Protein AF-0000000067857999 (afdb_homodimer)

Organism: Apis mellifera (NCBI:txid7460)

Solvent-accessible surface area (backbone atoms only — not comparable to full-atom values): 130389 Å² total; per-residue (Å²): 127,91,74,80,56,61,56,44,49,40,51,56,66,41,66,62,66,40,53,67,48,32,50,49,46,50,49,49,50,46,50,51,40,45,72,78,41,92,45,75,67,64,52,61,66,37,84,86,55,48,74,78,47,38,68,55,52,42,46,53,48,28,48,56,48,34,72,76,39,74,81,49,63,68,31,54,53,47,38,54,54,32,46,45,43,61,37,63,71,44,26,57,59,40,71,65,42,59,63,64,45,38,46,77,39,63,84,54,39,41,62,67,42,38,65,73,73,38,54,55,49,18,17,55,58,54,44,54,50,49,46,43,48,32,20,64,44,15,40,87,69,35,27,70,59,30,44,52,42,29,54,50,37,26,68,39,65,29,50,82,74,19,52,63,22,42,81,12,25,48,68,68,59,38,52,49,47,31,65,73,68,43,58,71,77,50,71,70,55,48,53,58,39,39,76,76,38,48,66,57,50,54,56,55,48,66,52,29,69,80,69,88,48,64,53,56,72,78,70,46,82,46,58,52,69,85,51,32,82,61,47,65,72,27,35,81,84,35,43,68,60,33,51,50,50,38,73,72,65,61,52,83,51,74,46,53,73,68,50,35,51,42,33,55,70,75,42,43,65,56,38,60,72,41,30,68,68,45,55,73,29,41,60,62,77,75,55,50,57,73,56,43,70,66,24,50,62,68,55,55,58,90,48,71,88,72,54,49,54,66,65,58,50,56,72,45,67,65,42,59,75,94,50,41,56,61,50,51,55,49,38,45,26,67,73,69,71,45,64,64,85,76,37,67,91,57,55,42,57,72,55,45,63,61,42,57,70,71,60,23,32,53,52,28,52,58,47,50,68,71,54,64,75,48,80,79,54,76,52,54,73,73,34,49,58,32,51,38,59,66,87,56,29,46,58,53,44,53,54,48,41,64,67,43,84,53,60,72,58,33,32,31,41,51,37,27,46,52,47,20,22,57,64,66,70,34,66,67,57,40,48,50,50,51,50,46,46,57,66,77,47,66,80,55,58,44,66,39,53,49,50,43,50,46,48,46,60,71,75,42,67,64,46,76,52,56,68,74,52,47,57,56,52,48,53,52,52,43,43,31,51,40,74,51,28,39,61,75,51,47,68,54,35,47,51,55,44,48,37,50,40,50,27,27,55,77,68,73,44,89,46,66,70,51,49,50,53,45,48,50,53,39,64,72,39,100,61,56,73,74,73,50,61,76,90,39,63,71,59,24,51,54,52,49,53,50,50,53,52,48,44,70,70,38,55,83,36,85,45,84,58,41,52,58,59,51,66,50,53,53,38,22,50,52,51,25,42,50,48,50,31,72,72,54,46,49,98,84,51,94,50,83,76,64,58,62,83,82,36,64,67,60,43,49,48,53,48,42,62,66,60,47,83,69,80,75,86,47,47,68,46,50,52,50,43,48,53,50,26,55,74,74,33,51,72,55,36,61,66,54,64,57,83,69,76,52,50,32,52,77,34,44,35,41,57,40,48,76,74,44,47,64,62,49,54,74,44,42,65,60,49,49,51,43,45,68,73,39,80,37,73,33,26,48,51,31,42,46,59,34,42,47,26,51,64,48,44,58,54,53,46,55,52,48,49,48,36,32,69,75,66,55,43,79,60,74,60,51,35,48,52,36,45,10,67,56,42,44,65,67,49,55,79,67,54,70,88,62,48,65,78,55,62,85,43,91,54,36,36,61,50,46,52,36,43,55,48,51,45,57,38,44,52,65,21,49,26,47,51,62,68,68,68,53,57,68,30,68,44,59,73,47,26,71,66,38,56,66,34,45,60,57,39,45,37,51,29,39,38,52,61,39,49,54,47,20,56,56,32,48,69,50,59,70,77,49,16,48,51,12,50,52,47,32,66,72,67,41,40,46,69,60,35,53,52,48,52,51,56,48,58,75,71,58,76,54,59,63,52,47,49,51,53,50,51,53,41,50,48,49,21,72,73,49,75,41,73,68,40,43,54,52,42,51,48,53,60,71,64,58,47,74,91,44,47,80,72,74,37,72,65,56,48,54,47,52,70,64,42,58,80,90,49,34,52,59,50,49,53,50,53,52,50,46,51,49,50,40,59,69,66,64,80,56,56,67,67,58,50,50,48,52,49,41,50,54,45,69,53,48,44,28,24,53,47,67,65,46,56,70,66,57,49,48,52,51,48,71,63,29,45,82,31,88,51,63,67,44,13,51,44,32,42,46,30,43,63,69,14,58,61,63,45,62,76,90,52,34,60,62,50,49,50,50,54,50,49,51,50,48,56,48,49,68,72,34,59,83,41,50,34,90,91,37,74,82,24,32,61,51,37,26,50,51,47,50,48,49,54,48,46,61,63,49,40,58,75,47,77,58,66,69,56,34,50,51,52,51,52,50,50,50,52,49,43,62,74,71,46,53,59,55,67,36,27,61,61,44,50,51,49,51,50,50,50,46,45,72,74,28,85,43,47,32,52,26,15,37,53,47,37,59,47,47,58,56,50,28,72,70,64,35,70,78,40,51,61,61,54,42,52,54,48,50,59,58,52,66,44,82,55,82,55,57,87,65,75,48,89,62,51,60,66,52,40,52,51,30,22,34,53,17,11,49,70,67,66,43,70,67,22,39,44,48,33,47,59,52,54,70,72,57,83,66,89,66,91,44,67,67,57,51,51,50,51,53,59,48,58,68,48,94,40,62,61,39,32,21,54,51,32,39,50,56,34,63,46,71,125,127,92,73,79,55,62,56,44,49,39,52,58,65,43,65,58,59,41,54,67,47,32,51,48,47,51,50,50,51,46,51,52,39,43,72,78,40,90,44,76,67,63,51,61,65,38,84,85,55,49,74,77,48,37,69,53,52,44,45,54,47,28,48,55,47,33,72,76,38,74,80,48,63,69,30,55,53,46,39,55,54,31,47,44,44,58,37,61,69,43,26,56,58,38,70,67,41,59,63,64,46,38,45,76,38,64,84,53,40,40,60,67,41,38,65,72,74,37,54,55,49,17,18,56,58,53,45,55,50,49,45,43,48,32,19,66,44,14,39,88,69,35,26,68,59,32,43,52,40,28,54,50,35,27,69,39,64,29,56,80,76,19,52,64,22,43,79,11,26,47,69,66,58,39,52,51,49,32,64,73,67,42,58,70,76,50,71,72,54,47,53,59,39,38,76,76,37,49,66,57,49,53,56,56,48,65,51,30,68,81,67,88,47,64,52,56,71,80,72,44,83,47,56,51,71,84,50,31,82,61,45,64,72,27,35,81,84,37,41,68,60,33,52,52,52,40,73,71,64,61,49,83,51,73,45,53,72,69,49,36,51,42,32,55,71,75,42,43,65,57,37,60,72,42,30,67,69,44,56,73,27,42,57,62,78,74,55,51,60,73,56,44,71,65,23,50,62,68,55,54,58,91,48,71,86,71,53,50,56,65,66,58,48,54,70,44,66,66,41,60,77,92,50,40,54,60,49,51,54,49,37,45,26,67,74,69,71,45,63,65,84,76,38,67,90,57,54,40,59,71,56,45,64,63,43,56,69,70,60,22,31,54,54,27,53,57,48,48,69,71,53,66,75,48,79,80,54,76,53,54,73,72,33,49,58,32,52,38,59,65,87,56,29,46,59,53,42,53,54,49,40,63,67,44,84,53,60,72,57,33,33,31,39,52,38,27,46,51,46,21,22,59,65,65,71,33,67,68,59,39,47,51,52,52,51,46,47,57,66,77,47,65,80,54,59,44,66,40,52,48,51,44,49,47,46,45,61,72,76,43,70,62,45,76,52,56,67,73,52,46,56,56,51,50,52,51,51,41,43,31,52,40,75,51,29,39,61,75,47,47,69,55,35,46,51,55,44,49,36,50,41,50,28,26,55,78,66,73,43,87,46,64,69,52,49,51,53,45,48,50,55,41,63,73,38,99,62,58,73,75,71,49,62,75,91,37,64,70,58,23,49,55,53,48,53,50,49,52,53,48,44,71,69,37,55,85,36,85,46,83,56,40,52,60,56,52,66,51,53,53,39,22,50,54,51,26,42,49,48,50,31,71,70,53,48,50,97,83,51,93,50,84,75,65,58,61,80,85,37,65,68,60,43,48,47,53,50,43,62,68,61,47,83,70,77,74,85,46,45,65,44,48,52,51,43,48,52,50,25,54,74,74,34,50,73,55,37,60,66,62,66,54,86,63,77,52,49,34,51,76,35,44,35,42,55,41,46,76,74,44,49,62,63,50,55,76,44,42,68,58,54,50,50,41,46,69,74,38,81,37,71,33,26,48,51,30,42,45,56,34,42,47,29,55,65,46,45,58,55,53,44,56,50,48,48,48,36,33,70,74,66,54,43,77,61,73,61,51,36,49,54,38,44,10,67,54,42,43,64,67,48,54,80,66,54,69,88,62,46,64,79,55,63,85,44,91,54,35,36,60,50,46,52,36,45,56,47,50,46,58,39,44,52,63,20,49,26,46,50,62,70,70,67,54,56,66,30,69,44,58,71,46,25,71,67,40,55,65,34,45,60,57,38,44,37,51,28,39,37,53,60,38,49,53,53,19,56,56,30,48,70,51,59,69,75,51,16,48,50,11,50,52,46,31,66,73,68,42,41,46,70,62,35,51,51,48,52,51,55,47,57,76,70,59,76,54,59,63,51,48,48,52,53,50,51,54,42,51,48,50,22,73,71,48,76,41,72,68,40,42,52,51,44,52,51,52,58,71,65,58,46,74,90,44,46,79,73,71,38,71,64,56,47,55,47,52,69,65,41,56,81,90,49,35,50,59,49,49,54,50,52,53,50,46,51,49,50,38,59,69,66,64,79,55,57,66,66,57,49,50,48,54,49,40,52,54,44,70,52,48,43,30,25,53,47,66,64,46,56,69,67,56,50,48,53,52,47,70,62,30,44,81,33,87,52,65,67,43,13,51,41,33,41,46,32,43,63,69,14,57,63,62,45,62,75,90,54,35,62,63,49,49,50,49,52,49,49,51,51,49,56,47,49,67,72,34,56,82,41,50,35,89,91,38,74,82,26,32,61,51,38,26,51,51,48,51,47,49,53,48,46,60,64,49,41,58,73,48,77,57,67,68,56,33,50,49,51,51,50,49,51,48,52,47,46,62,72,72,46,52,59,53,67,35,29,61,60,44,49,52,48,52,51,50,50,47,46,71,74,28,87,43,46,32,52,26,15,38,53,47,38,58,47,47,58,55,50,29,72,71,61,34,69,78,40,51,61,61,54,41,51,56,48,49,59,58,54,66,45,83,57,79,56,57,88,64,76,46,90,62,50,59,64,52,38,52,51,30,21,33,52,17,12,50,69,68,68,44,70,69,22,38,44,48,32,47,58,53,54,71,71,56,84,66,89,65,90,45,68,67,58,51,51,49,51,53,60,49,57,67,48,92,38,60,61,40,33,22,54,50,31,38,52,55,35,63,46,72,124

Structure (mmCIF, N/CA/C/O backbone):
data_AF-0000000067857999-model_v1
#
loop_
_entity.id
_entity.type
_entity.pdbx_description
1 polymer 'Uncharacterized protein LOC100577014'
#
loop_
_atom_site.group_PDB
_atom_site.id
_atom_site.type_symbol
_atom_site.label_atom_id
_atom_site.label_alt_id
_atom_site.label_comp_id
_atom_site.label_asym_id
_atom_site.label_entity_id
_atom_site.label_seq_id
_atom_site.pdbx_PDB_ins_code
_atom_site.Cartn_x
_atom_site.Cartn_y
_atom_site.Cartn_z
_atom_site.occupancy
_atom_site.B_iso_or_equiv
_atom_site.auth_seq_id
_atom_site.auth_comp_id
_atom_site.auth_asym_id
_atom_site.auth_atom_id
_atom_site.pdbx_PDB_model_num
ATOM 1 N N . MET A 1 1 ? 44.857 40.586 -7.791 1 52.73 1 MET A N 1
ATOM 2 C CA . MET A 1 1 ? 44.038 41.731 -7.404 1 52.73 1 MET A CA 1
ATOM 3 C C . MET A 1 1 ? 44.388 42.199 -5.996 1 52.73 1 MET A C 1
ATOM 5 O O . MET A 1 1 ? 44.453 41.392 -5.067 1 52.73 1 MET A O 1
ATOM 9 N N . ALA A 1 2 ? 45.07 43.244 -5.864 1 60.5 2 ALA A N 1
ATOM 10 C CA . ALA A 1 2 ? 45.512 43.796 -4.586 1 60.5 2 ALA A CA 1
ATOM 11 C C . ALA A 1 2 ? 44.418 44.649 -3.95 1 60.5 2 ALA A C 1
ATOM 13 O O . ALA A 1 2 ? 44.098 45.731 -4.448 1 60.5 2 ALA A O 1
ATOM 14 N N . VAL A 1 3 ? 43.348 44.103 -3.209 1 76.77 3 VAL A N 1
ATOM 15 C CA . VAL A 1 3 ? 42.287 44.88 -2.577 1 76.77 3 VAL A CA 1
ATOM 16 C C . VAL A 1 3 ? 42.638 45.142 -1.115 1 76.77 3 VAL A C 1
ATOM 18 O O . VAL A 1 3 ? 43.126 44.249 -0.418 1 76.77 3 VAL A O 1
ATOM 21 N N . GLN A 1 4 ? 42.674 46.355 -0.823 1 78.82 4 GLN A N 1
ATOM 22 C CA . GLN A 1 4 ? 42.96 46.744 0.554 1 78.82 4 GLN A CA 1
ATOM 23 C C . GLN A 1 4 ? 41.803 46.381 1.48 1 78.82 4 GLN A C 1
ATOM 25 O O . GLN A 1 4 ? 40.661 46.778 1.239 1 78.82 4 GLN A O 1
ATOM 30 N N . THR A 1 5 ? 42.004 45.419 2.377 1 85.38 5 THR A N 1
ATOM 31 C CA . THR A 1 5 ? 41.012 45.031 3.373 1 85.38 5 THR A CA 1
ATOM 32 C C . THR A 1 5 ? 41.172 45.858 4.646 1 85.38 5 THR A C 1
ATOM 34 O O . THR A 1 5 ? 41.597 45.34 5.68 1 85.38 5 THR A O 1
ATOM 37 N N . SER A 1 6 ? 40.737 47.123 4.575 1 84.09 6 SER A N 1
ATOM 38 C CA . SER A 1 6 ? 41.005 48.115 5.611 1 84.09 6 SER A CA 1
ATOM 39 C C . SER A 1 6 ? 40.429 47.681 6.955 1 84.09 6 SER A C 1
ATOM 41 O O . SER A 1 6 ? 41.092 47.798 7.987 1 84.09 6 SER A O 1
ATOM 43 N N . HIS A 1 7 ? 39.198 47.103 6.939 1 90.75 7 HIS A N 1
ATOM 44 C CA . HIS A 1 7 ? 38.538 46.755 8.192 1 90.75 7 HIS A CA 1
ATOM 45 C C . HIS A 1 7 ? 39.22 45.567 8.862 1 90.75 7 HIS A C 1
ATOM 47 O O . HIS A 1 7 ? 39.47 45.589 10.07 1 90.75 7 HIS A O 1
ATOM 53 N N . LEU A 1 8 ? 39.454 44.585 8.034 1 92.39 8 LEU A N 1
ATOM 54 C CA . LEU A 1 8 ? 40.117 43.405 8.579 1 92.39 8 LEU A CA 1
ATOM 55 C C . LEU A 1 8 ? 41.528 43.743 9.049 1 92.39 8 LEU A C 1
ATOM 57 O O . LEU A 1 8 ? 41.969 43.266 10.097 1 92.39 8 LEU A O 1
ATOM 61 N N . GLU A 1 9 ? 42.218 44.599 8.312 1 91.88 9 GLU A N 1
ATOM 62 C CA . GLU A 1 9 ? 43.559 45.037 8.689 1 91.88 9 GLU A CA 1
ATOM 63 C C . GLU A 1 9 ? 43.533 45.841 9.986 1 91.88 9 GLU A C 1
ATOM 65 O O . GLU A 1 9 ? 44.449 45.737 10.804 1 91.88 9 GLU A O 1
ATOM 70 N N . ALA A 1 10 ? 42.475 46.536 10.151 1 93.25 10 ALA A N 1
ATOM 71 C CA . ALA A 1 10 ? 42.314 47.319 11.374 1 93.25 10 ALA A CA 1
ATOM 72 C C . ALA A 1 10 ? 42.159 46.41 12.59 1 93.25 10 ALA A C 1
ATOM 74 O O . ALA A 1 10 ? 42.712 46.69 13.657 1 93.25 10 ALA A O 1
ATOM 75 N N . ILE A 1 11 ? 41.404 45.311 12.401 1 92.95 11 ILE A N 1
ATOM 76 C CA . ILE A 1 11 ? 41.198 44.365 13.492 1 92.95 11 ILE A CA 1
ATOM 77 C C . ILE A 1 11 ? 42.512 43.661 13.82 1 92.95 11 ILE A C 1
ATOM 79 O O . ILE A 1 11 ? 42.842 43.461 14.991 1 92.95 11 ILE A O 1
ATOM 83 N N . GLN A 1 12 ? 43.074 43.032 12.28 1 91.79 12 GLN A N 1
ATOM 84 C CA . GLN A 1 12 ? 44.323 42.301 12.462 1 91.79 12 GLN A CA 1
ATOM 85 C C . GLN A 1 12 ? 45.388 43.184 13.108 1 91.79 12 GLN A C 1
ATOM 87 O O . GLN A 1 12 ? 46.329 42.679 13.725 1 91.79 12 GLN A O 1
ATOM 92 N N . ALA A 1 13 ? 45.344 44.859 13.468 1 90.66 13 ALA A N 1
ATOM 93 C CA . ALA A 1 13 ? 46.305 45.818 14.008 1 90.66 13 ALA A CA 1
ATOM 94 C C . ALA A 1 13 ? 46.099 46.017 15.507 1 90.66 13 ALA A C 1
ATOM 96 O O . ALA A 1 13 ? 46.974 46.547 16.195 1 90.66 13 ALA A O 1
ATOM 97 N N . LEU A 1 14 ? 45.027 45.604 16.09 1 93.33 14 LEU A N 1
ATOM 98 C CA . LEU A 1 14 ? 44.774 45.718 17.522 1 93.33 14 LEU A CA 1
ATOM 99 C C . LEU A 1 14 ? 45.71 44.81 18.314 1 93.33 14 LEU A C 1
ATOM 101 O O . LEU A 1 14 ? 46.013 43.696 17.882 1 93.33 14 LEU A O 1
ATOM 105 N N . PRO A 1 15 ? 46.154 45.35 19.371 1 89.62 15 PRO A N 1
ATOM 106 C CA . PRO A 1 15 ? 47.001 44.485 20.197 1 89.62 15 PRO A CA 1
ATOM 107 C C . PRO A 1 15 ? 46.246 43.283 20.759 1 89.62 15 PRO A C 1
ATOM 109 O O . PRO A 1 15 ? 45.082 43.407 21.15 1 89.62 15 PRO A O 1
ATOM 112 N N . GLY A 1 16 ? 46.865 42.02 20.537 1 90.24 16 GLY A N 1
ATOM 113 C CA . GLY A 1 16 ? 46.283 40.784 21.037 1 90.24 16 GLY A CA 1
ATOM 114 C C . GLY A 1 16 ? 46.091 39.736 19.957 1 90.24 16 GLY A C 1
ATOM 115 O O . GLY A 1 16 ? 45.904 40.071 18.785 1 90.24 16 GLY A O 1
ATOM 116 N N . ASP A 1 17 ? 46.04 37.832 19.874 1 88.82 17 ASP A N 1
ATOM 117 C CA . ASP A 1 17 ? 45.937 36.759 18.89 1 88.82 17 ASP A CA 1
ATOM 118 C C . ASP A 1 17 ? 44.539 36.144 18.891 1 88.82 17 ASP A C 1
ATOM 120 O O . ASP A 1 17 ? 44.156 35.457 17.942 1 88.82 17 ASP A O 1
ATOM 124 N N . THR A 1 18 ? 43.803 37.065 20.463 1 91.27 18 THR A N 1
ATOM 125 C CA . THR A 1 18 ? 42.46 36.514 20.605 1 91.27 18 THR A CA 1
ATOM 126 C C . THR A 1 18 ? 41.428 37.63 20.734 1 91.27 18 THR A C 1
ATOM 128 O O . THR A 1 18 ? 41.775 38.77 21.05 1 91.27 18 THR A O 1
ATOM 131 N N . PRO A 1 19 ? 40.194 37.384 20.461 1 91.49 19 PRO A N 1
ATOM 132 C CA . PRO A 1 19 ? 39.137 38.388 20.603 1 91.49 19 PRO A CA 1
ATOM 133 C C . PRO A 1 19 ? 39.052 38.959 22.016 1 91.49 19 PRO A C 1
ATOM 135 O O . PRO A 1 19 ? 38.868 40.167 22.188 1 91.49 19 PRO A O 1
ATOM 138 N N . GLY A 1 20 ? 39.231 38.144 23.052 1 90.07 20 GLY A N 1
ATOM 139 C CA . GLY A 1 20 ? 39.172 38.602 24.431 1 90.07 20 GLY A CA 1
ATOM 140 C C . GLY A 1 20 ? 40.228 39.641 24.76 1 90.07 20 GLY A C 1
ATOM 141 O O . GLY A 1 20 ? 39.939 40.64 25.421 1 90.07 20 GLY A O 1
ATOM 142 N N . GLU A 1 21 ? 41.434 39.388 24.301 1 92.87 21 GLU A N 1
ATOM 143 C CA . GLU A 1 21 ? 42.537 40.312 24.546 1 92.87 21 GLU A CA 1
ATOM 144 C C . GLU A 1 21 ? 42.323 41.633 23.813 1 92.87 21 GLU A C 1
ATOM 146 O O . GLU A 1 21 ? 42.61 42.703 24.354 1 92.87 21 GLU A O 1
ATOM 151 N N . LYS A 1 22 ? 41.853 41.484 22.704 1 93.13 22 LYS A N 1
ATOM 152 C CA . LYS A 1 22 ? 41.627 42.688 21.91 1 93.13 22 LYS A CA 1
ATOM 153 C C . LYS A 1 22 ? 40.496 43.529 22.496 1 93.13 22 LYS A C 1
ATOM 155 O O . LYS A 1 22 ? 40.599 44.755 22.564 1 93.13 22 LYS A O 1
ATOM 160 N N . TYR A 1 23 ? 39.426 42.9 22.933 1 91.84 23 TYR A N 1
ATOM 161 C CA . TYR A 1 23 ? 38.317 43.608 23.562 1 91.84 23 TYR A CA 1
ATOM 162 C C . TYR A 1 23 ? 38.748 44.233 24.883 1 91.84 23 TYR A C 1
ATOM 164 O O . TYR A 1 23 ? 38.326 45.343 25.219 1 91.84 23 TYR A O 1
ATOM 172 N N . LYS A 1 24 ? 39.543 43.493 25.639 1 92.66 24 LYS A N 1
ATOM 173 C CA . LYS A 1 24 ? 40.072 44.043 26.883 1 92.66 24 LYS A CA 1
ATOM 174 C C . LYS A 1 24 ? 40.914 45.288 26.62 1 92.66 24 LYS A C 1
ATOM 176 O O . LYS A 1 24 ? 40.806 46.282 27.341 1 92.66 24 LYS A O 1
ATOM 181 N N . TRP A 1 25 ? 41.65 45.139 25.629 1 93.28 25 TRP A N 1
ATOM 182 C CA . TRP A 1 25 ? 42.474 46.288 25.27 1 93.28 25 TRP A CA 1
ATOM 183 C C . TRP A 1 25 ? 41.607 47.493 24.921 1 93.28 25 TRP A C 1
ATOM 185 O O . TRP A 1 25 ? 41.891 48.614 25.35 1 93.28 25 TRP A O 1
ATOM 195 N N . ILE A 1 26 ? 40.587 47.287 24.174 1 92.15 26 ILE A N 1
ATOM 196 C CA . ILE A 1 26 ? 39.675 48.356 23.785 1 92.15 26 ILE A CA 1
ATOM 197 C C . ILE A 1 26 ? 38.996 48.933 25.026 1 92.15 26 ILE A C 1
ATOM 199 O O . ILE A 1 26 ? 38.909 50.153 25.183 1 92.15 26 ILE A O 1
ATOM 203 N N . SER A 1 27 ? 38.61 48.078 25.847 1 91.59 27 SER A N 1
ATOM 204 C CA . SER A 1 27 ? 37.937 48.499 27.071 1 91.59 27 SER A CA 1
ATOM 205 C C . SER A 1 27 ? 38.869 49.312 27.963 1 91.59 27 SER A C 1
ATOM 207 O O . SER A 1 27 ? 38.463 50.328 28.532 1 91.59 27 SER A O 1
ATOM 209 N N . ASP A 1 28 ? 40.064 48.792 28.095 1 91.74 28 ASP A N 1
ATOM 210 C CA . ASP A 1 28 ? 41.044 49.489 28.921 1 91.74 28 ASP A CA 1
ATOM 211 C C . ASP A 1 28 ? 41.393 50.852 28.329 1 91.74 28 ASP A C 1
ATOM 213 O O . ASP A 1 28 ? 41.571 51.827 29.062 1 91.74 28 ASP A O 1
ATOM 217 N N . LEU A 1 29 ? 41.502 50.816 27.095 1 92.58 29 LEU A N 1
ATOM 218 C CA . LEU A 1 29 ? 41.788 52.08 26.426 1 92.58 29 LEU A CA 1
ATOM 219 C C . LEU A 1 29 ? 40.66 53.082 26.65 1 92.58 29 LEU A C 1
ATOM 221 O O . LEU A 1 29 ? 40.912 54.261 26.905 1 92.58 29 LEU A O 1
ATOM 225 N N . ILE A 1 30 ? 39.443 52.643 26.563 1 92.49 30 ILE A N 1
ATOM 226 C CA . ILE A 1 30 ? 38.28 53.5 26.765 1 92.49 30 ILE A CA 1
ATOM 227 C C . ILE A 1 30 ? 38.26 54.012 28.204 1 92.49 30 ILE A C 1
ATOM 229 O O . ILE A 1 30 ? 38.033 55.2 28.444 1 92.49 30 ILE A O 1
ATOM 233 N N . LYS A 1 31 ? 38.585 53.141 29.174 1 91.26 31 LYS A N 1
ATOM 234 C CA . LYS A 1 31 ? 38.591 53.525 30.582 1 91.26 31 LYS A CA 1
ATOM 235 C C . LYS A 1 31 ? 39.675 54.561 30.865 1 91.26 31 LYS A C 1
ATOM 237 O O . LYS A 1 31 ? 39.446 55.522 31.602 1 91.26 31 LYS A O 1
ATOM 242 N N . GLU A 1 32 ? 40.754 54.242 30.255 1 89.87 32 GLU A N 1
ATOM 243 C CA . GLU A 1 32 ? 41.879 55.156 30.431 1 89.87 32 GLU A CA 1
ATOM 244 C C . GLU A 1 32 ? 41.556 56.542 29.879 1 89.87 32 GLU A C 1
ATOM 246 O O . GLU A 1 32 ? 41.796 57.552 30.544 1 89.87 32 GLU A O 1
ATOM 251 N N . ARG A 1 33 ? 41.009 56.529 28.805 1 90.77 33 ARG A N 1
ATOM 252 C CA . ARG A 1 33 ? 40.705 57.805 28.166 1 90.77 33 ARG A CA 1
ATOM 253 C C . ARG A 1 33 ? 39.568 58.521 28.889 1 90.77 33 ARG A C 1
ATOM 255 O O . ARG A 1 33 ? 39.528 59.753 28.926 1 90.77 33 ARG A O 1
ATOM 262 N N . LEU A 1 34 ? 38.677 57.758 29.359 1 89.24 34 LEU A N 1
ATOM 263 C CA . LEU A 1 34 ? 37.562 58.341 30.097 1 89.24 34 LEU A CA 1
ATOM 264 C C . LEU A 1 34 ? 38.018 58.847 31.462 1 89.24 34 LEU A C 1
ATOM 266 O O . LEU A 1 34 ? 37.403 59.752 32.031 1 89.24 34 LEU A O 1
ATOM 270 N N . SER A 1 35 ? 39.226 58.177 32.053 1 84.06 35 SER A N 1
ATOM 271 C CA . SER A 1 35 ? 39.805 58.635 33.312 1 84.06 35 SER A CA 1
ATOM 272 C C . SER A 1 35 ? 40.491 59.987 33.145 1 84.06 35 SER A C 1
ATOM 274 O O . SER A 1 35 ? 40.558 60.776 34.089 1 84.06 35 SER A O 1
ATOM 276 N N . GLU A 1 36 ? 40.933 60.299 32.017 1 80.78 36 GLU A N 1
ATOM 277 C CA . GLU A 1 36 ? 41.625 61.554 31.739 1 80.78 36 GLU A CA 1
ATOM 278 C C . GLU A 1 36 ? 40.639 62.657 31.365 1 80.78 36 GLU A C 1
ATOM 280 O O . GLU A 1 36 ? 40.866 63.829 31.67 1 80.78 36 GLU A O 1
ATOM 285 N N . SER A 1 37 ? 39.485 62.347 30.496 1 79.58 37 SER A N 1
ATOM 286 C CA . SER A 1 37 ? 38.453 63.29 30.077 1 79.58 37 SER A CA 1
ATOM 287 C C . SER A 1 37 ? 37.108 62.593 29.898 1 79.58 37 SER A C 1
ATOM 289 O O . SER A 1 37 ? 37.037 61.509 29.315 1 79.58 37 SER A O 1
ATOM 291 N N . ASN A 1 38 ? 36.077 63.151 30.484 1 73.98 38 ASN A N 1
ATOM 292 C CA . ASN A 1 38 ? 34.755 62.535 30.431 1 73.98 38 ASN A CA 1
ATOM 293 C C . ASN A 1 38 ? 34.026 62.884 29.137 1 73.98 38 ASN A C 1
ATOM 295 O O . ASN A 1 38 ? 32.824 63.154 29.15 1 73.98 38 ASN A O 1
ATOM 299 N N . SER A 1 39 ? 34.734 62.919 27.962 1 82.56 39 SER A N 1
ATOM 300 C CA . SER A 1 39 ? 34.101 63.29 26.701 1 82.56 39 SER A CA 1
ATOM 301 C C . SER A 1 39 ? 34.237 62.179 25.665 1 82.56 39 SER A C 1
ATOM 303 O O . SER A 1 39 ? 35.322 61.625 25.481 1 82.56 39 SER A O 1
ATOM 305 N N . LEU A 1 40 ? 33.053 61.723 24.912 1 87.21 40 LEU A N 1
ATOM 306 C CA . LEU A 1 40 ? 33.026 60.695 23.877 1 87.21 40 LEU A CA 1
ATOM 307 C C . LEU A 1 40 ? 33.934 61.073 22.712 1 87.21 40 LEU A C 1
ATOM 309 O O . LEU A 1 40 ? 34.578 60.207 22.115 1 87.21 40 LEU A O 1
ATOM 313 N N . GLU A 1 41 ? 34.047 62.414 22.45 1 82.6 41 GLU A N 1
ATOM 314 C CA . GLU A 1 41 ? 34.834 62.912 21.326 1 82.6 41 GLU A CA 1
ATOM 315 C C . GLU A 1 41 ? 36.325 62.673 21.548 1 82.6 41 GLU A C 1
ATOM 317 O O . GLU A 1 41 ? 37.047 62.313 20.615 1 82.6 41 GLU A O 1
ATOM 322 N N . GLU A 1 42 ? 36.667 62.817 22.778 1 83.04 42 GLU A N 1
ATOM 323 C CA . GLU A 1 42 ? 38.082 62.652 23.096 1 83.04 42 GLU A CA 1
ATOM 324 C C . GLU A 1 42 ? 38.497 61.185 23.025 1 83.04 42 GLU A C 1
ATOM 326 O O . GLU A 1 42 ? 39.645 60.874 22.702 1 83.04 42 GLU A O 1
ATOM 331 N N . VAL A 1 43 ? 37.543 60.325 23.305 1 87.56 43 VAL A N 1
ATOM 332 C CA . VAL A 1 43 ? 37.838 58.897 23.245 1 87.56 43 VAL A CA 1
ATOM 333 C C . VAL A 1 43 ? 38.088 58.481 21.798 1 87.56 43 VAL A C 1
ATOM 335 O O . VAL A 1 43 ? 39.014 57.717 21.516 1 87.56 43 VAL A O 1
ATOM 338 N N . ILE A 1 44 ? 37.313 58.973 20.863 1 83.68 44 ILE A N 1
ATOM 339 C CA . ILE A 1 44 ? 37.339 58.529 19.474 1 83.68 44 ILE A CA 1
ATOM 340 C C . ILE A 1 44 ? 38.521 59.169 18.749 1 83.68 44 ILE A C 1
ATOM 342 O O . ILE A 1 44 ? 38.964 58.673 17.711 1 83.68 44 ILE A O 1
ATOM 346 N N . GLU A 1 45 ? 39.091 60.284 19.253 1 81.2 45 GLU A N 1
ATOM 347 C CA . GLU A 1 45 ? 40.183 61.013 18.616 1 81.2 45 GLU A CA 1
ATOM 348 C C . GLU A 1 45 ? 41.533 60.381 18.943 1 81.2 45 GLU A C 1
ATOM 350 O O . GLU A 1 45 ? 42.559 60.766 18.378 1 81.2 45 GLU A O 1
ATOM 355 N N . SER A 1 46 ? 41.446 59.273 19.618 1 82.4 46 SER A N 1
ATOM 356 C CA . SER A 1 46 ? 42.7 58.612 19.964 1 82.4 46 SER A CA 1
ATOM 357 C C . SER A 1 46 ? 43.378 58.033 18.727 1 82.4 46 SER A C 1
ATOM 359 O O . SER A 1 46 ? 42.732 57.376 17.908 1 82.4 46 SER A O 1
ATOM 361 N N . GLU A 1 47 ? 44.63 58.307 18.589 1 81.54 47 GLU A N 1
ATOM 362 C CA . GLU A 1 47 ? 45.41 57.82 17.455 1 81.54 47 GLU A CA 1
ATOM 363 C C . GLU A 1 47 ? 45.639 56.314 17.548 1 81.54 47 GLU A C 1
ATOM 365 O O . GLU A 1 47 ? 45.969 55.668 16.551 1 81.54 47 GLU A O 1
ATOM 370 N N . LYS A 1 48 ? 45.357 55.82 18.695 1 87.26 48 LYS A N 1
ATOM 371 C CA . LYS A 1 48 ? 45.58 54.393 18.909 1 87.26 48 LYS A CA 1
ATOM 372 C C . LYS A 1 48 ? 44.459 53.562 18.291 1 87.26 48 LYS A C 1
ATOM 374 O O . LYS A 1 48 ? 44.616 52.358 18.079 1 87.26 48 LYS A O 1
ATOM 379 N N . ILE A 1 49 ? 43.391 54.139 17.951 1 90.42 49 ILE A N 1
ATOM 380 C CA . ILE A 1 49 ? 42.244 53.412 17.417 1 90.42 49 ILE A CA 1
ATOM 381 C C . ILE A 1 49 ? 42.238 53.506 15.893 1 90.42 49 ILE A C 1
ATOM 383 O O . ILE A 1 49 ? 42.129 54.599 15.332 1 90.42 49 ILE A O 1
ATOM 387 N N . PRO A 1 50 ? 42.299 52.363 15.266 1 90.26 50 PRO A N 1
ATOM 388 C CA . PRO A 1 50 ? 42.2 52.4 13.805 1 90.26 50 PRO A CA 1
ATOM 389 C C . PRO A 1 50 ? 40.878 52.988 13.318 1 90.26 50 PRO A C 1
ATOM 391 O O . PRO A 1 50 ? 39.822 52.696 13.886 1 90.26 50 PRO A O 1
ATOM 394 N N . ARG A 1 51 ? 40.852 53.707 12.287 1 89.8 51 ARG A N 1
ATOM 395 C CA . ARG A 1 51 ? 39.738 54.517 11.806 1 89.8 51 ARG A CA 1
ATOM 396 C C . ARG A 1 51 ? 38.52 53.65 11.504 1 89.8 51 ARG A C 1
ATOM 398 O O . ARG A 1 51 ? 37.397 53.997 11.875 1 89.8 51 ARG A O 1
ATOM 405 N N . PRO A 1 52 ? 38.764 52.452 10.937 1 91.05 52 PRO A N 1
ATOM 406 C CA . PRO A 1 52 ? 37.589 51.647 10.597 1 91.05 52 PRO A CA 1
ATOM 407 C C . PRO A 1 52 ? 36.868 51.106 11.83 1 91.05 52 PRO A C 1
ATOM 409 O O . PRO A 1 52 ? 35.708 50.696 11.742 1 91.05 52 PRO A O 1
ATOM 412 N N . LEU A 1 53 ? 37.432 51.193 13.037 1 93.12 53 LEU A N 1
ATOM 413 C CA . LEU A 1 53 ? 36.849 50.605 14.238 1 93.12 53 LEU A CA 1
ATOM 414 C C . LEU A 1 53 ? 36.275 51.685 15.148 1 93.12 53 LEU A C 1
ATOM 416 O O . LEU A 1 53 ? 35.738 51.382 16.217 1 93.12 53 LEU A O 1
ATOM 420 N N . VAL A 1 54 ? 36.38 52.922 14.714 1 92.47 54 VAL A N 1
ATOM 421 C CA . VAL A 1 54 ? 35.951 54.071 15.506 1 92.47 54 VAL A CA 1
ATOM 422 C C . VAL A 1 54 ? 34.477 53.921 15.876 1 92.47 54 VAL A C 1
ATOM 424 O O . VAL A 1 54 ? 34.099 54.107 17.035 1 92.47 54 VAL A O 1
ATOM 427 N N . PRO A 1 55 ? 33.644 53.514 14.882 1 92.23 55 PRO A N 1
ATOM 428 C CA . PRO A 1 55 ? 32.235 53.366 15.257 1 92.23 55 PRO A CA 1
ATOM 429 C C . PRO A 1 55 ? 32.021 52.317 16.345 1 92.23 55 PRO A C 1
ATOM 431 O O . PRO A 1 55 ? 31.168 52.494 17.219 1 92.23 55 PRO A O 1
ATOM 434 N N . PHE A 1 56 ? 32.771 51.296 16.301 1 92.5 56 PHE A N 1
ATOM 435 C CA . PHE A 1 56 ? 32.653 50.22 17.278 1 92.5 56 PHE A CA 1
ATOM 436 C C . PHE A 1 56 ? 33.093 50.692 18.659 1 92.5 56 PHE A C 1
ATOM 438 O O . PHE A 1 56 ? 32.417 50.427 19.655 1 92.5 56 PHE A O 1
ATOM 445 N N . VAL A 1 57 ? 34.202 51.426 18.708 1 93.36 57 VAL A N 1
ATOM 446 C CA . VAL A 1 57 ? 34.73 51.939 19.968 1 93.36 57 VAL A CA 1
ATOM 447 C C . VAL A 1 57 ? 33.798 53.015 20.519 1 93.36 57 VAL A C 1
ATOM 449 O O . VAL A 1 57 ? 33.584 53.1 21.731 1 93.36 57 VAL A O 1
ATOM 452 N N . GLN A 1 58 ? 33.291 53.747 19.652 1 93.62 58 GLN A N 1
ATOM 453 C CA . GLN A 1 58 ? 32.397 54.833 20.04 1 93.62 58 GLN A CA 1
ATOM 454 C C . GLN A 1 58 ? 31.157 54.298 20.751 1 93.62 58 GLN A C 1
ATOM 456 O O . GLN A 1 58 ? 30.74 54.841 21.776 1 93.62 58 GLN A O 1
ATOM 461 N N . ILE A 1 59 ? 30.493 53.32 20.235 1 95.23 59 ILE A N 1
ATOM 462 C CA . ILE A 1 59 ? 29.276 52.79 20.838 1 95.23 59 ILE A CA 1
ATOM 463 C C . ILE A 1 59 ? 29.605 52.139 22.18 1 95.23 59 ILE A C 1
ATOM 465 O O . ILE A 1 59 ? 28.828 52.236 23.132 1 95.23 59 ILE A O 1
ATOM 469 N N . HIS A 1 60 ? 30.776 51.529 22.283 1 93.26 60 HIS A N 1
ATOM 470 C CA . HIS A 1 60 ? 31.186 50.949 23.557 1 93.26 60 HIS A CA 1
ATOM 471 C C . HIS A 1 60 ? 31.376 52.028 24.618 1 93.26 60 HIS A C 1
ATOM 473 O O . HIS A 1 60 ? 30.933 51.868 25.758 1 93.26 60 HIS A O 1
ATOM 479 N N . ALA A 1 61 ? 32.003 53.023 24.215 1 93.39 61 ALA A N 1
ATOM 480 C CA . ALA A 1 61 ? 32.246 54.139 25.126 1 93.39 61 ALA A CA 1
ATOM 481 C C . ALA A 1 61 ? 30.936 54.806 25.537 1 93.39 61 ALA A C 1
ATOM 483 O O . ALA A 1 61 ? 30.747 55.149 26.706 1 93.39 61 ALA A O 1
ATOM 484 N N . ALA A 1 62 ? 30.11 55.006 24.587 1 94.78 62 ALA A N 1
ATOM 485 C CA . ALA A 1 62 ? 28.819 55.636 24.852 1 94.78 62 ALA A CA 1
ATOM 486 C C . ALA A 1 62 ? 28.004 54.818 25.849 1 94.78 62 ALA A C 1
ATOM 488 O O . ALA A 1 62 ? 27.355 55.377 26.737 1 94.78 62 ALA A O 1
ATOM 489 N N . MET A 1 63 ? 27.986 53.537 25.738 1 93.49 63 MET A N 1
ATOM 490 C CA . MET A 1 63 ? 27.233 52.654 26.624 1 93.49 63 MET A CA 1
ATOM 491 C C . MET A 1 63 ? 27.789 52.703 28.043 1 93.49 63 MET A C 1
ATOM 493 O O . MET A 1 63 ? 27.029 52.718 29.012 1 93.49 63 MET A O 1
ATOM 497 N N . MET A 1 64 ? 29.109 52.79 28.192 1 90.48 64 MET A N 1
ATOM 498 C CA . MET A 1 64 ? 29.745 52.862 29.505 1 90.48 64 MET A CA 1
ATOM 499 C C . MET A 1 64 ? 29.413 54.18 30.197 1 90.48 64 MET A C 1
ATOM 501 O O . MET A 1 64 ? 29.096 54.197 31.388 1 90.48 64 MET A O 1
ATOM 505 N N . LEU A 1 65 ? 29.433 55.196 29.45 1 92.33 65 LEU A N 1
ATOM 506 C CA . LEU A 1 65 ? 29.144 56.516 29.999 1 92.33 65 LEU A CA 1
ATOM 507 C C . LEU A 1 65 ? 27.669 56.642 30.366 1 92.33 65 LEU A C 1
ATOM 509 O O . LEU A 1 65 ? 27.324 57.296 31.352 1 92.33 65 LEU A O 1
ATOM 513 N N . ASN A 1 66 ? 26.868 56.09 29.516 1 92.57 66 ASN A N 1
ATOM 514 C CA . ASN A 1 66 ? 25.432 56.128 29.771 1 92.57 66 ASN A CA 1
ATOM 515 C C . ASN A 1 66 ? 25.07 55.378 31.05 1 92.57 66 ASN A C 1
ATOM 517 O O . ASN A 1 66 ? 24.158 55.781 31.774 1 92.57 66 ASN A O 1
ATOM 521 N N . LYS A 1 67 ? 25.767 54.321 31.316 1 89.21 67 LYS A N 1
ATOM 522 C CA . LYS A 1 67 ? 25.541 53.57 32.547 1 89.21 67 LYS A CA 1
ATOM 523 C C . LYS A 1 67 ? 25.969 54.377 33.77 1 89.21 67 LYS A C 1
ATOM 525 O O . LYS A 1 67 ? 25.32 54.319 34.817 1 89.21 67 LYS A O 1
ATOM 530 N N . LYS A 1 68 ? 27.011 55.156 33.615 1 87.09 68 LYS A N 1
ATOM 531 C CA . LYS A 1 68 ? 27.543 55.97 34.704 1 87.09 68 LYS A CA 1
ATOM 532 C C . LYS A 1 68 ? 26.667 57.193 34.955 1 87.09 68 LYS A C 1
ATOM 534 O O . LYS A 1 68 ? 26.381 57.534 36.105 1 87.09 68 LYS A O 1
ATOM 539 N N . ASN A 1 69 ? 26.213 57.855 33.786 1 88.18 69 ASN A N 1
ATOM 540 C CA . ASN A 1 69 ? 25.348 59.023 33.904 1 88.18 69 ASN A CA 1
ATOM 541 C C . ASN A 1 69 ? 24.166 58.945 32.941 1 88.18 69 ASN A C 1
ATOM 543 O O . ASN A 1 69 ? 24.25 59.424 31.809 1 88.18 69 ASN A O 1
ATOM 547 N N . PRO A 1 70 ? 23.073 58.456 33.325 1 89.8 70 PRO A N 1
ATOM 548 C CA . PRO A 1 70 ? 21.912 58.242 32.459 1 89.8 70 PRO A CA 1
ATOM 549 C C . PRO A 1 70 ? 21.3 59.549 31.959 1 89.8 70 PRO A C 1
ATOM 551 O O . PRO A 1 70 ? 20.458 59.536 31.058 1 89.8 70 PRO A O 1
ATOM 554 N N . ASN A 1 71 ? 21.817 60.756 32.434 1 85.64 71 ASN A N 1
ATOM 555 C CA . ASN A 1 71 ? 21.218 62.029 32.051 1 85.64 71 ASN A CA 1
ATOM 556 C C . ASN A 1 71 ? 22.028 62.725 30.961 1 85.64 71 ASN A C 1
ATOM 558 O O . ASN A 1 71 ? 21.629 63.779 30.462 1 85.64 71 ASN A O 1
ATOM 562 N N . ASP A 1 72 ? 23.109 62.083 30.555 1 87.91 72 ASP A N 1
ATOM 563 C CA . ASP A 1 72 ? 23.958 62.663 29.52 1 87.91 72 ASP A CA 1
ATOM 564 C C . ASP A 1 72 ? 23.337 62.488 28.136 1 87.91 72 ASP A C 1
ATOM 566 O O . ASP A 1 72 ? 23.296 61.376 27.605 1 87.91 72 ASP A O 1
ATOM 570 N N . GLN A 1 73 ? 22.954 63.506 27.514 1 89.4 73 GLN A N 1
ATOM 571 C CA . GLN A 1 73 ? 22.227 63.473 26.25 1 89.4 73 GLN A CA 1
ATOM 572 C C . GLN A 1 73 ? 23.15 63.098 25.094 1 89.4 73 GLN A C 1
ATOM 574 O O . GLN A 1 73 ? 22.705 62.518 24.1 1 89.4 73 GLN A O 1
ATOM 579 N N . SER A 1 74 ? 24.363 63.389 25.236 1 89.21 74 SER A N 1
ATOM 580 C CA . SER A 1 74 ? 25.317 63.098 24.17 1 89.21 74 SER A CA 1
ATOM 581 C C . SER A 1 74 ? 25.485 61.595 23.975 1 89.21 74 SER A C 1
ATOM 583 O O . SER A 1 74 ? 25.699 61.129 22.854 1 89.21 74 SER A O 1
ATOM 585 N N . THR A 1 75 ? 25.316 60.848 25.089 1 93.31 75 THR A N 1
ATOM 586 C CA . THR A 1 75 ? 25.45 59.399 25.001 1 93.31 75 THR A CA 1
ATOM 587 C C . THR A 1 75 ? 24.247 58.786 24.291 1 93.31 75 THR A C 1
ATOM 589 O O . THR A 1 75 ? 24.391 57.831 23.525 1 93.31 75 THR A O 1
ATOM 592 N N . TYR A 1 76 ? 23.089 59.317 24.503 1 94.87 76 TYR A N 1
ATOM 593 C CA . TYR A 1 76 ? 21.885 58.83 23.838 1 94.87 76 TYR A CA 1
ATOM 594 C C . TYR A 1 76 ? 21.939 59.108 22.34 1 94.87 76 TYR A C 1
ATOM 596 O O . TYR A 1 76 ? 21.503 58.283 21.533 1 94.87 76 TYR A O 1
ATOM 604 N N . ALA A 1 77 ? 22.468 60.236 21.996 1 93.72 77 ALA A N 1
ATOM 605 C CA . ALA A 1 77 ? 22.615 60.576 20.584 1 93.72 77 ALA A CA 1
ATOM 606 C C . ALA A 1 77 ? 23.565 59.608 19.883 1 93.72 77 ALA A C 1
ATOM 608 O O . ALA A 1 77 ? 23.332 59.223 18.735 1 93.72 77 ALA A O 1
ATOM 609 N N . ALA A 1 78 ? 24.622 59.249 20.584 1 95.08 78 ALA A N 1
ATOM 610 C CA . ALA A 1 78 ? 25.595 58.317 20.019 1 95.08 78 ALA A CA 1
ATOM 611 C C . ALA A 1 78 ? 24.986 56.929 19.841 1 95.08 78 ALA A C 1
ATOM 613 O O . ALA A 1 78 ? 25.279 56.236 18.864 1 95.08 78 ALA A O 1
ATOM 614 N N . ILE A 1 79 ? 24.172 56.522 20.763 1 96.62 79 ILE A N 1
ATOM 615 C CA . ILE A 1 79 ? 23.524 55.218 20.684 1 96.62 79 ILE A CA 1
ATOM 616 C C . ILE A 1 79 ? 22.51 55.213 19.542 1 96.62 79 ILE A C 1
ATOM 618 O O . ILE A 1 79 ? 22.407 54.234 18.799 1 96.62 79 ILE A O 1
ATOM 622 N N . ALA A 1 80 ? 21.734 56.24 19.375 1 96.47 80 ALA A N 1
ATOM 623 C CA . ALA A 1 80 ? 20.779 56.363 18.277 1 96.47 80 ALA A CA 1
ATOM 624 C C . ALA A 1 80 ? 21.483 56.283 16.926 1 96.47 80 ALA A C 1
ATOM 626 O O . ALA A 1 80 ? 20.988 55.639 15.998 1 96.47 80 ALA A O 1
ATOM 627 N N . GLU A 1 81 ? 22.64 56.957 16.813 1 95.43 81 GLU A N 1
ATOM 628 C CA . GLU A 1 81 ? 23.396 56.926 15.565 1 95.43 81 GLU A CA 1
ATOM 629 C C . GLU A 1 81 ? 23.932 55.526 15.278 1 95.43 81 GLU A C 1
ATOM 631 O O . GLU A 1 81 ? 24.021 55.115 14.12 1 95.43 81 GLU A O 1
ATOM 636 N N . ALA A 1 82 ? 24.29 54.851 16.362 1 96.62 82 ALA A N 1
ATOM 637 C CA . ALA A 1 82 ? 24.769 53.48 16.204 1 96.62 82 ALA A CA 1
ATOM 638 C C . ALA A 1 82 ? 23.656 52.564 15.704 1 96.62 82 ALA A C 1
ATOM 640 O O . ALA A 1 82 ? 23.908 51.634 14.935 1 96.62 82 ALA A O 1
ATOM 641 N N . LEU A 1 83 ? 22.449 52.785 16.127 1 96.9 83 LEU A N 1
ATOM 642 C CA . LEU A 1 83 ? 21.31 51.98 15.697 1 96.9 83 LEU A CA 1
ATOM 643 C C . LEU A 1 83 ? 21.007 52.212 14.221 1 96.9 83 LEU A C 1
ATOM 645 O O . LEU A 1 83 ? 20.462 51.334 13.549 1 96.9 83 LEU A O 1
ATOM 649 N N . LYS A 1 84 ? 21.348 53.331 13.716 1 96 84 LYS A N 1
ATOM 650 C CA . LYS A 1 84 ? 21.115 53.672 12.316 1 96 84 LYS A CA 1
ATOM 651 C C . LYS A 1 84 ? 22.238 53.143 11.427 1 96 84 LYS A C 1
ATOM 653 O O . LYS A 1 84 ? 22.185 53.279 10.203 1 96 84 LYS A O 1
ATOM 658 N N . SER A 1 85 ? 23.205 52.467 12.009 1 94.8 85 SER A N 1
ATOM 659 C CA . SER A 1 85 ? 24.355 51.968 11.262 1 94.8 85 SER A CA 1
ATOM 660 C C . SER A 1 85 ? 23.953 50.846 10.311 1 94.8 85 SER A C 1
ATOM 662 O O . SER A 1 85 ? 23.009 50.101 10.585 1 94.8 85 SER A O 1
ATOM 664 N N . ARG A 1 86 ? 24.629 50.702 9.268 1 91.15 86 ARG A N 1
ATOM 665 C CA . ARG A 1 86 ? 24.405 49.602 8.335 1 91.15 86 ARG A CA 1
ATOM 666 C C . ARG A 1 86 ? 25.112 48.334 8.804 1 91.15 86 ARG A C 1
ATOM 668 O O . ARG A 1 86 ? 24.812 47.237 8.328 1 91.15 86 ARG A O 1
ATOM 675 N N . ASP A 1 87 ? 25.998 48.556 9.7 1 92.87 87 ASP A N 1
ATOM 676 C CA . ASP A 1 87 ? 26.775 47.433 10.215 1 92.87 87 ASP A CA 1
ATOM 677 C C . ASP A 1 87 ? 26.046 46.743 11.366 1 92.87 87 ASP A C 1
ATOM 679 O O . ASP A 1 87 ? 25.827 47.346 12.419 1 92.87 87 ASP A O 1
ATOM 683 N N . GLU A 1 88 ? 25.859 45.506 11.207 1 91.38 88 GLU A N 1
ATOM 684 C CA . GLU A 1 88 ? 25.063 44.739 12.162 1 91.38 88 GLU A CA 1
ATOM 685 C C . GLU A 1 88 ? 25.796 44.584 13.491 1 91.38 88 GLU A C 1
ATOM 687 O O . GLU A 1 88 ? 25.165 44.475 14.545 1 91.38 88 GLU A O 1
ATOM 692 N N . ILE A 1 89 ? 27.077 44.611 13.453 1 90.79 89 ILE A N 1
ATOM 693 C CA . ILE A 1 89 ? 27.848 44.446 14.68 1 90.79 89 ILE A CA 1
ATOM 694 C C . ILE A 1 89 ? 27.643 45.658 15.586 1 90.79 89 ILE A C 1
ATOM 696 O O . ILE A 1 89 ? 27.488 45.514 16.801 1 90.79 89 ILE A O 1
ATOM 700 N N . ILE A 1 90 ? 27.667 46.786 15.022 1 94.67 90 ILE A N 1
ATOM 701 C CA . ILE A 1 90 ? 27.453 48.03 15.754 1 94.67 90 ILE A CA 1
ATOM 702 C C . ILE A 1 90 ? 26.019 48.083 16.275 1 94.67 90 ILE A C 1
ATOM 704 O O . ILE A 1 90 ? 25.786 48.429 17.435 1 94.67 90 ILE A O 1
ATOM 708 N N . VAL A 1 91 ? 25.103 47.69 15.458 1 96.07 91 VAL A N 1
ATOM 709 C CA . VAL A 1 91 ? 23.692 47.686 15.831 1 96.07 91 VAL A CA 1
ATOM 710 C C . VAL A 1 91 ? 23.469 46.731 17.001 1 96.07 91 VAL A C 1
ATOM 712 O O . VAL A 1 91 ? 22.761 47.062 17.955 1 96.07 91 VAL A O 1
ATOM 715 N N . ASN A 1 92 ? 24.095 45.62 16.895 1 94.12 92 ASN A N 1
ATOM 716 C CA . ASN A 1 92 ? 23.927 44.612 17.937 1 94.12 92 ASN A CA 1
ATOM 717 C C . ASN A 1 92 ? 24.414 45.119 19.291 1 94.12 92 ASN A C 1
ATOM 719 O O . ASN A 1 92 ? 23.788 44.856 20.319 1 94.12 92 ASN A O 1
ATOM 723 N N . LYS A 1 93 ? 25.529 45.81 19.292 1 94.35 93 LYS A N 1
ATOM 724 C CA . LYS A 1 93 ? 26.049 46.381 20.531 1 94.35 93 LYS A CA 1
ATOM 725 C C . LYS A 1 93 ? 25.134 47.483 21.055 1 94.35 93 LYS A C 1
ATOM 727 O O . LYS A 1 93 ? 24.884 47.57 22.26 1 94.35 93 LYS A O 1
ATOM 732 N N . ALA A 1 94 ? 24.611 48.24 20.202 1 96.51 94 ALA A N 1
ATOM 733 C CA . ALA A 1 94 ? 23.73 49.343 20.579 1 96.51 94 ALA A CA 1
ATOM 734 C C . ALA A 1 94 ? 22.438 48.824 21.204 1 96.51 94 ALA A C 1
ATOM 736 O O . ALA A 1 94 ? 21.87 49.464 22.092 1 96.51 94 ALA A O 1
ATOM 737 N N . LEU A 1 95 ? 21.963 47.714 20.811 1 96.49 95 LEU A N 1
ATOM 738 C CA . LEU A 1 95 ? 20.714 47.129 21.287 1 96.49 95 LEU A CA 1
ATOM 739 C C . LEU A 1 95 ? 20.847 46.665 22.733 1 96.49 95 LEU A C 1
ATOM 741 O O . LEU A 1 95 ? 19.843 46.447 23.415 1 96.49 95 LEU A O 1
ATOM 745 N N . GLN A 1 96 ? 22.028 46.648 23.217 1 94.03 96 GLN A N 1
ATOM 746 C CA . GLN A 1 96 ? 22.261 46.202 24.586 1 94.03 96 GLN A CA 1
ATOM 747 C C . GLN A 1 96 ? 22.2 47.371 25.564 1 94.03 96 GLN A C 1
ATOM 749 O O . GLN A 1 96 ? 22.315 47.18 26.777 1 94.03 96 GLN A O 1
ATOM 754 N N . ALA A 1 97 ? 22.032 48.584 25.081 1 94.56 97 ALA A N 1
ATOM 755 C CA . ALA A 1 97 ? 21.958 49.767 25.934 1 94.56 97 ALA A CA 1
ATOM 756 C C . ALA A 1 97 ? 20.623 49.829 26.671 1 94.56 97 ALA A C 1
ATOM 758 O O . ALA A 1 97 ? 19.675 50.46 26.198 1 94.56 97 ALA A O 1
ATOM 759 N N . ASN A 1 98 ? 20.452 49.451 27.818 1 91.64 98 ASN A N 1
ATOM 760 C CA . ASN A 1 98 ? 19.212 49.262 28.563 1 91.64 98 ASN A CA 1
ATOM 761 C C . ASN A 1 98 ? 18.495 50.587 28.803 1 91.64 98 ASN A C 1
ATOM 763 O O . ASN A 1 98 ? 17.283 50.688 28.6 1 91.64 98 ASN A O 1
ATOM 767 N N . ASN A 1 99 ? 19.295 51.685 29.226 1 92.05 99 ASN A N 1
ATOM 768 C CA . ASN A 1 99 ? 18.693 52.961 29.597 1 92.05 99 ASN A CA 1
ATOM 769 C C . ASN A 1 99 ? 18.064 53.655 28.392 1 92.05 99 ASN A C 1
ATOM 771 O O . ASN A 1 99 ? 17.191 54.51 28.549 1 92.05 99 ASN A O 1
ATOM 775 N N . PHE A 1 100 ? 18.457 53.253 27.245 1 94.5 100 PHE A N 1
ATOM 776 C CA . PHE A 1 100 ? 17.944 53.86 26.022 1 94.5 100 PHE A CA 1
ATOM 777 C C . PHE A 1 100 ? 16.521 53.394 25.742 1 94.5 100 PHE A C 1
ATOM 779 O O . PHE A 1 100 ? 15.724 54.131 25.158 1 94.5 100 PHE A O 1
ATOM 786 N N . PHE A 1 101 ? 16.153 52.182 26.207 1 95.24 101 PHE A N 1
ATOM 787 C CA . PHE A 1 101 ? 14.909 51.542 25.796 1 95.24 101 PHE A CA 1
ATOM 788 C C . PHE A 1 101 ? 13.934 51.453 26.964 1 95.24 101 PHE A C 1
ATOM 790 O O . PHE A 1 101 ? 12.745 51.192 26.769 1 95.24 101 PHE A O 1
ATOM 797 N N . ASN A 1 102 ? 14.341 51.639 28.197 1 91.87 102 ASN A N 1
ATOM 798 C CA . ASN A 1 102 ? 13.529 51.287 29.357 1 91.87 102 ASN A CA 1
ATOM 799 C C . ASN A 1 102 ? 12.715 52.479 29.854 1 91.87 102 ASN A C 1
ATOM 801 O O . ASN A 1 102 ? 12.079 52.406 30.907 1 91.87 102 ASN A O 1
ATOM 805 N N . GLY A 1 103 ? 12.805 53.74 29.252 1 88.82 103 GLY A N 1
ATOM 806 C CA . GLY A 1 103 ? 12.004 54.893 29.632 1 88.82 103 GLY A CA 1
ATOM 807 C C . GLY A 1 103 ? 12.721 55.828 30.588 1 88.82 103 GLY A C 1
ATOM 808 O O . GLY A 1 103 ? 12.146 56.819 31.043 1 88.82 103 GLY A O 1
ATOM 809 N N . THR A 1 104 ? 13.958 55.545 30.989 1 89.49 104 THR A N 1
ATOM 810 C CA . THR A 1 104 ? 14.736 56.382 31.895 1 89.49 104 THR A CA 1
ATOM 811 C C . THR A 1 104 ? 14.8 57.819 31.384 1 89.49 104 THR A C 1
ATOM 813 O O . THR A 1 104 ? 14.679 58.767 32.163 1 89.49 104 THR A O 1
ATOM 816 N N . ASN A 1 105 ? 15.073 57.952 30.134 1 92.03 105 ASN A N 1
ATOM 817 C CA . ASN A 1 105 ? 15.049 59.261 29.49 1 92.03 105 ASN A CA 1
ATOM 818 C C . ASN A 1 105 ? 13.766 59.47 28.691 1 92.03 105 ASN A C 1
ATOM 820 O O . ASN A 1 105 ? 13.64 58.973 27.571 1 92.03 105 ASN A O 1
ATOM 824 N N . GLU A 1 106 ? 12.827 60.205 29.076 1 89.46 106 GLU A N 1
ATOM 825 C CA . GLU A 1 106 ? 11.502 60.379 28.487 1 89.46 106 GLU A CA 1
ATOM 826 C C . GLU A 1 106 ? 11.574 61.188 27.195 1 89.46 106 GLU A C 1
ATOM 828 O O . GLU A 1 106 ? 10.663 61.127 26.367 1 89.46 106 GLU A O 1
ATOM 833 N N . TYR A 1 107 ? 12.696 61.906 27.09 1 90.74 107 TYR A N 1
ATOM 834 C CA . TYR A 1 107 ? 12.849 62.712 25.884 1 90.74 107 TYR A CA 1
ATOM 835 C C . TYR A 1 107 ? 13.25 61.846 24.696 1 90.74 107 TYR A C 1
ATOM 837 O O . TYR A 1 107 ? 13.052 62.234 23.542 1 90.74 107 TYR A O 1
ATOM 845 N N . ILE A 1 108 ? 13.707 60.662 25.114 1 93.13 108 ILE A N 1
ATOM 846 C CA . ILE A 1 108 ? 14.217 59.798 24.054 1 93.13 108 ILE A CA 1
ATOM 847 C C . ILE A 1 108 ? 13.287 58.602 23.87 1 93.13 108 ILE A C 1
ATOM 849 O O . ILE A 1 108 ? 12.846 58.316 22.755 1 93.13 108 ILE A O 1
ATOM 853 N N . THR A 1 109 ? 12.961 57.939 24.968 1 93.94 109 THR A N 1
ATOM 854 C CA . THR A 1 109 ? 12.131 56.745 24.857 1 93.94 109 THR A CA 1
ATOM 855 C C . THR A 1 109 ? 10.653 57.118 24.784 1 93.94 109 THR A C 1
ATOM 857 O O . THR A 1 109 ? 9.926 56.993 25.772 1 93.94 109 THR A O 1
ATOM 860 N N . ASN A 1 110 ? 10.224 57.529 23.713 1 94.31 110 ASN A N 1
ATOM 861 C CA . ASN A 1 110 ? 8.819 57.829 23.455 1 94.31 110 ASN A CA 1
ATOM 862 C C . ASN A 1 110 ? 8.467 57.638 21.982 1 94.31 110 ASN A C 1
ATOM 864 O O . ASN A 1 110 ? 9.356 57.535 21.135 1 94.31 110 ASN A O 1
ATOM 868 N N . VAL A 1 111 ? 7.278 57.606 21.622 1 96.14 111 VAL A N 1
ATOM 869 C CA . VAL A 1 111 ? 6.767 57.274 20.296 1 96.14 111 VAL A CA 1
ATOM 870 C C . VAL A 1 111 ? 7.212 58.334 19.291 1 96.14 111 VAL A C 1
ATOM 872 O O . VAL A 1 111 ? 7.635 58.005 18.18 1 96.14 111 VAL A O 1
ATOM 875 N N . GLN A 1 112 ? 7.162 59.553 19.696 1 95.25 112 GLN A N 1
ATOM 876 C CA . GLN A 1 112 ? 7.482 60.655 18.795 1 95.25 112 GLN A CA 1
ATOM 877 C C . GLN A 1 112 ? 8.939 60.591 18.344 1 95.25 112 GLN A C 1
ATOM 879 O O . GLN A 1 112 ? 9.234 60.736 17.156 1 95.25 112 GLN A O 1
ATOM 884 N N . TYR A 1 113 ? 9.824 60.372 19.314 1 95.48 113 TYR A N 1
ATOM 885 C CA . TYR A 1 113 ? 11.241 60.307 18.976 1 95.48 113 TYR A CA 1
ATOM 886 C C . TYR A 1 113 ? 11.528 59.127 18.055 1 95.48 113 TYR A C 1
ATOM 888 O O . TYR A 1 113 ? 12.217 59.275 17.043 1 95.48 113 TYR A O 1
ATOM 896 N N . PHE A 1 114 ? 11.031 57.996 18.383 1 96.74 114 PHE A N 1
ATOM 897 C CA . PHE A 1 114 ? 11.33 56.783 17.63 1 96.74 114 PHE A CA 1
ATOM 898 C C . PHE A 1 114 ? 10.76 56.867 16.22 1 96.74 114 PHE A C 1
ATOM 900 O O . PHE A 1 114 ? 11.39 56.414 15.262 1 96.74 114 PHE A O 1
ATOM 907 N N . PHE A 1 115 ? 9.572 57.375 15.975 1 95.17 115 PHE A N 1
ATOM 908 C CA . PHE A 1 115 ? 8.909 57.41 14.677 1 95.17 115 PHE A CA 1
ATOM 909 C C . PHE A 1 115 ? 9.459 58.542 13.818 1 95.17 115 PHE A C 1
ATOM 911 O O . PHE A 1 115 ? 9.422 58.47 12.588 1 95.17 115 PHE A O 1
ATOM 918 N N . ASN A 1 116 ? 10.018 59.567 14.489 1 93 116 ASN A N 1
ATOM 919 C CA . ASN A 1 116 ? 10.519 60.702 13.722 1 93 116 ASN A CA 1
ATOM 920 C C . ASN A 1 116 ? 12.027 60.612 13.508 1 93 116 ASN A C 1
ATOM 922 O O . ASN A 1 116 ? 12.542 61.07 12.486 1 93 116 ASN A O 1
ATOM 926 N N . TYR A 1 117 ? 12.721 59.989 14.506 1 93.68 117 TYR A N 1
ATOM 927 C CA . TYR A 1 117 ? 14.169 60.155 14.457 1 93.68 117 TYR A CA 1
ATOM 928 C C . TYR A 1 117 ? 14.872 58.804 14.422 1 93.68 117 TYR A C 1
ATOM 930 O O . TYR A 1 117 ? 16.095 58.736 14.278 1 93.68 117 TYR A O 1
ATOM 938 N N . LEU A 1 118 ? 14.144 57.692 14.411 1 95.48 118 LEU A N 1
ATOM 939 C CA . LEU A 1 118 ? 14.838 56.41 14.467 1 95.48 118 LEU A CA 1
ATOM 940 C C . LEU A 1 118 ? 14.285 55.447 13.422 1 95.48 118 LEU A C 1
ATOM 942 O O . LEU A 1 118 ? 14.954 55.149 12.43 1 95.48 118 LEU A O 1
ATOM 946 N N . PHE A 1 119 ? 13.013 54.997 13.425 1 94.79 119 PHE A N 1
ATOM 947 C CA . PHE A 1 119 ? 12.413 53.938 12.622 1 94.79 119 PHE A CA 1
ATOM 948 C C . PHE A 1 119 ? 12.575 54.227 11.135 1 94.79 119 PHE A C 1
ATOM 950 O O . PHE A 1 119 ? 12.847 53.319 10.347 1 94.79 119 PHE A O 1
ATOM 957 N N . PRO A 1 120 ? 12.429 55.453 10.659 1 92.26 120 PRO A N 1
ATOM 958 C CA . PRO A 1 120 ? 12.587 55.703 9.224 1 92.26 120 PRO A CA 1
ATOM 959 C C . PRO A 1 120 ? 14.025 55.508 8.746 1 92.26 120 PRO A C 1
ATOM 961 O O . PRO A 1 120 ? 14.263 55.338 7.548 1 92.26 120 PRO A O 1
ATOM 964 N N . TYR A 1 121 ? 15.002 55.463 9.763 1 94.69 121 TYR A N 1
ATOM 965 C CA . TYR A 1 121 ? 16.406 55.499 9.369 1 94.69 121 TYR A CA 1
ATOM 966 C C . TYR A 1 121 ? 17.091 54.171 9.671 1 94.69 121 TYR A C 1
ATOM 968 O O . TYR A 1 121 ? 18.319 54.071 9.612 1 94.69 121 TYR A O 1
ATOM 976 N N . VAL A 1 122 ? 16.355 53.221 10.053 1 95.95 122 VAL A N 1
ATOM 977 C CA . VAL A 1 122 ? 16.941 51.911 10.316 1 95.95 122 VAL A CA 1
ATOM 978 C C . VAL A 1 122 ? 16.362 50.882 9.347 1 95.95 122 VAL A C 1
ATOM 980 O O . VAL A 1 122 ? 15.376 51.155 8.659 1 95.95 122 VAL A O 1
ATOM 983 N N . SER A 1 123 ? 16.986 49.737 9.21 1 94.78 123 SER A N 1
ATOM 984 C CA . SER A 1 123 ? 16.5 48.664 8.348 1 94.78 123 SER A CA 1
ATOM 985 C C . SER A 1 123 ? 15.293 47.964 8.965 1 94.78 123 SER A C 1
ATOM 987 O O . SER A 1 123 ? 15.012 48.131 10.153 1 94.78 123 SER A O 1
ATOM 989 N N . LEU A 1 124 ? 14.531 47.251 8.191 1 94.78 124 LEU A N 1
ATOM 990 C CA . LEU A 1 124 ? 13.389 46.498 8.699 1 94.78 124 LEU A CA 1
ATOM 991 C C . LEU A 1 124 ? 13.826 45.504 9.769 1 94.78 124 LEU A C 1
ATOM 993 O O . LEU A 1 124 ? 13.152 45.348 10.79 1 94.78 124 LEU A O 1
ATOM 997 N N . ASN A 1 125 ? 14.957 44.834 9.521 1 93.84 125 ASN A N 1
ATOM 998 C CA . ASN A 1 125 ? 15.472 43.885 10.502 1 93.84 125 ASN A CA 1
ATOM 999 C C . ASN A 1 125 ? 15.798 44.568 11.826 1 93.84 125 ASN A C 1
ATOM 1001 O O . ASN A 1 125 ? 15.484 44.042 12.895 1 93.84 125 ASN A O 1
ATOM 1005 N N . THR A 1 126 ? 16.4 45.705 11.746 1 96.02 126 THR A N 1
ATOM 1006 C CA . THR A 1 126 ? 16.758 46.449 12.948 1 96.02 126 THR A CA 1
ATOM 1007 C C . THR A 1 126 ? 15.508 46.961 13.66 1 96.02 126 THR A C 1
ATOM 1009 O O . THR A 1 126 ? 15.437 46.942 14.89 1 96.02 126 THR A O 1
ATOM 1012 N N . ARG A 1 127 ? 14.572 47.458 12.931 1 95.23 127 ARG A N 1
ATOM 1013 C CA . ARG A 1 127 ? 13.32 47.923 13.52 1 95.23 127 ARG A CA 1
ATOM 1014 C C . ARG A 1 127 ? 12.648 46.815 14.323 1 95.23 127 ARG A C 1
ATOM 1016 O O . ARG A 1 127 ? 12.193 47.043 15.446 1 95.23 127 ARG A O 1
ATOM 1023 N N . THR A 1 128 ? 12.593 45.71 13.727 1 94.82 128 THR A N 1
ATOM 1024 C CA . THR A 1 128 ? 11.971 44.572 14.394 1 94.82 128 THR A CA 1
ATOM 1025 C C . THR A 1 128 ? 12.704 44.236 15.689 1 94.82 128 THR A C 1
ATOM 1027 O O . THR A 1 128 ? 12.075 43.951 16.71 1 94.82 128 THR A O 1
ATOM 1030 N N . ARG A 1 129 ? 14.007 44.328 15.685 1 95.15 129 ARG A N 1
ATOM 1031 C CA . ARG A 1 129 ? 14.803 44.032 16.872 1 95.15 129 ARG A CA 1
ATOM 1032 C C . ARG A 1 129 ? 14.615 45.106 17.939 1 95.15 129 ARG A C 1
ATOM 1034 O O . ARG A 1 129 ? 14.596 44.805 19.134 1 95.15 129 ARG A O 1
ATOM 1041 N N . ILE A 1 130 ? 14.548 46.331 17.541 1 96.57 130 ILE A N 1
ATOM 1042 C CA . ILE A 1 130 ? 14.292 47.426 18.47 1 96.57 130 ILE A CA 1
ATOM 1043 C C . ILE A 1 130 ? 12.956 47.203 19.175 1 96.57 130 ILE A C 1
ATOM 1045 O O . ILE A 1 130 ? 12.857 47.354 20.395 1 96.57 130 ILE A O 1
ATOM 1049 N N . ILE A 1 131 ? 11.941 46.866 18.412 1 96.18 131 ILE A N 1
ATOM 1050 C CA . ILE A 1 131 ? 10.611 46.63 18.963 1 96.18 131 ILE A CA 1
ATOM 1051 C C . ILE A 1 131 ? 10.672 45.504 19.992 1 96.18 1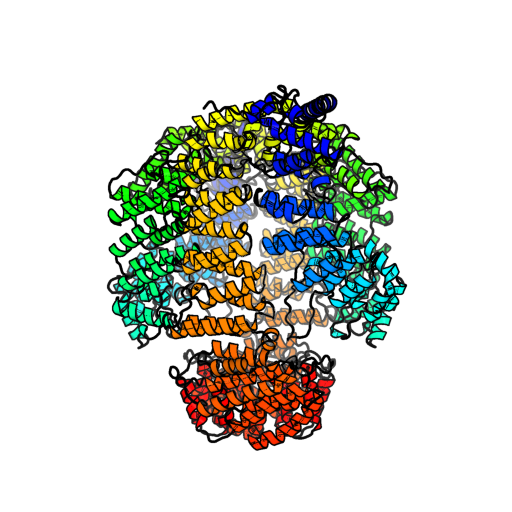31 ILE A C 1
ATOM 1053 O O . ILE A 1 131 ? 10.055 45.593 21.057 1 96.18 131 ILE A O 1
ATOM 1057 N N . ASN A 1 132 ? 11.425 44.575 19.686 1 94.17 132 ASN A N 1
ATOM 1058 C CA . ASN A 1 132 ? 11.575 43.461 20.617 1 94.17 132 ASN A CA 1
ATOM 1059 C C . ASN A 1 132 ? 12.272 43.896 21.903 1 94.17 132 ASN A C 1
ATOM 1061 O O . ASN A 1 132 ? 11.888 43.475 22.995 1 94.17 132 ASN A O 1
ATOM 1065 N N . VAL A 1 133 ? 13.341 44.669 21.79 1 95.6 133 VAL A N 1
ATOM 1066 C CA . VAL A 1 133 ? 14.092 45.143 22.948 1 95.6 133 VAL A CA 1
ATOM 1067 C C . VAL A 1 133 ? 13.214 46.063 23.793 1 95.6 133 VAL A C 1
ATOM 1069 O O . VAL A 1 133 ? 13.251 46.008 25.025 1 95.6 133 VAL A O 1
ATOM 1072 N N . LEU A 1 134 ? 12.424 46.891 23.115 1 95.3 134 LEU A N 1
ATOM 1073 C CA . LEU A 1 134 ? 11.478 47.75 23.819 1 95.3 134 LEU A CA 1
ATOM 1074 C C . LEU A 1 134 ? 10.497 46.92 24.641 1 95.3 134 LEU A C 1
ATOM 1076 O O . LEU A 1 134 ? 10.238 47.232 25.805 1 95.3 134 LEU A O 1
ATOM 1080 N N . ALA A 1 135 ? 9.961 45.916 24.005 1 93.25 135 ALA A N 1
ATOM 1081 C CA . ALA A 1 135 ? 9.016 45.027 24.676 1 93.25 135 ALA A CA 1
ATOM 1082 C C . ALA A 1 135 ? 9.631 44.419 25.933 1 93.25 135 ALA A C 1
ATOM 1084 O O . ALA A 1 135 ? 8.994 44.382 26.988 1 93.25 135 ALA A O 1
ATOM 1085 N N . SER A 1 136 ? 10.849 44.021 25.808 1 91.89 136 SER A N 1
ATOM 1086 C CA . SER A 1 136 ? 11.53 43.352 26.912 1 91.89 136 SER A CA 1
ATOM 1087 C C . SER A 1 136 ? 11.84 44.328 28.043 1 91.89 136 SER A C 1
ATOM 1089 O O . SER A 1 136 ? 11.653 44.005 29.217 1 91.89 136 SER A O 1
ATOM 1091 N N . ARG A 1 137 ? 12.241 45.526 27.808 1 94.03 137 ARG A N 1
ATOM 1092 C CA . ARG A 1 137 ? 12.715 46.478 28.807 1 94.03 137 ARG A CA 1
ATOM 1093 C C . ARG A 1 137 ? 11.551 47.223 29.451 1 94.03 137 ARG A C 1
ATOM 1095 O O . ARG A 1 137 ? 11.658 47.692 30.586 1 94.03 137 ARG A O 1
ATOM 1102 N N . LEU A 1 138 ? 10.482 47.435 28.752 1 93.57 138 LEU A N 1
ATOM 1103 C CA . LEU A 1 138 ? 9.354 48.202 29.269 1 93.57 138 LEU A CA 1
ATOM 1104 C C . LEU A 1 138 ? 8.409 47.307 30.065 1 93.57 138 LEU A C 1
ATOM 1106 O O . LEU A 1 138 ? 7.584 47.801 30.837 1 93.57 138 LEU A O 1
ATOM 1110 N N . ALA A 1 139 ? 8.349 46.071 29.845 1 86.37 139 ALA A N 1
ATOM 1111 C CA . ALA A 1 139 ? 7.4 45.129 30.433 1 86.37 139 ALA A CA 1
ATOM 1112 C C . ALA A 1 139 ? 7.291 45.33 31.941 1 86.37 139 ALA A C 1
ATOM 1114 O O . ALA A 1 139 ? 6.189 45.345 32.494 1 86.37 139 ALA A O 1
ATOM 1115 N N . SER A 1 140 ? 8.348 45.528 32.754 1 79.21 140 SER A N 1
ATOM 1116 C CA . SER A 1 140 ? 8.308 45.607 34.211 1 79.21 140 SER A CA 1
ATOM 1117 C C . SER A 1 140 ? 8.357 47.055 34.687 1 79.21 140 SER A C 1
ATOM 1119 O O . SER A 1 140 ? 7.944 47.36 35.807 1 79.21 140 SER A O 1
ATOM 1121 N N . LYS A 1 141 ? 8.546 47.937 33.789 1 84.21 141 LYS A N 1
ATOM 1122 C CA . LYS A 1 141 ? 8.88 49.275 34.269 1 84.21 141 LYS A CA 1
ATOM 1123 C C . LYS A 1 141 ? 7.804 50.284 33.877 1 84.21 141 LYS A C 1
ATOM 1125 O O . LYS A 1 141 ? 7.485 51.191 34.649 1 84.21 141 LYS A O 1
ATOM 1130 N N . ASN A 1 142 ? 7.274 50.151 32.605 1 90.91 142 ASN A N 1
ATOM 1131 C CA . ASN A 1 142 ? 6.355 51.18 32.129 1 90.91 142 ASN A CA 1
ATOM 1132 C C . ASN A 1 142 ? 5.353 50.616 31.126 1 90.91 142 ASN A C 1
ATOM 1134 O O . ASN A 1 142 ? 5.439 50.901 29.93 1 90.91 142 ASN A O 1
ATOM 1138 N N . PRO A 1 143 ? 4.355 49.906 31.489 1 92.4 143 PRO A N 1
ATOM 1139 C CA . PRO A 1 143 ? 3.364 49.306 30.593 1 92.4 143 PRO A CA 1
ATOM 1140 C C . PRO A 1 143 ? 2.588 50.348 29.79 1 92.4 143 PRO A C 1
ATOM 1142 O O . PRO A 1 143 ? 2.177 50.08 28.659 1 92.4 143 PRO A O 1
ATOM 1145 N N . ALA A 1 144 ? 2.405 51.501 30.376 1 93.06 144 ALA A N 1
ATOM 1146 C CA . ALA A 1 144 ? 1.661 52.554 29.69 1 93.06 144 ALA A CA 1
ATOM 1147 C C . ALA A 1 144 ? 2.395 53.015 28.434 1 93.06 144 ALA A C 1
ATOM 1149 O O . ALA A 1 144 ? 1.77 53.274 27.403 1 93.06 144 ALA A O 1
ATOM 1150 N N . LEU A 1 145 ? 3.706 53.152 28.638 1 95.26 145 LEU A N 1
ATOM 1151 C CA . LEU A 1 145 ? 4.51 53.547 27.486 1 95.26 145 LEU A CA 1
ATOM 1152 C C . LEU A 1 145 ? 4.526 52.445 26.432 1 95.26 145 LEU A C 1
ATOM 1154 O O . LEU A 1 145 ? 4.527 52.729 25.232 1 95.26 145 LEU A O 1
ATOM 1158 N N . ALA A 1 146 ? 4.573 51.219 26.832 1 96.33 146 ALA A N 1
ATOM 1159 C CA . ALA A 1 146 ? 4.499 50.087 25.912 1 96.33 146 ALA A CA 1
ATOM 1160 C C . ALA A 1 146 ? 3.202 50.118 25.108 1 96.33 146 ALA A C 1
ATOM 1162 O O . ALA A 1 146 ? 3.197 49.81 23.914 1 96.33 146 ALA A O 1
ATOM 1163 N N . GLU A 1 147 ? 2.087 50.43 25.743 1 96.73 147 GLU A N 1
ATOM 1164 C CA . GLU A 1 147 ? 0.794 50.537 25.074 1 96.73 147 GLU A CA 1
ATOM 1165 C C . GLU A 1 147 ? 0.81 51.635 24.015 1 96.73 147 GLU A C 1
ATOM 1167 O O . GLU A 1 147 ? 0.248 51.468 22.931 1 96.73 147 GLU A O 1
ATOM 1172 N N . GLU A 1 148 ? 1.486 52.707 24.387 1 96.05 148 GLU A N 1
ATOM 1173 C CA . GLU A 1 148 ? 1.596 53.803 23.43 1 96.05 148 GLU A CA 1
ATOM 1174 C C . GLU A 1 148 ? 2.367 53.374 22.184 1 96.05 148 GLU A C 1
ATOM 1176 O O . GLU A 1 148 ? 1.971 53.694 21.062 1 96.05 148 GLU A O 1
ATOM 1181 N N . PHE A 1 149 ? 3.391 52.666 22.423 1 96.95 149 PHE A N 1
ATOM 1182 C CA . PHE A 1 149 ? 4.191 52.173 21.309 1 96.95 149 PHE A CA 1
ATOM 1183 C C . PHE A 1 149 ? 3.4 51.17 20.477 1 96.95 149 PHE A C 1
ATOM 1185 O O . PHE A 1 149 ? 3.474 51.182 19.246 1 96.95 149 PHE A O 1
ATOM 1192 N N . PHE A 1 150 ? 2.662 50.278 21.176 1 96.6 150 PHE A N 1
ATOM 1193 C CA . PHE A 1 150 ? 1.865 49.281 20.472 1 96.6 150 PHE A CA 1
ATOM 1194 C C . PHE A 1 150 ? 0.867 49.95 19.535 1 96.6 150 PHE A C 1
ATOM 1196 O O . PHE A 1 150 ? 0.778 49.594 18.358 1 96.6 150 PHE A O 1
ATOM 1203 N N . LYS A 1 151 ? 0.152 50.843 20.032 1 95.81 151 LYS A N 1
ATOM 1204 C CA . LYS A 1 151 ? -0.863 51.536 19.245 1 95.81 151 LYS A CA 1
ATOM 1205 C C . LYS A 1 151 ? -0.239 52.245 18.046 1 95.81 151 LYS A C 1
ATOM 1207 O O . LYS A 1 151 ? -0.776 52.191 16.938 1 95.81 151 LYS A O 1
ATOM 1212 N N . ALA A 1 152 ? 0.887 52.879 18.322 1 96.17 152 ALA A N 1
ATOM 1213 C CA . ALA A 1 152 ? 1.549 53.635 17.262 1 96.17 152 ALA A CA 1
ATOM 1214 C C . ALA A 1 152 ? 2.085 52.705 16.177 1 96.17 152 ALA A C 1
ATOM 1216 O O . ALA A 1 152 ? 1.897 52.958 14.985 1 96.17 152 ALA A O 1
ATOM 1217 N N . VAL A 1 153 ? 2.742 51.641 16.586 1 95.66 153 VAL A N 1
ATOM 1218 C CA . VAL A 1 153 ? 3.323 50.702 15.631 1 95.66 153 VAL A CA 1
ATOM 1219 C C . VAL A 1 153 ? 2.211 49.996 14.859 1 95.66 153 VAL A C 1
ATOM 1221 O O . VAL A 1 153 ? 2.319 49.796 13.647 1 95.66 153 VAL A O 1
ATOM 1224 N N . ALA A 1 154 ? 1.166 49.559 15.526 1 93.38 154 ALA A N 1
ATOM 1225 C CA . ALA A 1 154 ? 0.044 48.878 14.885 1 93.38 154 ALA A CA 1
ATOM 1226 C C . ALA A 1 154 ? -0.617 49.774 13.841 1 93.38 154 ALA A C 1
ATOM 1228 O O . ALA A 1 154 ? -0.976 49.312 12.756 1 93.38 154 ALA A O 1
ATOM 1229 N N . SER A 1 155 ? -0.776 50.963 14.189 1 91.54 155 SER A N 1
ATOM 1230 C CA . SER A 1 155 ? -1.457 51.9 13.302 1 91.54 155 SER A CA 1
ATOM 1231 C C . SER A 1 155 ? -0.579 52.274 12.113 1 91.54 155 SER A C 1
ATOM 1233 O O . SER A 1 155 ? -1.078 52.463 11.001 1 91.54 155 SER A O 1
ATOM 1235 N N . PHE A 1 156 ? 0.754 52.368 12.361 1 93.44 156 PHE A N 1
ATOM 1236 C CA . PHE A 1 156 ? 1.656 52.885 11.338 1 93.44 156 PHE A CA 1
ATOM 1237 C C . PHE A 1 156 ? 2.185 51.756 10.462 1 93.44 156 PHE A C 1
ATOM 1239 O O . PHE A 1 156 ? 2.267 51.897 9.24 1 93.44 156 PHE A O 1
ATOM 1246 N N . TYR A 1 157 ? 2.596 50.626 11.099 1 92.19 157 TYR A N 1
ATOM 1247 C CA . TYR A 1 157 ? 3.279 49.571 10.357 1 92.19 157 TYR A CA 1
ATOM 1248 C C . TYR A 1 157 ? 2.437 48.302 10.315 1 92.19 157 TYR A C 1
ATOM 1250 O O . TYR A 1 157 ? 2.783 47.343 9.621 1 92.19 157 TYR A O 1
ATOM 1258 N N . GLY A 1 158 ? 1.38 48.269 11.072 1 88.5 158 GLY A N 1
ATOM 1259 C CA . GLY A 1 158 ? 0.511 47.103 11.066 1 88.5 158 GLY A CA 1
ATOM 1260 C C . GLY A 1 158 ? 0.578 46.302 12.353 1 88.5 158 GLY A C 1
ATOM 1261 O O . GLY A 1 158 ? 1.541 46.419 13.114 1 88.5 158 GLY A O 1
ATOM 1262 N N . LEU A 1 159 ? -0.314 45.477 12.555 1 88.84 159 LEU A N 1
ATOM 1263 C CA . LEU A 1 159 ? -0.492 44.694 13.773 1 88.84 159 LEU A CA 1
ATOM 1264 C C . LEU A 1 159 ? 0.615 43.656 13.919 1 88.84 159 LEU A C 1
ATOM 1266 O O . LEU A 1 159 ? 1.101 43.41 15.025 1 88.84 159 LEU A O 1
ATOM 1270 N N . LYS A 1 160 ? 1.026 43.083 12.834 1 87.98 160 LYS A N 1
ATOM 1271 C CA . LYS A 1 160 ? 2.009 42.005 12.873 1 87.98 160 LYS A CA 1
ATOM 1272 C C . LYS A 1 160 ? 3.322 42.48 13.489 1 87.98 160 LYS A C 1
ATOM 1274 O O . LYS A 1 160 ? 3.964 41.743 14.241 1 87.98 160 LYS A O 1
ATOM 1279 N N . GLN A 1 161 ? 3.749 43.688 13.185 1 91.62 161 GLN A N 1
ATOM 1280 C CA . GLN A 1 161 ? 5.007 44.22 13.696 1 91.62 161 GLN A CA 1
ATOM 1281 C C . GLN A 1 161 ? 4.864 44.674 15.146 1 91.62 161 GLN A C 1
ATOM 1283 O O . GLN A 1 161 ? 5.858 44.799 15.865 1 91.62 161 GLN A O 1
ATOM 1288 N N . ALA A 1 162 ? 3.646 44.937 15.625 1 94.46 162 ALA A N 1
ATOM 1289 C CA . ALA A 1 162 ? 3.4 45.454 16.968 1 94.46 162 ALA A CA 1
ATOM 1290 C C . ALA A 1 162 ? 3.263 44.317 17.977 1 94.46 162 ALA A C 1
ATOM 1292 O O . ALA A 1 162 ? 3.403 44.529 19.184 1 94.46 162 ALA A O 1
ATOM 1293 N N . LEU A 1 163 ? 3.04 43.17 17.567 1 93.2 163 LE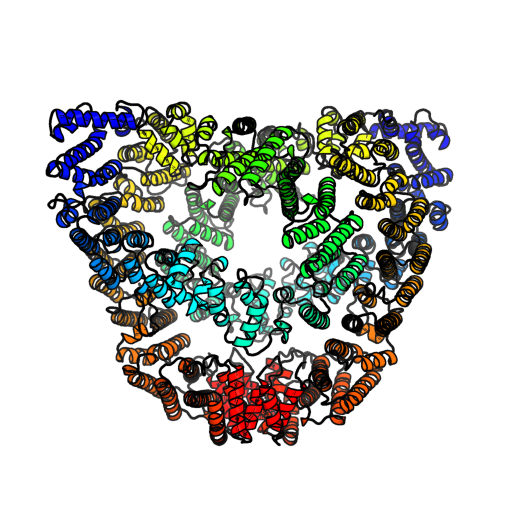U A N 1
ATOM 1294 C CA . LEU A 1 163 ? 2.627 42.042 18.394 1 93.2 163 LEU A CA 1
ATOM 1295 C C . LEU A 1 163 ? 3.651 41.768 19.491 1 93.2 163 LEU A C 1
ATOM 1297 O O . LEU A 1 163 ? 3.283 41.463 20.628 1 93.2 163 LEU A O 1
ATOM 1301 N N . PRO A 1 164 ? 4.952 41.954 19.143 1 93.27 164 PRO A N 1
ATOM 1302 C CA . PRO A 1 164 ? 5.924 41.675 20.202 1 93.27 164 PRO A CA 1
ATOM 1303 C C . PRO A 1 164 ? 5.763 42.598 21.409 1 93.27 164 PRO A C 1
ATOM 1305 O O . PRO A 1 164 ? 6.201 42.26 22.512 1 93.27 164 PRO A O 1
ATOM 1308 N N . LEU A 1 165 ? 5.102 43.718 21.335 1 95.12 165 LEU A N 1
ATOM 1309 C CA . LEU A 1 165 ? 4.918 44.691 22.406 1 95.12 165 LEU A CA 1
ATOM 1310 C C . LEU A 1 165 ? 3.739 44.307 23.293 1 95.12 165 LEU A C 1
ATOM 1312 O O . LEU A 1 165 ? 3.598 44.823 24.404 1 95.12 165 LEU A O 1
ATOM 1316 N N . LEU A 1 166 ? 2.948 43.458 22.871 1 92.99 166 LEU A N 1
ATOM 1317 C CA . LEU A 1 166 ? 1.684 43.137 23.525 1 92.99 166 LEU A CA 1
ATOM 1318 C C . LEU A 1 166 ? 1.922 42.597 24.931 1 92.99 166 LEU A C 1
ATOM 1320 O O . LEU A 1 166 ? 1.271 43.029 25.885 1 92.99 166 LEU A O 1
ATOM 1324 N N . PRO A 1 167 ? 2.892 41.688 25.104 1 91.84 167 PRO A N 1
ATOM 1325 C CA . PRO A 1 167 ? 3.115 41.141 26.445 1 91.84 167 PRO A CA 1
ATOM 1326 C C . PRO A 1 167 ? 3.641 42.184 27.428 1 91.84 167 PRO A C 1
ATOM 1328 O O . PRO A 1 167 ? 3.589 41.975 28.643 1 91.84 167 PRO A O 1
ATOM 1331 N N . ALA A 1 168 ? 4.211 43.296 26.943 1 93.54 168 ALA A N 1
ATOM 1332 C CA . ALA A 1 168 ? 4.749 44.35 27.798 1 93.54 168 ALA A CA 1
ATOM 1333 C C . ALA A 1 168 ? 3.649 45.308 28.247 1 93.54 168 ALA A C 1
ATOM 1335 O O . ALA A 1 168 ? 3.863 46.137 29.134 1 93.54 168 ALA A O 1
ATOM 1336 N N . CYS A 1 169 ? 2.441 45.212 27.695 1 94.92 169 CYS A N 1
ATOM 1337 C CA . CYS A 1 169 ? 1.317 46.085 28.012 1 94.92 169 CYS A CA 1
ATOM 1338 C C . CYS A 1 169 ? 0.55 45.569 29.224 1 94.92 169 CYS A C 1
ATOM 1340 O O . CYS A 1 169 ? 0.855 44.495 29.746 1 94.92 169 CYS A O 1
ATOM 1342 N N . SER A 1 170 ? -0.421 46.431 29.698 1 93.28 170 SER A N 1
ATOM 1343 C CA . SER A 1 170 ? -1.268 46.014 30.81 1 93.28 170 SER A CA 1
ATOM 1344 C C . SER A 1 170 ? -2.172 44.852 30.411 1 93.28 170 SER A C 1
ATOM 1346 O O . SER A 1 170 ? -2.501 44.691 29.234 1 93.28 170 SER A O 1
ATOM 1348 N N . GLU A 1 171 ? -2.585 44.089 31.285 1 92.1 171 GLU A N 1
ATOM 1349 C CA . GLU A 1 171 ? -3.405 42.911 31.019 1 92.1 171 GLU A CA 1
ATOM 1350 C C . GLU A 1 171 ? -4.729 43.296 30.364 1 92.1 171 GLU A C 1
ATOM 1352 O O . GLU A 1 171 ? -5.186 42.627 29.435 1 92.1 171 GLU A O 1
ATOM 1357 N N . SER A 1 172 ? -5.316 44.292 30.881 1 93.42 172 SER A N 1
ATOM 1358 C CA . SER A 1 172 ? -6.607 44.717 30.35 1 93.42 172 SER A CA 1
ATOM 1359 C C . SER A 1 172 ? -6.483 45.178 28.901 1 93.42 172 SER A C 1
ATOM 1361 O O . SER A 1 172 ? -7.327 44.848 28.065 1 93.42 172 SER A O 1
ATOM 1363 N N . PHE A 1 173 ? -5.415 45.966 28.657 1 95.39 173 PHE A N 1
ATOM 1364 C CA . PHE A 1 173 ? -5.184 46.427 27.294 1 95.39 173 PHE A CA 1
ATOM 1365 C C . PHE A 1 173 ? -4.934 45.249 26.359 1 95.39 173 PHE A C 1
ATOM 1367 O O . PHE A 1 173 ? -5.496 45.19 25.263 1 95.39 173 PHE A O 1
ATOM 1374 N N . MET A 1 174 ? -4.119 44.372 26.844 1 94.75 174 MET A N 1
ATOM 1375 C CA . MET A 1 174 ? -3.765 43.198 26.051 1 94.75 174 MET A CA 1
ATOM 1376 C C . MET A 1 174 ? -5.008 42.395 25.684 1 94.75 174 MET A C 1
ATOM 1378 O O . MET A 1 174 ? -5.215 42.061 24.516 1 94.75 174 MET A O 1
ATOM 1382 N N . TYR A 1 175 ? -5.781 42.119 26.601 1 94.08 175 TYR A N 1
ATOM 1383 C CA . TYR A 1 175 ? -6.969 41.305 26.367 1 94.08 175 TYR A CA 1
ATOM 1384 C C . TYR A 1 175 ? -7.939 42.013 25.429 1 94.08 175 TYR A C 1
ATOM 1386 O O . TYR A 1 175 ? -8.482 41.398 24.508 1 94.08 175 TYR A O 1
ATOM 1394 N N . ASN A 1 176 ? -8.142 43.22 25.658 1 93.57 176 ASN A N 1
ATOM 1395 C CA . ASN A 1 176 ? -9.083 43.977 24.838 1 93.57 176 ASN A CA 1
ATOM 1396 C C . ASN A 1 176 ? -8.642 44.024 23.378 1 93.57 176 ASN A C 1
ATOM 1398 O O . ASN A 1 176 ? -9.469 43.908 22.472 1 93.57 176 ASN A O 1
ATOM 1402 N N . VAL A 1 177 ? -7.417 44.217 23.225 1 92.87 177 VAL A N 1
ATOM 1403 C CA . VAL A 1 177 ? -6.885 44.302 21.869 1 92.87 177 VAL A CA 1
ATOM 1404 C C . VAL A 1 177 ? -7.03 42.951 21.171 1 92.87 177 VAL A C 1
ATOM 1406 O O . VAL A 1 177 ? -7.35 42.891 19.982 1 92.87 177 VAL A O 1
ATOM 1409 N N . ILE A 1 178 ? -6.759 41.891 21.9 1 92.52 178 ILE A N 1
ATOM 1410 C CA . ILE A 1 178 ? -6.844 40.544 21.347 1 92.52 178 ILE A CA 1
ATOM 1411 C C . ILE A 1 178 ? -8.274 40.263 20.892 1 92.52 178 ILE A C 1
ATOM 1413 O O . ILE A 1 178 ? -8.49 39.712 19.81 1 92.52 178 ILE A O 1
ATOM 1417 N N . VAL A 1 179 ? -9.224 40.655 21.657 1 89.66 179 VAL A N 1
ATOM 1418 C CA . VAL A 1 179 ? -10.627 40.387 21.36 1 89.66 179 VAL A CA 1
ATOM 1419 C C . VAL A 1 179 ? -11.1 41.297 20.229 1 89.66 179 VAL A C 1
ATOM 1421 O O . VAL A 1 179 ? -11.755 40.842 19.29 1 89.66 179 VAL A O 1
ATOM 1424 N N . GLU A 1 180 ? -10.667 42.531 20.322 1 86.66 180 GLU A N 1
ATOM 1425 C CA . GLU A 1 180 ? -11.119 43.518 19.345 1 86.66 180 GLU A CA 1
ATOM 1426 C C . GLU A 1 180 ? -10.532 43.237 17.965 1 86.66 180 GLU A C 1
ATOM 1428 O O . GLU A 1 180 ? -11.237 43.317 16.957 1 86.66 180 GLU A O 1
ATOM 1433 N N . LYS A 1 181 ? -9.296 42.903 18.007 1 87.9 181 LYS A N 1
ATOM 1434 C CA . LYS A 1 181 ? -8.613 42.717 16.731 1 87.9 181 LYS A CA 1
ATOM 1435 C C . LYS A 1 181 ? -8.572 41.242 16.339 1 87.9 181 LYS A C 1
ATOM 1437 O O . LYS A 1 181 ? -8.023 40.888 15.293 1 87.9 181 LYS A O 1
ATOM 1442 N N . ARG A 1 182 ? -9.13 40.394 17.29 1 87.14 182 ARG A N 1
ATOM 1443 C CA . ARG A 1 182 ? -9.207 38.956 17.055 1 87.14 182 ARG A CA 1
ATOM 1444 C C . ARG A 1 182 ? -7.826 38.371 16.778 1 87.14 182 ARG A C 1
ATOM 1446 O O . ARG A 1 182 ? -7.626 37.685 15.774 1 87.14 182 ARG A O 1
ATOM 1453 N N . ILE A 1 183 ? -6.932 38.701 17.608 1 90.05 183 ILE A N 1
ATOM 1454 C CA . ILE A 1 183 ? -5.542 38.289 17.445 1 90.05 183 ILE A CA 1
ATOM 1455 C C . ILE A 1 183 ? -5.383 36.83 17.865 1 90.05 183 ILE A C 1
ATOM 1457 O O . ILE A 1 183 ? -5.866 36.427 18.926 1 90.05 183 ILE A O 1
ATOM 1461 N N . VAL A 1 184 ? -4.811 36.068 16.994 1 89.61 184 VAL A N 1
ATOM 1462 C CA . VAL A 1 184 ? -4.419 34.716 17.378 1 89.61 184 VAL A CA 1
ATOM 1463 C C . VAL A 1 184 ? -2.951 34.702 17.798 1 89.61 184 VAL A C 1
ATOM 1465 O O . VAL A 1 184 ? -2.06 34.909 16.97 1 89.61 184 VAL A O 1
ATOM 1468 N N . LEU A 1 185 ? -2.717 34.461 19.012 1 90.63 185 LEU A N 1
ATOM 1469 C CA . LEU A 1 185 ? -1.364 34.51 19.553 1 90.63 185 LEU A CA 1
ATOM 1470 C C . LEU A 1 185 ? -0.523 33.355 19.02 1 90.63 185 LEU A C 1
ATOM 1472 O O . LEU A 1 185 ? -1.026 32.243 18.848 1 90.63 185 LEU A O 1
ATOM 1476 N N . THR A 1 186 ? 0.665 33.717 18.69 1 89.47 186 THR A N 1
ATOM 1477 C CA . THR A 1 186 ? 1.593 32.655 18.315 1 89.47 186 THR A CA 1
ATOM 1478 C C . THR A 1 186 ? 1.981 31.821 19.533 1 89.47 186 THR A C 1
ATOM 1480 O O . THR A 1 186 ? 1.836 32.271 20.671 1 89.47 186 THR A O 1
ATOM 1483 N N . ARG A 1 187 ? 2.557 30.723 19.414 1 90.08 187 ARG A N 1
ATOM 1484 C CA . ARG A 1 187 ? 2.989 29.847 20.498 1 90.08 187 ARG A CA 1
ATOM 1485 C C . ARG A 1 187 ? 4.059 30.518 21.352 1 90.08 187 ARG A C 1
ATOM 1487 O O . ARG A 1 187 ? 4.06 30.382 22.577 1 90.08 187 ARG A O 1
ATOM 1494 N N . LYS A 1 188 ? 4.969 31.302 20.683 1 88.2 188 LYS A N 1
ATOM 1495 C CA . LYS A 1 188 ? 6.02 32.018 21.401 1 88.2 188 LYS A CA 1
ATOM 1496 C C . LYS A 1 188 ? 5.427 33.052 22.354 1 88.2 188 LYS A C 1
ATOM 1498 O O . LYS A 1 188 ? 5.858 33.162 23.504 1 88.2 188 LYS A O 1
ATOM 1503 N N . LEU A 1 189 ? 4.41 33.724 21.936 1 91.24 189 LEU A N 1
ATOM 1504 C CA . LEU A 1 189 ? 3.763 34.737 22.763 1 91.24 189 LEU A CA 1
ATOM 1505 C C . LEU A 1 189 ? 2.992 34.092 23.91 1 91.24 189 LEU A C 1
ATOM 1507 O O . LEU A 1 189 ? 3.002 34.599 25.034 1 91.24 189 LEU A O 1
ATOM 1511 N N . ILE A 1 190 ? 2.398 32.984 23.636 1 92.94 190 ILE A N 1
ATOM 1512 C CA . ILE A 1 190 ? 1.639 32.275 24.661 1 92.94 190 ILE A CA 1
ATOM 1513 C C . ILE A 1 190 ? 2.582 31.802 25.766 1 92.94 190 ILE A C 1
ATOM 1515 O O . ILE A 1 190 ? 2.276 31.941 26.952 1 92.94 190 ILE A O 1
ATOM 1519 N N . LYS A 1 191 ? 3.697 31.332 25.34 1 92.06 191 LYS A N 1
ATOM 1520 C CA . LYS A 1 191 ? 4.677 30.874 26.32 1 92.06 191 LYS A CA 1
ATOM 1521 C C . LYS A 1 191 ? 5.148 32.024 27.206 1 92.06 191 LYS A C 1
ATOM 1523 O O . LYS A 1 191 ? 5.262 31.871 28.423 1 92.06 191 LYS A O 1
ATOM 1528 N N . GLN A 1 192 ? 5.406 33.134 26.611 1 89.54 192 GLN A N 1
ATOM 1529 C CA . GLN A 1 192 ? 5.87 34.309 27.341 1 89.54 192 GLN A CA 1
ATOM 1530 C C . GLN A 1 192 ? 4.808 34.806 28.317 1 89.54 192 GLN A C 1
ATOM 1532 O O . GLN A 1 192 ? 5.111 35.106 29.473 1 89.54 192 GLN A O 1
ATOM 1537 N N . ILE A 1 193 ? 3.608 34.806 27.898 1 92.43 193 ILE A N 1
ATOM 1538 C CA . ILE A 1 193 ? 2.523 35.319 28.726 1 92.43 193 ILE A CA 1
ATOM 1539 C C . ILE A 1 193 ? 2.187 34.309 29.821 1 92.43 193 ILE A C 1
ATOM 1541 O O . ILE A 1 193 ? 1.912 34.689 30.962 1 92.43 193 ILE A O 1
ATOM 1545 N N . PHE A 1 194 ? 2.24 33.079 29.497 1 92.55 194 PHE A N 1
ATOM 1546 C CA . PHE A 1 194 ? 1.896 32.013 30.431 1 92.55 194 PHE A CA 1
ATOM 1547 C C . PHE A 1 194 ? 2.84 32.017 31.627 1 92.55 194 PHE A C 1
ATOM 1549 O O . PHE A 1 194 ? 2.418 31.771 32.759 1 92.55 194 PHE A O 1
ATOM 1556 N N . ARG A 1 195 ? 4.092 32.316 31.405 1 87.83 195 ARG A N 1
ATOM 1557 C CA . ARG A 1 195 ? 5.088 32.341 32.47 1 87.83 195 ARG A CA 1
ATOM 1558 C C . ARG A 1 195 ? 4.799 33.461 33.464 1 87.83 195 ARG A C 1
ATOM 1560 O O . ARG A 1 195 ? 4.976 33.288 34.672 1 87.83 195 ARG A O 1
ATOM 1567 N N . LYS A 1 196 ? 4.27 34.456 32.974 1 85.91 196 LYS A N 1
ATOM 1568 C CA . LYS A 1 196 ? 4.033 35.629 33.812 1 85.91 196 LYS A CA 1
ATOM 1569 C C . LYS A 1 196 ? 2.608 35.635 34.358 1 85.91 196 LYS A C 1
ATOM 1571 O O . LYS A 1 196 ? 2.38 36.021 35.507 1 85.91 196 LYS A O 1
ATOM 1576 N N . ASN A 1 197 ? 1.622 35.263 33.473 1 90.3 197 ASN A N 1
ATOM 1577 C CA . ASN A 1 197 ? 0.213 35.349 33.843 1 90.3 197 ASN A CA 1
ATOM 1578 C C . ASN A 1 197 ? -0.594 34.199 33.247 1 90.3 197 ASN A C 1
ATOM 1580 O O . ASN A 1 197 ? -1.315 34.385 32.265 1 90.3 197 ASN A O 1
ATOM 1584 N N . PRO A 1 198 ? -0.526 33.149 33.859 1 93.08 198 PRO A N 1
ATOM 1585 C CA . PRO A 1 198 ? -1.27 32.004 33.329 1 93.08 198 PRO A CA 1
ATOM 1586 C C . PRO A 1 198 ? -2.774 32.259 33.257 1 93.08 198 PRO A C 1
ATOM 1588 O O . PRO A 1 198 ? -3.456 31.707 32.39 1 93.08 198 PRO A O 1
ATOM 1591 N N . ASP A 1 199 ? -3.305 33.061 34.067 1 92.81 199 ASP A N 1
ATOM 1592 C CA . ASP A 1 199 ? -4.74 33.327 34.102 1 92.81 199 ASP A CA 1
ATOM 1593 C C . ASP A 1 199 ? -5.196 34.044 32.833 1 92.81 199 ASP A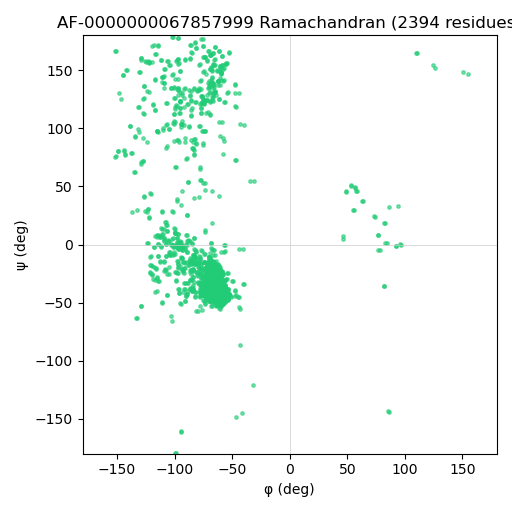 C 1
ATOM 1595 O O . ASP A 1 199 ? -6.326 33.853 32.378 1 92.81 199 ASP A O 1
ATOM 1599 N N . PHE A 1 200 ? -4.232 34.824 32.431 1 93.78 200 PHE A N 1
ATOM 1600 C CA . PHE A 1 200 ? -4.546 35.502 31.179 1 93.78 200 PHE A CA 1
ATOM 1601 C C . PHE A 1 200 ? -4.752 34.495 30.054 1 93.78 200 PHE A C 1
ATOM 1603 O O . PHE A 1 200 ? -5.693 34.618 29.268 1 93.78 200 PHE A O 1
ATOM 1610 N N . ILE A 1 201 ? -3.908 33.559 29.979 1 93.17 201 ILE A N 1
ATOM 1611 C CA . ILE A 1 201 ? -3.947 32.558 28.918 1 93.17 201 ILE A CA 1
ATOM 1612 C C . ILE A 1 201 ? -5.198 31.695 29.068 1 93.17 201 ILE A C 1
ATOM 1614 O O . ILE A 1 201 ? -5.796 31.28 28.073 1 93.17 201 ILE A O 1
ATOM 1618 N N . VAL A 1 202 ? -5.59 31.392 30.279 1 93.51 202 VAL A N 1
ATOM 1619 C CA . VAL A 1 202 ? -6.828 30.657 30.514 1 93.51 202 VAL A CA 1
ATOM 1620 C C . VAL A 1 202 ? -8.005 31.421 29.911 1 93.51 202 VAL A C 1
ATOM 1622 O O . VAL A 1 202 ? -8.854 30.833 29.237 1 93.51 202 VAL A O 1
ATOM 1625 N N . ARG A 1 203 ? -7.997 32.698 30.148 1 91.3 203 ARG A N 1
ATOM 1626 C CA . ARG A 1 203 ? -9.051 33.541 29.594 1 91.3 203 ARG A CA 1
ATOM 1627 C C . ARG A 1 203 ? -9.001 33.548 28.07 1 91.3 203 ARG A C 1
ATOM 1629 O O . ARG A 1 203 ? -10.042 33.552 27.409 1 91.3 203 ARG A O 1
ATOM 1636 N N . TYR A 1 204 ? -7.82 33.626 27.566 1 92.27 204 TYR A N 1
ATOM 1637 C CA . TYR A 1 204 ? -7.596 33.579 26.126 1 92.27 204 TYR A CA 1
ATOM 1638 C C . TYR A 1 204 ? -8.118 32.276 25.534 1 92.27 204 TYR A C 1
ATOM 1640 O O . TYR A 1 204 ? -8.761 32.278 24.481 1 92.27 204 TYR A O 1
ATOM 1648 N N . PHE A 1 205 ? -7.896 31.166 26.191 1 92 205 PHE A N 1
ATOM 1649 C CA . PHE A 1 205 ? -8.327 29.862 25.7 1 92 205 PHE A CA 1
ATOM 1650 C C . PHE A 1 205 ? -9.847 29.755 25.711 1 92 205 PHE A C 1
ATOM 1652 O O . PHE A 1 205 ? -10.431 29.052 24.884 1 92 205 PHE A O 1
ATOM 1659 N N . LYS A 1 206 ? -10.435 30.362 26.554 1 89.32 206 LYS A N 1
ATOM 1660 C CA . LYS A 1 206 ? -11.89 30.326 26.667 1 89.32 206 LYS A CA 1
ATOM 1661 C C . LYS A 1 206 ? -12.552 30.965 25.449 1 89.32 206 LYS A C 1
ATOM 1663 O O . LYS A 1 206 ? -13.736 30.741 25.19 1 89.32 206 LYS A O 1
ATOM 1668 N N . LEU A 1 207 ? -11.711 31.725 24.733 1 87.11 207 LEU A N 1
ATOM 1669 C CA . LEU A 1 207 ? -12.231 32.338 23.516 1 87.11 207 LEU A CA 1
ATOM 1670 C C . LEU A 1 207 ? -12.378 31.304 22.405 1 87.11 207 LEU A C 1
ATOM 1672 O O . LEU A 1 207 ? -12.979 31.584 21.365 1 87.11 207 LEU A O 1
ATOM 1676 N N . THR A 1 208 ? -11.74 30.143 22.61 1 82.3 208 THR A N 1
ATOM 1677 C CA . THR A 1 208 ? -11.884 29.075 21.626 1 82.3 208 THR A CA 1
ATOM 1678 C C . THR A 1 208 ? -13.353 28.703 21.444 1 82.3 208 THR A C 1
ATOM 1680 O O . THR A 1 208 ? -14.089 28.562 22.423 1 82.3 208 THR A O 1
ATOM 1683 N N . GLU A 1 209 ? -13.952 29.378 20.48 1 63.63 209 GLU A N 1
ATOM 1684 C CA . GLU A 1 209 ? -15.383 29.419 20.197 1 63.63 209 GLU A CA 1
ATOM 1685 C C . GLU A 1 209 ? -16.004 28.028 20.286 1 63.63 209 GLU A C 1
ATOM 1687 O O . GLU A 1 209 ? -15.512 27.082 19.666 1 63.63 209 GLU A O 1
ATOM 1692 N N . GLN A 1 210 ? -16.752 27.627 21.344 1 61.31 210 GLN A N 1
ATOM 1693 C CA . GLN A 1 210 ? -17.665 26.489 21.312 1 61.31 210 GLN A CA 1
ATOM 1694 C C . GLN A 1 210 ? -19.089 26.935 20.991 1 61.31 210 GLN A C 1
ATOM 1696 O O . GLN A 1 210 ? -19.877 27.212 21.897 1 61.31 210 GLN A O 1
ATOM 1701 N N . SER A 1 211 ? -19.25 28.045 20.087 1 61.56 211 SER A N 1
ATOM 1702 C CA . SER A 1 211 ? -20.67 28.374 20.022 1 61.56 211 SER A CA 1
ATOM 1703 C C . SER A 1 211 ? -21.445 27.326 19.231 1 61.56 211 SER A C 1
ATOM 1705 O O . SER A 1 211 ? -21.053 26.965 18.119 1 61.56 211 SER A O 1
ATOM 1707 N N . ASN A 1 212 ? -22.286 26.621 19.894 1 64.39 212 ASN A N 1
ATOM 1708 C CA . ASN A 1 212 ? -23.209 25.692 19.25 1 64.39 212 ASN A CA 1
ATOM 1709 C C . ASN A 1 212 ? -24.266 26.428 18.433 1 64.39 212 ASN A C 1
ATOM 1711 O O . ASN A 1 212 ? -25.103 25.8 17.782 1 64.39 212 ASN A O 1
ATOM 1715 N N . ASP A 1 213 ? -24.127 27.895 18.431 1 72.36 213 ASP A N 1
ATOM 1716 C CA . ASP A 1 213 ? -25.084 28.66 17.637 1 72.36 213 ASP A CA 1
ATOM 1717 C C . ASP A 1 213 ? -24.622 28.778 16.186 1 72.36 213 ASP A C 1
ATOM 1719 O O . ASP A 1 213 ? -23.606 29.415 15.902 1 72.36 213 ASP A O 1
ATOM 1723 N N . PRO A 1 214 ? -25.31 28.159 15.409 1 72.36 214 PRO A N 1
ATOM 1724 C CA . PRO A 1 214 ? -24.914 28.196 13.999 1 72.36 214 PRO A CA 1
ATOM 1725 C C . PRO A 1 214 ? -24.938 29.606 13.416 1 72.36 214 PRO A C 1
ATOM 1727 O O . PRO A 1 214 ? -24.304 29.865 12.39 1 72.36 214 PRO A O 1
ATOM 1730 N N . CYS A 1 215 ? -25.644 30.505 14.076 1 82.38 215 CYS A N 1
ATOM 1731 C CA . CYS A 1 215 ? -25.798 31.848 13.527 1 82.38 215 CYS A CA 1
ATOM 1732 C C . CYS A 1 215 ? -24.672 32.761 13.996 1 82.38 215 CYS A C 1
ATOM 1734 O O . CYS A 1 215 ? -24.565 33.903 13.545 1 82.38 215 CYS A O 1
ATOM 1736 N N . GLU A 1 216 ? -23.914 32.229 14.853 1 82.89 216 GLU A N 1
ATOM 1737 C CA . GLU A 1 216 ? -22.759 32.992 15.314 1 82.89 216 GLU A CA 1
ATOM 1738 C C . GLU A 1 216 ? -21.513 32.654 14.5 1 82.89 216 GLU A C 1
ATOM 1740 O O . GLU A 1 216 ? -21.215 31.481 14.269 1 82.89 216 GLU A O 1
ATOM 1745 N N . ARG A 1 217 ? -20.869 33.756 14.014 1 84.46 217 ARG A N 1
ATOM 1746 C CA . ARG A 1 217 ? -19.68 33.537 13.198 1 84.46 217 ARG A CA 1
ATOM 1747 C C . ARG A 1 217 ? -18.436 33.395 14.069 1 84.46 217 ARG A C 1
ATOM 1749 O O . ARG A 1 217 ? -18.274 34.122 15.051 1 84.46 217 ARG A O 1
ATOM 1756 N N . ARG A 1 218 ? -17.72 32.514 13.872 1 74.15 218 ARG A N 1
ATOM 1757 C CA . ARG A 1 218 ? -16.467 32.291 14.587 1 74.15 218 ARG A CA 1
ATOM 1758 C C . ARG A 1 218 ? -15.301 32.967 13.872 1 74.15 218 ARG A C 1
ATOM 1760 O O . ARG A 1 218 ? -14.591 32.329 13.093 1 74.15 218 ARG A O 1
ATOM 1767 N N . LEU A 1 219 ? -15.108 34.159 14.224 1 81.36 219 LEU A N 1
ATOM 1768 C CA . LEU A 1 219 ? -14.104 34.924 13.492 1 81.36 219 LEU A CA 1
ATOM 1769 C C . LEU A 1 219 ? -12.747 34.839 14.182 1 81.36 219 LEU A C 1
ATOM 1771 O O . LEU A 1 219 ? -11.721 35.179 13.587 1 81.36 219 LEU A O 1
ATOM 1775 N N . HIS A 1 220 ? -12.794 34.506 15.48 1 81.08 220 HIS A N 1
ATOM 1776 C CA . HIS A 1 220 ? -11.546 34.393 16.226 1 81.08 220 HIS A CA 1
ATOM 1777 C C . HIS A 1 220 ? -11.077 32.944 16.299 1 81.08 220 HIS A C 1
ATOM 1779 O O . HIS A 1 220 ? -11.433 32.218 17.231 1 81.08 220 HIS A O 1
ATOM 1785 N N . PRO A 1 221 ? -10.284 32.491 15.336 1 79.54 221 PRO A N 1
ATOM 1786 C CA . PRO A 1 221 ? -9.976 31.063 15.228 1 79.54 221 PRO A CA 1
ATOM 1787 C C . PRO A 1 221 ? -8.929 30.606 16.241 1 79.54 221 PRO A C 1
ATOM 1789 O O . PRO A 1 221 ? -7.907 30.029 15.861 1 79.54 221 PRO A O 1
ATOM 1792 N N . ILE A 1 222 ? -9.146 30.834 17.517 1 86.44 222 ILE A N 1
ATOM 1793 C CA . ILE A 1 222 ? -8.282 30.293 18.561 1 86.44 222 ILE A CA 1
ATOM 1794 C C . ILE A 1 222 ? -8.506 28.788 18.689 1 86.44 222 ILE A C 1
ATOM 1796 O O . ILE A 1 222 ? -9.649 28.325 18.721 1 86.44 222 ILE A O 1
ATOM 1800 N N . ASN A 1 223 ? -7.497 28.046 18.567 1 83.68 223 ASN A N 1
ATOM 1801 C CA . ASN A 1 223 ? -7.632 26.593 18.597 1 83.68 223 ASN A CA 1
ATOM 1802 C C . ASN A 1 223 ? -6.945 25.992 19.819 1 83.68 223 ASN A C 1
ATOM 1804 O O . ASN A 1 223 ? -5.744 25.714 19.788 1 83.68 223 ASN A O 1
ATOM 1808 N N . ILE A 1 224 ? -7.636 25.708 20.895 1 87.57 224 ILE A N 1
ATOM 1809 C CA . ILE A 1 224 ? -7.091 25.158 22.132 1 87.57 224 ILE A CA 1
ATOM 1810 C C . ILE A 1 224 ? -6.522 23.765 21.87 1 87.57 224 ILE A C 1
ATOM 1812 O O . ILE A 1 224 ? -5.657 23.292 22.612 1 87.57 224 ILE A O 1
ATOM 1816 N N . TYR A 1 225 ? -7.023 23.114 20.867 1 85.61 225 TYR A N 1
ATOM 1817 C CA . TYR A 1 225 ? -6.631 21.738 20.581 1 85.61 225 TYR A CA 1
ATOM 1818 C C . TYR A 1 225 ? -5.179 21.667 20.126 1 85.61 225 TYR A C 1
ATOM 1820 O O . TYR A 1 225 ? -4.501 20.661 20.346 1 85.61 225 TYR A O 1
ATOM 1828 N N . LYS A 1 226 ? -4.625 22.771 19.505 1 86.38 226 LYS A N 1
ATOM 1829 C CA . LYS A 1 226 ? -3.223 22.846 19.105 1 86.38 226 LYS A CA 1
ATOM 1830 C C . LYS A 1 226 ? -2.339 23.264 20.276 1 86.38 226 LYS A C 1
ATOM 1832 O O . LYS A 1 226 ? -1.111 23.191 20.191 1 86.38 226 LYS A O 1
ATOM 1837 N N . LEU A 1 227 ? -2.929 23.702 21.422 1 89.82 227 LEU A N 1
ATOM 1838 C CA . LEU A 1 227 ? -2.206 24.237 22.57 1 89.82 227 LEU A CA 1
ATOM 1839 C C . LEU A 1 227 ? -2.506 23.428 23.827 1 89.82 227 LEU A C 1
ATOM 1841 O O . LEU A 1 227 ? -2.444 23.956 24.94 1 89.82 227 LEU A O 1
ATOM 1845 N N . SER A 1 228 ? -2.927 22.197 23.626 1 88.32 228 SER A N 1
ATOM 1846 C CA . SER A 1 228 ? -3.375 21.359 24.733 1 88.32 228 SER A CA 1
ATOM 1847 C C . SER A 1 228 ? -2.233 21.061 25.698 1 88.32 228 SER A C 1
ATOM 1849 O O . SER A 1 228 ? -2.466 20.765 26.872 1 88.32 228 SER A O 1
ATOM 1851 N N . ASP A 1 229 ? -0.917 21.244 25.328 1 88.72 229 ASP A N 1
ATOM 1852 C CA . ASP A 1 229 ? 0.24 20.936 26.162 1 88.72 229 ASP A CA 1
ATOM 1853 C C . ASP A 1 229 ? 0.392 21.955 27.289 1 88.72 229 ASP A C 1
ATOM 1855 O O . ASP A 1 229 ? 1.103 21.708 28.265 1 88.72 229 ASP A O 1
ATOM 1859 N N . PHE A 1 230 ? -0.257 23.157 27.279 1 91.6 230 PHE A N 1
ATOM 1860 C CA . PHE A 1 230 ? -0.19 24.174 28.322 1 91.6 230 PHE A CA 1
ATOM 1861 C C . PHE A 1 230 ? -1.16 23.855 29.453 1 91.6 230 PHE A C 1
ATOM 1863 O O . PHE A 1 230 ? -1.012 24.363 30.566 1 91.6 230 PHE A O 1
ATOM 1870 N N . LEU A 1 231 ? -2.116 22.986 29.217 1 92.8 231 LEU A N 1
ATOM 1871 C CA . LEU A 1 231 ? -3.195 22.75 30.171 1 92.8 231 LEU A CA 1
ATOM 1872 C C . LEU A 1 231 ? -2.676 22.033 31.412 1 92.8 231 LEU A C 1
ATOM 1874 O O . LEU A 1 231 ? -2.976 22.437 32.538 1 92.8 231 LEU A O 1
ATOM 1878 N N . PRO A 1 232 ? -1.813 21.01 31.287 1 92 232 PRO A N 1
ATOM 1879 C CA . PRO A 1 232 ? -1.305 20.335 32.483 1 92 232 PRO A CA 1
ATOM 1880 C C . PRO A 1 232 ? -0.531 21.273 33.406 1 92 232 PRO A C 1
ATOM 1882 O O . PRO A 1 232 ? -0.476 21.047 34.618 1 92 232 PRO A O 1
ATOM 1885 N N . LYS A 1 233 ? 0.039 22.314 32.881 1 90.66 233 LYS A N 1
ATOM 1886 C CA . LYS A 1 233 ? 0.828 23.255 33.67 1 90.66 233 LYS A CA 1
ATOM 1887 C C . LYS A 1 233 ? -0.056 24.043 34.632 1 90.66 233 LYS A C 1
ATOM 1889 O O . LYS A 1 233 ? 0.438 24.64 35.59 1 90.66 233 LYS A O 1
ATOM 1894 N N . LEU A 1 234 ? -1.336 24.013 34.463 1 93.28 234 LEU A N 1
ATOM 1895 C CA . LEU A 1 234 ? -2.282 24.742 35.3 1 93.28 234 LEU A CA 1
ATOM 1896 C C . LEU A 1 234 ? -2.672 23.919 36.524 1 93.28 234 LEU A C 1
ATOM 1898 O O . LEU A 1 234 ? -3.202 24.459 37.497 1 93.28 234 LEU A O 1
ATOM 1902 N N . ILE A 1 235 ? -2.443 22.735 36.608 1 93.07 235 ILE A N 1
ATOM 1903 C CA . ILE A 1 235 ? -2.991 21.81 37.594 1 93.07 235 ILE A CA 1
ATOM 1904 C C . ILE A 1 235 ? -2.404 22.115 38.971 1 93.07 235 ILE A C 1
ATOM 1906 O O . ILE A 1 235 ? -3.12 22.1 39.974 1 93.07 235 ILE A O 1
ATOM 1910 N N . LYS A 1 236 ? -1.165 22.476 39.115 1 87.81 236 LYS A N 1
ATOM 1911 C CA . LYS A 1 236 ? -0.506 22.67 40.404 1 87.81 236 LYS A CA 1
ATOM 1912 C C . LYS A 1 236 ? -1.04 23.911 41.113 1 87.81 236 LYS A C 1
ATOM 1914 O O . LYS A 1 236 ? -1.362 23.863 42.302 1 87.81 236 LYS A O 1
ATOM 1919 N N . LYS A 1 237 ? -1.241 25.014 40.324 1 88.84 237 LYS A N 1
ATOM 1920 C CA . LYS A 1 237 ? -1.558 26.275 40.986 1 88.84 237 LYS A CA 1
ATOM 1921 C C . LYS A 1 237 ? -2.953 26.762 40.603 1 88.84 237 LYS A C 1
ATOM 1923 O O . LYS A 1 237 ? -3.533 27.604 41.291 1 88.84 237 LYS A O 1
ATOM 1928 N N . ARG A 1 238 ? -3.528 26.286 39.478 1 93.55 238 ARG A N 1
ATOM 1929 C CA . ARG A 1 238 ? -4.827 26.743 38.995 1 93.55 238 ARG A CA 1
ATOM 1930 C C . ARG A 1 238 ? -5.695 25.566 38.561 1 93.55 238 ARG A C 1
ATOM 1932 O O . ARG A 1 238 ? -6.187 25.535 37.431 1 93.55 238 ARG A O 1
ATOM 1939 N N . LEU A 1 239 ? -5.987 24.764 39.464 1 94.25 239 LEU A N 1
ATOM 1940 C CA . LEU A 1 239 ? -6.72 23.539 39.164 1 94.25 239 LEU A CA 1
ATOM 1941 C C . LEU A 1 239 ? -8.108 23.856 38.619 1 94.25 239 LEU A C 1
ATOM 1943 O O . LEU A 1 239 ? -8.569 23.216 37.67 1 94.25 239 LEU A O 1
ATOM 1947 N N . ASP A 1 240 ? -8.717 24.763 39.177 1 93.04 240 ASP A N 1
ATOM 1948 C CA . ASP A 1 240 ? -10.077 25.115 38.781 1 93.04 240 ASP A CA 1
ATOM 1949 C C . ASP A 1 240 ? -10.126 25.559 37.321 1 93.04 240 ASP A C 1
ATOM 1951 O O . ASP A 1 240 ? -11.078 25.246 36.603 1 93.04 240 ASP A O 1
ATOM 1955 N N . SER A 1 241 ? -9.089 26.32 36.974 1 93.98 241 SER A N 1
ATOM 1956 C CA . SER A 1 241 ? -9.029 26.78 35.59 1 93.98 241 SER A CA 1
ATOM 1957 C C . SER A 1 241 ? -8.819 25.614 34.63 1 93.98 241 SER A C 1
ATOM 1959 O O . SER A 1 241 ? -9.378 25.599 33.531 1 93.98 241 SER A O 1
ATOM 1961 N N . PHE A 1 242 ? -7.979 24.716 35.059 1 93.55 242 PHE A N 1
ATOM 1962 C CA . PHE A 1 242 ? -7.758 23.518 34.257 1 93.55 242 PHE A CA 1
ATOM 1963 C C . PHE A 1 242 ? -9.065 22.763 34.041 1 93.55 242 PHE A C 1
ATOM 1965 O O . PHE A 1 242 ? -9.384 22.373 32.916 1 93.55 242 PHE A O 1
ATOM 1972 N N . VAL A 1 243 ? -9.794 22.52 35.06 1 94.19 243 VAL A N 1
ATOM 1973 C CA . VAL A 1 243 ? -11.025 21.738 35.017 1 94.19 243 VAL A CA 1
ATOM 1974 C C . VAL A 1 243 ? -12.036 22.415 34.094 1 94.19 243 VAL A C 1
ATOM 1976 O O . VAL A 1 243 ? -12.688 21.751 33.284 1 94.19 243 VAL A O 1
ATOM 1979 N N . GLU A 1 244 ? -12.103 23.663 34.265 1 92.35 244 GLU A N 1
ATOM 1980 C CA . GLU A 1 244 ? -13.058 24.415 33.456 1 92.35 244 GLU A CA 1
ATOM 1981 C C . GLU A 1 244 ? -12.75 24.277 31.968 1 92.35 244 GLU A C 1
ATOM 1983 O O . GLU A 1 244 ? -13.64 23.973 31.171 1 92.35 244 GLU A O 1
ATOM 1988 N N . LEU A 1 245 ? -11.551 24.498 31.613 1 92.36 245 LEU A N 1
ATOM 1989 C CA . LEU A 1 245 ? -11.147 24.435 30.212 1 92.36 245 LEU A CA 1
ATOM 1990 C C . LEU A 1 245 ? -11.29 23.018 29.669 1 92.36 245 LEU A C 1
ATOM 1992 O O . LEU A 1 245 ? -11.755 22.824 28.543 1 92.36 245 LEU A O 1
ATOM 1996 N N . TYR A 1 246 ? -10.865 22.068 30.473 1 92.93 246 TYR A N 1
ATOM 1997 C CA . TYR A 1 246 ? -10.903 20.68 30.026 1 92.93 246 TYR A CA 1
ATOM 1998 C C . TYR A 1 246 ? -12.339 20.211 29.824 1 92.93 246 TYR A C 1
ATOM 2000 O O . TYR A 1 246 ? -12.631 19.479 28.876 1 92.93 246 TYR A O 1
ATOM 2008 N N . GLU A 1 247 ? -13.2 20.506 30.631 1 91.69 247 GLU A N 1
ATOM 2009 C CA . GLU A 1 247 ? -14.595 20.09 30.522 1 91.69 247 GLU A CA 1
ATOM 2010 C C . GLU A 1 247 ? -15.295 20.803 29.369 1 91.69 247 GLU A C 1
ATOM 2012 O O . GLU A 1 247 ? -16.227 20.261 28.771 1 91.69 247 GLU A O 1
ATOM 2017 N N . MET A 1 248 ? -14.806 21.994 29.156 1 88.86 248 MET A N 1
ATOM 2018 C CA . MET A 1 248 ? -15.422 22.79 28.098 1 88.86 248 MET A CA 1
ATOM 2019 C C . MET A 1 248 ? -15.028 22.264 26.721 1 88.86 248 MET A C 1
ATOM 2021 O O . MET A 1 248 ? -15.833 22.287 25.789 1 88.86 248 MET A O 1
ATOM 2025 N N . PHE A 1 249 ? -13.787 21.861 26.602 1 89.18 249 PHE A N 1
ATOM 2026 C CA . PHE A 1 249 ? -13.285 21.615 25.256 1 89.18 249 PHE A CA 1
ATOM 2027 C C . PHE A 1 249 ? -12.854 20.163 25.095 1 89.18 249 PHE A C 1
ATOM 2029 O O . PHE A 1 249 ? -12.762 19.657 23.974 1 89.18 249 PHE A O 1
ATOM 2036 N N . GLU A 1 250 ? -12.462 19.428 26.147 1 87.96 250 GLU A N 1
ATOM 2037 C CA . GLU A 1 250 ? -12.001 18.043 26.186 1 87.96 250 GLU A CA 1
ATOM 2038 C C . GLU A 1 250 ? -10.855 17.815 25.204 1 87.96 250 GLU A C 1
ATOM 2040 O O . GLU A 1 250 ? -10.904 16.893 24.388 1 87.96 250 GLU A O 1
ATOM 2045 N N . PRO A 1 251 ? -9.841 18.736 25.325 1 88.99 251 PRO A N 1
ATOM 2046 C CA . PRO A 1 251 ? -8.709 18.502 24.424 1 88.99 251 PRO A CA 1
ATOM 2047 C C . PRO A 1 251 ? -7.95 17.219 24.752 1 88.99 251 PRO A C 1
ATOM 2049 O O . PRO A 1 251 ? -8.106 16.667 25.844 1 88.99 251 PRO A O 1
ATOM 2052 N N . ARG A 1 252 ? -7.146 16.672 24.015 1 81.81 252 ARG A N 1
ATOM 2053 C CA . ARG A 1 252 ? -6.351 15.475 24.267 1 81.81 252 ARG A CA 1
ATOM 2054 C C . ARG A 1 252 ? -5.139 15.795 25.134 1 81.81 252 ARG A C 1
ATOM 2056 O O . ARG A 1 252 ? -4.176 16.406 24.664 1 81.81 252 ARG A O 1
ATOM 2063 N N . VAL A 1 253 ? -5.199 15.496 26.318 1 88.99 253 VAL A N 1
ATOM 2064 C CA . VAL A 1 253 ? -4.148 15.772 27.292 1 88.99 253 VAL A CA 1
ATOM 2065 C C . VAL A 1 253 ? -3.762 14.483 28.015 1 88.99 253 VAL A C 1
ATOM 2067 O O . VAL A 1 253 ? -4.619 13.642 28.298 1 88.99 253 VAL A O 1
ATOM 2070 N N . THR A 1 254 ? -2.572 14.181 28.234 1 88.71 254 THR A N 1
ATOM 2071 C CA . THR A 1 254 ? -2.078 13.109 29.091 1 88.71 254 THR A CA 1
ATOM 2072 C C . THR A 1 254 ? -1.221 13.671 30.221 1 88.71 254 THR A C 1
ATOM 2074 O O . THR A 1 254 ? -0.255 14.396 29.973 1 88.71 254 THR A O 1
ATOM 2077 N N . LEU A 1 255 ? -1.627 13.423 31.409 1 91.96 255 LEU A N 1
ATOM 2078 C CA . LEU A 1 255 ? -0.925 13.976 32.562 1 91.96 255 LEU A CA 1
ATOM 2079 C C . LEU A 1 255 ? 0.281 13.117 32.927 1 91.96 255 LEU A C 1
ATOM 2081 O O . LEU A 1 255 ? 0.217 11.888 32.856 1 91.96 255 LEU A O 1
ATOM 2085 N N . SER A 1 256 ? 1.434 13.804 33.186 1 88.71 256 SER A N 1
ATOM 2086 C CA . SER A 1 256 ? 2.573 13.113 33.782 1 88.71 256 SER A CA 1
ATOM 2087 C C . SER A 1 256 ? 2.25 12.628 35.191 1 88.71 256 SER A C 1
ATOM 2089 O O . SER A 1 256 ? 1.243 13.032 35.777 1 88.71 256 SER A O 1
ATOM 2091 N N . ASN A 1 257 ? 3.063 11.799 35.883 1 88.59 257 ASN A N 1
ATOM 2092 C CA . ASN A 1 257 ? 2.844 11.255 37.219 1 88.59 257 ASN A CA 1
ATOM 2093 C C . ASN A 1 257 ? 2.759 12.361 38.267 1 88.59 257 ASN A C 1
ATOM 2095 O O . ASN A 1 257 ? 1.896 12.325 39.146 1 88.59 257 ASN A O 1
ATOM 2099 N N . LEU A 1 258 ? 3.596 13.355 38.001 1 87.98 258 LEU A N 1
ATOM 2100 C CA . LEU A 1 258 ? 3.627 14.445 38.97 1 87.98 258 LEU A CA 1
ATOM 2101 C C . LEU A 1 258 ? 2.355 15.283 38.887 1 87.98 258 LEU A C 1
ATOM 2103 O O . LEU A 1 258 ? 1.772 15.638 39.914 1 87.98 258 LEU A O 1
ATOM 2107 N N . CYS A 1 259 ? 1.948 15.559 37.746 1 91.13 259 CYS A N 1
ATOM 2108 C CA . CYS A 1 259 ? 0.746 16.36 37.547 1 91.13 259 CYS A CA 1
ATOM 2109 C C . CYS A 1 259 ? -0.498 15.594 37.982 1 91.13 259 CYS A C 1
ATOM 2111 O O . CYS A 1 259 ? -1.433 16.18 38.532 1 91.13 259 CYS A O 1
ATOM 2113 N N . ALA A 1 260 ? -0.407 14.327 37.713 1 93.03 260 ALA A N 1
ATOM 2114 C CA . ALA A 1 260 ? -1.524 13.484 38.129 1 93.03 260 ALA A CA 1
ATOM 2115 C C . ALA A 1 260 ? -1.656 13.458 39.649 1 93.03 260 ALA A C 1
ATOM 2117 O O . ALA A 1 260 ? -2.766 13.502 40.183 1 93.03 260 ALA A O 1
ATOM 2118 N N . GLU A 1 261 ? -0.557 13.385 40.328 1 92.57 261 GLU A N 1
ATOM 2119 C CA . GLU A 1 261 ? -0.567 13.404 41.788 1 92.57 261 GLU A CA 1
ATOM 2120 C C . GLU A 1 261 ? -1.159 14.707 42.318 1 92.57 261 GLU A C 1
ATOM 2122 O O . GLU A 1 261 ? -1.943 14.696 43.27 1 92.57 261 GLU A O 1
ATOM 2127 N N . ALA A 1 262 ? -0.767 15.759 41.686 1 93.01 262 ALA A N 1
ATOM 2128 C CA . ALA A 1 262 ? -1.295 17.061 42.085 1 93.01 262 ALA A CA 1
ATOM 2129 C C . ALA A 1 262 ? -2.8 17.139 41.848 1 93.01 262 ALA A C 1
ATOM 2131 O O . ALA A 1 262 ? -3.54 17.667 42.682 1 93.01 262 ALA A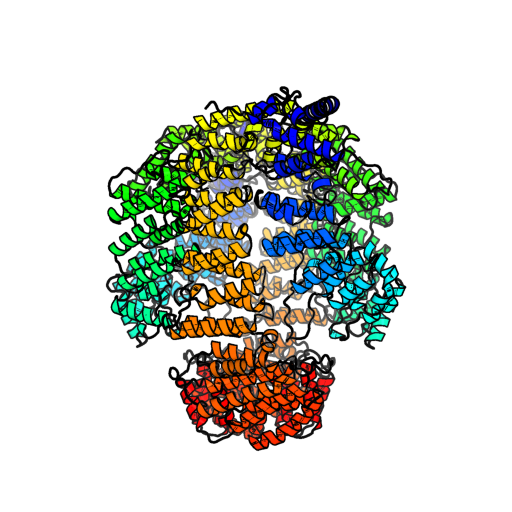 O 1
ATOM 2132 N N . PHE A 1 263 ? -3.228 16.64 40.851 1 94.17 263 PHE A N 1
ATOM 2133 C CA . PHE A 1 263 ? -4.643 16.641 40.502 1 94.17 263 PHE A CA 1
ATOM 2134 C C . PHE A 1 263 ? -5.441 15.779 41.474 1 94.17 263 PHE A C 1
ATOM 2136 O O . PHE A 1 263 ? -6.519 16.174 41.922 1 94.17 263 PHE A O 1
ATOM 2143 N N . LEU A 1 264 ? -4.968 14.628 41.744 1 93.87 264 LEU A N 1
ATOM 2144 C CA . LEU A 1 264 ? -5.675 13.699 42.618 1 93.87 264 LEU A CA 1
ATOM 2145 C C . LEU A 1 264 ? -5.673 14.199 44.058 1 93.87 264 LEU A C 1
ATOM 2147 O O . LEU A 1 264 ? -6.558 13.849 44.843 1 93.87 264 LEU A O 1
ATOM 2151 N N . LYS A 1 265 ? -4.697 14.959 44.365 1 90.75 265 LYS A N 1
ATOM 2152 C CA . LYS A 1 265 ? -4.657 15.532 45.707 1 90.75 265 LYS A CA 1
ATOM 2153 C C . LYS A 1 265 ? -5.706 16.628 45.869 1 90.75 265 LYS A C 1
ATOM 2155 O O . LYS A 1 265 ? -6.426 16.662 46.869 1 90.75 265 LYS A O 1
ATOM 2160 N N . ASN A 1 266 ? -5.868 17.476 44.834 1 89.41 266 ASN A N 1
ATOM 2161 C CA . ASN A 1 266 ? -6.689 18.672 44.99 1 89.41 266 ASN A CA 1
ATOM 2162 C C . ASN A 1 266 ? -7.996 18.56 44.212 1 89.41 266 ASN A C 1
ATOM 2164 O O . ASN A 1 266 ? -8.946 19.299 44.476 1 89.41 266 ASN A O 1
ATOM 2168 N N . GLY A 1 267 ? -8.023 17.737 43.238 1 89.45 267 GLY A N 1
ATOM 2169 C CA . GLY A 1 267 ? -9.175 17.698 42.352 1 89.45 267 GLY A CA 1
ATOM 2170 C C . GLY A 1 267 ? -9.811 16.324 42.26 1 89.45 267 GLY A C 1
ATOM 2171 O O . GLY A 1 267 ? -10.392 15.97 41.232 1 89.45 267 GLY A O 1
ATOM 2172 N N . LYS A 1 268 ? -9.701 15.583 43.235 1 91.8 268 LYS A N 1
ATOM 2173 C CA . LYS A 1 268 ? -10.24 14.227 43.267 1 91.8 268 LYS A CA 1
ATOM 2174 C C . LYS A 1 268 ? -11.752 14.231 43.054 1 91.8 268 LYS A C 1
ATOM 2176 O O . LYS A 1 268 ? -12.299 13.316 42.435 1 91.8 268 LYS A O 1
ATOM 2181 N N . GLU A 1 269 ? -12.361 15.217 43.443 1 92.58 269 GLU A N 1
ATOM 2182 C CA . GLU A 1 269 ? -13.813 15.326 43.349 1 92.58 269 GLU A CA 1
ATOM 2183 C C . GLU A 1 269 ? -14.27 15.375 41.894 1 92.58 269 GLU A C 1
ATOM 2185 O O . GLU A 1 269 ? -15.322 14.831 41.55 1 92.58 269 GLU A O 1
ATOM 2190 N N . HIS A 1 270 ? -13.472 16.009 41.118 1 94.13 270 HIS A N 1
ATOM 2191 C CA . HIS A 1 270 ? -13.829 16.102 39.707 1 94.13 270 HIS A CA 1
ATOM 2192 C C . HIS A 1 270 ? -13.797 14.732 39.038 1 94.13 270 HIS A C 1
ATOM 2194 O O . HIS A 1 270 ? -14.662 14.416 38.219 1 94.13 270 HIS A O 1
ATOM 2200 N N . LEU A 1 271 ? -12.802 13.998 39.379 1 94.51 271 LEU A N 1
ATOM 2201 C CA . LEU A 1 271 ? -12.711 12.631 38.878 1 94.51 271 LEU A CA 1
ATOM 2202 C C . LEU A 1 271 ? -13.917 11.808 39.319 1 94.51 271 LEU A C 1
ATOM 2204 O O . LEU A 1 271 ? -14.456 11.02 38.539 1 94.51 271 LEU A O 1
ATOM 2208 N N . GLN A 1 272 ? -14.405 11.964 40.465 1 94.27 272 GLN A N 1
ATOM 2209 C CA . GLN A 1 272 ? -15.522 11.196 41.006 1 94.27 272 GLN A CA 1
ATOM 2210 C C . GLN A 1 272 ? -16.836 11.59 40.337 1 94.27 272 GLN A C 1
ATOM 2212 O O . GLN A 1 272 ? -17.726 10.755 40.165 1 94.27 272 GLN A O 1
ATOM 2217 N N . GLN A 1 273 ? -16.877 12.806 39.957 1 92.63 273 GLN A N 1
ATOM 2218 C CA . GLN A 1 273 ? -18.108 13.303 39.35 1 92.63 273 GLN A CA 1
ATOM 2219 C C . GLN A 1 273 ? -18.181 12.93 37.872 1 92.63 273 GLN A C 1
ATOM 2221 O O . GLN A 1 273 ? -19.242 12.547 37.375 1 92.63 273 GLN A O 1
ATOM 2226 N N . LYS A 1 274 ? -17.111 13.036 37.217 1 93.63 274 LYS A N 1
ATOM 2227 C CA . LYS A 1 274 ? -17.075 12.724 35.791 1 93.63 274 LYS A CA 1
ATOM 2228 C C . LYS A 1 274 ? -15.935 11.761 35.468 1 93.63 274 LYS A C 1
ATOM 2230 O O . LYS A 1 274 ? -15.039 12.091 34.688 1 93.63 274 LYS A O 1
ATOM 2235 N N . PRO A 1 275 ? -16.042 10.634 35.866 1 93.83 275 PRO A N 1
ATOM 2236 C CA . PRO A 1 275 ? -14.931 9.688 35.74 1 93.83 275 PRO A CA 1
ATOM 2237 C C . PRO A 1 275 ? -14.593 9.365 34.286 1 93.83 275 PRO A C 1
ATOM 2239 O O . PRO A 1 275 ? -13.419 9.207 33.943 1 93.83 275 PRO A O 1
ATOM 2242 N N . LYS A 1 276 ? -15.494 9.265 33.403 1 91.33 276 LYS A N 1
ATOM 2243 C CA . LYS A 1 276 ? -15.263 8.904 32.007 1 91.33 276 LYS A CA 1
ATOM 2244 C C . LYS A 1 276 ? -14.378 9.935 31.312 1 91.33 276 LYS A C 1
ATOM 2246 O O . LYS A 1 276 ? -13.594 9.59 30.425 1 91.33 276 LYS A O 1
ATOM 2251 N N . LEU A 1 277 ? -14.532 11.141 31.785 1 92.2 277 LEU A N 1
ATOM 2252 C CA . LEU A 1 277 ? -13.8 12.24 31.163 1 92.2 277 LEU A CA 1
ATOM 2253 C C . LEU A 1 277 ? -12.352 12.266 31.639 1 92.2 277 LEU A C 1
ATOM 2255 O O . LEU A 1 277 ? -11.428 12.34 30.825 1 92.2 277 LEU A O 1
ATOM 2259 N N . TYR A 1 278 ? -12.158 12.098 32.923 1 93.36 278 TYR A N 1
ATOM 2260 C CA . TYR A 1 278 ? -10.86 12.394 33.519 1 93.36 278 TYR A CA 1
ATOM 2261 C C . TYR A 1 278 ? -9.987 11.145 33.572 1 93.36 278 TYR A C 1
ATOM 2263 O O . TYR A 1 278 ? -8.76 11.241 33.658 1 93.36 278 TYR A O 1
ATOM 2271 N N . ILE A 1 279 ? -10.548 10.002 33.565 1 93.33 279 ILE A N 1
ATOM 2272 C CA . ILE A 1 279 ? -9.763 8.776 33.662 1 93.33 279 ILE A CA 1
ATOM 2273 C C . ILE A 1 279 ? -8.845 8.653 32.448 1 93.33 279 ILE A C 1
ATOM 2275 O O . ILE A 1 279 ? -7.793 8.014 32.52 1 93.33 279 ILE A O 1
ATOM 2279 N N . LYS A 1 280 ? -9.296 9.275 31.354 1 89.66 280 LYS A N 1
ATOM 2280 C CA . LYS A 1 280 ? -8.588 9.186 30.081 1 89.66 280 LYS A CA 1
ATOM 2281 C C . LYS A 1 280 ? -7.255 9.927 30.14 1 89.66 280 LYS A C 1
ATOM 2283 O O . LYS A 1 280 ? -6.343 9.638 29.362 1 89.66 280 LYS A O 1
ATOM 2288 N N . ILE A 1 281 ? -7.133 10.919 31.03 1 93.16 281 ILE A N 1
ATOM 2289 C CA . ILE A 1 281 ? -5.944 11.764 31.035 1 93.16 281 ILE A CA 1
ATOM 2290 C C . ILE A 1 281 ? -5.045 11.381 32.208 1 93.16 281 ILE A C 1
ATOM 2292 O O . ILE A 1 281 ? -3.933 11.9 32.342 1 93.16 281 ILE A O 1
ATOM 2296 N N . LEU A 1 282 ? -5.473 10.45 33.144 1 93.9 282 LEU A N 1
ATOM 2297 C CA . LEU A 1 282 ? -4.745 10.086 34.354 1 93.9 282 LEU A CA 1
ATOM 2298 C C . LEU A 1 282 ? -4.051 8.738 34.187 1 93.9 282 LEU A C 1
ATOM 2300 O O . LEU A 1 282 ? -4.603 7.824 33.57 1 93.9 282 LEU A O 1
ATOM 2304 N N . PRO A 1 283 ? -2.763 8.679 34.62 1 93.4 283 PRO A N 1
ATOM 2305 C CA . PRO A 1 283 ? -2.191 7.335 34.729 1 93.4 283 PRO A CA 1
ATOM 2306 C C . PRO A 1 283 ? -2.936 6.456 35.732 1 93.4 283 PRO A C 1
ATOM 2308 O O . PRO A 1 283 ? -3.041 6.81 36.909 1 93.4 283 PRO A O 1
ATOM 2311 N N . LEU A 1 284 ? -3.376 5.396 35.41 1 93.18 284 LEU A N 1
ATOM 2312 C CA . LEU A 1 284 ? -4.221 4.521 36.215 1 93.18 284 LEU A CA 1
ATOM 2313 C C . LEU A 1 284 ? -3.509 4.109 37.499 1 93.18 284 LEU A C 1
ATOM 2315 O O . LEU A 1 284 ? -4.15 3.92 38.536 1 93.18 284 LEU A O 1
ATOM 2319 N N . LYS A 1 285 ? -2.175 4.003 37.457 1 90.7 285 LYS A N 1
ATOM 2320 C CA . LYS A 1 285 ? -1.396 3.549 38.606 1 90.7 285 LYS A CA 1
ATOM 2321 C C . LYS A 1 285 ? -1.495 4.538 39.763 1 90.7 285 LYS A C 1
ATOM 2323 O O . LYS A 1 285 ? -1.266 4.175 40.919 1 90.7 285 LYS A O 1
ATOM 2328 N N . ARG A 1 286 ? -1.897 5.751 39.553 1 92.25 286 ARG A N 1
ATOM 2329 C CA . ARG A 1 286 ? -1.926 6.79 40.579 1 92.25 286 ARG A CA 1
ATOM 2330 C C . ARG A 1 286 ? -3.298 6.869 41.239 1 92.25 286 ARG A C 1
ATOM 2332 O O . ARG A 1 286 ? -3.461 7.529 42.267 1 92.25 286 ARG A O 1
ATOM 2339 N N . ILE A 1 287 ? -4.219 6.26 40.748 1 93.29 287 ILE A N 1
ATOM 2340 C CA . ILE A 1 287 ? -5.562 6.286 41.318 1 93.29 287 ILE A CA 1
ATOM 2341 C C . ILE A 1 287 ? -5.655 5.282 42.465 1 93.29 287 ILE A C 1
ATOM 2343 O O . ILE A 1 287 ? -5.39 4.092 42.28 1 93.29 287 ILE A O 1
ATOM 2347 N N . SER A 1 288 ? -6.024 5.815 43.636 1 91.81 288 SER A N 1
ATOM 2348 C CA . SER A 1 288 ? -6.093 4.966 44.821 1 91.81 288 SER A CA 1
ATOM 2349 C C . SER A 1 288 ? -7.235 3.961 44.715 1 91.81 288 SER A C 1
ATOM 2351 O O . SER A 1 288 ? -8.194 4.179 43.971 1 91.81 288 SER A O 1
ATOM 2353 N N . ASN A 1 289 ? -7.238 2.91 45.54 1 94.24 289 ASN A N 1
ATOM 2354 C CA . ASN A 1 289 ? -8.278 1.887 45.559 1 94.24 289 ASN A CA 1
ATOM 2355 C C . ASN A 1 289 ? -9.625 2.463 45.987 1 94.24 289 ASN A C 1
ATOM 2357 O O . ASN A 1 289 ? -10.661 2.122 45.415 1 94.24 289 ASN A O 1
ATOM 2361 N N . ASN A 1 290 ? -9.536 3.366 46.931 1 91.92 290 ASN A N 1
ATOM 2362 C CA . ASN A 1 290 ? -10.762 3.976 47.436 1 91.92 290 ASN A CA 1
ATOM 2363 C C . ASN A 1 290 ? -11.46 4.804 46.361 1 91.92 290 ASN A C 1
ATOM 2365 O O . ASN A 1 290 ? -12.685 4.762 46.236 1 91.92 290 ASN A O 1
ATOM 2369 N N . CYS A 1 291 ? -10.63 5.458 45.661 1 93.77 291 CYS A N 1
ATOM 2370 C CA . CYS A 1 291 ? -11.199 6.282 44.6 1 93.77 291 CYS A CA 1
ATOM 2371 C C . CYS A 1 291 ? -11.764 5.415 43.481 1 93.77 291 CYS A C 1
ATOM 2373 O O . CYS A 1 291 ? -12.827 5.715 42.934 1 93.77 291 CYS A O 1
ATOM 2375 N N . MET A 1 292 ? -11.116 4.407 43.206 1 94.94 292 MET A N 1
ATOM 2376 C CA . MET A 1 292 ? -11.551 3.499 42.149 1 94.94 292 MET A CA 1
ATOM 2377 C C . MET A 1 292 ? -12.894 2.865 42.494 1 94.94 292 MET A C 1
ATOM 2379 O O . MET A 1 292 ? -13.736 2.669 41.616 1 94.94 292 MET A O 1
ATOM 2383 N N . GLU A 1 293 ? -13.139 2.517 43.651 1 94.7 293 GLU A N 1
ATOM 2384 C CA . GLU A 1 293 ? -14.395 1.909 44.081 1 94.7 293 GLU A CA 1
ATOM 2385 C C . GLU A 1 293 ? -15.576 2.842 43.826 1 94.7 293 GLU A C 1
ATOM 2387 O O . GLU A 1 293 ? -16.69 2.384 43.565 1 94.7 293 GLU A O 1
ATOM 2392 N N . ILE A 1 294 ? -15.235 4.098 43.846 1 93.76 294 ILE A N 1
ATOM 2393 C CA . ILE A 1 294 ? -16.288 5.091 43.662 1 93.76 294 ILE A CA 1
ATOM 2394 C C . ILE A 1 294 ? -16.528 5.317 42.171 1 93.76 294 ILE A C 1
ATOM 2396 O O . ILE A 1 294 ? -17.675 5.407 41.727 1 93.76 294 ILE A O 1
ATOM 2400 N N . ILE A 1 295 ? -15.476 5.352 41.425 1 95.48 295 ILE A N 1
ATOM 2401 C CA . ILE A 1 295 ? -15.618 5.841 40.058 1 95.48 295 ILE A CA 1
ATOM 2402 C C . ILE A 1 295 ? -15.865 4.667 39.113 1 95.48 295 ILE A C 1
ATOM 2404 O O . ILE A 1 295 ? -16.438 4.841 38.034 1 95.48 295 ILE A O 1
ATOM 2408 N N . PHE A 1 296 ? -15.503 3.447 39.462 1 95.77 296 PHE A N 1
ATOM 2409 C CA . PHE A 1 296 ? -15.486 2.315 38.544 1 95.77 296 PHE A CA 1
ATOM 2410 C C . PHE A 1 296 ? -16.891 2.007 38.039 1 95.77 296 PHE A C 1
ATOM 2412 O O . PHE A 1 296 ? -17.104 1.856 36.834 1 95.77 296 PHE A O 1
ATOM 2419 N N . PRO A 1 297 ? -17.841 1.946 38.785 1 93.78 297 PRO A N 1
ATOM 2420 C CA . PRO A 1 297 ? -19.187 1.671 38.278 1 93.78 297 PRO A CA 1
ATOM 2421 C C . PRO A 1 297 ? -19.673 2.729 37.291 1 93.78 297 PRO A C 1
ATOM 2423 O O . PRO A 1 297 ? -20.477 2.429 36.404 1 93.78 297 PRO A O 1
ATOM 2426 N N . LYS A 1 298 ? -19.183 3.91 37.475 1 93.1 298 LYS A N 1
ATOM 2427 C CA . LYS A 1 298 ? -19.615 5.025 36.638 1 93.1 298 LYS A CA 1
ATOM 2428 C C . LYS A 1 298 ? -18.933 4.985 35.273 1 93.1 298 LYS A C 1
ATOM 2430 O O . LYS A 1 298 ? -19.345 5.686 34.346 1 93.1 298 LYS A O 1
ATOM 2435 N N . LEU A 1 299 ? -17.921 4.164 35.123 1 94.56 299 LEU A N 1
ATOM 2436 C CA . LEU A 1 299 ? -17.16 4.079 33.882 1 94.56 299 LEU A CA 1
ATOM 2437 C C . LEU A 1 299 ? -17.854 3.162 32.88 1 94.56 299 LEU A C 1
ATOM 2439 O O . LEU A 1 299 ? -17.533 3.18 31.69 1 94.56 299 LEU A O 1
ATOM 2443 N N . PHE A 1 300 ? -18.781 2.353 33.322 1 93.36 300 PHE A N 1
ATOM 2444 C CA . PHE A 1 300 ? -19.451 1.376 32.472 1 93.36 300 PHE A CA 1
ATOM 2445 C C . PHE A 1 300 ? -20.298 2.071 31.413 1 93.36 300 PHE A C 1
ATOM 2447 O O . PHE A 1 300 ? -20.93 3.093 31.688 1 93.36 300 PHE A O 1
ATOM 2454 N N . PRO A 1 301 ? -20.2 1.521 30.183 1 89.07 301 PRO A N 1
ATOM 2455 C CA . PRO A 1 301 ? -21.108 2.066 29.172 1 89.07 301 PRO A CA 1
ATOM 2456 C C . PRO A 1 301 ? -22.579 1.897 29.546 1 89.07 301 PRO A C 1
ATOM 2458 O O . PRO A 1 301 ? -22.932 0.965 30.272 1 89.07 301 PRO A O 1
ATOM 2461 N N . THR A 1 302 ? -23.347 2.764 29.059 1 82.81 302 THR A N 1
ATOM 2462 C CA . THR A 1 302 ? -24.779 2.7 29.331 1 82.81 302 THR A CA 1
ATOM 2463 C C . THR A 1 302 ? -25.408 1.496 28.635 1 82.81 302 THR A C 1
ATOM 2465 O O . THR A 1 302 ? -26.246 0.804 29.216 1 82.81 302 THR A O 1
ATOM 2468 N N . ASN A 1 303 ? -24.923 1.222 27.436 1 74.41 303 ASN A N 1
ATOM 2469 C CA . ASN A 1 303 ? -25.376 0.064 26.673 1 74.41 303 ASN A CA 1
ATOM 2470 C C . ASN A 1 303 ? -24.457 -1.137 26.877 1 74.41 303 ASN A C 1
ATOM 2472 O O . ASN A 1 303 ? -23.252 -1.052 26.632 1 74.41 303 ASN A O 1
ATOM 2476 N N . VAL A 1 304 ? -24.987 -2.233 27.306 1 84.83 304 VAL A N 1
ATOM 2477 C CA . VAL A 1 304 ? -24.222 -3.435 27.621 1 84.83 304 VAL A CA 1
ATOM 2478 C C . VAL A 1 304 ? -23.51 -3.938 26.367 1 84.83 304 VAL A C 1
ATOM 2480 O O . VAL A 1 304 ? -22.459 -4.578 26.457 1 84.83 304 VAL A O 1
ATOM 2483 N N . ASP A 1 305 ? -24.16 -3.606 25.129 1 72.5 305 ASP A N 1
ATOM 2484 C CA . ASP A 1 305 ? -23.567 -4.065 23.877 1 72.5 305 ASP A CA 1
ATOM 2485 C C . ASP A 1 305 ? -22.21 -3.408 23.638 1 72.5 305 ASP A C 1
ATOM 2487 O O . ASP A 1 305 ? -21.373 -3.946 22.909 1 72.5 305 ASP A O 1
ATOM 2491 N N . ASN A 1 306 ? -22.074 -2.235 24.232 1 82.07 306 ASN A N 1
ATOM 2492 C CA . ASN A 1 306 ? -20.817 -1.511 24.076 1 82.07 306 ASN A CA 1
ATOM 2493 C C . ASN A 1 306 ? -19.811 -1.898 25.156 1 82.07 306 ASN A C 1
ATOM 2495 O O . ASN A 1 306 ? -18.71 -1.347 25.211 1 82.07 306 ASN A O 1
ATOM 2499 N N . PHE A 1 307 ? -20.23 -2.849 25.981 1 91.32 307 PHE A N 1
ATOM 2500 C CA . PHE A 1 307 ? -19.392 -3.284 27.091 1 91.32 307 PHE A CA 1
ATOM 2501 C C . PHE A 1 307 ? -18.252 -4.166 26.596 1 91.32 307 PHE A C 1
ATOM 2503 O O . PHE A 1 307 ? -18.472 -5.094 25.815 1 91.32 307 PHE A O 1
ATOM 2510 N N . ASP A 1 308 ? -17.113 -3.844 26.886 1 92.52 308 ASP A N 1
ATOM 2511 C CA . ASP A 1 308 ? -15.932 -4.653 26.597 1 92.52 308 ASP A CA 1
ATOM 2512 C C . ASP A 1 308 ? -15.24 -5.093 27.885 1 92.52 308 ASP A C 1
ATOM 2514 O O . ASP A 1 308 ? -14.731 -4.26 28.638 1 92.52 308 ASP A O 1
ATOM 2518 N N . THR A 1 309 ? -15.174 -6.282 28.188 1 93.79 309 THR A N 1
ATOM 2519 C CA . THR A 1 309 ? -14.665 -6.84 29.436 1 93.79 309 THR A CA 1
ATOM 2520 C C . THR A 1 309 ? -13.207 -6.445 29.65 1 93.79 309 THR A C 1
ATOM 2522 O O . THR A 1 309 ? -12.829 -6.015 30.742 1 93.79 309 THR A O 1
ATOM 2525 N N . ASP A 1 310 ? -12.49 -6.6 28.677 1 92.77 310 ASP A N 1
ATOM 2526 C CA . ASP A 1 310 ? -11.057 -6.372 28.833 1 92.77 310 ASP A CA 1
ATOM 2527 C C . ASP A 1 310 ? -10.759 -4.896 29.084 1 92.77 310 ASP A C 1
ATOM 2529 O O . ASP A 1 310 ? -9.921 -4.56 29.924 1 92.77 310 ASP A O 1
ATOM 2533 N N . THR A 1 311 ? -11.474 -4.057 28.448 1 92.97 311 THR A N 1
ATOM 2534 C CA . THR A 1 311 ? -11.308 -2.625 28.669 1 92.97 311 THR A CA 1
ATOM 2535 C C . THR A 1 311 ? -11.636 -2.259 30.114 1 92.97 311 THR A C 1
ATOM 2537 O O . THR A 1 311 ? -10.92 -1.474 30.738 1 92.97 311 THR A O 1
ATOM 2540 N N . MET A 1 312 ? -12.615 -2.768 30.669 1 94.53 312 MET A N 1
ATOM 2541 C CA . MET A 1 312 ? -13.02 -2.478 32.041 1 94.53 312 MET A CA 1
ATOM 2542 C C . MET A 1 312 ? -11.995 -3.012 33.036 1 94.53 312 MET A C 1
ATOM 2544 O O . MET A 1 312 ? -11.702 -2.362 34.041 1 94.53 312 MET A O 1
ATOM 2548 N N . LEU A 1 313 ? -11.524 -4.187 32.687 1 94.07 313 LEU A N 1
ATOM 2549 C CA . LEU A 1 313 ? -10.528 -4.781 33.573 1 94.07 313 LEU A CA 1
ATOM 2550 C C . LEU A 1 313 ? -9.218 -4.002 33.518 1 94.07 313 LEU A C 1
ATOM 2552 O O . LEU A 1 313 ? -8.478 -3.953 34.504 1 94.07 313 LEU A O 1
ATOM 2556 N N . ASP A 1 314 ? -8.982 -3.475 32.367 1 92.86 314 ASP A N 1
ATOM 2557 C CA . ASP A 1 314 ? -7.789 -2.645 32.233 1 92.86 314 ASP A CA 1
ATOM 2558 C C . ASP A 1 314 ? -7.824 -1.471 33.208 1 92.86 314 ASP A C 1
ATOM 2560 O O . ASP A 1 314 ? -6.789 -1.076 33.75 1 92.86 314 ASP A O 1
ATOM 2564 N N . TYR A 1 315 ? -8.966 -0.896 33.494 1 93.89 315 TYR A N 1
ATOM 2565 C CA . TYR A 1 315 ? -9.099 0.203 34.443 1 93.89 315 TYR A CA 1
ATOM 2566 C C . TYR A 1 315 ? -8.692 -0.234 35.845 1 93.89 315 TYR A C 1
ATOM 2568 O O . TYR A 1 315 ? -8.295 0.593 36.669 1 93.89 315 TYR A O 1
ATOM 2576 N N . LEU A 1 316 ? -8.789 -1.518 36.056 1 93.99 316 LEU A N 1
ATOM 2577 C CA . LEU A 1 316 ? -8.514 -2.052 37.385 1 93.99 316 LEU A CA 1
ATOM 2578 C C . LEU A 1 316 ? -7.103 -2.628 37.459 1 93.99 316 LEU A C 1
ATOM 2580 O O . LEU A 1 316 ? -6.793 -3.408 38.362 1 93.99 316 LEU A O 1
ATOM 2584 N N . GLU A 1 317 ? -6.366 -2.397 36.491 1 91.56 317 GLU A N 1
ATOM 2585 C CA . GLU A 1 317 ? -5.021 -2.955 36.391 1 91.56 317 GLU A CA 1
ATOM 2586 C C . GLU A 1 317 ? -4.245 -2.764 37.691 1 91.56 317 GLU A C 1
ATOM 2588 O O . GLU A 1 317 ? -3.546 -3.673 38.142 1 91.56 317 GLU A O 1
ATOM 2593 N N . TYR A 1 318 ? -4.339 -1.614 38.419 1 90.9 318 TYR A N 1
ATOM 2594 C CA . TYR A 1 318 ? -3.548 -1.301 39.604 1 90.9 318 TYR A CA 1
ATOM 2595 C C . TYR A 1 318 ? -4.412 -1.329 40.859 1 90.9 318 TYR A C 1
ATOM 2597 O O . TYR A 1 318 ? -3.974 -0.903 41.931 1 90.9 318 TYR A O 1
ATOM 2605 N N . TYR A 1 319 ? -5.656 -1.67 40.716 1 93.38 319 TYR A N 1
ATOM 2606 C CA . TYR A 1 319 ? -6.512 -1.921 41.87 1 93.38 319 TYR A CA 1
ATOM 2607 C C . TYR A 1 319 ? -6.031 -3.138 42.651 1 93.38 319 TYR A C 1
ATOM 2609 O O . TYR A 1 319 ? -5.385 -4.027 42.092 1 93.38 319 TYR A O 1
ATOM 2617 N N . ARG A 1 320 ? -6.345 -3.203 43.964 1 90.98 320 ARG A N 1
ATOM 2618 C CA . ARG A 1 320 ? -5.925 -4.313 44.813 1 90.98 320 ARG A CA 1
ATOM 2619 C C . ARG A 1 320 ? -6.361 -5.65 44.222 1 90.98 320 ARG A C 1
ATOM 2621 O O . ARG A 1 320 ? -7.533 -5.833 43.885 1 90.98 320 ARG A O 1
ATOM 2628 N N . GLN A 1 321 ? -5.459 -6.608 44.112 1 87.78 321 GLN A N 1
ATOM 2629 C CA . GLN A 1 321 ? -5.663 -7.859 43.389 1 87.78 321 GLN A CA 1
ATOM 2630 C C . GLN A 1 321 ? -6.651 -8.763 44.121 1 87.78 321 GLN A C 1
ATOM 2632 O O . GLN A 1 321 ? -7.429 -9.481 43.489 1 87.78 321 GLN A O 1
ATOM 2637 N N . ASP A 1 322 ? -6.75 -8.736 45.548 1 86.87 322 ASP A N 1
ATOM 2638 C CA . ASP A 1 322 ? -7.565 -9.652 46.34 1 86.87 322 ASP A CA 1
ATOM 2639 C C . ASP A 1 322 ? -9.053 -9.35 46.171 1 86.87 322 ASP A C 1
ATOM 2641 O O . ASP A 1 322 ? -9.89 -10.249 46.275 1 86.87 322 ASP A O 1
ATOM 2645 N N . LYS A 1 323 ? -9.416 -8.092 45.814 1 92.13 323 LYS A N 1
ATOM 2646 C CA . LYS A 1 323 ? -10.822 -7.707 45.736 1 92.13 323 LYS A CA 1
ATOM 2647 C C . LYS A 1 323 ? -11.222 -7.374 44.301 1 92.13 323 LYS A C 1
ATOM 2649 O O . LYS A 1 323 ? -12.373 -7.019 44.038 1 92.13 323 LYS A O 1
ATOM 2654 N N . LYS A 1 324 ? -10.335 -7.486 43.455 1 93.33 324 LYS A N 1
ATOM 2655 C CA . LYS A 1 324 ? -10.502 -7.012 42.085 1 93.33 324 LYS A CA 1
ATOM 2656 C C . LYS A 1 324 ? -11.651 -7.735 41.388 1 93.33 324 LYS A C 1
ATOM 2658 O O . LYS A 1 324 ? -12.54 -7.096 40.821 1 93.33 324 LYS A O 1
ATOM 2663 N N . LEU A 1 325 ? -11.648 -9.063 41.419 1 94.47 325 LEU A N 1
ATOM 2664 C CA . LEU A 1 325 ? -12.661 -9.858 40.732 1 94.47 325 LEU A CA 1
ATOM 2665 C C . LEU A 1 325 ? -14.047 -9.587 41.308 1 94.47 325 LEU A C 1
ATOM 2667 O O . LEU A 1 325 ? -14.995 -9.335 40.561 1 94.47 325 LEU A O 1
ATOM 2671 N N . ASP A 1 326 ? -14.105 -9.69 42.582 1 93.92 326 ASP A N 1
ATOM 2672 C CA . ASP A 1 326 ? -15.382 -9.482 43.258 1 93.92 326 ASP A CA 1
ATOM 2673 C C . ASP A 1 326 ? -15.947 -8.097 42.95 1 93.92 326 ASP A C 1
ATOM 2675 O O . ASP A 1 326 ? -17.145 -7.951 42.7 1 93.92 326 ASP A O 1
ATOM 2679 N N . PHE A 1 327 ? -15.058 -7.179 43.047 1 95.47 327 PHE A N 1
ATOM 2680 C CA . PHE A 1 327 ? -15.459 -5.804 42.774 1 95.47 327 PHE A CA 1
ATOM 2681 C C . PHE A 1 327 ? -15.968 -5.661 41.345 1 95.47 327 PHE A C 1
ATOM 2683 O O . PHE A 1 327 ? -16.989 -5.013 41.105 1 95.47 327 PHE A O 1
ATOM 2690 N N . PHE A 1 328 ? -15.29 -6.234 40.43 1 96.29 328 PHE A N 1
ATOM 2691 C CA . PHE A 1 328 ? -15.662 -6.188 39.021 1 96.29 328 PHE A CA 1
ATOM 2692 C C . PHE A 1 328 ? -17.024 -6.835 38.799 1 96.29 328 PHE A C 1
ATOM 2694 O O . PHE A 1 328 ? -17.897 -6.25 38.153 1 96.29 328 PHE A O 1
ATOM 2701 N N . LEU A 1 329 ? -17.268 -8.076 39.351 1 95.75 329 LEU A N 1
ATOM 2702 C CA . LEU A 1 329 ? -18.511 -8.818 39.173 1 95.75 329 LEU A CA 1
ATOM 2703 C C . LEU A 1 329 ? -19.684 -8.072 39.802 1 95.75 329 LEU A C 1
ATOM 2705 O O . LEU A 1 329 ? -20.754 -7.969 39.199 1 95.75 329 LEU A O 1
ATOM 2709 N N . LYS A 1 330 ? -19.437 -7.59 40.942 1 94.52 330 LYS A N 1
ATOM 2710 C CA . LYS A 1 330 ? -20.477 -6.853 41.655 1 94.52 330 LYS A CA 1
ATOM 2711 C C . LYS A 1 330 ? -20.871 -5.589 40.897 1 94.52 330 LYS A C 1
ATOM 2713 O O . LYS A 1 330 ? -22.054 -5.248 40.821 1 94.52 330 LYS A O 1
ATOM 2718 N N . SER A 1 331 ? -19.869 -4.892 40.408 1 95.28 331 SER A N 1
ATOM 2719 C CA . SER A 1 331 ? -20.131 -3.651 39.685 1 95.28 331 SER A CA 1
ATOM 2720 C C . SER A 1 331 ? -20.911 -3.913 38.402 1 95.28 331 SER A C 1
ATOM 2722 O O . SER A 1 331 ? -21.82 -3.156 38.056 1 95.28 331 SER A O 1
ATOM 2724 N N . TYR A 1 332 ? -20.546 -4.966 37.746 1 95.19 332 TYR A N 1
ATOM 2725 C CA . TYR A 1 332 ? -21.276 -5.336 36.538 1 95.19 332 TYR A CA 1
ATOM 2726 C C . TYR A 1 332 ? -22.738 -5.628 36.853 1 95.19 332 TYR A C 1
ATOM 2728 O O . TYR A 1 332 ? -23.636 -5.162 36.148 1 95.19 332 TYR A O 1
ATOM 2736 N N . LYS A 1 333 ? -22.94 -6.441 37.837 1 93.8 333 LYS A N 1
ATOM 2737 C CA . LYS A 1 333 ? -24.293 -6.802 38.25 1 93.8 333 LYS A CA 1
ATOM 2738 C C . LYS A 1 333 ? -25.085 -5.57 38.679 1 93.8 333 LYS A C 1
ATOM 2740 O O . LYS A 1 333 ? -26.279 -5.462 38.392 1 93.8 333 LYS A O 1
ATOM 2745 N N . GLN A 1 334 ? -24.399 -4.75 39.368 1 92.89 334 GLN A N 1
ATOM 2746 C CA . GLN A 1 334 ? -25.036 -3.53 39.852 1 92.89 334 GLN A CA 1
ATOM 2747 C C . GLN A 1 334 ? -25.486 -2.647 38.692 1 92.89 334 GLN A C 1
ATOM 2749 O O . GLN A 1 334 ? -26.586 -2.09 38.719 1 92.89 334 GLN A O 1
ATOM 2754 N N . VAL A 1 335 ? -24.671 -2.495 37.718 1 92.54 335 VAL A N 1
ATOM 2755 C CA . VAL A 1 335 ? -24.927 -1.556 36.63 1 92.54 335 VAL A CA 1
ATOM 2756 C C . VAL A 1 335 ? -25.938 -2.156 35.656 1 92.54 335 VAL A C 1
ATOM 2758 O O . VAL A 1 335 ? -26.842 -1.463 35.184 1 92.54 335 VAL A O 1
ATOM 2761 N N . TYR A 1 336 ? -25.769 -3.476 35.379 1 89.2 336 TYR A N 1
ATOM 2762 C CA . TYR A 1 336 ? -26.578 -4.042 34.306 1 89.2 336 TYR A CA 1
ATOM 2763 C C . TYR A 1 336 ? -27.635 -4.989 34.861 1 89.2 336 TYR A C 1
ATOM 2765 O O . TYR A 1 336 ? -28.54 -5.412 34.138 1 89.2 336 TYR A O 1
ATOM 2773 N N . GLY A 1 337 ? -27.575 -5.432 36.084 1 84.34 337 GLY A N 1
ATOM 2774 C CA . GLY A 1 337 ? -28.528 -6.334 36.712 1 84.34 337 GLY A CA 1
ATOM 2775 C C . GLY A 1 337 ? -28.362 -7.777 36.274 1 84.34 337 GLY A C 1
ATOM 2776 O O . GLY A 1 337 ? -29.277 -8.588 36.431 1 84.34 337 GLY A O 1
ATOM 2777 N N . LYS A 1 338 ? -27.326 -8.087 35.538 1 85.58 338 LYS A N 1
ATOM 2778 C CA . LYS A 1 338 ? -27.037 -9.424 35.028 1 85.58 338 LYS A CA 1
ATOM 2779 C C . LYS A 1 338 ? -25.67 -9.91 35.503 1 85.58 338 LYS A C 1
ATOM 2781 O O . LYS A 1 338 ? -24.828 -9.107 35.912 1 85.58 338 LYS A O 1
ATOM 2786 N N . ASN A 1 339 ? -25.593 -11.222 35.488 1 90.79 339 ASN A N 1
ATOM 2787 C CA . ASN A 1 339 ? -24.29 -11.812 35.777 1 90.79 339 ASN A CA 1
ATOM 2788 C C . ASN A 1 339 ? -23.457 -11.978 34.51 1 90.79 339 ASN A C 1
ATOM 2790 O O . ASN A 1 339 ? -23.892 -12.626 33.556 1 90.79 339 ASN A O 1
ATOM 2794 N N . ILE A 1 340 ? -22.367 -11.385 34.489 1 92.55 340 ILE A N 1
ATOM 2795 C CA . ILE A 1 340 ? -21.523 -11.399 33.299 1 92.55 340 ILE A CA 1
ATOM 2796 C C . ILE A 1 340 ? -21.18 -12.84 32.927 1 92.55 340 ILE A C 1
ATOM 2798 O O . ILE A 1 340 ? -20.977 -13.153 31.752 1 92.55 340 ILE A O 1
ATOM 2802 N N . LEU A 1 341 ? -21.187 -13.796 33.892 1 91.91 341 LEU A N 1
ATOM 2803 C CA . LEU A 1 341 ? -20.783 -15.183 33.689 1 91.91 341 LEU A CA 1
ATOM 2804 C C . LEU A 1 341 ? -21.841 -15.946 32.899 1 91.91 341 LEU A C 1
ATOM 2806 O O . LEU A 1 341 ? -21.578 -17.045 32.403 1 91.91 341 LEU A O 1
ATOM 2810 N N . ASP A 1 342 ? -22.927 -15.272 32.729 1 86.91 342 ASP A N 1
ATOM 2811 C CA . ASP A 1 342 ? -23.994 -15.904 31.959 1 86.91 342 ASP A CA 1
ATOM 2812 C C . ASP A 1 342 ? -23.813 -15.654 30.463 1 86.91 342 ASP A C 1
ATOM 2814 O O . ASP A 1 342 ? -24.474 -16.289 29.638 1 86.91 342 ASP A O 1
ATOM 2818 N N . ASP A 1 343 ? -23.033 -14.742 30.197 1 84.24 343 ASP A N 1
ATOM 2819 C CA . ASP A 1 343 ? -22.726 -14.424 28.806 1 84.24 343 ASP A CA 1
ATOM 2820 C C . ASP A 1 343 ? -21.311 -14.868 28.44 1 84.24 343 ASP A C 1
ATOM 2822 O O . ASP A 1 343 ? -20.346 -14.137 28.674 1 84.24 343 ASP A O 1
ATOM 2826 N N . SER A 1 344 ? -21.199 -15.964 27.732 1 82.9 344 SER A N 1
ATOM 2827 C CA . SER A 1 344 ? -19.903 -16.574 27.453 1 82.9 344 SER A CA 1
ATOM 2828 C C . SER A 1 344 ? -19.04 -15.667 26.583 1 82.9 344 SER A C 1
ATOM 2830 O O . SER A 1 344 ? -17.811 -15.715 26.655 1 82.9 344 SER A O 1
ATOM 2832 N N . SER A 1 345 ? -19.763 -14.842 25.65 1 81.97 345 SER A N 1
ATOM 2833 C CA . SER A 1 345 ? -19.021 -13.959 24.756 1 81.97 345 SER A CA 1
ATOM 2834 C C . SER A 1 345 ? -18.297 -12.866 25.535 1 81.97 345 SER A C 1
ATOM 2836 O O . SER A 1 345 ? -17.306 -12.309 25.058 1 81.97 345 SER A O 1
ATOM 2838 N N . LYS A 1 346 ? -18.767 -12.542 26.739 1 90.57 346 LYS A N 1
ATOM 2839 C CA . LYS A 1 346 ? -18.186 -11.47 27.542 1 90.57 346 LYS A CA 1
ATOM 2840 C C . LYS A 1 346 ? -17.148 -12.014 28.519 1 90.57 346 LYS A C 1
ATOM 2842 O O . LYS A 1 346 ? -16.414 -11.247 29.145 1 90.57 346 LYS A O 1
ATOM 2847 N N . VAL A 1 347 ? -17.105 -13.342 28.667 1 92.61 347 VAL A N 1
ATOM 2848 C CA . VAL A 1 347 ? -16.096 -13.971 29.511 1 92.61 347 VAL A CA 1
ATOM 2849 C C . VAL A 1 347 ? -14.793 -14.128 28.73 1 92.61 347 VAL A C 1
ATOM 2851 O O . VAL A 1 347 ? -14.567 -15.155 28.087 1 92.61 347 VAL A O 1
ATOM 2854 N N . THR A 1 348 ? -14.033 -13.169 28.84 1 91.04 348 THR A N 1
ATOM 2855 C CA . THR A 1 348 ? -12.785 -13.155 28.085 1 91.04 348 THR A CA 1
ATOM 2856 C C . THR A 1 348 ? -11.709 -13.963 28.804 1 91.04 348 THR A C 1
ATOM 2858 O O . THR A 1 348 ? -11.912 -14.41 29.934 1 91.04 348 THR A O 1
ATOM 2861 N N . ALA A 1 349 ? -10.531 -14.182 28.232 1 91.33 349 ALA A N 1
ATOM 2862 C CA . ALA A 1 349 ? -9.394 -14.887 28.818 1 91.33 349 ALA A CA 1
ATOM 2863 C C . ALA A 1 349 ? -8.891 -14.171 30.068 1 91.33 349 ALA A C 1
ATOM 2865 O O . ALA A 1 349 ? -8.541 -14.814 31.061 1 91.33 349 ALA A O 1
ATOM 2866 N N . THR A 1 350 ? -8.937 -12.894 29.996 1 91.97 350 THR A N 1
ATOM 2867 C CA . THR A 1 350 ? -8.487 -12.099 31.134 1 91.97 350 THR A CA 1
ATOM 2868 C C . THR A 1 350 ? -9.397 -12.319 32.339 1 91.97 350 THR A C 1
ATOM 2870 O O . THR A 1 350 ? -8.918 -12.455 33.467 1 91.97 350 THR A O 1
ATOM 2873 N N . LEU A 1 351 ? -10.653 -12.31 32.113 1 93.81 351 LEU A N 1
ATOM 2874 C CA . LEU A 1 351 ? -11.598 -12.557 33.196 1 93.81 351 LEU A CA 1
ATOM 2875 C C . LEU A 1 351 ? -11.478 -13.989 33.706 1 93.81 351 LEU A C 1
ATOM 2877 O O . LEU A 1 351 ? -11.524 -14.227 34.915 1 93.81 351 LEU A O 1
ATOM 2881 N N . LEU A 1 352 ? -11.282 -14.936 32.872 1 92.78 352 LEU A N 1
ATOM 2882 C CA . LEU A 1 352 ? -11.146 -16.342 33.236 1 92.78 352 LEU A CA 1
ATOM 2883 C C . LEU A 1 352 ? -9.98 -16.545 34.198 1 92.78 352 LEU A C 1
ATOM 2885 O O . LEU A 1 352 ? -10.089 -17.308 35.16 1 92.78 352 LEU A O 1
ATOM 2889 N N . LYS A 1 353 ? -8.938 -15.838 33.965 1 90.07 353 LYS A N 1
ATOM 2890 C CA . LYS A 1 353 ? -7.736 -15.951 34.787 1 90.07 353 LYS A CA 1
ATOM 2891 C C . LYS A 1 353 ? -8 -15.479 36.214 1 90.07 353 LYS A C 1
ATOM 2893 O O . LYS A 1 353 ? -7.361 -15.95 37.158 1 90.07 353 LYS A O 1
ATOM 2898 N N . MET A 1 354 ? -8.951 -14.62 36.395 1 91.81 354 MET A N 1
ATOM 2899 C CA . MET A 1 354 ? -9.215 -14.017 37.699 1 91.81 354 MET A CA 1
ATOM 2900 C C . MET A 1 354 ? -10.271 -14.811 38.461 1 91.81 354 MET A C 1
ATOM 2902 O O . MET A 1 354 ? -10.386 -14.686 39.682 1 91.81 354 MET A O 1
ATOM 2906 N N . LEU A 1 355 ? -10.998 -15.674 37.848 1 93.76 355 LEU A N 1
ATOM 2907 C CA . LEU A 1 355 ? -12.101 -16.402 38.466 1 93.76 355 LEU A CA 1
ATOM 2908 C C . LEU A 1 355 ? -11.58 -17.499 39.388 1 93.76 355 LEU A C 1
ATOM 2910 O O . LEU A 1 355 ? -10.475 -18.01 39.19 1 93.76 355 LEU A O 1
ATOM 2914 N N . PRO A 1 356 ? -12.398 -17.756 40.464 1 92.02 356 PRO A N 1
ATOM 2915 C CA . PRO A 1 356 ? -12.04 -18.911 41.291 1 92.02 356 PRO A CA 1
ATOM 2916 C C . PRO A 1 356 ? -12.011 -20.216 40.499 1 92.02 356 PRO A C 1
ATOM 2918 O O . PRO A 1 356 ? -12.676 -20.331 39.466 1 92.02 356 PRO A O 1
ATOM 2921 N N . VAL A 1 357 ? -11.275 -21.171 40.916 1 93.74 357 VAL A N 1
ATOM 2922 C CA . VAL A 1 357 ? -10.958 -22.402 40.198 1 93.74 357 VAL A CA 1
ATOM 2923 C C . VAL A 1 357 ? -12.248 -23.074 39.731 1 93.74 357 VAL A C 1
ATOM 2925 O O . VAL A 1 357 ? -12.357 -23.486 38.574 1 93.74 357 VAL A O 1
ATOM 2928 N N . LYS A 1 358 ? -13.289 -23.1 40.621 1 92.63 358 LYS A N 1
ATOM 2929 C CA . LYS A 1 358 ? -14.529 -23.798 40.293 1 92.63 358 LYS A CA 1
ATOM 2930 C C . LYS A 1 358 ? -15.25 -23.122 39.13 1 92.63 358 LYS A C 1
ATOM 2932 O O . LYS A 1 358 ? -15.66 -23.787 38.176 1 92.63 358 LYS A O 1
ATOM 2937 N N . GLU A 1 359 ? -15.401 -21.864 39.257 1 93.93 359 GLU A N 1
ATOM 2938 C CA . GLU A 1 359 ? -16.104 -21.11 38.223 1 93.93 359 GLU A CA 1
ATOM 2939 C C . GLU A 1 359 ? -15.292 -21.055 36.932 1 93.93 359 GLU A C 1
ATOM 2941 O O . GLU A 1 359 ? -15.856 -21.077 35.837 1 93.93 359 GLU A O 1
ATOM 2946 N N . ARG A 1 360 ? -13.982 -20.835 37.051 1 95.21 360 ARG A N 1
ATOM 2947 C CA . ARG A 1 360 ? -13.095 -20.816 35.892 1 95.21 360 ARG A CA 1
ATOM 2948 C C . ARG A 1 360 ? -13.234 -22.096 35.075 1 95.21 360 ARG A C 1
ATOM 2950 O O . ARG A 1 360 ? -13.401 -22.045 33.855 1 95.21 360 ARG A O 1
ATOM 2957 N N . VAL A 1 361 ? -13.211 -23.222 35.722 1 94.7 361 VAL A N 1
ATOM 2958 C CA . VAL A 1 361 ? -13.282 -24.52 35.058 1 94.7 361 VAL A CA 1
ATOM 2959 C C . VAL A 1 361 ? -14.632 -24.671 34.36 1 94.7 361 VAL A C 1
ATOM 2961 O O . VAL A 1 361 ? -14.703 -25.162 33.231 1 94.7 361 VAL A O 1
ATOM 2964 N N . LYS A 1 362 ? -15.65 -24.25 35.054 1 92.82 362 LYS A N 1
ATOM 2965 C CA . LYS A 1 362 ? -16.992 -24.316 34.484 1 92.82 362 LYS A CA 1
ATOM 2966 C C . LYS A 1 362 ? -17.081 -23.511 33.19 1 92.82 362 LYS A C 1
ATOM 2968 O O . LYS A 1 362 ? -17.576 -24.008 32.177 1 92.82 362 LYS A O 1
ATOM 2973 N N . GLN A 1 363 ? -16.618 -22.326 33.243 1 92.54 363 GLN A N 1
ATOM 2974 C CA . GLN A 1 363 ? -16.666 -21.444 32.082 1 92.54 363 GLN A CA 1
ATOM 2975 C C . GLN A 1 363 ? -15.798 -21.979 30.948 1 92.54 363 GLN A C 1
ATOM 2977 O O . GLN A 1 363 ? -16.161 -21.867 29.775 1 92.54 363 GLN A O 1
ATOM 2982 N N . ALA A 1 364 ? -14.606 -22.508 31.273 1 91.78 364 ALA A N 1
ATOM 2983 C CA . ALA A 1 364 ? -13.706 -23.082 30.276 1 91.78 364 ALA A CA 1
ATOM 2984 C C . ALA A 1 364 ? -14.372 -24.242 29.541 1 91.78 364 ALA A C 1
ATOM 2986 O O . ALA A 1 364 ? -14.223 -24.381 28.324 1 91.78 364 ALA A O 1
ATOM 2987 N N . ARG A 1 365 ? -15.107 -25.006 30.218 1 88.96 365 ARG A N 1
ATOM 2988 C CA . ARG A 1 365 ? -15.784 -26.148 29.613 1 88.96 365 ARG A CA 1
ATOM 2989 C C . ARG A 1 365 ? -16.874 -25.691 28.65 1 88.96 365 ARG A C 1
ATOM 2991 O O . ARG A 1 365 ? -17.064 -26.29 27.589 1 88.96 365 ARG A O 1
ATOM 2998 N N . ILE A 1 366 ? -17.572 -24.654 28.998 1 85.31 366 ILE A N 1
ATOM 2999 C CA . ILE A 1 366 ? -18.593 -24.078 28.13 1 85.31 366 ILE A CA 1
ATOM 3000 C C . ILE A 1 366 ? -17.956 -23.61 26.824 1 85.31 366 ILE A C 1
ATOM 3002 O O . ILE A 1 366 ? -18.484 -23.87 25.74 1 85.31 366 ILE A O 1
ATOM 3006 N N . LYS A 1 367 ? -16.881 -23.047 26.905 1 85.15 367 LYS A N 1
ATOM 3007 C CA . LYS A 1 367 ? -16.195 -22.512 25.732 1 85.15 367 LYS A CA 1
ATOM 3008 C C . LYS A 1 367 ? -15.644 -23.635 24.858 1 85.15 367 LYS A C 1
ATOM 3010 O O . LYS A 1 367 ? -15.598 -23.509 23.633 1 85.15 367 LYS A O 1
ATOM 3015 N N . LEU A 1 368 ? -15.066 -24.644 25.476 1 83.38 368 LEU A N 1
ATOM 3016 C CA . LEU A 1 368 ? -14.522 -25.784 24.746 1 83.38 368 LEU A CA 1
ATOM 3017 C C . LEU A 1 368 ? -15.613 -26.488 23.947 1 83.38 368 LEU A C 1
ATOM 3019 O O . LEU A 1 368 ? -15.343 -27.058 22.887 1 83.38 368 LEU A O 1
ATOM 3023 N N . GLN A 1 369 ? -16.741 -26.394 24.328 1 72.61 369 GLN A N 1
ATOM 3024 C CA . GLN A 1 369 ? -17.859 -27.02 23.632 1 72.61 369 GLN A CA 1
ATOM 3025 C C . GLN A 1 369 ? -18.24 -26.231 22.382 1 72.61 369 GLN A C 1
ATOM 3027 O O . GLN A 1 369 ? -18.645 -26.813 21.374 1 72.61 369 GLN A O 1
ATOM 3032 N N . ARG A 1 370 ? -18.148 -24.977 22.423 1 62.42 370 ARG A N 1
ATOM 3033 C CA . ARG A 1 370 ? -18.548 -24.11 21.32 1 62.42 370 ARG A CA 1
ATOM 3034 C C . ARG A 1 370 ? -17.454 -24.032 20.26 1 62.42 370 ARG A C 1
ATOM 3036 O O . ARG A 1 370 ? -17.744 -23.966 19.064 1 62.42 370 ARG A O 1
ATOM 3043 N N . ASP A 1 371 ? -16.274 -23.64 20.564 1 58.31 371 ASP A N 1
ATOM 3044 C CA . ASP A 1 371 ? -15.167 -23.362 19.653 1 58.31 371 ASP A CA 1
ATOM 3045 C C . ASP A 1 371 ? -14.206 -24.547 19.579 1 58.31 371 ASP A C 1
ATOM 3047 O O . ASP A 1 371 ? -13.303 -24.673 20.409 1 58.31 371 ASP A O 1
ATOM 3051 N N . ASP A 1 372 ? -14.646 -25.602 19.057 1 51.04 372 ASP A N 1
ATOM 3052 C CA . ASP A 1 372 ? -13.769 -26.767 18.995 1 51.04 372 ASP A CA 1
ATOM 3053 C C . ASP A 1 372 ? -12.489 -26.451 18.224 1 51.04 372 ASP A C 1
ATOM 3055 O O . ASP A 1 372 ? -11.575 -27.276 18.163 1 51.04 372 ASP A O 1
ATOM 3059 N N . SER A 1 373 ? -12.467 -25.421 17.321 1 51.25 373 SER A N 1
ATOM 3060 C CA . SER A 1 373 ? -11.372 -25.253 16.372 1 51.25 373 SER A CA 1
ATOM 3061 C C . SER A 1 373 ? -10.113 -24.741 17.064 1 51.25 373 SER A C 1
ATOM 3063 O O . SER A 1 373 ? -9.191 -24.254 16.407 1 51.25 373 SER A O 1
ATOM 3065 N N . THR A 1 374 ? -10.146 -24.753 18.345 1 52.41 374 THR A N 1
ATOM 3066 C CA . THR A 1 374 ? -9.075 -24.113 19.101 1 52.41 374 THR A CA 1
ATOM 3067 C C . THR A 1 374 ? -7.757 -24.859 18.91 1 52.41 374 THR A C 1
ATOM 3069 O O . THR A 1 374 ? -6.724 -24.45 19.444 1 52.41 374 THR A O 1
ATOM 3072 N N . GLU A 1 375 ? -7.784 -25.982 18.3 1 52.91 375 GLU A N 1
ATOM 3073 C CA . GLU A 1 375 ? -6.591 -26.822 18.354 1 52.91 375 GLU A CA 1
ATOM 3074 C C . GLU A 1 375 ? -5.414 -26.153 17.65 1 52.91 375 GLU A C 1
ATOM 3076 O O . GLU A 1 375 ? -4.257 -26.393 18.001 1 52.91 375 GLU A O 1
ATOM 3081 N N . ASP A 1 376 ? -5.672 -25.335 16.577 1 54.32 376 ASP A N 1
ATOM 3082 C CA . ASP A 1 376 ? -4.504 -24.894 15.82 1 54.32 376 ASP A CA 1
ATOM 3083 C C . ASP A 1 376 ? -4.132 -23.455 16.172 1 54.32 376 ASP A C 1
ATOM 3085 O O . ASP A 1 376 ? -3.438 -22.783 15.406 1 54.32 376 ASP A O 1
ATOM 3089 N N . ARG A 1 377 ? -4.494 -23.119 17.451 1 59.36 377 ARG A N 1
ATOM 3090 C CA . ARG A 1 377 ? -4.207 -21.715 17.725 1 59.36 377 ARG A CA 1
ATOM 3091 C C . ARG A 1 377 ? -2.81 -21.546 18.312 1 59.36 377 ARG A C 1
ATOM 3093 O O . ARG A 1 377 ? -2.414 -22.293 19.21 1 59.36 377 ARG A O 1
ATOM 3100 N N . MET A 1 378 ? -2.066 -20.646 17.872 1 76.16 378 MET A N 1
ATOM 3101 C CA . MET A 1 378 ? -0.702 -20.347 18.296 1 76.16 378 MET A CA 1
ATOM 3102 C C . MET A 1 378 ? -0.699 -19.459 19.536 1 76.16 378 MET A C 1
ATOM 3104 O O . MET A 1 378 ? 0.281 -19.43 20.282 1 76.16 378 MET A O 1
ATOM 3108 N N . ASP A 1 379 ? -1.889 -18.909 19.959 1 80.4 379 ASP A N 1
ATOM 3109 C CA . ASP A 1 379 ? -1.988 -18.049 21.134 1 80.4 379 ASP A CA 1
ATOM 3110 C C . ASP A 1 379 ? -2.513 -18.824 22.34 1 80.4 379 ASP A C 1
ATOM 3112 O O . ASP A 1 379 ? -3.676 -19.231 22.365 1 80.4 379 ASP A O 1
ATOM 3116 N N . TYR A 1 380 ? -1.606 -19.031 23.403 1 88.16 380 TYR A N 1
ATOM 3117 C CA . TYR A 1 380 ? -1.944 -19.855 24.558 1 88.16 380 TYR A CA 1
ATOM 3118 C C . TYR A 1 380 ? -3.039 -19.202 25.392 1 88.16 380 TYR A C 1
ATOM 3120 O O . TYR A 1 380 ? -3.722 -19.876 26.168 1 88.16 380 TYR A O 1
ATOM 3128 N N . THR A 1 381 ? -3.285 -17.886 25.224 1 88.47 381 THR A N 1
ATOM 3129 C CA . THR A 1 381 ? -4.293 -17.216 26.038 1 88.47 381 THR A CA 1
ATOM 3130 C C . THR A 1 381 ? -5.698 -17.587 25.574 1 88.47 381 THR A C 1
ATOM 3132 O O . THR A 1 381 ? -6.659 -17.482 26.34 1 88.47 381 THR A O 1
ATOM 3135 N N . ILE A 1 382 ? -5.844 -18.048 24.401 1 86.77 382 ILE A N 1
ATOM 3136 C CA . ILE A 1 382 ? -7.17 -18.369 23.886 1 86.77 382 ILE A CA 1
ATOM 3137 C C . ILE A 1 382 ? -7.315 -19.883 23.741 1 86.77 382 ILE A C 1
ATOM 3139 O O . ILE A 1 382 ? -8.22 -20.363 23.054 1 86.77 382 ILE A O 1
ATOM 3143 N N . CYS A 1 383 ? -6.356 -20.693 24.351 1 89.73 383 CYS A N 1
ATOM 3144 C CA . CYS A 1 383 ? -6.506 -22.138 24.48 1 89.73 383 CYS A CA 1
ATOM 3145 C C . CYS A 1 383 ? -7.264 -22.496 25.752 1 89.73 383 CYS A C 1
ATOM 3147 O O . CYS A 1 383 ? -6.683 -22.523 26.839 1 89.73 383 CYS A O 1
ATOM 3149 N N . TRP A 1 384 ? -8.488 -22.819 25.688 1 90.46 384 TRP A N 1
ATOM 3150 C CA . TRP A 1 384 ? -9.376 -22.959 26.837 1 90.46 384 TRP A CA 1
ATOM 3151 C C . TRP A 1 384 ? -8.992 -24.172 27.678 1 90.46 384 TRP A C 1
ATOM 3153 O O . TRP A 1 384 ? -9.312 -24.237 28.867 1 90.46 384 TRP A O 1
ATOM 3163 N N . LYS A 1 385 ? -8.253 -25.164 27.133 1 90.53 385 LYS A N 1
ATOM 3164 C CA . LYS A 1 385 ? -7.765 -26.323 27.874 1 90.53 385 LYS A CA 1
ATOM 3165 C C . LYS A 1 385 ? -6.83 -25.899 29.003 1 90.53 385 LYS A C 1
ATOM 3167 O O . LYS A 1 385 ? -6.722 -26.59 30.018 1 90.53 385 LYS A O 1
ATOM 3172 N N . CYS A 1 386 ? -6.218 -24.761 28.761 1 93.72 386 CYS A N 1
ATOM 3173 C CA . CYS A 1 386 ? -5.235 -24.276 29.724 1 93.72 386 CYS A CA 1
ATOM 3174 C C . CYS A 1 386 ? -5.911 -23.832 31.016 1 93.72 386 CYS A C 1
ATOM 3176 O O . CYS A 1 386 ? -5.257 -23.708 32.053 1 93.72 386 CYS A O 1
ATOM 3178 N N . TYR A 1 387 ? -7.217 -23.617 31.026 1 93.99 387 TYR A N 1
ATOM 3179 C CA . TYR A 1 387 ? -7.935 -23.097 32.184 1 93.99 387 TYR A CA 1
ATOM 3180 C C . TYR A 1 387 ? -8.58 -24.226 32.978 1 93.99 387 TYR A C 1
ATOM 3182 O O . TYR A 1 387 ? -9.221 -23.984 34.004 1 93.99 387 TYR A O 1
ATOM 3190 N N . LEU A 1 388 ? -8.337 -25.478 32.624 1 94.69 388 LEU A N 1
ATOM 3191 C CA . LEU A 1 388 ? -8.773 -26.665 33.351 1 94.69 388 LEU A CA 1
ATOM 3192 C C . LEU A 1 388 ? -7.784 -27.021 34.456 1 94.69 388 LEU A C 1
ATOM 3194 O O . LEU A 1 388 ? -6.692 -26.452 34.523 1 94.69 388 LEU A O 1
ATOM 3198 N N . PRO A 1 389 ? -8.226 -27.891 35.375 1 94.72 389 PRO A N 1
ATOM 3199 C CA . PRO A 1 389 ? -7.287 -28.303 36.422 1 94.72 389 PRO A CA 1
ATOM 3200 C C . PRO A 1 389 ? -6.041 -28.985 35.862 1 94.72 389 PRO A C 1
ATOM 3202 O O . PRO A 1 389 ? -6.114 -29.667 34.837 1 94.72 389 PRO A O 1
ATOM 3205 N N . ILE A 1 390 ? -4.907 -28.808 36.545 1 95.45 390 ILE A N 1
ATOM 3206 C CA . ILE A 1 390 ? -3.597 -29.271 36.099 1 95.45 390 ILE A CA 1
ATOM 3207 C C . ILE A 1 390 ? -3.644 -30.774 35.834 1 95.45 390 ILE A C 1
ATOM 3209 O O . ILE A 1 390 ? -3.024 -31.264 34.887 1 95.45 390 ILE A O 1
ATOM 3213 N N . ASN A 1 391 ? -4.388 -31.505 36.596 1 93.32 391 ASN A N 1
ATOM 3214 C CA . ASN A 1 391 ? -4.445 -32.959 36.486 1 93.32 391 ASN A CA 1
ATOM 3215 C C . ASN A 1 391 ? -5.145 -33.397 35.203 1 93.32 391 ASN A C 1
ATOM 3217 O O . ASN A 1 391 ? -4.994 -34.54 34.768 1 93.32 391 ASN A O 1
ATOM 3221 N N . GLU A 1 392 ? -5.838 -32.494 34.618 1 93.85 392 GLU A N 1
ATOM 3222 C CA . GLU A 1 392 ? -6.538 -32.795 33.372 1 93.85 392 GLU A CA 1
ATOM 3223 C C . GLU A 1 392 ? -5.84 -32.152 32.178 1 93.85 392 GLU A C 1
ATOM 3225 O O . GLU A 1 392 ? -5.63 -32.801 31.151 1 93.85 392 GLU A O 1
ATOM 3230 N N . SER A 1 393 ? -5.436 -30.906 32.324 1 94.08 393 SER A N 1
ATOM 3231 C CA . SER A 1 393 ? -4.93 -30.115 31.207 1 94.08 393 SER A CA 1
ATOM 3232 C C . SER A 1 393 ? -3.568 -30.62 30.744 1 94.08 393 SER A C 1
ATOM 3234 O O . SER A 1 393 ? -3.368 -30.879 29.556 1 94.08 393 SER A O 1
ATOM 3236 N N . ILE A 1 394 ? -2.545 -30.869 31.647 1 95.93 394 ILE A N 1
ATOM 3237 C CA . ILE A 1 394 ? -1.16 -31.182 31.309 1 95.93 394 ILE A CA 1
ATOM 3238 C C . ILE A 1 394 ? -1.094 -32.534 30.604 1 95.93 394 ILE A C 1
ATOM 3240 O O . ILE A 1 394 ? -0.465 -32.663 29.552 1 95.93 394 ILE A O 1
ATOM 3244 N N . PRO A 1 395 ? -1.859 -33.547 31.125 1 94 395 PRO A N 1
ATOM 3245 C CA . PRO A 1 395 ? -1.809 -34.827 30.414 1 94 395 PRO A CA 1
ATOM 3246 C C . PRO A 1 395 ? -2.373 -34.738 28.998 1 94 395 PRO A C 1
ATOM 3248 O O . PRO A 1 395 ? -1.824 -35.341 28.072 1 94 395 PRO A O 1
ATOM 3251 N N . GLN A 1 396 ? -3.408 -33.984 28.817 1 89.8 396 GLN A N 1
ATOM 3252 C CA . GLN A 1 396 ? -4.01 -33.83 27.497 1 89.8 396 GLN A CA 1
ATOM 3253 C C . GLN A 1 396 ? -3.055 -33.128 26.536 1 89.8 396 GLN A C 1
ATOM 3255 O O . GLN A 1 396 ? -2.926 -33.528 25.377 1 89.8 396 GLN A O 1
ATOM 3260 N N . LEU A 1 397 ? -2.407 -32.153 27.038 1 92.25 397 LEU A N 1
ATOM 3261 C CA . LEU A 1 397 ? -1.481 -31.388 26.211 1 92.25 397 LEU A CA 1
ATOM 3262 C C . LEU A 1 397 ? -0.247 -32.217 25.869 1 92.25 397 LEU A C 1
ATOM 3264 O O . LEU A 1 397 ? 0.271 -32.135 24.752 1 92.25 397 LEU A O 1
ATOM 3268 N N . LYS A 1 398 ? 0.219 -32.981 26.826 1 91.35 398 LYS A N 1
ATOM 3269 C CA . LYS A 1 398 ? 1.349 -33.876 26.592 1 91.35 398 LYS A CA 1
ATOM 3270 C C . LYS A 1 398 ? 1.022 -34.902 25.511 1 91.35 398 LYS A C 1
ATOM 3272 O O . LYS A 1 398 ? 1.856 -35.192 24.651 1 91.35 398 LYS A O 1
ATOM 3277 N N . GLU A 1 399 ? -0.176 -35.335 25.534 1 86.77 399 GLU A N 1
ATOM 3278 C CA . GLU A 1 399 ? -0.607 -36.298 24.525 1 86.77 399 GLU A CA 1
ATOM 3279 C C . GLU A 1 399 ? -0.644 -35.664 23.137 1 86.77 399 GLU A C 1
ATOM 3281 O O . GLU A 1 399 ? -0.236 -36.286 22.154 1 86.77 399 GLU A O 1
ATOM 3286 N N . GLN A 1 400 ? -1.064 -34.473 23.112 1 84.68 400 GLN A N 1
ATOM 3287 C CA . GLN A 1 400 ? -1.142 -33.769 21.836 1 84.68 400 GLN A CA 1
ATOM 3288 C C . GLN A 1 400 ? 0.249 -33.5 21.271 1 84.68 400 GLN A C 1
ATOM 3290 O O . GLN A 1 400 ? 0.47 -33.628 20.065 1 84.68 400 GLN A O 1
ATOM 3295 N N . ILE A 1 401 ? 1.227 -33.114 22.149 1 89.32 401 ILE A N 1
ATOM 3296 C CA . ILE A 1 401 ? 2.588 -32.817 21.717 1 89.32 401 ILE A CA 1
ATOM 3297 C C . ILE A 1 401 ? 3.212 -34.061 21.086 1 89.32 401 ILE A C 1
ATOM 3299 O O . ILE A 1 401 ? 3.95 -33.962 20.103 1 89.32 401 ILE A O 1
ATOM 3303 N N . ASN A 1 402 ? 2.804 -35.138 21.55 1 80.7 402 ASN A N 1
ATOM 3304 C CA . ASN A 1 402 ? 3.387 -36.399 21.104 1 80.7 402 ASN A CA 1
ATOM 3305 C C . ASN A 1 402 ? 2.878 -36.792 19.72 1 80.7 402 ASN A C 1
ATOM 3307 O O . ASN A 1 402 ? 3.526 -37.566 19.013 1 80.7 402 ASN A O 1
ATOM 3311 N N . THR A 1 403 ? 1.727 -36.22 19.363 1 76.24 403 THR A N 1
ATOM 3312 C CA . THR A 1 403 ? 1.133 -36.596 18.085 1 76.24 403 THR A CA 1
ATOM 3313 C C . THR A 1 403 ? 1.314 -35.484 17.056 1 76.24 403 THR A C 1
ATOM 3315 O O . THR A 1 403 ? 0.788 -35.568 15.944 1 76.24 403 THR A O 1
ATOM 3318 N N . THR A 1 404 ? 2.006 -34.462 17.479 1 81.51 404 THR A N 1
ATOM 3319 C CA . THR A 1 404 ? 2.172 -33.322 16.584 1 81.51 404 THR A CA 1
ATOM 3320 C C . THR A 1 404 ? 3.54 -33.357 15.911 1 81.51 404 THR A C 1
ATOM 3322 O O . THR A 1 404 ? 4.569 -33.427 16.587 1 81.51 404 THR A O 1
ATOM 3325 N N . SER A 1 405 ? 3.584 -33.296 14.559 1 77.89 405 SER A N 1
ATOM 3326 C CA . SER A 1 405 ? 4.847 -33.404 13.834 1 77.89 405 SER A CA 1
ATOM 3327 C C . SER A 1 405 ? 5.467 -32.031 13.597 1 77.89 405 SER A C 1
ATOM 3329 O O . SER A 1 405 ? 6.691 -31.885 13.622 1 77.89 405 SER A O 1
ATOM 3331 N N . GLU A 1 406 ? 4.653 -31.002 13.4 1 81.65 406 GLU A N 1
ATOM 3332 C CA . GLU A 1 406 ? 5.156 -29.672 13.068 1 81.65 406 GLU A CA 1
ATOM 3333 C C . GLU A 1 406 ? 5.725 -28.974 14.3 1 81.65 406 GLU A C 1
ATOM 3335 O O . GLU A 1 406 ? 5.055 -28.879 15.331 1 81.65 406 GLU A O 1
ATOM 3340 N N . MET A 1 407 ? 6.891 -28.51 14.217 1 87.72 407 MET A N 1
ATOM 3341 C CA . MET A 1 407 ? 7.623 -27.915 15.332 1 87.72 407 MET A CA 1
ATOM 3342 C C . MET A 1 407 ? 6.864 -26.724 15.906 1 87.72 407 MET A C 1
ATOM 3344 O O . MET A 1 407 ? 6.798 -26.553 17.125 1 87.72 407 MET A O 1
ATOM 3348 N N . GLU A 1 408 ? 6.258 -25.877 15 1 87.19 408 GLU A N 1
ATOM 3349 C CA . GLU A 1 408 ? 5.555 -24.678 15.444 1 87.19 408 GLU A CA 1
ATOM 3350 C C . GLU A 1 408 ? 4.385 -25.03 16.358 1 87.19 408 GLU A C 1
ATOM 3352 O O . GLU A 1 408 ? 4.159 -24.364 17.371 1 87.19 408 GLU A O 1
ATOM 3357 N N . TYR A 1 409 ? 3.743 -26.15 16.043 1 88.46 409 TYR A N 1
ATOM 3358 C CA . TYR A 1 409 ? 2.611 -26.576 16.859 1 88.46 409 TYR A CA 1
ATOM 3359 C C . TYR A 1 409 ? 3.086 -27.203 18.164 1 88.46 409 TYR A C 1
ATOM 3361 O O . TYR A 1 409 ? 2.468 -27.009 19.214 1 88.46 409 TYR A O 1
ATOM 3369 N N . ARG A 1 410 ? 4.155 -27.959 18.108 1 91.37 410 ARG A N 1
ATOM 3370 C CA . ARG A 1 410 ? 4.712 -28.516 19.336 1 91.37 410 ARG A CA 1
ATOM 3371 C C . ARG A 1 410 ? 5.135 -27.41 20.297 1 91.37 410 ARG A C 1
ATOM 3373 O O . ARG A 1 410 ? 4.907 -27.51 21.505 1 91.37 410 ARG A O 1
ATOM 3380 N N . SER A 1 411 ? 5.751 -26.396 19.702 1 94.06 411 SER A N 1
ATOM 3381 C CA . SER A 1 411 ? 6.164 -25.269 20.531 1 94.06 411 SER A CA 1
ATOM 3382 C C . SER A 1 411 ? 4.963 -24.593 21.184 1 94.06 411 SER A C 1
ATOM 3384 O O . SER A 1 411 ? 5.014 -24.226 22.36 1 94.06 411 SER A O 1
ATOM 3386 N N . ALA A 1 412 ? 3.931 -24.417 20.398 1 92.86 412 ALA A N 1
ATOM 3387 C CA . ALA A 1 412 ? 2.711 -23.811 20.926 1 92.86 412 ALA A CA 1
ATOM 3388 C C . ALA A 1 412 ? 2.139 -24.64 22.073 1 92.86 412 ALA A C 1
ATOM 3390 O O . ALA A 1 412 ? 1.706 -24.091 23.089 1 92.86 412 ALA A O 1
ATOM 3391 N N . LEU A 1 413 ? 2.095 -25.917 21.963 1 94.32 413 LEU A N 1
ATOM 3392 C CA . LEU A 1 413 ? 1.574 -26.819 22.984 1 94.32 413 LEU A CA 1
ATOM 3393 C C . LEU A 1 413 ? 2.429 -26.764 24.245 1 94.32 413 LEU A C 1
ATOM 3395 O O . LEU A 1 413 ? 1.903 -26.821 25.359 1 94.32 413 LEU A O 1
ATOM 3399 N N . ALA A 1 414 ? 3.723 -26.652 24.033 1 95.73 414 ALA A N 1
ATOM 3400 C CA . ALA A 1 414 ? 4.601 -26.484 25.188 1 95.73 414 ALA A CA 1
ATOM 3401 C C . ALA A 1 414 ? 4.284 -25.192 25.935 1 95.73 414 ALA A C 1
ATOM 3403 O O . ALA A 1 414 ? 4.243 -25.174 27.167 1 95.73 414 ALA A O 1
ATOM 3404 N N . CYS A 1 415 ? 4.116 -24.186 25.187 1 95.51 415 CYS A N 1
ATOM 3405 C CA . CYS A 1 415 ? 3.753 -22.906 25.785 1 95.51 415 CYS A CA 1
ATOM 3406 C C . CYS A 1 415 ? 2.409 -22.999 26.496 1 95.51 415 CYS A C 1
ATOM 3408 O O . CYS A 1 415 ? 2.222 -22.406 27.56 1 95.51 415 CYS A O 1
ATOM 3410 N N . ASN A 1 416 ? 1.504 -23.779 25.95 1 95.43 416 ASN A N 1
ATOM 3411 C CA . ASN A 1 416 ? 0.225 -24.026 26.607 1 95.43 416 ASN A CA 1
ATOM 3412 C C . ASN A 1 416 ? 0.411 -24.718 27.954 1 95.43 416 ASN A C 1
ATOM 3414 O O . ASN A 1 416 ? -0.283 -24.399 28.921 1 95.43 416 ASN A O 1
ATOM 3418 N N . MET A 1 417 ? 1.267 -25.607 28.004 1 96.58 417 MET A N 1
ATOM 3419 C CA . MET A 1 417 ? 1.54 -26.311 29.254 1 96.58 417 MET A CA 1
ATOM 3420 C C . MET A 1 417 ? 2.04 -25.346 30.324 1 96.58 417 MET A C 1
ATOM 3422 O O . MET A 1 417 ? 1.572 -25.378 31.463 1 96.58 417 MET A O 1
ATOM 3426 N N . ILE A 1 418 ? 2.936 -24.522 29.851 1 97.13 418 ILE A N 1
ATOM 3427 C CA . ILE A 1 418 ? 3.486 -23.541 30.781 1 97.13 418 ILE A CA 1
ATOM 3428 C C . ILE A 1 418 ? 2.384 -22.589 31.239 1 97.13 418 ILE A C 1
ATOM 3430 O O . ILE A 1 418 ? 2.272 -22.286 32.429 1 97.13 418 ILE A O 1
ATOM 3434 N N . TYR A 1 419 ? 1.658 -22.206 30.338 1 95.57 419 TYR A N 1
ATOM 3435 C CA . TYR A 1 419 ? 0.573 -21.284 30.655 1 95.57 419 TYR A CA 1
ATOM 3436 C C . TYR A 1 419 ? -0.446 -21.937 31.581 1 95.57 419 TYR A C 1
ATOM 3438 O O . TYR A 1 419 ? -0.97 -21.291 32.492 1 95.57 419 TYR A O 1
ATOM 3446 N N . SER A 1 420 ? -0.766 -23.155 31.329 1 95.91 420 SER A N 1
ATOM 3447 C CA . SER A 1 420 ? -1.663 -23.893 32.212 1 95.91 420 SER A CA 1
ATOM 3448 C C . SER A 1 420 ? -1.15 -23.891 33.648 1 95.91 420 SER A C 1
ATOM 3450 O O . SER A 1 420 ? -1.931 -23.75 34.592 1 95.91 420 SER A O 1
ATOM 3452 N N . CYS A 1 421 ? 0.086 -24.052 33.842 1 96.92 421 CYS A N 1
ATOM 3453 C CA . CYS A 1 421 ? 0.682 -24.022 35.173 1 96.92 421 CYS A CA 1
ATOM 3454 C C . CYS A 1 421 ? 0.522 -22.648 35.812 1 96.92 421 CYS A C 1
ATOM 3456 O O . CYS A 1 421 ? 0.259 -22.542 37.011 1 96.92 421 CYS A O 1
ATOM 3458 N N . LYS A 1 422 ? 0.663 -21.654 35.005 1 94.79 422 LYS A N 1
ATOM 3459 C CA . LYS A 1 422 ? 0.538 -20.291 35.512 1 94.79 422 LYS A CA 1
ATOM 3460 C C . LYS A 1 422 ? -0.899 -19.99 35.93 1 94.79 422 LYS A C 1
ATOM 3462 O O . LYS A 1 422 ? -1.136 -19.459 37.017 1 94.79 422 LYS A O 1
ATOM 3467 N N . VAL A 1 423 ? -1.798 -20.377 35.05 1 93.65 423 VAL A N 1
ATOM 3468 C CA . VAL A 1 423 ? -3.213 -20.133 35.309 1 93.65 423 VAL A CA 1
ATOM 3469 C C . VAL A 1 423 ? -3.624 -20.809 36.615 1 93.65 423 VAL A C 1
ATOM 3471 O O . VAL A 1 423 ? -4.392 -20.245 37.398 1 93.65 423 VAL A O 1
ATOM 3474 N N . ASN A 1 424 ? -3.061 -21.986 36.942 1 93.91 424 ASN A N 1
ATOM 3475 C CA . ASN A 1 424 ? -3.409 -22.757 38.131 1 93.91 424 ASN A CA 1
ATOM 3476 C C . ASN A 1 424 ? -2.453 -22.469 39.285 1 93.91 424 ASN A C 1
ATOM 3478 O O . ASN A 1 424 ? -2.538 -23.101 40.339 1 93.91 424 ASN A O 1
ATOM 3482 N N . ASN A 1 425 ? -1.487 -21.573 39.169 1 91.82 425 ASN A N 1
ATOM 3483 C CA . ASN A 1 425 ? -0.497 -21.177 40.165 1 91.82 425 ASN A CA 1
ATOM 3484 C C . ASN A 1 425 ? 0.169 -22.39 40.807 1 91.82 425 ASN A C 1
ATOM 3486 O O . ASN A 1 425 ? 0.197 -22.512 42.033 1 91.82 425 ASN A O 1
ATOM 3490 N N . ASP A 1 426 ? 0.543 -23.314 39.998 1 94.25 426 ASP A N 1
ATOM 3491 C CA . ASP A 1 426 ? 1.158 -24.56 40.444 1 94.25 426 ASP A CA 1
ATOM 3492 C C . ASP A 1 426 ? 2.637 -24.608 40.067 1 94.25 426 ASP A C 1
ATOM 3494 O O . ASP A 1 426 ? 2.99 -25.056 38.974 1 94.25 426 ASP A O 1
ATOM 3498 N N . ASP A 1 427 ? 3.491 -24.304 40.961 1 93.33 427 ASP A N 1
ATOM 3499 C CA . ASP A 1 427 ? 4.927 -24.231 40.714 1 93.33 427 ASP A CA 1
ATOM 3500 C C . ASP A 1 427 ? 5.525 -25.625 40.53 1 93.33 427 ASP A C 1
ATOM 3502 O O . ASP A 1 427 ? 6.503 -25.795 39.8 1 93.33 427 ASP A O 1
ATOM 3506 N N . GLN A 1 428 ? 4.877 -26.549 41.23 1 94.19 428 GLN A N 1
ATOM 3507 C CA . GLN A 1 428 ? 5.368 -27.916 41.099 1 94.19 428 GLN A CA 1
ATOM 3508 C C . GLN A 1 428 ? 5.087 -28.471 39.705 1 94.19 428 GLN A C 1
ATOM 3510 O O . GLN A 1 428 ? 5.934 -29.147 39.118 1 94.19 428 GLN A O 1
ATOM 3515 N N . ALA A 1 429 ? 3.913 -28.176 39.221 1 96.32 429 ALA A N 1
ATOM 3516 C CA . ALA A 1 429 ? 3.577 -28.602 37.865 1 96.32 429 ALA A CA 1
ATOM 3517 C C . ALA A 1 429 ? 4.488 -27.936 36.839 1 96.32 429 ALA A C 1
ATOM 3519 O O . ALA A 1 429 ? 4.851 -28.549 35.832 1 96.32 429 ALA A O 1
ATOM 3520 N N . LEU A 1 430 ? 4.861 -26.701 37.094 1 97.19 430 LEU A N 1
ATOM 3521 C CA . LEU A 1 430 ? 5.768 -25.983 36.206 1 97.19 430 LEU A CA 1
ATOM 3522 C C . LEU A 1 430 ? 7.137 -26.654 36.17 1 97.19 430 LEU A C 1
ATOM 3524 O O . LEU A 1 430 ? 7.723 -26.82 35.098 1 97.19 430 LEU A O 1
ATOM 3528 N N . LEU A 1 431 ? 7.611 -27.031 37.348 1 96.78 431 LEU A N 1
ATOM 3529 C CA . LEU A 1 431 ? 8.899 -27.706 37.455 1 96.78 431 LEU A CA 1
ATOM 3530 C C . LEU A 1 431 ? 8.894 -29.013 36.669 1 96.78 431 LEU A C 1
ATOM 3532 O O . LEU A 1 431 ? 9.847 -29.311 35.946 1 96.78 431 LEU A O 1
ATOM 3536 N N . GLU A 1 432 ? 7.809 -29.687 36.738 1 96.24 432 GLU A N 1
ATOM 3537 C CA . GLU A 1 432 ? 7.691 -30.954 36.022 1 96.24 432 GLU A CA 1
ATOM 3538 C C . GLU A 1 432 ? 7.624 -30.731 34.514 1 96.24 432 GLU A C 1
ATOM 3540 O O . GLU A 1 432 ? 8.191 -31.506 33.741 1 96.24 432 GLU A O 1
ATOM 3545 N N . THR A 1 433 ? 6.887 -29.738 34.178 1 96.94 433 THR A N 1
ATOM 3546 C CA . THR A 1 433 ? 6.767 -29.396 32.765 1 96.94 433 THR A CA 1
ATOM 3547 C C . THR A 1 433 ? 8.126 -29.02 32.182 1 96.94 433 THR A C 1
ATOM 3549 O O . THR A 1 433 ? 8.484 -29.466 31.09 1 96.94 433 THR A O 1
ATOM 3552 N N . MET A 1 434 ? 8.915 -28.243 32.917 1 96.77 434 MET A N 1
ATOM 3553 C CA . MET A 1 434 ? 10.236 -27.827 32.454 1 96.77 434 MET A CA 1
ATOM 3554 C C . MET A 1 434 ? 11.181 -29.02 32.363 1 96.77 434 MET A C 1
ATOM 3556 O O . MET A 1 434 ? 12.017 -29.088 31.461 1 96.77 434 MET A O 1
ATOM 3560 N N . MET A 1 435 ? 11.05 -29.888 33.271 1 96.36 435 MET A N 1
ATOM 3561 C CA . MET A 1 435 ? 11.832 -31.12 33.225 1 96.36 435 MET A CA 1
ATOM 3562 C C . MET A 1 435 ? 11.483 -31.941 31.988 1 96.36 435 MET A C 1
ATOM 3564 O O . MET A 1 435 ? 12.37 -32.477 31.322 1 96.36 435 MET A O 1
ATOM 3568 N N . TYR A 1 436 ? 10.19 -32.011 31.771 1 95.1 436 TYR A N 1
ATOM 3569 C CA . TYR A 1 436 ? 9.721 -32.697 30.572 1 95.1 436 TYR A CA 1
ATOM 3570 C C . TYR A 1 436 ? 10.336 -32.086 29.318 1 95.1 436 TYR A C 1
ATOM 3572 O O . TYR A 1 436 ? 10.816 -32.806 28.44 1 95.1 436 TYR A O 1
ATOM 3580 N N . ILE A 1 437 ? 10.366 -30.782 29.15 1 94.41 437 ILE A N 1
ATOM 3581 C CA . ILE A 1 437 ? 10.876 -30.076 27.98 1 94.41 437 ILE A CA 1
ATOM 3582 C C . ILE A 1 437 ? 12.38 -30.307 27.852 1 94.41 437 ILE A C 1
ATOM 3584 O O . ILE A 1 437 ? 12.888 -30.535 26.752 1 94.41 437 ILE A O 1
ATOM 3588 N N . LYS A 1 438 ? 13.065 -30.277 28.975 1 93.86 438 LYS A N 1
ATOM 3589 C CA . LYS A 1 438 ? 14.511 -30.483 28.993 1 93.86 438 LYS A CA 1
ATOM 3590 C C . LYS A 1 438 ? 14.875 -31.867 28.464 1 93.86 438 LYS A C 1
ATOM 3592 O O . LYS A 1 438 ? 15.83 -32.013 27.697 1 93.86 438 LYS A O 1
ATOM 3597 N N . ILE A 1 439 ? 14.043 -32.841 28.791 1 90.58 439 ILE A N 1
ATOM 3598 C CA . ILE A 1 439 ? 14.404 -34.226 28.504 1 90.58 439 ILE A CA 1
ATOM 3599 C C . ILE A 1 439 ? 13.881 -34.62 27.124 1 90.58 439 ILE A C 1
ATOM 3601 O O . ILE A 1 439 ? 14.636 -35.124 26.289 1 90.58 439 ILE A O 1
ATOM 3605 N N . ARG A 1 440 ? 12.646 -34.345 26.847 1 88.79 440 ARG A N 1
ATOM 3606 C CA . ARG A 1 440 ? 11.989 -34.883 25.66 1 88.79 440 ARG A CA 1
ATOM 3607 C C . ARG A 1 440 ? 12.225 -33.987 24.449 1 88.79 440 ARG A C 1
ATOM 3609 O O . ARG A 1 440 ? 12.177 -34.451 23.308 1 88.79 440 ARG A O 1
ATOM 3616 N N . HIS A 1 441 ? 12.541 -32.771 24.652 1 89.7 441 HIS A N 1
ATOM 3617 C CA . HIS A 1 441 ? 12.617 -31.84 23.532 1 89.7 441 HIS A CA 1
ATOM 3618 C C . HIS A 1 441 ? 13.991 -31.183 23.453 1 89.7 441 HIS A C 1
ATOM 3620 O O . HIS A 1 441 ? 14.105 -30.017 23.068 1 89.7 441 HIS A O 1
ATOM 3626 N N . LYS A 1 442 ? 14.995 -31.868 23.863 1 86.16 442 LYS A N 1
ATOM 3627 C CA . LYS A 1 442 ? 16.37 -31.382 23.914 1 86.16 442 LYS A CA 1
ATOM 3628 C C . LYS A 1 442 ? 16.917 -31.13 22.512 1 86.16 442 LYS A C 1
ATOM 3630 O O . LYS A 1 442 ? 17.838 -30.331 22.333 1 86.16 442 LYS A O 1
ATOM 3635 N N . ASN A 1 443 ? 16.402 -31.89 21.463 1 81.88 443 ASN A N 1
ATOM 3636 C CA . ASN A 1 443 ? 16.932 -31.804 20.106 1 81.88 443 ASN A CA 1
ATOM 3637 C C . ASN A 1 443 ? 15.964 -31.085 19.171 1 81.88 443 ASN A C 1
ATOM 3639 O O . ASN A 1 443 ? 16.035 -31.249 17.952 1 81.88 443 ASN A O 1
ATOM 3643 N N . GLU A 1 444 ? 15.053 -30.335 19.791 1 87.78 444 GLU A N 1
ATOM 3644 C CA . GLU A 1 444 ? 14.139 -29.53 18.986 1 87.78 444 GLU A CA 1
ATOM 3645 C C . GLU A 1 444 ? 14.872 -28.378 18.305 1 87.78 444 GLU A C 1
ATOM 3647 O O . GLU A 1 444 ? 16.007 -28.059 18.665 1 87.78 444 GLU A O 1
ATOM 3652 N N . GLN A 1 445 ? 14.309 -27.775 17.322 1 86.95 445 GLN A N 1
ATOM 3653 C CA . GLN A 1 445 ? 14.863 -26.599 16.659 1 86.95 445 GLN A CA 1
ATOM 3654 C C . GLN A 1 445 ? 14.951 -25.416 17.619 1 86.95 445 GLN A C 1
ATOM 3656 O O . GLN A 1 445 ? 14.168 -25.32 18.566 1 86.95 445 GLN A O 1
ATOM 3661 N N . GLY A 1 446 ? 15.879 -24.609 17.423 1 89.21 446 GLY A N 1
ATOM 3662 C CA . GLY A 1 446 ? 16.127 -23.472 18.295 1 89.21 446 GLY A CA 1
ATOM 3663 C C . GLY A 1 446 ? 14.909 -22.587 18.483 1 89.21 446 GLY A C 1
ATOM 3664 O O . GLY A 1 446 ? 14.671 -22.075 19.578 1 89.21 446 GLY A O 1
ATOM 3665 N N . LEU A 1 447 ? 14.098 -22.591 17.413 1 91.98 447 LEU A N 1
ATOM 3666 C CA . LEU A 1 447 ? 12.919 -21.733 17.465 1 91.98 447 LEU A CA 1
ATOM 3667 C C . LEU A 1 447 ? 11.925 -22.239 18.505 1 91.98 447 LEU A C 1
ATOM 3669 O O . LEU A 1 447 ? 11.238 -21.445 19.151 1 91.98 447 LEU A O 1
ATOM 3673 N N . PHE A 1 448 ? 11.82 -23.532 18.693 1 94.56 448 PHE A N 1
ATOM 3674 C CA . PHE A 1 448 ? 11.007 -24.142 19.738 1 94.56 448 PHE A CA 1
ATOM 3675 C C . PHE A 1 448 ? 11.412 -23.622 21.112 1 94.56 448 PHE A C 1
ATOM 3677 O O . PHE A 1 448 ? 10.564 -23.175 21.888 1 94.56 448 PHE A O 1
ATOM 3684 N N . LEU A 1 449 ? 12.647 -23.589 21.366 1 94.78 449 LEU A N 1
ATOM 3685 C CA . LEU A 1 449 ? 13.171 -23.173 22.663 1 94.78 449 LEU A CA 1
ATOM 3686 C C . LEU A 1 449 ? 12.948 -21.681 22.885 1 94.78 449 LEU A C 1
ATOM 3688 O O . LEU A 1 449 ? 12.642 -21.254 24.001 1 94.78 449 LEU A O 1
ATOM 3692 N N . MET A 1 450 ? 13.142 -20.965 21.875 1 95.37 450 MET A N 1
ATOM 3693 C CA . MET A 1 450 ? 12.967 -19.521 21.997 1 95.37 450 MET A CA 1
ATOM 3694 C C . MET A 1 450 ? 11.525 -19.176 22.353 1 95.37 450 MET A C 1
ATOM 3696 O O . MET A 1 450 ? 11.278 -18.271 23.152 1 95.37 450 MET A O 1
ATOM 3700 N N . ASN A 1 451 ? 10.61 -19.886 21.838 1 94.59 451 ASN A N 1
ATOM 3701 C CA . ASN A 1 451 ? 9.211 -19.678 22.194 1 94.59 451 ASN A CA 1
ATOM 3702 C C . ASN A 1 451 ? 8.948 -20.019 23.658 1 94.59 451 ASN A C 1
ATOM 3704 O O . ASN A 1 451 ? 8.198 -19.317 24.338 1 94.59 451 ASN A O 1
ATOM 3708 N N . VAL A 1 452 ? 9.545 -21.023 24.096 1 96.3 452 VAL A N 1
ATOM 3709 C CA . VAL A 1 452 ? 9.417 -21.44 25.489 1 96.3 452 VAL A CA 1
ATOM 3710 C C . VAL A 1 452 ? 9.981 -20.357 26.406 1 96.3 452 VAL A C 1
ATOM 3712 O O . VAL A 1 452 ? 9.34 -19.968 27.385 1 96.3 452 VAL A O 1
ATOM 3715 N N . PHE A 1 453 ? 11.18 -19.877 26.002 1 96.94 453 PHE A N 1
ATOM 3716 C CA . PHE A 1 453 ? 11.808 -18.83 26.799 1 96.94 453 PHE A CA 1
ATOM 3717 C C . PHE A 1 453 ? 10.926 -17.588 26.851 1 96.94 453 PHE A C 1
ATOM 3719 O O . PHE A 1 453 ? 10.74 -16.997 27.917 1 96.94 453 PHE A O 1
ATOM 3726 N N . GLU A 1 454 ? 10.486 -17.248 25.757 1 95.36 454 GLU A N 1
ATOM 3727 C CA . GLU A 1 454 ? 9.644 -16.058 25.673 1 95.36 454 GLU A CA 1
ATOM 3728 C C . GLU A 1 454 ? 8.412 -16.19 26.563 1 95.36 454 GLU A C 1
ATOM 3730 O O . GLU A 1 454 ? 8.037 -15.244 27.259 1 95.36 454 GLU A O 1
ATOM 3735 N N . THR A 1 455 ? 7.792 -17.321 26.556 1 96.3 455 THR A N 1
ATOM 3736 C CA . THR A 1 455 ? 6.614 -17.587 27.375 1 96.3 455 THR A CA 1
ATOM 3737 C C . THR A 1 455 ? 6.959 -17.508 28.859 1 96.3 455 THR A C 1
ATOM 3739 O O . THR A 1 455 ? 6.215 -16.916 29.644 1 96.3 455 THR A O 1
ATOM 3742 N N . LEU A 1 456 ? 8.066 -18.021 29.248 1 97.42 456 LEU A N 1
ATOM 3743 C CA . LEU A 1 456 ? 8.502 -17.973 30.639 1 97.42 456 LEU A CA 1
ATOM 3744 C C . LEU A 1 456 ? 8.752 -16.535 31.081 1 97.42 456 LEU A C 1
ATOM 3746 O O . LEU A 1 456 ? 8.328 -16.132 32.167 1 97.42 456 LEU A O 1
ATOM 3750 N N . LEU A 1 457 ? 9.379 -15.848 30.21 1 96.5 457 LEU A N 1
ATOM 3751 C CA . LEU A 1 457 ? 9.721 -14.465 30.522 1 96.5 457 LEU A CA 1
ATOM 3752 C C . LEU A 1 457 ? 8.463 -13.613 30.662 1 96.5 457 LEU A C 1
ATOM 3754 O O . LEU A 1 457 ? 8.414 -12.704 31.494 1 96.5 457 LEU A O 1
ATOM 3758 N N . GLU A 1 458 ? 7.565 -13.933 29.915 1 93.87 458 GLU A N 1
ATOM 3759 C CA . GLU A 1 458 ? 6.324 -13.164 29.92 1 93.87 458 GLU A CA 1
ATOM 3760 C C . GLU A 1 458 ? 5.461 -13.516 31.128 1 93.87 458 GLU A C 1
ATOM 3762 O O . GLU A 1 458 ? 4.831 -12.64 31.724 1 93.87 458 GLU A O 1
ATOM 3767 N N . LEU A 1 459 ? 5.445 -14.739 31.598 1 94.76 459 LEU A N 1
ATOM 3768 C CA . LEU A 1 459 ? 4.467 -15.229 32.563 1 94.76 459 LEU A CA 1
ATOM 3769 C C . LEU A 1 459 ? 5.046 -15.225 33.974 1 94.76 459 LEU A C 1
ATOM 3771 O O . LEU A 1 459 ? 4.301 -15.164 34.955 1 94.76 459 LEU A O 1
ATOM 3775 N N . TYR A 1 460 ? 6.342 -15.267 34.128 1 94.93 460 TYR A N 1
ATOM 3776 C CA . TYR A 1 460 ? 6.923 -15.443 35.454 1 94.93 460 TYR A CA 1
ATOM 3777 C C . TYR A 1 460 ? 8.012 -14.408 35.714 1 94.93 460 TYR A C 1
ATOM 3779 O O . TYR A 1 460 ? 8.656 -13.928 34.779 1 94.93 460 TYR A O 1
ATOM 3787 N N . ASP A 1 461 ? 8.158 -14.035 36.884 1 94.07 461 ASP A N 1
ATOM 3788 C CA . ASP A 1 461 ? 9.349 -13.316 37.328 1 94.07 461 ASP A CA 1
ATOM 3789 C C . ASP A 1 461 ? 10.5 -14.279 37.608 1 94.07 461 ASP A C 1
ATOM 3791 O O . ASP A 1 461 ? 10.753 -14.635 38.761 1 94.07 461 ASP A O 1
ATOM 3795 N N . LEU A 1 462 ? 11.207 -14.6 36.732 1 95.44 462 LEU A N 1
ATOM 3796 C CA . LEU A 1 462 ? 12.153 -15.711 36.71 1 95.44 462 LEU A CA 1
ATOM 3797 C C . LEU A 1 462 ? 13.229 -15.53 37.774 1 95.44 462 LEU A C 1
ATOM 3799 O O . LEU A 1 462 ? 13.553 -16.471 38.503 1 95.44 462 LEU A O 1
ATOM 3803 N N . PRO A 1 463 ? 13.693 -14.311 37.966 1 94.94 463 PRO A N 1
ATOM 3804 C CA . PRO A 1 463 ? 14.767 -14.167 38.951 1 94.94 463 PRO A CA 1
ATOM 3805 C C . PRO A 1 463 ? 14.325 -14.538 40.365 1 94.94 463 PRO A C 1
ATOM 3807 O O . PRO A 1 463 ? 15.157 -14.898 41.201 1 94.94 463 PRO A O 1
ATOM 3810 N N . GLN A 1 464 ? 13.025 -14.525 40.648 1 93.84 464 GLN A N 1
ATOM 3811 C CA . GLN A 1 464 ? 12.52 -14.787 41.991 1 93.84 464 GLN A CA 1
ATOM 3812 C C . GLN A 1 464 ? 12.114 -16.25 42.15 1 93.84 464 GLN A C 1
ATOM 3814 O O . GLN A 1 464 ? 11.715 -16.674 43.237 1 93.84 464 GLN A O 1
ATOM 3819 N N . MET A 1 465 ? 12.295 -17.007 41.144 1 94.83 465 MET A N 1
ATOM 3820 C CA . MET A 1 465 ? 11.923 -18.418 41.201 1 94.83 465 MET A CA 1
ATOM 3821 C C . MET A 1 465 ? 12.924 -19.212 42.033 1 94.83 465 MET A C 1
ATOM 3823 O O . MET A 1 465 ? 14.05 -18.762 42.253 1 94.83 465 MET A O 1
ATOM 3827 N N . GLY A 1 466 ? 12.559 -20.324 42.456 1 92.12 466 GLY A N 1
ATOM 3828 C CA . GLY A 1 466 ? 13.351 -21.118 43.382 1 92.12 466 GLY A CA 1
ATOM 3829 C C . GLY A 1 466 ? 14.546 -21.783 42.727 1 92.12 466 GLY A C 1
ATOM 3830 O O . GLY A 1 466 ? 14.662 -21.794 41.5 1 92.12 466 GLY A O 1
ATOM 3831 N N . GLU A 1 467 ? 15.414 -22.356 43.431 1 94.27 467 GLU A N 1
ATOM 3832 C CA . GLU A 1 467 ? 16.68 -22.946 43.005 1 94.27 467 GLU A CA 1
ATOM 3833 C C . GLU A 1 467 ? 16.449 -24.169 42.122 1 94.27 467 GLU A C 1
ATOM 3835 O O . GLU A 1 467 ? 17.175 -24.386 41.15 1 94.27 467 GLU A O 1
ATOM 3840 N N . ASN A 1 468 ? 15.464 -24.95 42.446 1 94.43 468 ASN A N 1
ATOM 3841 C CA . ASN A 1 468 ? 15.173 -26.145 41.66 1 94.43 468 ASN A CA 1
ATOM 3842 C C . ASN A 1 468 ? 14.785 -25.793 40.227 1 94.43 468 ASN A C 1
ATOM 3844 O O . ASN A 1 468 ? 15.231 -26.443 39.28 1 94.43 468 ASN A O 1
ATOM 3848 N N . PHE A 1 469 ? 14.021 -24.752 40.154 1 96.4 469 PHE A N 1
ATOM 3849 C CA . PHE A 1 469 ? 13.595 -24.295 38.837 1 96.4 469 PHE A CA 1
ATOM 3850 C C . PHE A 1 469 ? 14.786 -23.801 38.024 1 96.4 469 PHE A C 1
ATOM 3852 O O . PHE A 1 469 ? 14.96 -24.191 36.868 1 96.4 469 PHE A O 1
ATOM 3859 N N . TRP A 1 470 ? 15.622 -23.077 38.579 1 96.25 470 TRP A N 1
ATOM 3860 C CA . TRP A 1 470 ? 16.733 -22.463 37.861 1 96.25 470 TRP A CA 1
ATOM 3861 C C . TRP A 1 470 ? 17.809 -23.494 37.537 1 96.25 470 TRP A C 1
ATOM 3863 O O . TRP A 1 470 ? 18.522 -23.363 36.539 1 96.25 470 TRP A O 1
ATOM 3873 N N . SER A 1 471 ? 17.922 -24.497 38.319 1 95.33 471 SER A N 1
ATOM 3874 C CA . SER A 1 471 ? 18.85 -25.569 37.973 1 95.33 471 SER A CA 1
ATOM 3875 C C . SER A 1 471 ? 18.501 -26.189 36.624 1 95.33 471 SER A C 1
ATOM 3877 O O . SER A 1 471 ? 19.384 -26.425 35.797 1 95.33 471 SER A O 1
ATOM 3879 N N . ILE A 1 472 ? 17.254 -26.414 36.426 1 95.95 472 ILE A N 1
ATOM 3880 C CA . ILE A 1 472 ? 16.782 -26.986 35.17 1 95.95 472 ILE A CA 1
ATOM 3881 C C . ILE A 1 472 ? 16.923 -25.959 34.049 1 95.95 472 ILE A C 1
ATOM 3883 O O . ILE A 1 472 ? 17.46 -26.266 32.982 1 95.95 472 ILE A O 1
ATOM 3887 N N . LEU A 1 473 ? 16.461 -24.737 34.314 1 96.39 473 LEU A N 1
ATOM 3888 C CA . LEU A 1 473 ? 16.451 -23.69 33.299 1 96.39 473 LEU A CA 1
ATOM 3889 C C . LEU A 1 473 ? 17.871 -23.339 32.866 1 96.39 473 LEU A C 1
ATOM 3891 O O . LEU A 1 473 ? 18.123 -23.102 31.682 1 96.39 473 LEU A O 1
ATOM 3895 N N . MET A 1 474 ? 18.794 -23.342 33.778 1 95.7 474 MET A N 1
ATOM 3896 C CA . MET A 1 474 ? 20.187 -23.023 33.477 1 95.7 474 MET A CA 1
ATOM 3897 C C . MET A 1 474 ? 20.79 -24.057 32.532 1 95.7 474 MET A C 1
ATOM 3899 O O . MET A 1 474 ? 21.539 -23.707 31.619 1 95.7 474 MET A O 1
ATOM 3903 N N . ASP A 1 475 ? 20.443 -25.249 32.752 1 94.3 475 ASP A N 1
ATOM 3904 C CA . ASP A 1 475 ? 20.925 -26.315 31.879 1 94.3 475 ASP A CA 1
ATOM 3905 C C . ASP A 1 475 ? 20.43 -26.119 30.448 1 94.3 475 ASP A C 1
ATOM 3907 O O . ASP A 1 475 ? 21.187 -26.306 29.493 1 94.3 475 ASP A O 1
ATOM 3911 N N . ILE A 1 476 ? 19.211 -25.789 30.337 1 94.62 476 ILE A N 1
ATOM 3912 C CA . ILE A 1 476 ? 18.613 -25.588 29.021 1 94.62 476 ILE A CA 1
ATOM 3913 C C . ILE A 1 476 ? 19.279 -24.402 28.327 1 94.62 476 ILE A C 1
ATOM 3915 O O . ILE A 1 476 ? 19.608 -24.474 27.141 1 94.62 476 ILE A O 1
ATOM 3919 N N . ILE A 1 477 ? 19.519 -23.318 29.071 1 95.58 477 ILE A N 1
ATOM 3920 C CA . ILE A 1 477 ? 20.125 -22.109 28.522 1 95.58 477 ILE A CA 1
ATOM 3921 C C . ILE A 1 477 ? 21.541 -22.416 28.037 1 95.58 477 ILE A C 1
ATOM 3923 O O . ILE A 1 477 ? 21.919 -22.036 26.927 1 95.58 477 ILE A O 1
ATOM 3927 N N . MET A 1 478 ? 22.286 -23.124 28.795 1 94.62 478 MET A N 1
ATOM 3928 C CA . MET A 1 478 ? 23.673 -23.431 28.456 1 94.62 478 MET A CA 1
ATOM 3929 C C . MET A 1 478 ? 23.746 -24.336 27.23 1 94.62 478 MET A C 1
ATOM 3931 O O . MET A 1 478 ? 24.623 -24.167 26.381 1 94.62 478 MET A O 1
ATOM 3935 N N . ARG A 1 479 ? 22.898 -25.242 27.205 1 93.01 479 ARG A N 1
ATOM 3936 C CA . ARG A 1 479 ? 22.858 -26.106 26.03 1 93.01 479 ARG A CA 1
ATOM 3937 C C . ARG A 1 479 ? 22.526 -25.307 24.774 1 93.01 479 ARG A C 1
ATOM 3939 O O . ARG A 1 479 ? 23.126 -25.522 23.719 1 93.01 479 ARG A O 1
ATOM 3946 N N . ALA A 1 480 ? 21.538 -24.449 24.867 1 93.12 480 ALA A N 1
ATOM 3947 C CA . ALA A 1 480 ? 21.153 -23.594 23.747 1 93.12 480 ALA A CA 1
ATOM 3948 C C . ALA A 1 480 ? 22.326 -22.732 23.288 1 93.12 480 ALA A C 1
ATOM 3950 O O . ALA A 1 480 ? 22.498 -22.496 22.09 1 93.12 480 ALA A O 1
ATOM 3951 N N . HIS A 1 481 ? 23.129 -22.301 24.279 1 93.84 481 HIS A N 1
ATOM 3952 C CA . HIS A 1 481 ? 24.304 -21.498 23.961 1 93.84 481 HIS A CA 1
ATOM 3953 C C . HIS A 1 481 ? 25.341 -22.317 23.198 1 93.84 481 HIS A C 1
ATOM 3955 O O . HIS A 1 481 ? 25.883 -21.856 22.191 1 93.84 481 HIS A O 1
ATOM 3961 N N . VAL A 1 482 ? 25.552 -23.493 23.613 1 92.21 482 VAL A N 1
ATOM 3962 C CA . VAL A 1 482 ? 26.542 -24.372 22.999 1 92.21 482 VAL A CA 1
ATOM 3963 C C . VAL A 1 482 ? 26.128 -24.695 21.565 1 92.21 482 VAL A C 1
ATOM 3965 O O . VAL A 1 482 ? 26.955 -24.661 20.651 1 92.21 482 VAL A O 1
ATOM 3968 N N . LYS A 1 483 ? 24.877 -24.919 21.379 1 90.67 483 LYS A N 1
ATOM 3969 C CA . LYS A 1 483 ? 24.368 -25.295 20.063 1 90.67 483 LYS A CA 1
ATOM 3970 C C . LYS A 1 483 ? 24.185 -24.069 19.173 1 90.67 483 LYS A C 1
ATOM 3972 O O . LYS A 1 483 ? 23.959 -24.198 17.968 1 90.67 483 LYS A O 1
ATOM 3977 N N . GLY A 1 484 ? 24.27 -22.829 19.828 1 89.14 484 GLY A N 1
ATOM 3978 C CA . GLY A 1 484 ? 24.121 -21.586 19.088 1 89.14 484 GLY A CA 1
ATOM 3979 C C . GLY A 1 484 ? 22.673 -21.194 18.866 1 89.14 484 GLY A C 1
ATOM 3980 O O . GLY A 1 484 ? 22.376 -20.355 18.012 1 89.14 484 GLY A O 1
ATOM 3981 N N . ASP A 1 485 ? 21.767 -21.772 19.662 1 91.25 485 ASP A N 1
ATOM 3982 C CA . ASP A 1 485 ? 20.336 -21.576 19.454 1 91.25 485 ASP A CA 1
ATOM 3983 C C . ASP A 1 485 ? 19.885 -20.215 19.979 1 91.25 485 ASP A C 1
ATOM 3985 O O . ASP A 1 485 ? 18.88 -19.669 19.521 1 91.25 485 ASP A O 1
ATOM 3989 N N . LEU A 1 486 ? 20.614 -19.658 20.939 1 93.57 486 LEU A N 1
ATOM 3990 C CA . LEU A 1 486 ? 20.232 -18.384 21.539 1 93.57 486 LEU A CA 1
ATOM 3991 C C . LEU A 1 486 ? 20.268 -17.264 20.506 1 93.57 486 LEU A C 1
ATOM 3993 O O . LEU A 1 486 ? 19.663 -16.208 20.707 1 93.57 486 LEU A O 1
ATOM 3997 N N . ASN A 1 487 ? 20.933 -17.545 19.456 1 89.31 487 ASN A N 1
ATOM 3998 C CA . ASN A 1 487 ? 21.118 -16.519 18.435 1 89.31 487 ASN A CA 1
ATOM 3999 C C . ASN A 1 487 ? 19.945 -16.479 17.461 1 89.31 487 ASN A C 1
ATOM 4001 O O . ASN A 1 487 ? 19.814 -15.537 16.677 1 89.31 487 ASN A O 1
ATOM 4005 N N . ILE A 1 488 ? 19.164 -17.498 17.515 1 89.17 488 ILE A N 1
ATOM 4006 C CA . ILE A 1 488 ? 18.069 -17.602 16.557 1 89.17 488 ILE A CA 1
ATOM 4007 C C . ILE A 1 488 ? 17.117 -16.42 16.731 1 89.17 488 ILE A C 1
ATOM 4009 O O . ILE A 1 488 ? 16.709 -15.794 15.75 1 89.17 488 ILE A O 1
ATOM 4013 N N . ARG A 1 489 ? 16.711 -16.036 17.88 1 87.93 489 ARG A N 1
ATOM 4014 C CA . ARG A 1 489 ? 16.002 -14.837 18.315 1 87.93 489 ARG A CA 1
ATOM 4015 C C . ARG A 1 489 ? 16.775 -14.11 19.41 1 87.93 489 ARG A C 1
ATOM 4017 O O . ARG A 1 489 ? 16.525 -14.322 20.598 1 87.93 489 ARG A O 1
ATOM 4024 N N . ASN A 1 490 ? 17.555 -13.338 18.909 1 89.46 490 ASN A N 1
ATOM 4025 C CA . ASN A 1 490 ? 18.597 -12.762 19.751 1 89.46 490 ASN A CA 1
ATOM 4026 C C . ASN A 1 490 ? 18.006 -11.969 20.912 1 89.46 490 ASN A C 1
ATOM 4028 O O . ASN A 1 490 ? 18.497 -12.05 22.04 1 89.46 490 ASN A O 1
ATOM 4032 N N . THR A 1 491 ? 16.908 -11.326 20.787 1 89.94 491 THR A N 1
ATOM 4033 C CA . THR A 1 491 ? 16.303 -10.53 21.848 1 89.94 491 THR A CA 1
ATOM 4034 C C . THR A 1 491 ? 15.844 -11.421 22.999 1 89.94 491 THR A C 1
ATOM 4036 O O . THR A 1 491 ? 16.085 -11.108 24.167 1 89.94 491 THR A O 1
ATOM 4039 N N . THR A 1 492 ? 15.254 -12.526 22.628 1 94.43 492 THR A N 1
ATOM 4040 C CA . THR A 1 492 ? 14.811 -13.477 23.641 1 94.43 492 THR A CA 1
ATOM 4041 C C . THR A 1 492 ? 16.006 -14.107 24.352 1 94.43 492 THR A C 1
ATOM 4043 O O . THR A 1 492 ? 15.979 -14.3 25.569 1 94.43 492 THR A O 1
ATOM 4046 N N . GLY A 1 493 ? 17.001 -14.36 23.533 1 94.69 493 GLY A N 1
ATOM 4047 C CA . GLY A 1 493 ? 18.219 -14.903 24.113 1 94.69 493 GLY A CA 1
ATOM 4048 C C . GLY A 1 493 ? 18.869 -13.97 25.118 1 94.69 493 GLY A C 1
ATOM 4049 O O . GLY A 1 493 ? 19.244 -14.393 26.213 1 94.69 493 GLY A O 1
ATOM 4050 N N . VAL A 1 494 ? 18.842 -12.747 24.806 1 94.36 494 VAL A N 1
ATOM 4051 C CA . VAL A 1 494 ? 19.432 -11.746 25.69 1 94.36 494 VAL A CA 1
ATOM 4052 C C . VAL A 1 494 ? 18.598 -11.626 26.964 1 94.36 494 VAL A C 1
ATOM 4054 O O . VAL A 1 494 ? 19.143 -11.596 28.07 1 94.36 494 VAL A O 1
ATOM 4057 N N . ARG A 1 495 ? 17.301 -11.662 26.882 1 94.83 495 ARG A N 1
ATOM 4058 C CA . ARG A 1 495 ? 16.406 -11.479 28.02 1 94.83 495 ARG A CA 1
ATOM 4059 C C . ARG A 1 495 ? 16.496 -12.658 28.982 1 94.83 495 ARG A C 1
ATOM 4061 O O . ARG A 1 495 ? 16.439 -12.478 30.201 1 94.83 495 ARG A O 1
ATOM 4068 N N . ILE A 1 496 ? 16.595 -13.829 28.453 1 97.36 496 ILE A N 1
ATOM 4069 C CA . ILE A 1 496 ? 16.651 -15.005 29.314 1 97.36 496 ILE A CA 1
ATOM 4070 C C . ILE A 1 496 ? 17.983 -15.036 30.06 1 97.36 496 ILE A C 1
ATOM 4072 O O . ILE A 1 496 ? 18.04 -15.438 31.224 1 97.36 496 ILE A O 1
ATOM 4076 N N . VAL A 1 497 ? 19.003 -14.611 29.361 1 96.93 497 VAL A N 1
ATOM 4077 C CA . VAL A 1 497 ? 20.31 -14.555 30.006 1 96.93 497 VAL A CA 1
ATOM 4078 C C . VAL A 1 497 ? 20.316 -13.459 31.069 1 96.93 497 VAL A C 1
ATOM 4080 O O . VAL A 1 497 ? 20.9 -13.629 32.142 1 96.93 497 VAL A O 1
ATOM 4083 N N . GLU A 1 498 ? 19.691 -12.382 30.781 1 96.54 498 GLU A N 1
ATOM 4084 C CA . GLU A 1 498 ? 19.55 -11.318 31.77 1 96.54 498 GLU A CA 1
ATOM 4085 C C . GLU A 1 498 ? 18.832 -11.818 33.021 1 96.54 498 GLU A C 1
ATOM 4087 O O . GLU A 1 498 ? 19.235 -11.502 34.142 1 96.54 498 GLU A O 1
ATOM 4092 N N . ALA A 1 499 ? 17.783 -12.533 32.82 1 97.22 499 ALA A N 1
ATOM 4093 C CA . ALA A 1 499 ? 17.069 -13.117 33.952 1 97.22 499 ALA A CA 1
ATOM 4094 C C . ALA A 1 499 ? 17.978 -14.042 34.756 1 97.22 499 ALA A C 1
ATOM 4096 O O . ALA A 1 499 ? 17.917 -14.067 35.988 1 97.22 499 ALA A O 1
ATOM 4097 N N . ALA A 1 500 ? 18.796 -14.785 34.102 1 97.5 500 ALA A N 1
ATOM 4098 C CA . ALA A 1 500 ? 19.746 -15.672 34.768 1 97.5 500 ALA A CA 1
ATOM 4099 C C . ALA A 1 500 ? 20.753 -14.877 35.594 1 97.5 500 ALA A C 1
ATOM 4101 O O . ALA A 1 500 ? 21.054 -15.24 36.734 1 97.5 500 ALA A O 1
ATOM 4102 N N . ILE A 1 501 ? 21.246 -13.816 34.994 1 97.75 501 ILE A N 1
ATOM 4103 C CA . ILE A 1 501 ? 22.193 -12.954 35.692 1 97.75 501 ILE A CA 1
ATOM 4104 C C . ILE A 1 501 ? 21.541 -12.38 36.948 1 97.75 501 ILE A C 1
ATOM 4106 O O . ILE A 1 501 ? 22.142 -12.383 38.024 1 97.75 501 ILE A O 1
ATOM 4110 N N . HIS A 1 502 ? 20.342 -11.909 36.853 1 96.91 502 HIS A N 1
ATOM 4111 C CA . HIS A 1 502 ? 19.608 -11.35 37.982 1 96.91 502 HIS A CA 1
ATOM 4112 C C . HIS A 1 502 ? 19.443 -12.379 39.096 1 96.91 502 HIS A C 1
ATOM 4114 O O . HIS A 1 502 ? 19.653 -12.067 40.271 1 96.91 502 HIS A O 1
ATOM 4120 N N . TYR A 1 503 ? 19.06 -13.582 38.764 1 97.31 503 TYR A N 1
ATOM 4121 C CA . TYR A 1 503 ? 18.921 -14.664 39.733 1 97.31 503 TYR A CA 1
ATOM 4122 C C . TYR A 1 503 ? 20.235 -14.917 40.461 1 97.31 503 TYR A C 1
ATOM 4124 O O . TYR A 1 503 ? 20.258 -15.04 41.688 1 97.31 503 TYR A O 1
ATOM 4132 N N . LYS A 1 504 ? 21.305 -14.977 39.755 1 97.01 504 LYS A N 1
ATOM 4133 C CA . LYS A 1 504 ? 22.604 -15.262 40.359 1 97.01 504 LYS A CA 1
ATOM 4134 C C . LYS A 1 504 ? 23.027 -14.143 41.306 1 97.01 504 LYS A C 1
ATOM 4136 O O . LYS A 1 504 ? 23.61 -14.402 42.361 1 97.01 504 LYS A O 1
ATOM 4141 N N . ILE A 1 505 ? 22.709 -12.942 40.895 1 96.47 505 ILE A N 1
ATOM 4142 C CA . ILE A 1 505 ? 23.031 -11.81 41.757 1 96.47 505 ILE A CA 1
ATOM 4143 C C . ILE A 1 505 ? 22.251 -11.92 43.066 1 96.47 505 ILE A C 1
ATOM 4145 O O . ILE A 1 505 ? 22.814 -11.74 44.148 1 96.47 505 ILE A O 1
ATOM 4149 N N . LEU A 1 506 ? 20.967 -12.297 42.992 1 95.35 506 LEU A N 1
ATOM 4150 C CA . LEU A 1 506 ? 20.123 -12.419 44.175 1 95.35 506 LEU A CA 1
ATOM 4151 C C . LEU A 1 506 ? 20.618 -13.541 45.082 1 95.35 506 LEU A C 1
ATOM 4153 O O . LEU A 1 506 ? 20.476 -13.465 46.305 1 95.35 506 LEU A O 1
ATOM 4157 N N . GLN A 1 507 ? 21.285 -14.535 44.47 1 95.47 507 GLN A N 1
ATOM 4158 C CA . GLN A 1 507 ? 21.795 -15.663 45.242 1 95.47 507 GLN A CA 1
ATOM 4159 C C . GLN A 1 507 ? 23.273 -15.479 45.574 1 95.47 507 GLN A C 1
ATOM 4161 O O . GLN A 1 507 ? 23.924 -16.404 46.066 1 95.47 507 GLN A O 1
ATOM 4166 N N . SER A 1 508 ? 23.891 -14.409 45.199 1 93 508 SER A N 1
ATOM 4167 C CA . SER A 1 508 ? 25.29 -14.083 45.461 1 93 508 SER A CA 1
ATOM 4168 C C . SER A 1 508 ? 26.225 -15.086 44.794 1 93 508 SER A C 1
ATOM 4170 O O . SER A 1 508 ? 27.171 -15.57 45.418 1 93 508 SER A O 1
ATOM 4172 N N . GLN A 1 509 ? 25.824 -15.515 43.595 1 94.92 509 GLN A N 1
ATOM 4173 C CA . GLN A 1 509 ? 26.653 -16.401 42.785 1 94.92 509 GLN A CA 1
ATOM 4174 C C . GLN A 1 509 ? 27.426 -15.618 41.728 1 94.92 509 GLN A C 1
ATOM 4176 O O . GLN A 1 509 ? 27.033 -14.51 41.359 1 94.92 509 GLN A O 1
ATOM 4181 N N . PRO A 1 510 ? 28.537 -16.238 41.247 1 94.16 510 PRO A N 1
ATOM 4182 C CA . PRO A 1 510 ? 29.303 -15.535 40.215 1 94.16 510 PRO A CA 1
ATOM 4183 C C . PRO A 1 510 ? 28.536 -15.399 38.901 1 94.16 510 PRO A C 1
ATOM 4185 O O . PRO A 1 510 ? 27.832 -16.327 38.495 1 94.16 510 PRO A O 1
ATOM 4188 N N . ILE A 1 511 ? 28.616 -14.254 38.245 1 96.17 511 ILE A N 1
ATOM 4189 C CA . ILE A 1 511 ? 27.813 -14 37.054 1 96.17 511 ILE A CA 1
ATOM 4190 C C . ILE A 1 511 ? 28.725 -13.863 35.837 1 96.17 511 ILE A C 1
ATOM 4192 O O . ILE A 1 511 ? 28.256 -13.585 34.731 1 96.17 511 ILE A O 1
ATOM 4196 N N . TYR A 1 512 ? 30.015 -14.134 35.914 1 94.52 512 TYR A N 1
ATOM 4197 C CA . TYR A 1 512 ? 31.001 -13.893 34.867 1 94.52 512 TYR A CA 1
ATOM 4198 C C . TYR A 1 512 ? 30.648 -14.658 33.597 1 94.52 512 TYR A C 1
ATOM 4200 O O . TYR A 1 512 ? 30.62 -14.085 32.506 1 94.52 512 TYR A O 1
ATOM 4208 N N . GLN A 1 513 ? 30.334 -15.902 33.79 1 93.01 513 GLN A N 1
ATOM 4209 C CA . GLN A 1 513 ? 30.034 -16.753 32.644 1 93.01 513 GLN A CA 1
ATOM 4210 C C . GLN A 1 513 ? 28.796 -16.258 31.901 1 93.01 513 GLN A C 1
ATOM 4212 O O . GLN A 1 513 ? 28.775 -16.231 30.668 1 93.01 513 GLN A O 1
ATOM 4217 N N . MET A 1 514 ? 27.866 -15.873 32.632 1 95.5 514 MET A N 1
ATOM 4218 C CA . MET A 1 514 ? 26.613 -15.431 32.028 1 95.5 514 MET A CA 1
ATOM 4219 C C . MET A 1 514 ? 26.795 -14.096 31.313 1 95.5 514 MET A C 1
ATOM 4221 O O . MET A 1 514 ? 26.184 -13.858 30.27 1 95.5 514 MET A O 1
ATOM 4225 N N . ILE A 1 515 ? 27.606 -13.265 31.83 1 96.53 515 ILE A N 1
ATOM 4226 C CA . ILE A 1 515 ? 27.867 -11.98 31.191 1 96.53 515 ILE A CA 1
ATOM 4227 C C . ILE A 1 515 ? 28.619 -12.198 29.88 1 96.53 515 ILE A C 1
ATOM 4229 O O . ILE A 1 515 ? 28.383 -11.492 28.897 1 96.53 515 ILE A O 1
ATOM 4233 N N . GLU A 1 516 ? 29.501 -13.114 29.945 1 93.51 516 GLU A N 1
ATOM 4234 C CA . GLU A 1 516 ? 30.216 -13.435 28.713 1 93.51 516 GLU A CA 1
ATOM 4235 C C . GLU A 1 516 ? 29.252 -13.875 27.615 1 93.51 516 GLU A C 1
ATOM 4237 O O . GLU A 1 516 ? 29.371 -13.442 26.467 1 93.51 516 GLU A O 1
ATOM 4242 N N . ILE A 1 517 ? 28.354 -14.763 28.009 1 93.85 517 ILE A N 1
ATOM 4243 C CA . ILE A 1 517 ? 27.356 -15.232 27.054 1 93.85 517 ILE A CA 1
ATOM 4244 C C . ILE A 1 517 ? 26.523 -14.053 26.557 1 93.85 517 ILE A C 1
ATOM 4246 O O . ILE A 1 517 ? 26.262 -13.931 25.357 1 93.85 517 ILE A O 1
ATOM 4250 N N . PHE A 1 518 ? 26.13 -13.196 27.48 1 93.39 518 PHE A N 1
ATOM 4251 C CA . PHE A 1 518 ? 25.37 -11.993 27.162 1 93.39 518 PHE A CA 1
ATOM 4252 C C . PHE A 1 518 ? 26.1 -11.151 26.123 1 93.39 518 PHE A C 1
ATOM 4254 O O . PHE A 1 518 ? 25.505 -10.73 25.128 1 93.39 518 PHE A O 1
ATOM 4261 N N . MET A 1 519 ? 27.345 -10.996 26.327 1 92.62 519 MET A N 1
ATOM 4262 C CA . MET A 1 519 ? 28.145 -10.168 25.429 1 92.62 519 MET A CA 1
ATOM 4263 C C . MET A 1 519 ? 28.246 -10.804 24.047 1 92.62 519 MET A C 1
ATOM 4265 O O . MET A 1 519 ? 28.205 -10.106 23.032 1 92.62 519 MET A O 1
ATOM 4269 N N . GLU A 1 520 ? 28.461 -12.062 24.038 1 90.4 520 GLU A N 1
ATOM 4270 C CA . GLU A 1 520 ? 28.522 -12.77 22.763 1 90.4 520 GLU A CA 1
ATOM 4271 C C . GLU A 1 520 ? 27.253 -12.548 21.946 1 90.4 520 GLU A C 1
ATOM 4273 O O . GLU A 1 520 ? 27.319 -12.315 20.737 1 90.4 520 GLU A O 1
ATOM 4278 N N . LEU A 1 521 ? 26.178 -12.69 22.645 1 91.56 521 LEU A N 1
ATOM 4279 C CA . LEU A 1 521 ? 24.895 -12.505 21.975 1 91.56 521 LEU A CA 1
ATOM 4280 C C . LEU A 1 521 ? 24.764 -11.085 21.434 1 91.56 521 LEU A C 1
ATOM 4282 O O . LEU A 1 521 ? 24.288 -10.885 20.314 1 91.56 521 LEU A O 1
ATOM 4286 N N . LYS A 1 522 ? 25.208 -10.096 22.233 1 90.78 522 LYS A N 1
ATOM 4287 C CA . LYS A 1 522 ? 25.129 -8.693 21.837 1 90.78 522 LYS A CA 1
ATOM 4288 C C . LYS A 1 522 ? 26.04 -8.406 20.647 1 90.78 522 LYS A C 1
ATOM 4290 O O . LYS A 1 522 ? 25.687 -7.623 19.763 1 90.78 522 LYS A O 1
ATOM 4295 N N . MET A 1 523 ? 27.093 -9.021 20.587 1 88.69 523 MET A N 1
ATOM 4296 C CA . MET A 1 523 ? 28.056 -8.828 19.507 1 88.69 523 MET A CA 1
ATOM 4297 C C . MET A 1 523 ? 27.525 -9.401 18.197 1 88.69 523 MET A C 1
ATOM 4299 O O . MET A 1 523 ? 27.898 -8.94 17.117 1 88.69 523 MET A O 1
ATOM 4303 N N . MET A 1 524 ? 26.762 -10.411 18.441 1 84.48 524 MET A N 1
ATOM 4304 C CA . MET A 1 524 ? 26.226 -11.057 17.246 1 84.48 524 MET A CA 1
ATOM 4305 C C . MET A 1 524 ? 25.035 -10.279 16.695 1 84.48 524 MET A C 1
ATOM 4307 O O . MET A 1 524 ? 24.596 -10.523 15.57 1 84.48 524 MET A O 1
ATOM 4311 N N . SER A 1 525 ? 24.548 -9.452 17.61 1 75.25 525 SER A N 1
ATOM 4312 C CA . SER A 1 525 ? 23.426 -8.616 17.193 1 75.25 525 SER A CA 1
ATOM 4313 C C . SER A 1 525 ? 23.845 -7.156 17.061 1 75.25 525 SER A C 1
ATOM 4315 O O . SER A 1 525 ? 24.879 -6.75 17.595 1 75.25 525 SER A O 1
ATOM 4317 N N . TYR A 1 526 ? 23.576 -6.335 16.1 1 61.71 526 TYR A N 1
ATOM 4318 C CA . TYR A 1 526 ? 23.92 -4.93 15.911 1 61.71 526 TYR A CA 1
ATOM 4319 C C . TYR A 1 526 ? 23.197 -4.051 16.925 1 61.71 526 TYR A C 1
ATOM 4321 O O . TYR A 1 526 ? 22.704 -2.974 16.581 1 61.71 526 TYR A O 1
ATOM 4329 N N . MET A 1 527 ? 23.266 -4.548 18.234 1 62.58 527 MET A N 1
ATOM 4330 C CA . MET A 1 527 ? 22.568 -3.752 19.239 1 62.58 527 MET A CA 1
ATOM 4331 C C . MET A 1 527 ? 23.548 -2.887 20.025 1 62.58 527 MET A C 1
ATOM 4333 O O . MET A 1 527 ? 24.614 -3.357 20.426 1 62.58 527 MET A O 1
ATOM 4337 N N . ASP A 1 528 ? 23.304 -1.611 20.307 1 69.12 528 ASP A N 1
ATOM 4338 C CA . ASP A 1 528 ? 24.253 -0.635 20.835 1 69.12 528 ASP A CA 1
ATOM 4339 C C . ASP A 1 528 ? 24.301 -0.686 22.361 1 69.12 528 ASP A C 1
ATOM 4341 O O . ASP A 1 528 ? 25.369 -0.542 22.958 1 69.12 528 ASP A O 1
ATOM 4345 N N . ASN A 1 529 ? 23.154 -0.893 23.18 1 84.07 529 ASN A N 1
ATOM 4346 C CA . ASN A 1 529 ? 23.089 -0.751 24.631 1 84.07 529 ASN A CA 1
ATOM 4347 C C . ASN A 1 529 ? 23.189 -2.102 25.332 1 84.07 529 ASN A C 1
ATOM 4349 O O . ASN A 1 529 ? 22.409 -3.013 25.047 1 84.07 529 ASN A O 1
ATOM 4353 N N . TRP A 1 530 ? 24.427 -2.235 26.218 1 91.82 530 TRP A N 1
ATOM 4354 C CA . TRP A 1 530 ? 24.667 -3.496 26.913 1 91.82 530 TRP A CA 1
ATOM 4355 C C . TRP A 1 530 ? 24.164 -3.429 28.351 1 91.82 530 TRP A C 1
ATOM 4357 O O . TRP A 1 530 ? 24.5 -4.285 29.173 1 91.82 530 TRP A O 1
ATOM 4367 N N . ASN A 1 531 ? 23.447 -2.309 28.62 1 93.18 531 ASN A N 1
ATOM 4368 C CA . ASN A 1 531 ? 22.906 -2.157 29.967 1 93.18 531 ASN A CA 1
ATOM 4369 C C . ASN A 1 531 ? 21.794 -3.166 30.241 1 93.18 531 ASN A C 1
ATOM 4371 O O . ASN A 1 531 ? 20.885 -3.331 29.425 1 93.18 531 ASN A O 1
ATOM 4375 N N . ILE A 1 532 ? 21.995 -3.899 31.231 1 94.37 532 ILE A N 1
ATOM 4376 C CA . ILE A 1 532 ? 20.966 -4.827 31.687 1 94.37 532 ILE A CA 1
ATOM 4377 C C . ILE A 1 532 ? 20.611 -4.531 33.142 1 94.37 532 ILE A C 1
ATOM 4379 O O . ILE A 1 532 ? 21.382 -3.886 33.857 1 94.37 532 ILE A O 1
ATOM 4383 N N . LEU A 1 533 ? 19.378 -4.927 33.638 1 94.73 533 LEU A N 1
ATOM 4384 C CA . LEU A 1 533 ? 18.892 -4.703 34.995 1 94.73 533 LEU A CA 1
ATOM 4385 C C . LEU A 1 533 ? 18.87 -3.214 35.325 1 94.73 533 LEU A C 1
ATOM 4387 O O . LEU A 1 533 ? 19.358 -2.8 36.378 1 94.73 533 LEU A O 1
ATOM 4391 N N . GLU A 1 534 ? 18.395 -2.479 34.466 1 90.14 534 GLU A N 1
ATOM 4392 C CA . GLU A 1 534 ? 18.449 -1.022 34.533 1 90.14 534 GLU A CA 1
ATOM 4393 C C . GLU A 1 534 ? 17.642 -0.494 35.716 1 90.14 534 GLU A C 1
ATOM 4395 O O . GLU A 1 534 ? 17.892 0.611 36.201 1 90.14 534 GLU A O 1
ATOM 4400 N N . LYS A 1 535 ? 16.721 -1.28 36.28 1 87.97 535 LYS A N 1
ATOM 4401 C CA . LYS A 1 535 ? 15.9 -0.871 37.416 1 87.97 535 LYS A CA 1
ATOM 4402 C C . LYS A 1 535 ? 16.722 -0.829 38.701 1 87.97 535 LYS A C 1
ATOM 4404 O O . LYS A 1 535 ? 16.321 -0.195 39.68 1 87.97 535 LYS A O 1
ATOM 4409 N N . TYR A 1 536 ? 17.847 -1.566 38.71 1 92 536 TYR A N 1
ATOM 4410 C CA . TYR A 1 536 ? 18.718 -1.668 39.876 1 92 536 TYR A CA 1
ATOM 4411 C C . TYR A 1 536 ? 20.087 -1.064 39.589 1 92 536 TYR A C 1
ATOM 4413 O O . TYR A 1 536 ? 20.961 -1.73 39.029 1 92 536 TYR A O 1
ATOM 4421 N N . SER A 1 537 ? 20.273 0.128 39.989 1 91.57 537 SER A N 1
ATOM 4422 C CA . SER A 1 537 ? 21.476 0.869 39.625 1 91.57 537 SER A CA 1
ATOM 4423 C C . SER A 1 537 ? 22.735 0.12 40.047 1 91.57 537 SER A C 1
ATOM 4425 O O . SER A 1 537 ? 23.699 0.034 39.282 1 91.57 537 SER A O 1
ATOM 4427 N N . GLU A 1 538 ? 22.716 -0.501 41.248 1 91.79 538 GLU A N 1
ATOM 4428 C CA . GLU A 1 538 ? 23.901 -1.195 41.745 1 91.79 538 GLU A CA 1
ATOM 4429 C C . GLU A 1 538 ? 24.202 -2.439 40.913 1 91.79 538 GLU A C 1
ATOM 4431 O O . GLU A 1 538 ? 25.361 -2.72 40.604 1 91.79 538 GLU A O 1
ATOM 4436 N N . TYR A 1 539 ? 23.154 -3.145 40.561 1 94.84 539 TYR A N 1
ATOM 4437 C CA . TYR A 1 539 ? 23.342 -4.353 39.766 1 94.84 539 TYR A CA 1
ATOM 4438 C C . TYR A 1 539 ? 23.79 -4.01 38.35 1 94.84 539 TYR A C 1
ATOM 4440 O O . TYR A 1 539 ? 24.651 -4.688 37.784 1 94.84 539 TYR A O 1
ATOM 4448 N N . GLU A 1 540 ? 23.189 -3.006 37.78 1 95.43 540 GLU A N 1
ATOM 4449 C CA . GLU A 1 540 ? 23.536 -2.577 36.428 1 95.43 540 GLU A CA 1
ATOM 4450 C C . GLU A 1 540 ? 25.011 -2.199 36.331 1 95.43 540 GLU A C 1
ATOM 4452 O O . GLU A 1 540 ? 25.7 -2.603 35.392 1 95.43 540 GLU A O 1
ATOM 4457 N N . ARG A 1 541 ? 25.458 -1.447 37.317 1 94.1 541 ARG A N 1
ATOM 4458 C CA . ARG A 1 541 ? 26.855 -1.024 37.353 1 94.1 541 ARG A CA 1
ATOM 4459 C C . ARG A 1 541 ? 27.789 -2.225 37.447 1 94.1 541 ARG A C 1
ATOM 4461 O O . ARG A 1 541 ? 28.78 -2.306 36.717 1 94.1 541 ARG A O 1
ATOM 4468 N N . THR A 1 542 ? 27.46 -3.164 38.339 1 94.89 542 THR A N 1
ATOM 4469 C CA . THR A 1 542 ? 28.273 -4.362 38.515 1 94.89 542 THR A CA 1
ATOM 4470 C C . THR A 1 542 ? 28.375 -5.143 37.208 1 94.89 542 THR A C 1
ATOM 4472 O O . THR A 1 542 ? 29.458 -5.597 36.833 1 94.89 542 THR A O 1
ATOM 4475 N N . CYS A 1 543 ? 27.314 -5.286 36.524 1 96.85 543 CYS A N 1
ATOM 4476 C CA . CYS A 1 543 ? 27.289 -6.03 35.269 1 96.85 543 CYS A CA 1
ATOM 4477 C C . CYS A 1 543 ? 28.113 -5.324 34.199 1 96.85 543 CYS A C 1
ATOM 4479 O O . CYS A 1 543 ? 28.854 -5.969 33.455 1 96.85 543 CYS A O 1
ATOM 4481 N N . LEU A 1 544 ? 27.984 -4.039 34.178 1 95.11 544 LEU A N 1
ATOM 4482 C CA . LEU A 1 544 ? 28.717 -3.255 33.19 1 95.11 544 LEU A CA 1
ATOM 4483 C C . LEU A 1 544 ? 30.22 -3.349 33.428 1 95.11 544 LEU A C 1
ATOM 4485 O O . LEU A 1 544 ? 30.997 -3.468 32.478 1 95.11 544 LEU A O 1
ATOM 4489 N N . GLU A 1 545 ? 30.588 -3.302 34.644 1 95.17 545 GLU A N 1
ATOM 4490 C CA . GLU A 1 545 ? 32.003 -3.409 34.987 1 95.17 545 GLU A CA 1
ATOM 4491 C C . GLU A 1 545 ? 32.567 -4.769 34.586 1 95.17 545 GLU A C 1
ATOM 4493 O O . GLU A 1 545 ? 33.705 -4.862 34.121 1 95.17 545 GLU A O 1
ATOM 4498 N N . ILE A 1 546 ? 31.828 -5.774 34.752 1 96.27 546 ILE A N 1
ATOM 4499 C CA . ILE A 1 546 ? 32.27 -7.105 34.35 1 96.27 546 ILE A CA 1
ATOM 4500 C C . ILE A 1 546 ? 32.369 -7.178 32.828 1 96.27 546 ILE A C 1
ATOM 4502 O O . ILE A 1 546 ? 33.276 -7.817 32.288 1 96.27 546 ILE A O 1
ATOM 4506 N N . CYS A 1 547 ? 31.427 -6.534 32.1 1 95.55 547 CYS A N 1
ATOM 4507 C CA . CYS A 1 547 ? 31.499 -6.471 30.645 1 95.55 547 CYS A CA 1
ATOM 4508 C C . CYS A 1 547 ? 32.814 -5.85 30.19 1 95.55 547 CYS A C 1
ATOM 4510 O O . CYS A 1 547 ? 33.453 -6.349 29.262 1 95.55 547 CYS A O 1
ATOM 4512 N N . ILE A 1 548 ? 33.15 -4.777 30.905 1 94.81 548 ILE A N 1
ATOM 4513 C CA . ILE A 1 548 ? 34.381 -4.077 30.555 1 94.81 548 ILE A CA 1
ATOM 4514 C C . ILE A 1 548 ? 35.581 -4.991 30.794 1 94.81 548 ILE A C 1
ATOM 4516 O O . ILE A 1 548 ? 36.492 -5.06 29.966 1 94.81 548 ILE A O 1
ATOM 4520 N N . THR A 1 549 ? 35.501 -5.703 31.866 1 94.26 549 THR A N 1
ATOM 4521 C CA . THR A 1 549 ? 36.58 -6.625 32.2 1 94.26 549 THR A CA 1
ATOM 4522 C C . THR A 1 549 ? 36.684 -7.736 31.16 1 94.26 549 THR A C 1
ATOM 4524 O O . THR A 1 549 ? 37.779 -8.056 30.692 1 94.26 549 THR A O 1
ATOM 4527 N N . ILE A 1 550 ? 35.624 -8.254 30.8 1 94.15 550 ILE A N 1
ATOM 4528 C CA . ILE A 1 550 ? 35.616 -9.344 29.831 1 94.15 550 ILE A CA 1
ATOM 4529 C C . ILE A 1 550 ? 36.08 -8.829 28.471 1 94.15 550 ILE A C 1
ATOM 4531 O O . ILE A 1 550 ? 36.847 -9.498 27.775 1 94.15 550 ILE A O 1
ATOM 4535 N N . ALA A 1 551 ? 35.531 -7.712 28.088 1 92.67 551 ALA A N 1
ATOM 4536 C CA . ALA A 1 551 ? 35.927 -7.109 26.818 1 92.67 551 ALA A CA 1
ATOM 4537 C C . ALA A 1 551 ? 37.44 -6.922 26.747 1 92.67 551 ALA A C 1
ATOM 4539 O O . ALA A 1 551 ? 38.051 -7.149 25.701 1 92.67 551 ALA A O 1
ATOM 4540 N N . SER A 1 552 ? 38.005 -6.461 27.842 1 92.66 552 SER A N 1
ATOM 4541 C CA . SER A 1 552 ? 39.446 -6.237 27.884 1 92.66 552 SER A CA 1
ATOM 4542 C C . SER A 1 552 ? 40.214 -7.538 27.678 1 92.66 552 SER A C 1
ATOM 4544 O O . SER A 1 552 ? 41.311 -7.536 27.115 1 92.66 552 SER A O 1
ATOM 4546 N N . GLN A 1 553 ? 39.619 -8.626 28.047 1 91.55 553 GLN A N 1
ATOM 4547 C CA . GLN A 1 553 ? 40.266 -9.928 27.93 1 91.55 553 GLN A CA 1
ATOM 4548 C C . GLN A 1 553 ? 40.049 -10.528 26.544 1 91.55 553 GLN A C 1
ATOM 4550 O O . GLN A 1 553 ? 40.916 -11.233 26.024 1 91.55 553 GLN A O 1
ATOM 4555 N N . LYS A 1 554 ? 38.896 -10.162 25.996 1 89.76 554 LYS A N 1
ATOM 4556 C CA . LYS A 1 554 ? 38.509 -10.874 24.781 1 89.76 554 LYS A CA 1
ATOM 4557 C C . LYS A 1 554 ? 38.739 -10.013 23.543 1 89.76 554 LYS A C 1
ATOM 4559 O O . LYS A 1 554 ? 38.577 -10.483 22.415 1 89.76 554 LYS A O 1
ATOM 4564 N N . TYR A 1 555 ? 39.04 -8.804 23.662 1 88.74 555 TYR A N 1
ATOM 4565 C CA . TYR A 1 555 ? 39.153 -7.855 22.56 1 88.74 555 TYR A CA 1
ATOM 4566 C C . TYR A 1 555 ? 40.109 -8.371 21.491 1 88.74 555 TYR A C 1
ATOM 4568 O O . TYR A 1 555 ? 39.832 -8.257 20.295 1 88.74 555 TYR A O 1
ATOM 4576 N N . ASP A 1 556 ? 41.168 -9.002 21.837 1 82.41 556 ASP A N 1
ATOM 4577 C CA . ASP A 1 556 ? 42.192 -9.431 20.889 1 82.41 556 ASP A CA 1
ATOM 4578 C C . ASP A 1 556 ? 42.039 -10.911 20.547 1 82.41 556 ASP A C 1
ATOM 4580 O O . ASP A 1 556 ? 42.947 -11.519 19.977 1 82.41 556 ASP A O 1
ATOM 4584 N N . SER A 1 557 ? 40.88 -11.383 21.006 1 81.71 557 SER A N 1
ATOM 4585 C CA . SER A 1 557 ? 40.627 -12.792 20.724 1 81.71 557 SER A CA 1
ATOM 4586 C C . SER A 1 557 ? 40.346 -13.018 19.242 1 81.71 557 SER A C 1
ATOM 4588 O O . SER A 1 557 ? 39.711 -12.185 18.592 1 81.71 557 SER A O 1
ATOM 4590 N N . ASP A 1 558 ? 40.8 -14.023 18.537 1 74.56 558 ASP A N 1
ATOM 4591 C CA . ASP A 1 558 ? 40.606 -14.359 17.13 1 74.56 558 ASP A CA 1
ATOM 4592 C C . ASP A 1 558 ? 39.371 -15.237 16.94 1 74.56 558 ASP A C 1
ATOM 4594 O O . ASP A 1 558 ? 39.109 -15.718 15.835 1 74.56 558 ASP A O 1
ATOM 4598 N N . GLN A 1 559 ? 38.676 -15.353 17.999 1 75.42 559 GLN A N 1
ATOM 4599 C CA . GLN A 1 559 ? 37.499 -16.213 17.928 1 75.42 559 GLN A CA 1
ATOM 4600 C C . GLN A 1 559 ? 36.235 -15.396 17.679 1 75.42 559 GLN A C 1
ATOM 4602 O O . GLN A 1 559 ? 36.112 -14.268 18.163 1 75.42 559 GLN A O 1
ATOM 4607 N N . GLN A 1 560 ? 35.427 -15.927 16.732 1 74.12 560 GLN A N 1
ATOM 4608 C CA . GLN A 1 560 ? 34.122 -15.284 16.631 1 74.12 560 GLN A CA 1
ATOM 4609 C C . GLN A 1 560 ? 33.335 -15.43 17.931 1 74.12 560 GLN A C 1
ATOM 4611 O O . GLN A 1 560 ? 33.419 -16.462 18.6 1 74.12 560 GLN A O 1
ATOM 4616 N N . PRO A 1 561 ? 32.649 -14.409 18.318 1 76.35 561 PRO A N 1
ATOM 4617 C CA . PRO A 1 561 ? 32.256 -13.214 17.567 1 76.35 561 PRO A CA 1
ATOM 4618 C C . PRO A 1 561 ? 33.171 -12.022 17.835 1 76.35 561 PRO A C 1
ATOM 4620 O O . PRO A 1 561 ? 32.992 -10.956 17.24 1 76.35 561 PRO A O 1
ATOM 4623 N N . TRP A 1 562 ? 34.095 -12.213 18.628 1 81.01 562 TRP A N 1
ATOM 4624 C CA . TRP A 1 562 ? 34.907 -11.111 19.132 1 81.01 562 TRP A CA 1
ATOM 4625 C C . TRP A 1 562 ? 35.737 -10.491 18.014 1 81.01 562 TRP A C 1
ATOM 4627 O O . TRP A 1 562 ? 36.057 -9.301 18.056 1 81.01 562 TRP A O 1
ATOM 4637 N N . LYS A 1 563 ? 36.029 -11.34 17.102 1 75.34 563 LYS A N 1
ATOM 4638 C CA . LYS A 1 563 ? 36.942 -10.903 16.05 1 75.34 563 LYS A CA 1
ATOM 4639 C C . LYS A 1 563 ? 36.294 -9.843 15.164 1 75.34 563 LYS A C 1
ATOM 4641 O O . LYS A 1 563 ? 36.96 -8.903 14.725 1 75.34 563 LYS A O 1
ATOM 4646 N N . TRP A 1 564 ? 35.038 -10.127 15.157 1 68.02 564 TRP A N 1
ATOM 4647 C CA . TRP A 1 564 ? 34.331 -9.224 14.254 1 68.02 564 TRP A CA 1
ATOM 4648 C C . TRP A 1 564 ? 33.812 -8.002 15.003 1 68.02 564 TRP A C 1
ATOM 4650 O O . TRP A 1 564 ? 33.514 -8.078 16.197 1 68.02 564 TRP A O 1
ATOM 4660 N N . ASN A 1 565 ? 34.072 -6.649 14.63 1 73.24 565 ASN A N 1
ATOM 4661 C CA . ASN A 1 565 ? 33.448 -5.404 15.063 1 73.24 565 ASN A CA 1
ATOM 4662 C C . ASN A 1 565 ? 34.088 -4.871 16.342 1 73.24 565 ASN A C 1
ATOM 4664 O O . ASN A 1 565 ? 33.386 -4.479 17.276 1 73.24 565 ASN A O 1
ATOM 4668 N N . LYS A 1 566 ? 35.312 -5.067 16.563 1 80.54 566 LYS A N 1
ATOM 4669 C CA . LYS A 1 566 ? 36.076 -4.615 17.722 1 80.54 566 LYS A CA 1
ATOM 4670 C C . LYS A 1 566 ? 35.75 -3.163 18.063 1 80.54 566 LYS A C 1
ATOM 4672 O O . LYS A 1 566 ? 35.504 -2.834 19.225 1 80.54 566 LYS A O 1
ATOM 4677 N N . ALA A 1 567 ? 35.716 -2.415 17.053 1 81.38 567 ALA A N 1
ATOM 4678 C CA . ALA A 1 567 ? 35.414 -1.003 17.269 1 81.38 567 ALA A CA 1
ATOM 4679 C C . ALA A 1 567 ? 33.999 -0.821 17.81 1 81.38 567 ALA A C 1
ATOM 4681 O O . ALA A 1 567 ? 33.761 0.029 18.672 1 81.38 567 ALA A O 1
ATOM 4682 N N . GLU A 1 568 ? 33.146 -1.679 17.359 1 85.76 568 GLU A N 1
ATOM 4683 C CA . GLU A 1 568 ? 31.759 -1.606 17.81 1 85.76 568 GLU A CA 1
ATOM 4684 C C . GLU A 1 568 ? 31.635 -1.999 19.279 1 85.76 568 GLU A C 1
ATOM 4686 O O . GLU A 1 568 ? 30.808 -1.447 20.007 1 85.76 568 GLU A O 1
ATOM 4691 N N . MET A 1 569 ? 32.427 -2.911 19.706 1 90.01 569 MET A N 1
ATOM 4692 C CA . MET A 1 569 ? 32.443 -3.323 21.106 1 90.01 569 MET A CA 1
ATOM 4693 C C . MET A 1 569 ? 32.811 -2.153 22.013 1 90.01 569 MET A C 1
ATOM 4695 O O . MET A 1 569 ? 32.157 -1.923 23.032 1 90.01 569 MET A O 1
ATOM 4699 N N . VAL A 1 570 ? 33.798 -1.412 21.55 1 89.82 570 VAL A N 1
ATOM 4700 C CA . VAL A 1 570 ? 34.256 -0.261 22.32 1 89.82 570 VAL A CA 1
ATOM 4701 C C . VAL A 1 570 ? 33.167 0.809 22.349 1 89.82 570 VAL A C 1
ATOM 4703 O O . VAL A 1 570 ? 32.87 1.372 23.404 1 89.82 570 VAL A O 1
ATOM 4706 N N . TYR A 1 571 ? 32.658 1.022 21.254 1 89.04 571 TYR A N 1
ATOM 4707 C CA . TYR A 1 571 ? 31.572 1.991 21.156 1 89.04 571 TYR A CA 1
ATOM 4708 C C . TYR A 1 571 ? 30.411 1.602 22.063 1 89.04 571 TYR A C 1
ATOM 4710 O O . TYR A 1 571 ? 29.859 2.448 22.772 1 89.04 571 TYR A O 1
ATOM 4718 N N . ASN A 1 572 ? 30.019 0.357 22.029 1 90.95 572 ASN A N 1
ATOM 4719 C CA . ASN A 1 572 ? 28.888 -0.12 22.816 1 90.95 572 ASN A CA 1
ATOM 4720 C C . ASN A 1 572 ? 29.15 0.014 24.313 1 90.95 572 ASN A C 1
ATOM 4722 O O . ASN A 1 572 ? 28.242 0.34 25.08 1 90.95 572 ASN A O 1
ATOM 4726 N N . LEU A 1 573 ? 30.311 -0.206 24.683 1 93.06 573 LEU A N 1
ATOM 4727 C CA . LEU A 1 573 ? 30.666 -0.079 26.092 1 93.06 573 LEU A CA 1
ATOM 4728 C C . LEU A 1 573 ? 30.618 1.379 26.535 1 93.06 573 LEU A C 1
ATOM 4730 O O . LEU A 1 573 ? 30.057 1.695 27.587 1 93.06 573 LEU A O 1
ATOM 4734 N N . CYS A 1 574 ? 31.149 2.242 25.685 1 92.06 574 CYS A N 1
ATOM 4735 C CA . CYS A 1 574 ? 31.105 3.665 26.001 1 92.06 574 CYS A CA 1
ATOM 4736 C C . CYS A 1 574 ? 29.666 4.16 26.087 1 92.06 574 CYS A C 1
ATOM 4738 O O . CYS A 1 574 ? 29.296 4.845 27.042 1 92.06 574 CYS A O 1
ATOM 4740 N N . SER A 1 575 ? 29.035 3.761 25.048 1 91.8 575 SER A N 1
ATOM 4741 C CA . SER A 1 575 ? 27.628 4.148 25.011 1 91.8 575 SER A CA 1
ATOM 4742 C C . SER A 1 575 ? 26.882 3.634 26.238 1 91.8 575 SER A C 1
ATOM 4744 O O . SER A 1 575 ? 26.029 4.332 26.79 1 91.8 575 SER A O 1
ATOM 4746 N N . SER A 1 576 ? 27.156 2.494 26.737 1 94.39 576 SER A N 1
ATOM 4747 C CA . SER A 1 576 ? 26.51 1.886 27.895 1 94.39 576 SER A CA 1
ATOM 4748 C C . SER A 1 576 ? 26.86 2.632 29.178 1 94.39 576 SER A C 1
ATOM 4750 O O . SER A 1 576 ? 26.006 2.818 30.048 1 94.39 576 SER A O 1
ATOM 4752 N N . ILE A 1 577 ? 28.012 3.014 29.324 1 93.91 577 ILE A N 1
ATOM 4753 C CA . ILE A 1 577 ? 28.471 3.75 30.498 1 93.91 577 ILE A CA 1
ATOM 4754 C C . ILE A 1 577 ? 27.68 5.049 30.634 1 93.91 577 ILE A C 1
ATOM 4756 O O . ILE A 1 577 ? 27.143 5.347 31.704 1 93.91 577 ILE A O 1
ATOM 4760 N N . TYR A 1 578 ? 27.59 5.719 29.623 1 91.51 578 TYR A N 1
ATOM 4761 C CA . TYR A 1 578 ? 26.967 7.035 29.713 1 91.51 578 TYR A CA 1
ATOM 4762 C C . TYR A 1 578 ? 25.448 6.921 29.704 1 91.51 578 TYR A C 1
ATOM 4764 O O . TYR A 1 578 ? 24.751 7.788 30.236 1 91.51 578 TYR A O 1
ATOM 4772 N N . HIS A 1 579 ? 24.967 5.896 29.124 1 91.87 579 HIS A N 1
ATOM 4773 C CA . HIS A 1 579 ? 23.549 5.607 29.31 1 91.87 579 HIS A CA 1
ATOM 4774 C C . HIS A 1 579 ? 23.22 5.389 30.783 1 91.87 579 HIS A C 1
ATOM 4776 O O . HIS A 1 579 ? 22.191 5.865 31.27 1 91.87 579 HIS A O 1
ATOM 4782 N N . PHE A 1 580 ? 24.013 4.695 31.475 1 92.23 580 PHE A N 1
ATOM 4783 C CA . PHE A 1 580 ? 23.872 4.498 32.913 1 92.23 580 PHE A CA 1
ATOM 4784 C C . PHE A 1 580 ? 23.804 5.837 33.638 1 92.23 580 PHE A C 1
ATOM 4786 O O . PHE A 1 580 ? 22.943 6.041 34.496 1 92.23 580 PHE A O 1
ATOM 4793 N N . ASN A 1 581 ? 24.655 6.723 33.195 1 89.36 581 ASN A N 1
ATOM 4794 C CA . ASN A 1 581 ? 24.692 8.038 33.825 1 89.36 581 ASN A CA 1
ATOM 4795 C C . ASN A 1 581 ? 23.406 8.819 33.57 1 89.36 581 ASN A C 1
ATOM 4797 O O . ASN A 1 581 ? 22.848 9.421 34.489 1 89.36 581 ASN A O 1
ATOM 4801 N N . ASP A 1 582 ? 23.015 8.723 32.347 1 87.09 582 ASP A N 1
ATOM 4802 C CA . ASP A 1 582 ? 21.819 9.458 31.946 1 87.09 582 ASP A CA 1
ATOM 4803 C C . ASP A 1 582 ? 20.583 8.938 32.677 1 87.09 582 ASP A C 1
ATOM 4805 O O . ASP A 1 582 ? 19.648 9.696 32.943 1 87.09 582 ASP A O 1
ATOM 4809 N N . THR A 1 583 ? 20.593 7.712 33.091 1 87.09 583 THR A N 1
ATOM 4810 C CA . THR A 1 583 ? 19.437 7.054 33.688 1 87.09 583 THR A CA 1
ATOM 4811 C C . THR A 1 583 ? 19.448 7.212 35.206 1 87.09 583 THR A C 1
ATOM 4813 O O . THR A 1 583 ? 18.401 7.422 35.821 1 87.09 583 THR A O 1
ATOM 4816 N N . HIS A 1 584 ? 20.549 7.145 35.833 1 87.87 584 HIS A N 1
ATOM 4817 C CA . HIS A 1 584 ? 20.57 6.989 37.283 1 87.87 584 HIS A CA 1
ATOM 4818 C C . HIS A 1 584 ? 21.186 8.209 37.959 1 87.87 584 HIS A C 1
ATOM 4820 O O . HIS A 1 584 ? 20.947 8.454 39.144 1 87.87 584 HIS A O 1
ATOM 4826 N N . VAL A 1 585 ? 22.081 8.86 37.21 1 81.45 585 VAL A N 1
ATOM 4827 C CA . VAL A 1 585 ? 22.784 9.952 37.874 1 81.45 585 VAL A CA 1
ATOM 4828 C C . VAL A 1 585 ? 21.952 11.23 37.789 1 81.45 585 VAL A C 1
ATOM 4830 O O . VAL A 1 585 ? 21.743 11.771 36.701 1 81.45 585 VAL A O 1
ATOM 4833 N N . ASN A 1 586 ? 20.957 11.439 38.7 1 67.9 586 ASN A N 1
ATOM 4834 C CA . ASN A 1 586 ? 20.204 12.681 38.838 1 67.9 586 ASN A CA 1
ATOM 4835 C C . ASN A 1 586 ? 20.613 13.449 40.091 1 67.9 586 ASN A C 1
ATOM 4837 O O . ASN A 1 586 ? 21.303 12.908 40.958 1 67.9 586 ASN A O 1
ATOM 4841 N N . LYS A 1 587 ? 20.425 14.876 40.323 1 58.65 587 LYS A N 1
ATOM 4842 C CA . LYS A 1 587 ? 20.835 15.782 41.392 1 58.65 587 LYS A CA 1
ATOM 4843 C C . LYS A 1 587 ? 20.477 15.214 42.762 1 58.65 587 LYS A C 1
ATOM 4845 O O . LYS A 1 587 ? 21.195 15.435 43.739 1 58.65 587 LYS A O 1
ATOM 4850 N N . THR A 1 588 ? 19.434 14.49 42.835 1 58.31 588 THR A N 1
ATOM 4851 C CA . THR A 1 588 ? 18.945 14.158 44.169 1 58.31 588 THR A CA 1
ATOM 4852 C C . THR A 1 588 ? 19.595 12.875 44.679 1 58.31 588 THR A C 1
ATOM 4854 O O . THR A 1 588 ? 19.798 12.713 45.884 1 58.31 588 THR A O 1
ATOM 4857 N N . TYR A 1 589 ? 19.763 11.757 43.805 1 59.86 589 TYR A N 1
ATOM 4858 C CA . TYR A 1 589 ? 20.213 10.46 44.298 1 59.86 589 TYR A CA 1
ATOM 4859 C C . TYR A 1 589 ? 21.713 10.289 44.091 1 59.86 589 TYR A C 1
ATOM 4861 O O . TYR A 1 589 ? 22.262 10.737 43.081 1 59.86 589 TYR A O 1
ATOM 4869 N N . ARG A 1 590 ? 22.347 9.913 45.205 1 65.16 590 ARG A N 1
ATOM 4870 C CA . ARG A 1 590 ? 23.802 9.848 45.285 1 65.16 590 ARG A CA 1
ATOM 4871 C C . ARG A 1 590 ? 24.341 8.653 44.507 1 65.16 590 ARG A C 1
ATOM 4873 O O . ARG A 1 590 ? 24.59 7.592 45.083 1 65.16 590 ARG A O 1
ATOM 4880 N N . VAL A 1 591 ? 24.081 8.297 43.117 1 83.37 591 VAL A N 1
ATOM 4881 C CA . VAL A 1 591 ? 24.749 7.251 42.349 1 83.37 591 VAL A CA 1
ATOM 4882 C C . VAL A 1 591 ? 26.027 7.805 41.723 1 83.37 591 VAL A C 1
ATOM 4884 O O . VAL A 1 591 ? 26.037 8.925 41.205 1 83.37 591 VAL A O 1
ATOM 4887 N N . GLU A 1 592 ? 27.121 7.072 41.969 1 85.24 592 GLU A N 1
ATOM 4888 C CA . GLU A 1 592 ? 28.414 7.544 41.483 1 85.24 592 GLU A CA 1
ATOM 4889 C C . GLU A 1 592 ? 28.467 7.536 39.958 1 85.24 592 GLU A C 1
ATOM 4891 O O . GLU A 1 592 ? 28.118 6.538 39.324 1 85.24 592 GLU A O 1
ATOM 4896 N N . ARG A 1 593 ? 28.788 8.576 39.416 1 89.43 593 ARG A N 1
ATOM 4897 C CA . ARG A 1 593 ? 28.915 8.715 37.968 1 89.43 593 ARG A CA 1
ATOM 4898 C C . ARG A 1 593 ? 30.012 7.805 37.425 1 89.43 593 ARG A C 1
ATOM 4900 O O . ARG A 1 593 ? 31.057 7.638 38.058 1 89.43 593 ARG A O 1
ATOM 4907 N N . MET A 1 594 ? 29.781 7.184 36.24 1 91.41 594 MET A N 1
ATOM 4908 C CA . MET A 1 594 ? 30.785 6.367 35.565 1 91.41 594 MET A CA 1
ATOM 4909 C C . MET A 1 594 ? 31.426 7.135 34.414 1 91.41 594 MET A C 1
ATOM 4911 O O . MET A 1 594 ? 30.786 7.989 33.799 1 91.41 594 MET A O 1
ATOM 4915 N N . SER A 1 595 ? 32.693 6.961 34.105 1 92.14 595 SER A N 1
ATOM 4916 C CA . SER A 1 595 ? 33.413 7.588 33.002 1 92.14 595 SER A CA 1
ATOM 4917 C C . SER A 1 595 ? 34.385 6.611 32.349 1 92.14 595 SER A C 1
ATOM 4919 O O . SER A 1 595 ? 34.921 5.723 33.015 1 92.14 595 SER A O 1
ATOM 4921 N N . ILE A 1 596 ? 34.63 6.724 31.201 1 92.74 596 ILE A N 1
ATOM 4922 C CA . ILE A 1 596 ? 35.589 5.888 30.487 1 92.74 596 ILE A CA 1
ATOM 4923 C C . ILE A 1 596 ? 36.979 6.063 31.094 1 92.74 596 ILE A C 1
ATOM 4925 O O . ILE A 1 596 ? 37.833 5.182 30.97 1 92.74 596 ILE A O 1
ATOM 4929 N N . LYS A 1 597 ? 37.235 7.235 31.726 1 88.9 597 LYS A N 1
ATOM 4930 C CA . LYS A 1 597 ? 38.521 7.547 32.345 1 88.9 597 LYS A CA 1
ATOM 4931 C C . LYS A 1 597 ? 38.811 6.609 33.513 1 88.9 597 LYS A C 1
ATOM 4933 O O . LYS A 1 597 ? 39.965 6.448 33.915 1 88.9 597 LYS A O 1
ATOM 4938 N N . ASN A 1 598 ? 37.725 6.127 34.139 1 91.06 598 ASN A N 1
ATOM 4939 C CA . ASN A 1 598 ? 37.868 5.221 35.274 1 91.06 598 ASN A CA 1
ATOM 4940 C C . ASN A 1 598 ? 38.409 3.861 34.841 1 91.06 598 ASN A C 1
ATOM 4942 O O . ASN A 1 598 ? 38.756 3.03 35.682 1 91.06 598 ASN A O 1
ATOM 4946 N N . TYR A 1 599 ? 38.573 3.544 33.474 1 93.92 599 TYR A N 1
ATOM 4947 C CA . TYR A 1 599 ? 38.979 2.252 32.934 1 93.92 599 TYR A CA 1
ATOM 4948 C C . TYR A 1 599 ? 40.107 2.415 31.922 1 93.92 599 TYR A C 1
ATOM 4950 O O . TYR A 1 599 ? 39.858 2.655 30.738 1 93.92 599 TYR A O 1
ATOM 4958 N N . PRO A 1 600 ? 41.252 2.265 32.218 1 90.82 600 PRO A N 1
ATOM 4959 C CA . PRO A 1 600 ? 42.421 2.558 31.385 1 90.82 600 PRO A CA 1
ATOM 4960 C C . PRO A 1 600 ? 42.408 1.797 30.062 1 90.82 600 PRO A C 1
ATOM 4962 O O . PRO A 1 600 ? 42.74 2.362 29.017 1 90.82 600 PRO A O 1
ATOM 4965 N N . TRP A 1 601 ? 42.047 0.57 30.194 1 92.58 601 TRP A N 1
ATOM 4966 C CA . TRP A 1 601 ? 42.021 -0.218 28.967 1 92.58 601 TRP A CA 1
ATOM 4967 C C . TRP A 1 601 ? 41.078 0.402 27.941 1 92.58 601 TRP A C 1
ATOM 4969 O O . TRP A 1 601 ? 41.426 0.524 26.764 1 92.58 601 TRP A O 1
ATOM 4979 N N . LEU A 1 602 ? 39.897 0.7 28.363 1 92.91 602 LEU A N 1
ATOM 4980 C CA . LEU A 1 602 ? 38.882 1.273 27.486 1 92.91 602 LEU A CA 1
ATOM 4981 C C . LEU A 1 602 ? 39.351 2.605 26.91 1 92.91 602 LEU A C 1
ATOM 4983 O O . LEU A 1 602 ? 39.169 2.87 25.72 1 92.91 602 LEU A O 1
ATOM 4987 N N . MET A 1 603 ? 39.964 3.315 27.681 1 90.18 603 MET A N 1
ATOM 4988 C CA . MET A 1 603 ? 40.499 4.605 27.254 1 90.18 603 MET A CA 1
ATOM 4989 C C . MET A 1 603 ? 41.567 4.424 26.181 1 90.18 603 MET A C 1
ATOM 4991 O O . MET A 1 603 ? 41.592 5.16 25.193 1 90.18 603 MET A O 1
ATOM 4995 N N . GLU A 1 604 ? 42.323 3.474 26.374 1 88.65 604 GLU A N 1
ATOM 4996 C CA . GLU A 1 604 ? 43.385 3.187 25.415 1 88.65 604 GLU A CA 1
ATOM 4997 C C . GLU A 1 604 ? 42.812 2.757 24.068 1 88.65 604 GLU A C 1
ATOM 4999 O O . GLU A 1 604 ? 43.311 3.164 23.016 1 88.65 604 GLU A O 1
ATOM 5004 N N . LYS A 1 605 ? 41.871 1.999 24.178 1 90.1 605 LYS A N 1
ATOM 5005 C CA . LYS A 1 605 ? 41.296 1.496 22.934 1 90.1 605 LYS A CA 1
ATOM 5006 C C . LYS A 1 605 ? 40.547 2.598 22.19 1 90.1 605 LYS A C 1
ATOM 5008 O O . LYS A 1 605 ? 40.537 2.626 20.957 1 90.1 605 LYS A O 1
ATOM 5013 N N . VAL A 1 606 ? 39.857 3.43 22.937 1 89.01 606 VAL A N 1
ATOM 5014 C CA . VAL A 1 606 ? 39.212 4.584 22.319 1 89.01 606 VAL A CA 1
ATOM 5015 C C . VAL A 1 606 ? 40.254 5.425 21.583 1 89.01 606 VAL A C 1
ATOM 5017 O O . VAL A 1 606 ? 40.032 5.842 20.444 1 89.01 606 VAL A O 1
ATOM 5020 N N . LYS A 1 607 ? 41.434 5.579 22.22 1 82.52 607 LYS A N 1
ATOM 5021 C CA . LYS A 1 607 ? 42.527 6.325 21.601 1 82.52 607 LYS A CA 1
ATOM 5022 C C . LYS A 1 607 ? 43.015 5.634 20.332 1 82.52 607 LYS A C 1
ATOM 5024 O O . LYS A 1 607 ? 43.264 6.29 19.318 1 82.52 607 LYS A O 1
ATOM 5029 N N . GLU A 1 608 ? 43.034 4.359 20.496 1 82.22 608 GLU A N 1
ATOM 5030 C CA . GLU A 1 608 ? 43.492 3.57 19.357 1 82.22 608 GLU A CA 1
ATOM 5031 C C . GLU A 1 608 ? 42.529 3.691 18.179 1 82.22 608 GLU A C 1
ATOM 5033 O O . GLU A 1 608 ? 42.957 3.784 17.027 1 82.22 608 GLU A O 1
ATOM 5038 N N . ILE A 1 609 ? 41.313 3.592 18.465 1 82.56 609 ILE A N 1
ATOM 5039 C CA . ILE A 1 609 ? 40.293 3.67 17.425 1 82.56 609 ILE A CA 1
ATOM 5040 C C . ILE A 1 609 ? 40.351 5.036 16.746 1 82.56 609 ILE A C 1
ATOM 5042 O O . ILE A 1 609 ? 40.207 5.137 15.525 1 82.56 609 ILE A O 1
ATOM 5046 N N . PHE A 1 610 ? 40.6 6.016 17.617 1 74.83 610 PHE A N 1
ATOM 5047 C CA . PHE A 1 610 ? 40.669 7.373 17.087 1 74.83 610 PHE A CA 1
ATOM 5048 C C . PHE A 1 610 ? 41.933 7.567 16.258 1 74.83 610 PHE A C 1
ATOM 5050 O O . PHE A 1 610 ? 41.93 8.315 15.278 1 74.83 610 PHE A O 1
ATOM 5057 N N . SER A 1 611 ? 43.03 6.851 16.676 1 65.67 611 SER A N 1
ATOM 5058 C CA . SER A 1 611 ? 44.32 6.986 16.008 1 65.67 611 SER A CA 1
ATOM 5059 C C . SER A 1 611 ? 44.404 6.084 14.782 1 65.67 611 SER A C 1
ATOM 5061 O O . SER A 1 611 ? 45.31 6.229 13.958 1 65.67 611 SER A O 1
ATOM 5063 N N . ALA A 1 612 ? 43.812 5.093 14.983 1 58.93 612 ALA A N 1
ATOM 5064 C CA . ALA A 1 612 ? 43.938 4.1 13.92 1 58.93 612 ALA A CA 1
ATOM 5065 C C . ALA A 1 612 ? 43.493 4.673 12.578 1 58.93 612 ALA A C 1
ATOM 5067 O O . ALA A 1 612 ? 42.456 5.335 12.491 1 58.93 612 ALA A O 1
ATOM 5068 N N . ASN A 1 613 ? 44.368 5.301 11.765 1 45.05 613 ASN A N 1
ATOM 5069 C CA . ASN A 1 613 ? 44.19 5.794 10.404 1 45.05 613 ASN A CA 1
ATOM 5070 C C . ASN A 1 613 ? 43.373 4.822 9.557 1 45.05 613 ASN A C 1
ATOM 5072 O O . ASN A 1 613 ? 43.475 4.824 8.329 1 45.05 613 ASN A O 1
ATOM 5076 N N . ASP A 1 614 ? 43.02 3.757 10.023 1 45.6 614 ASP A N 1
ATOM 5077 C CA . ASP A 1 614 ? 42.46 2.743 9.136 1 45.6 614 ASP A CA 1
ATOM 5078 C C . ASP A 1 614 ? 41.096 3.173 8.602 1 45.6 614 ASP A C 1
ATOM 5080 O O . ASP A 1 614 ? 40.309 3.793 9.32 1 45.6 614 ASP A O 1
ATOM 5084 N N . GLU A 1 615 ? 40.688 2.913 7.268 1 40.21 615 GLU A N 1
ATOM 5085 C CA . GLU A 1 615 ? 39.667 3.235 6.276 1 40.21 615 GLU A CA 1
ATOM 5086 C C . GLU A 1 615 ? 38.278 3.274 6.907 1 40.21 615 GLU A C 1
ATOM 5088 O O . GLU A 1 615 ? 38.104 2.884 8.063 1 40.21 615 GLU A O 1
ATOM 5093 N N . LYS A 1 616 ? 37.038 2.803 6.102 1 42.68 616 LYS A N 1
ATOM 5094 C CA . LYS A 1 616 ? 35.621 3.024 5.828 1 42.68 616 LYS A CA 1
ATOM 5095 C C . LYS A 1 616 ? 34.751 2.464 6.95 1 42.68 616 LYS A C 1
ATOM 5097 O O . LYS A 1 616 ? 33.766 3.089 7.35 1 42.68 616 LYS A O 1
ATOM 5102 N N . ARG A 1 617 ? 34.893 1.244 7.327 1 47.77 617 ARG A N 1
ATOM 5103 C CA . ARG A 1 617 ? 33.847 0.5 8.021 1 47.77 617 ARG A CA 1
ATOM 5104 C C . ARG A 1 617 ? 33.58 1.089 9.402 1 47.77 617 ARG A C 1
ATOM 5106 O O . ARG A 1 617 ? 32.452 1.041 9.897 1 47.77 617 ARG A O 1
ATOM 5113 N N . ASP A 1 618 ? 34.513 1.903 9.984 1 59.27 618 ASP A N 1
ATOM 5114 C CA . ASP A 1 618 ? 34.241 2.194 11.388 1 59.27 618 ASP A CA 1
ATOM 5115 C C . ASP A 1 618 ? 33.868 3.662 11.582 1 59.27 618 ASP A C 1
ATOM 5117 O O . ASP A 1 618 ? 33.954 4.188 12.694 1 59.27 618 ASP A O 1
ATOM 5121 N N . GLN A 1 619 ? 33.612 4.116 10.376 1 61.29 619 GLN A N 1
ATOM 5122 C CA . GLN A 1 619 ? 33.375 5.55 10.506 1 61.29 619 GLN A CA 1
ATOM 5123 C C . GLN A 1 619 ? 32.121 5.827 11.331 1 61.29 619 GLN A C 1
ATOM 5125 O O . GLN A 1 619 ? 32.095 6.762 12.135 1 61.29 619 GLN A O 1
ATOM 5130 N N . TYR A 1 620 ? 31.163 5.024 10.97 1 67.71 620 TYR A N 1
ATOM 5131 C CA . TYR A 1 620 ? 29.958 5.143 11.784 1 67.71 620 TYR A CA 1
ATOM 5132 C C . TYR A 1 620 ? 30.29 5.045 13.268 1 67.71 620 TYR A C 1
ATOM 5134 O O . TYR A 1 620 ? 29.792 5.833 14.075 1 67.71 620 TYR A O 1
ATOM 5142 N N . VAL A 1 621 ? 31.135 4.072 13.598 1 78.76 621 VAL A N 1
ATOM 5143 C CA . VAL A 1 621 ? 31.49 3.84 14.994 1 78.76 621 VAL A CA 1
ATOM 5144 C C . VAL A 1 621 ? 32.313 5.013 15.521 1 78.76 621 VAL A C 1
ATOM 5146 O O . VAL A 1 621 ? 32.089 5.484 16.639 1 78.76 621 VAL A O 1
ATOM 5149 N N . ILE A 1 622 ? 33.111 5.525 14.72 1 76.64 622 ILE A N 1
ATOM 5150 C CA . ILE A 1 622 ? 33.984 6.625 15.117 1 76.64 622 ILE A CA 1
ATOM 5151 C C . ILE A 1 622 ? 33.153 7.886 15.343 1 76.64 622 ILE A C 1
ATOM 5153 O O . ILE A 1 622 ? 33.32 8.574 16.353 1 76.64 622 ILE A O 1
ATOM 5157 N N . ASP A 1 623 ? 32.233 8.028 14.476 1 71.95 623 ASP A N 1
ATOM 5158 C CA . ASP A 1 623 ? 31.377 9.205 14.588 1 71.95 623 ASP A CA 1
ATOM 5159 C C . ASP A 1 623 ? 30.52 9.142 15.85 1 71.95 623 ASP A C 1
ATOM 5161 O O . ASP A 1 623 ? 30.351 10.147 16.543 1 71.95 623 ASP A O 1
ATOM 5165 N N . ASN A 1 624 ? 30.084 8.077 16.114 1 81.65 624 ASN A N 1
ATOM 5166 C CA . ASN A 1 624 ? 29.241 7.913 17.294 1 81.65 624 ASN A CA 1
ATOM 5167 C C . ASN A 1 624 ? 30.053 8.023 18.581 1 81.65 624 ASN A C 1
ATOM 5169 O O . ASN A 1 624 ? 29.577 8.574 19.575 1 81.65 624 ASN A O 1
ATOM 5173 N N . LEU A 1 625 ? 31.194 7.521 18.508 1 85.49 625 LEU A N 1
ATOM 5174 C CA . LEU A 1 625 ? 32.068 7.636 19.67 1 85.49 625 LEU A CA 1
ATOM 5175 C C . LEU A 1 625 ? 32.431 9.094 19.935 1 85.49 625 LEU A C 1
ATOM 5177 O O . LEU A 1 625 ? 32.451 9.533 21.087 1 85.49 625 LEU A O 1
ATOM 5181 N N . LYS A 1 626 ? 32.595 9.753 18.88 1 75.96 626 LYS A N 1
ATOM 5182 C CA . LYS A 1 626 ? 32.885 11.179 19.005 1 75.96 626 LYS A CA 1
ATOM 5183 C C . LYS A 1 626 ? 31.71 11.926 19.628 1 75.96 626 LYS A C 1
ATOM 5185 O O . LYS A 1 626 ? 31.9 12.775 20.502 1 75.96 626 LYS A O 1
ATOM 5190 N N . ARG A 1 627 ? 30.625 11.614 19.229 1 80.55 627 ARG A N 1
ATOM 5191 C CA . ARG A 1 627 ? 29.419 12.235 19.767 1 80.55 627 ARG A CA 1
ATOM 5192 C C . ARG A 1 627 ? 29.292 11.978 21.265 1 80.55 627 ARG A C 1
ATOM 5194 O O . ARG A 1 627 ? 28.977 12.89 22.032 1 80.55 627 ARG A O 1
ATOM 5201 N N . ILE A 1 628 ? 29.537 10.818 21.647 1 87.56 628 ILE A N 1
ATOM 5202 C CA . ILE A 1 628 ? 29.416 10.429 23.048 1 87.56 628 ILE A CA 1
ATOM 5203 C C . ILE A 1 628 ? 30.446 11.185 23.884 1 87.56 628 ILE A C 1
ATOM 5205 O O . ILE A 1 628 ? 30.118 11.726 24.943 1 87.56 628 ILE A O 1
ATOM 5209 N N . LEU A 1 629 ? 31.572 11.224 23.377 1 86.06 629 LEU A N 1
ATOM 5210 C CA . LEU A 1 629 ? 32.634 11.872 24.138 1 86.06 629 LEU A CA 1
ATOM 5211 C C . LEU A 1 629 ? 32.42 13.381 24.194 1 86.06 629 LEU A C 1
ATOM 5213 O O . LEU A 1 629 ? 32.664 14.009 25.227 1 86.06 629 LEU A O 1
ATOM 5217 N N . SER A 1 630 ? 31.931 13.935 23.126 1 81.11 630 SER A N 1
ATOM 5218 C CA . SER A 1 630 ? 31.654 15.368 23.093 1 81.11 630 SER A CA 1
ATOM 5219 C C . SER A 1 630 ? 30.581 15.747 24.109 1 81.11 630 SER A C 1
ATOM 5221 O O . SER A 1 630 ? 30.66 16.804 24.738 1 81.11 630 SER A O 1
ATOM 5223 N N . ARG A 1 631 ? 29.736 14.96 24.355 1 82.86 631 ARG A N 1
ATOM 5224 C CA . ARG A 1 631 ? 28.615 15.223 25.252 1 82.86 631 ARG A CA 1
ATOM 5225 C C . ARG A 1 631 ? 28.997 14.944 26.702 1 82.86 631 ARG A C 1
ATOM 5227 O O . ARG A 1 631 ? 28.617 15.692 27.604 1 82.86 631 ARG A O 1
ATOM 5234 N N . HIS A 1 632 ? 29.807 13.854 26.901 1 88.35 632 HIS A N 1
ATOM 5235 C CA . HIS A 1 632 ? 29.943 13.353 28.264 1 88.35 632 HIS A CA 1
ATOM 5236 C C . HIS A 1 632 ? 31.367 13.533 28.778 1 88.35 632 HIS A C 1
ATOM 5238 O O . HIS A 1 632 ? 31.602 13.509 29.988 1 88.35 632 HIS A O 1
ATOM 5244 N N . GLU A 1 633 ? 32.323 13.458 27.87 1 87.8 633 GLU A N 1
ATOM 5245 C CA . GLU A 1 633 ? 33.732 13.597 28.225 1 87.8 633 GLU A CA 1
ATOM 5246 C C . GLU A 1 633 ? 34.415 14.66 27.369 1 87.8 633 GLU A C 1
ATOM 5248 O O . GLU A 1 633 ? 35.321 14.351 26.593 1 87.8 633 GLU A O 1
ATOM 5253 N N . GLN A 1 634 ? 34.113 15.844 27.603 1 78.97 634 GLN A N 1
ATOM 5254 C CA . GLN A 1 634 ? 34.554 16.931 26.734 1 78.97 634 GLN A CA 1
ATOM 5255 C C . GLN A 1 634 ? 36.075 17.051 26.732 1 78.97 634 GLN A C 1
ATOM 5257 O O . GLN A 1 634 ? 36.682 17.297 25.688 1 78.97 634 GLN A O 1
ATOM 5262 N N . ASP A 1 635 ? 36.687 16.85 27.938 1 77.31 635 ASP A N 1
ATOM 5263 C CA . ASP A 1 635 ? 38.139 16.951 28.056 1 77.31 635 ASP A CA 1
ATOM 5264 C C . ASP A 1 635 ? 38.833 15.874 27.226 1 77.31 635 ASP A C 1
ATOM 5266 O O . ASP A 1 635 ? 39.824 16.149 26.546 1 77.31 635 ASP A O 1
ATOM 5270 N N . LEU A 1 636 ? 38.293 14.694 27.17 1 80 636 LEU A N 1
ATOM 5271 C CA . LEU A 1 636 ? 38.876 13.585 26.422 1 80 636 LEU A CA 1
ATOM 5272 C C . LEU A 1 636 ? 38.65 13.762 24.925 1 80 636 LEU A C 1
ATOM 5274 O O . LEU A 1 636 ? 39.532 13.454 24.119 1 80 636 LEU A O 1
ATOM 5278 N N . TYR A 1 637 ? 37.497 14.131 24.612 1 76.52 637 TYR A N 1
ATOM 5279 C CA . TYR A 1 637 ? 37.191 14.387 23.209 1 76.52 637 TYR A CA 1
ATOM 5280 C C . TYR A 1 637 ? 38.18 15.378 22.608 1 76.52 637 TYR A C 1
ATOM 5282 O O . TYR A 1 637 ? 38.699 15.159 21.51 1 76.52 637 TYR A O 1
ATOM 5290 N N . GLU A 1 638 ? 38.547 16.375 23.38 1 65.52 638 GLU A N 1
ATOM 5291 C CA . GLU A 1 638 ? 39.453 17.425 22.924 1 65.52 638 GLU A CA 1
ATOM 5292 C C . GLU A 1 638 ? 40.878 16.898 22.774 1 65.52 638 GLU A C 1
ATOM 5294 O O . GLU A 1 638 ? 41.598 17.295 21.856 1 65.52 638 GLU A O 1
ATOM 5299 N N . SER A 1 639 ? 41.208 15.957 23.648 1 70.16 639 SER A N 1
ATOM 5300 C CA . SER A 1 639 ? 42.562 15.412 23.645 1 70.16 639 SER A CA 1
ATOM 5301 C C . SER A 1 639 ? 42.753 14.414 22.508 1 70.16 639 SER A C 1
ATOM 5303 O O . SER A 1 639 ? 43.85 14.293 21.959 1 70.16 639 SER A O 1
ATOM 5305 N N . LEU A 1 640 ? 41.752 13.698 22.277 1 65.12 640 LEU A N 1
ATOM 5306 C CA . LEU A 1 640 ? 41.887 12.6 21.326 1 65.12 640 LEU A CA 1
ATOM 5307 C C . LEU A 1 640 ? 41.555 13.063 19.911 1 65.12 640 LEU A C 1
ATOM 5309 O O . LEU A 1 640 ? 42.055 12.498 18.936 1 65.12 640 LEU A O 1
ATOM 5313 N N . ALA A 1 641 ? 40.594 13.772 19.851 1 52.86 641 ALA A N 1
ATOM 5314 C CA . ALA A 1 641 ? 40.151 14.228 18.537 1 52.86 641 ALA A CA 1
ATOM 5315 C C . ALA A 1 641 ? 41.231 15.06 17.851 1 52.86 641 ALA A C 1
ATOM 5317 O O . ALA A 1 641 ? 41.336 16.266 18.085 1 52.86 641 ALA A O 1
ATOM 5318 N N . VAL A 1 642 ? 42.406 14.64 17.952 1 48.19 642 VAL A N 1
ATOM 5319 C CA . VAL A 1 642 ? 43.602 15.238 17.368 1 48.19 642 VAL A CA 1
ATOM 5320 C C . VAL A 1 642 ? 43.25 15.909 16.043 1 48.19 642 VAL A C 1
ATOM 5322 O O . VAL A 1 642 ? 43.416 17.122 15.891 1 48.19 642 VAL A O 1
ATOM 5325 N N . GLU A 1 643 ? 44.092 15.277 14.875 1 49.16 643 GLU A N 1
ATOM 5326 C CA . GLU A 1 643 ? 44.711 15.843 13.681 1 49.16 643 GLU A CA 1
ATOM 5327 C C . GLU A 1 643 ? 43.669 16.138 12.606 1 49.16 643 GLU A C 1
ATOM 5329 O O . GLU A 1 643 ? 44.003 16.644 11.532 1 49.16 643 GLU A O 1
ATOM 5334 N N . GLU A 1 644 ? 42.667 15.423 12.512 1 52.82 644 GLU A N 1
ATOM 5335 C CA . GLU A 1 644 ? 41.776 15.795 11.418 1 52.82 644 GLU A CA 1
ATOM 5336 C C . GLU A 1 644 ? 41.131 17.155 11.67 1 52.82 644 GLU A C 1
ATOM 5338 O O . GLU A 1 644 ? 40.977 17.571 12.82 1 52.82 644 GLU A O 1
ATOM 5343 N N . ILE A 1 645 ? 41.252 18.064 10.624 1 65.91 645 ILE A N 1
ATOM 5344 C CA . ILE A 1 645 ? 40.687 19.403 10.749 1 65.91 645 ILE A CA 1
ATOM 5345 C C . ILE A 1 645 ? 39.254 19.312 11.271 1 65.91 645 ILE A C 1
ATOM 5347 O O . ILE A 1 645 ? 38.526 18.373 10.942 1 65.91 645 ILE A O 1
ATOM 5351 N N . ALA A 1 646 ? 39.134 19.913 12.357 1 70.52 646 ALA A N 1
ATOM 5352 C CA . ALA A 1 646 ? 37.784 19.999 12.909 1 70.52 646 ALA A CA 1
ATOM 5353 C C . ALA A 1 646 ? 36.77 20.357 11.827 1 70.52 646 ALA A C 1
ATOM 5355 O O . ALA A 1 646 ? 37.06 21.162 10.938 1 70.52 646 ALA A O 1
ATOM 5356 N N . ASN A 1 647 ? 35.762 19.626 11.792 1 72.68 647 ASN A N 1
ATOM 5357 C CA . ASN A 1 647 ? 34.721 19.888 10.804 1 72.68 647 ASN A CA 1
ATOM 5358 C C . ASN A 1 647 ? 34.198 21.318 10.906 1 72.68 647 ASN A C 1
ATOM 5360 O O . ASN A 1 647 ? 33.68 21.72 11.949 1 72.68 647 ASN A O 1
ATOM 5364 N N . VAL A 1 648 ? 34.265 22.043 9.908 1 81.35 648 VAL A N 1
ATOM 5365 C CA . VAL A 1 648 ? 33.874 23.448 9.888 1 81.35 648 VAL A CA 1
ATOM 5366 C C . VAL A 1 648 ? 32.352 23.561 9.838 1 81.35 648 VAL A C 1
ATOM 5368 O O . VAL A 1 648 ? 31.771 24.477 10.424 1 81.35 648 VAL A O 1
ATOM 5371 N N . SER A 1 649 ? 31.759 22.57 9.156 1 78.91 649 SER A N 1
ATOM 5372 C CA . SER A 1 649 ? 30.324 22.659 8.907 1 78.91 649 SER A CA 1
ATOM 5373 C C . SER A 1 649 ? 29.523 22.26 10.142 1 78.91 649 SER A C 1
ATOM 5375 O O . SER A 1 649 ? 28.323 22.531 10.224 1 78.91 649 SER A O 1
ATOM 5377 N N . LYS A 1 650 ? 30.082 21.72 11.2 1 69.13 650 LYS A N 1
ATOM 5378 C CA . LYS A 1 650 ? 29.36 21.27 12.387 1 69.13 650 LYS A CA 1
ATOM 5379 C C . LYS A 1 650 ? 29.778 22.067 13.619 1 69.13 650 LYS A C 1
ATOM 5381 O O . LYS A 1 650 ? 29.467 21.682 14.748 1 69.13 650 LYS A O 1
ATOM 5386 N N . GLY A 1 651 ? 30.55 23.068 13.467 1 81.37 651 GLY A N 1
ATOM 5387 C CA . GLY A 1 651 ? 30.849 23.987 14.554 1 81.37 651 GLY A CA 1
ATOM 5388 C C . GLY A 1 651 ? 32.098 23.61 15.328 1 81.37 651 GLY A C 1
ATOM 5389 O O . GLY A 1 651 ? 32.55 24.364 16.192 1 81.37 651 GLY A O 1
ATOM 5390 N N . GLU A 1 652 ? 32.719 22.573 14.996 1 78.39 652 GLU A N 1
ATOM 5391 C CA . GLU A 1 652 ? 33.903 22.093 15.702 1 78.39 652 GLU A CA 1
ATOM 5392 C C . GLU A 1 652 ? 35.084 23.04 15.506 1 78.39 652 GLU A C 1
ATOM 5394 O O . GLU A 1 652 ? 35.862 23.269 16.434 1 78.39 652 GLU A O 1
ATOM 5399 N N . ALA A 1 653 ? 35.169 23.481 14.324 1 87.44 653 ALA A N 1
ATOM 5400 C CA . ALA A 1 653 ? 36.263 24.406 14.036 1 87.44 653 ALA A CA 1
ATOM 5401 C C . ALA A 1 653 ? 36.172 25.652 14.912 1 87.44 653 ALA A C 1
ATOM 5403 O O . ALA A 1 653 ? 37.194 26.192 15.342 1 87.44 653 ALA A O 1
ATOM 5404 N N . LEU A 1 654 ? 34.981 26.175 15.223 1 90.35 654 LEU A N 1
ATOM 5405 C CA . LEU A 1 654 ? 34.792 27.349 16.067 1 90.35 654 LEU A CA 1
ATOM 5406 C C . LEU A 1 654 ? 35.249 27.072 17.495 1 90.35 654 LEU A C 1
ATOM 5408 O O . LEU A 1 654 ? 35.855 27.933 18.136 1 90.35 654 LEU A O 1
ATOM 5412 N N . LYS A 1 655 ? 34.951 25.954 17.964 1 83.5 655 LYS A N 1
ATOM 5413 C CA . LYS A 1 655 ? 35.371 25.575 19.31 1 83.5 655 LYS A CA 1
ATOM 5414 C C . LYS A 1 655 ? 36.892 25.533 19.42 1 83.5 655 LYS A C 1
ATOM 5416 O O . LYS A 1 655 ? 37.463 26.022 20.397 1 83.5 655 LYS A O 1
ATOM 5421 N N . ILE A 1 656 ? 37.504 24.966 18.438 1 86.16 656 ILE A N 1
ATOM 5422 C CA . ILE A 1 656 ? 38.961 24.888 18.41 1 86.16 656 ILE A CA 1
ATOM 5423 C C . ILE A 1 656 ? 39.551 26.291 18.293 1 86.16 656 ILE A C 1
ATOM 5425 O O . ILE A 1 656 ? 40.58 26.592 18.903 1 86.16 656 ILE A O 1
ATOM 5429 N N . LEU A 1 657 ? 38.926 27.143 17.527 1 90.41 657 LEU A N 1
ATOM 5430 C CA . LEU A 1 657 ? 39.377 28.522 17.371 1 90.41 657 LEU A CA 1
ATOM 5431 C C . LEU A 1 657 ? 39.405 29.24 18.716 1 90.41 657 LEU A C 1
ATOM 5433 O O . LEU A 1 657 ? 40.345 29.983 19.008 1 90.41 657 LEU A O 1
ATOM 5437 N N . LYS A 1 658 ? 38.414 29.065 19.523 1 87.14 658 LYS A N 1
ATOM 5438 C CA . LYS A 1 658 ? 38.305 29.735 20.815 1 87.14 658 LYS A CA 1
ATOM 5439 C C . LYS A 1 658 ? 39.327 29.187 21.807 1 87.14 658 LYS A C 1
ATOM 5441 O O . LYS A 1 658 ? 39.881 29.937 22.614 1 87.14 658 LYS A O 1
ATOM 5446 N N . ARG A 1 659 ? 39.644 27.882 21.62 1 82.4 659 ARG A N 1
ATOM 5447 C CA . ARG A 1 659 ? 40.497 27.215 22.599 1 82.4 659 ARG A CA 1
ATOM 5448 C C . ARG A 1 659 ? 41.959 27.254 22.168 1 82.4 659 ARG A C 1
ATOM 5450 O O . ARG A 1 659 ? 42.846 27.518 22.983 1 82.4 659 ARG A O 1
ATOM 5457 N N . ASN A 1 660 ? 42.153 26.8 20.837 1 84.66 660 ASN A N 1
ATOM 5458 C CA . ASN A 1 660 ? 43.518 26.699 20.334 1 84.66 660 ASN A CA 1
ATOM 5459 C C . ASN A 1 660 ? 43.632 27.232 18.908 1 84.66 660 ASN A C 1
ATOM 5461 O O . ASN A 1 660 ? 43.835 26.463 17.968 1 84.66 660 ASN A O 1
ATOM 5465 N N . PRO A 1 661 ? 43.682 28.555 18.767 1 89.91 661 PRO A N 1
ATOM 5466 C CA . PRO A 1 661 ? 43.728 29.143 17.426 1 89.91 661 PRO A CA 1
ATOM 5467 C C . PRO A 1 661 ? 44.996 28.772 16.662 1 89.91 661 PRO A C 1
ATOM 5469 O O . PRO A 1 661 ? 44.997 28.759 15.428 1 89.91 661 PRO A O 1
ATOM 5472 N N . GLU A 1 662 ? 46.025 28.343 17.253 1 87.6 662 GLU A N 1
ATOM 5473 C CA . GLU A 1 662 ? 47.293 28.004 16.616 1 87.6 662 GLU A CA 1
ATOM 5474 C C . GLU A 1 662 ? 47.168 26.732 15.781 1 87.6 662 GLU A C 1
ATOM 5476 O O . GLU A 1 662 ? 47.853 26.579 14.767 1 87.6 662 GLU A O 1
ATOM 5481 N N . LYS A 1 663 ? 46.331 25.947 16.272 1 85.56 663 LYS A N 1
ATOM 5482 C CA . LYS A 1 663 ? 46.107 24.711 15.528 1 85.56 663 LYS A CA 1
ATOM 5483 C C . LYS A 1 663 ? 45.479 24.996 14.166 1 85.56 663 LYS A C 1
ATOM 5485 O O . LYS A 1 663 ? 45.801 24.334 13.178 1 85.56 663 LYS A O 1
ATOM 5490 N N . ILE A 1 664 ? 44.601 25.927 14.124 1 90.34 664 ILE A N 1
ATOM 5491 C CA . ILE A 1 664 ? 43.95 26.306 12.875 1 90.34 664 ILE A CA 1
ATOM 5492 C C . ILE A 1 664 ? 44.949 27.026 11.97 1 90.34 664 ILE A C 1
ATOM 5494 O O . ILE A 1 664 ? 44.972 26.8 10.758 1 90.34 664 ILE A O 1
ATOM 5498 N N . LEU A 1 665 ? 45.759 27.852 12.554 1 91.25 665 LEU A N 1
ATOM 5499 C CA . LEU A 1 665 ? 46.752 28.607 11.799 1 91.25 665 LEU A CA 1
ATOM 5500 C C . LEU A 1 665 ? 47.765 27.673 11.146 1 91.25 665 LEU A C 1
ATOM 5502 O O . LEU A 1 665 ? 48.18 27.898 10.007 1 91.25 665 LEU A O 1
ATOM 5506 N N . ALA A 1 666 ? 48.136 26.619 11.795 1 86.43 666 ALA A N 1
ATOM 5507 C CA . ALA A 1 666 ? 49.126 25.674 11.284 1 86.43 666 ALA A CA 1
ATOM 5508 C C . ALA A 1 666 ? 48.585 24.909 10.081 1 86.43 666 ALA A C 1
ATOM 5510 O O . ALA A 1 666 ? 49.347 24.505 9.199 1 86.43 666 ALA A O 1
ATOM 5511 N N . ARG A 1 667 ? 47.36 24.722 9.973 1 84.69 667 ARG A N 1
ATOM 5512 C CA . ARG A 1 667 ? 46.744 23.971 8.883 1 84.69 667 ARG A CA 1
ATOM 5513 C C . ARG A 1 667 ? 45.652 24.79 8.203 1 84.69 667 ARG A C 1
ATOM 5515 O O . ARG A 1 667 ? 44.547 24.293 7.975 1 84.69 667 ARG A O 1
ATOM 5522 N N . TRP A 1 668 ? 46.008 26.011 8.057 1 91.17 668 TRP A N 1
ATOM 5523 C CA . TRP A 1 668 ? 44.993 26.963 7.618 1 91.17 668 TRP A CA 1
ATOM 5524 C C . TRP A 1 668 ? 44.48 26.609 6.227 1 91.17 668 TRP A C 1
ATOM 5526 O O . TRP A 1 668 ? 43.307 26.832 5.915 1 91.17 668 TRP A O 1
ATOM 5536 N N . ARG A 1 669 ? 45.212 25.958 5.374 1 88.02 669 ARG A N 1
ATOM 5537 C CA . ARG A 1 669 ? 44.816 25.61 4.013 1 88.02 669 ARG A CA 1
ATOM 5538 C C . ARG A 1 669 ? 43.743 24.528 4.014 1 88.02 669 ARG A C 1
ATOM 5540 O O . ARG A 1 669 ? 42.811 24.569 3.208 1 88.02 669 ARG A O 1
ATOM 5547 N N . GLU A 1 670 ? 43.932 23.654 4.899 1 85.98 670 GLU A N 1
ATOM 5548 C CA . GLU A 1 670 ? 42.954 22.573 4.993 1 85.98 670 GLU A CA 1
ATOM 5549 C C . GLU A 1 670 ? 41.616 23.084 5.52 1 85.98 670 GLU A C 1
ATOM 5551 O O . GLU A 1 670 ? 40.557 22.658 5.055 1 85.98 670 GLU A O 1
ATOM 5556 N N . TYR A 1 671 ? 41.773 23.94 6.48 1 88.28 671 TYR A N 1
ATOM 5557 C CA . TYR A 1 671 ? 40.539 24.501 7.016 1 88.28 671 TYR A CA 1
ATOM 5558 C C . TYR A 1 671 ? 39.826 25.35 5.969 1 88.28 671 TYR A C 1
ATOM 5560 O O . TYR A 1 671 ? 38.594 25.366 5.908 1 88.28 671 TYR A O 1
ATOM 5568 N N . LEU A 1 672 ? 40.588 26.016 5.159 1 88.98 672 LEU A N 1
ATOM 5569 C CA . LEU A 1 672 ? 40.007 26.804 4.078 1 88.98 672 LEU A CA 1
ATOM 5570 C C . LEU A 1 672 ? 39.276 25.907 3.084 1 88.98 672 LEU A C 1
ATOM 5572 O O . LEU A 1 672 ? 38.176 26.238 2.634 1 88.98 672 LEU A O 1
ATOM 5576 N N . ASP A 1 673 ? 39.89 24.879 2.806 1 82.67 673 ASP A N 1
ATOM 5577 C CA . ASP A 1 673 ? 39.279 23.93 1.881 1 82.67 673 ASP A CA 1
ATOM 5578 C C . ASP A 1 673 ? 38.003 23.333 2.47 1 82.67 673 ASP A C 1
ATOM 5580 O O . ASP A 1 673 ? 37.04 23.075 1.745 1 82.67 673 ASP A O 1
ATOM 5584 N N . GLY A 1 674 ? 38.103 23.129 3.729 1 80.09 674 GLY A N 1
ATOM 5585 C CA . GLY A 1 674 ? 36.906 22.657 4.405 1 80.09 674 GLY A CA 1
ATOM 5586 C C . GLY A 1 674 ? 35.739 23.621 4.295 1 80.09 674 GLY A C 1
ATOM 5587 O O . GLY A 1 674 ? 34.591 23.199 4.14 1 80.09 674 GLY A O 1
ATOM 5588 N N . CYS A 1 675 ? 36.07 24.854 4.308 1 87.49 675 CYS A N 1
ATOM 5589 C CA . CYS A 1 675 ? 35.041 25.884 4.21 1 87.49 675 CYS A CA 1
ATOM 5590 C C . CYS A 1 675 ? 34.45 25.932 2.806 1 87.49 675 CYS A C 1
ATOM 5592 O O . CYS A 1 675 ? 33.289 26.306 2.63 1 87.49 675 CYS A O 1
ATOM 5594 N N . ARG A 1 676 ? 35.2 25.501 1.892 1 80.56 676 ARG A N 1
ATOM 5595 C CA . ARG A 1 676 ? 34.779 25.547 0.495 1 80.56 676 ARG A CA 1
ATOM 5596 C C . ARG A 1 676 ? 33.809 24.414 0.179 1 80.56 676 ARG A C 1
ATOM 5598 O O . ARG A 1 676 ? 32.889 24.583 -0.624 1 80.56 676 ARG A O 1
ATOM 5605 N N . ILE A 1 677 ? 34.058 23.385 0.816 1 69.86 677 ILE A N 1
ATOM 5606 C CA . ILE A 1 677 ? 33.293 22.179 0.518 1 69.86 677 ILE A CA 1
ATOM 5607 C C . ILE A 1 677 ? 31.887 22.303 1.1 1 69.86 677 ILE A C 1
ATOM 5609 O O . ILE A 1 677 ? 30.902 21.966 0.439 1 69.86 677 ILE A O 1
ATOM 5613 N N . SER A 1 678 ? 31.797 22.694 2.377 1 71.93 678 SER A N 1
ATOM 5614 C CA . SER A 1 678 ? 30.505 22.794 3.048 1 71.93 678 SER A CA 1
ATOM 5615 C C . SER A 1 678 ? 30.314 24.17 3.677 1 71.93 678 SER A C 1
ATOM 5617 O O . SER A 1 678 ? 31.051 24.549 4.59 1 71.93 678 SER A O 1
ATOM 5619 N N . TYR A 1 679 ? 29.379 24.899 3.126 1 78.96 679 TYR A N 1
ATOM 5620 C CA . TYR A 1 679 ? 29.109 26.242 3.627 1 78.96 679 TYR A CA 1
ATOM 5621 C C . TYR A 1 679 ? 27.801 26.28 4.408 1 78.96 679 TYR A C 1
ATOM 5623 O O . TYR A 1 679 ? 26.737 26.53 3.837 1 78.96 679 TYR A O 1
ATOM 5631 N N . THR A 1 680 ? 27.999 25.92 5.657 1 80.08 680 THR A N 1
ATOM 5632 C CA . THR A 1 680 ? 26.859 25.905 6.566 1 80.08 680 THR A CA 1
ATOM 5633 C C . THR A 1 680 ? 26.873 27.134 7.471 1 80.08 680 THR A C 1
ATOM 5635 O O . THR A 1 680 ? 27.753 27.989 7.352 1 80.08 680 THR A O 1
ATOM 5638 N N . GLU A 1 681 ? 25.929 27.301 8.323 1 86.25 681 GLU A N 1
ATOM 5639 C CA . GLU A 1 681 ? 25.874 28.38 9.306 1 86.25 681 GLU A CA 1
ATOM 5640 C C . GLU A 1 681 ? 27.085 28.343 10.235 1 86.25 681 GLU A C 1
ATOM 5642 O O . GLU A 1 681 ? 27.617 29.389 10.611 1 86.25 681 GLU A O 1
ATOM 5647 N N . HIS A 1 682 ? 27.533 27.158 10.603 1 86.48 682 HIS A N 1
ATOM 5648 C CA . HIS A 1 682 ? 28.693 26.997 11.473 1 86.48 682 HIS A CA 1
ATOM 5649 C C . HIS A 1 682 ? 29.965 27.489 10.791 1 86.48 682 HIS A C 1
ATOM 5651 O O . HIS A 1 682 ? 30.831 28.083 11.438 1 86.48 682 HIS A O 1
ATOM 5657 N N . THR A 1 683 ? 29.94 27.231 9.554 1 89.36 683 THR A N 1
ATOM 5658 C CA . THR A 1 683 ? 31.089 27.718 8.798 1 89.36 683 THR A CA 1
ATOM 5659 C C . THR A 1 683 ? 31.138 29.243 8.81 1 89.36 683 THR A C 1
ATOM 5661 O O . THR A 1 683 ? 32.204 29.834 8.99 1 89.36 683 THR A O 1
ATOM 5664 N N . MET A 1 684 ? 29.974 29.799 8.664 1 90.18 684 MET A N 1
ATOM 5665 C CA . MET A 1 684 ? 29.895 31.257 8.668 1 90.18 684 MET A CA 1
ATOM 5666 C C . MET A 1 684 ? 30.308 31.82 10.024 1 90.18 684 MET A C 1
ATOM 5668 O O . MET A 1 684 ? 31.051 32.8 10.094 1 90.18 684 MET A O 1
ATOM 5672 N N . ARG A 1 685 ? 29.8 31.203 11.078 1 89.82 685 ARG A N 1
ATOM 5673 C CA . ARG A 1 685 ? 30.147 31.655 12.422 1 89.82 685 ARG A CA 1
ATOM 5674 C C . ARG A 1 685 ? 31.645 31.524 12.674 1 89.82 685 ARG A C 1
ATOM 5676 O O . ARG A 1 685 ? 32.252 32.393 13.304 1 89.82 685 ARG A O 1
ATOM 5683 N N . PHE A 1 686 ? 32.146 30.474 12.204 1 91.11 686 PHE A N 1
ATOM 5684 C CA . PHE A 1 686 ? 33.581 30.244 12.319 1 91.11 686 PHE A CA 1
ATOM 5685 C C . PHE A 1 686 ? 34.365 31.34 11.607 1 91.11 686 PHE A C 1
ATOM 5687 O O . PHE A 1 686 ? 35.303 31.907 12.171 1 91.11 686 PHE A O 1
ATOM 5694 N N . LEU A 1 687 ? 33.952 31.604 10.429 1 92.08 687 LEU A N 1
ATOM 5695 C CA . LEU A 1 687 ? 34.644 32.607 9.628 1 92.08 687 LEU A CA 1
ATOM 5696 C C . LEU A 1 687 ? 34.508 33.991 10.253 1 92.08 687 LEU A C 1
ATOM 5698 O O . LEU A 1 687 ? 35.492 34.726 10.364 1 92.08 687 LEU A O 1
ATOM 5702 N N . LYS A 1 688 ? 33.362 34.314 10.673 1 90.53 688 LYS A N 1
ATOM 5703 C CA . LYS A 1 688 ? 33.141 35.615 11.299 1 90.53 688 LYS A CA 1
ATOM 5704 C C . LYS A 1 688 ? 33.94 35.746 12.592 1 90.53 688 LYS A C 1
ATOM 5706 O O . LYS A 1 688 ? 34.511 36.803 12.87 1 90.53 688 LYS A O 1
ATOM 5711 N N . ALA A 1 689 ? 33.924 34.7 13.377 1 91.2 689 ALA A N 1
ATOM 5712 C CA . ALA A 1 689 ? 34.685 34.707 14.623 1 91.2 689 ALA A CA 1
ATOM 5713 C C . ALA A 1 689 ? 36.183 34.82 14.35 1 91.2 689 ALA A C 1
ATOM 5715 O O . ALA A 1 689 ? 36.911 35.467 15.107 1 91.2 689 ALA A O 1
ATOM 5716 N N . SER A 1 690 ? 36.602 34.237 13.328 1 92.83 690 SER A N 1
ATOM 5717 C CA . SER A 1 690 ? 38.025 34.186 13.009 1 92.83 690 SER A CA 1
ATOM 5718 C C . SER A 1 690 ? 38.57 35.574 12.692 1 92.83 690 SER A C 1
ATOM 5720 O O . SER A 1 690 ? 39.778 35.806 12.772 1 92.83 690 SER A O 1
ATOM 5722 N N . ARG A 1 691 ? 37.76 36.552 12.356 1 92.51 691 ARG A N 1
ATOM 5723 C CA . ARG A 1 691 ? 38.165 37.91 12.011 1 92.51 691 ARG A CA 1
ATOM 5724 C C . ARG A 1 691 ? 38.992 38.536 13.128 1 92.51 691 ARG A C 1
ATOM 5726 O O . ARG A 1 691 ? 39.868 39.365 12.87 1 92.51 691 ARG A O 1
ATOM 5733 N N . TRP A 1 692 ? 38.652 38.085 14.319 1 92.33 692 TRP A N 1
ATOM 5734 C CA . TRP A 1 692 ? 39.241 38.738 15.483 1 92.33 692 TRP A CA 1
ATOM 5735 C C . TRP A 1 692 ? 40.484 37.992 15.955 1 92.33 692 TRP A C 1
ATOM 5737 O O . TRP A 1 692 ? 41.111 38.38 16.944 1 92.33 692 TRP A O 1
ATOM 5747 N N . TYR A 1 693 ? 40.854 36.928 15.306 1 93.82 693 TYR A N 1
ATOM 5748 C CA . TYR A 1 693 ? 42.075 36.199 15.634 1 93.82 693 TYR A CA 1
ATOM 5749 C C . TYR A 1 693 ? 43.228 36.635 14.738 1 93.82 693 TYR A C 1
ATOM 5751 O O . TYR A 1 693 ? 43.014 37.033 13.59 1 93.82 693 TYR A O 1
ATOM 5759 N N . ASN A 1 694 ? 44.379 36.471 15.141 1 91.45 694 ASN A N 1
ATOM 5760 C CA . ASN A 1 694 ? 45.54 36.971 14.412 1 91.45 694 ASN A CA 1
ATOM 5761 C C . ASN A 1 694 ? 45.919 36.047 13.259 1 91.45 694 ASN A C 1
ATOM 5763 O O . ASN A 1 694 ? 45.886 34.824 13.401 1 91.45 694 ASN A O 1
ATOM 5767 N N . GLU A 1 695 ? 46.159 36.522 12.033 1 90.76 695 GLU A N 1
ATOM 5768 C CA . GLU A 1 695 ? 46.809 35.914 10.877 1 90.76 695 GLU A CA 1
ATOM 5769 C C . GLU A 1 695 ? 45.841 35.02 10.107 1 90.76 695 GLU A C 1
ATOM 5771 O O . GLU A 1 695 ? 45.831 35.025 8.874 1 90.76 695 GLU A O 1
ATOM 5776 N N . ILE A 1 696 ? 44.968 34.355 10.856 1 92.71 696 ILE A N 1
ATOM 5777 C CA . ILE A 1 696 ? 44.135 33.337 10.225 1 92.71 696 ILE A CA 1
ATOM 5778 C C . ILE A 1 696 ? 43.273 33.975 9.139 1 92.71 696 ILE A C 1
ATOM 5780 O O . ILE A 1 696 ? 43.293 33.539 7.985 1 92.71 696 ILE A O 1
ATOM 5784 N N . PRO A 1 697 ? 42.501 34.977 9.451 1 94.09 697 PRO A N 1
ATOM 5785 C CA . PRO A 1 697 ? 41.618 35.548 8.431 1 94.09 697 PRO A CA 1
ATOM 5786 C C . PRO A 1 697 ? 42.386 36.154 7.259 1 94.09 697 PRO A C 1
ATOM 5788 O O . PRO A 1 697 ? 41.916 36.11 6.119 1 94.09 697 PRO A O 1
ATOM 5791 N N . ILE A 1 698 ? 43.49 36.646 7.39 1 92.6 698 ILE A N 1
ATOM 5792 C CA . ILE A 1 698 ? 44.286 37.267 6.337 1 92.6 698 ILE A CA 1
ATOM 5793 C C . ILE A 1 698 ? 44.738 36.204 5.338 1 92.6 698 ILE A C 1
ATOM 5795 O O . ILE A 1 698 ? 44.706 36.429 4.126 1 92.6 698 ILE A O 1
ATOM 5799 N N . LYS A 1 699 ? 45.171 35.066 5.842 1 92.87 699 LYS A N 1
ATOM 5800 C CA . LYS A 1 699 ? 45.571 33.963 4.974 1 92.87 699 LYS A CA 1
ATOM 5801 C C . LYS A 1 699 ? 44.395 33.469 4.136 1 92.87 699 LYS A C 1
ATOM 5803 O O . LYS A 1 699 ? 44.552 33.181 2.947 1 92.87 699 LYS A O 1
ATOM 5808 N N . PHE A 1 700 ? 43.309 33.344 4.824 1 92.9 700 PHE A N 1
ATOM 5809 C CA . PHE A 1 700 ? 42.106 32.902 4.129 1 92.9 700 PHE A CA 1
ATOM 5810 C C . PHE A 1 700 ? 41.735 33.875 3.017 1 92.9 700 PHE A C 1
ATOM 5812 O O . PHE A 1 700 ? 41.403 33.458 1.905 1 92.9 700 PHE A O 1
ATOM 5819 N N . VAL A 1 701 ? 41.784 35.199 3.246 1 93.76 701 VAL A N 1
ATOM 5820 C CA . VAL A 1 701 ? 41.395 36.236 2.296 1 93.76 701 VAL A CA 1
ATOM 5821 C C . VAL A 1 701 ? 42.373 36.256 1.123 1 93.76 701 VAL A C 1
ATOM 5823 O O . VAL A 1 701 ? 41.959 36.322 -0.037 1 93.76 701 VAL A O 1
ATOM 5826 N N . GLU A 1 702 ? 43.657 36.154 1.33 1 90.7 702 GLU A N 1
ATOM 5827 C CA . GLU A 1 702 ? 44.672 36.195 0.281 1 90.7 702 GLU A CA 1
ATOM 5828 C C . GLU A 1 702 ? 44.507 35.03 -0.691 1 90.7 702 GLU A C 1
ATOM 5830 O O . GLU A 1 702 ? 44.522 35.224 -1.908 1 90.7 702 GLU A O 1
ATOM 5835 N N . GLN A 1 703 ? 44.269 33.946 -0.1 1 90.22 703 GLN A N 1
ATOM 5836 C CA . GLN A 1 703 ? 44.093 32.774 -0.951 1 90.22 703 GLN A CA 1
ATOM 5837 C C . GLN A 1 703 ? 42.79 32.858 -1.741 1 90.22 703 GLN A C 1
ATOM 5839 O O . GLN A 1 703 ? 42.732 32.437 -2.898 1 90.22 703 GLN A O 1
ATOM 5844 N N . SER A 1 704 ? 41.803 33.248 -1.084 1 91.23 704 SER A N 1
ATOM 5845 C CA . SER A 1 704 ? 40.51 33.35 -1.753 1 91.23 704 SER A CA 1
ATOM 5846 C C . SER A 1 704 ? 40.548 34.38 -2.877 1 91.23 704 SER A C 1
ATOM 5848 O O . SER A 1 704 ? 39.913 34.196 -3.917 1 91.23 704 SER A O 1
ATOM 5850 N N . LEU A 1 705 ? 41.246 35.458 -2.718 1 91.72 705 LEU A N 1
ATOM 5851 C CA . LEU A 1 705 ? 41.408 36.467 -3.759 1 91.72 705 LEU A CA 1
ATOM 5852 C C . LEU A 1 705 ? 42.207 35.913 -4.934 1 91.72 705 LEU A C 1
ATOM 5854 O O . LEU A 1 705 ? 41.89 36.192 -6.092 1 91.72 705 LEU A O 1
ATOM 5858 N N . ASP A 1 706 ? 43.13 35.075 -4.65 1 87.41 706 ASP A N 1
ATOM 5859 C CA . ASP A 1 706 ? 43.913 34.418 -5.692 1 87.41 706 ASP A CA 1
ATOM 5860 C C . ASP A 1 706 ? 43.047 33.46 -6.509 1 87.41 706 ASP A C 1
ATOM 5862 O O . ASP A 1 706 ? 43.17 33.396 -7.734 1 87.41 706 ASP A O 1
ATOM 5866 N N . ASP A 1 707 ? 42.255 32.804 -5.768 1 85.93 707 ASP A N 1
ATOM 5867 C CA . ASP A 1 707 ? 41.37 31.851 -6.43 1 85.93 707 ASP A CA 1
ATOM 5868 C C . ASP A 1 707 ? 40.36 32.567 -7.323 1 85.93 707 ASP A C 1
ATOM 5870 O O . ASP A 1 707 ? 40.012 32.073 -8.397 1 85.93 707 ASP A O 1
ATOM 5874 N N . LEU A 1 708 ? 39.832 33.641 -6.902 1 88.8 708 LEU A N 1
ATOM 5875 C CA . LEU A 1 708 ? 38.875 34.425 -7.675 1 88.8 708 LEU A CA 1
ATOM 5876 C C . LEU A 1 708 ? 39.534 35.016 -8.917 1 88.8 708 LEU A C 1
ATOM 5878 O O . LEU A 1 708 ? 38.949 34.999 -10.003 1 88.8 708 LEU A O 1
ATOM 5882 N N . ALA A 1 709 ? 40.699 35.438 -8.77 1 85.64 709 ALA A N 1
ATOM 5883 C CA . ALA A 1 709 ? 41.403 36.088 -9.873 1 85.64 709 ALA A CA 1
ATOM 5884 C C . ALA A 1 709 ? 41.87 35.065 -10.904 1 85.64 709 ALA A C 1
ATOM 5886 O O . ALA A 1 709 ? 41.738 35.286 -12.111 1 85.64 709 ALA A O 1
ATOM 5887 N N . LYS A 1 710 ? 42.323 33.9 -10.498 1 80.29 710 LYS A N 1
ATOM 5888 C CA . LYS A 1 710 ? 42.944 32.932 -11.398 1 80.29 710 LYS A CA 1
ATOM 5889 C C . LYS A 1 710 ? 41.936 31.884 -11.859 1 80.29 710 LYS A C 1
ATOM 5891 O O . LYS A 1 710 ? 41.99 31.423 -13 1 80.29 710 LYS A O 1
ATOM 5896 N N . LYS A 1 711 ? 41.074 31.474 -10.977 1 76.14 711 LYS A N 1
ATOM 5897 C CA . LYS A 1 711 ? 40.204 30.342 -11.282 1 76.14 711 LYS A CA 1
ATOM 5898 C C . LYS A 1 711 ? 38.751 30.788 -11.426 1 76.14 711 LYS A C 1
ATOM 5900 O O . LYS A 1 711 ? 37.881 29.985 -11.769 1 76.14 711 LYS A O 1
ATOM 5905 N N . LYS A 1 712 ? 38.488 31.993 -11.226 1 79.25 712 LYS A N 1
ATOM 5906 C CA . LYS A 1 712 ? 37.138 32.546 -11.296 1 79.25 712 LYS A CA 1
ATOM 5907 C C . LYS A 1 712 ? 36.194 31.813 -10.349 1 79.25 712 LYS A C 1
ATOM 5909 O O . LYS A 1 712 ? 35.059 31.499 -10.714 1 79.25 712 LYS A O 1
ATOM 5914 N N . LYS A 1 713 ? 36.781 31.336 -9.287 1 76.3 713 LYS A N 1
ATOM 5915 C CA . LYS A 1 713 ? 35.981 30.673 -8.262 1 76.3 713 LYS A CA 1
ATOM 5916 C C . LYS A 1 713 ? 35.696 31.612 -7.093 1 76.3 713 LYS A C 1
ATOM 5918 O O . LYS A 1 713 ? 36.622 32.157 -6.489 1 76.3 713 LYS A O 1
ATOM 5923 N N . VAL A 1 714 ? 34.496 32.055 -7.073 1 67.49 714 VAL A N 1
ATOM 5924 C CA . VAL A 1 714 ? 34.137 32.908 -5.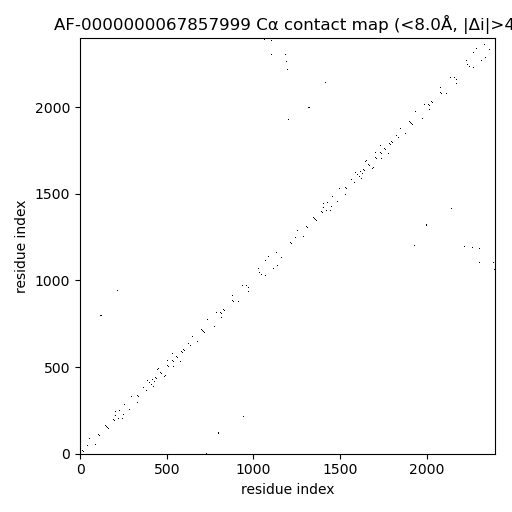944 1 67.49 714 VAL A CA 1
ATOM 5925 C C . VAL A 1 714 ? 33.719 32.044 -4.757 1 67.49 714 VAL A C 1
ATOM 5927 O O . VAL A 1 714 ? 32.9 31.133 -4.901 1 67.49 714 VAL A O 1
ATOM 5930 N N . CYS A 1 715 ? 34.511 32.159 -3.66 1 70.17 715 CYS A N 1
ATOM 5931 C CA . CYS A 1 715 ? 34.133 31.373 -2.491 1 70.17 715 CYS A CA 1
ATOM 5932 C C . CYS A 1 715 ? 33.387 32.23 -1.475 1 70.17 715 CYS A C 1
ATOM 5934 O O . CYS A 1 715 ? 33.629 33.434 -1.376 1 70.17 715 CYS A O 1
ATOM 5936 N N . LYS A 1 716 ? 32.368 31.753 -0.76 1 83.57 716 LYS A N 1
ATOM 5937 C CA . LYS A 1 716 ? 31.581 32.331 0.326 1 83.57 716 LYS A CA 1
ATOM 5938 C C . LYS A 1 716 ? 32.478 32.77 1.48 1 83.57 716 LYS A C 1
ATOM 5940 O O . LYS A 1 716 ? 32.052 33.536 2.347 1 83.57 716 LYS A O 1
ATOM 5945 N N . ILE A 1 717 ? 33.772 32.556 1.311 1 89.91 717 ILE A N 1
ATOM 5946 C CA . ILE A 1 717 ? 34.709 32.843 2.391 1 89.91 717 ILE A CA 1
ATOM 5947 C C . ILE A 1 717 ? 34.964 34.346 2.469 1 89.91 717 ILE A C 1
ATOM 5949 O O . ILE A 1 717 ? 34.967 34.926 3.557 1 89.91 717 ILE A O 1
ATOM 5953 N N . LEU A 1 718 ? 35.097 34.994 1.332 1 90.83 718 LEU A N 1
ATOM 5954 C CA . LEU A 1 718 ? 35.434 36.411 1.248 1 90.83 718 LEU A CA 1
ATOM 5955 C C . LEU A 1 718 ? 34.336 37.269 1.867 1 90.83 718 LEU A C 1
ATOM 5957 O O . LEU A 1 718 ? 34.623 38.208 2.613 1 90.83 718 LEU A O 1
ATOM 5961 N N . VAL A 1 719 ? 33.139 36.909 1.7 1 92.48 719 VAL A N 1
ATOM 5962 C CA . VAL A 1 719 ? 32.024 37.746 2.132 1 92.48 719 VAL A CA 1
ATOM 5963 C C . VAL A 1 719 ? 31.924 37.726 3.656 1 92.48 719 VAL A C 1
ATOM 5965 O O . VAL A 1 719 ? 31.45 38.687 4.265 1 92.48 719 VAL A O 1
ATOM 5968 N N . ASN A 1 720 ? 32.388 36.724 4.266 1 92.06 720 ASN A N 1
ATOM 5969 C CA . ASN A 1 720 ? 32.283 36.59 5.715 1 92.06 720 ASN A CA 1
ATOM 5970 C C . ASN A 1 720 ? 33.494 37.19 6.423 1 92.06 720 ASN A C 1
ATOM 5972 O O . ASN A 1 720 ? 33.452 37.443 7.628 1 92.06 720 ASN A O 1
ATOM 5976 N N . LEU A 1 721 ? 34.534 37.421 5.666 1 93.12 721 LEU A N 1
ATOM 5977 C CA . LEU A 1 721 ? 35.772 37.859 6.3 1 93.12 721 LEU A CA 1
ATOM 5978 C C . LEU A 1 721 ? 36.007 39.347 6.065 1 93.12 721 LEU A C 1
ATOM 5980 O O . LEU A 1 721 ? 36.734 39.993 6.823 1 93.12 721 LEU A O 1
ATOM 5984 N N . VAL A 1 722 ? 35.461 39.899 5.001 1 92.64 722 VAL A N 1
ATOM 5985 C CA . VAL A 1 722 ? 35.642 41.316 4.701 1 92.64 722 VAL A CA 1
ATOM 5986 C C . VAL A 1 722 ? 34.314 42.052 4.866 1 92.64 722 VAL A C 1
ATOM 5988 O O . VAL A 1 722 ? 33.259 41.424 4.984 1 92.64 722 VAL A O 1
ATOM 5991 N N . ASP A 1 723 ? 34.418 43.373 5.053 1 92.17 723 ASP A N 1
ATOM 5992 C CA . ASP A 1 723 ? 33.184 44.139 5.196 1 92.17 723 ASP A CA 1
ATOM 5993 C C . ASP A 1 723 ? 32.452 44.255 3.861 1 92.17 723 ASP A C 1
ATOM 5995 O O . ASP A 1 723 ? 33.066 44.135 2.798 1 92.17 723 ASP A O 1
ATOM 5999 N N . GLY A 1 724 ? 31.181 44.507 3.83 1 92.04 724 GLY A N 1
ATOM 6000 C CA . GLY A 1 724 ? 30.325 44.511 2.654 1 92.04 724 GLY A CA 1
ATOM 6001 C C . GLY A 1 724 ? 30.794 45.471 1.577 1 92.04 724 GLY A C 1
ATOM 6002 O O . GLY A 1 724 ? 30.663 45.187 0.385 1 92.04 724 GLY A O 1
ATOM 6003 N N . ASP A 1 725 ? 31.405 46.535 1.958 1 91.67 725 ASP A N 1
ATOM 6004 C CA . ASP A 1 725 ? 31.882 47.513 0.985 1 91.67 725 ASP A CA 1
ATOM 6005 C C . ASP A 1 725 ? 33.11 46.994 0.241 1 91.67 725 ASP A C 1
ATOM 6007 O O . ASP A 1 725 ? 33.221 47.159 -0.975 1 91.67 725 ASP A O 1
ATOM 6011 N N . THR A 1 726 ? 34.042 46.399 1.035 1 93.01 726 THR A N 1
ATOM 6012 C CA . THR A 1 726 ? 35.214 45.792 0.414 1 93.01 726 THR A CA 1
ATOM 6013 C C . THR A 1 726 ? 34.805 44.654 -0.517 1 93.01 726 THR A C 1
ATOM 6015 O O . THR A 1 726 ? 35.348 44.519 -1.616 1 93.01 726 THR A O 1
ATOM 6018 N N . PHE A 1 727 ? 33.89 43.895 -0.047 1 93.39 727 PHE A N 1
ATOM 6019 C CA . PHE A 1 727 ? 33.396 42.793 -0.864 1 93.39 727 PHE A CA 1
ATOM 6020 C C . PHE A 1 727 ? 32.803 43.309 -2.17 1 93.39 727 PHE A C 1
ATOM 6022 O O . PHE A 1 727 ? 33.035 42.731 -3.234 1 93.39 727 PHE A O 1
ATOM 6029 N N . SER A 1 728 ? 32.011 44.375 -2.081 1 93.66 728 SER A N 1
ATOM 6030 C CA . SER A 1 728 ? 31.4 44.968 -3.266 1 93.66 728 SER A CA 1
ATOM 6031 C C . SER A 1 728 ? 32.458 45.398 -4.277 1 93.66 728 SER A C 1
ATOM 6033 O O . SER A 1 728 ? 32.293 45.194 -5.481 1 93.66 728 SER A O 1
ATOM 6035 N N . ARG A 1 729 ? 33.542 45.921 -3.925 1 92.85 729 ARG A N 1
ATOM 6036 C CA . ARG A 1 729 ? 34.619 46.365 -4.804 1 92.85 729 ARG A CA 1
ATOM 6037 C C . ARG A 1 729 ? 35.321 45.177 -5.453 1 92.85 729 ARG A C 1
ATOM 6039 O O . ARG A 1 729 ? 35.762 45.262 -6.601 1 92.85 729 ARG A O 1
ATOM 6046 N N . ILE A 1 730 ? 35.379 44.107 -4.662 1 92.54 730 ILE A N 1
ATOM 6047 C CA . ILE A 1 730 ? 36.056 42.913 -5.159 1 92.54 730 ILE A CA 1
ATOM 6048 C C . ILE A 1 730 ? 35.244 42.296 -6.296 1 92.54 730 ILE A C 1
ATOM 6050 O O . ILE A 1 730 ? 35.809 41.843 -7.295 1 92.54 730 ILE A O 1
ATOM 6054 N N . VAL A 1 731 ? 33.966 42.318 -6.168 1 92.79 731 VAL A N 1
ATOM 6055 C CA . VAL A 1 731 ? 33.165 41.513 -7.084 1 92.79 731 VAL A CA 1
ATOM 6056 C C . VAL A 1 731 ? 32.654 42.386 -8.228 1 92.79 731 VAL A C 1
ATOM 6058 O O . VAL A 1 731 ? 32.254 41.875 -9.277 1 92.79 731 VAL A O 1
ATOM 6061 N N . GLU A 1 732 ? 32.662 43.704 -8.127 1 92.03 732 GLU A N 1
ATOM 6062 C CA . GLU A 1 732 ? 32.085 44.632 -9.095 1 92.03 732 GLU A CA 1
ATOM 6063 C C . GLU A 1 732 ? 32.661 44.405 -10.489 1 92.03 732 GLU A C 1
ATOM 6065 O O . GLU A 1 732 ? 31.934 44.455 -11.483 1 92.03 732 GLU A O 1
ATOM 6070 N N . PRO A 1 733 ? 33.971 44.034 -10.615 1 89.6 733 PRO A N 1
ATOM 6071 C CA . PRO A 1 733 ? 34.543 43.823 -11.947 1 89.6 733 PRO A CA 1
ATOM 6072 C C . PRO A 1 733 ? 34.009 42.564 -12.627 1 89.6 733 PRO A C 1
ATOM 6074 O O . PRO A 1 733 ? 34.105 42.43 -13.849 1 89.6 733 PRO A O 1
ATOM 6077 N N . PHE A 1 734 ? 33.465 41.656 -11.898 1 90.57 734 PHE A N 1
ATOM 6078 C CA . PHE A 1 734 ? 33.019 40.384 -12.455 1 90.57 734 PHE A CA 1
ATOM 6079 C C . PHE A 1 734 ? 31.545 40.447 -12.836 1 90.57 734 PHE A C 1
ATOM 6081 O O . PHE A 1 734 ? 31.009 39.504 -13.422 1 90.57 734 PHE A O 1
ATOM 6088 N N . ILE A 1 735 ? 30.865 41.518 -12.554 1 91.12 735 ILE A N 1
ATOM 6089 C CA . ILE A 1 735 ? 29.474 41.699 -12.954 1 91.12 735 ILE A CA 1
ATOM 6090 C C . ILE A 1 735 ? 29.403 42.028 -14.443 1 91.12 735 ILE A C 1
ATOM 6092 O O . ILE A 1 735 ? 30.063 42.958 -14.911 1 91.12 735 ILE A O 1
ATOM 6096 N N . PRO A 1 736 ? 28.718 41.271 -15.128 1 88.83 736 PRO A N 1
ATOM 6097 C CA . PRO A 1 736 ? 28.69 41.445 -16.582 1 88.83 736 PRO A CA 1
ATOM 6098 C C . PRO A 1 736 ? 28.132 42.802 -17.004 1 88.83 736 PRO A C 1
ATOM 6100 O O . PRO A 1 736 ? 27.221 43.327 -16.358 1 88.83 736 PRO A O 1
ATOM 6103 N N . THR A 1 737 ? 28.628 43.251 -18.117 1 86.01 737 THR A N 1
ATOM 6104 C CA . THR A 1 737 ? 28.161 44.517 -18.67 1 86.01 737 THR A CA 1
ATOM 6105 C C . THR A 1 737 ? 27.098 44.281 -19.739 1 86.01 737 THR A C 1
ATOM 6107 O O . THR A 1 737 ? 26.357 45.198 -20.098 1 86.01 737 THR A O 1
ATOM 6110 N N . HIS A 1 738 ? 27.074 43.088 -20.251 1 85.35 738 HIS A N 1
ATOM 6111 C CA . HIS A 1 738 ? 26.085 42.759 -21.271 1 85.35 738 HIS A CA 1
ATOM 6112 C C . HIS A 1 738 ? 24.858 42.094 -20.655 1 85.35 738 HIS A C 1
ATOM 6114 O O . HIS A 1 738 ? 24.976 41.342 -19.685 1 85.35 738 HIS A O 1
ATOM 6120 N N . LYS A 1 739 ? 23.739 42.4 -21.391 1 84.93 739 LYS A N 1
ATOM 6121 C CA . LYS A 1 739 ? 22.458 41.924 -20.876 1 84.93 739 LYS A CA 1
ATOM 6122 C C . LYS A 1 739 ? 22.242 40.452 -21.216 1 84.93 739 LYS A C 1
ATOM 6124 O O . LYS A 1 739 ? 21.564 39.733 -20.479 1 84.93 739 LYS A O 1
ATOM 6129 N N . SER A 1 740 ? 22.765 40.081 -22.33 1 87.81 740 SER A N 1
ATOM 6130 C CA . SER A 1 740 ? 22.502 38.722 -22.79 1 87.81 740 SER A CA 1
ATOM 6131 C C . SER A 1 740 ? 23.762 37.864 -22.729 1 87.81 740 SER A C 1
ATOM 6133 O O . SER A 1 740 ? 24.872 38.368 -22.915 1 87.81 740 SER A O 1
ATOM 6135 N N . ILE A 1 741 ? 23.609 36.694 -22.427 1 89.05 741 ILE A N 1
ATOM 6136 C CA . ILE A 1 741 ? 24.705 35.731 -22.411 1 89.05 741 ILE A CA 1
ATOM 6137 C C . ILE A 1 741 ? 25.098 35.372 -23.842 1 89.05 741 ILE A C 1
ATOM 6139 O O . ILE A 1 741 ? 24.234 35.104 -24.681 1 89.05 741 ILE A O 1
ATOM 6143 N N . ASP A 1 742 ? 26.326 35.55 -24.168 1 88.72 742 ASP A N 1
ATOM 6144 C CA . ASP A 1 742 ? 26.821 35.055 -25.449 1 88.72 742 ASP A CA 1
ATOM 6145 C C . ASP A 1 742 ? 27.024 33.542 -25.412 1 88.72 742 ASP A C 1
ATOM 6147 O O . ASP A 1 742 ? 28.091 33.063 -25.023 1 88.72 742 ASP A O 1
ATOM 6151 N N . VAL A 1 743 ? 26.108 32.876 -25.881 1 87.3 743 VAL A N 1
ATOM 6152 C CA . VAL A 1 743 ? 26.065 31.425 -25.74 1 87.3 743 VAL A CA 1
ATOM 6153 C C . VAL A 1 743 ? 27.195 30.793 -26.549 1 87.3 743 VAL A C 1
ATOM 6155 O O . VAL A 1 743 ? 27.608 29.664 -26.273 1 87.3 743 VAL A O 1
ATOM 6158 N N . GLU A 1 744 ? 27.787 31.522 -27.518 1 84.64 744 GLU A N 1
ATOM 6159 C CA . GLU A 1 744 ? 28.826 30.965 -28.379 1 84.64 744 GLU A CA 1
ATOM 6160 C C . GLU A 1 744 ? 30.205 31.104 -27.74 1 84.64 744 GLU A C 1
ATOM 6162 O O . GLU A 1 744 ? 31.161 30.451 -28.166 1 84.64 744 GLU A O 1
ATOM 6167 N N . ASN A 1 745 ? 30.172 31.904 -26.7 1 87.44 745 ASN A N 1
ATOM 6168 C CA . ASN A 1 745 ? 31.436 32.063 -25.991 1 87.44 745 ASN A CA 1
ATOM 6169 C C . ASN A 1 745 ? 31.819 30.793 -25.235 1 87.44 745 ASN A C 1
ATOM 6171 O O . ASN A 1 745 ? 30.973 30.171 -24.59 1 87.44 745 ASN A O 1
ATOM 6175 N N . GLU A 1 746 ? 33.069 30.383 -25.332 1 82.39 746 GLU A N 1
ATOM 6176 C CA . GLU A 1 746 ? 33.542 29.149 -24.711 1 82.39 746 GLU A CA 1
ATOM 6177 C C . GLU A 1 746 ? 33.434 29.219 -23.191 1 82.39 746 GLU A C 1
ATOM 6179 O O . GLU A 1 746 ? 33.248 28.196 -22.529 1 82.39 746 GLU A O 1
ATOM 6184 N N . GLU A 1 747 ? 33.417 30.41 -22.69 1 86.42 747 GLU A N 1
ATOM 6185 C CA . GLU A 1 747 ? 33.406 30.555 -21.237 1 86.42 747 GLU A CA 1
ATOM 6186 C C . GLU A 1 747 ? 32.039 31.012 -20.738 1 86.42 747 GLU A C 1
ATOM 6188 O O . GLU A 1 747 ? 31.909 31.472 -19.602 1 86.42 747 GLU A O 1
ATOM 6193 N N . ALA A 1 748 ? 31.109 30.843 -21.619 1 89.22 748 ALA A N 1
ATOM 6194 C CA . ALA A 1 748 ? 29.788 31.353 -21.258 1 89.22 748 ALA A CA 1
ATOM 6195 C C . ALA A 1 748 ? 29.257 30.662 -20.006 1 89.22 748 ALA A C 1
ATOM 6197 O O . ALA A 1 748 ? 28.691 31.312 -19.123 1 89.22 748 ALA A O 1
ATOM 6198 N N . ARG A 1 749 ? 29.395 29.462 -19.831 1 86.89 749 ARG A N 1
ATOM 6199 C CA . ARG A 1 749 ? 28.895 28.689 -18.698 1 86.89 749 ARG A CA 1
ATOM 6200 C C . ARG A 1 749 ? 29.637 29.054 -17.417 1 86.89 749 ARG A C 1
ATOM 6202 O O . ARG A 1 749 ? 29.015 29.276 -16.376 1 86.89 749 ARG A O 1
ATOM 6209 N N . THR A 1 750 ? 30.873 29.06 -17.508 1 86 750 THR A N 1
ATOM 6210 C CA . THR A 1 750 ? 31.701 29.401 -16.357 1 86 750 THR A CA 1
ATOM 6211 C C . THR A 1 750 ? 31.403 30.819 -15.878 1 86 750 THR A C 1
ATOM 6213 O O . THR A 1 750 ? 31.343 31.073 -14.673 1 86 750 THR A O 1
ATOM 6216 N N . ASN A 1 751 ? 31.189 31.648 -16.795 1 88.24 751 ASN A N 1
ATOM 6217 C CA . ASN A 1 751 ? 30.874 33.031 -16.45 1 88.24 751 ASN A CA 1
ATOM 6218 C C . ASN A 1 751 ? 29.51 33.144 -15.776 1 88.24 751 ASN A C 1
ATOM 6220 O O . ASN A 1 751 ? 29.351 33.893 -14.811 1 88.24 751 ASN A O 1
ATOM 6224 N N . TYR A 1 752 ? 28.663 32.444 -16.324 1 90.42 752 TYR A N 1
ATOM 6225 C CA . TYR A 1 752 ? 27.332 32.484 -15.729 1 90.42 752 TYR A CA 1
ATOM 6226 C C . TYR A 1 752 ? 27.351 31.924 -14.312 1 90.42 752 TYR A C 1
ATOM 6228 O O . TYR A 1 752 ? 26.727 32.485 -13.408 1 90.42 752 TYR A O 1
ATOM 6236 N N . LYS A 1 753 ? 27.983 30.861 -14.092 1 87.83 753 LYS A N 1
ATOM 6237 C CA . LYS A 1 753 ? 28.089 30.261 -12.765 1 87.83 753 LYS A CA 1
ATOM 6238 C C . LYS A 1 753 ? 28.752 31.219 -11.78 1 87.83 753 LYS A C 1
ATOM 6240 O O . LYS A 1 753 ? 28.354 31.293 -10.615 1 87.83 753 LYS A O 1
ATOM 6245 N N . LEU A 1 754 ? 29.715 31.845 -12.243 1 90.6 754 LEU A N 1
ATOM 6246 C CA . LEU A 1 754 ? 30.423 32.821 -11.422 1 90.6 754 LEU A CA 1
ATOM 6247 C C . LEU A 1 754 ? 29.483 33.934 -10.97 1 90.6 754 LEU A C 1
ATOM 6249 O O . LEU A 1 754 ? 29.427 34.26 -9.782 1 90.6 754 LEU A O 1
ATOM 6253 N N . VAL A 1 755 ? 28.76 34.435 -11.863 1 91.04 755 VAL A N 1
ATOM 6254 C CA . VAL A 1 755 ? 27.857 35.536 -11.544 1 91.04 755 VAL A CA 1
ATOM 6255 C C . VAL A 1 755 ? 26.765 35.049 -10.594 1 91.04 755 VAL A C 1
ATOM 6257 O O . VAL A 1 755 ? 26.394 35.754 -9.652 1 91.04 755 VAL A O 1
ATOM 6260 N N . LYS A 1 756 ? 26.273 33.961 -10.876 1 90.43 756 LYS A N 1
ATOM 6261 C CA . LYS A 1 756 ? 25.264 33.37 -10.003 1 90.43 756 LYS A CA 1
ATOM 6262 C C . LYS A 1 756 ? 25.786 33.23 -8.576 1 90.43 756 LYS A C 1
ATOM 6264 O O . LYS A 1 756 ? 25.08 33.55 -7.616 1 90.43 756 LYS A O 1
ATOM 6269 N N . HIS A 1 757 ? 27.009 32.863 -8.419 1 90.07 757 HIS A N 1
ATOM 6270 C CA . HIS A 1 757 ? 27.619 32.706 -7.104 1 90.07 757 HIS A CA 1
ATOM 6271 C C . HIS A 1 757 ? 27.844 34.059 -6.436 1 90.07 757 HIS A C 1
ATOM 6273 O O . HIS A 1 757 ? 27.706 34.185 -5.218 1 90.07 757 HIS A O 1
ATOM 6279 N N . ILE A 1 758 ? 28.21 34.958 -7.163 1 92.49 758 ILE A N 1
ATOM 6280 C CA . ILE A 1 758 ? 28.423 36.305 -6.644 1 92.49 758 ILE A CA 1
ATOM 6281 C C . ILE A 1 758 ? 27.118 36.849 -6.069 1 92.49 758 ILE A C 1
ATOM 6283 O O . ILE A 1 758 ? 27.104 37.418 -4.975 1 92.49 758 ILE A O 1
ATOM 6287 N N . ILE A 1 759 ? 26.103 36.632 -6.744 1 92.26 759 ILE A N 1
ATOM 6288 C CA . ILE A 1 759 ? 24.798 37.111 -6.302 1 92.26 759 ILE A CA 1
ATOM 6289 C C . ILE A 1 759 ? 24.42 36.439 -4.984 1 92.26 759 ILE A C 1
ATOM 6291 O O . ILE A 1 759 ? 23.929 37.096 -4.063 1 92.26 759 ILE A O 1
ATOM 6295 N N . HIS A 1 760 ? 24.725 35.315 -4.875 1 90.79 760 HIS A N 1
ATOM 6296 C CA . HIS A 1 760 ? 24.436 34.597 -3.639 1 90.79 760 HIS A CA 1
ATOM 6297 C C . HIS A 1 760 ? 25.247 35.156 -2.474 1 90.79 760 HIS A C 1
ATOM 6299 O O . HIS A 1 760 ? 24.759 35.215 -1.344 1 90.79 760 HIS A O 1
ATOM 6305 N N . CYS A 1 761 ? 26.435 35.449 -2.743 1 91.41 761 CYS A N 1
ATOM 6306 C CA . CYS A 1 761 ? 27.305 36.002 -1.711 1 91.41 761 CYS A CA 1
ATOM 6307 C C . CYS A 1 761 ? 26.848 37.398 -1.303 1 91.41 761 CYS A C 1
ATOM 6309 O O . CYS A 1 761 ? 27.023 37.802 -0.152 1 91.41 761 CYS A O 1
ATOM 6311 N N . MET A 1 762 ? 26.207 38.092 -2.146 1 91.86 762 MET A N 1
ATOM 6312 C CA . MET A 1 762 ? 25.697 39.425 -1.839 1 91.86 762 MET A CA 1
ATOM 6313 C C . MET A 1 762 ? 24.648 39.364 -0.733 1 91.86 762 MET A C 1
ATOM 6315 O O . MET A 1 762 ? 24.529 40.294 0.067 1 91.86 762 MET A O 1
ATOM 6319 N N . ILE A 1 763 ? 24.01 38.338 -0.652 1 91.37 763 ILE A N 1
ATOM 6320 C CA . ILE A 1 763 ? 22.975 38.141 0.358 1 91.37 763 ILE A CA 1
ATOM 6321 C C . ILE A 1 763 ? 23.609 38.107 1.747 1 91.37 763 ILE A C 1
ATOM 6323 O O . ILE A 1 763 ? 23.006 38.562 2.722 1 91.37 763 ILE A O 1
ATOM 6327 N N . LEU A 1 764 ? 24.882 37.749 1.852 1 91.19 764 LEU A N 1
ATOM 6328 C CA . LEU A 1 764 ? 25.531 37.501 3.135 1 91.19 764 LEU A CA 1
ATOM 6329 C C . LEU A 1 764 ? 26.393 38.689 3.547 1 91.19 764 LEU A C 1
ATOM 6331 O O . LEU A 1 764 ? 26.862 38.756 4.686 1 91.19 764 LEU A O 1
ATOM 6335 N N . ALA A 1 765 ? 26.558 39.605 2.691 1 92.8 765 ALA A N 1
ATOM 6336 C CA . ALA A 1 765 ? 27.481 40.713 2.925 1 92.8 765 ALA A CA 1
ATOM 6337 C C . ALA A 1 765 ? 26.998 41.595 4.073 1 92.8 765 ALA A C 1
ATOM 6339 O O . ALA A 1 765 ? 25.801 41.865 4.196 1 92.8 765 ALA A O 1
ATOM 6340 N N . ASN A 1 766 ? 27.886 41.942 4.95 1 92.06 766 ASN A N 1
ATOM 6341 C CA . ASN A 1 766 ? 27.618 42.854 6.057 1 92.06 766 ASN A CA 1
ATOM 6342 C C . ASN A 1 766 ? 28.68 43.945 6.155 1 92.06 766 ASN A C 1
ATOM 6344 O O . ASN A 1 766 ? 29.841 43.662 6.456 1 92.06 766 ASN A O 1
ATOM 6348 N N . PRO A 1 767 ? 28.345 45.25 6.009 1 92.97 767 PRO A N 1
ATOM 6349 C CA . PRO A 1 767 ? 27.026 45.769 5.64 1 92.97 767 PRO A CA 1
ATOM 6350 C C . PRO A 1 767 ? 26.543 45.248 4.288 1 92.97 767 PRO A C 1
ATOM 6352 O O . PRO A 1 767 ? 27.331 44.685 3.523 1 92.97 767 PRO A O 1
ATOM 6355 N N . PRO A 1 768 ? 25.227 45.368 4.044 1 93.92 768 PRO A N 1
ATOM 6356 C CA . PRO A 1 768 ? 24.718 44.906 2.75 1 93.92 768 PRO A CA 1
ATOM 6357 C C . PRO A 1 768 ? 25.337 45.655 1.572 1 93.92 768 PRO A C 1
ATOM 6359 O O . PRO A 1 768 ? 25.749 46.808 1.716 1 93.92 768 PRO A O 1
ATOM 6362 N N . VAL A 1 769 ? 25.403 45.047 0.414 1 93.08 769 VAL A N 1
ATOM 6363 C CA . VAL A 1 769 ? 25.942 45.667 -0.792 1 93.08 769 VAL A CA 1
ATOM 6364 C C . VAL A 1 769 ? 25.029 46.806 -1.24 1 93.08 769 VAL A C 1
ATOM 6366 O O . VAL A 1 769 ? 23.839 46.819 -0.918 1 93.08 769 VAL A O 1
ATOM 6369 N N . PRO A 1 770 ? 25.64 47.794 -1.873 1 91.6 770 PRO A N 1
ATOM 6370 C CA . PRO A 1 770 ? 24.784 48.869 -2.379 1 91.6 770 PRO A CA 1
ATOM 6371 C C . PRO A 1 770 ? 23.716 48.366 -3.348 1 91.6 770 PRO A C 1
ATOM 6373 O O . PRO A 1 770 ? 23.984 47.476 -4.16 1 91.6 770 PRO A O 1
ATOM 6376 N N . LEU A 1 771 ? 22.556 48.891 -3.273 1 92.18 771 LEU A N 1
ATOM 6377 C CA . LEU A 1 771 ? 21.441 48.478 -4.118 1 92.18 771 LEU A CA 1
ATOM 6378 C C . LEU A 1 771 ? 21.763 48.703 -5.592 1 92.18 771 LEU A C 1
ATOM 6380 O O . LEU A 1 771 ? 21.267 47.979 -6.458 1 92.18 771 LEU A O 1
ATOM 6384 N N . THR A 1 772 ? 22.716 49.612 -5.903 1 89.31 772 THR A N 1
ATOM 6385 C CA . THR A 1 772 ? 23.103 49.943 -7.27 1 89.31 772 THR A CA 1
ATOM 6386 C C . THR A 1 772 ? 23.849 48.78 -7.917 1 89.31 772 THR A C 1
ATOM 6388 O O . THR A 1 772 ? 23.772 48.585 -9.132 1 89.31 772 THR A O 1
ATOM 6391 N N . LEU A 1 773 ? 24.514 48.064 -7.083 1 91.2 773 LEU A N 1
ATOM 6392 C CA . LEU A 1 773 ? 25.234 46.906 -7.602 1 91.2 773 LEU A CA 1
ATOM 6393 C C . LEU A 1 773 ? 24.263 45.83 -8.075 1 91.2 773 LEU A C 1
ATOM 6395 O O . LEU A 1 773 ? 24.48 45.206 -9.117 1 91.2 773 LEU A O 1
ATOM 6399 N N . LEU A 1 774 ? 23.203 45.659 -7.357 1 89.55 774 LEU A N 1
ATOM 6400 C CA . LEU A 1 774 ? 22.204 44.654 -7.706 1 89.55 774 LEU A CA 1
ATOM 6401 C C . LEU A 1 774 ? 21.408 45.082 -8.933 1 89.55 774 LEU A C 1
ATOM 6403 O O . LEU A 1 774 ? 21.032 44.246 -9.758 1 89.55 774 LEU A O 1
ATOM 6407 N N . THR A 1 775 ? 21.192 46.362 -9.112 1 89.68 775 THR A N 1
ATOM 6408 C CA . THR A 1 775 ? 20.363 46.89 -10.189 1 89.68 775 THR A CA 1
ATOM 6409 C C . THR A 1 775 ? 21.005 46.619 -11.547 1 89.68 775 THR A C 1
ATOM 6411 O O . THR A 1 775 ? 20.309 46.527 -12.561 1 89.68 775 THR A O 1
ATOM 6414 N N . LYS A 1 776 ? 22.273 46.422 -11.563 1 89.66 776 LYS A N 1
ATOM 6415 C CA . LYS A 1 776 ? 22.979 46.129 -12.807 1 89.66 776 LYS A CA 1
ATOM 6416 C C . LYS A 1 776 ? 22.552 44.779 -13.376 1 89.66 776 LYS A C 1
ATOM 6418 O O . LYS A 1 776 ? 22.716 44.523 -14.571 1 89.66 776 LYS A O 1
ATOM 6423 N N . LEU A 1 777 ? 21.919 44.036 -12.537 1 90.89 777 LEU A N 1
ATOM 6424 C CA . LEU A 1 777 ? 21.6 42.673 -12.947 1 90.89 777 LEU A CA 1
ATOM 6425 C C . LEU A 1 777 ? 20.098 42.505 -13.153 1 90.89 777 LEU A C 1
ATOM 6427 O O . LEU A 1 777 ? 19.614 41.387 -13.34 1 90.89 777 LEU A O 1
ATOM 6431 N N . PHE A 1 778 ? 19.345 43.644 -13.119 1 90.01 778 PHE A N 1
ATOM 6432 C CA . PHE A 1 778 ? 17.892 43.561 -13.206 1 90.01 778 PHE A CA 1
ATOM 6433 C C . PHE A 1 778 ? 17.433 43.597 -14.659 1 90.01 778 PHE A C 1
ATOM 6435 O O . PHE A 1 778 ? 16.38 44.159 -14.969 1 90.01 778 PHE A O 1
ATOM 6442 N N . GLU A 1 779 ? 18.392 43.148 -15.53 1 86.22 779 GLU A N 1
ATOM 6443 C CA . GLU A 1 779 ? 18.047 43.04 -16.944 1 86.22 779 GLU A CA 1
ATOM 6444 C C . GLU A 1 779 ? 18.744 41.847 -17.592 1 86.22 779 GLU A C 1
ATOM 6446 O O . GLU A 1 779 ? 19.846 41.471 -17.189 1 86.22 779 GLU A O 1
ATOM 6451 N N . GLY A 1 780 ? 18.037 41.332 -18.462 1 84.51 780 GLY A N 1
ATOM 6452 C CA . GLY A 1 780 ? 18.656 40.298 -19.274 1 84.51 780 GLY A CA 1
ATOM 6453 C C . GLY A 1 780 ? 18.578 38.919 -18.647 1 84.51 780 GLY A C 1
ATOM 6454 O O . GLY A 1 780 ? 17.59 38.586 -17.988 1 84.51 780 GLY A O 1
ATOM 6455 N N . ASP A 1 781 ? 19.587 38.125 -18.83 1 87.66 781 ASP A N 1
ATOM 6456 C CA . ASP A 1 781 ? 19.548 36.694 -18.542 1 87.66 781 ASP A CA 1
ATOM 6457 C C . ASP A 1 781 ? 19.809 36.425 -17.062 1 87.66 781 ASP A C 1
ATOM 6459 O O . ASP A 1 781 ? 19.574 35.316 -16.576 1 87.66 781 ASP A O 1
ATOM 6463 N N . TYR A 1 782 ? 20.241 37.444 -16.269 1 89.68 782 TYR A N 1
ATOM 6464 C CA . TYR A 1 782 ? 20.567 37.253 -14.86 1 89.68 782 TYR A CA 1
ATOM 6465 C C . TYR A 1 782 ? 19.433 37.743 -13.967 1 89.68 782 TYR A C 1
ATOM 6467 O O . TYR A 1 782 ? 19.549 37.724 -12.739 1 89.68 782 TYR A O 1
ATOM 6475 N N . LEU A 1 783 ? 18.395 38.113 -14.555 1 88.71 783 LEU A N 1
ATOM 6476 C CA . LEU A 1 783 ? 17.294 38.783 -13.874 1 88.71 783 LEU A CA 1
ATOM 6477 C C . LEU A 1 783 ? 16.731 37.908 -12.759 1 88.71 783 LEU A C 1
ATOM 6479 O O . LEU A 1 783 ? 16.567 38.366 -11.626 1 88.71 783 LEU A O 1
ATOM 6483 N N . SER A 1 784 ? 16.447 36.654 -13.042 1 85.85 784 SER A N 1
ATOM 6484 C CA . SER A 1 784 ? 15.772 35.779 -12.089 1 85.85 784 SER A CA 1
ATOM 6485 C C . SER A 1 784 ? 16.622 35.559 -10.842 1 85.85 784 SER A C 1
ATOM 6487 O O . SER A 1 784 ? 16.111 35.601 -9.721 1 85.85 784 SER A O 1
ATOM 6489 N N . VAL A 1 785 ? 17.884 35.402 -10.976 1 87.68 785 VAL A N 1
ATOM 6490 C CA . VAL A 1 785 ? 18.781 35.145 -9.854 1 87.68 785 VAL A CA 1
ATOM 6491 C C . VAL A 1 785 ? 18.982 36.427 -9.049 1 87.68 785 VAL A C 1
ATOM 6493 O O . VAL A 1 785 ? 19.054 36.389 -7.818 1 87.68 785 VAL A O 1
ATOM 6496 N N . ALA A 1 786 ? 19.011 37.499 -9.713 1 90.44 786 ALA A N 1
ATOM 6497 C CA . ALA A 1 786 ? 19.231 38.788 -9.061 1 90.44 786 ALA A CA 1
ATOM 6498 C C . ALA A 1 786 ? 18.025 39.189 -8.218 1 90.44 786 ALA A C 1
ATOM 6500 O O . ALA A 1 786 ? 18.179 39.725 -7.118 1 90.44 786 ALA A O 1
ATOM 6501 N N . LEU A 1 787 ? 16.903 38.945 -8.682 1 89.71 787 LEU A N 1
ATOM 6502 C CA . LEU A 1 787 ? 15.689 39.32 -7.965 1 89.71 787 LEU A CA 1
ATOM 6503 C C . LEU A 1 787 ? 15.526 38.487 -6.699 1 89.71 787 LEU A C 1
ATOM 6505 O O . LEU A 1 787 ? 14.961 38.958 -5.709 1 89.71 787 LEU A O 1
ATOM 6509 N N . ALA A 1 788 ? 16.038 37.379 -6.714 1 86.01 788 ALA A N 1
ATOM 6510 C CA . ALA A 1 788 ? 15.96 36.539 -5.521 1 86.01 788 ALA A CA 1
ATOM 6511 C C . ALA A 1 788 ? 16.778 37.134 -4.378 1 86.01 788 ALA A C 1
ATOM 6513 O O . ALA A 1 788 ? 16.427 36.975 -3.207 1 86.01 788 ALA A O 1
ATOM 6514 N N . ALA A 1 789 ? 17.822 37.794 -4.71 1 90.38 789 ALA A N 1
ATOM 6515 C CA . ALA A 1 789 ? 18.707 38.379 -3.706 1 90.38 789 ALA A CA 1
ATOM 6516 C C . ALA A 1 789 ? 18.198 39.745 -3.255 1 90.38 789 ALA A C 1
ATOM 6518 O O . ALA A 1 789 ? 18.557 40.223 -2.176 1 90.38 789 ALA A O 1
ATOM 6519 N N . LEU A 1 790 ? 17.289 40.302 -3.943 1 92.16 790 LEU A N 1
ATOM 6520 C CA . LEU A 1 790 ? 16.814 41.668 -3.751 1 92.16 790 LEU A CA 1
ATOM 6521 C C . LEU A 1 790 ? 16.136 41.822 -2.394 1 92.16 790 LEU A C 1
ATOM 6523 O O . LEU A 1 790 ? 16.434 42.758 -1.648 1 92.16 790 LEU A O 1
ATOM 6527 N N . ILE A 1 791 ? 15.343 40.934 -2.039 1 89.67 791 ILE A N 1
ATOM 6528 C CA . ILE A 1 791 ? 14.558 41.049 -0.815 1 89.67 791 ILE A CA 1
ATOM 6529 C C . ILE A 1 791 ? 15.486 41.02 0.398 1 89.67 791 ILE A C 1
ATOM 6531 O O . ILE A 1 791 ? 15.338 41.825 1.32 1 89.67 791 ILE A O 1
ATOM 6535 N N . ASN A 1 792 ? 16.456 40.193 0.336 1 90.23 792 ASN A N 1
ATOM 6536 C CA . ASN A 1 792 ? 17.373 40.04 1.46 1 90.23 792 ASN A CA 1
ATOM 6537 C C . ASN A 1 792 ? 18.22 41.292 1.668 1 90.23 792 ASN A C 1
ATOM 6539 O O . ASN A 1 792 ? 18.409 41.738 2.801 1 90.23 792 ASN A O 1
ATOM 6543 N N . VAL A 1 793 ? 18.626 41.802 0.61 1 93.55 793 VAL A N 1
ATOM 6544 C CA . VAL A 1 793 ? 19.477 42.984 0.697 1 93.55 793 VAL A CA 1
ATOM 6545 C C . VAL A 1 793 ? 18.65 44.185 1.15 1 93.55 793 VAL A C 1
ATOM 6547 O O . VAL A 1 793 ? 19.097 44.975 1.985 1 93.55 793 VAL A O 1
ATOM 6550 N N . CYS A 1 794 ? 17.455 44.219 0.801 1 94.22 794 CYS A N 1
ATOM 6551 C CA . CYS A 1 794 ? 16.587 45.344 1.13 1 94.22 794 CYS A CA 1
ATOM 6552 C C . CYS A 1 794 ? 16.137 45.278 2.584 1 94.22 794 CYS A C 1
ATOM 6554 O O . CYS A 1 794 ? 15.951 46.312 3.228 1 94.22 794 CYS A O 1
ATOM 6556 N N . ARG A 1 795 ? 16.028 44.175 3.139 1 93.98 795 ARG A N 1
ATOM 6557 C CA . ARG A 1 795 ? 15.63 44.011 4.533 1 93.98 795 ARG A CA 1
ATOM 6558 C C . ARG A 1 795 ? 16.727 44.493 5.477 1 93.98 795 ARG A C 1
ATOM 6560 O O . ARG A 1 795 ? 16.458 44.82 6.635 1 93.98 795 ARG A O 1
ATOM 6567 N N . ARG A 1 796 ? 17.897 44.583 4.995 1 93.68 796 ARG A N 1
ATOM 6568 C CA . ARG A 1 796 ? 19.046 44.95 5.817 1 93.68 796 ARG A CA 1
ATOM 6569 C C . ARG A 1 796 ? 19.536 46.354 5.478 1 93.68 796 ARG A C 1
ATOM 6571 O O . ARG A 1 796 ? 20.591 46.78 5.951 1 93.68 796 ARG A O 1
ATOM 6578 N N . THR A 1 797 ? 18.771 47.032 4.597 1 93.14 797 THR A N 1
ATOM 6579 C CA . THR A 1 797 ? 19.076 48.403 4.204 1 93.14 797 THR A CA 1
ATOM 6580 C C . THR A 1 797 ? 18.063 49.375 4.802 1 93.14 797 THR A C 1
ATOM 6582 O O . THR A 1 797 ? 16.931 48.992 5.104 1 93.14 797 THR A O 1
ATOM 6585 N N . ASN A 1 798 ? 18.547 50.583 5.02 1 91.95 798 ASN A N 1
ATOM 6586 C CA . ASN A 1 798 ? 17.717 51.622 5.621 1 91.95 798 ASN A CA 1
ATOM 6587 C C . ASN A 1 798 ? 16.352 51.71 4.945 1 91.95 798 ASN A C 1
ATOM 6589 O O . ASN A 1 798 ? 16.254 51.616 3.72 1 91.95 798 ASN A O 1
ATOM 6593 N N . ALA A 1 799 ? 15.271 51.868 5.721 1 91.74 799 ALA A N 1
ATOM 6594 C CA . ALA A 1 799 ? 13.896 51.768 5.238 1 91.74 799 ALA A CA 1
ATOM 6595 C C . ALA A 1 799 ? 13.583 52.88 4.24 1 91.74 799 ALA A C 1
ATOM 6597 O O . ALA A 1 799 ? 12.935 52.641 3.218 1 91.74 799 ALA A O 1
ATOM 6598 N N . MET A 1 800 ? 14.055 54.037 4.49 1 91.64 800 MET A N 1
ATOM 6599 C CA . MET A 1 800 ? 13.74 55.175 3.631 1 91.64 800 MET A CA 1
ATOM 6600 C C . MET A 1 800 ? 14.362 55.003 2.25 1 91.64 800 MET A C 1
ATOM 6602 O O . MET A 1 800 ? 13.712 55.259 1.235 1 91.64 800 MET A O 1
ATOM 6606 N N . ASP A 1 801 ? 15.613 54.559 2.252 1 91.32 801 ASP A N 1
ATOM 6607 C CA . ASP A 1 801 ? 16.296 54.31 0.986 1 91.32 801 ASP A CA 1
ATOM 6608 C C . ASP A 1 801 ? 15.627 53.173 0.215 1 91.32 801 ASP A C 1
ATOM 6610 O O . ASP A 1 801 ? 15.491 53.241 -1.008 1 91.32 801 ASP A O 1
ATOM 6614 N N . THR A 1 802 ? 15.257 52.231 0.978 1 94.4 802 THR A N 1
ATOM 6615 C CA . THR A 1 802 ? 14.663 51.064 0.334 1 94.4 802 THR A CA 1
ATOM 6616 C C . THR A 1 802 ? 13.283 51.399 -0.225 1 94.4 802 THR A C 1
ATOM 6618 O O . THR A 1 802 ? 12.889 50.883 -1.273 1 94.4 802 THR A O 1
ATOM 6621 N N . ILE A 1 803 ? 12.458 52.179 0.489 1 95.4 803 ILE A N 1
ATOM 6622 C CA . ILE A 1 803 ? 11.135 52.573 0.019 1 95.4 803 ILE A CA 1
ATOM 6623 C C . ILE A 1 803 ? 11.264 53.374 -1.275 1 95.4 803 ILE A C 1
ATOM 6625 O O . ILE A 1 803 ? 10.52 53.145 -2.231 1 95.4 803 ILE A O 1
ATOM 6629 N N . SER A 1 804 ? 12.283 54.293 -1.242 1 93.74 804 SER A N 1
ATOM 6630 C CA . SER A 1 804 ? 12.543 55.059 -2.456 1 93.74 804 SER A CA 1
ATOM 6631 C C . SER A 1 804 ? 12.987 54.152 -3.598 1 93.74 804 SER A C 1
ATOM 6633 O O . SER A 1 804 ? 12.54 54.313 -4.736 1 93.74 804 SER A O 1
ATOM 6635 N N . PHE A 1 805 ? 13.764 53.283 -3.279 1 94.5 805 PHE A N 1
ATOM 6636 C CA . PHE A 1 805 ? 14.238 52.293 -4.24 1 94.5 805 PHE A CA 1
ATOM 6637 C C . PHE A 1 805 ? 13.08 51.452 -4.765 1 94.5 805 PHE A C 1
ATOM 6639 O O . PHE A 1 805 ? 12.991 51.192 -5.967 1 94.5 805 PHE A O 1
ATOM 6646 N N . ALA A 1 806 ? 12.234 50.992 -3.863 1 95.35 806 ALA A N 1
ATOM 6647 C CA . ALA A 1 806 ? 11.08 50.176 -4.231 1 95.35 806 ALA A CA 1
ATOM 6648 C C . ALA A 1 806 ? 10.159 50.928 -5.186 1 95.35 806 ALA A C 1
ATOM 6650 O O . ALA A 1 806 ? 9.621 50.344 -6.13 1 95.35 806 ALA A O 1
ATOM 6651 N N . ARG A 1 807 ? 10.001 52.186 -5.027 1 94.43 807 ARG A N 1
ATOM 6652 C CA . ARG A 1 807 ? 9.181 53.012 -5.907 1 94.43 807 ARG A CA 1
ATOM 6653 C C . ARG A 1 807 ? 9.78 53.083 -7.307 1 94.43 807 ARG A C 1
ATOM 6655 O O . ARG A 1 807 ? 9.051 53.081 -8.301 1 94.43 807 ARG A O 1
ATOM 6662 N N . THR A 1 808 ? 11.057 53.147 -7.331 1 93.56 808 THR A N 1
ATOM 6663 C CA . THR A 1 808 ? 11.745 53.173 -8.618 1 93.56 808 THR A CA 1
ATOM 6664 C C . THR A 1 808 ? 11.569 51.846 -9.351 1 93.56 808 THR A C 1
ATOM 6666 O O . THR A 1 808 ? 11.335 51.826 -10.561 1 93.56 808 THR A O 1
ATOM 6669 N N . LEU A 1 809 ? 11.698 50.822 -8.61 1 94.17 809 LEU A N 1
ATOM 6670 C CA . LEU A 1 809 ? 11.539 49.5 -9.205 1 94.17 809 LEU A CA 1
ATOM 6671 C C . LEU A 1 809 ? 10.124 49.312 -9.742 1 94.17 809 LEU A C 1
ATOM 6673 O O . LEU A 1 809 ? 9.925 48.644 -10.759 1 94.17 809 LEU A O 1
ATOM 6677 N N . ALA A 1 810 ? 9.153 49.878 -9.055 1 93.42 810 ALA A N 1
ATOM 6678 C CA . ALA A 1 810 ? 7.747 49.703 -9.408 1 93.42 810 ALA A CA 1
ATOM 6679 C C . ALA A 1 810 ? 7.428 50.375 -10.74 1 93.42 810 ALA A C 1
ATOM 6681 O O . ALA A 1 810 ? 6.358 50.157 -11.313 1 93.42 810 ALA A O 1
ATOM 6682 N N . SER A 1 811 ? 8.383 51.067 -11.347 1 89.52 811 SER A N 1
ATOM 6683 C CA . SER A 1 811 ? 8.18 51.73 -12.631 1 89.52 811 SER A CA 1
ATOM 6684 C C . SER A 1 811 ? 9.01 51.073 -13.729 1 89.52 811 SER A C 1
ATOM 6686 O O . SER A 1 811 ? 9.077 51.579 -14.851 1 89.52 811 SER A O 1
ATOM 6688 N N . GLN A 1 812 ? 9.626 50.017 -13.417 1 90.64 812 GLN A N 1
ATOM 6689 C CA . GLN A 1 812 ? 10.504 49.329 -14.357 1 90.64 812 GLN A CA 1
ATOM 6690 C C . GLN A 1 812 ? 9.76 48.218 -15.092 1 90.64 812 GLN A C 1
ATOM 6692 O O . GLN A 1 812 ? 8.548 48.306 -15.299 1 90.64 812 GLN A O 1
ATOM 6697 N N . ARG A 1 813 ? 10.53 47.278 -15.658 1 87.29 813 ARG A N 1
ATOM 6698 C CA . ARG A 1 813 ? 9.953 46.164 -16.404 1 87.29 813 ARG A CA 1
ATOM 6699 C C . ARG A 1 813 ? 9.062 45.308 -15.51 1 87.29 813 ARG A C 1
ATOM 6701 O O . ARG A 1 813 ? 9.125 45.41 -14.283 1 87.29 813 ARG A O 1
ATOM 6708 N N . VAL A 1 814 ? 8.32 44.495 -15.992 1 86.44 814 VAL A N 1
ATOM 6709 C CA . VAL A 1 814 ? 7.21 43.812 -15.335 1 86.44 814 VAL A CA 1
ATOM 6710 C C . VAL A 1 814 ? 7.727 43.015 -14.14 1 86.44 814 VAL A C 1
ATOM 6712 O O . VAL A 1 814 ? 7.221 43.158 -13.024 1 86.44 814 VAL A O 1
ATOM 6715 N N . SER A 1 815 ? 8.763 42.124 -14.33 1 86.85 815 SER A N 1
ATOM 6716 C CA . SER A 1 815 ? 9.273 41.294 -13.244 1 86.85 815 SER A CA 1
ATOM 6717 C C . SER A 1 815 ? 9.831 42.148 -12.11 1 86.85 815 SER A C 1
ATOM 6719 O O . SER A 1 815 ? 9.632 41.836 -10.934 1 86.85 815 SER A O 1
ATOM 6721 N N . VAL A 1 816 ? 10.508 43.141 -12.486 1 91.96 816 VAL A N 1
ATOM 6722 C CA . VAL A 1 816 ? 11.103 44.054 -11.515 1 91.96 816 VAL A CA 1
ATOM 6723 C C . VAL A 1 816 ? 10.005 44.856 -10.82 1 91.96 816 VAL A C 1
ATOM 6725 O O . VAL A 1 816 ? 10.064 45.082 -9.609 1 91.96 816 VAL A O 1
ATOM 6728 N N . ARG A 1 817 ? 9.05 45.257 -11.594 1 92.44 817 ARG A N 1
ATOM 6729 C CA . ARG A 1 817 ? 7.91 46.008 -11.078 1 92.44 817 ARG A CA 1
ATOM 6730 C C . ARG A 1 817 ? 7.181 45.22 -9.994 1 92.44 817 ARG A C 1
ATOM 6732 O O . ARG A 1 817 ? 6.821 45.773 -8.953 1 92.44 817 ARG A O 1
ATOM 6739 N N . LYS A 1 818 ? 6.966 43.978 -10.186 1 92.76 818 LYS A N 1
ATOM 6740 C CA . LYS A 1 818 ? 6.286 43.118 -9.222 1 92.76 818 LYS A CA 1
ATOM 6741 C C . LYS A 1 818 ? 7.046 43.065 -7.9 1 92.76 818 LYS A C 1
ATOM 6743 O O . LYS A 1 818 ? 6.443 43.136 -6.827 1 92.76 818 LYS A O 1
ATOM 6748 N N . HIS A 1 819 ? 8.344 43.008 -7.991 1 93.09 819 HIS A N 1
ATOM 6749 C CA . HIS A 1 819 ? 9.153 42.951 -6.779 1 93.09 819 HIS A CA 1
ATOM 6750 C C . HIS A 1 819 ? 9.18 44.301 -6.07 1 93.09 819 HIS A C 1
ATOM 6752 O O . HIS A 1 819 ? 9.265 44.36 -4.842 1 93.09 819 HIS A O 1
ATOM 6758 N N . GLY A 1 820 ? 9.131 45.297 -6.876 1 94.44 820 GLY A N 1
ATOM 6759 C CA . GLY A 1 820 ? 9.006 46.613 -6.27 1 94.44 820 GLY A CA 1
ATOM 6760 C C . GLY A 1 820 ? 7.747 46.77 -5.439 1 94.44 820 GLY A C 1
ATOM 6761 O O . GLY A 1 820 ? 7.785 47.337 -4.345 1 94.44 820 GLY A O 1
ATOM 6762 N N . ILE A 1 821 ? 6.708 46.268 -5.848 1 95.51 821 ILE A N 1
ATOM 6763 C CA . ILE A 1 821 ? 5.428 46.335 -5.151 1 95.51 821 ILE A CA 1
ATOM 6764 C C . ILE A 1 821 ? 5.494 45.506 -3.871 1 95.51 821 ILE A C 1
ATOM 6766 O O . ILE A 1 821 ? 5.025 45.942 -2.816 1 95.51 821 ILE A O 1
ATOM 6770 N N . ARG A 1 822 ? 6.071 44.396 -3.995 1 93.85 822 ARG A N 1
ATOM 6771 C CA . ARG A 1 822 ? 6.197 43.534 -2.825 1 93.85 822 ARG A CA 1
ATOM 6772 C C . ARG A 1 822 ? 7.054 44.193 -1.749 1 93.85 822 ARG A C 1
ATOM 6774 O O . ARG A 1 822 ? 6.775 44.057 -0.556 1 93.85 822 ARG A O 1
ATOM 6781 N N . LEU A 1 823 ? 8.101 44.88 -2.255 1 94.59 823 LEU A N 1
ATOM 6782 C CA . LEU A 1 823 ? 8.968 45.587 -1.318 1 94.59 823 LEU A CA 1
ATOM 6783 C C . LEU A 1 823 ? 8.213 46.718 -0.627 1 94.59 823 LEU A C 1
ATOM 6785 O O . LEU A 1 823 ? 8.393 46.948 0.571 1 94.59 823 LEU A O 1
ATOM 6789 N N . MET A 1 824 ? 7.382 47.337 -1.325 1 94.9 824 MET A N 1
ATOM 6790 C CA . MET A 1 824 ? 6.561 48.395 -0.744 1 94.9 824 MET A CA 1
ATOM 6791 C C . MET A 1 824 ? 5.645 47.839 0.341 1 94.9 824 MET A C 1
ATOM 6793 O O . MET A 1 824 ? 5.483 48.453 1.397 1 94.9 824 MET A O 1
ATOM 6797 N N . ARG A 1 825 ? 5.081 46.746 0.125 1 93.48 825 ARG A N 1
ATOM 6798 C CA . ARG A 1 825 ? 4.211 46.096 1.099 1 93.48 825 ARG A CA 1
ATOM 6799 C C . ARG A 1 825 ? 4.985 45.72 2.359 1 93.48 825 ARG A C 1
ATOM 6801 O O . ARG A 1 825 ? 4.454 45.805 3.468 1 93.48 825 ARG A O 1
ATOM 6808 N N . MET A 1 826 ? 6.163 45.359 2.093 1 91.54 826 MET A N 1
ATOM 6809 C CA . MET A 1 826 ? 6.987 44.88 3.199 1 91.54 826 MET A CA 1
ATOM 6810 C C . MET A 1 826 ? 7.425 46.036 4.091 1 91.54 826 MET A C 1
ATOM 6812 O O . MET A 1 826 ? 7.552 45.875 5.306 1 91.54 826 MET A O 1
ATOM 6816 N N . LEU A 1 827 ? 7.657 47.282 3.488 1 92.7 827 LEU A N 1
ATOM 6817 C CA . LEU A 1 827 ? 8.415 48.29 4.22 1 92.7 827 LEU A CA 1
ATOM 6818 C C . LEU A 1 827 ? 7.567 49.533 4.47 1 92.7 827 LEU A C 1
ATOM 6820 O O . LEU A 1 827 ? 7.735 50.21 5.487 1 92.7 827 LEU A O 1
ATOM 6824 N N . ALA A 1 828 ? 6.652 49.822 3.63 1 93.6 828 ALA A N 1
ATOM 6825 C CA . ALA A 1 828 ? 5.972 51.114 3.657 1 93.6 828 ALA A CA 1
ATOM 6826 C C . ALA A 1 828 ? 4.933 51.164 4.774 1 93.6 828 ALA A C 1
ATOM 6828 O O . ALA A 1 828 ? 4.295 50.154 5.082 1 93.6 828 ALA A O 1
ATOM 6829 N N . PRO A 1 829 ? 4.809 52.354 5.465 1 92.56 829 PRO A N 1
ATOM 6830 C CA . PRO A 1 829 ? 3.694 52.525 6.399 1 92.56 829 PRO A CA 1
ATOM 6831 C C . PRO A 1 829 ? 2.334 52.3 5.742 1 92.56 829 PRO A C 1
ATOM 6833 O O . PRO A 1 829 ? 2.189 52.498 4.533 1 92.56 829 PRO A O 1
ATOM 6836 N N . ARG A 1 830 ? 1.373 51.96 6.426 1 92.11 830 ARG A N 1
ATOM 6837 C CA . ARG A 1 830 ? 0.074 51.512 5.934 1 92.11 830 ARG A CA 1
ATOM 6838 C C . ARG A 1 830 ? -0.552 52.554 5.013 1 92.11 830 ARG A C 1
ATOM 6840 O O . ARG A 1 830 ? -1.001 52.228 3.912 1 92.11 830 ARG A O 1
ATOM 6847 N N . ASP A 1 831 ? -0.588 53.846 5.452 1 91.75 831 ASP A N 1
ATOM 6848 C CA . ASP A 1 831 ? -1.241 54.882 4.658 1 91.75 831 ASP A CA 1
ATOM 6849 C C . ASP A 1 831 ? -0.498 55.118 3.345 1 91.75 831 ASP A C 1
ATOM 6851 O O . ASP A 1 831 ? -1.121 55.292 2.295 1 91.75 831 ASP A O 1
ATOM 6855 N N . GLN A 1 832 ? 0.824 55.127 3.461 1 93.64 832 GLN A N 1
ATOM 6856 C CA . GLN A 1 832 ? 1.64 55.266 2.259 1 93.64 832 GLN A CA 1
ATOM 6857 C C . GLN A 1 832 ? 1.455 54.072 1.327 1 93.64 832 GLN A C 1
ATOM 6859 O O . GLN A 1 832 ? 1.45 54.228 0.104 1 93.64 832 GLN A O 1
ATOM 6864 N N . LEU A 1 833 ? 1.379 52.953 1.897 1 95.47 833 LEU A N 1
ATOM 6865 C CA . LEU A 1 833 ? 1.192 51.73 1.124 1 95.47 833 LEU A CA 1
ATOM 6866 C C . LEU A 1 833 ? -0.143 51.751 0.387 1 95.47 833 LEU A C 1
ATOM 6868 O O . LEU A 1 833 ? -0.206 51.436 -0.803 1 95.47 833 LEU A O 1
ATOM 6872 N N . ILE A 1 834 ? -1.273 52.119 1.088 1 96.13 834 ILE A N 1
ATOM 6873 C CA . ILE A 1 834 ? -2.609 52.152 0.504 1 96.13 834 ILE A CA 1
ATOM 6874 C C . ILE A 1 834 ? -2.643 53.148 -0.652 1 96.13 834 ILE A C 1
ATOM 6876 O O . ILE A 1 834 ? -3.164 52.843 -1.728 1 96.13 834 ILE A O 1
ATOM 6880 N N . ASN A 1 835 ? -2.019 54.31 -0.376 1 95.32 835 ASN A N 1
ATOM 6881 C CA . ASN A 1 835 ? -1.967 55.318 -1.43 1 95.32 835 ASN A CA 1
ATOM 6882 C C . ASN A 1 835 ? -1.181 54.822 -2.641 1 95.32 835 ASN A C 1
ATOM 6884 O O . ASN A 1 835 ? -1.584 55.05 -3.783 1 95.32 835 ASN A O 1
ATOM 6888 N N . PHE A 1 836 ? -0.13 54.216 -2.402 1 96.34 836 PHE A N 1
ATOM 6889 C CA . PHE A 1 836 ? 0.71 53.664 -3.459 1 96.34 836 PHE A CA 1
ATOM 6890 C C . PHE A 1 836 ? -0.049 52.613 -4.261 1 96.34 836 PHE A C 1
ATOM 6892 O O . PHE A 1 836 ? -0.039 52.639 -5.493 1 96.34 836 PHE A O 1
ATOM 6899 N N . LEU A 1 837 ? -0.651 51.657 -3.555 1 97.19 837 LEU A N 1
ATOM 6900 C CA . LEU A 1 837 ? -1.37 50.576 -4.22 1 97.19 837 LEU A CA 1
ATOM 6901 C C . LEU A 1 837 ? -2.529 51.123 -5.048 1 97.19 837 LEU A C 1
ATOM 6903 O O . LEU A 1 837 ? -2.776 50.655 -6.162 1 97.19 837 LEU A O 1
ATOM 6907 N N . GLN A 1 838 ? -3.214 52.095 -4.458 1 95.67 838 GLN A N 1
ATOM 6908 C CA . GLN A 1 838 ? -4.333 52.71 -5.165 1 95.67 838 GLN A CA 1
ATOM 6909 C C . GLN A 1 838 ? -3.86 53.42 -6.43 1 95.67 838 GLN A C 1
ATOM 6911 O O . GLN A 1 838 ? -4.466 53.273 -7.494 1 95.67 838 GLN A O 1
ATOM 6916 N N . ALA A 1 839 ? -2.817 54.146 -6.295 1 95.05 839 ALA A N 1
ATOM 6917 C CA . ALA A 1 839 ? -2.279 54.885 -7.435 1 95.05 839 ALA A CA 1
ATOM 6918 C C . ALA A 1 839 ? -1.815 53.936 -8.535 1 95.05 839 ALA A C 1
ATOM 6920 O O . ALA A 1 839 ? -2.063 54.178 -9.719 1 95.05 839 ALA A O 1
ATOM 6921 N N . GLN A 1 840 ? -1.136 52.901 -8.171 1 95.73 840 GLN A N 1
ATOM 6922 C CA . GLN A 1 840 ? -0.645 51.925 -9.139 1 95.73 840 GLN A CA 1
ATOM 6923 C C . GLN A 1 840 ? -1.801 51.208 -9.831 1 95.73 840 GLN A C 1
ATOM 6925 O O . GLN A 1 840 ? -1.733 50.918 -11.027 1 95.73 840 GLN A O 1
ATOM 6930 N N . TRP A 1 841 ? -2.829 50.89 -9.044 1 95.36 841 TRP A N 1
ATOM 6931 C CA . TRP A 1 841 ? -3.972 50.17 -9.595 1 95.36 841 TRP A CA 1
ATOM 6932 C C . TRP A 1 841 ? -4.66 50.99 -10.682 1 95.36 841 TRP A C 1
ATOM 6934 O O . TRP A 1 841 ? -5.104 50.443 -11.694 1 95.36 841 TRP A O 1
ATOM 6944 N N . GLU A 1 842 ? -4.766 52.274 -10.514 1 93.65 842 GLU A N 1
ATOM 6945 C CA . GLU A 1 842 ? -5.483 53.159 -11.427 1 93.65 842 GLU A CA 1
ATOM 6946 C C . GLU A 1 842 ? -4.766 53.264 -12.77 1 93.65 842 GLU A C 1
ATOM 6948 O O . GLU A 1 842 ? -5.403 53.467 -13.806 1 93.65 842 GLU A O 1
ATOM 6953 N N . ILE A 1 843 ? -3.474 53.055 -12.773 1 92.25 843 ILE A N 1
ATOM 6954 C CA . ILE A 1 843 ? -2.727 53.309 -14 1 92.25 843 ILE A CA 1
ATOM 6955 C C . ILE A 1 843 ? -2.302 51.984 -14.628 1 92.25 843 ILE A C 1
ATOM 6957 O O . ILE A 1 843 ? -2.003 51.924 -15.823 1 92.25 843 ILE A O 1
ATOM 6961 N N . GLU A 1 844 ? -2.224 50.927 -13.92 1 93.03 844 GLU A N 1
ATOM 6962 C CA . GLU A 1 844 ? -1.643 49.668 -14.375 1 93.03 844 GLU A CA 1
ATOM 6963 C C . GLU A 1 844 ? -2.621 48.895 -15.255 1 93.03 844 GLU A C 1
ATOM 6965 O O . GLU A 1 844 ? -3.791 48.738 -14.903 1 93.03 844 GLU A O 1
ATOM 6970 N N . GLU A 1 845 ? -2.04 48.384 -16.413 1 87.78 845 GLU A N 1
ATOM 6971 C CA . GLU A 1 845 ? -2.882 47.633 -17.338 1 87.78 845 GLU A CA 1
ATOM 6972 C C . GLU A 1 845 ? -2.379 46.202 -17.505 1 87.78 845 GLU A C 1
ATOM 6974 O O . GLU A 1 845 ? -3.115 45.33 -17.972 1 87.78 845 GLU A O 1
ATOM 6979 N N . ASN A 1 846 ? -1.11 46.161 -17.097 1 88.21 846 ASN A N 1
ATOM 6980 C CA . ASN A 1 846 ? -0.548 44.824 -17.249 1 88.21 846 ASN A CA 1
ATOM 6981 C C . ASN A 1 846 ? -1.246 43.815 -16.342 1 88.21 846 ASN A C 1
ATOM 6983 O O . ASN A 1 846 ? -1.359 44.035 -15.134 1 88.21 846 ASN A O 1
ATOM 6987 N N . HIS A 1 847 ? -1.644 42.688 -16.821 1 85.51 847 HIS A N 1
ATOM 6988 C CA . HIS A 1 847 ? -2.454 41.718 -16.093 1 85.51 847 HIS A CA 1
ATOM 6989 C C . HIS A 1 847 ? -1.682 41.128 -14.917 1 85.51 847 HIS A C 1
ATOM 6991 O O . HIS A 1 847 ? -2.243 40.932 -13.836 1 85.51 847 HIS A O 1
ATOM 6997 N N . SER A 1 848 ? -0.411 40.748 -15.081 1 86.98 848 SER A N 1
ATOM 6998 C CA . SER A 1 848 ? 0.37 40.106 -14.029 1 86.98 848 SER A CA 1
ATOM 6999 C C . SER A 1 848 ? 0.651 41.071 -12.882 1 86.98 848 SER A C 1
ATOM 7001 O O . SER A 1 848 ? 0.687 40.667 -11.718 1 86.98 848 SER A O 1
ATOM 7003 N N . VAL A 1 849 ? 0.862 42.282 -13.198 1 91.62 849 VAL A N 1
ATOM 7004 C CA . VAL A 1 849 ? 1.114 43.291 -12.175 1 91.62 849 VAL A CA 1
ATOM 7005 C C . VAL A 1 849 ? -0.176 43.589 -11.414 1 91.62 849 VAL A C 1
ATOM 7007 O O . VAL A 1 849 ? -0.159 43.755 -10.192 1 91.62 849 VAL A O 1
ATOM 7010 N N . ARG A 1 850 ? -1.214 43.626 -12.117 1 91.94 850 ARG A N 1
ATOM 7011 C CA . ARG A 1 850 ? -2.515 43.856 -11.497 1 91.94 850 ARG A CA 1
ATOM 7012 C C . ARG A 1 850 ? -2.862 42.737 -10.521 1 91.94 850 ARG A C 1
ATOM 7014 O O . ARG A 1 850 ? -3.452 42.986 -9.467 1 91.94 850 ARG A O 1
ATOM 7021 N N . GLU A 1 851 ? -2.502 41.61 -10.927 1 91.81 851 GLU A N 1
ATOM 7022 C CA . GLU A 1 851 ? -2.723 40.484 -10.026 1 91.81 851 GLU A CA 1
ATOM 7023 C C . GLU A 1 851 ? -1.967 40.67 -8.713 1 91.81 851 GLU A C 1
ATOM 7025 O O . GLU A 1 851 ? -2.506 40.405 -7.637 1 91.81 851 GLU A O 1
ATOM 7030 N N . VAL A 1 852 ? -0.686 41.063 -8.808 1 92.94 852 VAL A N 1
ATOM 7031 C CA . VAL A 1 852 ? 0.125 41.274 -7.613 1 92.94 852 VAL A CA 1
ATOM 7032 C C . VAL A 1 852 ? -0.468 42.408 -6.78 1 92.94 852 VAL A C 1
ATOM 7034 O O . VAL A 1 852 ? -0.533 42.316 -5.552 1 92.94 852 VAL A O 1
ATOM 7037 N N . LEU A 1 853 ? -0.906 43.462 -7.417 1 95.54 853 LEU A N 1
ATOM 7038 C CA . LEU A 1 853 ? -1.517 44.593 -6.728 1 95.54 853 LEU A CA 1
ATOM 7039 C C . LEU A 1 853 ? -2.763 44.157 -5.965 1 95.54 853 LEU A C 1
ATOM 7041 O O . LEU A 1 853 ? -2.94 44.515 -4.799 1 95.54 853 LEU A O 1
ATOM 7045 N N . PHE A 1 854 ? -3.542 43.391 -6.595 1 94.68 854 PHE A N 1
ATOM 7046 C CA . PHE A 1 854 ? -4.783 42.92 -5.991 1 94.68 854 PHE A CA 1
ATOM 7047 C C . PHE A 1 854 ? -4.496 41.983 -4.824 1 94.68 854 PHE A C 1
ATOM 7049 O O . PHE A 1 854 ? -5.108 42.102 -3.76 1 94.68 854 PHE A O 1
ATOM 7056 N N . THR A 1 855 ? -3.6 41.085 -5.081 1 92.81 855 THR A N 1
ATOM 7057 C CA . THR A 1 855 ? -3.252 40.114 -4.05 1 92.81 855 THR A CA 1
ATOM 7058 C C . THR A 1 855 ? -2.702 40.814 -2.811 1 92.81 855 THR A C 1
ATOM 7060 O O . THR A 1 855 ? -3.061 40.466 -1.684 1 92.81 855 THR A O 1
ATOM 7063 N N . GLU A 1 856 ? -1.794 41.772 -3.019 1 94.83 856 GLU A N 1
ATOM 7064 C CA . GLU A 1 856 ? -1.218 42.503 -1.894 1 94.83 856 GLU A CA 1
ATOM 7065 C C . GLU A 1 856 ? -2.284 43.308 -1.156 1 94.83 856 GLU A C 1
ATOM 7067 O O . GLU A 1 856 ? -2.208 43.477 0.063 1 94.83 856 GLU A O 1
ATOM 7072 N N . SER A 1 857 ? -3.254 43.805 -1.828 1 95.27 857 SER A N 1
ATOM 7073 C CA . SER A 1 857 ? -4.352 44.539 -1.209 1 95.27 857 SER A CA 1
ATOM 7074 C C . SER A 1 857 ? -5.25 43.612 -0.397 1 95.27 857 SER A C 1
ATOM 7076 O O . SER A 1 857 ? -5.705 43.974 0.689 1 95.27 857 SER A O 1
ATOM 7078 N N . MET A 1 858 ? -5.484 42.523 -0.926 1 93.79 858 MET A N 1
ATOM 7079 C CA . MET A 1 858 ? -6.285 41.528 -0.218 1 93.79 858 MET A CA 1
ATOM 7080 C C . MET A 1 858 ? -5.594 41.09 1.069 1 93.79 858 MET A C 1
ATOM 7082 O O . MET A 1 858 ? -6.238 40.962 2.112 1 93.79 858 MET A O 1
ATOM 7086 N N . GLU A 1 859 ? -4.329 40.857 0.907 1 91.25 859 GLU A N 1
ATOM 7087 C CA . GLU A 1 859 ? -3.566 40.447 2.083 1 91.25 859 GLU A CA 1
ATOM 7088 C C . GLU A 1 859 ? -3.532 41.554 3.132 1 91.25 859 GLU A C 1
ATOM 7090 O O . GLU A 1 859 ? -3.565 41.279 4.333 1 91.25 859 GLU A O 1
ATOM 7095 N N . LEU A 1 860 ? -3.378 42.747 2.695 1 92.92 860 LEU A N 1
ATOM 7096 C CA . LEU A 1 860 ? -3.398 43.892 3.599 1 92.92 860 LEU A CA 1
ATOM 7097 C C . LEU A 1 860 ? -4.685 43.916 4.417 1 92.92 860 LEU A C 1
ATOM 7099 O O . LEU A 1 860 ? -4.65 44.123 5.632 1 92.92 860 LEU A O 1
ATOM 7103 N N . PHE A 1 861 ? -5.831 43.637 3.84 1 91.73 861 PHE A N 1
ATOM 7104 C CA . PHE A 1 861 ? -7.115 43.612 4.531 1 91.73 861 PHE A CA 1
ATOM 7105 C C . PHE A 1 861 ? -7.214 42.396 5.445 1 91.73 861 PHE A C 1
ATOM 7107 O O . PHE A 1 861 ? -7.726 42.493 6.562 1 91.73 861 PHE A O 1
ATOM 7114 N N . SER A 1 862 ? -6.794 41.344 4.895 1 89.93 862 SER A N 1
ATOM 7115 C CA . SER A 1 862 ? -6.839 40.12 5.688 1 89.93 862 SER A CA 1
ATOM 7116 C C . SER A 1 862 ? -6.026 40.262 6.97 1 89.93 862 SER A C 1
ATOM 7118 O O . SER A 1 862 ? -6.439 39.786 8.03 1 89.93 862 SER A O 1
ATOM 7120 N N . ASP A 1 863 ? -4.879 40.985 6.851 1 85.92 863 ASP A N 1
ATOM 7121 C CA . ASP A 1 863 ? -3.976 41.146 7.986 1 85.92 863 ASP A CA 1
ATOM 7122 C C . ASP A 1 863 ? -4.508 42.188 8.968 1 85.92 863 ASP A C 1
ATOM 7124 O O . ASP A 1 863 ? -4.285 42.081 10.175 1 85.92 863 ASP A O 1
ATOM 7128 N N . ASP A 1 864 ? -5.18 43.211 8.455 1 87.14 864 ASP A N 1
ATOM 7129 C CA . ASP A 1 864 ? -5.68 44.329 9.248 1 87.14 864 ASP A CA 1
ATOM 7130 C C . ASP A 1 864 ? -7.033 44.81 8.728 1 87.14 864 ASP A C 1
ATOM 7132 O O . ASP A 1 864 ? -7.12 45.86 8.088 1 87.14 864 ASP A O 1
ATOM 7136 N N . PRO A 1 865 ? -8.062 44.059 9.069 1 89.16 865 PRO A N 1
ATOM 7137 C CA . PRO A 1 865 ? -9.382 44.413 8.541 1 89.16 865 PRO A CA 1
ATOM 7138 C C . PRO A 1 865 ? -9.987 45.632 9.235 1 89.16 865 PRO A C 1
ATOM 7140 O O . PRO A 1 865 ? -10.618 45.498 10.287 1 89.16 865 PRO A O 1
ATOM 7143 N N . GLU A 1 866 ? -9.728 46.736 8.831 1 88.72 866 GLU A N 1
ATOM 7144 C CA . GLU A 1 866 ? -10.252 48.008 9.318 1 88.72 866 GLU A CA 1
ATOM 7145 C C . GLU A 1 866 ? -11.004 48.753 8.219 1 88.72 866 GLU A C 1
ATOM 7147 O O . GLU A 1 866 ? -11.023 48.315 7.067 1 88.72 866 GLU A O 1
ATOM 7152 N N . SER A 1 867 ? -11.648 49.784 8.606 1 92.07 867 SER A N 1
ATOM 7153 C CA . SER A 1 867 ? -12.481 50.542 7.677 1 92.07 867 SER A CA 1
ATOM 7154 C C . SER A 1 867 ? -11.669 51.037 6.485 1 92.07 867 SER A C 1
ATOM 7156 O O . SER A 1 867 ? -12.128 50.966 5.343 1 92.07 867 SER A O 1
ATOM 7158 N N . VAL A 1 868 ? -10.413 51.431 6.725 1 92.15 868 VAL A N 1
ATOM 7159 C CA . VAL A 1 868 ? -9.588 52.019 5.676 1 92.15 868 VAL A CA 1
ATOM 7160 C C . VAL A 1 868 ? -9.156 50.937 4.689 1 92.15 868 VAL A C 1
ATOM 7162 O O . VAL A 1 868 ? -9.186 51.147 3.474 1 92.15 868 VAL A O 1
ATOM 7165 N N . THR A 1 869 ? -8.694 49.817 5.179 1 93.47 869 THR A N 1
ATOM 7166 C CA . THR A 1 869 ? -8.236 48.736 4.314 1 93.47 869 THR A CA 1
ATOM 7167 C C . THR A 1 869 ? -9.406 48.115 3.556 1 93.47 869 THR A C 1
ATOM 7169 O O . THR A 1 869 ? -9.249 47.669 2.418 1 93.47 869 THR A O 1
ATOM 7172 N N . TRP A 1 870 ? -10.611 48.1 4.204 1 95.4 870 TRP A N 1
ATOM 7173 C CA . TRP A 1 870 ? -11.8 47.603 3.521 1 95.4 870 TRP A CA 1
ATOM 7174 C C . TRP A 1 870 ? -12.185 48.517 2.362 1 95.4 870 TRP A C 1
ATOM 7176 O O . TRP A 1 870 ? -12.46 48.046 1.256 1 95.4 870 TRP A O 1
ATOM 7186 N N . SER A 1 871 ? -12.222 49.815 2.697 1 95.9 871 SER A N 1
ATOM 7187 C CA . SER A 1 871 ? -12.58 50.773 1.656 1 95.9 871 SER A CA 1
ATOM 7188 C C . SER A 1 871 ? -11.666 50.637 0.442 1 95.9 871 SER A C 1
ATOM 7190 O O . SER A 1 871 ? -12.114 50.781 -0.698 1 95.9 871 SER A O 1
ATOM 7192 N N . HIS A 1 872 ? -10.438 50.443 0.706 1 96.08 872 HIS A N 1
ATOM 7193 C CA . HIS A 1 872 ? -9.474 50.257 -0.372 1 96.08 872 HIS A CA 1
ATOM 7194 C C . HIS A 1 872 ? -9.773 48.989 -1.165 1 96.08 872 HIS A C 1
ATOM 7196 O O . HIS A 1 872 ? -9.863 49.027 -2.394 1 96.08 872 HIS A O 1
ATOM 7202 N N . LEU A 1 873 ? -9.911 47.876 -0.503 1 95.98 873 LEU A N 1
ATOM 7203 C CA . LEU A 1 873 ? -10.178 46.613 -1.181 1 95.98 873 LEU A CA 1
ATOM 7204 C C . LEU A 1 873 ? -11.497 46.673 -1.944 1 95.98 873 LEU A C 1
ATOM 7206 O O . LEU A 1 873 ? -11.59 46.181 -3.071 1 95.98 873 LEU A O 1
ATOM 7210 N N . ALA A 1 874 ? -12.55 47.235 -1.265 1 96.37 874 ALA A N 1
ATOM 7211 C CA . ALA A 1 874 ? -13.861 47.375 -1.893 1 96.37 874 ALA A CA 1
ATOM 7212 C C . ALA A 1 874 ? -13.766 48.175 -3.189 1 96.37 874 ALA A C 1
ATOM 7214 O O . ALA A 1 874 ? -14.433 47.852 -4.175 1 96.37 874 ALA A O 1
ATOM 7215 N N . SER A 1 875 ? -12.962 49.158 -3.105 1 96.03 875 SER A N 1
ATOM 7216 C CA . SER A 1 875 ? -12.767 49.975 -4.299 1 96.03 875 SER A CA 1
ATOM 7217 C C . SER A 1 875 ? -12.142 49.163 -5.428 1 96.03 875 SER A C 1
ATOM 7219 O O . SER A 1 875 ? -12.559 49.272 -6.583 1 96.03 875 SER A O 1
ATOM 7221 N N . LEU A 1 876 ? -11.171 48.376 -5.161 1 95.58 876 LEU A N 1
ATOM 7222 C CA . LEU A 1 876 ? -10.517 47.547 -6.168 1 95.58 876 LEU A CA 1
ATOM 7223 C C . LEU A 1 876 ? -11.5 46.551 -6.773 1 95.58 876 LEU A C 1
ATOM 7225 O O . LEU A 1 876 ? -11.521 46.354 -7.991 1 95.58 876 LEU A O 1
ATOM 7229 N N . ILE A 1 877 ? -12.303 45.926 -5.883 1 94.8 877 ILE A N 1
ATOM 7230 C CA . ILE A 1 877 ? -13.262 44.935 -6.358 1 94.8 877 ILE A CA 1
ATOM 7231 C C . ILE A 1 877 ? -14.285 45.604 -7.274 1 94.8 877 ILE A C 1
ATOM 7233 O O . ILE A 1 877 ? -14.661 45.045 -8.306 1 94.8 877 ILE A O 1
ATOM 7237 N N . SER A 1 878 ? -14.717 46.795 -6.892 1 94.42 878 SER A N 1
ATOM 7238 C CA . SER A 1 878 ? -15.708 47.52 -7.681 1 94.42 878 SER A CA 1
ATOM 7239 C C . SER A 1 878 ? -15.156 47.896 -9.052 1 94.42 878 SER A C 1
ATOM 7241 O O . SER A 1 878 ? -15.914 48.041 -10.013 1 94.42 878 SER A O 1
ATOM 7243 N N . MET A 1 879 ? -13.845 47.997 -9.177 1 93.46 879 MET A N 1
ATOM 7244 C CA . MET A 1 879 ? -13.219 48.456 -10.413 1 93.46 879 MET A CA 1
ATOM 7245 C C . MET A 1 879 ? -12.826 47.276 -11.295 1 93.46 879 MET A C 1
ATOM 7247 O O . MET A 1 879 ? -12.314 47.465 -12.4 1 93.46 879 MET A O 1
ATOM 7251 N N . LEU A 1 880 ? -13.02 46.114 -10.858 1 93 880 LEU A N 1
ATOM 7252 C CA . LEU A 1 880 ? -12.666 44.946 -11.658 1 93 880 LEU A CA 1
ATOM 7253 C C . LEU A 1 880 ? -13.467 44.914 -12.955 1 93 880 LEU A C 1
ATOM 7255 O O . LEU A 1 880 ? -14.657 45.238 -12.964 1 93 880 LEU A O 1
ATOM 7259 N N . THR A 1 881 ? -12.789 44.581 -14.042 1 89.77 881 THR A N 1
ATOM 7260 C CA . THR A 1 881 ? -13.406 44.436 -15.356 1 89.77 881 THR A CA 1
ATOM 7261 C C . THR A 1 881 ? -13.339 42.986 -15.828 1 89.77 881 THR A C 1
ATOM 7263 O O . THR A 1 881 ? -12.658 42.16 -15.218 1 89.77 881 THR A O 1
ATOM 7266 N N . PRO A 1 882 ? -13.95 42.691 -16.849 1 88.71 882 PRO A N 1
ATOM 7267 C CA . PRO A 1 882 ? -13.923 41.315 -17.349 1 88.71 882 PRO A CA 1
ATOM 7268 C C . PRO A 1 882 ? -12.511 40.832 -17.672 1 88.71 882 PRO A C 1
ATOM 7270 O O . PRO A 1 882 ? -12.233 39.632 -17.601 1 88.71 882 PRO A O 1
ATOM 7273 N N . LYS A 1 883 ? -11.665 41.766 -17.934 1 84.02 883 LYS A N 1
ATOM 7274 C CA . LYS A 1 883 ? -10.279 41.397 -18.205 1 84.02 883 LYS A CA 1
ATOM 7275 C C . LYS A 1 883 ? -9.588 40.891 -16.942 1 84.02 883 LYS A C 1
ATOM 7277 O O . LYS A 1 883 ? -8.59 40.171 -17.02 1 84.02 883 LYS A O 1
ATOM 7282 N N . ASP A 1 884 ? -10.268 41.317 -15.772 1 88.94 884 ASP A N 1
ATOM 7283 C CA . ASP A 1 884 ? -9.696 40.951 -14.48 1 88.94 884 ASP A CA 1
ATOM 7284 C C . ASP A 1 884 ? -10.414 39.742 -13.884 1 88.94 884 ASP A C 1
ATOM 7286 O O . ASP A 1 884 ? -10.3 39.474 -12.686 1 88.94 884 ASP A O 1
ATOM 7290 N N . GLU A 1 885 ? -11.144 39.12 -14.658 1 86.7 885 GLU A N 1
ATOM 7291 C CA . GLU A 1 885 ? -12.05 38.113 -14.114 1 86.7 885 GLU A CA 1
ATOM 7292 C C . GLU A 1 885 ? -11.287 37.054 -13.323 1 86.7 885 GLU A C 1
ATOM 7294 O O . GLU A 1 885 ? -11.806 36.506 -12.348 1 86.7 885 GLU A O 1
ATOM 7299 N N . HIS A 1 886 ? -10.028 36.759 -13.73 1 81.21 886 HIS A N 1
ATOM 7300 C CA . HIS A 1 886 ? -9.256 35.708 -13.076 1 81.21 886 HIS A CA 1
ATOM 7301 C C . HIS A 1 886 ? -8.933 36.079 -11.632 1 81.21 886 HIS A C 1
ATOM 7303 O O . HIS A 1 886 ? -8.619 35.207 -10.818 1 81.21 886 HIS A O 1
ATOM 7309 N N . LEU A 1 887 ? -8.998 37.32 -11.241 1 87.74 887 LEU A N 1
ATOM 7310 C CA . LEU A 1 887 ? -8.722 37.784 -9.885 1 87.74 887 LEU A CA 1
ATOM 7311 C C . LEU A 1 887 ? -9.879 37.447 -8.95 1 87.74 887 LEU A C 1
ATOM 7313 O O . LEU A 1 887 ? -9.702 37.4 -7.73 1 87.74 887 LEU A O 1
ATOM 7317 N N . PHE A 1 888 ? -11.077 37.299 -9.681 1 86.43 888 PHE A N 1
ATOM 7318 C CA . PHE A 1 888 ? -12.262 36.906 -8.928 1 86.43 888 PHE A CA 1
ATOM 7319 C C . PHE A 1 888 ? -12.241 35.412 -8.626 1 86.43 888 PHE A C 1
ATOM 7321 O O . PHE A 1 888 ? -12.996 34.642 -9.225 1 86.43 888 PHE A O 1
ATOM 7328 N N . SER A 1 889 ? -11.309 34.966 -7.847 1 78.06 889 SER A N 1
ATOM 7329 C CA . SER A 1 889 ? -10.985 33.561 -7.622 1 78.06 889 SER A CA 1
ATOM 7330 C C . SER A 1 889 ? -11.616 33.049 -6.332 1 78.06 889 SER A C 1
ATOM 7332 O O . SER A 1 889 ? -12.251 33.811 -5.599 1 78.06 889 SER A O 1
ATOM 7334 N N . ASN A 1 890 ? -11.364 31.794 -6.032 1 77.99 890 ASN A N 1
ATOM 7335 C CA . ASN A 1 890 ? -11.823 31.12 -4.822 1 77.99 890 ASN A CA 1
ATOM 7336 C C . ASN A 1 890 ? -11.217 31.744 -3.569 1 77.99 890 ASN A C 1
ATOM 7338 O O . ASN A 1 890 ? -11.831 31.721 -2.5 1 77.99 890 ASN A O 1
ATOM 7342 N N . LYS A 1 891 ? -10.138 32.411 -3.807 1 84.37 891 LYS A N 1
ATOM 7343 C CA . LYS A 1 891 ? -9.505 33.056 -2.66 1 84.37 891 LYS A CA 1
ATOM 7344 C C . LYS A 1 891 ? -10.333 34.24 -2.169 1 84.37 891 LYS A C 1
ATOM 7346 O O . LYS A 1 891 ? -10.412 34.492 -0.964 1 84.37 891 LYS A O 1
ATOM 7351 N N . LEU A 1 892 ? -10.846 34.882 -3.04 1 89.74 892 LEU A N 1
ATOM 7352 C CA . LEU A 1 892 ? -11.678 36.023 -2.673 1 89.74 892 LEU A CA 1
ATOM 7353 C C . LEU A 1 892 ? -12.921 35.568 -1.915 1 89.74 892 LEU A C 1
ATOM 7355 O O . LEU A 1 892 ? -13.296 36.174 -0.909 1 89.74 892 LEU A O 1
ATOM 7359 N N . PHE A 1 893 ? -13.467 34.515 -2.284 1 89.14 893 PHE A N 1
ATOM 7360 C CA . PHE A 1 893 ? -14.675 34.022 -1.634 1 89.14 893 PHE A CA 1
ATOM 7361 C C . PHE A 1 893 ? -14.352 33.44 -0.262 1 89.14 893 PHE A C 1
ATOM 7363 O O . PHE A 1 893 ? -15.156 33.545 0.667 1 89.14 893 PHE A O 1
ATOM 7370 N N . SER A 1 894 ? -13.227 32.912 -0.188 1 87.23 894 SER A N 1
ATOM 7371 C CA . SER A 1 894 ? -12.8 32.431 1.121 1 87.23 894 SER A CA 1
ATOM 7372 C C . SER A 1 894 ? -12.597 33.586 2.096 1 87.23 894 SER A C 1
ATOM 7374 O O . SER A 1 894 ? -12.767 33.421 3.306 1 87.23 894 SER A O 1
ATOM 7376 N N . LEU A 1 895 ? -12.151 34.719 1.567 1 90.35 895 LEU A N 1
ATOM 7377 C CA . LEU A 1 895 ? -11.94 35.904 2.391 1 90.35 895 LEU A CA 1
ATOM 7378 C C . LEU A 1 895 ? -13.257 36.397 2.981 1 90.35 895 LEU A C 1
ATOM 7380 O O . LEU A 1 895 ? -13.278 36.967 4.075 1 90.35 895 LEU A O 1
ATOM 7384 N N . ILE A 1 896 ? -14.358 36.08 2.394 1 90.12 896 ILE A N 1
ATOM 7385 C CA . ILE A 1 896 ? -15.669 36.494 2.883 1 90.12 896 ILE A CA 1
ATOM 7386 C C . ILE A 1 896 ? -15.954 35.824 4.225 1 90.12 896 ILE A C 1
ATOM 7388 O O . ILE A 1 896 ? -16.448 36.467 5.154 1 90.12 896 ILE A O 1
ATOM 7392 N N . LYS A 1 897 ? -15.592 34.644 4.346 1 85.75 897 LYS A N 1
ATOM 7393 C CA . LYS A 1 897 ? -15.838 33.886 5.569 1 85.75 897 LYS A CA 1
ATOM 7394 C C . LYS A 1 897 ? -15.021 34.44 6.733 1 85.75 897 LYS A C 1
ATOM 7396 O O . LYS A 1 897 ? -15.425 34.324 7.892 1 85.75 897 LYS A O 1
ATOM 7401 N N . LEU A 1 898 ? -13.949 35.142 6.356 1 86.33 898 LEU A N 1
ATOM 7402 C CA . LEU A 1 898 ? -13.042 35.632 7.388 1 86.33 898 LEU A CA 1
ATOM 7403 C C . LEU A 1 898 ? -13.248 37.124 7.629 1 86.33 898 LEU A C 1
ATOM 7405 O O . LEU A 1 898 ? -12.625 37.704 8.521 1 86.33 898 LEU A O 1
ATOM 7409 N N . THR A 1 899 ? -14.156 37.687 6.916 1 91.93 899 THR A N 1
ATOM 7410 C CA . THR A 1 899 ? -14.404 39.122 6.998 1 91.93 899 THR A CA 1
ATOM 7411 C C . THR A 1 899 ? -15.224 39.459 8.24 1 91.93 899 THR A C 1
ATOM 7413 O O . THR A 1 899 ? -16.199 38.772 8.552 1 91.93 899 THR A O 1
ATOM 7416 N N . PRO A 1 900 ? -14.783 40.502 9 1 90.36 900 PRO A N 1
ATOM 7417 C CA . PRO A 1 900 ? -15.541 40.931 10.178 1 90.36 900 PRO A CA 1
ATOM 7418 C C . PRO A 1 900 ? -17 41.248 9.858 1 90.36 900 PRO A C 1
ATOM 7420 O O . PRO A 1 900 ? -17.327 41.578 8.715 1 90.36 900 PRO A O 1
ATOM 7423 N N . ASN A 1 901 ? -17.908 41.188 10.827 1 90.86 901 ASN A N 1
ATOM 7424 C CA . ASN A 1 901 ? -19.353 41.333 10.679 1 90.86 901 ASN A CA 1
ATOM 7425 C C . ASN A 1 901 ? -19.724 42.698 10.108 1 90.86 901 ASN A C 1
ATOM 7427 O O . ASN A 1 901 ? -20.706 42.823 9.374 1 90.86 901 ASN A O 1
ATOM 7431 N N . GLU A 1 902 ? -18.831 43.641 10.367 1 91.2 902 GLU A N 1
ATOM 7432 C CA . GLU A 1 902 ? -19.137 45.01 9.963 1 91.2 902 GLU A CA 1
ATOM 7433 C C . GLU A 1 902 ? -19.049 45.171 8.448 1 91.2 902 GLU A C 1
ATOM 7435 O O . GLU A 1 902 ? -19.697 46.047 7.873 1 91.2 902 GLU A O 1
ATOM 7440 N N . TYR A 1 903 ? -18.355 44.239 7.805 1 94.22 903 TYR A N 1
ATOM 7441 C CA . TYR A 1 903 ? -18.075 44.473 6.393 1 94.22 903 TYR A CA 1
ATOM 7442 C C . TYR A 1 903 ? -18.656 43.36 5.53 1 94.22 903 TYR A C 1
ATOM 7444 O O . TYR A 1 903 ? -18.705 43.479 4.303 1 94.22 903 TYR A O 1
ATOM 7452 N N . VAL A 1 904 ? -19.119 42.294 6.134 1 93.88 904 VAL A N 1
ATOM 7453 C CA . VAL A 1 904 ? -19.428 41.079 5.387 1 93.88 904 VAL A CA 1
ATOM 7454 C C . VAL A 1 904 ? -20.65 41.313 4.502 1 93.88 904 VAL A C 1
ATOM 7456 O O . VAL A 1 904 ? -20.704 40.834 3.367 1 93.88 904 VAL A O 1
ATOM 7459 N N . ALA A 1 905 ? -21.684 41.965 4.964 1 94.18 905 ALA A N 1
ATOM 7460 C CA . ALA A 1 905 ? -22.885 42.229 4.177 1 94.18 905 ALA A CA 1
ATOM 7461 C C . ALA A 1 905 ? -22.551 43.024 2.918 1 94.18 905 ALA A C 1
ATOM 7463 O O . ALA A 1 905 ? -23.024 42.697 1.826 1 94.18 905 ALA A O 1
ATOM 7464 N N . ASP A 1 906 ? -21.699 44.038 3.089 1 94.94 906 ASP A N 1
ATOM 7465 C CA . ASP A 1 906 ? -21.285 44.854 1.952 1 94.94 906 ASP A CA 1
ATOM 7466 C C . ASP A 1 906 ? -20.428 44.047 0.98 1 94.94 906 ASP A C 1
ATOM 7468 O O . ASP A 1 906 ? -20.511 44.238 -0.235 1 94.94 906 ASP A O 1
ATOM 7472 N N . PHE A 1 907 ? -19.644 43.294 1.551 1 95.32 907 PHE A N 1
ATOM 7473 C CA . PHE A 1 907 ? -18.8 42.429 0.736 1 95.32 907 PHE A CA 1
ATOM 7474 C C . PHE A 1 907 ? -19.648 41.516 -0.142 1 95.32 907 PHE A C 1
ATOM 7476 O O . PHE A 1 907 ? -19.354 41.337 -1.326 1 95.32 907 PHE A O 1
ATOM 7483 N N . MET A 1 908 ? -20.699 40.996 0.432 1 94.87 908 MET A N 1
ATOM 7484 C CA . MET A 1 908 ? -21.584 40.095 -0.301 1 94.87 908 MET A CA 1
ATOM 7485 C C . MET A 1 908 ? -22.291 40.83 -1.434 1 94.87 908 MET A C 1
ATOM 7487 O O . MET A 1 908 ? -22.381 40.318 -2.551 1 94.87 908 MET A O 1
ATOM 7491 N N . LYS A 1 909 ? -22.794 41.938 -1.136 1 94.89 909 LYS A N 1
ATOM 7492 C CA . LYS A 1 909 ? -23.462 42.743 -2.154 1 94.89 909 LYS A CA 1
ATOM 7493 C C . LYS A 1 909 ? -22.51 43.087 -3.296 1 94.89 909 LYS A C 1
ATOM 7495 O O . LYS A 1 909 ? -22.884 43.006 -4.468 1 94.89 909 LYS A O 1
ATOM 7500 N N . LEU A 1 910 ? -21.318 43.428 -2.869 1 95.26 910 LEU A N 1
ATOM 7501 C CA . LEU A 1 910 ? -20.307 43.793 -3.856 1 95.26 910 LEU A CA 1
ATOM 7502 C C . LEU A 1 910 ? -19.939 42.595 -4.725 1 95.26 910 LEU A C 1
ATOM 7504 O O . LEU A 1 910 ? -19.755 42.735 -5.936 1 95.26 910 LEU A O 1
ATOM 7508 N N . ALA A 1 911 ? -19.766 41.46 -4.119 1 94.82 911 ALA A N 1
ATOM 7509 C CA . ALA A 1 911 ? -19.431 40.239 -4.847 1 94.82 911 ALA A CA 1
ATOM 7510 C C . ALA A 1 911 ? -20.522 39.884 -5.853 1 94.82 911 ALA A C 1
ATOM 7512 O O . ALA A 1 911 ? -20.229 39.544 -7.002 1 94.82 911 ALA A O 1
ATOM 7513 N N . LEU A 1 912 ? -21.799 39.972 -5.401 1 94.89 912 LEU A N 1
ATOM 7514 C CA . LEU A 1 912 ? -22.915 39.678 -6.294 1 94.89 912 LEU A CA 1
ATOM 7515 C C . LEU A 1 912 ? -22.971 40.681 -7.441 1 94.89 912 LEU A C 1
ATOM 7517 O O . LEU A 1 912 ? -23.208 40.303 -8.591 1 94.89 912 LEU A O 1
ATOM 7521 N N . TYR A 1 913 ? -22.774 41.892 -7.083 1 94.9 913 TYR A N 1
ATOM 7522 C CA . TYR A 1 913 ? -22.759 42.945 -8.093 1 94.9 913 TYR A CA 1
ATOM 7523 C C . TYR A 1 913 ? -21.686 42.678 -9.142 1 94.9 913 TYR A C 1
ATOM 7525 O O . TYR A 1 913 ? -21.92 42.862 -10.339 1 94.9 913 TYR A O 1
ATOM 7533 N N . THR A 1 914 ? -20.555 42.295 -8.77 1 94.84 914 THR A N 1
ATOM 7534 C CA . THR A 1 914 ? -19.449 42.014 -9.678 1 94.84 914 THR A CA 1
ATOM 7535 C C . THR A 1 914 ? -19.774 40.821 -10.573 1 94.84 914 THR A C 1
ATOM 7537 O O . THR A 1 914 ? -19.442 40.821 -11.761 1 94.84 914 THR A O 1
ATOM 7540 N N . ILE A 1 915 ? -20.361 39.824 -9.996 1 93.44 915 ILE A N 1
ATOM 7541 C CA . ILE A 1 915 ? -20.778 38.668 -10.782 1 93.44 915 ILE A CA 1
ATOM 7542 C C . ILE A 1 915 ? -21.755 39.108 -11.87 1 93.44 915 ILE A C 1
ATOM 7544 O O . ILE A 1 915 ? -21.643 38.683 -13.022 1 93.44 915 ILE A O 1
ATOM 7548 N N . ASP A 1 916 ? -22.693 39.952 -11.508 1 93.96 916 ASP A N 1
ATOM 7549 C CA . ASP A 1 916 ? -23.673 40.466 -12.46 1 93.96 916 ASP A CA 1
ATOM 7550 C C . ASP A 1 916 ? -22.998 41.299 -13.547 1 93.96 916 ASP A C 1
ATOM 7552 O O . ASP A 1 916 ? -23.393 41.245 -14.714 1 93.96 916 ASP A O 1
ATOM 7556 N N . LYS A 1 917 ? -22.119 42.013 -13.093 1 93.4 917 LYS A N 1
ATOM 7557 C CA . LYS A 1 917 ? -21.357 42.811 -14.049 1 93.4 917 LYS A CA 1
ATOM 7558 C C . LYS A 1 917 ? -20.628 41.92 -15.051 1 93.4 917 LYS A C 1
ATOM 7560 O O . LYS A 1 917 ? -20.623 42.203 -16.251 1 93.4 917 LYS A O 1
ATOM 7565 N N . PHE A 1 918 ? -20.019 40.922 -14.6 1 92.87 918 PHE A N 1
ATOM 7566 C CA . PHE A 1 918 ? -19.331 39.963 -15.457 1 92.87 918 PHE A CA 1
ATOM 7567 C C . PHE A 1 918 ? -20.312 39.278 -16.4 1 92.87 918 PHE A C 1
ATOM 7569 O O . PHE A 1 918 ? -20.024 39.106 -17.586 1 92.87 918 PHE A O 1
ATOM 7576 N N . ALA A 1 919 ? -21.399 38.878 -15.854 1 90.61 919 ALA A N 1
ATOM 7577 C CA . ALA A 1 919 ? -22.417 38.206 -16.657 1 90.61 919 ALA A CA 1
ATOM 7578 C C . ALA A 1 919 ? -22.98 39.141 -17.723 1 90.61 919 ALA A C 1
ATOM 7580 O O . ALA A 1 919 ? -23.236 38.721 -18.854 1 90.61 919 ALA A O 1
ATOM 7581 N N . GLY A 1 920 ? -23.168 40.38 -17.388 1 90.85 920 GLY A N 1
ATOM 7582 C CA . GLY A 1 920 ? -23.747 41.361 -18.292 1 90.85 920 GLY A CA 1
ATOM 7583 C C . GLY A 1 920 ? -22.804 41.774 -19.406 1 90.85 920 GLY A C 1
ATOM 7584 O O . GLY A 1 920 ? -23.246 42.147 -20.495 1 90.85 920 GLY A O 1
ATOM 7585 N N . ALA A 1 921 ? -21.593 41.726 -19.134 1 89.73 921 ALA A N 1
ATOM 7586 C CA . ALA A 1 921 ? -20.608 42.118 -20.138 1 89.73 921 ALA A CA 1
ATOM 7587 C C . ALA A 1 921 ? -20.553 41.106 -21.278 1 89.73 921 ALA A C 1
ATOM 7589 O O . ALA A 1 921 ? -20.157 41.441 -22.397 1 89.73 921 ALA A O 1
ATOM 7590 N N . GLY A 1 922 ? -20.931 39.84 -21.153 1 78.49 922 GLY A N 1
ATOM 7591 C CA . GLY A 1 922 ? -21.043 38.833 -22.197 1 78.49 922 GLY A CA 1
ATOM 7592 C C . GLY A 1 922 ? -19.706 38.248 -22.607 1 78.49 922 GLY A C 1
ATOM 7593 O O . GLY A 1 922 ? -19.648 37.342 -23.442 1 78.49 922 GLY A O 1
ATOM 7594 N N . GLU A 1 923 ? -18.609 38.741 -22.082 1 80.06 923 GLU A N 1
ATOM 7595 C CA . GLU A 1 923 ? -17.271 38.316 -22.484 1 80.06 923 GLU A CA 1
ATOM 7596 C C . GLU A 1 923 ? -16.845 37.056 -21.736 1 80.06 923 GLU A C 1
ATOM 7598 O O . GLU A 1 923 ? -15.955 36.331 -22.187 1 80.06 923 GLU A O 1
ATOM 7603 N N . ILE A 1 924 ? -17.496 36.827 -20.616 1 84.1 924 ILE A N 1
ATOM 7604 C CA . ILE A 1 924 ? -17.122 35.69 -19.783 1 84.1 924 ILE A CA 1
ATOM 7605 C C . ILE A 1 924 ? -18.048 34.511 -20.072 1 84.1 924 ILE A C 1
ATOM 7607 O O . ILE A 1 924 ? -19.259 34.687 -20.224 1 84.1 924 ILE A O 1
ATOM 7611 N N . GLY A 1 925 ? -17.556 33.376 -20.249 1 75.08 925 GLY A N 1
ATOM 7612 C CA . GLY A 1 925 ? -18.329 32.183 -20.555 1 75.08 925 GLY A CA 1
ATOM 7613 C C . GLY A 1 925 ? -19.371 31.861 -19.501 1 75.08 925 GLY A C 1
ATOM 7614 O O . GLY A 1 925 ? -19.19 32.179 -18.324 1 75.08 925 GLY A O 1
ATOM 7615 N N . LYS A 1 926 ? -20.394 31.281 -19.781 1 76.13 926 LYS A N 1
ATOM 7616 C CA . LYS A 1 926 ? -21.502 30.92 -18.901 1 76.13 926 LYS A CA 1
ATOM 7617 C C . LYS A 1 926 ? -21.045 29.957 -17.809 1 76.13 926 LYS A C 1
ATOM 7619 O O . LYS A 1 926 ? -21.539 30.011 -16.681 1 76.13 926 LYS A O 1
ATOM 7624 N N . GLY A 1 927 ? -20.156 29.098 -18.246 1 76.77 927 GLY A N 1
ATOM 7625 C CA . GLY A 1 927 ? -19.663 28.137 -17.272 1 76.77 927 GLY A CA 1
ATOM 7626 C C . GLY A 1 927 ? -18.915 28.785 -16.122 1 76.77 927 GLY A C 1
ATOM 7627 O O . GLY A 1 927 ? -19.078 28.388 -14.966 1 76.77 927 GLY A O 1
ATOM 7628 N N . LYS A 1 928 ? -18.171 29.767 -16.431 1 82.28 928 LYS A N 1
ATOM 7629 C CA . LYS A 1 928 ? -17.419 30.475 -15.399 1 82.28 928 LYS A CA 1
ATOM 7630 C C . LYS A 1 928 ? -18.348 31.289 -14.503 1 82.28 928 LYS A C 1
ATOM 7632 O O . LYS A 1 928 ? -18.139 31.366 -13.29 1 82.28 928 LYS A O 1
ATOM 7637 N N . ILE A 1 929 ? -19.287 31.828 -15.098 1 88.67 929 ILE A N 1
ATOM 7638 C CA . ILE A 1 929 ? -20.257 32.594 -14.322 1 88.67 929 ILE A CA 1
ATOM 7639 C C . ILE A 1 929 ? -20.978 31.67 -13.343 1 88.67 929 ILE A C 1
ATOM 7641 O O . ILE A 1 929 ? -21.176 32.024 -12.178 1 88.67 929 ILE A O 1
ATOM 7645 N N . ALA A 1 930 ? -21.355 30.533 -13.89 1 88.61 930 ALA A N 1
ATOM 7646 C CA . ALA A 1 930 ? -22.006 29.545 -13.034 1 88.61 930 ALA A CA 1
ATOM 7647 C C . ALA A 1 930 ? -21.107 29.155 -11.864 1 88.61 930 ALA A C 1
ATOM 7649 O O . ALA A 1 930 ? -21.581 28.979 -10.74 1 88.61 930 ALA A O 1
ATOM 7650 N N . HIS A 1 931 ? -19.878 29.112 -12.203 1 88.92 931 HIS A N 1
ATOM 7651 C CA . HIS A 1 931 ? -18.92 28.766 -11.158 1 88.92 931 HIS A CA 1
ATOM 7652 C C . HIS A 1 931 ? -18.863 29.845 -10.083 1 88.92 931 HIS A C 1
ATOM 7654 O O . HIS A 1 931 ? -18.824 29.537 -8.889 1 88.92 931 HIS A O 1
ATOM 7660 N N . TYR A 1 932 ? -18.834 31.054 -10.47 1 91.55 932 TYR A N 1
ATOM 7661 C CA . TYR A 1 932 ? -18.776 32.16 -9.519 1 91.55 932 TYR A CA 1
ATOM 7662 C C . TYR A 1 932 ? -20.036 32.21 -8.663 1 91.55 932 TYR A C 1
ATOM 7664 O O . TYR A 1 932 ? -19.964 32.454 -7.456 1 91.55 932 TYR A O 1
ATOM 7672 N N . VAL A 1 933 ? -21.117 31.854 -9.262 1 93.31 933 VAL A N 1
ATOM 7673 C CA . VAL A 1 933 ? -22.38 31.86 -8.531 1 93.31 933 VAL A CA 1
ATOM 7674 C C . VAL A 1 933 ? -22.381 30.741 -7.492 1 93.31 933 VAL A C 1
ATOM 7676 O O . VAL A 1 933 ? -22.77 30.954 -6.342 1 93.31 933 VAL A O 1
ATOM 7679 N N . LYS A 1 934 ? -21.996 29.616 -7.997 1 91.89 934 LYS A N 1
ATOM 7680 C CA . LYS A 1 934 ? -21.929 28.478 -7.086 1 91.89 934 LYS A CA 1
ATOM 7681 C C . LYS A 1 934 ? -21.016 28.776 -5.9 1 91.89 934 LYS A C 1
ATOM 7683 O O . LYS A 1 934 ? -21.376 28.51 -4.751 1 91.89 934 LYS A O 1
ATOM 7688 N N . SER A 1 935 ? -19.822 29.384 -6.187 1 91.46 935 SER A N 1
ATOM 7689 C CA . SER A 1 935 ? -18.872 29.714 -5.13 1 91.46 935 SER A CA 1
ATOM 7690 C C . SER A 1 935 ? -19.439 30.769 -4.186 1 91.46 935 SER A C 1
ATOM 7692 O O . SER A 1 935 ? -19.204 30.719 -2.977 1 91.46 935 SER A O 1
ATOM 7694 N N . PHE A 1 936 ? -20.164 31.683 -4.632 1 91.94 936 PHE A N 1
ATOM 7695 C CA . PHE A 1 936 ? -20.805 32.75 -3.872 1 91.94 936 PHE A CA 1
ATOM 7696 C C . PHE A 1 936 ? -21.844 32.183 -2.913 1 91.94 936 PHE A C 1
ATOM 7698 O O . PHE A 1 936 ? -21.822 32.482 -1.718 1 91.94 936 PHE A O 1
ATOM 7705 N N . LEU A 1 937 ? -22.64 31.306 -3.405 1 92.9 937 LEU A N 1
ATOM 7706 C CA . LEU A 1 937 ? -23.708 30.729 -2.596 1 92.9 937 LEU A CA 1
ATOM 7707 C C . LEU A 1 937 ? -23.14 29.808 -1.522 1 92.9 937 LEU A C 1
ATOM 7709 O O . LEU A 1 937 ? -23.651 29.764 -0.401 1 92.9 937 LEU A O 1
ATOM 7713 N N . SER A 1 938 ? -22.201 29.184 -1.938 1 89.95 938 SER A N 1
ATOM 7714 C CA . SER A 1 938 ? -21.59 28.238 -1.01 1 89.95 938 SER A CA 1
ATOM 7715 C C . SER A 1 938 ? -20.864 28.961 0.119 1 89.95 938 SER A C 1
ATOM 7717 O O . SER A 1 938 ? -20.588 28.371 1.166 1 89.95 938 SER A O 1
ATOM 7719 N N . SER A 1 939 ? -20.507 30.246 -0.049 1 90.52 939 SER A N 1
ATOM 7720 C CA . SER A 1 939 ? -19.78 31.007 0.962 1 90.52 939 SER A CA 1
ATOM 7721 C C . SER A 1 939 ? -20.722 31.537 2.038 1 90.52 939 SER A C 1
ATOM 7723 O O . SER A 1 939 ? -20.274 32.018 3.08 1 90.52 939 SER A O 1
ATOM 7725 N N . ILE A 1 940 ? -22.053 31.36 1.873 1 91.41 940 ILE A N 1
ATOM 7726 C CA . ILE A 1 940 ? -23.031 31.917 2.802 1 91.41 940 ILE A CA 1
ATOM 7727 C C . ILE A 1 940 ? -23.395 30.873 3.855 1 91.41 940 ILE A C 1
ATOM 7729 O O . ILE A 1 940 ? -24.17 29.953 3.584 1 91.41 940 ILE A O 1
ATOM 7733 N N . ASP A 1 941 ? -22.893 31.018 4.965 1 88.04 941 ASP A N 1
ATOM 7734 C CA . ASP A 1 941 ? -23.315 30.136 6.049 1 88.04 941 ASP A CA 1
ATOM 7735 C C . ASP A 1 941 ? -24.381 30.802 6.915 1 88.04 941 ASP A C 1
ATOM 7737 O O . ASP A 1 941 ? -24.792 31.932 6.644 1 88.04 941 ASP A O 1
ATOM 7741 N N . ALA A 1 942 ? -24.907 30.16 7.898 1 88.07 942 ALA A N 1
ATOM 7742 C CA . ALA A 1 942 ? -25.996 30.66 8.734 1 88.07 942 ALA A CA 1
ATOM 7743 C C . ALA A 1 942 ? -25.584 31.933 9.467 1 88.07 942 ALA A C 1
ATOM 7745 O O . ALA A 1 942 ? -26.404 32.83 9.676 1 88.07 942 ALA A O 1
ATOM 7746 N N . GLY A 1 943 ? -24.313 32.013 9.845 1 88.68 943 GLY A N 1
ATOM 7747 C CA . GLY A 1 943 ? -23.806 33.208 10.501 1 88.68 943 GLY A CA 1
ATOM 7748 C C . GLY A 1 943 ? -23.842 34.438 9.614 1 88.68 943 GLY A C 1
ATOM 7749 O O . GLY A 1 943 ? -24.208 35.525 10.066 1 88.68 943 GLY A O 1
ATOM 7750 N N . ILE A 1 944 ? -23.503 34.253 8.429 1 91.44 944 ILE A N 1
ATOM 7751 C CA . ILE A 1 944 ? -23.536 35.347 7.463 1 91.44 944 ILE A CA 1
ATOM 7752 C C . ILE A 1 944 ? -24.985 35.702 7.137 1 91.44 944 ILE A C 1
ATOM 7754 O O . ILE A 1 944 ? -25.33 36.881 7.021 1 91.44 944 ILE A O 1
ATOM 7758 N N . CYS A 1 945 ? -25.78 34.732 7 1 89.91 945 CYS A N 1
ATOM 7759 C CA . CYS A 1 945 ? -27.195 34.958 6.73 1 89.91 945 CYS A CA 1
ATOM 7760 C C . CYS A 1 945 ? -27.819 35.851 7.796 1 89.91 945 CYS A C 1
ATOM 7762 O O . CYS A 1 945 ? -28.676 36.683 7.491 1 89.91 945 CYS A O 1
ATOM 7764 N N . ASN A 1 946 ? -27.416 35.569 8.936 1 90.23 946 ASN A N 1
ATOM 7765 C CA . ASN A 1 946 ? -27.951 36.342 10.052 1 90.23 946 ASN A CA 1
ATOM 7766 C C . ASN A 1 946 ? -27.639 37.828 9.905 1 90.23 946 ASN A C 1
ATOM 7768 O O . ASN A 1 946 ? -28.31 38.67 10.505 1 90.23 946 ASN A O 1
ATOM 7772 N N . LEU A 1 947 ? -26.611 38.196 9.14 1 91.57 947 LEU A N 1
ATOM 7773 C CA . LEU A 1 947 ? -26.175 39.58 8.993 1 91.57 947 LEU A CA 1
ATOM 7774 C C . LEU A 1 947 ? -26.74 40.195 7.717 1 91.57 947 LEU A C 1
ATOM 7776 O O . LEU A 1 947 ? -26.556 41.388 7.464 1 91.57 947 LEU A O 1
ATOM 7780 N N . LEU A 1 948 ? -27.46 39.432 6.946 1 91.91 948 LEU A N 1
ATOM 7781 C CA . LEU A 1 948 ? -27.99 39.902 5.671 1 91.91 948 LEU A CA 1
ATOM 7782 C C . LEU A 1 948 ? -29.435 40.366 5.821 1 91.91 948 LEU A C 1
ATOM 7784 O O . LEU A 1 948 ? -30.118 39.984 6.773 1 91.91 948 LEU A O 1
ATOM 7788 N N . SER A 1 949 ? -29.883 41.192 4.877 1 91.63 949 SER A N 1
ATOM 7789 C CA . SER A 1 949 ? -31.241 41.723 4.927 1 91.63 949 SER A CA 1
ATOM 7790 C C . SER A 1 949 ? -32.233 40.768 4.272 1 91.63 949 SER A C 1
ATOM 7792 O O . SER A 1 949 ? -31.846 39.922 3.463 1 91.63 949 SER A O 1
ATOM 7794 N N . GLU A 1 950 ? -33.487 40.844 4.551 1 91.48 950 GLU A N 1
ATOM 7795 C CA . GLU A 1 950 ? -34.556 40.029 3.981 1 91.48 950 GLU A CA 1
ATOM 7796 C C . GLU A 1 950 ? -34.667 40.241 2.474 1 91.48 950 GLU A C 1
ATOM 7798 O O . GLU A 1 950 ? -34.956 39.302 1.729 1 91.48 950 GLU A O 1
ATOM 7803 N N . GLU A 1 951 ? -34.388 41.459 2.096 1 92.34 951 GLU A N 1
ATOM 7804 C CA . GLU A 1 951 ? -34.447 41.777 0.673 1 92.34 951 GLU A CA 1
ATOM 7805 C C . GLU A 1 951 ? -33.387 41.007 -0.109 1 92.34 951 GLU A C 1
ATOM 7807 O O . GLU A 1 951 ? -33.638 40.56 -1.231 1 92.34 951 GLU A O 1
ATOM 7812 N N . PHE A 1 952 ? -32.338 40.94 0.552 1 93.64 952 PHE A N 1
ATOM 7813 C CA . PHE A 1 952 ? -31.247 40.223 -0.098 1 93.64 952 PHE A CA 1
ATOM 7814 C C . PHE A 1 952 ? -31.556 38.733 -0.188 1 93.64 952 PHE A C 1
ATOM 7816 O O . PHE A 1 952 ? -31.261 38.092 -1.199 1 93.64 952 PHE A O 1
ATOM 7823 N N . PHE A 1 953 ? -32.27 38.216 0.827 1 92.18 953 PHE A N 1
ATOM 7824 C CA . PHE A 1 953 ? -32.679 36.817 0.821 1 92.18 953 PHE A CA 1
ATOM 7825 C C . PHE A 1 953 ? -33.634 36.536 -0.333 1 92.18 953 PHE A C 1
ATOM 7827 O O . PHE A 1 953 ? -33.474 35.547 -1.051 1 92.18 953 PHE A O 1
ATOM 7834 N N . GLU A 1 954 ? -34.507 37.355 -0.415 1 93.22 954 GLU A N 1
ATOM 7835 C CA . GLU A 1 954 ? -35.521 37.189 -1.451 1 93.22 954 GLU A CA 1
ATOM 7836 C C . GLU A 1 954 ? -34.902 37.252 -2.844 1 93.22 954 GLU A C 1
ATOM 7838 O O . GLU A 1 954 ? -35.278 36.483 -3.732 1 93.22 954 GLU A O 1
ATOM 7843 N N . GLN A 1 955 ? -33.963 38.177 -2.989 1 93.71 955 GLN A N 1
ATOM 7844 C CA . GLN A 1 955 ? -33.288 38.319 -4.275 1 93.71 955 GLN A CA 1
ATOM 7845 C C . GLN A 1 955 ? -32.57 37.03 -4.665 1 93.71 955 GLN A C 1
ATOM 7847 O O . GLN A 1 955 ? -32.68 36.572 -5.804 1 93.71 955 GLN A O 1
ATOM 7852 N N . LEU A 1 956 ? -31.879 36.424 -3.745 1 94.34 956 LEU A N 1
ATOM 7853 C CA . LEU A 1 956 ? -31.116 35.212 -4.022 1 94.34 956 LEU A CA 1
ATOM 7854 C C . LEU A 1 956 ? -32.046 34.034 -4.294 1 94.34 956 LEU A C 1
ATOM 7856 O O . LEU A 1 956 ? -31.801 33.243 -5.208 1 94.34 956 LEU A O 1
ATOM 7860 N N . ALA A 1 957 ? -33.125 33.931 -3.476 1 93.12 957 ALA A N 1
ATOM 7861 C CA . ALA A 1 957 ? -34.075 32.834 -3.642 1 93.12 957 ALA A CA 1
ATOM 7862 C C . ALA A 1 957 ? -34.753 32.897 -5.007 1 93.12 957 ALA A C 1
ATOM 7864 O O . ALA A 1 957 ? -34.866 31.882 -5.699 1 93.12 957 ALA A O 1
ATOM 7865 N N . ARG A 1 958 ? -35.138 34.046 -5.449 1 93.59 958 ARG A N 1
ATOM 7866 C CA . ARG A 1 958 ? -35.844 34.215 -6.715 1 93.59 958 ARG A CA 1
ATOM 7867 C C . ARG A 1 958 ? -34.929 33.914 -7.897 1 93.59 958 ARG A C 1
ATOM 7869 O O . ARG A 1 958 ? -35.372 33.366 -8.908 1 93.59 958 ARG A O 1
ATOM 7876 N N . ARG A 1 959 ? -33.729 34.229 -7.722 1 92.68 959 ARG A N 1
ATOM 7877 C CA . ARG A 1 959 ? -32.806 34.137 -8.848 1 92.68 959 ARG A CA 1
ATOM 7878 C C . ARG A 1 959 ? -32.259 32.721 -8.993 1 92.68 959 ARG A C 1
ATOM 7880 O O . ARG A 1 959 ? -32.068 32.235 -10.109 1 92.68 959 ARG A O 1
ATOM 7887 N N . PHE A 1 960 ? -32.01 32.026 -7.877 1 94.3 960 PHE A N 1
ATOM 7888 C CA . PHE A 1 960 ? -31.138 30.865 -8.009 1 94.3 960 PHE A CA 1
ATOM 7889 C C . PHE A 1 960 ? -31.85 29.598 -7.551 1 94.3 960 PHE A C 1
ATOM 7891 O O . PHE A 1 960 ? -31.434 28.488 -7.891 1 94.3 960 PHE A O 1
ATOM 7898 N N . PHE A 1 961 ? -32.963 29.671 -6.778 1 91.84 961 PHE A N 1
ATOM 7899 C CA . PHE A 1 961 ? -33.644 28.523 -6.193 1 91.84 961 PHE A CA 1
ATOM 7900 C C . PHE A 1 961 ? -34.046 27.524 -7.271 1 91.84 961 PHE A C 1
ATOM 7902 O O . PHE A 1 961 ? -33.822 26.32 -7.124 1 91.84 961 PHE A O 1
ATOM 7909 N N . PHE A 1 962 ? -34.605 27.96 -8.419 1 92.47 962 PHE A N 1
ATOM 7910 C CA . PHE A 1 962 ? -35.067 27.114 -9.513 1 92.47 962 PHE A CA 1
ATOM 7911 C C . PHE A 1 962 ? -34.334 27.452 -10.806 1 92.47 962 PHE A C 1
ATOM 7913 O O . PHE A 1 962 ? -34.953 27.563 -11.866 1 92.47 962 PHE A O 1
ATOM 7920 N N . HIS A 1 963 ? -33.063 27.611 -10.592 1 89.74 963 HIS A N 1
ATOM 7921 C CA . HIS A 1 963 ? -32.222 27.9 -11.748 1 89.74 963 HIS A CA 1
ATOM 7922 C C . HIS A 1 963 ? -32.137 26.697 -12.682 1 89.74 963 HIS A C 1
ATOM 7924 O O . HIS A 1 963 ? -32.149 25.551 -12.227 1 89.74 963 HIS A O 1
ATOM 7930 N N . GLN A 1 964 ? -31.93 26.924 -13.89 1 80.71 964 GLN A N 1
ATOM 7931 C CA . GLN A 1 964 ? -31.938 25.882 -14.911 1 80.71 964 GLN A CA 1
ATOM 7932 C C . GLN A 1 964 ? -30.719 24.974 -14.78 1 80.71 964 GLN A C 1
ATOM 7934 O O . GLN A 1 964 ? -30.78 23.791 -15.124 1 80.71 964 GLN A O 1
ATOM 7939 N N . ASP A 1 965 ? -29.644 25.691 -14.304 1 83.43 965 ASP A N 1
ATOM 7940 C CA . ASP A 1 965 ? -28.457 24.883 -14.043 1 83.43 965 ASP A CA 1
ATOM 7941 C C . ASP A 1 965 ? -28.602 24.097 -12.742 1 83.43 965 ASP A C 1
ATOM 7943 O O . ASP A 1 965 ? -28.735 24.685 -11.667 1 83.43 965 ASP A O 1
ATOM 7947 N N . SER A 1 966 ? -28.595 22.805 -12.833 1 82.13 966 SER A N 1
ATOM 7948 C CA . SER A 1 966 ? -28.872 21.91 -11.714 1 82.13 966 SER A CA 1
ATOM 7949 C C . SER A 1 966 ? -27.884 22.13 -10.573 1 82.13 966 SER A C 1
ATOM 7951 O O . SER A 1 966 ? -28.238 21.985 -9.401 1 82.13 966 SER A O 1
ATOM 7953 N N . GLU A 1 967 ? -26.669 22.513 -10.921 1 85.31 967 GLU A N 1
ATOM 7954 C CA . GLU A 1 967 ? -25.687 22.719 -9.861 1 85.31 967 GLU A CA 1
ATOM 7955 C C . GLU A 1 967 ? -25.969 24.005 -9.089 1 85.31 967 GLU A C 1
ATOM 7957 O O . GLU A 1 967 ? -25.792 24.055 -7.87 1 85.31 967 GLU A O 1
ATOM 7962 N N . ILE A 1 968 ? -26.418 24.988 -9.781 1 91.59 968 ILE A N 1
ATOM 7963 C CA . ILE A 1 968 ? -26.747 26.259 -9.144 1 91.59 968 ILE A CA 1
ATOM 7964 C C . ILE A 1 968 ? -27.955 26.08 -8.228 1 91.59 968 ILE A C 1
ATOM 7966 O O . ILE A 1 968 ? -27.94 26.52 -7.076 1 91.59 968 ILE A O 1
ATOM 7970 N N . SER A 1 969 ? -28.903 25.355 -8.767 1 92 969 SER A N 1
ATOM 7971 C CA . SER A 1 969 ? -30.106 25.153 -7.967 1 92 969 SER A CA 1
ATOM 7972 C C . SER A 1 969 ? -29.818 24.291 -6.742 1 92 969 SER A C 1
ATOM 7974 O O . SER A 1 969 ? -30.395 24.508 -5.674 1 92 969 SER A O 1
ATOM 7976 N N . SER A 1 970 ? -29.049 23.372 -6.941 1 91.05 970 SER A N 1
ATOM 7977 C CA . SER A 1 970 ? -28.682 22.523 -5.812 1 91.05 970 SER A CA 1
ATOM 7978 C C . SER A 1 970 ? -28.012 23.333 -4.707 1 91.05 970 SER A C 1
ATOM 7980 O O . SER A 1 970 ? -28.311 23.148 -3.526 1 91.05 970 SER A O 1
ATOM 7982 N N . CYS A 1 971 ? -27.083 24.24 -5.063 1 93.02 971 CYS A N 1
ATOM 7983 C CA . CYS A 1 971 ? -26.429 25.104 -4.087 1 93.02 971 CYS A CA 1
ATOM 7984 C C . CYS A 1 971 ? -27.43 26.062 -3.451 1 93.02 971 CYS A C 1
ATOM 7986 O O . CYS A 1 971 ? -27.339 26.359 -2.258 1 93.02 971 CYS A O 1
ATOM 7988 N N . ALA A 1 972 ? -28.352 26.452 -4.185 1 94.4 972 ALA A N 1
ATOM 7989 C CA . ALA A 1 972 ? -29.374 27.37 -3.687 1 94.4 972 ALA A CA 1
ATOM 7990 C C . ALA A 1 972 ? -30.28 26.682 -2.671 1 94.4 972 ALA A C 1
ATOM 7992 O O . ALA A 1 972 ? -30.689 27.293 -1.68 1 94.4 972 ALA A O 1
ATOM 7993 N N . ILE A 1 973 ? -30.543 25.471 -2.953 1 93.09 973 ILE A N 1
ATOM 7994 C CA . ILE A 1 973 ? -31.369 24.707 -2.024 1 93.09 973 ILE A CA 1
ATOM 7995 C C . ILE A 1 973 ? -30.636 24.546 -0.695 1 93.09 973 ILE A C 1
ATOM 7997 O O . ILE A 1 973 ? -31.225 24.734 0.373 1 93.09 973 ILE A O 1
ATOM 8001 N N . LYS A 1 974 ? -29.485 24.217 -0.799 1 89.55 974 LYS A N 1
ATOM 8002 C CA . LYS A 1 974 ? -28.69 24.078 0.418 1 89.55 974 LYS A CA 1
ATOM 8003 C C . LYS A 1 974 ? -28.623 25.396 1.184 1 89.55 974 LYS A C 1
ATOM 8005 O O . LYS A 1 974 ? -28.662 25.406 2.416 1 89.55 974 LYS A O 1
ATOM 8010 N N . TYR A 1 975 ? -28.508 26.435 0.504 1 88.84 975 TYR A N 1
ATOM 8011 C CA . TYR A 1 975 ? -28.505 27.763 1.107 1 88.84 975 TYR A CA 1
ATOM 8012 C C . TYR A 1 975 ? -29.84 28.061 1.778 1 88.84 975 TYR A C 1
ATOM 8014 O O . TYR A 1 975 ? -29.878 28.516 2.924 1 88.84 975 TYR A O 1
ATOM 8022 N N . VAL A 1 976 ? -30.841 27.709 1.133 1 91.4 976 VAL A N 1
ATOM 8023 C CA . VAL A 1 976 ? -32.17 28.059 1.624 1 91.4 976 VAL A CA 1
ATOM 8024 C C . VAL A 1 976 ? -32.519 27.194 2.832 1 91.4 976 VAL A C 1
ATOM 8026 O O . VAL A 1 976 ? -32.882 27.712 3.891 1 91.4 976 VAL A O 1
ATOM 8029 N N . VAL A 1 977 ? -32.352 25.935 2.64 1 89.7 977 VAL A N 1
ATOM 8030 C CA . VAL A 1 977 ? -32.807 25.003 3.667 1 89.7 977 VAL A CA 1
ATOM 8031 C C . VAL A 1 977 ? -31.736 24.86 4.746 1 89.7 977 VAL A C 1
ATOM 8033 O O . VAL A 1 977 ? -32.048 24.821 5.938 1 89.7 977 VAL A O 1
ATOM 8036 N N . GLY A 1 978 ? -30.557 24.842 4.364 1 86.28 978 GLY A N 1
ATOM 8037 C CA . GLY A 1 978 ? -29.468 24.532 5.276 1 86.28 978 GLY A CA 1
ATOM 8038 C C . GLY A 1 978 ? -28.985 25.738 6.06 1 86.28 978 GLY A C 1
ATOM 8039 O O . GLY A 1 978 ? -28.407 25.592 7.139 1 86.28 978 GLY A O 1
ATOM 8040 N N . ASN A 1 979 ? -29.251 26.981 5.532 1 88.81 979 ASN A N 1
ATOM 8041 C CA . ASN A 1 979 ? -28.674 28.155 6.179 1 88.81 979 ASN A CA 1
ATOM 8042 C C . ASN A 1 979 ? -29.732 29.221 6.452 1 88.81 979 ASN A C 1
ATOM 8044 O O . ASN A 1 979 ? -29.948 29.607 7.602 1 88.81 979 ASN A O 1
ATOM 8048 N N . MET A 1 980 ? -30.503 29.631 5.475 1 89.83 980 MET A N 1
ATOM 8049 C CA . MET A 1 980 ? -31.456 30.734 5.565 1 89.83 980 MET A CA 1
ATOM 8050 C C . MET A 1 980 ? -32.575 30.406 6.548 1 89.83 980 MET A C 1
ATOM 8052 O O . MET A 1 980 ? -32.906 31.219 7.413 1 89.83 980 MET A O 1
ATOM 8056 N N . LEU A 1 981 ? -33.044 29.19 6.463 1 88.7 981 LEU A N 1
ATOM 8057 C CA . LEU A 1 981 ? -34.196 28.839 7.286 1 88.7 981 LEU A CA 1
ATOM 8058 C C . LEU A 1 981 ? -33.753 28.354 8.663 1 88.7 981 LEU A C 1
ATOM 8060 O O . LEU A 1 981 ? -34.586 27.984 9.493 1 88.7 981 LEU A O 1
ATOM 8064 N N . ARG A 1 982 ? -32.545 28.363 8.95 1 81.63 982 ARG A N 1
ATOM 8065 C CA . ARG A 1 982 ? -32.033 27.972 10.26 1 81.63 982 ARG A CA 1
ATOM 8066 C C . ARG A 1 982 ? -31.88 29.184 11.172 1 81.63 982 ARG A C 1
ATOM 8068 O O . ARG A 1 982 ? -31.502 29.047 12.338 1 81.63 982 ARG A O 1
ATOM 8075 N N . LEU A 1 983 ? -32.193 30.295 10.667 1 83.28 983 LEU A N 1
ATOM 8076 C CA . LEU A 1 983 ? -32.059 31.535 11.423 1 83.28 983 LEU A CA 1
ATOM 8077 C C . LEU A 1 983 ? -33.013 31.553 12.613 1 83.28 983 LEU A C 1
ATOM 8079 O O . LEU A 1 983 ? -33.928 30.731 12.691 1 83.28 983 LEU A O 1
ATOM 8083 N N . PRO A 1 984 ? -32.653 32.408 13.57 1 78.86 984 PRO A N 1
ATOM 8084 C CA . PRO A 1 984 ? -33.464 32.45 14.789 1 78.86 984 PRO A CA 1
ATOM 8085 C C . PRO A 1 984 ? -34.95 32.65 14.502 1 78.86 984 PRO A C 1
ATOM 8087 O O . PRO A 1 984 ? -35.317 33.103 13.415 1 78.86 984 PRO A O 1
ATOM 8090 N N . ALA A 1 985 ? -35.847 32.445 15.413 1 76.79 985 ALA A N 1
ATOM 8091 C CA . ALA A 1 985 ? -37.302 32.36 15.327 1 76.79 985 ALA A CA 1
ATOM 8092 C C . ALA A 1 985 ? -37.905 33.692 14.89 1 76.79 985 ALA A C 1
ATOM 8094 O O . ALA A 1 985 ? -38.924 33.722 14.196 1 76.79 985 ALA A O 1
ATOM 8095 N N . ASP A 1 986 ? -37.192 34.801 15.233 1 81.57 986 ASP A N 1
ATOM 8096 C CA . ASP A 1 986 ? -37.771 36.11 14.945 1 81.57 986 ASP A CA 1
ATOM 8097 C C . ASP A 1 986 ? -37.751 36.402 13.447 1 81.57 986 ASP A C 1
ATOM 8099 O O . ASP A 1 986 ? -38.559 37.191 12.952 1 81.57 986 ASP A O 1
ATOM 8103 N N . LYS A 1 987 ? -36.925 35.741 12.739 1 87.59 987 LYS A N 1
ATOM 8104 C CA . LYS A 1 987 ? -36.81 35.988 11.305 1 87.59 987 LYS A CA 1
ATOM 8105 C C . LYS A 1 987 ? -37.424 34.846 10.5 1 87.59 987 LYS A C 1
ATOM 8107 O O . LYS A 1 987 ? -37.643 34.977 9.294 1 87.59 987 LYS A O 1
ATOM 8112 N N . PHE A 1 988 ? -37.743 33.796 11.179 1 89.3 988 PHE A N 1
ATOM 8113 C CA . PHE A 1 988 ? -38.114 32.556 10.506 1 89.3 988 PHE A CA 1
ATOM 8114 C C . PHE A 1 988 ? -39.412 32.731 9.727 1 89.3 988 PHE A C 1
ATOM 8116 O O . PHE A 1 988 ? -39.522 32.282 8.584 1 89.3 988 PHE A O 1
ATOM 8123 N N . ASP A 1 989 ? -40.297 33.389 10.281 1 89.48 989 ASP A N 1
ATOM 8124 C CA . ASP A 1 989 ? -41.613 33.543 9.669 1 89.48 989 ASP A CA 1
ATOM 8125 C C . ASP A 1 989 ? -41.515 34.275 8.332 1 89.48 989 ASP A C 1
ATOM 8127 O O . ASP A 1 989 ? -42.134 33.867 7.348 1 89.48 989 ASP A O 1
ATOM 8131 N N . ALA A 1 990 ? -40.804 35.361 8.377 1 91.09 990 ALA A N 1
ATOM 8132 C CA . ALA A 1 990 ? -40.649 36.15 7.158 1 91.09 990 ALA A CA 1
ATOM 8133 C C . ALA A 1 990 ? -39.918 35.356 6.08 1 91.09 990 ALA A C 1
ATOM 8135 O O . ALA A 1 990 ? -40.278 35.419 4.902 1 91.09 990 ALA A O 1
ATOM 8136 N N . LEU A 1 991 ? -38.991 34.637 6.487 1 92.77 991 LEU A N 1
ATOM 8137 C CA . LEU A 1 991 ? -38.187 33.862 5.548 1 92.77 991 LEU A CA 1
ATOM 8138 C C . LEU A 1 991 ? -38.988 32.694 4.982 1 92.77 991 LEU A C 1
ATOM 8140 O O . LEU A 1 991 ? -38.87 32.37 3.798 1 92.77 991 LEU A O 1
ATOM 8144 N N . MET A 1 992 ? -39.754 32.129 5.841 1 93.12 992 MET A N 1
ATOM 8145 C CA . MET A 1 992 ? -40.636 31.05 5.406 1 93.12 992 MET A CA 1
ATOM 8146 C C . MET A 1 992 ? -41.644 31.552 4.378 1 93.12 992 MET A C 1
ATOM 8148 O O . MET A 1 992 ? -41.93 30.865 3.395 1 93.12 992 MET A O 1
ATOM 8152 N N . LYS A 1 993 ? -42.101 32.68 4.609 1 93.23 993 LYS A N 1
ATOM 8153 C CA . LYS A 1 993 ? -43.052 33.274 3.673 1 93.23 993 LYS A CA 1
ATOM 8154 C C . LYS A 1 993 ? -42.412 33.499 2.307 1 93.23 993 LYS A C 1
ATOM 8156 O O . LYS A 1 993 ? -43.028 33.225 1.274 1 93.23 993 LYS A O 1
ATOM 8161 N N . ILE A 1 994 ? -41.252 33.981 2.318 1 93.6 994 ILE A N 1
ATOM 8162 C CA . ILE A 1 994 ? -40.519 34.216 1.079 1 93.6 994 ILE A CA 1
ATOM 8163 C C . ILE A 1 994 ? -40.319 32.895 0.339 1 93.6 994 ILE A C 1
ATOM 8165 O O . ILE A 1 994 ? -40.582 32.803 -0.862 1 93.6 994 ILE A O 1
ATOM 8169 N N . THR A 1 995 ? -39.895 31.914 1.073 1 94.35 995 THR A N 1
ATOM 8170 C CA . THR A 1 995 ? -39.61 30.611 0.483 1 94.35 995 THR A CA 1
ATOM 8171 C C . THR A 1 995 ? -40.877 29.995 -0.105 1 94.35 995 THR A C 1
ATOM 8173 O O . THR A 1 995 ? -40.867 29.501 -1.234 1 94.35 995 THR A O 1
ATOM 8176 N N . CYS A 1 996 ? -41.954 30.035 0.612 1 95.15 996 CYS A N 1
ATOM 8177 C CA . CYS A 1 996 ? -43.222 29.459 0.179 1 95.15 996 CYS A CA 1
ATOM 8178 C C . CYS A 1 996 ? -43.775 30.203 -1.031 1 95.15 996 CYS A C 1
ATOM 8180 O O . CYS A 1 996 ? -44.32 29.587 -1.948 1 95.15 996 CYS A O 1
ATOM 8182 N N . ASN A 1 997 ? -43.577 31.526 -1.06 1 94.47 997 ASN A N 1
ATOM 8183 C CA . ASN A 1 997 ? -44.052 32.319 -2.19 1 94.47 997 ASN A CA 1
ATOM 8184 C C . ASN A 1 997 ? -43.283 31.992 -3.467 1 94.47 997 ASN A C 1
ATOM 8186 O O . ASN A 1 997 ? -43.879 31.856 -4.537 1 94.47 997 ASN A O 1
ATOM 8190 N N . VAL A 1 998 ? -42.043 31.908 -3.339 1 94.82 998 VAL A N 1
ATOM 8191 C CA . VAL A 1 998 ? -41.214 31.581 -4.495 1 94.82 998 VAL A CA 1
ATOM 8192 C C . VAL A 1 998 ? -41.57 30.188 -5.009 1 94.82 998 VAL A C 1
ATOM 8194 O O . VAL A 1 998 ? -41.706 29.981 -6.217 1 94.82 998 VAL A O 1
ATOM 8197 N N . LEU A 1 999 ? -41.723 29.27 -4.094 1 95.34 999 LEU A N 1
ATOM 8198 C CA . LEU A 1 999 ? -42.099 27.905 -4.447 1 95.34 999 LEU A CA 1
ATOM 8199 C C . LEU A 1 999 ? -43.443 27.88 -5.165 1 95.34 999 LEU A C 1
ATOM 8201 O O . LEU A 1 999 ? -43.578 27.251 -6.217 1 95.34 999 LEU A O 1
ATOM 8205 N N . LYS A 1 1000 ? -44.422 28.577 -4.655 1 95.94 1000 LYS A N 1
ATOM 8206 C CA . LYS A 1 1000 ? -45.771 28.627 -5.21 1 95.94 1000 LYS A CA 1
ATOM 8207 C C . LYS A 1 1000 ? -45.761 29.198 -6.626 1 95.94 1000 LYS A C 1
ATOM 8209 O O . LYS A 1 1000 ? -46.345 28.612 -7.541 1 95.94 1000 LYS A O 1
ATOM 8214 N N . GLU A 1 1001 ? -45.064 30.23 -6.816 1 95.47 1001 GLU A N 1
ATOM 8215 C CA . GLU A 1 1001 ? -45.039 30.923 -8.1 1 95.47 1001 GLU A CA 1
ATOM 8216 C C . GLU A 1 1001 ? -44.364 30.073 -9.173 1 95.47 1001 GLU A C 1
ATOM 8218 O O . GLU A 1 1001 ? -44.879 29.945 -10.286 1 95.47 1001 GLU A O 1
ATOM 8223 N N . ILE A 1 1002 ? -43.332 29.446 -8.872 1 94.95 1002 ILE A N 1
ATOM 8224 C CA . ILE A 1 1002 ? -42.539 28.726 -9.862 1 94.95 1002 ILE A CA 1
ATOM 8225 C C . ILE A 1 1002 ? -43.228 27.41 -10.217 1 94.95 1002 ILE A C 1
ATOM 8227 O O . ILE A 1 1002 ? -43.248 27.007 -11.382 1 94.95 1002 ILE A O 1
ATOM 8231 N N . VAL A 1 1003 ? -43.753 26.674 -9.226 1 95.74 1003 VAL A N 1
ATOM 8232 C CA . VAL A 1 1003 ? -44.406 25.392 -9.471 1 95.74 1003 VAL A CA 1
ATOM 8233 C C . VAL A 1 1003 ? -45.677 25.607 -10.289 1 95.74 1003 VAL A C 1
ATOM 8235 O O . VAL A 1 1003 ? -45.994 24.811 -11.175 1 95.74 1003 VAL A O 1
ATOM 8238 N N . LYS A 1 1004 ? -46.417 26.684 -10.05 1 94.86 1004 LYS A N 1
ATOM 8239 C CA . LYS A 1 1004 ? -47.631 26.988 -10.802 1 94.86 1004 LYS A CA 1
ATOM 8240 C C . LYS A 1 1004 ? -47.325 27.179 -12.285 1 94.86 1004 LYS A C 1
ATOM 8242 O O . LYS A 1 1004 ? -48.076 26.712 -13.144 1 94.86 1004 LYS A O 1
ATOM 8247 N N . SER A 1 1005 ? -46.209 27.76 -12.56 1 93.29 1005 SER A N 1
ATOM 8248 C CA . SER A 1 1005 ? -45.898 28.097 -13.945 1 93.29 1005 SER A CA 1
ATOM 8249 C C . SER A 1 1005 ? -45.009 27.036 -14.586 1 93.29 1005 SER A C 1
ATOM 8251 O O . SER A 1 1005 ? -44.992 26.89 -15.81 1 93.29 1005 SER A O 1
ATOM 8253 N N . GLY A 1 1006 ? -44.274 26.301 -13.86 1 92.84 1006 GLY A N 1
ATOM 8254 C CA . GLY A 1 1006 ? -43.217 25.505 -14.464 1 92.84 1006 GLY A CA 1
ATOM 8255 C C . GLY A 1 1006 ? -43.412 24.013 -14.276 1 92.84 1006 GLY A C 1
ATOM 8256 O O . GLY A 1 1006 ? -42.645 23.209 -14.811 1 92.84 1006 GLY A O 1
ATOM 8257 N N . TRP A 1 1007 ? -44.415 23.529 -13.591 1 93.87 1007 TRP A N 1
ATOM 8258 C CA . TRP A 1 1007 ? -44.628 22.104 -13.358 1 93.87 1007 TRP A CA 1
ATOM 8259 C C . TRP A 1 1007 ? -44.965 21.384 -14.659 1 93.87 1007 TRP A C 1
ATOM 8261 O O . TRP A 1 1007 ? -45.831 21.829 -15.416 1 93.87 1007 TRP A O 1
ATOM 8271 N N . ASP A 1 1008 ? -44.212 20.364 -15.006 1 90.78 1008 ASP A N 1
ATOM 8272 C CA . ASP A 1 1008 ? -44.405 19.494 -16.162 1 90.78 1008 ASP A CA 1
ATOM 8273 C C . ASP A 1 1008 ? -44.03 20.21 -17.457 1 90.78 1008 ASP A C 1
ATOM 8275 O O . ASP A 1 1008 ? -44.609 19.94 -18.512 1 90.78 1008 ASP A O 1
ATOM 8279 N N . VAL A 1 1009 ? -43.182 21.2 -17.33 1 92.98 1009 VAL A N 1
ATOM 8280 C CA . VAL A 1 1009 ? -42.623 21.838 -18.517 1 92.98 1009 VAL A CA 1
ATOM 8281 C C . VAL A 1 1009 ? -41.27 21.214 -18.85 1 92.98 1009 VAL A C 1
ATOM 8283 O O . VAL A 1 1009 ? -40.347 21.245 -18.033 1 92.98 1009 VAL A O 1
ATOM 8286 N N . PRO A 1 1010 ? -41.168 20.627 -19.934 1 89.4 1010 PRO A N 1
ATOM 8287 C CA . PRO A 1 1010 ? -39.918 19.955 -20.297 1 89.4 1010 PRO A CA 1
ATOM 8288 C C . PRO A 1 1010 ? -38.77 20.933 -20.535 1 89.4 1010 PRO A C 1
ATOM 8290 O O . PRO A 1 1010 ? -39.002 22.078 -20.93 1 89.4 1010 PRO A O 1
ATOM 8293 N N . HIS A 1 1011 ? -37.76 20.537 -20.17 1 86.26 1011 HIS A N 1
ATOM 8294 C CA . HIS A 1 1011 ? -36.568 21.313 -20.492 1 86.26 1011 HIS A CA 1
ATOM 8295 C C . HIS A 1 1011 ? -36.4 21.463 -22 1 86.26 1011 HIS A C 1
ATOM 8297 O O . HIS A 1 1011 ? -36.674 20.527 -22.756 1 86.26 1011 HIS A O 1
ATOM 8303 N N . PRO A 1 1012 ? -35.909 22.432 -22.448 1 81.49 1012 PRO A N 1
ATOM 8304 C CA . PRO A 1 1012 ? -35.798 22.662 -23.89 1 81.49 1012 PRO A CA 1
ATOM 8305 C C . PRO A 1 1012 ? -34.832 21.694 -24.569 1 81.49 1012 PRO A C 1
ATOM 8307 O O . PRO A 1 1012 ? -35.053 21.298 -25.716 1 81.49 1012 PRO A O 1
ATOM 8310 N N . GLU A 1 1013 ? -33.874 21.346 -23.92 1 73.6 1013 GLU A N 1
ATOM 8311 C CA . GLU A 1 1013 ? -32.85 20.498 -24.522 1 73.6 1013 GLU A CA 1
ATOM 8312 C C . GLU A 1 1013 ? -33.159 19.02 -24.302 1 73.6 1013 GLU A C 1
ATOM 8314 O O . GLU A 1 1013 ? -32.59 18.155 -24.971 1 73.6 1013 GLU A O 1
ATOM 8319 N N . ASN A 1 1014 ? -33.978 18.712 -23.344 1 75.44 1014 ASN A N 1
ATOM 8320 C CA . ASN A 1 1014 ? -34.348 17.34 -23.013 1 75.44 1014 ASN A CA 1
ATOM 8321 C C . ASN A 1 1014 ? -35.836 17.222 -22.694 1 75.44 1014 ASN A C 1
ATOM 8323 O O . ASN A 1 1014 ? -36.253 17.465 -21.56 1 75.44 1014 ASN A O 1
ATOM 8327 N N . SER A 1 1015 ? -36.483 16.766 -23.604 1 78.73 1015 SER A N 1
ATOM 8328 C CA . SER A 1 1015 ? -37.94 16.763 -23.512 1 78.73 1015 SER A CA 1
ATOM 8329 C C . SER A 1 1015 ? -38.422 15.837 -22.4 1 78.73 1015 SER A C 1
ATOM 8331 O O . SER A 1 1015 ? -39.552 15.965 -21.925 1 78.73 1015 SER A O 1
ATOM 8333 N N . CYS A 1 1016 ? -37.618 15.013 -21.911 1 76.17 1016 CYS A N 1
ATOM 8334 C CA . CYS A 1 1016 ? -38.048 14.054 -20.899 1 76.17 1016 CYS A CA 1
ATOM 8335 C C . CYS A 1 1016 ? -37.636 14.511 -19.504 1 76.17 1016 CYS A C 1
ATOM 8337 O O . CYS A 1 1016 ? -37.978 13.87 -18.51 1 76.17 1016 CYS A O 1
ATOM 8339 N N . TYR A 1 1017 ? -36.986 15.588 -19.503 1 84.08 1017 TYR A N 1
ATOM 8340 C CA . TYR A 1 1017 ? -36.533 16.108 -18.217 1 84.08 1017 TYR A CA 1
ATOM 8341 C C . TYR A 1 1017 ? -37.347 17.329 -17.806 1 84.08 1017 TYR A C 1
ATOM 8343 O O . TYR A 1 1017 ? -37.455 18.296 -18.564 1 84.08 1017 TYR A O 1
ATOM 8351 N N . TYR A 1 1018 ? -37.972 17.237 -16.661 1 89.82 1018 TYR A N 1
ATOM 8352 C CA . TYR A 1 1018 ? -38.729 18.351 -16.1 1 89.82 1018 TYR A CA 1
ATOM 8353 C C . TYR A 1 1018 ? -37.971 19 -14.948 1 89.82 1018 TYR A C 1
ATOM 8355 O O . TYR A 1 1018 ? -38.084 18.566 -13.799 1 89.82 1018 TYR A O 1
ATOM 8363 N N . PRO A 1 1019 ? -37.31 20.085 -15.193 1 91 1019 PRO A N 1
ATOM 8364 C CA . PRO A 1 1019 ? -36.407 20.665 -14.195 1 91 1019 PRO A CA 1
ATOM 8365 C C . PRO A 1 1019 ? -37.127 21.063 -12.909 1 91 1019 PRO A C 1
ATOM 8367 O O . PRO A 1 1019 ? -36.657 20.752 -11.812 1 91 1019 PRO A O 1
ATOM 8370 N N . VAL A 1 1020 ? -38.312 21.641 -12.994 1 93.9 1020 VAL A N 1
ATOM 8371 C CA . VAL A 1 1020 ? -39.026 22.129 -11.819 1 93.9 1020 VAL A CA 1
ATOM 8372 C C . VAL A 1 1020 ? -39.474 20.949 -10.959 1 93.9 1020 VAL A C 1
ATOM 8374 O O . VAL A 1 1020 ? -39.374 20.994 -9.731 1 93.9 1020 VAL A O 1
ATOM 8377 N N . ASN A 1 1021 ? -39.993 19.897 -11.648 1 93.48 1021 ASN A N 1
ATOM 8378 C CA . ASN A 1 1021 ? -40.408 18.707 -10.914 1 93.48 1021 ASN A CA 1
ATOM 8379 C C . ASN A 1 1021 ? -39.26 18.126 -10.092 1 93.48 1021 ASN A C 1
ATOM 8381 O O . ASN A 1 1021 ? -39.426 17.834 -8.907 1 93.48 1021 ASN A O 1
ATOM 8385 N N . GLU A 1 1022 ? -38.177 18.044 -10.755 1 93.04 1022 GLU A N 1
ATOM 8386 C CA . GLU A 1 1022 ? -37.013 17.438 -10.115 1 93.04 1022 GLU A CA 1
ATOM 8387 C C . GLU A 1 1022 ? -36.529 18.28 -8.939 1 93.04 1022 GLU A C 1
ATOM 8389 O O . GLU A 1 1022 ? -36.161 17.742 -7.892 1 93.04 1022 GLU A O 1
ATOM 8394 N N . ILE A 1 1023 ? -36.477 19.566 -9.098 1 93.97 1023 ILE A N 1
ATOM 8395 C CA . ILE A 1 1023 ? -35.975 20.464 -8.064 1 93.97 1023 ILE A CA 1
ATOM 8396 C C . ILE A 1 1023 ? -36.916 20.443 -6.861 1 93.97 1023 ILE A C 1
ATOM 8398 O O . ILE A 1 1023 ? -36.468 20.49 -5.713 1 93.97 1023 ILE A O 1
ATOM 8402 N N . VAL A 1 1024 ? -38.241 20.33 -7.123 1 94.54 1024 VAL A N 1
ATOM 8403 C CA . VAL A 1 1024 ? -39.214 20.258 -6.038 1 94.54 1024 VAL A CA 1
ATOM 8404 C C . VAL A 1 1024 ? -38.978 18.993 -5.216 1 94.54 1024 VAL A C 1
ATOM 8406 O O . VAL A 1 1024 ? -38.981 19.037 -3.983 1 94.54 1024 VAL A O 1
ATOM 8409 N N . CYS A 1 1025 ? -38.814 17.988 -5.948 1 93.63 1025 CYS A N 1
ATOM 8410 C CA . CYS A 1 1025 ? -38.569 16.72 -5.269 1 93.63 1025 CYS A CA 1
ATOM 8411 C C . CYS A 1 1025 ? -37.31 16.794 -4.414 1 93.63 1025 CYS A C 1
ATOM 8413 O O . CYS A 1 1025 ? -37.322 16.393 -3.249 1 93.63 1025 CYS A O 1
ATOM 8415 N N . ARG A 1 1026 ? -36.299 17.342 -4.975 1 92.4 1026 ARG A N 1
ATOM 8416 C CA . ARG A 1 1026 ? -35.047 17.47 -4.236 1 92.4 1026 ARG A CA 1
ATOM 8417 C C . ARG A 1 1026 ? -35.212 18.396 -3.036 1 92.4 1026 ARG A C 1
ATOM 8419 O O . ARG A 1 1026 ? -34.654 18.14 -1.966 1 92.4 1026 ARG A O 1
ATOM 8426 N N . PHE A 1 1027 ? -35.853 19.413 -3.175 1 92.59 1027 PHE A N 1
ATOM 8427 C CA . PHE A 1 1027 ? -36.124 20.379 -2.117 1 92.59 1027 PHE A CA 1
ATOM 8428 C C . PHE A 1 1027 ? -36.826 19.711 -0.941 1 92.59 1027 PHE A C 1
ATOM 8430 O O . PHE A 1 1027 ? -36.421 19.884 0.211 1 92.59 1027 PHE A O 1
ATOM 8437 N N . ILE A 1 1028 ? -37.821 18.957 -1.311 1 94.19 1028 ILE A N 1
ATOM 8438 C CA . ILE A 1 1028 ? -38.609 18.308 -0.269 1 94.19 1028 ILE A CA 1
ATOM 8439 C C . ILE A 1 1028 ? -37.765 17.245 0.43 1 94.19 1028 ILE A C 1
ATOM 8441 O O . ILE A 1 1028 ? -37.834 17.093 1.652 1 94.19 1028 ILE A O 1
ATOM 8445 N N . ASP A 1 1029 ? -37.091 16.533 -0.363 1 91.23 1029 ASP A N 1
ATOM 8446 C CA . ASP A 1 1029 ? -36.178 15.561 0.23 1 91.23 1029 ASP A CA 1
ATOM 8447 C C . ASP A 1 1029 ? -35.252 16.225 1.246 1 91.23 1029 ASP A C 1
ATOM 8449 O O . ASP A 1 1029 ? -35.058 15.709 2.349 1 91.23 1029 ASP A O 1
ATOM 8453 N N . ASP A 1 1030 ? -34.733 17.4 0.913 1 90.98 1030 ASP A N 1
ATOM 8454 C CA . ASP A 1 1030 ? -33.801 18.113 1.78 1 90.98 1030 ASP A CA 1
ATOM 8455 C C . ASP A 1 1030 ? -34.516 18.688 3.001 1 90.98 1030 ASP A C 1
ATOM 8457 O O . ASP A 1 1030 ? -33.958 18.712 4.1 1 90.98 1030 ASP A O 1
ATOM 8461 N N . VAL A 1 1031 ? -35.677 19.179 2.833 1 92.21 1031 VAL A N 1
ATOM 8462 C CA . VAL A 1 1031 ? -36.474 19.72 3.929 1 92.21 1031 VAL A CA 1
ATOM 8463 C C . VAL A 1 1031 ? -36.705 18.639 4.982 1 92.21 1031 VAL A C 1
ATOM 8465 O O . VAL A 1 1031 ? -36.487 18.867 6.174 1 92.21 1031 VAL A O 1
ATOM 8468 N N . VAL A 1 1032 ? -37.1 17.507 4.504 1 90.64 1032 VAL A N 1
ATOM 8469 C CA . VAL A 1 1032 ? -37.405 16.411 5.418 1 90.64 1032 VAL A CA 1
ATOM 8470 C C . VAL A 1 1032 ? -36.127 15.944 6.11 1 90.64 1032 VAL A C 1
ATOM 8472 O O . VAL A 1 1032 ? -36.113 15.73 7.325 1 90.64 1032 VAL A O 1
ATOM 8475 N N . HIS A 1 1033 ? -35.203 15.889 5.378 1 86.12 1033 HIS A N 1
ATOM 8476 C CA . HIS A 1 1033 ? -33.933 15.426 5.924 1 86.12 1033 HIS A CA 1
ATOM 8477 C C . HIS A 1 1033 ? -33.395 16.398 6.969 1 86.12 1033 HIS A C 1
ATOM 8479 O O . HIS A 1 1033 ? -32.922 15.979 8.028 1 86.12 1033 HIS A O 1
ATOM 8485 N N . HIS A 1 1034 ? -33.487 17.718 6.725 1 82.61 1034 HIS A N 1
ATOM 8486 C CA . HIS A 1 1034 ? -32.915 18.728 7.608 1 82.61 1034 HIS A CA 1
ATOM 8487 C C . HIS A 1 1034 ? -33.864 19.059 8.755 1 82.61 1034 HIS A C 1
ATOM 8489 O O . HIS A 1 1034 ? -33.445 19.617 9.772 1 82.61 1034 HIS A O 1
ATOM 8495 N N . SER A 1 1035 ? -35.085 18.797 8.571 1 83.59 1035 SER A N 1
ATOM 8496 C CA . SER A 1 1035 ? -36.074 19.156 9.582 1 83.59 1035 SER A CA 1
ATOM 8497 C C . SER A 1 1035 ? -35.765 18.49 10.919 1 83.59 1035 SER A C 1
ATOM 8499 O O . SER A 1 1035 ? -36.051 19.051 11.979 1 83.59 1035 SER A O 1
ATOM 8501 N N . TYR A 1 1036 ? -35.128 17.466 10.796 1 76.43 1036 TYR A N 1
ATOM 8502 C CA . TYR A 1 1036 ? -34.856 16.723 12.022 1 76.43 1036 TYR A CA 1
ATOM 8503 C C . TYR A 1 1036 ? -33.834 17.453 12.886 1 76.43 1036 TYR A C 1
ATOM 8505 O O . TYR A 1 1036 ? -33.774 17.241 14.1 1 76.43 1036 TYR A O 1
ATOM 8513 N N . SER A 1 1037 ? -32.99 18.34 12.281 1 73.85 1037 SER A N 1
ATOM 8514 C CA . SER A 1 1037 ? -31.938 19.038 13.012 1 73.85 1037 SER A CA 1
ATOM 8515 C C . SER A 1 1037 ? -32.393 20.429 13.441 1 73.85 1037 SER A C 1
ATOM 8517 O O . SER A 1 1037 ? -31.681 21.123 14.17 1 73.85 1037 SER A O 1
ATOM 8519 N N . PHE A 1 1038 ? -33.65 20.795 12.999 1 76.26 1038 PHE A N 1
ATOM 8520 C CA . PHE A 1 1038 ? -34.154 22.123 13.326 1 76.26 1038 PHE A CA 1
ATOM 8521 C C . PHE A 1 1038 ? -34.587 22.193 14.786 1 76.26 1038 PHE A C 1
ATOM 8523 O O . PHE A 1 1038 ? -35.171 21.243 15.312 1 76.26 1038 PHE A O 1
ATOM 8530 N N . GLN A 1 1039 ? -34.039 23.068 15.563 1 71.61 1039 GLN A N 1
ATOM 8531 C CA . GLN A 1 1039 ? -34.458 23.352 16.931 1 71.61 1039 GLN A CA 1
ATOM 8532 C C . GLN A 1 1039 ? -34.947 24.791 17.07 1 71.61 1039 GLN A C 1
ATOM 8534 O O . GLN A 1 1039 ? -34.432 25.693 16.407 1 71.61 1039 GLN A O 1
ATOM 8539 N N . PRO A 1 1040 ? -35.919 25.124 17.804 1 74.1 1040 PRO A N 1
ATOM 8540 C CA . PRO A 1 1040 ? -36.792 24.292 18.635 1 74.1 1040 PRO A CA 1
ATOM 8541 C C . PRO A 1 1040 ? -37.82 23.514 17.817 1 74.1 1040 PRO A C 1
ATOM 8543 O O . PRO A 1 1040 ? -37.982 23.767 16.621 1 74.1 1040 PRO A O 1
ATOM 8546 N N . SER A 1 1041 ? -38.631 22.693 18.394 1 75.45 1041 SER A N 1
ATOM 8547 C CA . SER A 1 1041 ? -39.611 21.825 17.749 1 75.45 1041 SER A CA 1
ATOM 8548 C C . SER A 1 1041 ? -40.687 22.639 17.039 1 75.45 1041 SER A C 1
ATOM 8550 O O . SER A 1 1041 ? -41.208 22.22 16.004 1 75.45 1041 SER A O 1
ATOM 8552 N N . ALA A 1 1042 ? -40.979 23.817 17.534 1 80.64 1042 ALA A N 1
ATOM 8553 C CA . ALA A 1 1042 ? -42.022 24.656 16.947 1 80.64 1042 ALA A CA 1
ATOM 8554 C C . ALA A 1 1042 ? -41.673 25.041 15.512 1 80.64 1042 ALA A C 1
ATOM 8556 O O . ALA A 1 1042 ? -42.551 25.102 14.649 1 80.64 1042 ALA A O 1
ATOM 8557 N N . ILE A 1 1043 ? -40.472 25.219 15.311 1 85.8 1043 ILE A N 1
ATOM 8558 C CA . ILE A 1 1043 ? -40 25.622 13.991 1 85.8 1043 ILE A CA 1
ATOM 8559 C C . ILE A 1 1043 ? -40.094 24.442 13.027 1 85.8 1043 ILE A C 1
ATOM 8561 O O . ILE A 1 1043 ? -40.385 24.622 11.842 1 85.8 1043 ILE A O 1
ATOM 8565 N N . LYS A 1 1044 ? -39.978 23.264 13.629 1 87.3 1044 LYS A N 1
ATOM 8566 C CA . LYS A 1 1044 ? -40.119 22.068 12.804 1 87.3 1044 LYS A CA 1
ATOM 8567 C C . LYS A 1 1044 ? -41.533 21.95 12.243 1 87.3 1044 LYS A C 1
ATOM 8569 O O . LYS A 1 1044 ? -41.715 21.664 11.058 1 87.3 1044 LYS A O 1
ATOM 8574 N N . TYR A 1 1045 ? -42.407 22.253 13.102 1 88.74 1045 TYR A N 1
ATOM 8575 C CA . TYR A 1 1045 ? -43.816 22.17 12.732 1 88.74 1045 TYR A CA 1
ATOM 8576 C C . TYR A 1 1045 ? -44.159 23.199 11.661 1 88.74 1045 TYR A C 1
ATOM 8578 O O . TYR A 1 1045 ? -44.816 22.875 10.669 1 88.74 1045 TYR A O 1
ATOM 8586 N N . GLN A 1 1046 ? -43.651 24.335 11.879 1 89.52 1046 GLN A N 1
ATOM 8587 C CA . GLN A 1 1046 ? -43.962 25.412 10.946 1 89.52 1046 GLN A CA 1
ATOM 8588 C C . GLN A 1 1046 ? -43.356 25.143 9.572 1 89.52 1046 GLN A C 1
ATOM 8590 O O . GLN A 1 1046 ? -43.972 25.439 8.547 1 89.52 1046 GLN A O 1
ATOM 8595 N N . LEU A 1 1047 ? -42.203 24.627 9.634 1 92.03 1047 LEU A N 1
ATOM 8596 C CA . LEU A 1 1047 ? -41.498 24.332 8.391 1 92.03 1047 LEU A CA 1
ATOM 8597 C C . LEU A 1 1047 ? -42.249 23.282 7.578 1 92.03 1047 LEU A C 1
ATOM 8599 O O . LEU A 1 1047 ? -42.586 23.516 6.415 1 92.03 1047 LEU A O 1
ATOM 8603 N N . ILE A 1 1048 ? -42.597 22.109 8.215 1 94.17 1048 ILE A N 1
ATOM 8604 C CA . ILE A 1 1048 ? -43.223 20.993 7.514 1 94.17 1048 ILE A CA 1
ATOM 8605 C C . ILE A 1 1048 ? -44.658 21.358 7.141 1 94.17 1048 ILE A C 1
ATOM 8607 O O . ILE A 1 1048 ? -45.091 21.123 6.01 1 94.17 1048 ILE A O 1
ATOM 8611 N N . ASP A 1 1049 ? -45.397 21.996 8.04 1 93.8 1049 ASP A N 1
ATOM 8612 C CA . ASP A 1 1049 ? -46.776 22.393 7.77 1 93.8 1049 ASP A CA 1
ATOM 8613 C C . ASP A 1 1049 ? -46.838 23.447 6.666 1 93.8 1049 ASP A C 1
ATOM 8615 O O . ASP A 1 1049 ? -47.743 23.425 5.83 1 93.8 1049 ASP A O 1
ATOM 8619 N N . GLY A 1 1050 ? -45.862 24.383 6.756 1 93.5 1050 GLY A N 1
ATOM 8620 C CA . GLY A 1 1050 ? -45.818 25.418 5.735 1 93.5 1050 GLY A CA 1
ATOM 8621 C C . GLY A 1 1050 ? -45.573 24.871 4.342 1 93.5 1050 GLY A C 1
ATOM 8622 O O . GLY A 1 1050 ? -46.262 25.248 3.391 1 93.5 1050 GLY A O 1
ATOM 8623 N N . ILE A 1 1051 ? -44.663 23.966 4.229 1 95.33 1051 ILE A N 1
ATOM 8624 C CA . ILE A 1 1051 ? -44.319 23.39 2.933 1 95.33 1051 ILE A CA 1
ATOM 8625 C C . ILE A 1 1051 ? -45.449 22.482 2.455 1 95.33 1051 ILE A C 1
ATOM 8627 O O . ILE A 1 1051 ? -45.785 22.471 1.268 1 95.33 1051 ILE A O 1
ATOM 8631 N N . LEU A 1 1052 ? -46.031 21.685 3.384 1 95.86 1052 LEU A N 1
ATOM 8632 C CA . LEU A 1 1052 ? -47.135 20.792 3.049 1 95.86 1052 LEU A CA 1
ATOM 8633 C C . LEU A 1 1052 ? -48.342 21.582 2.554 1 95.86 1052 LEU A C 1
ATOM 8635 O O . LEU A 1 1052 ? -48.972 21.205 1.564 1 95.86 1052 LEU A O 1
ATOM 8639 N N . SER A 1 1053 ? -48.647 22.677 3.216 1 95.77 1053 SER A N 1
ATOM 8640 C CA . SER A 1 1053 ? -49.757 23.532 2.808 1 95.77 1053 SER A CA 1
ATOM 8641 C C . SER A 1 1053 ? -49.514 24.134 1.428 1 95.77 1053 SER A C 1
ATOM 8643 O O . SER A 1 1053 ? -50.416 24.158 0.588 1 95.77 1053 SER A O 1
ATOM 8645 N N . THR A 1 1054 ? -48.335 24.621 1.211 1 96.23 1054 THR A N 1
ATOM 8646 C CA . THR A 1 1054 ? -47.985 25.186 -0.087 1 96.23 1054 THR A CA 1
ATOM 8647 C C . THR A 1 1054 ? -48.052 24.12 -1.177 1 96.23 1054 THR A C 1
ATOM 8649 O O . THR A 1 1054 ? -48.531 24.384 -2.282 1 96.23 1054 THR A O 1
ATOM 8652 N N . PHE A 1 1055 ? -47.535 22.938 -0.843 1 95.92 1055 PHE A N 1
ATOM 8653 C CA . PHE A 1 1055 ? -47.598 21.798 -1.75 1 95.92 1055 PHE A CA 1
ATOM 8654 C C . PHE A 1 1055 ? -49.033 21.538 -2.194 1 95.92 1055 PHE A C 1
ATOM 8656 O O . PHE A 1 1055 ? -49.302 21.398 -3.389 1 95.92 1055 PHE A O 1
ATOM 8663 N N . LEU A 1 1056 ? -50.008 21.511 -1.306 1 95.65 1056 LEU A N 1
ATOM 8664 C CA . LEU A 1 1056 ? -51.398 21.153 -1.567 1 95.65 1056 LEU A CA 1
ATOM 8665 C C . LEU A 1 1056 ? -52.114 22.268 -2.322 1 95.65 1056 LEU A C 1
ATOM 8667 O O . LEU A 1 1056 ? -53.166 22.039 -2.924 1 95.65 1056 LEU A O 1
ATOM 8671 N N . THR A 1 1057 ? -51.495 23.446 -2.339 1 95.32 1057 THR A N 1
ATOM 8672 C CA . THR A 1 1057 ? -52.091 24.554 -3.077 1 95.32 1057 THR A CA 1
ATOM 8673 C C . THR A 1 1057 ? -51.764 24.451 -4.564 1 95.32 1057 THR A C 1
ATOM 8675 O O . THR A 1 1057 ? -52.51 24.956 -5.406 1 95.32 1057 THR A O 1
ATOM 8678 N N . VAL A 1 1058 ? -50.68 23.768 -4.891 1 95.7 1058 VAL A N 1
ATOM 8679 C CA . VAL A 1 1058 ? -50.214 23.821 -6.273 1 95.7 1058 VAL A CA 1
ATOM 8680 C C . VAL A 1 1058 ? -50.178 22.413 -6.861 1 95.7 1058 VAL A C 1
ATOM 8682 O O . VAL A 1 1058 ? -50.179 22.243 -8.083 1 95.7 1058 VAL A O 1
ATOM 8685 N N . LEU A 1 1059 ? -50.066 21.371 -6.045 1 94.84 1059 LEU A N 1
ATOM 8686 C CA . LEU A 1 1059 ? -49.98 19.989 -6.505 1 94.84 1059 LEU A CA 1
ATOM 8687 C C . LEU A 1 1059 ? -50.989 19.109 -5.775 1 94.84 1059 LEU A C 1
ATOM 8689 O O . LEU A 1 1059 ? -51.507 19.492 -4.724 1 94.84 1059 LEU A O 1
ATOM 8693 N N . THR A 1 1060 ? -51.303 17.965 -6.337 1 93.02 1060 THR A N 1
ATOM 8694 C CA . THR A 1 1060 ? -52.133 16.956 -5.688 1 93.02 1060 THR A CA 1
ATOM 8695 C C . THR A 1 1060 ? -51.279 15.793 -5.19 1 93.02 1060 THR A C 1
ATOM 8697 O O . THR A 1 1060 ? -50.19 15.548 -5.713 1 93.02 1060 THR A O 1
ATOM 8700 N N . PRO A 1 1061 ? -51.694 15.086 -4.222 1 91.83 1061 PRO A N 1
ATOM 8701 C CA . PRO A 1 1061 ? -50.939 13.946 -3.695 1 91.83 1061 PRO A CA 1
ATOM 8702 C C . PRO A 1 1061 ? -50.578 12.928 -4.774 1 91.83 1061 PRO A C 1
ATOM 8704 O O . PRO A 1 1061 ? -49.512 12.31 -4.712 1 91.83 1061 PRO A O 1
ATOM 8707 N N . GLU A 1 1062 ? -51.306 12.848 -5.855 1 89.4 1062 GLU A N 1
ATOM 8708 C CA . GLU A 1 1062 ? -51.085 11.854 -6.902 1 89.4 1062 GLU A CA 1
ATOM 8709 C C . GLU A 1 1062 ? -50.013 12.317 -7.884 1 89.4 1062 GLU A C 1
ATOM 8711 O O . GLU A 1 1062 ? -49.352 11.495 -8.523 1 89.4 1062 GLU A O 1
ATOM 8716 N N . THR A 1 1063 ? -49.963 13.695 -7.95 1 91.32 1063 THR A N 1
ATOM 8717 C CA . THR A 1 1063 ? -49.006 14.246 -8.902 1 91.32 1063 THR A CA 1
ATOM 8718 C C . THR A 1 1063 ? -47.574 13.991 -8.439 1 91.32 1063 THR A C 1
ATOM 8720 O O . THR A 1 1063 ? -46.655 13.919 -9.257 1 91.32 1063 THR A O 1
ATOM 8723 N N . ASP A 1 1064 ? -47.37 13.922 -7.157 1 93.78 1064 ASP A N 1
ATOM 8724 C CA . ASP A 1 1064 ? -46.098 13.571 -6.534 1 93.78 1064 ASP A CA 1
ATOM 8725 C C . ASP A 1 1064 ? -46.318 12.851 -5.205 1 93.78 1064 ASP A C 1
ATOM 8727 O O . ASP A 1 1064 ? -46.115 13.433 -4.137 1 93.78 1064 ASP A O 1
ATOM 8731 N N . THR A 1 1065 ? -46.582 11.68 -5.374 1 93.03 1065 THR A N 1
ATOM 8732 C CA . THR A 1 1065 ? -47.02 10.867 -4.244 1 93.03 1065 THR A CA 1
ATOM 8733 C C . THR A 1 1065 ? -45.899 10.714 -3.221 1 93.03 1065 THR A C 1
ATOM 8735 O O . THR A 1 1065 ? -46.13 10.834 -2.016 1 93.03 1065 THR A O 1
ATOM 8738 N N . LYS A 1 1066 ? -44.741 10.438 -3.636 1 92.69 1066 LYS A N 1
ATOM 8739 C CA . LYS A 1 1066 ? -43.626 10.198 -2.726 1 92.69 1066 LYS A CA 1
ATOM 8740 C C . LYS A 1 1066 ? -43.345 11.426 -1.864 1 92.69 1066 LYS A C 1
ATOM 8742 O O . LYS A 1 1066 ? -43.195 11.314 -0.645 1 92.69 1066 LYS A O 1
ATOM 8747 N N . SER A 1 1067 ? -43.267 12.603 -2.536 1 94.8 1067 SER A N 1
ATOM 8748 C CA . SER A 1 1067 ? -43.012 13.828 -1.786 1 94.8 1067 SER A CA 1
ATOM 8749 C C . SER A 1 1067 ? -44.115 14.093 -0.767 1 94.8 1067 SER A C 1
ATOM 8751 O O . SER A 1 1067 ? -43.837 14.483 0.369 1 94.8 1067 SER A O 1
ATOM 8753 N N . TYR A 1 1068 ? -45.385 13.855 -1.194 1 94.98 1068 TYR A N 1
ATOM 8754 C CA . TYR A 1 1068 ? -46.52 14.053 -0.299 1 94.98 1068 TYR A CA 1
ATOM 8755 C C . TYR A 1 1068 ? -46.424 13.136 0.914 1 94.98 1068 TYR A C 1
ATOM 8757 O O . TYR A 1 1068 ? -46.578 13.584 2.053 1 94.98 1068 TYR A O 1
ATOM 8765 N N . LEU A 1 1069 ? -46.168 11.918 0.685 1 94.74 1069 LEU A N 1
ATOM 8766 C CA . LEU A 1 1069 ? -46.089 10.94 1.765 1 94.74 1069 LEU A CA 1
ATOM 8767 C C . LEU A 1 1069 ? -44.931 11.26 2.704 1 94.74 1069 LEU A C 1
ATOM 8769 O O . LEU A 1 1069 ? -45.055 11.113 3.922 1 94.74 1069 LEU A O 1
ATOM 8773 N N . MET A 1 1070 ? -43.855 11.684 2.143 1 94.45 1070 MET A N 1
ATOM 8774 C CA . MET A 1 1070 ? -42.704 12.052 2.964 1 94.45 1070 MET A CA 1
ATOM 8775 C C . MET A 1 1070 ? -43.054 13.196 3.91 1 94.45 1070 MET A C 1
ATOM 8777 O O . MET A 1 1070 ? -42.698 13.162 5.089 1 94.45 1070 MET A O 1
ATOM 8781 N N . LEU A 1 1071 ? -43.739 14.183 3.4 1 95.23 1071 LEU A N 1
ATOM 8782 C CA . LEU A 1 1071 ? -44.141 15.322 4.217 1 95.23 1071 LEU A CA 1
ATOM 8783 C C . LEU A 1 1071 ? -45.134 14.895 5.293 1 95.23 1071 LEU A C 1
ATOM 8785 O O . LEU A 1 1071 ? -45.027 15.32 6.446 1 95.23 1071 LEU A O 1
ATOM 8789 N N . VAL A 1 1072 ? -46.025 14.025 4.941 1 94.99 1072 VAL A N 1
ATOM 8790 C CA . VAL A 1 1072 ? -47.038 13.553 5.879 1 94.99 1072 VAL A CA 1
ATOM 8791 C C . VAL A 1 1072 ? -46.375 12.744 6.992 1 94.99 1072 VAL A C 1
ATOM 8793 O O . VAL A 1 1072 ? -46.688 12.926 8.171 1 94.99 1072 VAL A O 1
ATOM 8796 N N . PHE A 1 1073 ? -45.518 11.871 6.628 1 93.87 1073 PHE A N 1
ATOM 8797 C CA . PHE A 1 1073 ? -44.824 11.053 7.616 1 93.87 1073 PHE A CA 1
ATOM 8798 C C . PHE A 1 1073 ? -43.969 11.921 8.532 1 93.87 1073 PHE A C 1
ATOM 8800 O O . PHE A 1 1073 ? -43.912 11.688 9.741 1 93.87 1073 PHE A O 1
ATOM 8807 N N . ALA A 1 1074 ? -43.268 12.842 7.911 1 92.92 1074 ALA A N 1
ATOM 8808 C CA . ALA A 1 1074 ? -42.453 13.752 8.71 1 92.92 1074 ALA A CA 1
ATOM 8809 C C . ALA A 1 1074 ? -43.309 14.516 9.716 1 92.92 1074 ALA A C 1
ATOM 8811 O O . ALA A 1 1074 ? -42.9 14.72 10.861 1 92.92 1074 ALA A O 1
ATOM 8812 N N . ARG A 1 1075 ? -44.456 14.952 9.321 1 93.39 1075 ARG A N 1
ATOM 8813 C CA . ARG A 1 1075 ? -45.378 15.666 10.198 1 93.39 1075 ARG A CA 1
ATOM 8814 C C . ARG A 1 1075 ? -45.786 14.801 11.386 1 93.39 1075 ARG A C 1
ATOM 8816 O O . ARG A 1 1075 ? -45.818 15.275 12.523 1 93.39 1075 ARG A O 1
ATOM 8823 N N . GLU A 1 1076 ? -46.112 13.589 11.123 1 93.04 1076 GLU A N 1
ATOM 8824 C CA . GLU A 1 1076 ? -46.499 12.672 12.19 1 93.04 1076 GLU A CA 1
ATOM 8825 C C . GLU A 1 1076 ? -45.326 12.384 13.123 1 93.04 1076 GLU A C 1
ATOM 8827 O O . GLU A 1 1076 ? -45.514 12.207 14.328 1 93.04 1076 GLU A O 1
ATOM 8832 N N . GLN A 1 1077 ? -44.214 12.275 12.566 1 90.63 1077 GLN A N 1
ATOM 8833 C CA . GLN A 1 1077 ? -43.027 12.016 13.374 1 90.63 1077 GLN A CA 1
ATOM 8834 C C . GLN A 1 1077 ? -42.746 13.175 14.326 1 90.63 1077 GLN A C 1
ATOM 8836 O O . GLN A 1 1077 ? -42.439 12.96 15.5 1 90.63 1077 GLN A O 1
ATOM 8841 N N . ILE A 1 1078 ? -42.869 14.356 13.811 1 87.44 1078 ILE A N 1
ATOM 8842 C CA . ILE A 1 1078 ? -42.585 15.544 14.608 1 87.44 1078 ILE A CA 1
ATOM 8843 C C . ILE A 1 1078 ? -43.612 15.669 15.732 1 87.44 1078 ILE A C 1
ATOM 8845 O O . ILE A 1 1078 ? -43.289 16.132 16.828 1 87.44 1078 ILE A O 1
ATOM 8849 N N . SER A 1 1079 ? -44.786 15.153 15.462 1 88.28 1079 SER A N 1
ATOM 8850 C CA . SER A 1 1079 ? -45.864 15.235 16.442 1 88.28 1079 SER A CA 1
ATOM 8851 C C . SER A 1 1079 ? -45.754 14.123 17.48 1 88.28 1079 SER A C 1
ATOM 8853 O O . SER A 1 1079 ? -46.525 14.084 18.44 1 88.28 1079 SER A O 1
ATOM 8855 N N . SER A 1 1080 ? -44.802 13.235 17.308 1 89.33 1080 SER A N 1
ATOM 8856 C CA . SER A 1 1080 ? -44.657 12.092 18.204 1 89.33 1080 SER A CA 1
ATOM 8857 C C . SER A 1 1080 ? -43.423 12.235 19.088 1 89.33 1080 SER A C 1
ATOM 8859 O O . SER A 1 1080 ? -42.371 12.684 18.627 1 89.33 1080 SER A O 1
ATOM 8861 N N . LYS A 1 1081 ? -43.553 11.881 20.334 1 86.44 1081 LYS A N 1
ATOM 8862 C CA . LYS A 1 1081 ? -42.448 11.993 21.281 1 86.44 1081 LYS A CA 1
ATOM 8863 C C . LYS A 1 1081 ? -41.592 10.73 21.28 1 86.44 1081 LYS A C 1
ATOM 8865 O O . LYS A 1 1081 ? -40.42 10.767 21.659 1 86.44 1081 LYS A O 1
ATOM 8870 N N . THR A 1 1082 ? -42.346 9.556 21.033 1 89.51 1082 THR A N 1
ATOM 8871 C CA . THR A 1 1082 ? -41.645 8.277 20.984 1 89.51 1082 THR A CA 1
ATOM 8872 C C . THR A 1 1082 ? -41.932 7.553 19.672 1 89.51 1082 THR A C 1
ATOM 8874 O O . THR A 1 1082 ? -42.942 7.819 19.017 1 89.51 1082 THR A O 1
ATOM 8877 N N . PRO A 1 1083 ? -41.089 6.701 19.318 1 91.16 1083 PRO A N 1
ATOM 8878 C CA . PRO A 1 1083 ? -41.358 5.918 18.11 1 91.16 1083 PRO A CA 1
ATOM 8879 C C . PRO A 1 1083 ? -42.656 5.118 18.202 1 91.16 1083 PRO A C 1
ATOM 8881 O O . PRO A 1 1083 ? -43.348 4.94 17.196 1 91.16 1083 PRO A O 1
ATOM 8884 N N . LYS A 1 1084 ? -42.965 4.598 19.374 1 93.57 1084 LYS A N 1
ATOM 8885 C CA . LYS A 1 1084 ? -44.214 3.862 19.555 1 93.57 1084 LYS A CA 1
ATOM 8886 C C . LYS A 1 1084 ? -45.421 4.749 19.266 1 93.57 1084 LYS A C 1
ATOM 8888 O O . LYS A 1 1084 ? -46.358 4.328 18.584 1 93.57 1084 LYS A O 1
ATOM 8893 N N . GLU A 1 1085 ? -45.345 5.989 19.807 1 94.1 1085 GLU A N 1
ATOM 8894 C CA . GLU A 1 1085 ? -46.406 6.951 19.526 1 94.1 1085 GLU A CA 1
ATOM 8895 C C . GLU A 1 1085 ? -46.495 7.254 18.033 1 94.1 1085 GLU A C 1
ATOM 8897 O O . GLU A 1 1085 ? -47.591 7.414 17.491 1 94.1 1085 GLU A O 1
ATOM 8902 N N . PHE A 1 1086 ? -45.373 7.356 17.491 1 93.55 1086 PHE A N 1
ATOM 8903 C CA . PHE A 1 1086 ? -45.327 7.56 16.048 1 93.55 1086 PHE A CA 1
ATOM 8904 C C . PHE A 1 1086 ? -46.014 6.412 15.317 1 93.55 1086 PHE A C 1
ATOM 8906 O O . PHE A 1 1086 ? -46.782 6.637 14.38 1 93.55 1086 PHE A O 1
ATOM 8913 N N . GLY A 1 1087 ? -45.77 5.208 15.756 1 94.85 1087 GLY A N 1
ATOM 8914 C CA . GLY A 1 1087 ? -46.426 4.05 15.17 1 94.85 1087 GLY A CA 1
ATOM 8915 C C . GLY A 1 1087 ? -47.937 4.093 15.296 1 94.85 1087 GLY A C 1
ATOM 8916 O O . GLY A 1 1087 ? -48.654 3.767 14.347 1 94.85 1087 GLY A O 1
ATOM 8917 N N . MET A 1 1088 ? -48.421 4.514 16.394 1 95.47 1088 MET A N 1
ATOM 8918 C CA . MET A 1 1088 ? -49.859 4.61 16.627 1 95.47 1088 MET A CA 1
ATOM 8919 C C . MET A 1 1088 ? -50.486 5.673 15.731 1 95.47 1088 MET A C 1
ATOM 8921 O O . MET A 1 1088 ? -51.512 5.427 15.093 1 95.47 1088 MET A O 1
ATOM 8925 N N . ASN A 1 1089 ? -49.832 6.796 15.665 1 94.55 1089 ASN A N 1
ATOM 8926 C CA . ASN A 1 1089 ? -50.335 7.88 14.828 1 94.55 1089 ASN A CA 1
ATOM 8927 C C . ASN A 1 1089 ? -50.335 7.494 13.352 1 94.55 1089 ASN A C 1
ATOM 8929 O O . ASN A 1 1089 ? -51.276 7.813 12.623 1 94.55 1089 ASN A O 1
ATOM 8933 N N . LEU A 1 1090 ? -49.272 6.864 13.022 1 94.28 1090 LEU A N 1
ATOM 8934 C CA . LEU A 1 1090 ? -49.151 6.423 11.636 1 94.28 1090 LEU A CA 1
ATOM 8935 C C . LEU A 1 1090 ? -50.24 5.413 11.29 1 94.28 1090 LEU A C 1
ATOM 8937 O O . LEU A 1 1090 ? -50.796 5.447 10.19 1 94.28 1090 LEU A O 1
ATOM 8941 N N . GLY A 1 1091 ? -50.52 4.444 12.23 1 93.16 1091 GLY A N 1
ATOM 8942 C CA . GLY A 1 1091 ? -51.567 3.46 12.008 1 93.16 1091 GLY A CA 1
ATOM 8943 C C . GLY A 1 1091 ? -52.923 4.083 11.732 1 93.16 1091 GLY A C 1
ATOM 8944 O O . GLY A 1 1091 ? -53.659 3.62 10.859 1 93.16 1091 GLY A O 1
ATOM 8945 N N . GLN A 1 1092 ? -53.179 5.181 12.38 1 92.64 1092 GLN A N 1
ATOM 8946 C CA . GLN A 1 1092 ? -54.437 5.893 12.174 1 92.64 1092 GLN A CA 1
ATOM 8947 C C . GLN A 1 1092 ? -54.424 6.66 10.855 1 92.64 1092 GLN A C 1
ATOM 8949 O O . GLN A 1 1092 ? -55.417 6.665 10.124 1 92.64 1092 GLN A O 1
ATOM 8954 N N . ARG A 1 1093 ? -53.328 7.213 10.552 1 93.42 1093 ARG A N 1
ATOM 8955 C CA . ARG A 1 1093 ? -53.197 8.034 9.353 1 93.42 1093 ARG A CA 1
ATOM 8956 C C . ARG A 1 1093 ? -53.27 7.178 8.093 1 93.42 1093 ARG A C 1
ATOM 8958 O O . ARG A 1 1093 ? -53.764 7.629 7.058 1 93.42 1093 ARG A O 1
ATOM 8965 N N . ILE A 1 1094 ? -52.745 5.96 8.182 1 92.1 1094 ILE A N 1
ATOM 8966 C CA . ILE A 1 1094 ? -52.697 5.059 7.036 1 92.1 1094 ILE A CA 1
ATOM 8967 C C . ILE A 1 1094 ? -54.113 4.778 6.539 1 92.1 1094 ILE A C 1
ATOM 8969 O O . ILE A 1 1094 ? -54.342 4.652 5.334 1 92.1 1094 ILE A O 1
ATOM 8973 N N . VAL A 1 1095 ? -55.068 4.721 7.408 1 88.85 1095 VAL A N 1
ATOM 8974 C CA . VAL A 1 1095 ? -56.461 4.49 7.04 1 88.85 1095 VAL A CA 1
ATOM 8975 C C . VAL A 1 1095 ? -56.954 5.624 6.144 1 88.85 1095 VAL A C 1
ATOM 8977 O O . VAL A 1 1095 ? -57.605 5.381 5.125 1 88.85 1095 VAL A O 1
ATOM 8980 N N . GLU A 1 1096 ? -56.514 6.822 6.493 1 89.46 1096 GLU A N 1
ATOM 8981 C CA . GLU A 1 1096 ? -56.879 7.982 5.685 1 89.46 1096 GLU A CA 1
ATOM 8982 C C . GLU A 1 1096 ? -56.169 7.96 4.335 1 89.46 1096 GLU A C 1
ATOM 8984 O O . GLU A 1 1096 ? -56.756 8.321 3.313 1 89.46 1096 GLU A O 1
ATOM 8989 N N . LEU A 1 1097 ? -54.947 7.58 4.373 1 91.97 1097 LEU A N 1
ATOM 8990 C CA . LEU A 1 1097 ? -54.153 7.536 3.15 1 91.97 1097 LEU A CA 1
ATOM 8991 C C . LEU A 1 1097 ? -54.688 6.475 2.193 1 91.97 1097 LEU A C 1
ATOM 8993 O O . LEU A 1 1097 ? -54.668 6.666 0.975 1 91.97 1097 LEU A O 1
ATOM 8997 N N . ILE A 1 1098 ? -55.2 5.377 2.729 1 91.66 1098 ILE A N 1
ATOM 8998 C CA . ILE A 1 1098 ? -55.767 4.303 1.921 1 91.66 1098 ILE A CA 1
ATOM 8999 C C . ILE A 1 1098 ? -57.039 4.792 1.232 1 91.66 1098 ILE A C 1
ATOM 9001 O O . ILE A 1 1098 ? -57.298 4.448 0.077 1 91.66 1098 ILE A O 1
ATOM 9005 N N . GLU A 1 1099 ? -57.742 5.573 1.966 1 88.75 1099 GLU A N 1
ATOM 9006 C CA . GLU A 1 1099 ? -58.947 6.143 1.371 1 88.75 1099 GLU A CA 1
ATOM 9007 C C . GLU A 1 1099 ? -58.601 7.097 0.232 1 88.75 1099 GLU A C 1
ATOM 9009 O O . GLU A 1 1099 ? -59.316 7.161 -0.77 1 88.75 1099 GLU A O 1
ATOM 9014 N N . MET A 1 1100 ? -57.485 7.716 0.305 1 88.67 1100 MET A N 1
ATOM 9015 C CA . MET A 1 1100 ? -57.062 8.702 -0.685 1 88.67 1100 MET A CA 1
ATOM 9016 C C . MET A 1 1100 ? -56.455 8.021 -1.907 1 88.67 1100 MET A C 1
ATOM 9018 O O . MET A 1 1100 ? -56.71 8.429 -3.041 1 88.67 1100 MET A O 1
ATOM 9022 N N . PHE A 1 1101 ? -55.61 7.05 -1.81 1 88.05 1101 PHE A N 1
ATOM 9023 C CA . PHE A 1 1101 ? -54.905 6.392 -2.904 1 88.05 1101 PHE A CA 1
ATOM 9024 C C . PHE A 1 1101 ? -55.541 5.045 -3.225 1 88.05 1101 PHE A C 1
ATOM 9026 O O . PHE A 1 1101 ? -56.086 4.853 -4.313 1 88.05 1101 PHE A O 1
ATOM 9033 N N . SER A 1 1102 ? -55.545 3.979 -2.35 1 88.72 1102 SER A N 1
ATOM 9034 C CA . SER A 1 1102 ? -56.017 2.601 -2.439 1 88.72 1102 SER A CA 1
ATOM 9035 C C . SER A 1 1102 ? -55.261 1.694 -1.474 1 88.72 1102 SER A C 1
ATOM 9037 O O . SER A 1 1102 ? -54.101 1.955 -1.148 1 88.72 1102 SER A O 1
ATOM 9039 N N . ILE A 1 1103 ? -55.926 0.792 -1.025 1 90.43 1103 ILE A N 1
ATOM 9040 C CA . ILE A 1 1103 ? -55.31 -0.161 -0.108 1 90.43 1103 ILE A CA 1
ATOM 9041 C C . ILE A 1 1103 ? -54.154 -0.874 -0.804 1 90.43 1103 ILE A C 1
ATOM 9043 O O . ILE A 1 1103 ? -53.219 -1.341 -0.149 1 90.43 1103 ILE A O 1
ATOM 9047 N N . LEU A 1 1104 ? -54.209 -0.836 -2.129 1 89.6 1104 LEU A N 1
ATOM 9048 C CA . LEU A 1 1104 ? -53.171 -1.512 -2.899 1 89.6 1104 LEU A CA 1
ATOM 9049 C C . LEU A 1 1104 ? -51.834 -0.791 -2.758 1 89.6 1104 LEU A C 1
ATOM 9051 O O . LEU A 1 1104 ? -50.78 -1.37 -3.03 1 89.6 1104 LEU A O 1
ATOM 9055 N N . PHE A 1 1105 ? -51.908 0.421 -2.187 1 89.93 1105 PHE A N 1
ATOM 9056 C CA . PHE A 1 1105 ? -50.715 1.251 -2.07 1 89.93 1105 PHE A CA 1
ATOM 9057 C C . PHE A 1 1105 ? -49.987 0.97 -0.76 1 89.93 1105 PHE A C 1
ATOM 9059 O O . PHE A 1 1105 ? -48.919 1.53 -0.505 1 89.93 1105 PHE A O 1
ATOM 9066 N N . ILE A 1 1106 ? -50.491 0.145 -0.052 1 90.63 1106 ILE A N 1
ATOM 9067 C CA . ILE A 1 1106 ? -50.05 -0.014 1.33 1 90.63 1106 ILE A CA 1
ATOM 9068 C C . ILE A 1 1106 ? -48.577 -0.415 1.358 1 90.63 1106 ILE A C 1
ATOM 9070 O O . ILE A 1 1106 ? -47.807 0.084 2.182 1 90.63 1106 ILE A O 1
ATOM 9074 N N . PHE A 1 1107 ? -48.097 -1.261 0.431 1 90.56 1107 PHE A N 1
ATOM 9075 C CA . PHE A 1 1107 ? -46.702 -1.684 0.424 1 90.56 1107 PHE A CA 1
ATOM 9076 C C . PHE A 1 1107 ? -45.798 -0.56 -0.07 1 90.56 1107 PHE A C 1
ATOM 9078 O O . PHE A 1 1107 ? -44.685 -0.386 0.431 1 90.56 1107 PHE A O 1
ATOM 9085 N N . TYR A 1 1108 ? -46.28 0.229 -0.996 1 90.5 1108 TYR A N 1
ATOM 9086 C CA . TYR A 1 1108 ? -45.516 1.371 -1.486 1 90.5 1108 TYR A CA 1
ATOM 9087 C C . TYR A 1 1108 ? -45.313 2.404 -0.384 1 90.5 1108 TYR A C 1
ATOM 9089 O O . TYR A 1 1108 ? -44.213 2.938 -0.221 1 90.5 1108 TYR A O 1
ATOM 9097 N N . MET A 1 1109 ? -46.373 2.612 0.332 1 92.16 1109 MET A N 1
ATOM 9098 C CA . MET A 1 1109 ? -46.303 3.529 1.466 1 92.16 1109 MET A CA 1
ATOM 9099 C C . MET A 1 1109 ? -45.289 3.043 2.497 1 92.16 1109 MET A C 1
ATOM 9101 O O . MET A 1 1109 ? -44.527 3.839 3.048 1 92.16 1109 MET A O 1
ATOM 9105 N N . THR A 1 1110 ? -45.343 1.767 2.659 1 92.15 1110 THR A N 1
ATOM 9106 C CA . THR A 1 1110 ? -44.457 1.189 3.663 1 92.15 1110 THR A CA 1
ATOM 9107 C C . THR A 1 1110 ? -42.999 1.301 3.227 1 92.15 1110 THR A C 1
ATOM 9109 O O . THR A 1 1110 ? -42.11 1.495 4.058 1 92.15 1110 THR A O 1
ATOM 9112 N N . ASP A 1 1111 ? -42.749 1.182 2.005 1 90.21 1111 ASP A N 1
ATOM 9113 C CA . ASP A 1 1111 ? -41.387 1.324 1.498 1 90.21 1111 ASP A CA 1
ATOM 9114 C C . ASP A 1 1111 ? -40.841 2.723 1.775 1 90.21 1111 ASP A C 1
ATOM 9116 O O . ASP A 1 1111 ? -39.679 2.878 2.156 1 90.21 1111 ASP A O 1
ATOM 9120 N N . ILE A 1 1112 ? -41.616 3.673 1.535 1 91.43 1112 ILE A N 1
ATOM 9121 C CA . ILE A 1 1112 ? -41.223 5.056 1.779 1 91.43 1112 ILE A CA 1
ATOM 9122 C C . ILE A 1 1112 ? -40.964 5.264 3.27 1 91.43 1112 ILE A C 1
ATOM 9124 O O . ILE A 1 1112 ? -39.977 5.895 3.653 1 91.43 1112 ILE A O 1
ATOM 9128 N N . LEU A 1 1113 ? -41.875 4.67 4.045 1 92.6 1113 LEU A N 1
ATOM 9129 C CA . LEU A 1 1113 ? -41.727 4.753 5.494 1 92.6 1113 LEU A CA 1
ATOM 9130 C C . LEU A 1 1113 ? -40.417 4.114 5.944 1 92.6 1113 LEU A C 1
ATOM 9132 O O . LEU A 1 1113 ? -39.713 4.665 6.794 1 92.6 1113 LEU A O 1
ATOM 9136 N N . CYS A 1 1114 ? -40.218 2.991 5.359 1 90.16 1114 CYS A N 1
ATOM 9137 C CA . CYS A 1 1114 ? -38.998 2.273 5.71 1 90.16 1114 CYS A CA 1
ATOM 9138 C C . CYS A 1 1114 ? -37.765 3.12 5.422 1 90.16 1114 CYS A C 1
ATOM 9140 O O . CYS A 1 1114 ? -36.824 3.144 6.217 1 90.16 1114 CYS A O 1
ATOM 9142 N N . ASN A 1 1115 ? -37.753 3.766 4.353 1 87.34 1115 ASN A N 1
ATOM 9143 C CA . ASN A 1 1115 ? -36.631 4.622 3.987 1 87.34 1115 ASN A CA 1
ATOM 9144 C C . ASN A 1 1115 ? -36.482 5.795 4.952 1 87.34 1115 ASN A C 1
ATOM 9146 O O . ASN A 1 1115 ? -35.364 6.186 5.293 1 87.34 1115 ASN A O 1
ATOM 9150 N N . MET A 1 1116 ? -37.531 6.317 5.369 1 89.84 1116 MET A N 1
ATOM 9151 C CA . MET A 1 1116 ? -37.513 7.426 6.319 1 89.84 1116 MET A CA 1
ATOM 9152 C C . MET A 1 1116 ? -36.973 6.975 7.672 1 89.84 1116 MET A C 1
ATOM 9154 O O . MET A 1 1116 ? -36.167 7.674 8.288 1 89.84 1116 MET A O 1
ATOM 9158 N N . LEU A 1 1117 ? -37.422 5.74 8.122 1 89.33 1117 LEU A N 1
ATOM 9159 C CA . LEU A 1 1117 ? -37.045 5.225 9.433 1 89.33 1117 LEU A CA 1
ATOM 9160 C C . LEU A 1 1117 ? -35.565 4.859 9.468 1 89.33 1117 LEU A C 1
ATOM 9162 O O . LEU A 1 1117 ? -34.983 4.712 10.546 1 89.33 1117 LEU A O 1
ATOM 9166 N N . SER A 1 1118 ? -35.098 4.65 8.37 1 82.12 1118 SER A N 1
ATOM 9167 C CA . SER A 1 1118 ? -33.688 4.281 8.307 1 82.12 1118 SER A CA 1
ATOM 9168 C C . SER A 1 1118 ? -32.788 5.496 8.509 1 82.12 1118 SER A C 1
ATOM 9170 O O . SER A 1 1118 ? -31.567 5.362 8.604 1 82.12 1118 SER A O 1
ATOM 9172 N N . GLU A 1 1119 ? -33.429 6.676 8.589 1 73.43 1119 GLU A N 1
ATOM 9173 C CA . GLU A 1 1119 ? -32.652 7.891 8.812 1 73.43 1119 GLU A CA 1
ATOM 9174 C C . GLU A 1 1119 ? -32.234 8.018 10.274 1 73.43 1119 GLU A C 1
ATOM 9176 O O . GLU A 1 1119 ? -33.039 7.786 11.178 1 73.43 1119 GLU A O 1
ATOM 9181 N N . VAL A 1 1120 ? -31.007 8.111 10.724 1 58.19 1120 VAL A N 1
ATOM 9182 C CA . VAL A 1 1120 ? -30.346 8.007 12.021 1 58.19 1120 VAL A CA 1
ATOM 9183 C C . VAL A 1 1120 ? -30.91 9.056 12.975 1 58.19 1120 VAL A C 1
ATOM 9185 O O . VAL A 1 1120 ? -31.014 8.817 14.18 1 58.19 1120 VAL A O 1
ATOM 9188 N N . ASN A 1 1121 ? -31.491 10.26 12.553 1 65.17 1121 ASN A N 1
ATOM 9189 C CA . ASN A 1 1121 ? -31.689 11.359 13.493 1 65.17 1121 ASN A CA 1
ATOM 9190 C C . ASN A 1 1121 ? -33.17 11.591 13.779 1 65.17 1121 ASN A C 1
ATOM 9192 O O . ASN A 1 1121 ? -33.552 12.653 14.274 1 65.17 1121 ASN A O 1
ATOM 9196 N N . LEU A 1 1122 ? -34.161 10.635 13.738 1 75.38 1122 LEU A N 1
ATOM 9197 C CA . LEU A 1 1122 ? -35.602 10.857 13.79 1 75.38 1122 LEU A CA 1
ATOM 9198 C C . LEU A 1 1122 ? -36.052 11.174 15.212 1 75.38 1122 LEU A C 1
ATOM 9200 O O . LEU A 1 1122 ? -36.913 12.032 15.418 1 75.38 1122 LEU A O 1
ATOM 9204 N N . PHE A 1 1123 ? -35.313 10.648 16.299 1 76.3 1123 PHE A N 1
ATOM 9205 C CA . PHE A 1 1123 ? -35.763 10.835 17.674 1 76.3 1123 PHE A CA 1
ATOM 9206 C C . PHE A 1 1123 ? -34.593 11.197 18.581 1 76.3 1123 PHE A C 1
ATOM 9208 O O . PHE A 1 1123 ? -34.613 10.898 19.777 1 76.3 1123 PHE A O 1
ATOM 9215 N N . GLN A 1 1124 ? -33.631 11.787 18.105 1 66.02 1124 GLN A N 1
ATOM 9216 C CA . GLN A 1 1124 ? -32.435 12.109 18.876 1 66.02 1124 GLN A CA 1
ATOM 9217 C C . GLN A 1 1124 ? -32.735 13.157 19.944 1 66.02 1124 GLN A C 1
ATOM 9219 O O . GLN A 1 1124 ? -32.074 13.197 20.984 1 66.02 1124 GLN A O 1
ATOM 9224 N N . GLU A 1 1125 ? -33.71 14.053 19.732 1 60.32 1125 GLU A N 1
ATOM 9225 C CA . GLU A 1 1125 ? -34.008 15.132 20.668 1 60.32 1125 GLU A CA 1
ATOM 9226 C C . GLU A 1 1125 ? -34.514 14.584 21.999 1 60.32 1125 GLU A C 1
ATOM 9228 O O . GLU A 1 1125 ? -34.41 15.251 23.031 1 60.32 1125 GLU A O 1
ATOM 9233 N N . TYR A 1 1126 ? -35.111 13.404 22.016 1 53.89 1126 TYR A N 1
ATOM 9234 C CA . TYR A 1 1126 ? -35.739 12.948 23.251 1 53.89 1126 TYR A CA 1
ATOM 9235 C C . TYR A 1 1126 ? -34.813 12.012 24.02 1 53.89 1126 TYR A C 1
ATOM 9237 O O . TYR A 1 1126 ? -35.257 11.285 24.911 1 53.89 1126 TYR A O 1
ATOM 9245 N N . ASN A 1 1127 ? -33.428 12.385 23.998 1 52.13 1127 ASN A N 1
ATOM 9246 C CA . ASN A 1 1127 ? -32.355 11.833 24.818 1 52.13 1127 ASN A CA 1
ATOM 9247 C C . ASN A 1 1127 ? -32.408 10.309 24.859 1 52.13 1127 ASN A C 1
ATOM 9249 O O . ASN A 1 1127 ? -31.887 9.69 25.789 1 52.13 1127 ASN A O 1
ATOM 9253 N N . ASN A 1 1128 ? -33.351 9.717 24.079 1 56.57 1128 ASN A N 1
ATOM 9254 C CA . ASN A 1 1128 ? -33.388 8.263 24.199 1 56.57 1128 ASN A CA 1
ATOM 9255 C C . ASN A 1 1128 ? -32.585 7.588 23.091 1 56.57 1128 ASN A C 1
ATOM 9257 O O . ASN A 1 1128 ? -32.649 8.002 21.932 1 56.57 1128 ASN A O 1
ATOM 9261 N N . ASN A 1 1129 ? -31.296 7.345 23.227 1 59.47 1129 ASN A N 1
ATOM 9262 C CA . ASN A 1 1129 ? -30.312 6.662 22.394 1 59.47 1129 ASN A CA 1
ATOM 9263 C C . ASN A 1 1129 ? -30.949 5.539 21.58 1 59.47 1129 ASN A C 1
ATOM 9265 O O . ASN A 1 1129 ? -30.591 4.371 21.74 1 59.47 1129 ASN A O 1
ATOM 9269 N N . TYR A 1 1130 ? -32.106 5.948 20.746 1 70.76 1130 TYR A N 1
ATOM 9270 C CA . TYR A 1 1130 ? -32.718 4.912 19.922 1 70.76 1130 TYR A CA 1
ATOM 9271 C C . TYR A 1 1130 ? -31.839 4.581 18.721 1 70.76 1130 TYR A C 1
ATOM 9273 O O . TYR A 1 1130 ? -31.4 5.479 17.999 1 70.76 1130 TYR A O 1
ATOM 9281 N N . ASP A 1 1131 ? -31.446 3.371 18.613 1 72.95 1131 ASP A N 1
ATOM 9282 C CA . ASP A 1 1131 ? -30.84 2.973 17.346 1 72.95 1131 ASP A CA 1
ATOM 9283 C C . ASP A 1 1131 ? -31.907 2.661 16.3 1 72.95 1131 ASP A C 1
ATOM 9285 O O . ASP A 1 1131 ? -33.103 2.685 16.599 1 72.95 1131 ASP A O 1
ATOM 9289 N N . THR A 1 1132 ? -31.7 2.48 15.053 1 80.51 1132 THR A N 1
ATOM 9290 C CA . THR A 1 1132 ? -32.605 2.272 13.928 1 80.51 1132 THR A CA 1
ATOM 9291 C C . THR A 1 1132 ? -33.496 1.057 14.168 1 80.51 1132 THR A C 1
ATOM 9293 O O . THR A 1 1132 ? -34.686 1.08 13.847 1 80.51 1132 THR A O 1
ATOM 9296 N N . ILE A 1 1133 ? -33.027 -0.037 14.788 1 81.77 1133 ILE A N 1
ATOM 9297 C CA . ILE A 1 1133 ? -33.78 -1.264 15.023 1 81.77 1133 ILE A CA 1
ATOM 9298 C C . ILE A 1 1133 ? -34.826 -1.026 16.11 1 81.77 1133 ILE A C 1
ATOM 9300 O O . ILE A 1 1133 ? -35.978 -1.446 15.975 1 81.77 1133 ILE A O 1
ATOM 9304 N N . ASP A 1 1134 ? -34.394 -0.208 17.102 1 82.3 1134 ASP A N 1
ATOM 9305 C CA . ASP A 1 1134 ? -35.323 0.116 18.18 1 82.3 1134 ASP A CA 1
ATOM 9306 C C . ASP A 1 1134 ? -36.494 0.948 17.665 1 82.3 1134 ASP A C 1
ATOM 9308 O O . ASP A 1 1134 ? -37.638 0.741 18.075 1 82.3 1134 ASP A O 1
ATOM 9312 N N . ILE A 1 1135 ? -36.091 1.824 16.829 1 88.63 1135 ILE A N 1
ATOM 9313 C CA . ILE A 1 1135 ? -37.133 2.677 16.269 1 88.63 1135 ILE A CA 1
ATOM 9314 C C . ILE A 1 1135 ? -38.13 1.826 15.486 1 88.63 1135 ILE A C 1
ATOM 9316 O O . ILE A 1 1135 ? -39.343 1.945 15.678 1 88.63 1135 ILE A O 1
ATOM 9320 N N . LYS A 1 1136 ? -37.652 0.952 14.688 1 90.59 1136 LYS A N 1
ATOM 9321 C CA . LYS A 1 1136 ? -38.522 0.111 13.871 1 90.59 1136 LYS A CA 1
ATOM 9322 C C . LYS A 1 1136 ? -39.374 -0.807 14.742 1 90.59 1136 LYS A C 1
ATOM 9324 O O . LYS A 1 1136 ? -40.567 -0.984 14.485 1 90.59 1136 LYS A O 1
ATOM 9329 N N . LEU A 1 1137 ? -38.794 -1.349 15.815 1 90.44 1137 LEU A N 1
ATOM 9330 C CA . LEU A 1 1137 ? -39.515 -2.252 16.705 1 90.44 1137 LEU A CA 1
ATOM 9331 C C . LEU A 1 1137 ? -40.617 -1.512 17.456 1 90.44 1137 LEU A C 1
ATOM 9333 O O . LEU A 1 1137 ? -41.746 -1.999 17.549 1 90.44 1137 LEU A O 1
ATOM 9337 N N . GLU A 1 1138 ? -40.269 -0.336 17.89 1 91.16 1138 GLU A N 1
ATOM 9338 C CA . GLU A 1 1138 ? -41.263 0.446 18.62 1 91.16 1138 GLU A CA 1
ATOM 9339 C C . GLU A 1 1138 ? -42.384 0.913 17.695 1 91.16 1138 GLU A C 1
ATOM 9341 O O . GLU A 1 1138 ? -43.547 0.966 18.099 1 91.16 1138 GLU A O 1
ATOM 9346 N N . VAL A 1 1139 ? -41.975 1.275 16.555 1 93.88 1139 VAL A N 1
ATOM 9347 C CA . VAL A 1 1139 ? -42.992 1.655 15.58 1 93.88 1139 VAL A CA 1
ATOM 9348 C C . VAL A 1 1139 ? -43.914 0.469 15.308 1 93.88 1139 VAL A C 1
ATOM 9350 O O . VAL A 1 1139 ? -45.136 0.627 15.242 1 93.88 1139 VAL A O 1
ATOM 9353 N N . MET A 1 1140 ? -43.384 -0.708 15.157 1 94.44 1140 MET A N 1
ATOM 9354 C CA . MET A 1 1140 ? -44.177 -1.914 14.936 1 94.44 1140 MET A CA 1
ATOM 9355 C C . MET A 1 1140 ? -45.113 -2.173 16.112 1 94.44 1140 MET A C 1
ATOM 9357 O O . MET A 1 1140 ? -46.27 -2.548 15.918 1 94.44 1140 MET A O 1
ATOM 9361 N N . GLU A 1 1141 ? -44.631 -1.979 17.298 1 94.75 1141 GLU A N 1
ATOM 9362 C CA . GLU A 1 1141 ? -45.461 -2.146 18.487 1 94.75 1141 GLU A CA 1
ATOM 9363 C C . GLU A 1 1141 ? -46.657 -1.198 18.464 1 94.75 1141 GLU A C 1
ATOM 9365 O O . GLU A 1 1141 ? -47.779 -1.599 18.779 1 94.75 1141 GLU A O 1
ATOM 9370 N N . GLY A 1 1142 ? -46.361 0.047 18.085 1 95.13 1142 GLY A N 1
ATOM 9371 C CA . GLY A 1 1142 ? -47.443 1.011 17.962 1 95.13 1142 GLY A CA 1
ATOM 9372 C C . GLY A 1 1142 ? -48.46 0.635 16.901 1 95.13 1142 GLY A C 1
ATOM 9373 O O . GLY A 1 1142 ? -49.666 0.775 17.112 1 95.13 1142 GLY A O 1
ATOM 9374 N N . LEU A 1 1143 ? -47.98 0.144 15.812 1 95.68 1143 LEU A N 1
ATOM 9375 C CA . LEU A 1 1143 ? -48.856 -0.266 14.719 1 95.68 1143 LEU A CA 1
ATOM 9376 C C . LEU A 1 1143 ? -49.742 -1.433 15.141 1 95.68 1143 LEU A C 1
ATOM 9378 O O . LEU A 1 1143 ? -50.946 -1.431 14.875 1 95.68 1143 LEU A O 1
ATOM 9382 N N . ILE A 1 1144 ? -49.2 -2.395 15.795 1 94.95 1144 ILE A N 1
ATOM 9383 C CA . ILE A 1 1144 ? -49.925 -3.589 16.215 1 94.95 1144 ILE A CA 1
ATOM 9384 C C . ILE A 1 1144 ? -50.968 -3.216 17.265 1 94.95 1144 ILE A C 1
ATOM 9386 O O . ILE A 1 1144 ? -52.056 -3.797 17.302 1 94.95 1144 ILE A O 1
ATOM 9390 N N . GLU A 1 1145 ? -50.689 -2.246 18.084 1 93.48 1145 GLU A N 1
ATOM 9391 C CA . GLU A 1 1145 ? -51.599 -1.807 19.138 1 93.48 1145 GLU A CA 1
ATOM 9392 C C . GLU A 1 1145 ? -52.889 -1.239 18.552 1 93.48 1145 GLU A C 1
ATOM 9394 O O . GLU A 1 1145 ? -53.954 -1.347 19.162 1 93.48 1145 GLU A O 1
ATOM 9399 N N . ILE A 1 1146 ? -52.812 -0.6 17.444 1 92.58 1146 ILE A N 1
ATOM 9400 C CA . ILE A 1 1146 ? -54 -0.067 16.786 1 92.58 1146 ILE A CA 1
ATOM 9401 C C . ILE A 1 1146 ? -54.96 -1.206 16.451 1 92.58 1146 ILE A C 1
ATOM 9403 O O . ILE A 1 1146 ? -56.179 -1.024 16.467 1 92.58 1146 ILE A O 1
ATOM 9407 N N . GLY A 1 1147 ? -54.452 -2.421 16.019 1 86.49 1147 GLY A N 1
ATOM 9408 C CA . GLY A 1 1147 ? -55.24 -3.633 15.856 1 86.49 1147 GLY A CA 1
ATOM 9409 C C . GLY A 1 1147 ? -55.946 -3.709 14.515 1 86.49 1147 GLY A C 1
ATOM 9410 O O . GLY A 1 1147 ? -56.756 -4.609 14.285 1 86.49 1147 GLY A O 1
ATOM 9411 N N . SER A 1 1148 ? -55.777 -2.699 13.603 1 89.95 1148 SER A N 1
ATOM 9412 C CA . SER A 1 1148 ? -56.384 -2.765 12.278 1 89.95 1148 SER A CA 1
ATOM 9413 C C . SER A 1 1148 ? -55.591 -3.68 11.35 1 89.95 1148 SER A C 1
ATOM 9415 O O . SER A 1 1148 ? -54.404 -3.923 11.577 1 89.95 1148 SER A O 1
ATOM 9417 N N . MET A 1 1149 ? -56.268 -4.212 10.363 1 90.98 1149 MET A N 1
ATOM 9418 C CA . MET A 1 1149 ? -55.62 -5.099 9.401 1 90.98 1149 MET A CA 1
ATOM 9419 C C . MET A 1 1149 ? -54.542 -4.358 8.617 1 90.98 1149 MET A C 1
ATOM 9421 O O . MET A 1 1149 ? -53.473 -4.909 8.349 1 90.98 1149 MET A O 1
ATOM 9425 N N . GLU A 1 1150 ? -54.815 -3.138 8.379 1 92.37 1150 GLU A N 1
ATOM 9426 C CA . GLU A 1 1150 ? -53.89 -2.322 7.598 1 92.37 1150 GLU A CA 1
ATOM 9427 C C . GLU A 1 1150 ? -52.594 -2.071 8.364 1 92.37 1150 GLU A C 1
ATOM 9429 O O . GLU A 1 1150 ? -51.502 -2.214 7.81 1 92.37 1150 GLU A O 1
ATOM 9434 N N . ALA A 1 1151 ? -52.776 -1.805 9.61 1 93.13 1151 ALA A N 1
ATOM 9435 C CA . ALA A 1 1151 ? -51.605 -1.578 10.453 1 93.13 1151 ALA A CA 1
ATOM 9436 C C . ALA A 1 1151 ? -50.789 -2.857 10.613 1 93.13 1151 ALA A C 1
ATOM 9438 O O . ALA A 1 1151 ? -49.557 -2.815 10.652 1 93.13 1151 ALA A O 1
ATOM 9439 N N . GLY A 1 1152 ? -51.552 -3.9 10.666 1 92.6 1152 GLY A N 1
ATOM 9440 C CA . GLY A 1 1152 ? -50.887 -5.189 10.77 1 92.6 1152 GLY A CA 1
ATOM 9441 C C . GLY A 1 1152 ? -50.044 -5.525 9.555 1 92.6 1152 GLY A C 1
ATOM 9442 O O . GLY A 1 1152 ? -48.954 -6.086 9.685 1 92.6 1152 GLY A O 1
ATOM 9443 N N . ILE A 1 1153 ? -50.526 -5.183 8.419 1 93.15 1153 ILE A N 1
ATOM 9444 C CA . ILE A 1 1153 ? -49.808 -5.452 7.178 1 93.15 1153 ILE A CA 1
ATOM 9445 C C . ILE A 1 1153 ? -48.521 -4.63 7.138 1 93.15 1153 ILE A C 1
ATOM 9447 O O . ILE A 1 1153 ? -47.461 -5.143 6.77 1 93.15 1153 ILE A O 1
ATOM 9451 N N . VAL A 1 1154 ? -48.584 -3.417 7.541 1 94.39 1154 VAL A N 1
ATOM 9452 C CA . VAL A 1 1154 ? -47.422 -2.533 7.559 1 94.39 1154 VAL A CA 1
ATOM 9453 C C . VAL A 1 1154 ? -46.379 -3.071 8.536 1 94.39 1154 VAL A C 1
ATOM 9455 O O . VAL A 1 1154 ? -45.188 -3.121 8.217 1 94.39 1154 VAL A O 1
ATOM 9458 N N . ALA A 1 1155 ? -46.858 -3.519 9.637 1 94.81 1155 ALA A N 1
ATOM 9459 C CA . ALA A 1 1155 ? -45.958 -4.059 10.652 1 94.81 1155 ALA A CA 1
ATOM 9460 C C . ALA A 1 1155 ? -45.255 -5.316 10.148 1 94.81 1155 ALA A C 1
ATOM 9462 O O . ALA A 1 1155 ? -44.057 -5.5 10.378 1 94.81 1155 ALA A O 1
ATOM 9463 N N . ALA A 1 1156 ? -46.045 -6.113 9.531 1 93.37 1156 ALA A N 1
ATOM 9464 C CA . ALA A 1 1156 ? -45.48 -7.351 9.001 1 93.37 1156 ALA A CA 1
ATOM 9465 C C . ALA A 1 1156 ? -44.386 -7.06 7.978 1 93.37 1156 ALA A C 1
ATOM 9467 O O . ALA A 1 1156 ? -43.312 -7.666 8.019 1 93.37 1156 ALA A O 1
ATOM 9468 N N . LYS A 1 1157 ? -44.636 -6.187 7.072 1 92.48 1157 LYS A N 1
ATOM 9469 C CA . LYS A 1 1157 ? -43.667 -5.838 6.037 1 92.48 1157 LYS A CA 1
ATOM 9470 C C . LYS A 1 1157 ? -42.414 -5.215 6.646 1 92.48 1157 LYS A C 1
ATOM 9472 O O . LYS A 1 1157 ? -41.296 -5.509 6.216 1 92.48 1157 LYS A O 1
ATOM 9477 N N . LEU A 1 1158 ? -42.618 -4.421 7.617 1 91.82 1158 LEU A N 1
ATOM 9478 C CA . LEU A 1 1158 ? -41.503 -3.773 8.298 1 91.82 1158 LEU A CA 1
ATOM 9479 C C . LEU A 1 1158 ? -40.624 -4.802 9.002 1 91.82 1158 LEU A C 1
ATOM 9481 O O . LEU A 1 1158 ? -39.404 -4.637 9.074 1 91.82 1158 LEU A O 1
ATOM 9485 N N . SER A 1 1159 ? -41.224 -5.783 9.523 1 90.35 1159 SER A N 1
ATOM 9486 C CA . SER A 1 1159 ? -40.495 -6.809 10.261 1 90.35 1159 SER A CA 1
ATOM 9487 C C . SER A 1 1159 ? -39.467 -7.503 9.373 1 90.35 1159 SER A C 1
ATOM 9489 O O . SER A 1 1159 ? -38.439 -7.978 9.86 1 90.35 1159 SER A O 1
ATOM 9491 N N . GLY A 1 1160 ? -39.773 -7.532 8.122 1 86.8 1160 GLY A N 1
ATOM 9492 C CA . GLY A 1 1160 ? -38.864 -8.182 7.192 1 86.8 1160 GLY A CA 1
ATOM 9493 C C . GLY A 1 1160 ? -37.588 -7.396 6.956 1 86.8 1160 GLY A C 1
ATOM 9494 O O . GLY A 1 1160 ? -36.605 -7.936 6.444 1 86.8 1160 GLY A O 1
ATOM 9495 N N . THR A 1 1161 ? -37.602 -6.227 7.285 1 86.26 1161 THR A N 1
ATOM 9496 C CA . THR A 1 1161 ? -36.439 -5.385 7.024 1 86.26 1161 THR A CA 1
ATOM 9497 C C . THR A 1 1161 ? -35.505 -5.363 8.23 1 86.26 1161 THR A C 1
ATOM 9499 O O . THR A 1 1161 ? -34.45 -4.726 8.193 1 86.26 1161 THR A O 1
ATOM 9502 N N . ILE A 1 1162 ? -35.897 -6.041 9.294 1 82.94 1162 ILE A N 1
ATOM 9503 C CA . ILE A 1 1162 ? -35.095 -6.062 10.513 1 82.94 1162 ILE A CA 1
ATOM 9504 C C . ILE A 1 1162 ? -34.174 -7.279 10.503 1 82.94 1162 ILE A C 1
ATOM 9506 O O . ILE A 1 1162 ? -34.638 -8.417 10.396 1 82.94 1162 ILE A O 1
ATOM 9510 N N . ALA A 1 1163 ? -32.94 -7.074 10.284 1 62.87 1163 ALA A N 1
ATOM 9511 C CA . ALA A 1 1163 ? -31.964 -8.16 10.323 1 62.87 1163 ALA A CA 1
ATOM 9512 C C . ALA A 1 1163 ? -31.46 -8.393 11.744 1 62.87 1163 ALA A C 1
ATOM 9514 O O . ALA A 1 1163 ? -30.728 -7.567 12.293 1 62.87 1163 ALA A O 1
ATOM 9515 N N . LEU A 1 1164 ? -32.085 -9.205 12.471 1 58.28 1164 LEU A N 1
ATOM 9516 C CA . LEU A 1 1164 ? -31.605 -9.468 13.823 1 58.28 1164 LEU A CA 1
ATOM 9517 C C . LEU A 1 1164 ? -30.696 -10.692 13.848 1 58.28 1164 LEU A C 1
ATOM 9519 O O . LEU A 1 1164 ? -31.007 -11.715 13.234 1 58.28 1164 LEU A O 1
ATOM 9523 N N . ASP A 1 1165 ? -29.408 -10.508 13.89 1 51.08 1165 ASP A N 1
ATOM 9524 C CA . ASP A 1 1165 ? -28.539 -11.665 14.08 1 51.08 1165 ASP A CA 1
ATOM 9525 C C . ASP A 1 1165 ? -29.099 -12.603 15.147 1 51.08 1165 ASP A C 1
ATOM 9527 O O . ASP A 1 1165 ? -28.981 -13.825 15.031 1 51.08 1165 ASP A O 1
ATOM 9531 N N . GLU A 1 1166 ? -29.43 -12.152 16.55 1 50.61 1166 GLU A N 1
ATOM 9532 C CA . GLU A 1 1166 ? -29.798 -12.963 17.707 1 50.61 1166 GLU A CA 1
ATOM 9533 C C . GLU A 1 1166 ? -31.272 -12.785 18.06 1 50.61 1166 GLU A C 1
ATOM 9535 O O . GLU A 1 1166 ? -31.888 -11.784 17.688 1 50.61 1166 GLU A O 1
ATOM 9540 N N . CYS A 1 1167 ? -31.985 -13.85 18.542 1 53.18 1167 CYS A N 1
ATOM 9541 C CA . CYS A 1 1167 ? -33.363 -14.022 18.986 1 53.18 1167 CYS A CA 1
ATOM 9542 C C . CYS A 1 1167 ? -33.781 -12.894 19.921 1 53.18 1167 CYS A C 1
ATOM 9544 O O . CYS A 1 1167 ? -33.482 -12.931 21.116 1 53.18 1167 CYS A O 1
ATOM 9546 N N . SER A 1 1168 ? -34.015 -11.661 19.436 1 66.04 1168 SER A N 1
ATOM 9547 C CA . SER A 1 1168 ? -34.592 -10.633 20.297 1 66.04 1168 SER A CA 1
ATOM 9548 C C . SER A 1 1168 ? -35.979 -11.036 20.786 1 66.04 1168 SER A C 1
ATOM 9550 O O . SER A 1 1168 ? -36.848 -11.387 19.985 1 66.04 1168 SER A O 1
ATOM 9552 N N . GLU A 1 1169 ? -36.019 -11.437 22.129 1 73.74 1169 GLU A N 1
ATOM 9553 C CA . GLU A 1 1169 ? -37.304 -11.778 22.734 1 73.74 1169 GLU A CA 1
ATOM 9554 C C . GLU A 1 1169 ? -38.396 -10.808 22.292 1 73.74 1169 GLU A C 1
ATOM 9556 O O . GLU A 1 1169 ? -39.53 -11.218 22.035 1 73.74 1169 GLU A O 1
ATOM 9561 N N . ARG A 1 1170 ? -37.983 -9.6 22.108 1 81.53 1170 ARG A N 1
ATOM 9562 C CA . ARG A 1 1170 ? -38.951 -8.584 21.709 1 81.53 1170 ARG A CA 1
ATOM 9563 C C . ARG A 1 1170 ? -39.446 -8.827 20.287 1 81.53 1170 ARG A C 1
ATOM 9565 O O . ARG A 1 1170 ? -40.648 -8.762 20.023 1 81.53 1170 ARG A O 1
ATOM 9572 N N . TYR A 1 1171 ? -38.538 -9.117 19.46 1 86.97 1171 TYR A N 1
ATOM 9573 C CA . TYR A 1 1171 ? -38.897 -9.385 18.072 1 86.97 1171 TYR A CA 1
ATOM 9574 C C . TYR A 1 1171 ? -39.747 -10.646 17.962 1 86.97 1171 TYR A C 1
ATOM 9576 O O . TYR A 1 1171 ? -40.739 -10.671 17.23 1 86.97 1171 TYR A O 1
ATOM 9584 N N . ASN A 1 1172 ? -39.461 -11.648 18.807 1 82.48 1172 ASN A N 1
ATOM 9585 C CA . ASN A 1 1172 ? -40.211 -12.899 18.784 1 82.48 1172 ASN A CA 1
ATOM 9586 C C . ASN A 1 1172 ? -41.64 -12.706 19.282 1 82.48 1172 ASN A C 1
ATOM 9588 O O . ASN A 1 1172 ? -42.577 -13.293 18.738 1 82.48 1172 ASN A O 1
ATOM 9592 N N . GLU A 1 1173 ? -41.69 -11.873 20.222 1 87.43 1173 GLU A N 1
ATOM 9593 C CA . GLU A 1 1173 ? -43.025 -11.581 20.734 1 87.43 1173 GLU A CA 1
ATOM 9594 C C . GLU A 1 1173 ? -43.88 -10.882 19.681 1 87.43 1173 GLU A C 1
ATOM 9596 O O . GLU A 1 1173 ? -45.072 -11.167 19.552 1 87.43 1173 GLU A O 1
ATOM 9601 N N . LEU A 1 1174 ? -43.243 -10.034 18.991 1 90.87 1174 LEU A N 1
ATOM 9602 C CA . LEU A 1 1174 ? -43.956 -9.32 17.937 1 90.87 1174 LEU A CA 1
ATOM 9603 C C . LEU A 1 1174 ? -44.363 -10.271 16.816 1 90.87 1174 LEU A C 1
ATOM 9605 O O . LEU A 1 1174 ? -45.471 -10.172 16.284 1 90.87 1174 LEU A O 1
ATOM 9609 N N . MET A 1 1175 ? -43.538 -11.167 16.536 1 89.47 1175 MET A N 1
ATOM 9610 C CA . MET A 1 1175 ? -43.841 -12.138 15.489 1 89.47 1175 MET A CA 1
ATOM 9611 C C . MET A 1 1175 ? -44.994 -13.046 15.906 1 89.47 1175 MET A C 1
ATOM 9613 O O . MET A 1 1175 ? -45.835 -13.407 15.081 1 89.47 1175 MET A O 1
ATOM 9617 N N . ILE A 1 1176 ? -45.062 -13.349 17.171 1 89.29 1176 ILE A N 1
ATOM 9618 C CA . ILE A 1 1176 ? -46.153 -14.166 17.692 1 89.29 1176 ILE A CA 1
ATOM 9619 C C . ILE A 1 1176 ? -47.467 -13.394 17.596 1 89.29 1176 ILE A C 1
ATOM 9621 O O . ILE A 1 1176 ? -48.487 -13.943 17.174 1 89.29 1176 ILE A O 1
ATOM 9625 N N . LYS A 1 1177 ? -47.428 -12.132 17.906 1 92.16 1177 LYS A N 1
ATOM 9626 C CA . LYS A 1 1177 ? -48.627 -11.303 17.822 1 92.16 1177 LYS A CA 1
ATOM 9627 C C . LYS A 1 1177 ? -49.113 -11.182 16.381 1 92.16 1177 LYS A C 1
ATOM 9629 O O . LYS A 1 1177 ? -50.316 -11.235 16.119 1 92.16 1177 LYS A O 1
ATOM 9634 N N . LEU A 1 1178 ? -48.167 -11.087 15.521 1 93.53 1178 LEU A N 1
ATOM 9635 C CA . LEU A 1 1178 ? -48.516 -10.955 14.111 1 93.53 1178 LEU A CA 1
ATOM 9636 C C . LEU A 1 1178 ? -49.067 -12.267 13.562 1 93.53 1178 LEU A C 1
ATOM 9638 O O . LEU A 1 1178 ? -49.954 -12.263 12.706 1 93.53 1178 LEU A O 1
ATOM 9642 N N . SER A 1 1179 ? -48.578 -13.345 14.082 1 89.18 1179 SER A N 1
ATOM 9643 C CA . SER A 1 1179 ? -49.026 -14.651 13.61 1 89.18 1179 SER A CA 1
ATOM 9644 C C . SER A 1 1179 ? -50.471 -14.92 14.016 1 89.18 1179 SER A C 1
ATOM 9646 O O . SER A 1 1179 ? -51.135 -15.78 13.435 1 89.18 1179 SER A O 1
ATOM 9648 N N . LYS A 1 1180 ? -50.998 -14.186 14.917 1 88.68 1180 LYS A N 1
ATOM 9649 C CA . LYS A 1 1180 ? -52.355 -14.39 15.416 1 88.68 1180 LYS A CA 1
ATOM 9650 C C . LYS A 1 1180 ? -53.382 -13.73 14.5 1 88.68 1180 LYS A C 1
ATOM 9652 O O . LYS A 1 1180 ? -54.577 -14.02 14.589 1 88.68 1180 LYS A O 1
ATOM 9657 N N . TYR A 1 1181 ? -52.908 -12.864 13.612 1 89.91 1181 TYR A N 1
ATOM 9658 C CA . TYR A 1 1181 ? -53.827 -12.255 12.658 1 89.91 1181 TYR A CA 1
ATOM 9659 C C . TYR A 1 1181 ? -54.375 -13.295 11.688 1 89.91 1181 TYR A C 1
ATOM 9661 O O . TYR A 1 1181 ? -53.636 -14.163 11.216 1 89.91 1181 TYR A O 1
ATOM 9669 N N . ASN A 1 1182 ? -55.582 -13.308 11.529 1 85.42 1182 ASN A N 1
ATOM 9670 C CA . ASN A 1 1182 ? -56.193 -14.243 10.589 1 85.42 1182 ASN A CA 1
ATOM 9671 C C . ASN A 1 1182 ? -56.263 -13.658 9.182 1 85.42 1182 ASN A C 1
ATOM 9673 O O . ASN A 1 1182 ? -57.352 -13.473 8.636 1 85.42 1182 ASN A O 1
ATOM 9677 N N . ASP A 1 1183 ? -55.252 -13.224 8.632 1 89.08 1183 ASP A N 1
ATOM 9678 C CA . ASP A 1 1183 ? -55.107 -12.657 7.295 1 89.08 1183 ASP A CA 1
ATOM 9679 C C . ASP A 1 1183 ? -53.991 -13.356 6.521 1 89.08 1183 ASP A C 1
ATOM 9681 O O . ASP A 1 1183 ? -52.868 -13.478 7.014 1 89.08 1183 ASP A O 1
ATOM 9685 N N . PRO A 1 1184 ? -54.373 -13.822 5.376 1 88.64 1184 PRO A N 1
ATOM 9686 C CA . PRO A 1 1184 ? -53.402 -14.603 4.606 1 88.64 1184 PRO A CA 1
ATOM 9687 C C . PRO A 1 1184 ? -52.148 -13.805 4.256 1 88.64 1184 PRO A C 1
ATOM 9689 O O . PRO A 1 1184 ? -51.062 -14.378 4.132 1 88.64 1184 PRO A O 1
ATOM 9692 N N . VAL A 1 1185 ? -52.262 -12.498 4.131 1 91.54 1185 VAL A N 1
ATOM 9693 C CA . VAL A 1 1185 ? -51.126 -11.659 3.767 1 91.54 1185 VAL A CA 1
ATOM 9694 C C . VAL A 1 1185 ? -50.14 -11.59 4.931 1 91.54 1185 VAL A C 1
ATOM 9696 O O . VAL A 1 1185 ? -48.942 -11.818 4.753 1 91.54 1185 VAL A O 1
ATOM 9699 N N . ILE A 1 1186 ? -50.625 -11.356 6.101 1 93.14 1186 ILE A N 1
ATOM 9700 C CA . ILE A 1 1186 ? -49.78 -11.242 7.285 1 93.14 1186 ILE A CA 1
ATOM 9701 C C . ILE A 1 1186 ? -49.146 -12.596 7.598 1 93.14 1186 ILE A C 1
ATOM 9703 O O . ILE A 1 1186 ? -47.937 -12.685 7.823 1 93.14 1186 ILE A O 1
ATOM 9707 N N . LYS A 1 1187 ? -49.969 -13.606 7.482 1 91.12 1187 LYS A N 1
ATOM 9708 C CA . LYS A 1 1187 ? -49.48 -14.95 7.775 1 91.12 1187 LYS A CA 1
ATOM 9709 C C . LYS A 1 1187 ? -48.38 -15.36 6.8 1 91.12 1187 LYS A C 1
ATOM 9711 O O . LYS A 1 1187 ? -47.359 -15.918 7.207 1 91.12 1187 LYS A O 1
ATOM 9716 N N . GLY A 1 1188 ? -48.656 -15.11 5.606 1 90.85 1188 GLY A N 1
ATOM 9717 C CA . GLY A 1 1188 ? -47.674 -15.465 4.593 1 90.85 1188 GLY A CA 1
ATOM 9718 C C . GLY A 1 1188 ? -46.331 -14.792 4.803 1 90.85 1188 GLY A C 1
ATOM 9719 O O . GLY A 1 1188 ? -45.284 -15.43 4.674 1 90.85 1188 GLY A O 1
ATOM 9720 N N . ILE A 1 1189 ? -46.287 -13.557 5.14 1 92.5 1189 ILE A N 1
ATOM 9721 C CA . ILE A 1 1189 ? -45.057 -12.794 5.323 1 92.5 1189 ILE A CA 1
ATOM 9722 C C . ILE A 1 1189 ? -44.332 -13.277 6.577 1 92.5 1189 ILE A C 1
ATOM 9724 O O . ILE A 1 1189 ? -43.126 -13.531 6.546 1 92.5 1189 ILE A O 1
ATOM 9728 N N . VAL A 1 1190 ? -45.081 -13.497 7.623 1 92.22 1190 VAL A N 1
ATOM 9729 C CA . VAL A 1 1190 ? -44.504 -13.88 8.908 1 92.22 1190 VAL A CA 1
ATOM 9730 C C . VAL A 1 1190 ? -43.871 -15.265 8.798 1 92.22 1190 VAL A C 1
ATOM 9732 O O . VAL A 1 1190 ? -42.744 -15.477 9.252 1 92.22 1190 VAL A O 1
ATOM 9735 N N . CYS A 1 1191 ? -44.605 -16.132 8.164 1 91.91 1191 CYS A N 1
ATOM 9736 C CA . CYS A 1 1191 ? -44.065 -17.475 7.983 1 91.91 1191 CYS A CA 1
ATOM 9737 C C . CYS A 1 1191 ? -42.779 -17.44 7.166 1 91.91 1191 CYS A C 1
ATOM 9739 O O . CYS A 1 1191 ? -41.819 -18.146 7.48 1 91.91 1191 CYS A O 1
ATOM 9741 N N . SER A 1 1192 ? -42.752 -16.689 6.178 1 91.03 1192 SER A N 1
ATOM 9742 C CA . SER A 1 1192 ? -41.567 -16.586 5.333 1 91.03 1192 SER A CA 1
ATOM 9743 C C . SER A 1 1192 ? -40.361 -16.096 6.129 1 91.03 1192 SER A C 1
ATOM 9745 O O . SER A 1 1192 ? -39.235 -16.539 5.895 1 91.03 1192 SER A O 1
ATOM 9747 N N . ILE A 1 1193 ? -40.627 -15.283 7.06 1 90.4 1193 ILE A N 1
ATOM 9748 C CA . ILE A 1 1193 ? -39.555 -14.72 7.874 1 90.4 1193 ILE A CA 1
ATOM 9749 C C . ILE A 1 1193 ? -39.075 -15.759 8.885 1 90.4 1193 ILE A C 1
ATOM 9751 O O . ILE A 1 1193 ? -37.871 -15.984 9.03 1 90.4 1193 ILE A O 1
ATOM 9755 N N . ILE A 1 1194 ? -40.001 -16.426 9.476 1 89.39 1194 ILE A N 1
ATOM 9756 C CA . ILE A 1 1194 ? -39.693 -17.4 10.518 1 89.39 1194 ILE A CA 1
ATOM 9757 C C . ILE A 1 1194 ? -38.932 -18.578 9.914 1 89.39 1194 ILE A C 1
ATOM 9759 O O . ILE A 1 1194 ? -37.965 -19.068 10.503 1 89.39 1194 ILE A O 1
ATOM 9763 N N . ASN A 1 1195 ? -39.391 -18.992 8.79 1 90.82 1195 ASN A N 1
ATOM 9764 C CA . ASN A 1 1195 ? -38.792 -20.149 8.133 1 90.82 1195 ASN A CA 1
ATOM 9765 C C . ASN A 1 1195 ? -37.339 -19.884 7.746 1 90.82 1195 ASN A C 1
ATOM 9767 O O . ASN A 1 1195 ? -36.566 -20.822 7.541 1 90.82 1195 ASN A O 1
ATOM 9771 N N . ARG A 1 1196 ? -36.929 -18.72 7.584 1 89.28 1196 ARG A N 1
ATOM 9772 C CA . ARG A 1 1196 ? -35.6 -18.412 7.064 1 89.28 1196 ARG A CA 1
ATOM 9773 C C . ARG A 1 1196 ? -34.689 -17.887 8.168 1 89.28 1196 ARG A C 1
ATOM 9775 O O . ARG A 1 1196 ? -33.583 -17.416 7.895 1 89.28 1196 ARG A O 1
ATOM 9782 N N . LYS A 1 1197 ? -35.159 -18.042 9.305 1 84.92 1197 LYS A N 1
ATOM 9783 C CA . LYS A 1 1197 ? -34.341 -17.623 10.44 1 84.92 1197 LYS A CA 1
ATOM 9784 C C . LYS A 1 1197 ? -33.127 -18.532 10.608 1 84.92 1197 LYS A C 1
ATOM 9786 O O . LYS A 1 1197 ? -33.233 -19.752 10.462 1 84.92 1197 LYS A O 1
ATOM 9791 N N . LYS A 1 1198 ? -32.062 -17.984 10.845 1 74.09 1198 LYS A N 1
ATOM 9792 C CA . LYS A 1 1198 ? -30.829 -18.746 11.026 1 74.09 1198 LYS A CA 1
ATOM 9793 C C . LYS A 1 1198 ? -30.615 -19.105 12.493 1 74.09 1198 LYS A C 1
ATOM 9795 O O . LYS A 1 1198 ? -31.257 -18.536 13.378 1 74.09 1198 LYS A O 1
ATOM 9800 N N . PHE A 1 1199 ? -29.826 -20.099 12.731 1 72.33 1199 PHE A N 1
ATOM 9801 C CA . PHE A 1 1199 ? -29.529 -20.575 14.077 1 72.33 1199 PHE A CA 1
ATOM 9802 C C . PHE A 1 1199 ? -28.769 -19.519 14.869 1 72.33 1199 PHE A C 1
ATOM 9804 O O . PHE A 1 1199 ? -27.807 -18.933 14.369 1 72.33 1199 PHE A O 1
ATOM 9811 N N . MET B 1 1 ? 49.27 -34.264 12.735 1 53.94 1 MET B N 1
ATOM 9812 C CA . MET B 1 1 ? 48.645 -35.505 12.286 1 53.94 1 MET B CA 1
ATOM 9813 C C . MET B 1 1 ? 49.188 -35.926 10.925 1 53.94 1 MET B C 1
ATOM 9815 O O . MET B 1 1 ? 49.23 -35.121 9.992 1 53.94 1 MET B O 1
ATOM 9819 N N . ALA B 1 2 ? 50.056 -36.872 10.88 1 61.09 2 ALA B N 1
ATOM 9820 C CA . ALA B 1 2 ? 50.686 -37.347 9.651 1 61.09 2 ALA B CA 1
ATOM 9821 C C . ALA B 1 2 ? 49.803 -38.369 8.941 1 61.09 2 ALA B C 1
ATOM 9823 O O . ALA B 1 2 ? 49.589 -39.472 9.449 1 61.09 2 ALA B O 1
ATOM 9824 N N . VAL B 1 3 ? 48.737 -37.977 8.079 1 77.17 3 VAL B N 1
ATOM 9825 C CA . VAL B 1 3 ? 47.877 -38.914 7.364 1 77.17 3 VAL B CA 1
ATOM 9826 C C . VAL B 1 3 ? 48.401 -39.119 5.945 1 77.17 3 VAL B C 1
ATOM 9828 O O . VAL B 1 3 ? 48.805 -38.161 5.281 1 77.17 3 VAL B O 1
ATOM 9831 N N . GLN B 1 4 ? 48.64 -40.308 5.667 1 79.68 4 GLN B N 1
ATOM 9832 C CA . GLN B 1 4 ? 49.113 -40.647 4.329 1 79.68 4 GLN B CA 1
ATOM 9833 C C . GLN B 1 4 ? 48.012 -40.456 3.291 1 79.68 4 GLN B C 1
ATOM 9835 O O . GLN B 1 4 ? 46.923 -41.019 3.423 1 79.68 4 GLN B O 1
ATOM 9840 N N . THR B 1 5 ? 48.159 -39.469 2.396 1 85.58 5 THR B N 1
ATOM 9841 C CA . THR B 1 5 ? 47.223 -39.222 1.305 1 85.58 5 THR B CA 1
ATOM 9842 C C . THR B 1 5 ? 47.624 -40.007 0.059 1 85.58 5 THR B C 1
ATOM 9844 O O . THR B 1 5 ? 48.059 -39.423 -0.935 1 85.58 5 THR B O 1
ATOM 9847 N N . SER B 1 6 ? 47.395 -41.321 0.104 1 84.13 6 SER B N 1
ATOM 9848 C CA . SER B 1 6 ? 47.91 -42.256 -0.891 1 84.13 6 SER B CA 1
ATOM 9849 C C . SER B 1 6 ? 47.407 -41.91 -2.288 1 84.13 6 SER B C 1
ATOM 9851 O O . SER B 1 6 ? 48.18 -41.905 -3.249 1 84.13 6 SER B O 1
ATOM 9853 N N . HIS B 1 7 ? 46.115 -41.522 -2.403 1 91 7 HIS B N 1
ATOM 9854 C CA . HIS B 1 7 ? 45.535 -41.272 -3.718 1 91 7 HIS B CA 1
ATOM 9855 C C . HIS B 1 7 ? 46.094 -39.992 -4.332 1 91 7 HIS B C 1
ATOM 9857 O O . HIS B 1 7 ? 46.467 -39.975 -5.507 1 91 7 HIS B O 1
ATOM 9863 N N . LEU B 1 8 ? 46.097 -38.985 -3.491 1 92.67 8 LEU B N 1
ATOM 9864 C CA . LEU B 1 8 ? 46.629 -37.719 -3.984 1 92.67 8 LEU B CA 1
ATOM 9865 C C . LEU B 1 8 ? 48.113 -37.844 -4.313 1 92.67 8 LEU B C 1
ATOM 9867 O O . LEU B 1 8 ? 48.577 -37.306 -5.32 1 92.67 8 LEU B O 1
ATOM 9871 N N . GLU B 1 9 ? 48.846 -38.602 -3.511 1 92.03 9 GLU B N 1
ATOM 9872 C CA . GLU B 1 9 ? 50.267 -38.835 -3.753 1 92.03 9 GLU B CA 1
ATOM 9873 C C . GLU B 1 9 ? 50.484 -39.626 -5.04 1 92.03 9 GLU B C 1
ATOM 9875 O O . GLU B 1 9 ? 51.448 -39.382 -5.769 1 92.03 9 GLU B O 1
ATOM 9880 N N . ALA B 1 10 ? 49.551 -40.458 -5.301 1 93.41 10 ALA B N 1
ATOM 9881 C CA . ALA B 1 10 ? 49.625 -41.247 -6.529 1 93.41 10 ALA B CA 1
ATOM 9882 C C . ALA B 1 10 ? 49.455 -40.362 -7.76 1 93.41 10 ALA B C 1
ATOM 9884 O O . ALA B 1 10 ? 50.154 -40.538 -8.76 1 93.41 10 ALA B O 1
ATOM 9885 N N . ILE B 1 11 ? 48.542 -39.402 -7.641 1 93.12 11 ILE B N 1
ATOM 9886 C CA . ILE B 1 11 ? 48.305 -38.489 -8.754 1 93.12 11 ILE B CA 1
ATOM 9887 C C . ILE B 1 11 ? 49.527 -37.596 -8.958 1 93.12 11 ILE B C 1
ATOM 9889 O O . ILE B 1 11 ? 49.947 -37.359 -10.093 1 93.12 11 ILE B O 1
ATOM 9893 N N . GLN B 1 12 ? 49.83 -36.878 -7.36 1 92.07 12 GLN B N 1
ATOM 9894 C CA . GLN B 1 12 ? 50.968 -35.967 -7.426 1 92.07 12 GLN B CA 1
ATOM 9895 C C . GLN B 1 12 ? 52.212 -36.679 -7.949 1 92.07 12 GLN B C 1
ATOM 9897 O O . GLN B 1 12 ? 53.133 -36.037 -8.458 1 92.07 12 GLN B O 1
ATOM 9902 N N . ALA B 1 13 ? 52.446 -38.371 -8.311 1 91.04 13 ALA B N 1
ATOM 9903 C CA . ALA B 1 13 ? 53.587 -39.174 -8.743 1 91.04 13 ALA B CA 1
ATOM 9904 C C . ALA B 1 13 ? 53.565 -39.391 -10.253 1 91.04 13 ALA B C 1
ATOM 9906 O O . ALA B 1 13 ? 54.569 -39.801 -10.842 1 91.04 13 ALA B O 1
ATOM 9907 N N . LEU B 1 14 ? 52.515 -39.15 -10.952 1 93.43 14 LEU B N 1
ATOM 9908 C CA . LEU B 1 14 ? 52.426 -39.294 -12.401 1 93.43 14 LEU B CA 1
ATOM 9909 C C . LEU B 1 14 ? 53.294 -38.256 -13.105 1 93.43 14 LEU B C 1
ATOM 9911 O O . LEU B 1 14 ? 53.382 -37.11 -12.659 1 93.43 14 LEU B O 1
ATOM 9915 N N . PRO B 1 15 ? 53.921 -38.732 -14.121 1 89.9 15 PRO B N 1
ATOM 9916 C CA . PRO B 1 15 ? 54.711 -37.749 -14.867 1 89.9 15 PRO B CA 1
ATOM 9917 C C . PRO B 1 15 ? 53.849 -36.672 -15.521 1 89.9 15 PRO B C 1
ATOM 9919 O O . PRO B 1 15 ? 52.762 -36.968 -16.025 1 89.9 15 PRO B O 1
ATOM 9922 N N . GLY B 1 16 ? 54.249 -35.429 -15.314 1 90.54 16 GLY B N 1
ATOM 9923 C CA . GLY B 1 16 ? 53.548 -34.289 -15.882 1 90.54 16 GLY B CA 1
ATOM 9924 C C . GLY B 1 16 ? 53.11 -33.278 -14.839 1 90.54 16 GLY B C 1
ATOM 9925 O O . GLY B 1 16 ? 52.891 -33.63 -13.679 1 90.54 16 GLY B O 1
ATOM 9926 N N . ASP B 1 17 ? 52.959 -32.047 -15.248 1 88.89 17 ASP B N 1
ATOM 9927 C CA . ASP B 1 17 ? 52.625 -30.987 -14.302 1 88.89 17 ASP B CA 1
ATOM 9928 C C . ASP B 1 17 ? 51.16 -30.577 -14.432 1 88.89 17 ASP B C 1
ATOM 9930 O O . ASP B 1 17 ? 50.607 -29.936 -13.535 1 88.89 17 ASP B O 1
ATOM 9934 N N . THR B 1 18 ? 50.523 -30.907 -15.602 1 91.38 18 THR B N 1
ATOM 9935 C CA . THR B 1 18 ? 49.135 -30.545 -15.865 1 91.38 18 THR B CA 1
ATOM 9936 C C . THR B 1 18 ? 48.283 -31.791 -16.085 1 91.38 18 THR B C 1
ATOM 9938 O O . THR B 1 18 ? 48.812 -32.871 -16.357 1 91.38 18 THR B O 1
ATOM 9941 N N . PRO B 1 19 ? 46.995 -31.702 -15.885 1 91.48 19 PRO B N 1
ATOM 9942 C CA . PRO B 1 19 ? 46.109 -32.844 -16.122 1 91.48 19 PRO B CA 1
ATOM 9943 C C . PRO B 1 19 ? 46.248 -33.417 -17.531 1 91.48 19 PRO B C 1
ATOM 9945 O O . PRO B 1 19 ? 46.254 -34.638 -17.707 1 91.48 19 PRO B O 1
ATOM 9948 N N . GLY B 1 20 ? 46.433 -32.566 -18.543 1 90.16 20 GLY B N 1
ATOM 9949 C CA . GLY B 1 20 ? 46.578 -33.022 -19.916 1 90.16 20 GLY B CA 1
ATOM 9950 C C . GLY B 1 20 ? 47.798 -33.898 -20.128 1 90.16 20 GLY B C 1
ATOM 9951 O O . GLY B 1 20 ? 47.716 -34.938 -20.785 1 90.16 20 GLY B O 1
ATOM 9952 N N . GLU B 1 21 ? 48.906 -33.477 -19.553 1 93.13 21 GLU B N 1
ATOM 9953 C CA . GLU B 1 21 ? 50.149 -34.234 -19.678 1 93.13 21 GLU B CA 1
ATOM 9954 C C . GLU B 1 21 ? 50.055 -35.573 -18.954 1 93.13 21 GLU B C 1
ATOM 9956 O O . GLU B 1 21 ? 50.543 -36.59 -19.452 1 93.13 21 GLU B O 1
ATOM 9961 N N . LYS B 1 22 ? 49.452 -35.496 -17.907 1 93.36 22 LYS B N 1
ATOM 9962 C CA . LYS B 1 22 ? 49.325 -36.722 -17.125 1 93.36 22 LYS B CA 1
ATOM 9963 C C . LYS B 1 22 ? 48.388 -37.714 -17.807 1 93.36 22 LYS B C 1
ATOM 9965 O O . LYS B 1 22 ? 48.681 -38.91 -17.871 1 93.36 22 LYS B O 1
ATOM 9970 N N . TYR B 1 23 ? 47.282 -37.246 -18.346 1 91.99 23 TYR B N 1
ATOM 9971 C CA . TYR B 1 23 ? 46.354 -38.106 -19.072 1 91.99 23 TYR B CA 1
ATOM 9972 C C . TYR B 1 23 ? 46.998 -38.657 -20.338 1 91.99 23 TYR B C 1
ATOM 9974 O O . TYR B 1 23 ? 46.787 -39.819 -20.694 1 91.99 23 TYR B O 1
ATOM 9982 N N . LYS B 1 24 ? 47.747 -37.819 -21.023 1 92.81 24 LYS B N 1
ATOM 9983 C CA . LYS B 1 24 ? 48.471 -38.282 -22.204 1 92.81 24 LYS B CA 1
ATOM 9984 C C . LYS B 1 24 ? 49.454 -39.393 -21.845 1 92.81 24 LYS B C 1
ATOM 9986 O O . LYS B 1 24 ? 49.559 -40.391 -22.562 1 92.81 24 LYS B O 1
ATOM 9991 N N . TRP B 1 25 ? 50.052 -39.129 -20.78 1 93.51 25 TRP B N 1
ATOM 9992 C CA . TRP B 1 25 ? 50.994 -40.148 -20.331 1 93.51 25 TRP B CA 1
ATOM 9993 C C . TRP B 1 25 ? 50.279 -41.467 -20.056 1 93.51 25 TRP B C 1
ATOM 9995 O O . TRP B 1 25 ? 50.751 -42.532 -20.46 1 93.51 25 TRP B O 1
ATOM 10005 N N . ILE B 1 26 ? 49.182 -41.424 -19.419 1 92.16 26 ILE B N 1
ATOM 10006 C CA . ILE B 1 26 ? 48.4 -42.615 -19.109 1 92.16 26 ILE B CA 1
ATOM 10007 C C . ILE B 1 26 ? 47.935 -43.28 -20.403 1 92.16 26 ILE B C 1
ATOM 10009 O O . ILE B 1 26 ? 48.061 -44.496 -20.563 1 92.16 26 ILE B O 1
ATOM 10013 N N . SER B 1 27 ? 47.512 -42.494 -21.275 1 91.59 27 SER B N 1
ATOM 10014 C CA . SER B 1 27 ? 47.029 -43.003 -22.554 1 91.59 27 SER B CA 1
ATOM 10015 C C . SER B 1 27 ? 48.152 -43.668 -23.344 1 91.59 27 SER B C 1
ATOM 10017 O O . SER B 1 27 ? 47.958 -44.735 -23.929 1 91.59 27 SER B O 1
ATOM 10019 N N . ASP B 1 28 ? 49.272 -42.976 -23.365 1 91.79 28 ASP B N 1
ATOM 10020 C CA . ASP B 1 28 ? 50.42 -43.52 -24.085 1 91.79 28 ASP B CA 1
ATOM 10021 C C . ASP B 1 28 ? 50.899 -44.823 -23.45 1 91.79 28 ASP B C 1
ATOM 10023 O O . ASP B 1 28 ? 51.275 -45.762 -24.155 1 91.79 28 ASP B O 1
ATOM 10027 N N . LEU B 1 29 ? 50.87 -44.777 -22.207 1 92.6 29 LEU B N 1
ATOM 10028 C CA . LEU B 1 29 ? 51.27 -45.99 -21.503 1 92.6 29 LEU B CA 1
ATOM 10029 C C . LEU B 1 29 ? 50.325 -47.143 -21.826 1 92.6 29 LEU B C 1
ATOM 10031 O O . LEU B 1 29 ? 50.769 -48.272 -22.045 1 92.6 29 LEU B O 1
ATOM 10035 N N . ILE B 1 30 ? 49.06 -46.894 -21.868 1 92.41 30 ILE B N 1
ATOM 10036 C CA . ILE B 1 30 ? 48.057 -47.909 -22.171 1 92.41 30 ILE B CA 1
ATOM 10037 C C . ILE B 1 30 ? 48.247 -48.413 -23.6 1 92.41 30 ILE B C 1
ATOM 10039 O O . ILE B 1 30 ? 48.24 -49.621 -23.845 1 92.41 30 ILE B O 1
ATOM 10043 N N . LYS B 1 31 ? 48.535 -47.517 -24.552 1 91.38 31 LYS B N 1
ATOM 10044 C CA . LYS B 1 31 ? 48.731 -47.891 -25.95 1 91.38 31 LYS B CA 1
ATOM 10045 C C . LYS B 1 31 ? 49.973 -48.761 -26.117 1 91.38 31 LYS B C 1
ATOM 10047 O O . LYS B 1 31 ? 49.953 -49.746 -26.857 1 91.38 31 LYS B O 1
ATOM 10052 N N . GLU B 1 32 ? 50.917 -48.302 -25.405 1 89.94 32 GLU B N 1
ATOM 10053 C CA . GLU B 1 32 ? 52.17 -49.048 -25.461 1 89.94 32 GLU B CA 1
ATOM 10054 C C . GLU B 1 32 ? 51.993 -50.466 -24.927 1 89.94 32 GLU B C 1
ATOM 10056 O O . GLU B 1 32 ? 52.428 -51.432 -25.558 1 89.94 32 GLU B O 1
ATOM 10061 N N . ARG B 1 33 ? 51.33 -50.546 -23.886 1 90.66 33 ARG B N 1
ATOM 10062 C CA . ARG B 1 33 ? 51.15 -51.853 -23.261 1 90.66 33 ARG B CA 1
ATOM 10063 C C . ARG B 1 33 ? 50.192 -52.72 -24.071 1 90.66 33 ARG B C 1
ATOM 10065 O O . ARG B 1 33 ? 50.341 -53.943 -24.116 1 90.66 33 ARG B O 1
ATOM 10072 N N . LEU B 1 34 ? 49.221 -52.143 -24.635 1 89.16 34 LEU B N 1
ATOM 10073 C CA . LEU B 1 34 ? 48.256 -52.873 -25.449 1 89.16 34 LEU B CA 1
ATOM 10074 C C . LEU B 1 34 ? 48.89 -53.343 -26.754 1 89.16 34 LEU B C 1
ATOM 10076 O O . LEU B 1 34 ? 48.467 -54.35 -27.327 1 89.16 34 LEU B O 1
ATOM 10080 N N . SER B 1 35 ? 49.938 -52.601 -27.282 1 84.86 35 SER B N 1
ATOM 10081 C CA . SER B 1 35 ? 50.648 -53.02 -28.486 1 84.86 35 SER B CA 1
ATOM 10082 C C . SER B 1 35 ? 51.514 -54.247 -28.219 1 84.86 35 SER B C 1
ATOM 10084 O O . SER B 1 35 ? 51.745 -55.058 -29.118 1 84.86 35 SER B O 1
ATOM 10086 N N . GLU B 1 36 ? 52.071 -54.314 -27.017 1 81.02 36 GLU B N 1
ATOM 10087 C CA . GLU B 1 36 ? 52.916 -55.446 -26.65 1 81.02 36 GLU B CA 1
ATOM 10088 C C . GLU B 1 36 ? 52.079 -56.689 -26.362 1 81.02 36 GLU B C 1
ATOM 10090 O O . GLU B 1 36 ? 52.484 -57.806 -26.69 1 81.02 36 GLU B O 1
ATOM 10095 N N . SER B 1 37 ? 50.851 -56.504 -25.624 1 79.1 37 SER B N 1
ATOM 10096 C CA . SER B 1 37 ? 49.937 -57.594 -25.296 1 79.1 37 SER B CA 1
ATOM 10097 C C . SER B 1 37 ? 48.489 -57.117 -25.285 1 79.1 37 SER B C 1
ATOM 10099 O O . SER B 1 37 ? 48.185 -56.053 -24.74 1 79.1 37 SER B O 1
ATOM 10101 N N . ASN B 1 38 ? 47.65 -57.746 -26.027 1 74.02 38 ASN B N 1
ATOM 10102 C CA . ASN B 1 38 ? 46.251 -57.341 -26.131 1 74.02 38 ASN B CA 1
ATOM 10103 C C . ASN B 1 38 ? 45.442 -57.805 -24.924 1 74.02 38 ASN B C 1
ATOM 10105 O O . ASN B 1 38 ? 44.314 -58.278 -25.072 1 74.02 38 ASN B O 1
ATOM 10109 N N . SER B 1 39 ? 46.048 -57.7 -23.675 1 82.75 39 SER B N 1
ATOM 10110 C CA . SER B 1 39 ? 45.345 -58.17 -22.486 1 82.75 39 SER B CA 1
ATOM 10111 C C . SER B 1 39 ? 45.216 -57.062 -21.446 1 82.75 39 SER B C 1
ATOM 10113 O O . SER B 1 39 ? 46.187 -56.36 -21.156 1 82.75 39 SER B O 1
ATOM 10115 N N . LEU B 1 40 ? 43.933 -56.801 -20.807 1 87.02 40 LEU B N 1
ATOM 10116 C CA . LEU B 1 40 ? 43.65 -55.801 -19.783 1 87.02 40 LEU B CA 1
ATOM 10117 C C . LEU B 1 40 ? 44.484 -56.054 -18.531 1 87.02 40 LEU B C 1
ATOM 10119 O O . LEU B 1 40 ? 44.949 -55.11 -17.889 1 87.02 40 LEU B O 1
ATOM 10123 N N . GLU B 1 41 ? 44.761 -57.34 -18.235 1 82.89 41 GLU B N 1
ATOM 10124 C CA . GLU B 1 41 ? 45.499 -57.725 -17.036 1 82.89 41 GLU B CA 1
ATOM 10125 C C . GLU B 1 41 ? 46.953 -57.27 -17.112 1 82.89 41 GLU B C 1
ATOM 10127 O O . GLU B 1 41 ? 47.52 -56.814 -16.117 1 82.89 41 GLU B O 1
ATOM 10132 N N . GLU B 1 42 ? 47.426 -57.361 -18.298 1 83.78 42 GLU B N 1
ATOM 10133 C CA . GLU B 1 42 ? 48.826 -56.988 -18.473 1 83.78 42 GLU B CA 1
ATOM 10134 C C . GLU B 1 42 ? 49.013 -55.477 -18.368 1 83.78 42 GLU B C 1
ATOM 10136 O O . GLU B 1 42 ? 50.07 -55.004 -17.946 1 83.78 42 GLU B O 1
ATOM 10141 N N . VAL B 1 43 ? 47.975 -54.752 -18.756 1 87.47 43 VAL B N 1
ATOM 10142 C CA . VAL B 1 43 ? 48.055 -53.297 -18.677 1 87.47 43 VAL B CA 1
ATOM 10143 C C . VAL B 1 43 ? 48.096 -52.861 -17.214 1 87.47 43 VAL B C 1
ATOM 10145 O O . VAL B 1 43 ? 48.879 -51.983 -16.843 1 87.47 43 VAL B O 1
ATOM 10148 N N . ILE B 1 44 ? 47.309 -53.481 -16.338 1 84.21 44 ILE B N 1
ATOM 10149 C CA . ILE B 1 44 ? 47.136 -53.043 -14.958 1 84.21 44 ILE B CA 1
ATOM 10150 C C . ILE B 1 44 ? 48.317 -53.518 -14.114 1 84.21 44 ILE B C 1
ATOM 10152 O O . ILE B 1 44 ? 48.583 -52.968 -13.042 1 84.21 44 ILE B O 1
ATOM 10156 N N . GLU B 1 45 ? 49.084 -54.529 -14.553 1 81.77 45 GLU B N 1
ATOM 10157 C CA . GLU B 1 45 ? 50.202 -55.096 -13.805 1 81.77 45 GLU B CA 1
ATOM 10158 C C . GLU B 1 45 ? 51.471 -54.272 -14 1 81.77 45 GLU B C 1
ATOM 10160 O O . GLU B 1 45 ? 52.481 -54.511 -13.335 1 81.77 45 GLU B O 1
ATOM 10165 N N . SER B 1 46 ? 51.314 -53.176 -14.684 1 82.19 46 SER B N 1
ATOM 10166 C CA . SER B 1 46 ? 52.487 -52.337 -14.905 1 82.19 46 SER B CA 1
ATOM 10167 C C . SER B 1 46 ? 52.944 -51.672 -13.611 1 82.19 46 SER B C 1
ATOM 10169 O O . SER B 1 46 ? 52.129 -51.112 -12.874 1 82.19 46 SER B O 1
ATOM 10171 N N . GLU B 1 47 ? 54.199 -51.768 -13.331 1 81.34 47 GLU B N 1
ATOM 10172 C CA . GLU B 1 47 ? 54.779 -51.177 -12.128 1 81.34 47 GLU B CA 1
ATOM 10173 C C . GLU B 1 47 ? 54.802 -49.654 -12.217 1 81.34 47 GLU B C 1
ATOM 10175 O O . GLU B 1 47 ? 54.951 -48.97 -11.203 1 81.34 47 GLU B O 1
ATOM 10180 N N . LYS B 1 48 ? 54.568 -49.209 -13.406 1 87.05 48 LYS B N 1
ATOM 10181 C CA . LYS B 1 48 ? 54.607 -47.764 -13.615 1 87.05 48 LYS B CA 1
ATOM 10182 C C . LYS B 1 48 ? 53.324 -47.102 -13.122 1 87.05 48 LYS B C 1
ATOM 10184 O O . LYS B 1 48 ? 53.283 -45.887 -12.921 1 87.05 48 LYS B O 1
ATOM 10189 N N . ILE B 1 49 ? 52.297 -47.816 -12.888 1 90.3 49 ILE B N 1
ATOM 10190 C CA . ILE B 1 49 ? 51.012 -47.261 -12.479 1 90.3 49 ILE B CA 1
ATOM 10191 C C . ILE B 1 49 ? 50.863 -47.366 -10.963 1 90.3 49 ILE B C 1
ATOM 10193 O O . ILE B 1 49 ? 50.856 -48.468 -10.409 1 90.3 49 ILE B O 1
ATOM 10197 N N . PRO B 1 50 ? 50.715 -46.21 -10.333 1 90.33 50 PRO B N 1
ATOM 10198 C CA . PRO B 1 50 ? 50.474 -46.27 -8.89 1 90.33 50 PRO B CA 1
ATOM 10199 C C . PRO B 1 50 ? 49.208 -47.046 -8.534 1 90.33 50 PRO B C 1
ATOM 10201 O O . PRO B 1 50 ? 48.186 -46.912 -9.213 1 90.33 50 PRO B O 1
ATOM 10204 N N . ARG B 1 51 ? 49.201 -47.782 -7.521 1 89.86 51 ARG B N 1
ATOM 10205 C CA . ARG B 1 51 ? 48.172 -48.747 -7.149 1 89.86 51 ARG B CA 1
ATOM 10206 C C . ARG B 1 51 ? 46.818 -48.067 -6.98 1 89.86 51 ARG B C 1
ATOM 10208 O O . ARG B 1 51 ? 45.799 -48.573 -7.455 1 89.86 51 ARG B O 1
ATOM 10215 N N . PRO B 1 52 ? 46.805 -46.84 -6.403 1 91.19 52 PRO B N 1
ATOM 10216 C CA . PRO B 1 52 ? 45.497 -46.215 -6.19 1 91.19 52 PRO B CA 1
ATOM 10217 C C . PRO B 1 52 ? 44.835 -45.775 -7.494 1 91.19 52 PRO B C 1
ATOM 10219 O O . PRO B 1 52 ? 43.629 -45.52 -7.523 1 91.19 52 PRO B O 1
ATOM 10222 N N . LEU B 1 53 ? 45.535 -45.778 -8.64 1 93.34 53 LEU B N 1
ATOM 10223 C CA . LEU B 1 53 ? 44.997 -45.272 -9.898 1 93.34 53 LEU B CA 1
ATOM 10224 C C . LEU B 1 53 ? 44.681 -46.418 -10.854 1 93.34 53 LEU B C 1
ATOM 10226 O O . LEU B 1 53 ? 44.229 -46.189 -11.978 1 93.34 53 LEU B O 1
ATOM 10230 N N . VAL B 1 54 ? 44.921 -47.627 -10.397 1 92.45 54 VAL B N 1
ATOM 10231 C CA . VAL B 1 54 ? 44.747 -48.82 -11.219 1 92.45 54 VAL B CA 1
ATOM 10232 C C . VAL B 1 54 ? 43.311 -48.888 -11.734 1 92.45 54 VAL B C 1
ATOM 10234 O O . VAL B 1 54 ? 43.083 -49.108 -12.926 1 92.45 54 VAL B O 1
ATOM 10237 N N . PRO B 1 55 ? 42.332 -48.608 -10.837 1 92.21 55 PRO B N 1
ATOM 10238 C CA . PRO B 1 55 ? 40.961 -48.668 -11.349 1 92.21 55 PRO B CA 1
ATOM 10239 C C . PRO B 1 55 ? 40.701 -47.656 -12.462 1 92.21 55 PRO B C 1
ATOM 10241 O O . PRO B 1 55 ? 39.98 -47.954 -13.417 1 92.21 55 PRO B O 1
ATOM 10244 N N . PHE B 1 56 ? 41.291 -46.543 -12.362 1 92.51 56 PHE B N 1
ATOM 10245 C CA . PHE B 1 56 ? 41.113 -45.492 -13.357 1 92.51 56 PHE B CA 1
ATOM 10246 C C . PHE B 1 56 ? 41.753 -45.886 -14.682 1 92.51 56 PHE B C 1
ATOM 10248 O O . PHE B 1 56 ? 41.149 -45.719 -15.744 1 92.51 56 PHE B O 1
ATOM 10255 N N . VAL B 1 57 ? 42.947 -46.445 -14.603 1 93.38 57 VAL B N 1
ATOM 10256 C CA . VAL B 1 57 ? 43.67 -46.87 -15.797 1 93.38 57 VAL B CA 1
ATOM 10257 C C . VAL B 1 57 ? 42.965 -48.068 -16.43 1 93.38 57 VAL B C 1
ATOM 10259 O O . VAL B 1 57 ? 42.879 -48.169 -17.656 1 93.38 57 VAL B O 1
ATOM 10262 N N . GLN B 1 58 ? 42.478 -48.864 -15.609 1 93.5 58 GLN B N 1
ATOM 10263 C CA . GLN B 1 58 ? 41.797 -50.067 -16.075 1 93.5 58 GLN B CA 1
ATOM 10264 C C . GLN B 1 58 ? 40.57 -49.715 -16.912 1 93.5 58 GLN B C 1
ATOM 10266 O O . GLN B 1 58 ? 40.342 -50.306 -17.969 1 93.5 58 GLN B O 1
ATOM 10271 N N . ILE B 1 59 ? 39.728 -48.835 -16.478 1 95.14 59 ILE B N 1
ATOM 10272 C CA . ILE B 1 59 ? 38.514 -48.483 -17.206 1 95.14 59 ILE B CA 1
ATOM 10273 C C . ILE B 1 59 ? 38.88 -47.783 -18.513 1 95.14 59 ILE B C 1
ATOM 10275 O O . ILE B 1 59 ? 38.228 -47.99 -19.539 1 95.14 59 ILE B O 1
ATOM 10279 N N . HIS B 1 60 ? 39.958 -47.017 -18.508 1 93.18 60 HIS B N 1
ATOM 10280 C CA . HIS B 1 60 ? 40.41 -46.378 -19.739 1 93.18 60 HIS B CA 1
ATOM 10281 C C . HIS B 1 60 ? 40.856 -47.413 -20.766 1 93.18 60 HIS B C 1
ATOM 10283 O O . HIS B 1 60 ? 40.505 -47.316 -21.944 1 93.18 60 HIS B O 1
ATOM 10289 N N . ALA B 1 61 ? 41.566 -48.314 -20.285 1 93.28 61 ALA B N 1
ATOM 10290 C CA . ALA B 1 61 ? 42.056 -49.378 -21.157 1 93.28 61 ALA B CA 1
ATOM 10291 C C . ALA B 1 61 ? 40.903 -50.225 -21.688 1 93.28 61 ALA B C 1
ATOM 10293 O O . ALA B 1 61 ? 40.873 -50.571 -22.872 1 93.28 61 ALA B O 1
ATOM 10294 N N . ALA B 1 62 ? 40.022 -50.546 -20.835 1 94.66 62 ALA B N 1
ATOM 10295 C CA . ALA B 1 62 ? 38.869 -51.356 -21.219 1 94.66 62 ALA B CA 1
ATOM 10296 C C . ALA B 1 62 ? 38.046 -50.66 -22.299 1 94.66 62 ALA B C 1
ATOM 10298 O O . ALA B 1 62 ? 37.59 -51.299 -23.25 1 94.66 62 ALA B O 1
ATOM 10299 N N . MET B 1 63 ? 37.853 -49.389 -22.198 1 93.52 63 MET B N 1
ATOM 10300 C CA . MET B 1 63 ? 37.073 -48.619 -23.162 1 93.52 63 MET B CA 1
ATOM 10301 C C . MET B 1 63 ? 37.769 -48.581 -24.519 1 93.52 63 MET B C 1
ATOM 10303 O O . MET B 1 63 ? 37.119 -48.703 -25.558 1 93.52 63 MET B O 1
ATOM 10307 N N . MET B 1 64 ? 39.09 -48.482 -24.541 1 90.55 64 MET B N 1
ATOM 10308 C CA . MET B 1 64 ? 39.856 -48.458 -25.784 1 90.55 64 MET B CA 1
ATOM 10309 C C . MET B 1 64 ? 39.785 -49.806 -26.493 1 90.55 64 MET B C 1
ATOM 10311 O O . MET B 1 64 ? 39.586 -49.864 -27.708 1 90.55 64 MET B O 1
ATOM 10315 N N . LEU B 1 65 ? 39.869 -50.817 -25.715 1 92.1 65 LEU B N 1
ATOM 10316 C CA . LEU B 1 65 ? 39.828 -52.163 -26.278 1 92.1 65 LEU B CA 1
ATOM 10317 C C . LEU B 1 65 ? 38.429 -52.497 -26.786 1 92.1 65 LEU B C 1
ATOM 10319 O O . LEU B 1 65 ? 38.28 -53.184 -27.799 1 92.1 65 LEU B O 1
ATOM 10323 N N . ASN B 1 66 ? 37.474 -52.059 -26.038 1 92.52 66 ASN B N 1
ATOM 10324 C CA . ASN B 1 66 ? 36.09 -52.296 -26.431 1 92.52 66 ASN B CA 1
ATOM 10325 C C . ASN B 1 66 ? 35.754 -51.602 -27.748 1 92.52 66 ASN B C 1
ATOM 10327 O O . ASN B 1 66 ? 35.005 -52.14 -28.565 1 92.52 66 ASN B O 1
ATOM 10331 N N . LYS B 1 67 ? 36.317 -50.46 -27.958 1 89 67 LYS B N 1
ATOM 10332 C CA . LYS B 1 67 ? 36.112 -49.745 -29.214 1 89 67 LYS B CA 1
ATOM 10333 C C . LYS B 1 67 ? 36.768 -50.481 -30.379 1 89 67 LYS B C 1
ATOM 10335 O O . LYS B 1 67 ? 36.219 -50.521 -31.482 1 89 67 LYS B O 1
ATOM 10340 N N . LYS B 1 68 ? 37.895 -51.115 -30.11 1 86.83 68 LYS B N 1
ATOM 10341 C CA . LYS B 1 68 ? 38.643 -51.841 -31.133 1 86.83 68 LYS B CA 1
ATOM 10342 C C . LYS B 1 68 ? 37.979 -53.177 -31.455 1 86.83 68 LYS B C 1
ATOM 10344 O O . LYS B 1 68 ? 37.845 -53.543 -32.625 1 86.83 68 LYS B O 1
ATOM 10349 N N . ASN B 1 69 ? 37.52 -53.889 -30.339 1 88.08 69 ASN B N 1
ATOM 10350 C CA . ASN B 1 69 ? 36.847 -55.17 -30.532 1 88.08 69 ASN B CA 1
ATOM 10351 C C . ASN B 1 69 ? 35.577 -55.267 -29.692 1 88.08 69 ASN B C 1
ATOM 10353 O O . ASN B 1 69 ? 35.612 -55.752 -28.559 1 88.08 69 ASN B O 1
ATOM 10357 N N . PRO B 1 70 ? 34.465 -54.917 -30.196 1 89.57 70 PRO B N 1
ATOM 10358 C CA . PRO B 1 70 ? 33.204 -54.878 -29.451 1 89.57 70 PRO B CA 1
ATOM 10359 C C . PRO B 1 70 ? 32.736 -56.263 -29.011 1 89.57 70 PRO B C 1
ATOM 10361 O O . PRO B 1 70 ? 31.809 -56.378 -28.205 1 89.57 70 PRO B O 1
ATOM 10364 N N . ASN B 1 71 ? 33.457 -57.384 -29.427 1 85.57 71 ASN B N 1
ATOM 10365 C CA . ASN B 1 71 ? 33.007 -58.733 -29.098 1 85.57 71 ASN B CA 1
ATOM 10366 C C . ASN B 1 71 ? 33.79 -59.316 -27.926 1 85.57 71 ASN B C 1
ATOM 10368 O O . ASN B 1 71 ? 33.501 -60.423 -27.469 1 85.57 71 ASN B O 1
ATOM 10372 N N . ASP B 1 72 ? 34.731 -58.533 -27.425 1 87.69 72 ASP B N 1
ATOM 10373 C CA . ASP B 1 72 ? 35.542 -58.996 -26.303 1 87.69 72 ASP B CA 1
ATOM 10374 C C . ASP B 1 72 ? 34.767 -58.903 -24.991 1 87.69 72 ASP B C 1
ATOM 10376 O O . ASP B 1 72 ? 34.553 -57.809 -24.466 1 87.69 72 ASP B O 1
ATOM 10380 N N . GLN B 1 73 ? 34.455 -59.969 -24.391 1 89.41 73 GLN B N 1
ATOM 10381 C CA . GLN B 1 73 ? 33.606 -60.033 -23.206 1 89.41 73 GLN B CA 1
ATOM 10382 C C . GLN B 1 73 ? 34.349 -59.535 -21.969 1 89.41 73 GLN B C 1
ATOM 10384 O O . GLN B 1 73 ? 33.733 -59.021 -21.034 1 89.41 73 GLN B O 1
ATOM 10389 N N . SER B 1 74 ? 35.612 -59.65 -21.978 1 89.24 74 SER B N 1
ATOM 10390 C CA . SER B 1 74 ? 36.404 -59.231 -20.826 1 89.24 74 SER B CA 1
ATOM 10391 C C . SER B 1 74 ? 36.342 -57.719 -20.633 1 89.24 74 SER B C 1
ATOM 10393 O O . SER B 1 74 ? 36.364 -57.231 -19.501 1 89.24 74 SER B O 1
ATOM 10395 N N . THR B 1 75 ? 36.184 -56.99 -21.779 1 93.12 75 THR B N 1
ATOM 10396 C CA . THR B 1 75 ? 36.11 -55.536 -21.692 1 93.12 75 THR B CA 1
ATOM 10397 C C . THR B 1 75 ? 34.769 -55.097 -21.111 1 93.12 75 THR B C 1
ATOM 10399 O O . THR B 1 75 ? 34.704 -54.136 -20.342 1 93.12 75 THR B O 1
ATOM 10402 N N . TYR B 1 76 ? 33.724 -55.789 -21.442 1 94.83 76 TYR B N 1
ATOM 10403 C CA . TYR B 1 76 ? 32.405 -55.473 -20.905 1 94.83 76 TYR B CA 1
ATOM 10404 C C . TYR B 1 76 ? 32.345 -55.75 -19.407 1 94.83 76 TYR B C 1
ATOM 10406 O O . TYR B 1 76 ? 31.735 -54.989 -18.653 1 94.83 76 TYR B O 1
ATOM 10414 N N . ALA B 1 77 ? 32.995 -56.799 -18.999 1 93.66 77 ALA B N 1
ATOM 10415 C CA . ALA B 1 77 ? 33.045 -57.124 -17.576 1 93.66 77 ALA B CA 1
ATOM 10416 C C . ALA B 1 77 ? 33.776 -56.039 -16.79 1 93.66 77 ALA B C 1
ATOM 10418 O O . ALA B 1 77 ? 33.37 -55.688 -15.68 1 93.66 77 ALA B O 1
ATOM 10419 N N . ALA B 1 78 ? 34.838 -55.524 -17.377 1 94.98 78 ALA B N 1
ATOM 10420 C CA . ALA B 1 78 ? 35.61 -54.469 -16.725 1 94.98 78 ALA B CA 1
ATOM 10421 C C . ALA B 1 78 ? 34.798 -53.182 -16.618 1 94.98 78 ALA B C 1
ATOM 10423 O O . ALA B 1 78 ? 34.884 -52.467 -15.616 1 94.98 78 ALA B O 1
ATOM 10424 N N . ILE B 1 79 ? 34.033 -52.889 -17.629 1 96.52 79 ILE B N 1
ATOM 10425 C CA . ILE B 1 79 ? 33.204 -51.688 -17.626 1 96.52 79 ILE B CA 1
ATOM 10426 C C . ILE B 1 79 ? 32.09 -51.833 -16.591 1 96.52 79 ILE B C 1
ATOM 10428 O O . ILE B 1 79 ? 31.792 -50.891 -15.854 1 96.52 79 ILE B O 1
ATOM 10432 N N . ALA B 1 80 ? 31.448 -52.969 -16.501 1 96.37 80 ALA B N 1
ATOM 10433 C CA . ALA B 1 80 ? 30.413 -53.232 -15.504 1 96.37 80 ALA B CA 1
ATOM 10434 C C . ALA B 1 80 ? 30.961 -53.068 -14.089 1 96.37 80 ALA B C 1
ATOM 10436 O O . ALA B 1 80 ? 30.296 -52.495 -13.222 1 96.37 80 ALA B O 1
ATOM 10437 N N . GLU B 1 81 ? 32.18 -53.558 -13.869 1 95.32 81 GLU B N 1
ATOM 10438 C CA . GLU B 1 81 ? 32.797 -53.435 -12.552 1 95.32 81 GLU B CA 1
ATOM 10439 C C . GLU B 1 81 ? 33.097 -51.976 -12.217 1 95.32 81 GLU B C 1
ATOM 10441 O O . GLU B 1 81 ? 32.994 -51.566 -11.06 1 95.32 81 GLU B O 1
ATOM 10446 N N . ALA B 1 82 ? 33.473 -51.253 -13.254 1 96.55 82 ALA B N 1
ATOM 10447 C CA . ALA B 1 82 ? 33.738 -49.831 -13.055 1 96.55 82 ALA B CA 1
ATOM 10448 C C . ALA B 1 82 ? 32.464 -49.082 -12.675 1 96.55 82 ALA B C 1
ATOM 10450 O O . ALA B 1 82 ? 32.503 -48.14 -11.881 1 96.55 82 ALA B O 1
ATOM 10451 N N . LEU B 1 83 ? 31.345 -49.464 -13.218 1 96.83 83 LEU B N 1
ATOM 10452 C CA . LEU B 1 83 ? 30.068 -48.828 -12.91 1 96.83 83 LEU B CA 1
ATOM 10453 C C . LEU B 1 83 ? 29.653 -49.111 -11.47 1 96.83 83 LEU B C 1
ATOM 10455 O O . LEU B 1 83 ? 28.913 -48.329 -10.868 1 96.83 83 LEU B O 1
ATOM 10459 N N . LYS B 1 84 ? 30.107 -50.176 -10.916 1 95.9 84 LYS B N 1
ATOM 10460 C CA . LYS B 1 84 ? 29.784 -50.554 -9.543 1 95.9 84 LYS B CA 1
ATOM 10461 C C . LYS B 1 84 ? 30.722 -49.874 -8.55 1 95.9 84 LYS B C 1
ATOM 10463 O O . LYS B 1 84 ? 30.574 -50.036 -7.337 1 95.9 84 LYS B O 1
ATOM 10468 N N . SER B 1 85 ? 31.635 -49.067 -9.043 1 94.76 85 SER B N 1
ATOM 10469 C CA . SER B 1 85 ? 32.622 -48.412 -8.191 1 94.76 85 SER B CA 1
ATOM 10470 C C . SER B 1 85 ? 31.972 -47.359 -7.299 1 94.76 85 SER B C 1
ATOM 10472 O O . SER B 1 85 ? 30.961 -46.762 -7.672 1 94.76 85 SER B O 1
ATOM 10474 N N . ARG B 1 86 ? 32.516 -47.124 -6.193 1 91.24 86 ARG B N 1
ATOM 10475 C CA . ARG B 1 86 ? 32.05 -46.07 -5.298 1 91.24 86 ARG B CA 1
ATOM 10476 C C . ARG B 1 86 ? 32.615 -44.714 -5.709 1 91.24 86 ARG B C 1
ATOM 10478 O O . ARG B 1 86 ? 32.121 -43.672 -5.272 1 91.24 86 ARG B O 1
ATOM 10485 N N . ASP B 1 87 ? 33.607 -44.788 -6.508 1 92.83 87 ASP B N 1
ATOM 10486 C CA . ASP B 1 87 ? 34.267 -43.565 -6.956 1 92.83 87 ASP B CA 1
ATOM 10487 C C . ASP B 1 87 ? 33.566 -42.981 -8.18 1 92.83 87 ASP B C 1
ATOM 10489 O O . ASP B 1 87 ? 33.558 -43.595 -9.249 1 92.83 87 ASP B O 1
ATOM 10493 N N . GLU B 1 88 ? 33.182 -41.809 -8.053 1 91.44 88 GLU B N 1
ATOM 10494 C CA . GLU B 1 88 ? 32.384 -41.16 -9.089 1 91.44 88 GLU B CA 1
ATOM 10495 C C . GLU B 1 88 ? 33.215 -40.893 -10.34 1 91.44 88 GLU B C 1
ATOM 10497 O O . GLU B 1 88 ? 32.683 -40.869 -11.452 1 91.44 88 GLU B O 1
ATOM 10502 N N . ILE B 1 89 ? 34.481 -40.726 -10.17 1 90.87 89 ILE B N 1
ATOM 10503 C CA . ILE B 1 89 ? 35.339 -40.445 -11.316 1 90.87 89 ILE B CA 1
ATOM 10504 C C . ILE B 1 89 ? 35.404 -41.67 -12.225 1 90.87 89 ILE B C 1
ATOM 10506 O O . ILE B 1 89 ? 35.343 -41.545 -13.45 1 90.87 89 ILE B O 1
ATOM 10510 N N . ILE B 1 90 ? 35.526 -42.788 -11.649 1 94.63 90 ILE B N 1
ATOM 10511 C CA . ILE B 1 90 ? 35.567 -44.047 -12.386 1 94.63 90 ILE B CA 1
ATOM 10512 C C . ILE B 1 90 ? 34.215 -44.302 -13.048 1 94.63 90 ILE B C 1
ATOM 10514 O O . ILE B 1 90 ? 34.152 -44.657 -14.228 1 94.63 90 ILE B O 1
ATOM 10518 N N . VAL B 1 91 ? 33.168 -44.039 -12.342 1 96.02 91 VAL B N 1
ATOM 10519 C CA . VAL B 1 91 ? 31.817 -44.234 -12.856 1 96.02 91 VAL B CA 1
ATOM 10520 C C . VAL B 1 91 ? 31.579 -43.312 -14.05 1 96.02 91 VAL B C 1
ATOM 10522 O O . VAL B 1 91 ? 31.042 -43.739 -15.075 1 96.02 91 VAL B O 1
ATOM 10525 N N . ASN B 1 92 ? 32.034 -42.126 -13.885 1 94.15 92 ASN B N 1
ATOM 10526 C CA . ASN B 1 92 ? 31.829 -41.147 -14.947 1 94.15 92 ASN B CA 1
ATOM 10527 C C . ASN B 1 92 ? 32.518 -41.572 -16.241 1 94.15 92 ASN B C 1
ATOM 10529 O O . ASN B 1 92 ? 31.961 -41.408 -17.328 1 94.15 92 ASN B O 1
ATOM 10533 N N . LYS B 1 93 ? 33.704 -42.096 -16.122 1 94.29 93 LYS B N 1
ATOM 10534 C CA . LYS B 1 93 ? 34.424 -42.579 -17.297 1 94.29 93 LYS B CA 1
ATOM 10535 C C . LYS B 1 93 ? 33.734 -43.798 -17.902 1 94.29 93 LYS B C 1
ATOM 10537 O O . LYS B 1 93 ? 33.619 -43.91 -19.124 1 94.29 93 LYS B O 1
ATOM 10542 N N . ALA B 1 94 ? 33.235 -44.621 -17.096 1 96.41 94 ALA B N 1
ATOM 10543 C CA . ALA B 1 94 ? 32.565 -45.836 -17.552 1 96.41 94 ALA B CA 1
ATOM 10544 C C . ALA B 1 94 ? 31.281 -45.504 -18.306 1 96.41 94 ALA B C 1
ATOM 10546 O O . ALA B 1 94 ? 30.898 -46.219 -19.236 1 96.41 94 ALA B O 1
ATOM 10547 N N . LEU B 1 95 ? 30.614 -44.48 -17.988 1 96.43 95 LEU B N 1
ATOM 10548 C CA . LEU B 1 95 ? 29.349 -44.077 -18.593 1 96.43 95 LEU B CA 1
ATOM 10549 C C . LEU B 1 95 ? 29.56 -43.588 -20.021 1 96.43 95 LEU B C 1
ATOM 10551 O O . LEU B 1 95 ? 28.607 -43.496 -20.798 1 96.43 95 LEU B O 1
ATOM 10555 N N . GLN B 1 96 ? 30.78 -43.395 -20.387 1 94.06 96 GLN B N 1
ATOM 10556 C CA . GLN B 1 96 ? 31.084 -42.911 -21.729 1 94.06 96 GLN B CA 1
ATOM 10557 C C . GLN B 1 96 ? 31.288 -44.072 -22.699 1 94.06 96 GLN B C 1
ATOM 10559 O O . GLN B 1 96 ? 31.509 -43.859 -23.893 1 94.06 96 GLN B O 1
ATOM 10564 N N . ALA B 1 97 ? 31.234 -45.303 -22.201 1 94.51 97 ALA B N 1
ATOM 10565 C CA . ALA B 1 97 ? 31.413 -46.478 -23.049 1 94.51 97 ALA B CA 1
ATOM 10566 C C . ALA B 1 97 ? 30.181 -46.722 -23.916 1 94.51 97 ALA B C 1
ATOM 10568 O O . ALA B 1 97 ? 29.286 -47.48 -23.534 1 94.51 97 ALA B O 1
ATOM 10569 N N . ASN B 1 98 ? 30.079 -46.361 -25.083 1 91.48 98 ASN B N 1
ATOM 10570 C CA . ASN B 1 98 ? 28.905 -46.339 -25.949 1 91.48 98 ASN B CA 1
ATOM 10571 C C . ASN B 1 98 ? 28.409 -47.75 -26.254 1 91.48 98 ASN B C 1
ATOM 10573 O O . ASN B 1 98 ? 27.211 -48.025 -26.159 1 91.48 98 ASN B O 1
ATOM 10577 N N . ASN B 1 99 ? 29.39 -48.722 -26.604 1 92.03 99 ASN B N 1
ATOM 10578 C CA . ASN B 1 99 ? 29.012 -50.066 -27.026 1 92.03 99 ASN B CA 1
ATOM 10579 C C . ASN B 1 99 ? 28.369 -50.852 -25.887 1 92.03 99 ASN B C 1
ATOM 10581 O O . ASN B 1 99 ? 27.652 -51.825 -26.126 1 92.03 99 ASN B O 1
ATOM 10585 N N . PHE B 1 100 ? 28.587 -50.405 -24.706 1 94.43 100 PHE B N 1
ATOM 10586 C CA . PHE B 1 100 ? 28.046 -51.087 -23.537 1 94.43 100 PHE B CA 1
ATOM 10587 C C . PHE B 1 100 ? 26.551 -50.824 -23.4 1 94.43 100 PHE B C 1
ATOM 10589 O O . PHE B 1 100 ? 25.809 -51.672 -22.9 1 94.43 100 PHE B O 1
ATOM 10596 N N . PHE B 1 101 ? 26.062 -49.673 -23.913 1 95.18 101 PHE B N 1
ATOM 10597 C CA . PHE B 1 101 ? 24.707 -49.215 -23.629 1 95.18 101 PHE B CA 1
ATOM 10598 C C . PHE B 1 101 ? 23.848 -49.253 -24.887 1 95.18 101 PHE B C 1
ATOM 10600 O O . PHE B 1 101 ? 22.622 -49.143 -24.812 1 95.18 101 PHE B O 1
ATOM 10607 N N . ASN B 1 102 ? 24.397 -49.388 -26.082 1 91.82 102 ASN B N 1
ATOM 10608 C CA . ASN B 1 102 ? 23.661 -49.145 -27.317 1 91.82 102 ASN B CA 1
ATOM 10609 C C . ASN B 1 102 ? 23.08 -50.437 -27.887 1 91.82 102 ASN B C 1
ATOM 10611 O O . ASN B 1 102 ? 22.556 -50.448 -29.002 1 91.82 102 ASN B O 1
ATOM 10615 N N . GLY B 1 103 ? 23.273 -51.667 -27.253 1 88.98 103 GLY B N 1
ATOM 10616 C CA . GLY B 1 103 ? 22.684 -52.919 -27.702 1 88.98 103 GLY B CA 1
ATOM 10617 C C . GLY B 1 103 ? 23.618 -53.741 -28.57 1 88.98 103 GLY B C 1
ATOM 10618 O O . GLY B 1 103 ? 23.23 -54.79 -29.087 1 88.98 103 GLY B O 1
ATOM 10619 N N . THR B 1 104 ? 24.853 -53.283 -28.843 1 89.39 104 THR B N 1
ATOM 10620 C CA . THR B 1 104 ? 25.829 -53.998 -29.658 1 89.39 104 THR B CA 1
ATOM 10621 C C . THR B 1 104 ? 26.047 -55.411 -29.126 1 89.39 104 THR B C 1
ATOM 10623 O O . THR B 1 104 ? 26.141 -56.365 -29.902 1 89.39 104 THR B O 1
ATOM 10626 N N . ASN B 1 105 ? 26.212 -55.503 -27.858 1 92.05 105 ASN B N 1
ATOM 10627 C CA . ASN B 1 105 ? 26.313 -56.803 -27.205 1 92.05 105 ASN B CA 1
ATOM 10628 C C . ASN B 1 105 ? 24.998 -57.2 -26.539 1 92.05 105 ASN B C 1
ATOM 10630 O O . ASN B 1 105 ? 24.703 -56.761 -25.426 1 92.05 105 ASN B O 1
ATOM 10634 N N . GLU B 1 106 ? 24.207 -58.059 -27.022 1 89.56 106 GLU B N 1
ATOM 10635 C CA . GLU B 1 106 ? 22.867 -58.422 -26.569 1 89.56 106 GLU B CA 1
ATOM 10636 C C . GLU B 1 106 ? 22.922 -59.225 -25.272 1 89.56 106 GLU B C 1
ATOM 10638 O O . GLU B 1 106 ? 21.933 -59.301 -24.54 1 89.56 106 GLU B O 1
ATOM 10643 N N . TYR B 1 107 ? 24.129 -59.773 -25.051 1 90.85 107 TYR B N 1
ATOM 10644 C CA . TYR B 1 107 ? 24.274 -60.56 -23.832 1 90.85 107 TYR B CA 1
ATOM 10645 C C . TYR B 1 107 ? 24.42 -59.657 -22.614 1 90.85 107 TYR B C 1
ATOM 10647 O O . TYR B 1 107 ? 24.145 -60.074 -21.486 1 90.85 107 TYR B O 1
ATOM 10655 N N . ILE B 1 108 ? 24.754 -58.415 -22.981 1 93.04 108 ILE B N 1
ATOM 10656 C CA . ILE B 1 108 ? 25.023 -57.499 -21.878 1 93.04 108 ILE B CA 1
ATOM 10657 C C . ILE B 1 108 ? 23.919 -56.447 -21.801 1 93.04 108 ILE B C 1
ATOM 10659 O O . ILE B 1 108 ? 23.333 -56.229 -20.737 1 93.04 108 ILE B O 1
ATOM 10663 N N . THR B 1 109 ? 23.611 -55.826 -22.937 1 93.71 109 THR B N 1
ATOM 10664 C CA . THR B 1 109 ? 22.615 -54.76 -22.92 1 93.71 109 THR B CA 1
ATOM 10665 C C . THR B 1 109 ? 21.204 -55.337 -22.996 1 93.71 109 THR B C 1
ATOM 10667 O O . THR B 1 109 ? 20.558 -55.273 -24.044 1 93.71 109 THR B O 1
ATOM 10670 N N . ASN B 1 110 ? 20.737 -55.822 -21.987 1 94.23 110 ASN B N 1
ATOM 10671 C CA . ASN B 1 110 ? 19.369 -56.316 -21.869 1 94.23 110 ASN B CA 1
ATOM 10672 C C . ASN B 1 110 ? 18.848 -56.188 -20.44 1 94.23 110 ASN B C 1
ATOM 10674 O O . ASN B 1 110 ? 19.624 -55.958 -19.511 1 94.23 110 ASN B O 1
ATOM 10678 N N . VAL B 1 111 ? 17.647 -56.326 -20.199 1 96.03 111 VAL B N 1
ATOM 10679 C CA . VAL B 1 111 ? 16.966 -56.079 -18.932 1 96.03 111 VAL B CA 1
ATOM 10680 C C . VAL B 1 111 ? 17.453 -57.073 -17.881 1 96.03 111 VAL B C 1
ATOM 10682 O O . VAL B 1 111 ? 17.72 -56.696 -16.737 1 96.03 111 VAL B O 1
ATOM 10685 N N . GLN B 1 112 ? 17.599 -58.275 -18.28 1 95.22 112 GLN B N 1
ATOM 10686 C CA . GLN B 1 112 ? 17.98 -59.328 -17.343 1 95.22 112 GLN B CA 1
ATOM 10687 C C . GLN B 1 112 ? 19.362 -59.064 -16.751 1 95.22 112 GLN B C 1
ATOM 10689 O O . GLN B 1 112 ? 19.554 -59.173 -15.539 1 95.22 112 GLN B O 1
ATOM 10694 N N . TYR B 1 113 ? 20.308 -58.72 -17.625 1 95.44 113 TYR B N 1
ATOM 10695 C CA . TYR B 1 113 ? 21.661 -58.457 -17.147 1 95.44 113 TYR B CA 1
ATOM 10696 C C . TYR B 1 113 ? 21.685 -57.255 -16.211 1 95.44 113 TYR B C 1
ATOM 10698 O O . TYR B 1 113 ? 22.275 -57.313 -15.13 1 95.44 113 TYR B O 1
ATOM 10706 N N . PHE B 1 114 ? 21.067 -56.197 -16.606 1 96.66 114 PHE B N 1
ATOM 10707 C CA . PHE B 1 114 ? 21.117 -54.959 -15.837 1 96.66 114 PHE B CA 1
ATOM 10708 C C . PHE B 1 114 ? 20.428 -55.13 -14.489 1 96.66 114 PHE B C 1
ATOM 10710 O O . PHE B 1 114 ? 20.901 -54.614 -13.474 1 96.66 114 PHE B O 1
ATOM 10717 N N . PHE B 1 115 ? 19.309 -55.812 -14.358 1 95.14 115 PHE B N 1
ATOM 10718 C CA . PHE B 1 115 ? 18.533 -55.945 -13.13 1 95.14 115 PHE B CA 1
ATOM 10719 C C . PHE B 1 115 ? 19.147 -56.995 -12.212 1 95.14 115 PHE B C 1
ATOM 10721 O O . PHE B 1 115 ? 18.975 -56.939 -10.993 1 95.14 115 PHE B O 1
ATOM 10728 N N . ASN B 1 116 ? 19.908 -57.929 -12.805 1 92.99 116 ASN B N 1
ATOM 10729 C CA . ASN B 1 116 ? 20.48 -58.988 -11.981 1 92.99 116 ASN B CA 1
ATOM 10730 C C . ASN B 1 116 ? 21.936 -58.699 -11.626 1 92.99 116 ASN B C 1
ATOM 10732 O O . ASN B 1 116 ? 22.419 -59.125 -10.576 1 92.99 116 ASN B O 1
ATOM 10736 N N . TYR B 1 117 ? 22.64 -57.986 -12.553 1 93.69 117 TYR B N 1
ATOM 10737 C CA . TYR B 1 117 ? 24.086 -57.952 -12.365 1 93.69 117 TYR B CA 1
ATOM 10738 C C . TYR B 1 117 ? 24.59 -56.517 -12.27 1 93.69 117 TYR B C 1
ATOM 10740 O O . TYR B 1 117 ? 25.773 -56.283 -12.014 1 93.69 117 TYR B O 1
ATOM 10748 N N . LEU B 1 118 ? 23.707 -55.514 -12.342 1 95.49 118 LEU B N 1
ATOM 10749 C CA . LEU B 1 118 ? 24.216 -54.147 -12.336 1 95.49 118 LEU B CA 1
ATOM 10750 C C . LEU B 1 118 ? 23.433 -53.28 -11.356 1 95.49 118 LEU B C 1
ATOM 10752 O O . LEU B 1 118 ? 23.949 -52.909 -10.299 1 95.49 118 LEU B O 1
ATOM 10756 N N . PHE B 1 119 ? 22.121 -53.014 -11.487 1 94.8 119 PHE B N 1
ATOM 10757 C CA . PHE B 1 119 ? 21.304 -52.054 -10.754 1 94.8 119 PHE B CA 1
ATOM 10758 C C . PHE B 1 119 ? 21.355 -52.332 -9.256 1 94.8 119 PHE B C 1
ATOM 10760 O O . PHE B 1 119 ? 21.428 -51.403 -8.449 1 94.8 119 PHE B O 1
ATOM 10767 N N . PRO B 1 120 ? 21.338 -53.572 -8.791 1 92.16 120 PRO B N 1
ATOM 10768 C CA . PRO B 1 120 ? 21.388 -53.811 -7.347 1 92.16 120 PRO B CA 1
ATOM 10769 C C . PRO B 1 120 ? 22.729 -53.421 -6.731 1 92.16 120 PRO B C 1
ATOM 10771 O O . PRO B 1 120 ? 22.821 -53.223 -5.516 1 92.16 120 PRO B O 1
ATOM 10774 N N . TYR B 1 121 ? 23.782 -53.227 -7.645 1 94.69 121 TYR B N 1
ATOM 10775 C CA . TYR B 1 121 ? 25.131 -53.065 -7.114 1 94.69 121 TYR B CA 1
ATOM 10776 C C . TYR B 1 121 ? 25.647 -51.652 -7.36 1 94.69 121 TYR B C 1
ATOM 10778 O O . TYR B 1 121 ? 26.837 -51.38 -7.182 1 94.69 121 TYR B O 1
ATOM 10786 N N . VAL B 1 122 ? 24.826 -50.81 -7.826 1 95.94 122 VAL B N 1
ATOM 10787 C CA . VAL B 1 122 ? 25.241 -49.428 -8.038 1 95.94 122 VAL B CA 1
ATOM 10788 C C . VAL B 1 122 ? 24.429 -48.5 -7.137 1 95.94 122 VAL B C 1
ATOM 10790 O O . VAL B 1 122 ? 23.417 -48.91 -6.564 1 95.94 122 VAL B O 1
ATOM 10793 N N . SER B 1 123 ? 24.87 -47.277 -6.946 1 94.74 123 SER B N 1
ATOM 10794 C CA . SER B 1 123 ? 24.154 -46.291 -6.144 1 94.74 123 SER B CA 1
ATOM 10795 C C . SER B 1 123 ? 22.923 -45.77 -6.878 1 94.74 123 SER B C 1
ATOM 10797 O O . SER B 1 123 ? 22.777 -45.982 -8.083 1 94.74 123 SER B O 1
ATOM 10799 N N . LEU B 1 124 ? 21.997 -45.182 -6.189 1 94.77 124 LEU B N 1
ATOM 10800 C CA . LEU B 1 124 ? 20.813 -44.597 -6.81 1 94.77 124 LEU B CA 1
ATOM 10801 C C . LEU B 1 124 ? 21.204 -43.542 -7.839 1 94.77 124 LEU B C 1
ATOM 10803 O O . LEU B 1 124 ? 20.624 -43.482 -8.925 1 94.77 124 LEU B O 1
ATOM 10807 N N . ASN B 1 125 ? 22.202 -42.718 -7.483 1 93.85 125 ASN B N 1
ATOM 10808 C CA . ASN B 1 125 ? 22.669 -41.695 -8.413 1 93.85 125 ASN B CA 1
ATOM 10809 C C . ASN B 1 125 ? 23.22 -42.313 -9.694 1 93.85 125 ASN B C 1
ATOM 10811 O O . ASN B 1 125 ? 22.935 -41.832 -10.793 1 93.85 125 ASN B O 1
ATOM 10815 N N . THR B 1 126 ? 23.966 -43.351 -9.546 1 96.04 126 THR B N 1
ATOM 10816 C CA . THR B 1 126 ? 24.544 -44.026 -10.702 1 96.04 126 THR B CA 1
ATOM 10817 C C . THR B 1 126 ? 23.456 -44.701 -11.533 1 96.04 126 THR B C 1
ATOM 10819 O O . THR B 1 126 ? 23.499 -44.669 -12.765 1 96.04 126 THR B O 1
ATOM 10822 N N . ARG B 1 127 ? 22.526 -45.329 -10.903 1 95.27 127 ARG B N 1
ATOM 10823 C CA . ARG B 1 127 ? 21.419 -45.962 -11.612 1 95.27 127 ARG B CA 1
ATOM 10824 C C . ARG B 1 127 ? 20.677 -44.952 -12.481 1 95.27 127 ARG B C 1
ATOM 10826 O O . ARG B 1 127 ? 20.38 -45.227 -13.645 1 95.27 127 ARG B O 1
ATOM 10833 N N . THR B 1 128 ? 20.407 -43.878 -11.904 1 94.77 128 THR B N 1
ATOM 10834 C CA . THR B 1 128 ? 19.697 -42.833 -12.633 1 94.77 128 THR B CA 1
ATOM 10835 C C . THR B 1 128 ? 20.499 -42.383 -13.852 1 94.77 128 THR B C 1
ATOM 10837 O O . THR B 1 128 ? 19.938 -42.184 -14.931 1 94.77 128 THR B O 1
ATOM 10840 N N . ARG B 1 129 ? 21.791 -42.283 -13.722 1 95.11 129 ARG B N 1
ATOM 10841 C CA . ARG B 1 129 ? 22.649 -41.863 -14.825 1 95.11 129 ARG B CA 1
ATOM 10842 C C . ARG B 1 129 ? 22.727 -42.942 -15.9 1 95.11 129 ARG B C 1
ATOM 10844 O O . ARG B 1 129 ? 22.783 -42.635 -17.092 1 95.11 129 ARG B O 1
ATOM 10851 N N . ILE B 1 130 ? 22.79 -44.168 -15.499 1 96.53 130 ILE B N 1
ATOM 10852 C CA . ILE B 1 130 ? 22.788 -45.28 -16.444 1 96.53 130 ILE B CA 1
ATOM 10853 C C . ILE B 1 130 ? 21.51 -45.246 -17.278 1 96.53 130 ILE B C 1
ATOM 10855 O O . ILE B 1 130 ? 21.556 -45.386 -18.502 1 96.53 130 ILE B O 1
ATOM 10859 N N . ILE B 1 131 ? 20.383 -45.058 -16.632 1 96.12 131 ILE B N 1
ATOM 10860 C CA . ILE B 1 131 ? 19.094 -45.012 -17.313 1 96.12 131 ILE B CA 1
ATOM 10861 C C . ILE B 1 131 ? 19.092 -43.88 -18.338 1 96.12 131 ILE B C 1
ATOM 10863 O O . ILE B 1 131 ? 18.617 -44.054 -19.463 1 96.12 131 ILE B O 1
ATOM 10867 N N . ASN B 1 132 ? 19.682 -42.864 -17.973 1 94.13 132 ASN B N 1
ATOM 10868 C CA . ASN B 1 132 ? 19.763 -41.734 -18.892 1 94.13 132 ASN B CA 1
ATOM 10869 C C . ASN B 1 132 ? 20.641 -42.054 -20.098 1 94.13 132 ASN B C 1
ATOM 10871 O O . ASN B 1 132 ? 20.307 -41.694 -21.228 1 94.13 132 ASN B O 1
ATOM 10875 N N . VAL B 1 133 ? 21.782 -42.662 -19.859 1 95.44 133 VAL B N 1
ATOM 10876 C CA . VAL B 1 133 ? 22.706 -43.014 -20.932 1 95.44 133 VAL B CA 1
ATOM 10877 C C . VAL B 1 133 ? 22.059 -44.044 -21.854 1 95.44 133 VAL B C 1
ATOM 10879 O O . VAL B 1 133 ? 22.199 -43.967 -23.077 1 95.44 133 VAL B O 1
ATOM 10882 N N . LEU B 1 134 ? 21.335 -44.982 -21.259 1 95.2 134 LEU B N 1
ATOM 10883 C CA . LEU B 1 134 ? 20.597 -45.962 -22.049 1 95.2 134 LEU B CA 1
ATOM 10884 C C . LEU B 1 134 ? 19.594 -45.275 -22.969 1 95.2 134 LEU B C 1
ATOM 10886 O O . LEU B 1 134 ? 19.505 -45.605 -24.154 1 95.2 134 LEU B O 1
ATOM 10890 N N . ALA B 1 135 ? 18.856 -44.362 -22.392 1 93.22 135 ALA B N 1
ATOM 10891 C CA . ALA B 1 135 ? 17.863 -43.614 -23.159 1 93.22 135 ALA B CA 1
ATOM 10892 C C . ALA B 1 135 ? 18.506 -42.915 -24.354 1 93.22 135 ALA B C 1
ATOM 10894 O O . ALA B 1 135 ? 17.986 -42.975 -25.47 1 93.22 135 ALA B O 1
ATOM 10895 N N . SER B 1 136 ? 19.639 -42.35 -24.118 1 91.78 136 SER B N 1
ATOM 10896 C CA . SER B 1 136 ? 20.323 -41.582 -25.154 1 91.78 136 SER B CA 1
ATOM 10897 C C . SER B 1 136 ? 20.883 -42.494 -26.24 1 91.78 136 SER B C 1
ATOM 10899 O O . SER B 1 136 ? 20.77 -42.193 -27.43 1 91.78 136 SER B O 1
ATOM 10901 N N . ARG B 1 137 ? 21.41 -43.632 -25.944 1 93.87 137 ARG B N 1
ATOM 10902 C CA . ARG B 1 137 ? 22.114 -44.496 -26.885 1 93.87 137 ARG B CA 1
ATOM 10903 C C . ARG B 1 137 ? 21.14 -45.399 -27.635 1 93.87 137 ARG B C 1
ATOM 10905 O O . ARG B 1 137 ? 21.423 -45.832 -28.754 1 93.87 137 ARG B O 1
ATOM 10912 N N . LEU B 1 138 ? 20.042 -45.765 -27.056 1 93.46 138 LEU B N 1
ATOM 10913 C CA . LEU B 1 138 ? 19.096 -46.686 -27.676 1 93.46 138 LEU B CA 1
ATOM 10914 C C . LEU B 1 138 ? 18.112 -45.937 -28.568 1 93.46 138 LEU B C 1
ATOM 10916 O O . LEU B 1 138 ? 17.444 -46.542 -29.409 1 93.46 138 LEU B O 1
ATOM 10920 N N . ALA B 1 139 ? 17.868 -44.726 -28.376 1 85.97 139 ALA B N 1
ATOM 10921 C CA . ALA B 1 139 ? 16.849 -43.931 -29.058 1 85.97 139 ALA B CA 1
ATOM 10922 C C . ALA B 1 139 ? 16.912 -44.138 -30.568 1 85.97 139 ALA B C 1
ATOM 10924 O O . ALA B 1 139 ? 15.883 -44.344 -31.216 1 85.97 139 ALA B O 1
ATOM 10925 N N . SER B 1 140 ? 18.059 -44.16 -31.273 1 79.37 140 SER B N 1
ATOM 10926 C CA . SER B 1 140 ? 18.173 -44.238 -32.725 1 79.37 140 SER B CA 1
ATOM 10927 C C . SER B 1 140 ? 18.466 -45.663 -33.182 1 79.37 140 SER B C 1
ATOM 10929 O O . SER B 1 140 ? 18.205 -46.018 -34.333 1 79.37 140 SER B O 1
ATOM 10931 N N . LYS B 1 141 ? 18.719 -46.51 -32.278 1 84.31 141 LYS B N 1
ATOM 10932 C CA . LYS B 1 141 ? 19.28 -47.785 -32.714 1 84.31 141 LYS B CA 1
ATOM 10933 C C . LYS B 1 141 ? 18.325 -48.937 -32.415 1 84.31 141 LYS B C 1
ATOM 10935 O O . LYS B 1 141 ? 18.211 -49.876 -33.205 1 84.31 141 LYS B O 1
ATOM 10940 N N . ASN B 1 142 ? 17.657 -48.885 -31.207 1 90.78 142 ASN B N 1
ATOM 10941 C CA . ASN B 1 142 ? 16.853 -50.037 -30.811 1 90.78 142 ASN B CA 1
ATOM 10942 C C . ASN B 1 142 ? 15.691 -49.626 -29.911 1 90.78 142 ASN B C 1
ATOM 10944 O O . ASN B 1 142 ? 15.693 -49.921 -28.715 1 90.78 142 ASN B O 1
ATOM 10948 N N . PRO B 1 143 ? 14.645 -49.053 -30.367 1 92.34 143 PRO B N 1
ATOM 10949 C CA . PRO B 1 143 ? 13.5 -48.606 -29.571 1 92.34 143 PRO B CA 1
ATOM 10950 C C . PRO B 1 143 ? 12.8 -49.754 -28.847 1 92.34 143 PRO B C 1
ATOM 10952 O O . PRO B 1 143 ? 12.247 -49.558 -27.762 1 92.34 143 PRO B O 1
ATOM 10955 N N . ALA B 1 144 ? 12.849 -50.912 -29.445 1 93.01 144 ALA B N 1
ATOM 10956 C CA . ALA B 1 144 ? 12.196 -52.066 -28.832 1 93.01 144 ALA B CA 1
ATOM 10957 C C . ALA B 1 144 ? 12.859 -52.432 -27.508 1 93.01 144 ALA B C 1
ATOM 10959 O O . ALA B 1 144 ? 12.177 -52.774 -26.539 1 93.01 144 ALA B O 1
ATOM 10960 N N . LEU B 1 145 ? 14.192 -52.378 -27.58 1 95.24 145 LEU B N 1
ATOM 10961 C CA . LEU B 1 145 ? 14.924 -52.667 -26.352 1 95.24 145 LEU B CA 1
ATOM 10962 C C . LEU B 1 145 ? 14.683 -51.583 -25.307 1 95.24 145 LEU B C 1
ATOM 10964 O O . LEU B 1 145 ? 14.602 -51.875 -24.111 1 95.24 145 LEU B O 1
ATOM 10968 N N . ALA B 1 146 ? 14.585 -50.353 -25.71 1 96.25 146 ALA B N 1
ATOM 10969 C CA . ALA B 1 146 ? 14.264 -49.25 -24.809 1 96.25 146 ALA B CA 1
ATOM 10970 C C . ALA B 1 146 ? 12.912 -49.466 -24.136 1 96.25 146 ALA B C 1
ATOM 10972 O O . ALA B 1 146 ? 12.748 -49.176 -22.949 1 96.25 146 ALA B O 1
ATOM 10973 N N . GLU B 1 147 ? 11.925 -49.937 -24.879 1 96.64 147 GLU B N 1
ATOM 10974 C CA . GLU B 1 147 ? 10.601 -50.228 -24.337 1 96.64 147 GLU B CA 1
ATOM 10975 C C . GLU B 1 147 ? 10.667 -51.32 -23.274 1 96.64 147 GLU B C 1
ATOM 10977 O O . GLU B 1 147 ? 9.989 -51.237 -22.248 1 96.64 147 GLU B O 1
ATOM 10982 N N . GLU B 1 148 ? 11.521 -52.289 -23.562 1 96.03 148 GLU B N 1
ATOM 10983 C CA . GLU B 1 148 ? 11.691 -53.364 -22.59 1 96.03 148 GLU B CA 1
ATOM 10984 C C . GLU B 1 148 ? 12.267 -52.837 -21.279 1 96.03 148 GLU B C 1
ATOM 10986 O O . GLU B 1 148 ? 11.812 -53.216 -20.197 1 96.03 148 GLU B O 1
ATOM 10991 N N . PHE B 1 149 ? 13.203 -51.989 -21.424 1 96.89 149 PHE B N 1
ATOM 10992 C CA . PHE B 1 149 ? 13.812 -51.392 -20.241 1 96.89 149 PHE B CA 1
ATOM 10993 C C . PHE B 1 149 ? 12.808 -50.518 -19.499 1 96.89 149 PHE B C 1
ATOM 10995 O O . PHE B 1 149 ? 12.755 -50.533 -18.267 1 96.89 149 PHE B O 1
ATOM 11002 N N . PHE B 1 150 ? 12.019 -49.74 -20.278 1 96.54 150 PHE B N 1
ATOM 11003 C CA . PHE B 1 150 ? 11.024 -48.87 -19.663 1 96.54 150 PHE B CA 1
ATOM 11004 C C . PHE B 1 150 ? 10.043 -49.679 -18.823 1 96.54 150 PHE B C 1
ATOM 11006 O O . PHE B 1 150 ? 9.795 -49.351 -17.661 1 96.54 150 PHE B O 1
ATOM 11013 N N . LYS B 1 151 ? 9.509 -50.658 -19.372 1 95.73 151 LYS B N 1
ATOM 11014 C CA . LYS B 1 151 ? 8.529 -51.491 -18.682 1 95.73 151 LYS B CA 1
ATOM 11015 C C . LYS B 1 151 ? 9.126 -52.113 -17.423 1 95.73 151 LYS B C 1
ATOM 11017 O O . LYS B 1 151 ? 8.484 -52.135 -16.37 1 95.73 151 LYS B O 1
ATOM 11022 N N . ALA B 1 152 ? 10.356 -52.578 -17.584 1 96.09 152 ALA B N 1
ATOM 11023 C CA . ALA B 1 152 ? 11.011 -53.239 -16.458 1 96.09 152 ALA B CA 1
ATOM 11024 C C . ALA B 1 152 ? 11.299 -52.249 -15.333 1 96.09 152 ALA B C 1
ATOM 11026 O O . ALA B 1 152 ? 11.024 -52.531 -14.164 1 96.09 152 ALA B O 1
ATOM 11027 N N . VAL B 1 153 ? 11.827 -51.097 -15.687 1 95.57 153 VAL B N 1
ATOM 11028 C CA . VAL B 1 153 ? 12.17 -50.091 -14.687 1 95.57 153 VAL B CA 1
ATOM 11029 C C . VAL B 1 153 ? 10.898 -49.555 -14.034 1 95.57 153 VAL B C 1
ATOM 11031 O O . VAL B 1 153 ? 10.852 -49.36 -12.817 1 95.57 153 VAL B O 1
ATOM 11034 N N . ALA B 1 154 ? 9.881 -49.274 -14.803 1 93.29 154 ALA B N 1
ATOM 11035 C CA . ALA B 1 154 ? 8.616 -48.764 -14.281 1 93.29 154 ALA B CA 1
ATOM 11036 C C . ALA B 1 154 ? 7.989 -49.751 -13.3 1 93.29 154 ALA B C 1
ATOM 11038 O O . ALA B 1 154 ? 7.478 -49.353 -12.251 1 93.29 154 ALA B O 1
ATOM 11039 N N . SER B 1 155 ? 8.04 -50.957 -13.646 1 91.51 155 SER B N 1
ATOM 11040 C CA . SER B 1 155 ? 7.413 -51.985 -12.822 1 91.51 155 SER B CA 1
ATOM 11041 C C . SER B 1 155 ? 8.217 -52.242 -11.552 1 91.51 155 SER B C 1
ATOM 11043 O O . SER B 1 155 ? 7.646 -52.521 -10.495 1 91.51 155 SER B O 1
ATOM 11045 N N . PHE B 1 156 ? 9.57 -52.142 -11.674 1 93.38 156 PHE B N 1
ATOM 11046 C CA . PHE B 1 156 ? 10.433 -52.531 -10.565 1 93.38 156 PHE B CA 1
ATOM 11047 C C . PHE B 1 156 ? 10.707 -51.343 -9.65 1 93.38 156 PHE B C 1
ATOM 11049 O O . PHE B 1 156 ? 10.681 -51.478 -8.425 1 93.38 156 PHE B O 1
ATOM 11056 N N . TYR B 1 157 ? 11.012 -50.148 -10.26 1 92.21 157 TYR B N 1
ATOM 11057 C CA . TYR B 1 157 ? 11.458 -49.01 -9.463 1 92.21 157 TYR B CA 1
ATOM 11058 C C . TYR B 1 157 ? 10.444 -47.874 -9.52 1 92.21 157 TYR B C 1
ATOM 11060 O O . TYR B 1 157 ? 10.583 -46.874 -8.812 1 92.21 157 TYR B O 1
ATOM 11068 N N . GLY B 1 158 ? 9.477 -47.987 -10.376 1 88.43 158 GLY B N 1
ATOM 11069 C CA . GLY B 1 158 ? 8.453 -46.959 -10.467 1 88.43 158 GLY B CA 1
ATOM 11070 C C . GLY B 1 158 ? 8.533 -46.148 -11.746 1 88.43 158 GLY B C 1
ATOM 11071 O O . GLY B 1 158 ? 9.568 -46.135 -12.415 1 88.43 158 GLY B O 1
ATOM 11072 N N . LEU B 1 159 ? 7.557 -45.468 -12.044 1 88.73 159 LEU B N 1
ATOM 11073 C CA . LEU B 1 159 ? 7.392 -44.71 -13.28 1 88.73 159 LEU B CA 1
ATOM 11074 C C . LEU B 1 159 ? 8.347 -43.522 -13.32 1 88.73 159 LEU B C 1
ATOM 11076 O O . LEU B 1 159 ? 8.9 -43.199 -14.374 1 88.73 159 LEU B O 1
ATOM 11080 N N . LYS B 1 160 ? 8.56 -42.908 -12.201 1 87.96 160 LYS B N 1
ATOM 11081 C CA . LYS B 1 160 ? 9.38 -41.7 -12.146 1 87.96 160 LYS B CA 1
ATOM 11082 C C . LYS B 1 160 ? 10.802 -41.98 -12.622 1 87.96 160 LYS B C 1
ATOM 11084 O O . LYS B 1 160 ? 11.396 -41.166 -13.333 1 87.96 160 LYS B O 1
ATOM 11089 N N . GLN B 1 161 ? 11.351 -43.104 -12.265 1 91.58 161 GLN B N 1
ATOM 11090 C CA . GLN B 1 161 ? 12.717 -43.449 -12.645 1 91.58 161 GLN B CA 1
ATOM 11091 C C . GLN B 1 161 ? 12.784 -43.91 -14.098 1 91.58 161 GLN B C 1
ATOM 11093 O O . GLN B 1 161 ? 13.854 -43.893 -14.711 1 91.58 161 GLN B O 1
ATOM 11098 N N . ALA B 1 162 ? 11.667 -44.352 -14.691 1 94.28 162 ALA B N 1
ATOM 11099 C CA . ALA B 1 162 ? 11.633 -44.891 -16.048 1 94.28 162 ALA B CA 1
ATOM 11100 C C . ALA B 1 162 ? 11.438 -43.779 -17.075 1 94.28 162 ALA B C 1
ATOM 11102 O O . ALA B 1 162 ? 11.727 -43.962 -18.26 1 94.28 162 ALA B O 1
ATOM 11103 N N . LEU B 1 163 ? 11.02 -42.681 -16.7 1 93.03 163 LEU B N 1
ATOM 11104 C CA . LEU B 1 163 ? 10.531 -41.618 -17.572 1 93.03 163 LEU B CA 1
ATOM 11105 C C . LEU B 1 163 ? 11.607 -41.191 -18.565 1 93.03 163 LEU B C 1
ATOM 11107 O O . LEU B 1 163 ? 11.314 -40.946 -19.737 1 93.03 163 LEU B O 1
ATOM 11111 N N . PRO B 1 164 ? 12.885 -41.18 -18.094 1 93.26 164 PRO B N 1
ATOM 11112 C CA . PRO B 1 164 ? 13.903 -40.754 -19.057 1 93.26 164 PRO B CA 1
ATOM 11113 C C . PRO B 1 164 ? 13.995 -41.681 -20.268 1 93.26 164 PRO B C 1
ATOM 11115 O O . PRO B 1 164 ? 14.485 -41.275 -21.324 1 93.26 164 PRO B O 1
ATOM 11118 N N . LEU B 1 165 ? 13.485 -42.881 -20.244 1 94.99 165 LEU B N 1
ATOM 11119 C CA . LEU B 1 165 ? 13.55 -43.861 -21.323 1 94.99 165 LEU B CA 1
ATOM 11120 C C . LEU B 1 165 ? 12.418 -43.644 -22.322 1 94.99 165 LEU B C 1
ATOM 11122 O O . LEU B 1 165 ? 12.46 -44.17 -23.437 1 94.99 165 LEU B O 1
ATOM 11126 N N . LEU B 1 166 ? 11.472 -42.925 -21.994 1 92.93 166 LEU B N 1
ATOM 11127 C CA . LEU B 1 166 ? 10.245 -42.788 -22.77 1 92.93 166 LEU B CA 1
ATOM 11128 C C . LEU B 1 166 ? 10.536 -42.206 -24.15 1 92.93 166 LEU B C 1
ATOM 11130 O O . LEU B 1 166 ? 10.055 -42.723 -25.16 1 92.93 166 LEU B O 1
ATOM 11134 N N . PRO B 1 167 ? 11.373 -41.164 -24.232 1 91.61 167 PRO B N 1
ATOM 11135 C CA . PRO B 1 167 ? 11.641 -40.581 -25.549 1 91.61 167 PRO B CA 1
ATOM 11136 C C . PRO B 1 167 ? 12.412 -41.527 -26.467 1 91.61 167 PRO B C 1
ATOM 11138 O O . PRO B 1 167 ? 12.451 -41.319 -27.682 1 91.61 167 PRO B O 1
ATOM 11141 N N . ALA B 1 168 ? 13.092 -42.536 -25.912 1 93.44 168 ALA B N 1
ATOM 11142 C CA . ALA B 1 168 ? 13.863 -43.492 -26.703 1 93.44 168 ALA B CA 1
ATOM 11143 C C . ALA B 1 168 ? 12.966 -44.597 -27.254 1 93.44 168 ALA B C 1
ATOM 11145 O O . ALA B 1 168 ? 13.392 -45.386 -28.101 1 93.44 168 ALA B O 1
ATOM 11146 N N . CYS B 1 169 ? 11.697 -44.692 -26.837 1 94.84 169 CYS B N 1
ATOM 11147 C CA . CYS B 1 169 ? 10.751 -45.718 -27.261 1 94.84 169 CYS B CA 1
ATOM 11148 C C . CYS B 1 169 ? 10.04 -45.306 -28.545 1 94.84 169 CYS B C 1
ATOM 11150 O O . CYS B 1 169 ? 10.227 -44.19 -29.033 1 94.84 169 CYS B O 1
ATOM 11152 N N . SER B 1 170 ? 9.265 -46.275 -29.113 1 93.17 170 SER B N 1
ATOM 11153 C CA . SER B 1 170 ? 8.484 -45.975 -30.309 1 93.17 170 SER B CA 1
ATOM 11154 C C . SER B 1 170 ? 7.384 -44.961 -30.011 1 93.17 170 SER B C 1
ATOM 11156 O O . SER B 1 170 ? 6.925 -44.852 -28.872 1 93.17 170 SER B O 1
ATOM 11158 N N . GLU B 1 171 ? 6.95 -44.26 -30.922 1 91.92 171 GLU B N 1
ATOM 11159 C CA . GLU B 1 171 ? 5.946 -43.215 -30.747 1 91.92 171 GLU B CA 1
ATOM 11160 C C . GLU B 1 171 ? 4.633 -43.793 -30.225 1 91.92 171 GLU B C 1
ATOM 11162 O O . GLU B 1 171 ? 3.996 -43.205 -29.348 1 91.92 171 GLU B O 1
ATOM 11167 N N . SER B 1 172 ? 4.254 -44.862 -30.794 1 93.22 172 SER B N 1
ATOM 11168 C CA . SER B 1 172 ? 2.992 -45.473 -30.391 1 93.22 172 SER B CA 1
ATOM 11169 C C . SER B 1 172 ? 3.036 -45.927 -28.936 1 93.22 172 SER B C 1
ATOM 11171 O O . SER B 1 172 ? 2.079 -45.721 -28.187 1 93.22 172 SER B O 1
ATOM 11173 N N . PHE B 1 173 ? 4.17 -46.555 -28.58 1 95.24 173 PHE B N 1
ATOM 11174 C CA . PHE B 1 173 ? 4.332 -46.989 -27.198 1 95.24 173 PHE B CA 1
ATOM 11175 C C . PHE B 1 173 ? 4.312 -45.796 -26.25 1 95.24 173 PHE B C 1
ATOM 11177 O O . PHE B 1 173 ? 3.639 -45.829 -25.217 1 95.24 173 PHE B O 1
ATOM 11184 N N . MET B 1 174 ? 5.038 -44.797 -26.661 1 94.65 174 MET B N 1
ATOM 11185 C CA . MET B 1 174 ? 5.136 -43.592 -25.843 1 94.65 174 MET B CA 1
ATOM 11186 C C . MET B 1 174 ? 3.759 -42.98 -25.608 1 94.65 174 MET B C 1
ATOM 11188 O O . MET B 1 174 ? 3.39 -42.689 -24.469 1 94.65 174 MET B O 1
ATOM 11192 N N . TYR B 1 175 ? 3.048 -42.818 -26.598 1 93.8 175 TYR B N 1
ATOM 11193 C CA . TYR B 1 175 ? 1.737 -42.189 -26.489 1 93.8 175 TYR B CA 1
ATOM 11194 C C . TYR B 1 175 ? 0.791 -43.04 -25.649 1 93.8 175 TYR B C 1
ATOM 11196 O O . TYR B 1 175 ? 0.074 -42.52 -24.792 1 93.8 175 TYR B O 1
ATOM 11204 N N . ASN B 1 176 ? 0.797 -44.263 -25.875 1 93.44 176 ASN B N 1
ATOM 11205 C CA . ASN B 1 176 ? -0.098 -45.157 -25.148 1 93.44 176 ASN B CA 1
ATOM 11206 C C . ASN B 1 176 ? 0.201 -45.154 -23.651 1 93.44 176 ASN B C 1
ATOM 11208 O O . ASN B 1 176 ? -0.718 -45.165 -22.83 1 93.44 176 ASN B O 1
ATOM 11212 N N . VAL B 1 177 ? 1.42 -45.173 -23.387 1 92.72 177 VAL B N 1
ATOM 11213 C CA . VAL B 1 177 ? 1.824 -45.188 -21.985 1 92.72 177 VAL B CA 1
ATOM 11214 C C . VAL B 1 177 ? 1.411 -43.88 -21.314 1 92.72 177 VAL B C 1
ATOM 11216 O O . VAL B 1 177 ? 0.961 -43.878 -20.166 1 92.72 177 VAL B O 1
ATOM 11219 N N . ILE B 1 178 ? 1.595 -42.772 -22.021 1 92.38 178 ILE B N 1
ATOM 11220 C CA . ILE B 1 178 ? 1.256 -41.456 -21.489 1 92.38 178 ILE B CA 1
ATOM 11221 C C . ILE B 1 178 ? -0.237 -41.395 -21.178 1 92.38 178 ILE B C 1
ATOM 11223 O O . ILE B 1 178 ? -0.638 -40.901 -20.121 1 92.38 178 ILE B O 1
ATOM 11227 N N . VAL B 1 179 ? -1.037 -41.938 -22.018 1 89.44 179 VAL B N 1
ATOM 11228 C CA . VAL B 1 179 ? -2.486 -41.887 -21.86 1 89.44 179 VAL B CA 1
ATOM 11229 C C . VAL B 1 179 ? -2.923 -42.869 -20.775 1 89.44 179 VAL B C 1
ATOM 11231 O O . VAL B 1 179 ? -3.721 -42.523 -19.901 1 89.44 179 VAL B O 1
ATOM 11234 N N . GLU B 1 180 ? -2.301 -44.012 -20.818 1 86.53 180 GLU B N 1
ATOM 11235 C CA . GLU B 1 180 ? -2.69 -45.064 -19.884 1 86.53 180 GLU B CA 1
ATOM 11236 C C . GLU B 1 180 ? -2.291 -44.708 -18.455 1 86.53 180 GLU B C 1
ATOM 11238 O O . GLU B 1 180 ? -3.073 -44.898 -17.521 1 86.53 180 GLU B O 1
ATOM 11243 N N . LYS B 1 181 ? -1.117 -44.19 -18.382 1 87.76 181 LYS B N 1
ATOM 11244 C CA . LYS B 1 181 ? -0.599 -43.909 -17.047 1 87.76 181 LYS B CA 1
ATOM 11245 C C . LYS B 1 181 ? -0.82 -42.448 -16.667 1 87.76 181 LYS B C 1
ATOM 11247 O O . LYS B 1 181 ? -0.437 -42.02 -15.576 1 87.76 181 LYS B O 1
ATOM 11252 N N . ARG B 1 182 ? -1.417 -41.677 -17.672 1 86.98 182 ARG B N 1
ATOM 11253 C CA . ARG B 1 182 ? -1.734 -40.269 -17.457 1 86.98 182 ARG B CA 1
ATOM 11254 C C . ARG B 1 182 ? -0.491 -39.484 -17.051 1 86.98 182 ARG B C 1
ATOM 11256 O O . ARG B 1 182 ? -0.499 -38.778 -16.04 1 86.98 182 ARG B O 1
ATOM 11263 N N . ILE B 1 183 ? 0.518 -39.693 -17.789 1 89.92 183 ILE B N 1
ATOM 11264 C CA . ILE B 1 183 ? 1.808 -39.079 -17.493 1 89.92 183 ILE B CA 1
ATOM 11265 C C . ILE B 1 183 ? 1.787 -37.61 -17.907 1 89.92 183 ILE B C 1
ATOM 11267 O O . ILE B 1 183 ? 1.363 -37.277 -19.016 1 89.92 183 ILE B O 1
ATOM 11271 N N . VAL B 1 184 ? 2.158 -36.779 -16.994 1 89.46 184 VAL B N 1
ATOM 11272 C CA . VAL B 1 184 ? 2.383 -35.382 -17.351 1 89.46 184 VAL B CA 1
ATOM 11273 C C . VAL B 1 184 ? 3.868 -35.151 -17.623 1 89.46 184 VAL B C 1
ATOM 11275 O O . VAL B 1 184 ? 4.691 -35.222 -16.707 1 89.46 184 VAL B O 1
ATOM 11278 N N . LEU B 1 185 ? 4.183 -34.876 -18.813 1 90.41 185 LEU B N 1
ATOM 11279 C CA . LEU B 1 185 ? 5.576 -34.724 -19.219 1 90.41 185 LEU B CA 1
ATOM 11280 C C . LEU B 1 185 ? 6.183 -33.462 -18.614 1 90.41 185 LEU B C 1
ATOM 11282 O O . LEU B 1 185 ? 5.509 -32.435 -18.504 1 90.41 185 LEU B O 1
ATOM 11286 N N . THR B 1 186 ? 7.371 -33.657 -18.18 1 89.32 186 THR B N 1
ATOM 11287 C CA . THR B 1 186 ? 8.09 -32.473 -17.724 1 89.32 186 THR B CA 1
ATOM 11288 C C . THR B 1 186 ? 8.47 -31.583 -18.904 1 89.32 186 THR B C 1
ATOM 11290 O O . THR B 1 186 ? 8.5 -32.04 -20.048 1 89.32 186 THR B O 1
ATOM 11293 N N . ARG B 1 187 ? 8.872 -30.402 -18.741 1 89.84 187 ARG B N 1
ATOM 11294 C CA . ARG B 1 187 ? 9.273 -29.466 -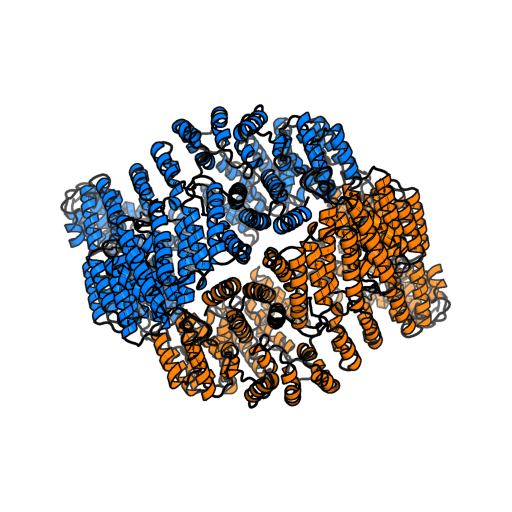19.786 1 89.84 187 ARG B CA 1
ATOM 11295 C C . ARG B 1 187 ? 10.511 -29.967 -20.524 1 89.84 187 ARG B C 1
ATOM 11297 O O . ARG B 1 187 ? 10.614 -29.822 -21.743 1 89.84 187 ARG B O 1
ATOM 11304 N N . LYS B 1 188 ? 11.461 -30.617 -19.756 1 87.88 188 LYS B N 1
ATOM 11305 C CA . LYS B 1 188 ? 12.671 -31.167 -20.361 1 87.88 188 LYS B CA 1
ATOM 11306 C C . LYS B 1 188 ? 12.333 -32.269 -21.361 1 87.88 188 LYS B C 1
ATOM 11308 O O . LYS B 1 188 ? 12.885 -32.305 -22.463 1 87.88 188 LYS B O 1
ATOM 11313 N N . LEU B 1 189 ? 11.378 -33.073 -21.032 1 91.02 189 LEU B N 1
ATOM 11314 C CA . LEU B 1 189 ? 10.972 -34.164 -21.912 1 91.02 189 LEU B CA 1
ATOM 11315 C C . LEU B 1 189 ? 10.232 -33.629 -23.134 1 91.02 189 LEU B C 1
ATOM 11317 O O . LEU B 1 189 ? 10.436 -34.113 -24.249 1 91.02 189 LEU B O 1
ATOM 11321 N N . ILE B 1 190 ? 9.465 -32.64 -22.926 1 92.81 190 ILE B N 1
ATOM 11322 C CA . ILE B 1 190 ? 8.714 -32.044 -24.025 1 92.81 190 ILE B CA 1
ATOM 11323 C C . ILE B 1 190 ? 9.678 -31.428 -25.035 1 92.81 190 ILE B C 1
ATOM 11325 O O . ILE B 1 190 ? 9.514 -31.602 -26.245 1 92.81 190 ILE B O 1
ATOM 11329 N N . LYS B 1 191 ? 10.668 -30.786 -24.509 1 91.81 191 LYS B N 1
ATOM 11330 C CA . LYS B 1 191 ? 11.662 -30.182 -25.392 1 91.81 191 LYS B CA 1
ATOM 11331 C C . LYS B 1 191 ? 12.382 -31.245 -26.217 1 91.81 191 LYS B C 1
ATOM 11333 O O . LYS B 1 191 ? 12.59 -31.069 -27.42 1 91.81 191 LYS B O 1
ATOM 11338 N N . GLN B 1 192 ? 12.725 -32.324 -25.593 1 89.19 192 GLN B N 1
ATOM 11339 C CA . GLN B 1 192 ? 13.428 -33.412 -26.264 1 89.19 192 GLN B CA 1
ATOM 11340 C C . GLN B 1 192 ? 12.552 -34.057 -27.334 1 89.19 192 GLN B C 1
ATOM 11342 O O . GLN B 1 192 ? 13.007 -34.302 -28.453 1 89.19 192 GLN B O 1
ATOM 11347 N N . ILE B 1 193 ? 11.326 -34.221 -27.029 1 92.03 193 ILE B N 1
ATOM 11348 C CA . ILE B 1 193 ? 10.415 -34.884 -27.955 1 92.03 193 ILE B CA 1
ATOM 11349 C C . ILE B 1 193 ? 10.041 -33.928 -29.085 1 92.03 193 ILE B C 1
ATOM 11351 O O . ILE B 1 193 ? 9.938 -34.337 -30.244 1 92.03 193 ILE B O 1
ATOM 11355 N N . PHE B 1 194 ? 9.886 -32.719 -28.776 1 92.41 194 PHE B N 1
ATOM 11356 C CA . PHE B 1 194 ? 9.481 -31.711 -29.749 1 92.41 194 PHE B CA 1
ATOM 11357 C C . PHE B 1 194 ? 10.528 -31.568 -30.848 1 92.41 194 PHE B C 1
ATOM 11359 O O . PHE B 1 194 ? 10.186 -31.377 -32.017 1 92.41 194 PHE B O 1
ATOM 11366 N N . ARG B 1 195 ? 11.784 -31.672 -30.501 1 87.63 195 ARG B N 1
ATOM 11367 C CA . ARG B 1 195 ? 12.873 -31.549 -31.465 1 87.63 195 ARG B CA 1
ATOM 11368 C C . ARG B 1 195 ? 12.843 -32.693 -32.473 1 87.63 195 ARG B C 1
ATOM 11370 O O . ARG B 1 195 ? 13.1 -32.488 -33.661 1 87.63 195 ARG B O 1
ATOM 11377 N N . LYS B 1 196 ? 12.418 -33.755 -32.03 1 85.55 196 LYS B N 1
ATOM 11378 C CA . LYS B 1 196 ? 12.432 -34.943 -32.878 1 85.55 196 LYS B CA 1
ATOM 11379 C C . LYS B 1 196 ? 11.081 -35.151 -33.556 1 85.55 196 LYS B C 1
ATOM 11381 O O . LYS B 1 196 ? 11.019 -35.562 -34.717 1 85.55 196 LYS B O 1
ATOM 11386 N N . ASN B 1 197 ? 9.976 -34.937 -32.781 1 90.11 197 ASN B N 1
ATOM 11387 C CA . ASN B 1 197 ? 8.638 -35.221 -33.287 1 90.11 197 ASN B CA 1
ATOM 11388 C C . ASN B 1 197 ? 7.62 -34.204 -32.781 1 90.11 197 ASN B C 1
ATOM 11390 O O . ASN B 1 197 ? 6.834 -34.501 -31.879 1 90.11 197 ASN B O 1
ATOM 11394 N N . PRO B 1 198 ? 7.59 -33.138 -33.39 1 92.89 198 PRO B N 1
ATOM 11395 C CA . PRO B 1 198 ? 6.638 -32.116 -32.946 1 92.89 198 PRO B CA 1
ATOM 11396 C C . PRO B 1 198 ? 5.188 -32.588 -33.021 1 92.89 198 PRO B C 1
ATOM 11398 O O . PRO B 1 198 ? 4.349 -32.146 -32.232 1 92.89 198 PRO B O 1
ATOM 11401 N N . ASP B 1 199 ? 4.869 -33.458 -33.87 1 92.66 199 ASP B N 1
ATOM 11402 C CA . ASP B 1 199 ? 3.499 -33.931 -34.041 1 92.66 199 ASP B CA 1
ATOM 11403 C C . ASP B 1 199 ? 3.032 -34.715 -32.816 1 92.66 199 ASP B C 1
ATOM 11405 O O . ASP B 1 199 ? 1.847 -34.696 -32.475 1 92.66 199 ASP B O 1
ATOM 11409 N N . PHE B 1 200 ? 4.062 -35.358 -32.315 1 93.61 200 PHE B N 1
ATOM 11410 C CA . PHE B 1 200 ? 3.734 -36.085 -31.094 1 93.61 200 PHE B CA 1
ATOM 11411 C C . PHE B 1 200 ? 3.276 -35.127 -30 1 93.61 200 PHE B C 1
ATOM 11413 O O . PHE B 1 200 ? 2.287 -35.39 -29.312 1 93.61 200 PHE B O 1
ATOM 11420 N N . ILE B 1 201 ? 3.955 -34.072 -29.857 1 92.88 201 ILE B N 1
ATOM 11421 C CA . ILE B 1 201 ? 3.667 -33.097 -28.809 1 92.88 201 ILE B CA 1
ATOM 11422 C C . ILE B 1 201 ? 2.325 -32.424 -29.086 1 92.88 201 ILE B C 1
ATOM 11424 O O . ILE B 1 201 ? 1.579 -32.107 -28.157 1 92.88 201 ILE B O 1
ATOM 11428 N N . VAL B 1 202 ? 2.013 -32.185 -30.327 1 93.06 202 VAL B N 1
ATOM 11429 C CA . VAL B 1 202 ? 0.71 -31.635 -30.686 1 93.06 202 VAL B CA 1
ATOM 11430 C C . VAL B 1 202 ? -0.397 -32.567 -30.199 1 93.06 202 VAL B C 1
ATOM 11432 O O . VAL B 1 202 ? -1.384 -32.116 -29.613 1 93.06 202 VAL B O 1
ATOM 11435 N N . ARG B 1 203 ? -0.162 -33.822 -30.427 1 90.95 203 ARG B N 1
ATOM 11436 C CA . ARG B 1 203 ? -1.132 -34.814 -29.974 1 90.95 203 ARG B CA 1
ATOM 11437 C C . ARG B 1 203 ? -1.23 -34.827 -28.452 1 90.95 203 ARG B C 1
ATOM 11439 O O . ARG B 1 203 ? -2.32 -34.983 -27.897 1 90.95 203 ARG B O 1
ATOM 11446 N N . TYR B 1 204 ? -0.117 -34.732 -27.87 1 91.98 204 TYR B N 1
ATOM 11447 C CA . TYR B 1 204 ? -0.043 -34.666 -26.414 1 91.98 204 TYR B CA 1
ATOM 11448 C C . TYR B 1 204 ? -0.806 -33.458 -25.884 1 91.98 204 TYR B C 1
ATOM 11450 O O . TYR B 1 204 ? -1.545 -33.564 -24.902 1 91.98 204 TYR B O 1
ATOM 11458 N N . PHE B 1 205 ? -0.674 -32.311 -26.501 1 91.78 205 PHE B N 1
ATOM 11459 C CA . PHE B 1 205 ? -1.339 -31.09 -26.061 1 91.78 205 PHE B CA 1
ATOM 11460 C C . PHE B 1 205 ? -2.85 -31.21 -26.219 1 91.78 205 PHE B C 1
ATOM 11462 O O . PHE B 1 205 ? -3.609 -30.613 -25.453 1 91.78 205 PHE B O 1
ATOM 11469 N N . LYS B 1 206 ? -3.245 -31.888 -27.11 1 89.16 206 LYS B N 1
ATOM 11470 C CA . LYS B 1 206 ? -4.671 -32.064 -27.365 1 89.16 206 LYS B CA 1
ATOM 11471 C C . LYS B 1 206 ? -5.347 -32.807 -26.217 1 89.16 206 LYS B C 1
ATOM 11473 O O . LYS B 1 206 ? -6.572 -32.763 -26.077 1 89.16 206 LYS B O 1
ATOM 11478 N N . LEU B 1 207 ? -4.485 -33.45 -25.415 1 86.9 207 LEU B N 1
ATOM 11479 C CA . LEU B 1 207 ? -5.023 -34.148 -24.252 1 86.9 207 LEU B CA 1
ATOM 11480 C C . LEU B 1 207 ? -5.429 -33.159 -23.164 1 86.9 207 LEU B C 1
ATOM 11482 O O . LEU B 1 207 ? -6.057 -33.541 -22.175 1 86.9 207 LEU B O 1
ATOM 11486 N N . THR B 1 208 ? -4.957 -31.897 -23.3 1 81.9 208 THR B N 1
ATOM 11487 C CA . THR B 1 208 ? -5.34 -30.872 -22.335 1 81.9 208 THR B CA 1
ATOM 11488 C C . THR B 1 208 ? -6.857 -30.716 -22.284 1 81.9 208 THR B C 1
ATOM 11490 O O . THR B 1 208 ? -7.514 -30.637 -23.324 1 81.9 208 THR B O 1
ATOM 11493 N N . GLU B 1 209 ? -7.488 -31.667 -21.589 1 63.21 209 GLU B N 1
ATOM 11494 C CA . GLU B 1 209 ? -8.921 -31.929 -21.496 1 63.21 209 GLU B CA 1
ATOM 11495 C C . GLU B 1 209 ? -9.715 -30.628 -21.408 1 63.21 209 GLU B C 1
ATOM 11497 O O . GLU B 1 209 ? -9.424 -29.773 -20.57 1 63.21 209 GLU B O 1
ATOM 11502 N N . GLN B 1 210 ? -10.395 -30.094 -22.424 1 61.05 210 GLN B N 1
ATOM 11503 C CA . GLN B 1 210 ? -11.477 -29.131 -22.25 1 61.05 210 GLN B CA 1
ATOM 11504 C C . GLN B 1 210 ? -12.833 -29.83 -22.202 1 61.05 210 GLN B C 1
ATOM 11506 O O . GLN B 1 210 ? -13.324 -30.315 -23.223 1 61.05 210 GLN B O 1
ATOM 11511 N N . SER B 1 211 ? -12.939 -31.025 -21.354 1 61.38 211 SER B N 1
ATOM 11512 C CA . SER B 1 211 ? -14.293 -31.557 -21.464 1 61.38 211 SER B CA 1
ATOM 11513 C C . SER B 1 211 ? -15.303 -30.648 -20.771 1 61.38 211 SER B C 1
ATOM 11515 O O . SER B 1 211 ? -15.096 -30.24 -19.627 1 61.38 211 SER B O 1
ATOM 11517 N N . ASN B 1 212 ? -16.153 -30.087 -21.536 1 64.5 212 ASN B N 1
ATOM 11518 C CA . ASN B 1 212 ? -17.269 -29.312 -21.005 1 64.5 212 ASN B CA 1
ATOM 11519 C C . ASN B 1 212 ? -18.276 -30.202 -20.283 1 64.5 212 ASN B C 1
ATOM 11521 O O . ASN B 1 212 ? -19.254 -29.708 -19.719 1 64.5 212 ASN B O 1
ATOM 11525 N N . ASP B 1 213 ? -17.909 -31.619 -20.255 1 72.84 213 ASP B N 1
ATOM 11526 C CA . ASP B 1 213 ? -18.811 -32.521 -19.546 1 72.84 213 ASP B CA 1
ATOM 11527 C C . ASP B 1 213 ? -18.478 -32.573 -18.057 1 72.84 213 ASP B C 1
ATOM 11529 O O . ASP B 1 213 ? -17.411 -33.057 -17.671 1 72.84 213 ASP B O 1
ATOM 11533 N N . PRO B 1 214 ? -19.324 -32.052 -17.346 1 72.83 214 PRO B N 1
ATOM 11534 C CA . PRO B 1 214 ? -19.061 -32.031 -15.905 1 72.83 214 PRO B CA 1
ATOM 11535 C C . PRO B 1 214 ? -18.925 -33.431 -15.309 1 72.83 214 PRO B C 1
ATOM 11537 O O . PRO B 1 214 ? -18.358 -33.592 -14.226 1 72.83 214 PRO B O 1
ATOM 11540 N N . CYS B 1 215 ? -19.43 -34.42 -16.013 1 82.53 215 CYS B N 1
ATOM 11541 C CA . CYS B 1 215 ? -19.427 -35.772 -15.466 1 82.53 215 CYS B CA 1
ATOM 11542 C C . CYS B 1 215 ? -18.139 -36.503 -15.824 1 82.53 215 CYS B C 1
ATOM 11544 O O . CYS B 1 215 ? -17.908 -37.624 -15.367 1 82.53 215 CYS B O 1
ATOM 11546 N N . GLU B 1 216 ? -17.398 -35.846 -16.626 1 82.97 216 GLU B N 1
ATOM 11547 C CA . GLU B 1 216 ? -16.105 -36.425 -16.978 1 82.97 216 GLU B CA 1
ATOM 11548 C C . GLU B 1 216 ? -14.999 -35.899 -16.066 1 82.97 216 GLU B C 1
ATOM 11550 O O . GLU B 1 216 ? -14.902 -34.693 -15.832 1 82.97 216 GLU B O 1
ATOM 11555 N N . ARG B 1 217 ? -14.275 -36.883 -15.571 1 84.47 217 ARG B N 1
ATOM 11556 C CA . ARG B 1 217 ? -13.209 -36.49 -14.655 1 84.47 217 ARG B CA 1
ATOM 11557 C C . ARG B 1 217 ? -11.927 -36.166 -15.414 1 84.47 217 ARG B C 1
ATOM 11559 O O . ARG B 1 217 ? -11.576 -36.856 -16.373 1 84.47 217 ARG B O 1
ATOM 11566 N N . ARG B 1 218 ? -11.371 -35.186 -15.136 1 77.82 218 ARG B N 1
ATOM 11567 C CA . ARG B 1 218 ? -10.093 -34.809 -15.733 1 77.82 218 ARG B CA 1
ATOM 11568 C C . ARG B 1 218 ? -8.926 -35.327 -14.9 1 77.82 218 ARG B C 1
ATOM 11570 O O . ARG B 1 218 ? -8.437 -34.632 -14.007 1 77.82 218 ARG B O 1
ATOM 11577 N N . LEU B 1 219 ? -8.462 -36.464 -15.216 1 82.47 219 LEU B N 1
ATOM 11578 C CA . LEU B 1 219 ? -7.43 -37.09 -14.398 1 82.47 219 LEU B CA 1
ATOM 11579 C C . LEU B 1 219 ? -6.042 -36.809 -14.964 1 82.47 219 LEU B C 1
ATOM 11581 O O . LEU B 1 219 ? -5.034 -37.053 -14.297 1 82.47 219 LEU B O 1
ATOM 11585 N N . HIS B 1 220 ? -6.044 -36.406 -16.277 1 81.03 220 HIS B N 1
ATOM 11586 C CA . HIS B 1 220 ? -4.761 -36.105 -16.903 1 81.03 220 HIS B CA 1
ATOM 11587 C C . HIS B 1 220 ? -4.51 -34.601 -16.947 1 81.03 220 HIS B C 1
ATOM 11589 O O . HIS B 1 220 ? -4.903 -33.93 -17.904 1 81.03 220 HIS B O 1
ATOM 11595 N N . PRO B 1 221 ? -3.898 -34.05 -15.904 1 79.76 221 PRO B N 1
ATOM 11596 C CA . PRO B 1 221 ? -3.824 -32.592 -15.784 1 79.76 221 PRO B CA 1
ATOM 11597 C C . PRO B 1 221 ? -2.764 -31.978 -16.696 1 79.76 221 PRO B C 1
ATOM 11599 O O . PRO B 1 221 ? -1.882 -31.256 -16.225 1 79.76 221 PRO B O 1
ATOM 11602 N N . ILE B 1 222 ? -2.812 -32.234 -17.985 1 86.33 222 ILE B N 1
ATOM 11603 C CA . ILE B 1 222 ? -1.944 -31.568 -18.95 1 86.33 222 ILE B CA 1
ATOM 11604 C C . ILE B 1 222 ? -2.381 -30.115 -19.119 1 86.33 222 ILE B C 1
ATOM 11606 O O . ILE B 1 222 ? -3.571 -29.832 -19.274 1 86.33 222 ILE B O 1
ATOM 11610 N N . ASN B 1 223 ? -1.503 -29.242 -18.919 1 83.53 223 ASN B N 1
ATOM 11611 C CA . ASN B 1 223 ? -1.85 -27.826 -18.982 1 83.53 223 ASN B CA 1
ATOM 11612 C C . ASN B 1 223 ? -1.137 -27.124 -20.134 1 83.53 223 ASN B C 1
ATOM 11614 O O . ASN B 1 223 ? 0.002 -26.677 -19.984 1 83.53 223 ASN B O 1
ATOM 11618 N N . ILE B 1 224 ? -1.75 -26.925 -21.275 1 87.53 224 ILE B N 1
ATOM 11619 C CA . ILE B 1 224 ? -1.169 -26.293 -22.454 1 87.53 224 ILE B CA 1
ATOM 11620 C C . ILE B 1 224 ? -0.83 -24.837 -22.145 1 87.53 224 ILE B C 1
ATOM 11622 O O . ILE B 1 224 ? 0.022 -24.237 -22.804 1 87.53 224 ILE B O 1
ATOM 11626 N N . TYR B 1 225 ? -1.515 -24.284 -21.214 1 85.54 225 TYR B N 1
ATOM 11627 C CA . TYR B 1 225 ? -1.354 -22.869 -20.9 1 85.54 225 TYR B CA 1
ATOM 11628 C C . TYR B 1 225 ? 0.022 -22.596 -20.305 1 85.54 225 TYR B C 1
ATOM 11630 O O . TYR B 1 225 ? 0.568 -21.501 -20.462 1 85.54 225 TYR B O 1
ATOM 11638 N N . LYS B 1 226 ? 0.659 -23.614 -19.619 1 86.14 226 LYS B N 1
ATOM 11639 C CA . LYS B 1 226 ? 2.012 -23.489 -19.084 1 86.14 226 LYS B CA 1
ATOM 11640 C C . LYS B 1 226 ? 3.057 -23.755 -20.163 1 86.14 226 LYS B C 1
ATOM 11642 O O . LYS B 1 226 ? 4.245 -23.499 -19.961 1 86.14 226 LYS B O 1
ATOM 11647 N N . LEU B 1 227 ? 2.656 -24.262 -21.355 1 89.47 227 LEU B N 1
ATOM 11648 C CA . LEU B 1 227 ? 3.561 -24.67 -22.424 1 89.47 227 LEU B CA 1
ATOM 11649 C C . LEU B 1 227 ? 3.26 -23.909 -23.711 1 89.47 227 LEU B C 1
ATOM 11651 O O . LEU B 1 227 ? 3.5 -24.417 -24.809 1 89.47 227 LEU B O 1
ATOM 11655 N N . SER B 1 228 ? 2.645 -22.758 -23.564 1 88.26 228 SER B N 1
ATOM 11656 C CA . SER B 1 228 ? 2.186 -21.987 -24.714 1 88.26 228 SER B CA 1
ATOM 11657 C C . SER B 1 228 ? 3.358 -21.516 -25.568 1 88.26 228 SER B C 1
ATOM 11659 O O . SER B 1 228 ? 3.196 -21.244 -26.759 1 88.26 228 SER B O 1
ATOM 11661 N N . ASP B 1 229 ? 4.646 -21.5 -25.071 1 88.67 229 ASP B N 1
ATOM 11662 C CA . ASP B 1 229 ? 5.82 -21.018 -25.791 1 88.67 229 ASP B CA 1
ATOM 11663 C C . ASP B 1 229 ? 6.228 -21.993 -26.893 1 88.67 229 ASP B C 1
ATOM 11665 O O . ASP B 1 229 ? 6.988 -21.636 -27.795 1 88.67 229 ASP B O 1
ATOM 11669 N N . PHE B 1 230 ? 5.76 -23.28 -26.927 1 91.6 230 PHE B N 1
ATOM 11670 C CA . PHE B 1 230 ? 6.073 -24.266 -27.954 1 91.6 230 PHE B CA 1
ATOM 11671 C C . PHE B 1 230 ? 5.176 -24.082 -29.173 1 91.6 230 PHE B C 1
ATOM 11673 O O . PHE B 1 230 ? 5.5 -24.553 -30.265 1 91.6 230 PHE B O 1
ATOM 11680 N N . LEU B 1 231 ? 4.091 -23.367 -29.035 1 92.62 231 LEU B N 1
ATOM 11681 C CA . LEU B 1 231 ? 3.085 -23.283 -30.089 1 92.62 231 LEU B CA 1
ATOM 11682 C C . LEU B 1 231 ? 3.61 -22.488 -31.279 1 92.62 231 LEU B C 1
ATOM 11684 O O . LEU B 1 231 ? 3.478 -22.92 -32.427 1 92.62 231 LEU B O 1
ATOM 11688 N N . PRO B 1 232 ? 4.29 -21.344 -31.083 1 91.88 232 PRO B N 1
ATOM 11689 C CA . PRO B 1 232 ? 4.806 -20.59 -32.228 1 91.88 232 PRO B CA 1
ATOM 11690 C C . PRO B 1 232 ? 5.796 -21.395 -33.067 1 91.88 232 PRO B C 1
ATOM 11692 O O . PRO B 1 232 ? 5.934 -21.151 -34.268 1 91.88 232 PRO B O 1
ATOM 11695 N N . LYS B 1 233 ? 6.467 -22.353 -32.48 1 90.71 233 LYS B N 1
ATOM 11696 C CA . LYS B 1 233 ? 7.458 -23.16 -33.186 1 90.71 233 LYS B CA 1
ATOM 11697 C C . LYS B 1 233 ? 6.796 -24.06 -34.224 1 90.71 233 LYS B C 1
ATOM 11699 O O . LYS B 1 233 ? 7.462 -24.57 -35.128 1 90.71 233 LYS B O 1
ATOM 11704 N N . LEU B 1 234 ? 5.506 -24.213 -34.179 1 93.22 234 LEU B N 1
ATOM 11705 C CA . LEU B 1 234 ? 4.761 -25.066 -35.098 1 93.22 234 LEU B CA 1
ATOM 11706 C C . LEU B 1 234 ? 4.37 -24.298 -36.357 1 93.22 234 LEU B C 1
ATOM 11708 O O . LEU B 1 234 ? 4.021 -24.901 -37.374 1 93.22 234 LEU B O 1
ATOM 11712 N N . ILE B 1 235 ? 4.432 -23.085 -36.424 1 93.01 235 ILE B N 1
ATOM 11713 C CA . ILE B 1 235 ? 3.846 -22.239 -37.458 1 93.01 235 ILE B CA 1
ATOM 11714 C C . ILE B 1 235 ? 4.596 -22.438 -38.774 1 93.01 235 ILE B C 1
ATOM 11716 O O . ILE B 1 235 ? 3.982 -22.51 -39.841 1 93.01 235 ILE B O 1
ATOM 11720 N N . LYS B 1 236 ? 5.884 -22.619 -38.794 1 88.03 236 LYS B N 1
ATOM 11721 C CA . LYS B 1 236 ? 6.681 -22.696 -40.015 1 88.03 236 LYS B CA 1
ATOM 11722 C C . LYS B 1 236 ? 6.402 -23.991 -40.773 1 88.03 236 LYS B C 1
ATOM 11724 O O . LYS B 1 236 ? 6.192 -23.973 -41.987 1 88.03 236 LYS B O 1
ATOM 11729 N N . LYS B 1 237 ? 6.292 -25.117 -40.012 1 88.95 237 LYS B N 1
ATOM 11730 C CA . LYS B 1 237 ? 6.222 -26.401 -40.704 1 88.95 237 LYS B CA 1
ATOM 11731 C C . LYS B 1 237 ? 4.884 -27.089 -40.451 1 88.95 237 LYS B C 1
ATOM 11733 O O . LYS B 1 237 ? 4.499 -27.999 -41.188 1 88.95 237 LYS B O 1
ATOM 11738 N N . ARG B 1 238 ? 4.161 -26.733 -39.385 1 93.47 238 ARG B N 1
ATOM 11739 C CA . ARG B 1 238 ? 2.906 -27.382 -39.022 1 93.47 238 ARG B CA 1
ATOM 11740 C C . ARG B 1 238 ? 1.839 -26.351 -38.668 1 93.47 238 ARG B C 1
ATOM 11742 O O . ARG B 1 238 ? 1.246 -26.41 -37.589 1 93.47 238 ARG B O 1
ATOM 11749 N N . LEU B 1 239 ? 1.511 -25.577 -39.595 1 94.1 239 LEU B N 1
ATOM 11750 C CA . LEU B 1 239 ? 0.581 -24.476 -39.364 1 94.1 239 LEU B CA 1
ATOM 11751 C C . LEU B 1 239 ? -0.789 -25.001 -38.948 1 94.1 239 LEU B C 1
ATOM 11753 O O . LEU B 1 239 ? -1.427 -24.442 -38.052 1 94.1 239 LEU B O 1
ATOM 11757 N N . ASP B 1 240 ? -1.201 -25.992 -39.553 1 93.03 240 ASP B N 1
ATOM 11758 C CA . ASP B 1 240 ? -2.524 -26.545 -39.282 1 93.03 240 ASP B CA 1
ATOM 11759 C C . ASP B 1 240 ? -2.64 -27.007 -37.831 1 93.03 240 ASP B C 1
ATOM 11761 O O . ASP B 1 240 ? -3.69 -26.847 -37.205 1 93.03 240 ASP B O 1
ATOM 11765 N N . SER B 1 241 ? -1.533 -27.604 -37.405 1 93.83 241 SER B N 1
ATOM 11766 C CA . SER B 1 241 ? -1.531 -28.062 -36.019 1 93.83 241 SER B CA 1
ATOM 11767 C C . SER B 1 241 ? -1.589 -26.887 -35.049 1 93.83 241 SER B C 1
ATOM 11769 O O . SER B 1 241 ? -2.238 -26.97 -34.004 1 93.83 241 SER B O 1
ATOM 11771 N N . PHE B 1 242 ? -0.857 -25.866 -35.389 1 93.47 242 PHE B N 1
ATOM 11772 C CA . PHE B 1 242 ? -0.895 -24.656 -34.576 1 93.47 242 PHE B CA 1
ATOM 11773 C C . PHE B 1 242 ? -2.313 -24.106 -34.491 1 93.47 242 PHE B C 1
ATOM 11775 O O . PHE B 1 242 ? -2.793 -23.776 -33.404 1 93.47 242 PHE B O 1
ATOM 11782 N N . VAL B 1 243 ? -2.973 -23.965 -35.568 1 94.02 243 VAL B N 1
ATOM 11783 C CA . VAL B 1 243 ? -4.305 -23.373 -35.647 1 94.02 243 VAL B CA 1
ATOM 11784 C C . VAL B 1 243 ? -5.288 -24.2 -34.821 1 94.02 243 VAL B C 1
ATOM 11786 O O . VAL B 1 243 ? -6.107 -23.647 -34.084 1 94.02 243 VAL B O 1
ATOM 11789 N N . GLU B 1 244 ? -5.143 -25.443 -35.005 1 92.26 244 GLU B N 1
ATOM 11790 C CA . GLU B 1 244 ? -6.049 -26.334 -34.287 1 92.26 244 GLU B CA 1
ATOM 11791 C C . GLU B 1 244 ? -5.906 -26.167 -32.777 1 92.26 244 GLU B C 1
ATOM 11793 O O . GLU B 1 244 ? -6.901 -26.004 -32.068 1 92.26 244 GLU B O 1
ATOM 11798 N N . LEU B 1 245 ? -4.729 -26.208 -32.311 1 92.23 245 LEU B N 1
ATOM 11799 C CA . LEU B 1 245 ? -4.472 -26.099 -30.879 1 92.23 245 LEU B CA 1
ATOM 11800 C C . LEU B 1 245 ? -4.875 -24.723 -30.358 1 92.23 245 LEU B C 1
ATOM 11802 O O . LEU B 1 245 ? -5.462 -24.611 -29.28 1 92.23 245 LEU B O 1
ATOM 11806 N N . TYR B 1 246 ? -4.526 -23.706 -31.13 1 92.72 246 TYR B N 1
ATOM 11807 C CA . TYR B 1 246 ? -4.808 -22.342 -30.696 1 92.72 246 TYR B CA 1
ATOM 11808 C C . TYR B 1 246 ? -6.31 -22.09 -30.634 1 92.72 246 TYR B C 1
ATOM 11810 O O . TYR B 1 246 ? -6.795 -21.418 -29.721 1 92.72 246 TYR B O 1
ATOM 11818 N N . GLU B 1 247 ? -7.035 -22.51 -31.516 1 91.44 247 GLU B N 1
ATOM 11819 C CA . GLU B 1 247 ? -8.48 -22.304 -31.54 1 91.44 247 GLU B CA 1
ATOM 11820 C C . GLU B 1 247 ? -9.173 -23.126 -30.457 1 91.44 247 GLU B C 1
ATOM 11822 O O . GLU B 1 247 ? -10.231 -22.738 -29.958 1 91.44 247 GLU B O 1
ATOM 11827 N N . MET B 1 248 ? -8.539 -24.219 -30.196 1 88.61 248 MET B N 1
ATOM 11828 C CA . MET B 1 248 ? -9.129 -25.108 -29.199 1 88.61 248 MET B CA 1
ATOM 11829 C C . MET B 1 248 ? -8.949 -24.544 -27.793 1 88.61 248 MET B C 1
ATOM 11831 O O . MET B 1 248 ? -9.825 -24.7 -26.941 1 88.61 248 MET B O 1
ATOM 11835 N N . PHE B 1 249 ? -7.795 -23.965 -27.552 1 89 249 PHE B N 1
ATOM 11836 C CA . PHE B 1 249 ? -7.466 -23.662 -26.164 1 89 249 PHE B CA 1
ATOM 11837 C C . PHE B 1 249 ? -7.269 -22.163 -25.969 1 89 249 PHE B C 1
ATOM 11839 O O . PHE B 1 249 ? -7.361 -21.661 -24.847 1 89 249 PHE B O 1
ATOM 11846 N N . GLU B 1 250 ? -6.9 -21.382 -26.981 1 87.74 250 GLU B N 1
ATOM 11847 C CA . GLU B 1 250 ? -6.641 -19.945 -26.983 1 87.74 250 GLU B CA 1
ATOM 11848 C C . GLU B 1 250 ? -5.633 -19.564 -25.903 1 87.74 250 GLU B C 1
ATOM 11850 O O . GLU B 1 250 ? -5.889 -18.668 -25.096 1 87.74 250 GLU B O 1
ATOM 11855 N N . PRO B 1 251 ? -4.501 -20.325 -25.943 1 88.9 251 PRO B N 1
ATOM 11856 C CA . PRO B 1 251 ? -3.502 -19.942 -24.942 1 88.9 251 PRO B CA 1
ATOM 11857 C C . PRO B 1 251 ? -2.913 -18.557 -25.197 1 88.9 251 PRO B C 1
ATOM 11859 O O . PRO B 1 251 ? -3.04 -18.021 -26.301 1 88.9 251 PRO B O 1
ATOM 11862 N N . ARG B 1 252 ? -2.268 -17.905 -24.35 1 81.62 252 ARG B N 1
ATOM 11863 C CA . ARG B 1 252 ? -1.637 -16.602 -24.531 1 81.62 252 ARG B CA 1
ATOM 11864 C C . ARG B 1 252 ? -0.317 -16.732 -25.284 1 81.62 252 ARG B C 1
ATOM 11866 O O . ARG B 1 252 ? 0.673 -17.218 -24.733 1 81.62 252 ARG B O 1
ATOM 11873 N N . VAL B 1 253 ? -0.316 -16.431 -26.493 1 88.92 253 VAL B N 1
ATOM 11874 C CA . VAL B 1 253 ? 0.85 -16.539 -27.364 1 88.92 253 VAL B CA 1
ATOM 11875 C C . VAL B 1 253 ? 1.105 -15.201 -28.055 1 88.92 253 VAL B C 1
ATOM 11877 O O . VAL B 1 253 ? 0.162 -14.496 -28.423 1 88.92 253 VAL B O 1
ATOM 11880 N N . THR B 1 254 ? 2.252 -14.722 -28.162 1 88.87 254 THR B N 1
ATOM 11881 C CA . THR B 1 254 ? 2.657 -13.583 -28.978 1 88.87 254 THR B CA 1
ATOM 11882 C C . THR B 1 254 ? 3.688 -14.004 -30.021 1 88.87 254 THR B C 1
ATOM 11884 O O . THR B 1 254 ? 4.723 -14.58 -29.68 1 88.87 254 THR B O 1
ATOM 11887 N N . LEU B 1 255 ? 3.369 -13.8 -31.255 1 92 255 LEU B N 1
ATOM 11888 C CA . LEU B 1 255 ? 4.245 -14.237 -32.336 1 92 255 LEU B CA 1
ATOM 11889 C C . LEU B 1 255 ? 5.343 -13.211 -32.595 1 92 255 LEU B C 1
ATOM 11891 O O . LEU B 1 255 ? 5.095 -12.004 -32.549 1 92 255 LEU B O 1
ATOM 11895 N N . SER B 1 256 ? 6.593 -13.736 -32.723 1 88.75 256 SER B N 1
ATOM 11896 C CA . SER B 1 256 ? 7.673 -12.886 -33.213 1 88.75 256 SER B CA 1
ATOM 11897 C C . SER B 1 256 ? 7.423 -12.449 -34.652 1 88.75 256 SER B C 1
ATOM 11899 O O . SER B 1 256 ? 6.548 -12.994 -35.329 1 88.75 256 SER B O 1
ATOM 11901 N N . ASN B 1 257 ? 8.185 -11.492 -35.261 1 88.6 257 ASN B N 1
ATOM 11902 C CA . ASN B 1 257 ? 8.016 -10.979 -36.616 1 88.6 257 ASN B CA 1
ATOM 11903 C C . ASN B 1 257 ? 8.195 -12.08 -37.658 1 88.6 257 ASN B C 1
ATOM 11905 O O . ASN B 1 257 ? 7.43 -12.159 -38.621 1 88.6 257 ASN B O 1
ATOM 11909 N N . LEU B 1 258 ? 9.135 -12.94 -37.312 1 88.12 258 LEU B N 1
ATOM 11910 C CA . LEU B 1 258 ? 9.416 -14.007 -38.266 1 88.12 258 LEU B CA 1
ATOM 11911 C C . LEU B 1 258 ? 8.277 -15.021 -38.298 1 88.12 258 LEU B C 1
ATOM 11913 O O . LEU B 1 258 ? 7.858 -15.455 -39.374 1 88.12 258 LEU B O 1
ATOM 11917 N N . CYS B 1 259 ? 7.805 -15.359 -37.204 1 91.29 259 CYS B N 1
ATOM 11918 C CA . CYS B 1 259 ? 6.718 -16.327 -37.114 1 91.29 259 CYS B CA 1
ATOM 11919 C C . CYS B 1 259 ? 5.422 -15.745 -37.667 1 91.29 259 CYS B C 1
ATOM 11921 O O . CYS B 1 259 ? 4.635 -16.456 -38.293 1 91.29 259 CYS B O 1
ATOM 11923 N N . ALA B 1 260 ? 5.301 -14.48 -37.398 1 93.14 260 ALA B N 1
ATOM 11924 C CA . ALA B 1 260 ? 4.117 -13.805 -37.923 1 93.14 260 ALA B CA 1
ATOM 11925 C C . ALA B 1 260 ? 4.128 -13.786 -39.449 1 93.14 260 ALA B C 1
ATOM 11927 O O . ALA B 1 260 ? 3.09 -13.983 -40.086 1 93.14 260 ALA B O 1
ATOM 11928 N N . GLU B 1 261 ? 5.271 -13.548 -40.02 1 92.59 261 GLU B N 1
ATOM 11929 C CA . GLU B 1 261 ? 5.401 -13.559 -41.474 1 92.59 261 GLU B CA 1
ATOM 11930 C C . GLU B 1 261 ? 5.056 -14.93 -42.049 1 92.59 261 GLU B C 1
ATOM 11932 O O . GLU B 1 261 ? 4.376 -15.026 -43.073 1 92.59 261 GLU B O 1
ATOM 11937 N N . ALA B 1 262 ? 5.526 -15.916 -41.376 1 93.13 262 ALA B N 1
ATOM 11938 C CA . ALA B 1 262 ? 5.234 -17.278 -41.815 1 93.13 262 ALA B CA 1
ATOM 11939 C C . ALA B 1 262 ? 3.741 -17.579 -41.717 1 93.13 262 ALA B C 1
ATOM 11941 O O . ALA B 1 262 ? 3.169 -18.212 -42.607 1 93.13 262 ALA B O 1
ATOM 11942 N N . PHE B 1 263 ? 3.152 -17.151 -40.751 1 94.29 263 PHE B N 1
ATOM 11943 C CA . PHE B 1 263 ? 1.725 -17.367 -40.539 1 94.29 263 PHE B CA 1
ATOM 11944 C C . PHE B 1 263 ? 0.904 -16.624 -41.586 1 94.29 263 PHE B C 1
ATOM 11946 O O . PHE B 1 263 ? -0.057 -17.172 -42.132 1 94.29 263 PHE B O 1
ATOM 11953 N N . LEU B 1 264 ? 1.237 -15.407 -41.839 1 93.95 264 LEU B N 1
ATOM 11954 C CA . LEU B 1 264 ? 0.484 -14.588 -42.783 1 93.95 264 LEU B CA 1
ATOM 11955 C C . LEU B 1 264 ? 0.696 -15.072 -44.213 1 93.95 264 LEU B C 1
ATOM 11957 O O . LEU B 1 264 ? -0.15 -14.845 -45.081 1 93.95 264 LEU B O 1
ATOM 11961 N N . LYS B 1 265 ? 1.803 -15.675 -44.418 1 90.85 265 LYS B N 1
ATOM 11962 C CA . LYS B 1 265 ? 2.054 -16.224 -45.747 1 90.85 265 LYS B CA 1
ATOM 11963 C C . LYS B 1 265 ? 1.206 -17.467 -45.997 1 90.85 265 LYS B C 1
ATOM 11965 O O . LYS B 1 265 ? 0.593 -17.603 -47.058 1 90.85 265 LYS B O 1
ATOM 11970 N N . ASN B 1 266 ? 1.079 -18.341 -44.986 1 89.37 266 ASN B N 1
ATOM 11971 C CA . ASN B 1 266 ? 0.469 -19.647 -45.206 1 89.37 266 ASN B CA 1
ATOM 11972 C C . ASN B 1 266 ? -0.913 -19.735 -44.565 1 89.37 266 ASN B C 1
ATOM 11974 O O . ASN B 1 266 ? -1.716 -20.599 -44.925 1 89.37 266 ASN B O 1
ATOM 11978 N N . GLY B 1 267 ? -1.166 -18.922 -43.614 1 89.48 267 GLY B N 1
ATOM 11979 C CA . GLY B 1 267 ? -2.395 -19.064 -42.851 1 89.48 267 GLY B CA 1
ATOM 11980 C C . GLY B 1 267 ? -3.225 -17.795 -42.814 1 89.48 267 GLY B C 1
ATOM 11981 O O . GLY B 1 267 ? -3.93 -17.535 -41.836 1 89.48 267 GLY B O 1
ATOM 11982 N N . LYS B 1 268 ? -3.134 -17.037 -43.779 1 91.57 268 LYS B N 1
ATOM 11983 C CA . LYS B 1 268 ? -3.856 -15.771 -43.854 1 91.57 268 LYS B CA 1
ATOM 11984 C C . LYS B 1 268 ? -5.364 -15.992 -43.78 1 91.57 268 LYS B C 1
ATOM 11986 O O . LYS B 1 268 ? -6.091 -15.17 -43.218 1 91.57 268 LYS B O 1
ATOM 11991 N N . GLU B 1 269 ? -5.792 -17.044 -44.223 1 92.62 269 GLU B N 1
ATOM 11992 C CA . GLU B 1 269 ? -7.217 -17.36 -44.262 1 92.62 269 GLU B CA 1
ATOM 11993 C C . GLU B 1 269 ? -7.793 -17.487 -42.855 1 92.62 269 GLU B C 1
ATOM 11995 O O . GLU B 1 269 ? -8.939 -17.106 -42.611 1 92.62 269 GLU B O 1
ATOM 12000 N N . HIS B 1 270 ? -6.973 -18.005 -42.017 1 94.19 270 HIS B N 1
ATOM 12001 C CA . HIS B 1 270 ? -7.442 -18.163 -40.645 1 94.19 270 HIS B CA 1
ATOM 12002 C C . HIS B 1 270 ? -7.67 -16.809 -39.982 1 94.19 270 HIS B C 1
ATOM 12004 O O . HIS B 1 270 ? -8.638 -16.632 -39.239 1 94.19 270 HIS B O 1
ATOM 12010 N N . LEU B 1 271 ? -6.772 -15.935 -40.231 1 94.53 271 LEU B N 1
ATOM 12011 C CA . LEU B 1 271 ? -6.929 -14.573 -39.731 1 94.53 271 LEU B CA 1
ATOM 12012 C C . LEU B 1 271 ? -8.194 -13.932 -40.29 1 94.53 271 LEU B C 1
ATOM 12014 O O . LEU B 1 271 ? -8.909 -13.229 -39.571 1 94.53 271 LEU B O 1
ATOM 12018 N N . GLN B 1 272 ? -8.537 -14.154 -41.475 1 94.25 272 GLN B N 1
ATOM 12019 C CA . GLN B 1 272 ? -9.699 -13.552 -42.122 1 94.25 272 GLN B CA 1
ATOM 12020 C C . GLN B 1 272 ? -10.998 -14.137 -41.575 1 94.25 272 GLN B C 1
ATOM 12022 O O . GLN B 1 272 ? -12.012 -13.441 -41.494 1 94.25 272 GLN B O 1
ATOM 12027 N N . GLN B 1 273 ? -10.906 -15.344 -41.202 1 92.75 273 GLN B N 1
ATOM 12028 C CA . GLN B 1 273 ? -12.103 -16.017 -40.71 1 92.75 273 GLN B CA 1
ATOM 12029 C C . GLN B 1 273 ? -12.367 -15.671 -39.248 1 92.75 273 GLN B C 1
ATOM 12031 O O . GLN B 1 273 ? -13.515 -15.463 -38.851 1 92.75 273 GLN B O 1
ATOM 12036 N N . LYS B 1 274 ? -11.359 -15.631 -38.49 1 93.71 274 LYS B N 1
ATOM 12037 C CA . LYS B 1 274 ? -11.503 -15.323 -37.071 1 93.71 274 LYS B CA 1
ATOM 12038 C C . LYS B 1 274 ? -10.551 -14.207 -36.651 1 93.71 274 LYS B C 1
ATOM 12040 O O . LYS B 1 274 ? -9.686 -14.41 -35.796 1 93.71 274 LYS B O 1
ATOM 12045 N N . PRO B 1 275 ? -10.797 -13.09 -37.057 1 93.89 275 PRO B N 1
ATOM 12046 C CA . PRO B 1 275 ? -9.854 -11.991 -36.834 1 93.89 275 PRO B CA 1
ATOM 12047 C C . PRO B 1 275 ? -9.701 -11.634 -35.357 1 93.89 275 PRO B C 1
ATOM 12049 O O . PRO B 1 275 ? -8.599 -11.307 -34.908 1 93.89 275 PRO B O 1
ATOM 12052 N N . LYS B 1 276 ? -10.678 -11.68 -34.574 1 91.27 276 LYS B N 1
ATOM 12053 C CA . LYS B 1 276 ? -10.635 -11.297 -33.165 1 91.27 276 LYS B CA 1
ATOM 12054 C C . LYS B 1 276 ? -9.677 -12.19 -32.382 1 91.27 276 LYS B C 1
ATOM 12056 O O . LYS B 1 276 ? -9.028 -11.735 -31.438 1 91.27 276 LYS B O 1
ATOM 12061 N N . LEU B 1 277 ? -9.614 -13.393 -32.84 1 92.09 277 LEU B N 1
ATOM 12062 C CA . LEU B 1 277 ? -8.793 -14.377 -32.143 1 92.09 277 LEU B CA 1
ATOM 12063 C C . LEU B 1 277 ? -7.317 -14.187 -32.476 1 92.09 277 LEU B C 1
ATOM 12065 O O . LEU B 1 277 ? -6.475 -14.133 -31.576 1 92.09 277 LEU B O 1
ATOM 12069 N N . TYR B 1 278 ? -7.023 -13.997 -33.74 1 93.31 278 TYR B N 1
ATOM 12070 C CA . TYR B 1 278 ? -5.645 -14.093 -34.208 1 93.31 278 TYR B CA 1
ATOM 12071 C C . TYR B 1 278 ? -4.965 -12.73 -34.185 1 93.31 278 TYR B C 1
ATOM 12073 O O . TYR B 1 278 ? -3.735 -12.643 -34.153 1 93.31 278 TYR B O 1
ATOM 12081 N N . ILE B 1 279 ? -5.691 -11.679 -34.247 1 93.25 279 ILE B N 1
ATOM 12082 C CA . ILE B 1 279 ? -5.091 -10.349 -34.28 1 93.25 279 ILE B CA 1
ATOM 12083 C C . ILE B 1 279 ? -4.317 -10.101 -32.987 1 93.25 279 ILE B C 1
ATOM 12085 O O . ILE B 1 279 ? -3.368 -9.313 -32.966 1 93.25 279 ILE B O 1
ATOM 12089 N N . LYS B 1 280 ? -4.777 -10.797 -31.946 1 89.47 280 LYS B N 1
ATOM 12090 C CA . LYS B 1 280 ? -4.208 -10.608 -30.615 1 89.47 280 LYS B CA 1
ATOM 12091 C C . LYS B 1 280 ? -2.784 -11.153 -30.544 1 89.47 280 LYS B C 1
ATOM 12093 O O . LYS B 1 280 ? -1.994 -10.731 -29.696 1 89.47 280 LYS B O 1
ATOM 12098 N N . ILE B 1 281 ? -2.456 -12.113 -31.397 1 93.03 281 ILE B N 1
ATOM 12099 C CA . ILE B 1 281 ? -1.162 -12.776 -31.283 1 93.03 281 ILE B CA 1
ATOM 12100 C C . ILE B 1 281 ? -0.221 -12.261 -32.37 1 93.03 281 ILE B C 1
ATOM 12102 O O . ILE B 1 281 ? 0.965 -12.601 -32.386 1 93.03 281 ILE B O 1
ATOM 12106 N N . LEU B 1 282 ? -0.668 -11.408 -33.358 1 93.83 282 LEU B N 1
ATOM 12107 C CA . LEU B 1 282 ? 0.111 -10.94 -34.498 1 93.83 282 LEU B CA 1
ATOM 12108 C C . LEU B 1 282 ? 0.587 -9.508 -34.28 1 93.83 282 LEU B C 1
ATOM 12110 O O . LEU B 1 282 ? -0.142 -8.685 -33.723 1 93.83 282 LEU B O 1
ATOM 12114 N N . PRO B 1 283 ? 1.895 -9.268 -34.586 1 93.54 283 PRO B N 1
ATOM 12115 C CA . PRO B 1 283 ? 2.278 -7.856 -34.652 1 93.54 283 PRO B CA 1
ATOM 12116 C C . PRO B 1 283 ? 1.514 -7.087 -35.727 1 93.54 283 PRO B C 1
ATOM 12118 O O . PRO B 1 283 ? 1.573 -7.443 -36.907 1 93.54 283 PRO B O 1
ATOM 12121 N N . LEU B 1 284 ? 0.898 -6.087 -35.456 1 93.12 284 LEU B N 1
ATOM 12122 C CA . LEU B 1 284 ? 0.01 -5.341 -36.341 1 93.12 284 LEU B CA 1
ATOM 12123 C C . LEU B 1 284 ? 0.768 -4.818 -37.556 1 93.12 284 LEU B C 1
ATOM 12125 O O . LEU B 1 284 ? 0.205 -4.715 -38.648 1 93.12 284 LEU B O 1
ATOM 12129 N N . LYS B 1 285 ? 2.06 -4.515 -37.392 1 90.88 285 LYS B N 1
ATOM 12130 C CA . LYS B 1 285 ? 2.867 -3.946 -38.466 1 90.88 285 LYS B CA 1
ATOM 12131 C C . LYS B 1 285 ? 3.022 -4.933 -39.62 1 90.88 285 LYS B C 1
ATOM 12133 O O . LYS B 1 285 ? 3.303 -4.533 -40.752 1 90.88 285 LYS B O 1
ATOM 12138 N N . ARG B 1 286 ? 2.791 -6.187 -39.432 1 92.35 286 ARG B N 1
ATOM 12139 C CA . ARG B 1 286 ? 3.009 -7.215 -40.445 1 92.35 286 ARG B CA 1
ATOM 12140 C C . ARG B 1 286 ? 1.729 -7.493 -41.227 1 92.35 286 ARG B C 1
ATOM 12142 O O . ARG B 1 286 ? 1.761 -8.162 -42.262 1 92.35 286 ARG B O 1
ATOM 12149 N N . ILE B 1 287 ? 0.685 -7.048 -40.844 1 93.35 287 ILE B N 1
ATOM 12150 C CA . ILE B 1 287 ? -0.58 -7.266 -41.537 1 93.35 287 ILE B CA 1
ATOM 12151 C C . ILE B 1 287 ? -0.708 -6.281 -42.698 1 93.35 287 ILE B C 1
ATOM 12153 O O . ILE B 1 287 ? -0.647 -5.066 -42.498 1 93.35 287 ILE B O 1
ATOM 12157 N N . SER B 1 288 ? -0.875 -6.844 -43.897 1 91.72 288 SER B N 1
ATOM 12158 C CA . SER B 1 288 ? -0.955 -6.008 -45.09 1 91.72 288 SER B CA 1
ATOM 12159 C C . SER B 1 288 ? -2.234 -5.178 -45.099 1 91.72 288 SER B C 1
ATOM 12161 O O . SER B 1 288 ? -3.221 -5.542 -44.456 1 91.72 288 SER B O 1
ATOM 12163 N N . ASN B 1 289 ? -2.294 -4.124 -45.933 1 94.09 289 ASN B N 1
ATOM 12164 C CA . ASN B 1 289 ? -3.463 -3.261 -46.055 1 94.09 289 ASN B CA 1
ATOM 12165 C C . ASN B 1 289 ? -4.666 -4.021 -46.606 1 94.09 289 ASN B C 1
ATOM 12167 O O . ASN B 1 289 ? -5.792 -3.83 -46.144 1 94.09 289 ASN B O 1
ATOM 12171 N N . ASN B 1 290 ? -4.361 -4.891 -47.524 1 91.89 290 ASN B N 1
ATOM 12172 C CA . ASN B 1 290 ? -5.433 -5.665 -48.141 1 91.89 290 ASN B CA 1
ATOM 12173 C C . ASN B 1 290 ? -6.106 -6.593 -47.134 1 91.89 290 ASN B C 1
ATOM 12175 O O . ASN B 1 290 ? -7.33 -6.732 -47.132 1 91.89 290 ASN B O 1
ATOM 12179 N N . CYS B 1 291 ? -5.269 -7.131 -46.355 1 93.71 291 CYS B N 1
ATOM 12180 C CA . CYS B 1 291 ? -5.812 -8.034 -45.347 1 93.71 291 CYS B CA 1
ATOM 12181 C C . CYS B 1 291 ? -6.595 -7.263 -44.29 1 93.71 291 CYS B C 1
ATOM 12183 O O . CYS B 1 291 ? -7.652 -7.713 -43.844 1 93.71 291 CYS B O 1
ATOM 12185 N N . MET B 1 292 ? -6.128 -6.169 -43.962 1 94.98 292 MET B N 1
ATOM 12186 C CA . MET B 1 292 ? -6.784 -5.339 -42.955 1 94.98 292 MET B CA 1
ATOM 12187 C C . MET B 1 292 ? -8.167 -4.901 -43.427 1 94.98 292 MET B C 1
ATOM 12189 O O . MET B 1 292 ? -9.104 -4.826 -42.631 1 94.98 292 MET B O 1
ATOM 12193 N N . GLU B 1 293 ? -8.348 -4.587 -44.6 1 94.55 293 GLU B N 1
ATOM 12194 C CA . GLU B 1 293 ? -9.632 -4.162 -45.149 1 94.55 293 GLU B CA 1
ATOM 12195 C C . GLU B 1 293 ? -10.686 -5.256 -45 1 94.55 293 GLU B C 1
ATOM 12197 O O . GLU B 1 293 ? -11.873 -4.964 -44.843 1 94.55 293 GLU B O 1
ATOM 12202 N N . ILE B 1 294 ? -10.174 -6.443 -44.977 1 93.86 294 ILE B N 1
ATOM 12203 C CA . ILE B 1 294 ? -11.087 -7.577 -44.886 1 93.86 294 ILE B CA 1
ATOM 12204 C C . ILE B 1 294 ? -11.432 -7.845 -43.423 1 93.86 294 ILE B C 1
ATOM 12206 O O . ILE B 1 294 ? -12.589 -8.115 -43.091 1 93.86 294 ILE B O 1
ATOM 12210 N N . ILE B 1 295 ? -10.462 -7.721 -42.604 1 95.58 295 ILE B N 1
ATOM 12211 C CA . ILE B 1 295 ? -10.661 -8.236 -41.254 1 95.58 295 ILE B CA 1
ATOM 12212 C C . ILE B 1 295 ? -11.16 -7.117 -40.343 1 95.58 295 ILE B C 1
ATOM 12214 O O . ILE B 1 295 ? -11.779 -7.379 -39.309 1 95.58 295 ILE B O 1
ATOM 12218 N N . PHE B 1 296 ? -10.951 -5.869 -40.642 1 95.8 296 PHE B N 1
ATOM 12219 C CA . PHE B 1 296 ? -11.181 -4.755 -39.729 1 95.8 296 PHE B CA 1
ATOM 12220 C C . PHE B 1 296 ? -12.655 -4.657 -39.355 1 95.8 296 PHE B C 1
ATOM 12222 O O . PHE B 1 296 ? -12.996 -4.544 -38.176 1 95.8 296 PHE B O 1
ATOM 12229 N N . PRO B 1 297 ? -13.524 -4.722 -40.187 1 93.7 297 PRO B N 1
ATOM 12230 C CA . PRO B 1 297 ? -14.937 -4.65 -39.806 1 93.7 297 PRO B CA 1
ATOM 12231 C C . PRO B 1 297 ? -15.352 -5.779 -38.866 1 93.7 297 PRO B C 1
ATOM 12233 O O . PRO B 1 297 ? -16.271 -5.609 -38.059 1 93.7 297 PRO B O 1
ATOM 12236 N N . LYS B 1 298 ? -14.681 -6.858 -39.017 1 93.01 298 LYS B N 1
ATOM 12237 C CA . LYS B 1 298 ? -15.019 -8.033 -38.22 1 93.01 298 LYS B CA 1
ATOM 12238 C C . LYS B 1 298 ? -14.479 -7.908 -36.799 1 93.01 298 LYS B C 1
ATOM 12240 O O . LYS B 1 298 ? -14.874 -8.666 -35.91 1 93.01 298 LYS B O 1
ATOM 12245 N N . LEU B 1 299 ? -13.626 -6.959 -36.556 1 94.59 299 LEU B N 1
ATOM 12246 C CA . LEU B 1 299 ? -13.002 -6.777 -35.25 1 94.59 299 LEU B CA 1
ATOM 12247 C C . LEU B 1 299 ? -13.91 -5.979 -34.32 1 94.59 299 LEU B C 1
ATOM 12249 O O . LEU B 1 299 ? -13.709 -5.972 -33.104 1 94.59 299 LEU B O 1
ATOM 12253 N N . PHE B 1 300 ? -14.885 -5.317 -34.844 1 93.26 300 PHE B N 1
ATOM 12254 C CA . PHE B 1 300 ? -15.765 -4.455 -34.064 1 93.26 300 PHE B CA 1
ATOM 12255 C C . PHE B 1 300 ? -16.597 -5.274 -33.085 1 93.26 300 PHE B C 1
ATOM 12257 O O . PHE B 1 300 ? -17.039 -6.378 -33.41 1 93.26 300 PHE B O 1
ATOM 12264 N N . PRO B 1 301 ? -16.695 -4.706 -31.858 1 88.83 301 PRO B N 1
ATOM 12265 C CA . PRO B 1 301 ? -17.602 -5.389 -30.933 1 88.83 301 PRO B CA 1
ATOM 12266 C C . PRO B 1 301 ? -19.04 -5.439 -31.445 1 88.83 301 PRO B C 1
ATOM 12268 O O . PRO B 1 301 ? -19.456 -4.569 -32.215 1 88.83 301 PRO B O 1
ATOM 12271 N N . THR B 1 302 ? -19.698 -6.429 -31.023 1 82.63 302 THR B N 1
ATOM 12272 C CA . THR B 1 302 ? -21.091 -6.577 -31.428 1 82.63 302 THR B CA 1
ATOM 12273 C C . THR B 1 302 ? -21.954 -5.482 -30.808 1 82.63 302 THR B C 1
ATOM 12275 O O . THR B 1 302 ? -22.822 -4.916 -31.475 1 82.63 302 THR B O 1
ATOM 12278 N N . ASN B 1 303 ? -21.616 -5.146 -29.561 1 73.83 303 ASN B N 1
ATOM 12279 C CA . ASN B 1 303 ? -22.306 -4.071 -28.856 1 73.83 303 ASN B CA 1
ATOM 12280 C C . ASN B 1 303 ? -21.561 -2.745 -28.99 1 73.83 303 ASN B C 1
ATOM 12282 O O . ASN B 1 303 ? -20.381 -2.654 -28.645 1 73.83 303 ASN B O 1
ATOM 12286 N N . VAL B 1 304 ? -22.21 -1.728 -29.49 1 84.48 304 VAL B N 1
ATOM 12287 C CA . VAL B 1 304 ? -21.605 -0.425 -29.745 1 84.48 304 VAL B CA 1
ATOM 12288 C C . VAL B 1 304 ? -21.091 0.171 -28.436 1 84.48 304 VAL B C 1
ATOM 12290 O O . VAL B 1 304 ? -20.14 0.957 -28.435 1 84.48 304 VAL B O 1
ATOM 12293 N N . ASP B 1 305 ? -21.8 -0.269 -27.268 1 72.22 305 ASP B N 1
ATOM 12294 C CA . ASP B 1 305 ? -21.4 0.267 -25.971 1 72.22 305 ASP B CA 1
ATOM 12295 C C . ASP B 1 305 ? -19.99 -0.187 -25.6 1 72.22 305 ASP B C 1
ATOM 12297 O O . ASP B 1 305 ? -19.309 0.467 -24.807 1 72.22 305 ASP B O 1
ATOM 12301 N N . ASN B 1 306 ? -19.642 -1.325 -26.17 1 81.76 306 ASN B N 1
ATOM 12302 C CA . ASN B 1 306 ? -18.313 -1.856 -25.888 1 81.76 306 ASN B CA 1
ATOM 12303 C C . ASN B 1 306 ? -17.274 -1.318 -26.868 1 81.76 306 ASN B C 1
ATOM 12305 O O . ASN B 1 306 ? -16.102 -1.693 -26.805 1 81.76 306 ASN B O 1
ATOM 12309 N N . PHE B 1 307 ? -17.751 -0.432 -27.724 1 91.28 307 PHE B N 1
ATOM 12310 C CA . PHE B 1 307 ? -16.881 0.128 -28.751 1 91.28 307 PHE B CA 1
ATOM 12311 C C . PHE B 1 307 ? -15.931 1.159 -28.152 1 91.28 307 PHE B C 1
ATOM 12313 O O . PHE B 1 307 ? -16.354 2.032 -27.392 1 91.28 307 PHE B O 1
ATOM 12320 N N . ASP B 1 308 ? -14.737 1.01 -28.331 1 92.62 308 ASP B N 1
ATOM 12321 C CA . ASP B 1 308 ? -13.716 1.975 -27.935 1 92.62 308 ASP B CA 1
ATOM 12322 C C . ASP B 1 308 ? -12.976 2.523 -29.153 1 92.62 308 ASP B C 1
ATOM 12324 O O . ASP B 1 308 ? -12.296 1.776 -29.86 1 92.62 308 ASP B O 1
ATOM 12328 N N . THR B 1 309 ? -13.056 3.713 -29.452 1 93.89 309 THR B N 1
ATOM 12329 C CA . THR B 1 309 ? -12.519 4.35 -30.649 1 93.89 309 THR B CA 1
ATOM 12330 C C . THR B 1 309 ? -11.006 4.167 -30.725 1 93.89 309 THR B C 1
ATOM 12332 O O . THR B 1 309 ? -10.471 3.808 -31.776 1 93.89 309 THR B O 1
ATOM 12335 N N . ASP B 1 310 ? -10.42 4.415 -29.682 1 92.68 310 ASP B N 1
ATOM 12336 C CA . ASP B 1 310 ? -8.96 4.396 -29.704 1 92.68 310 ASP B CA 1
ATOM 12337 C C . ASP B 1 310 ? -8.432 2.98 -29.917 1 92.68 310 ASP B C 1
ATOM 12339 O O . ASP B 1 310 ? -7.47 2.776 -30.66 1 92.68 310 ASP B O 1
ATOM 12343 N N . THR B 1 311 ? -9.072 2.04 -29.338 1 93.04 311 THR B N 1
ATOM 12344 C CA . THR B 1 311 ? -8.68 0.649 -29.536 1 93.04 311 THR B CA 1
ATOM 12345 C C . THR B 1 311 ? -8.816 0.252 -31.003 1 93.04 311 THR B C 1
ATOM 12347 O O . THR B 1 311 ? -7.94 -0.419 -31.553 1 93.04 311 THR B O 1
ATOM 12350 N N . MET B 1 312 ? -9.812 0.626 -31.654 1 94.45 312 MET B N 1
ATOM 12351 C CA . MET B 1 312 ? -10.039 0.29 -33.056 1 94.45 312 MET B CA 1
ATOM 12352 C C . MET B 1 312 ? -9.014 0.975 -33.953 1 94.45 312 MET B C 1
ATOM 12354 O O . MET B 1 312 ? -8.538 0.383 -34.924 1 94.45 312 MET B O 1
ATOM 12358 N N . LEU B 1 313 ? -8.745 2.206 -33.572 1 93.99 313 LEU B N 1
ATOM 12359 C CA . LEU B 1 313 ? -7.768 2.944 -34.364 1 93.99 313 LEU B CA 1
ATOM 12360 C C . LEU B 1 313 ? -6.37 2.364 -34.182 1 93.99 313 LEU B C 1
ATOM 12362 O O . LEU B 1 313 ? -5.543 2.428 -35.094 1 93.99 313 LEU B O 1
ATOM 12366 N N . ASP B 1 314 ? -6.187 1.86 -33.014 1 93.02 314 ASP B N 1
ATOM 12367 C CA . ASP B 1 314 ? -4.902 1.214 -32.763 1 93.02 314 ASP B CA 1
ATOM 12368 C C . ASP B 1 314 ? -4.674 0.053 -33.729 1 93.02 314 ASP B C 1
ATOM 12370 O O . ASP B 1 314 ? -3.545 -0.191 -34.159 1 93.02 314 ASP B O 1
ATOM 12374 N N . TYR B 1 315 ? -5.686 -0.671 -34.111 1 93.87 315 TYR B N 1
ATOM 12375 C CA . TYR B 1 315 ? -5.567 -1.773 -35.059 1 93.87 315 TYR B CA 1
ATOM 12376 C C . TYR B 1 315 ? -5.1 -1.273 -36.42 1 93.87 315 TYR B C 1
ATOM 12378 O O . TYR B 1 315 ? -4.517 -2.03 -37.2 1 93.87 315 TYR B O 1
ATOM 12386 N N . LEU B 1 316 ? -5.361 -0.018 -36.657 1 93.94 316 LEU B N 1
ATOM 12387 C CA . LEU B 1 316 ? -5.044 0.56 -37.958 1 93.94 316 LEU B CA 1
ATOM 12388 C C . LEU B 1 316 ? -3.73 1.332 -37.904 1 93.94 316 LEU B C 1
ATOM 12390 O O . LEU B 1 316 ? -3.448 2.149 -38.784 1 93.94 316 LEU B O 1
ATOM 12394 N N . GLU B 1 317 ? -3.058 1.199 -36.87 1 91.57 317 GLU B N 1
ATOM 12395 C CA . GLU B 1 317 ? -1.823 1.946 -36.648 1 91.57 317 GLU B CA 1
ATOM 12396 C C . GLU B 1 317 ? -0.91 1.877 -37.869 1 91.57 317 GLU B C 1
ATOM 12398 O O . GLU B 1 317 ? -0.304 2.879 -38.254 1 91.57 317 GLU B O 1
ATOM 12403 N N . TYR B 1 318 ? -0.766 0.74 -38.585 1 90.89 318 TYR B N 1
ATOM 12404 C CA . TYR B 1 318 ? 0.169 0.557 -39.69 1 90.89 318 TYR B CA 1
ATOM 12405 C C . TYR B 1 318 ? -0.569 0.467 -41.02 1 90.89 318 TYR B C 1
ATOM 12407 O O . TYR B 1 318 ? 0.027 0.127 -42.046 1 90.89 318 TYR B O 1
ATOM 12415 N N . TYR B 1 319 ? -1.854 0.627 -41.021 1 93.47 319 TYR B N 1
ATOM 12416 C CA . TYR B 1 319 ? -2.623 0.757 -42.253 1 93.47 319 TYR B CA 1
ATOM 12417 C C . TYR B 1 319 ? -2.253 2.036 -42.994 1 93.47 319 TYR B C 1
ATOM 12419 O O . TYR B 1 319 ? -1.797 3.005 -42.384 1 93.47 319 TYR B O 1
ATOM 12427 N N . ARG B 1 320 ? -2.445 2.068 -44.335 1 90.76 320 ARG B N 1
ATOM 12428 C CA . ARG B 1 320 ? -2.116 3.233 -45.15 1 90.76 320 ARG B CA 1
ATOM 12429 C C . ARG B 1 320 ? -2.794 4.488 -44.611 1 90.76 320 ARG B C 1
ATOM 12431 O O . ARG B 1 320 ? -4.006 4.497 -44.387 1 90.76 320 ARG B O 1
ATOM 12438 N N . GLN B 1 321 ? -2.036 5.587 -44.439 1 87.47 321 GLN B N 1
ATOM 12439 C CA . GLN B 1 321 ? -2.485 6.789 -43.745 1 87.47 321 GLN B CA 1
ATOM 12440 C C . GLN B 1 321 ? -3.523 7.545 -44.568 1 87.47 321 GLN B C 1
ATOM 12442 O O . GLN B 1 321 ? -4.443 8.149 -44.013 1 87.47 321 GLN B O 1
ATOM 12447 N N . ASP B 1 322 ? -3.484 7.523 -45.983 1 86.47 322 ASP B N 1
ATOM 12448 C CA . ASP B 1 322 ? -4.346 8.319 -46.851 1 86.47 322 ASP B CA 1
ATOM 12449 C C . ASP B 1 322 ? -5.784 7.806 -46.817 1 86.47 322 ASP B C 1
ATOM 12451 O O . ASP B 1 322 ? -6.729 8.58 -46.986 1 86.47 322 ASP B O 1
ATOM 12455 N N . LYS B 1 323 ? -5.999 6.507 -46.502 1 92.18 323 LYS B N 1
ATOM 12456 C CA . LYS B 1 323 ? -7.337 5.925 -46.548 1 92.18 323 LYS B CA 1
ATOM 12457 C C . LYS B 1 323 ? -7.81 5.522 -45.155 1 92.18 323 LYS B C 1
ATOM 12459 O O . LYS B 1 323 ? -8.911 4.991 -44.996 1 92.18 323 LYS B O 1
ATOM 12464 N N . LYS B 1 324 ? -7.026 5.754 -44.224 1 93.32 324 LYS B N 1
ATOM 12465 C CA . LYS B 1 324 ? -7.247 5.248 -42.873 1 93.32 324 LYS B CA 1
ATOM 12466 C C . LYS B 1 324 ? -8.549 5.789 -42.289 1 93.32 324 LYS B C 1
ATOM 12468 O O . LYS B 1 324 ? -9.381 5.023 -41.8 1 93.32 324 LYS B O 1
ATOM 12473 N N . LEU B 1 325 ? -8.731 7.098 -42.325 1 94.49 325 LEU B N 1
ATOM 12474 C CA . LEU B 1 325 ? -9.91 7.729 -41.743 1 94.49 325 LEU B CA 1
ATOM 12475 C C . LEU B 1 325 ? -11.18 7.263 -42.446 1 94.49 325 LEU B C 1
ATOM 12477 O O . LEU B 1 325 ? -12.152 6.879 -41.792 1 94.49 325 LEU B O 1
ATOM 12481 N N . ASP B 1 326 ? -11.135 7.365 -43.713 1 93.82 326 ASP B N 1
ATOM 12482 C CA . ASP B 1 326 ? -12.298 6.98 -44.507 1 93.82 326 ASP B CA 1
ATOM 12483 C C . ASP B 1 326 ? -12.684 5.525 -44.246 1 93.82 326 ASP B C 1
ATOM 12485 O O . ASP B 1 326 ? -13.868 5.203 -44.126 1 93.82 326 ASP B O 1
ATOM 12489 N N . PHE B 1 327 ? -11.671 4.746 -44.252 1 95.44 327 PHE B N 1
ATOM 12490 C CA . PHE B 1 327 ? -11.895 3.326 -44.01 1 95.44 327 PHE B CA 1
ATOM 12491 C C . PHE B 1 327 ? -12.509 3.102 -42.633 1 95.44 327 PHE B C 1
ATOM 12493 O O . PHE B 1 327 ? -13.433 2.3 -42.482 1 95.44 327 PHE B O 1
ATOM 12500 N N . PHE B 1 328 ? -12.01 3.767 -41.675 1 96.47 328 PHE B N 1
ATOM 12501 C CA . PHE B 1 328 ? -12.503 3.658 -40.307 1 96.47 328 PHE B CA 1
ATOM 12502 C C . PHE B 1 328 ? -13.961 4.095 -40.221 1 96.47 328 PHE B C 1
ATOM 12504 O O . PHE B 1 328 ? -14.794 3.388 -39.651 1 96.47 328 PHE B O 1
ATOM 12511 N N . LEU B 1 329 ? -14.331 5.275 -40.786 1 95.66 329 LEU B N 1
ATOM 12512 C CA . LEU B 1 329 ? -15.683 5.821 -40.734 1 95.66 329 LEU B CA 1
ATOM 12513 C C . LEU B 1 329 ? -16.664 4.912 -41.468 1 95.66 329 LEU B C 1
ATOM 12515 O O . LEU B 1 329 ? -17.764 4.652 -40.975 1 95.66 329 LEU B O 1
ATOM 12519 N N . LYS B 1 330 ? -16.238 4.487 -42.583 1 94.52 330 LYS B N 1
ATOM 12520 C CA . LYS B 1 330 ? -17.083 3.611 -43.389 1 94.52 330 LYS B CA 1
ATOM 12521 C C . LYS B 1 330 ? -17.364 2.298 -42.663 1 94.52 330 LYS B C 1
ATOM 12523 O O . LYS B 1 330 ? -18.484 1.786 -42.706 1 94.52 330 LYS B O 1
ATOM 12528 N N . SER B 1 331 ? -16.326 1.76 -42.078 1 95.38 331 SER B N 1
ATOM 12529 C CA . SER B 1 331 ? -16.474 0.49 -41.375 1 95.38 331 SER B CA 1
ATOM 12530 C C . SER B 1 331 ? -17.404 0.626 -40.175 1 95.38 331 SER B C 1
ATOM 12532 O O . SER B 1 331 ? -18.221 -0.259 -39.912 1 95.38 331 SER B O 1
ATOM 12534 N N . TYR B 1 332 ? -17.246 1.712 -39.493 1 95.33 332 TYR B N 1
ATOM 12535 C CA . TYR B 1 332 ? -18.135 1.961 -38.364 1 95.33 332 TYR B CA 1
ATOM 12536 C C . TYR B 1 332 ? -19.587 2.042 -38.82 1 95.33 332 TYR B C 1
ATOM 12538 O O . TYR B 1 332 ? -20.474 1.454 -38.196 1 95.33 332 TYR B O 1
ATOM 12546 N N . LYS B 1 333 ? -19.806 2.831 -39.814 1 93.72 333 LYS B N 1
ATOM 12547 C CA . LYS B 1 333 ? -21.151 2.996 -40.357 1 93.72 333 LYS B CA 1
ATOM 12548 C C . LYS B 1 333 ? -21.711 1.666 -40.853 1 93.72 333 LYS B C 1
ATOM 12550 O O . LYS B 1 333 ? -22.901 1.389 -40.694 1 93.72 333 LYS B O 1
ATOM 12555 N N . GLN B 1 334 ? -20.856 0.959 -41.468 1 92.83 334 GLN B N 1
ATOM 12556 C CA . GLN B 1 334 ? -21.262 -0.336 -42.003 1 92.83 334 GLN B CA 1
ATOM 12557 C C . GLN B 1 334 ? -21.691 -1.283 -40.885 1 92.83 334 GLN B C 1
ATOM 12559 O O . GLN B 1 334 ? -22.693 -1.99 -41.014 1 92.83 334 GLN B O 1
ATOM 12564 N N . VAL B 1 335 ? -20.966 -1.316 -39.846 1 92.61 335 VAL B N 1
ATOM 12565 C CA . VAL B 1 335 ? -21.187 -2.289 -38.782 1 92.61 335 VAL B CA 1
ATOM 12566 C C . VAL B 1 335 ? -22.364 -1.849 -37.914 1 92.61 335 VAL B C 1
ATOM 12568 O O . VAL B 1 335 ? -23.195 -2.671 -37.52 1 92.61 335 VAL B O 1
ATOM 12571 N N . TYR B 1 336 ? -22.403 -0.527 -37.639 1 89.14 336 TYR B N 1
ATOM 12572 C CA . TYR B 1 336 ? -23.387 -0.092 -36.653 1 89.14 336 TYR B CA 1
ATOM 12573 C C . TYR B 1 336 ? -24.51 0.698 -37.315 1 89.14 336 TYR B C 1
ATOM 12575 O O . TYR B 1 336 ? -25.534 0.976 -36.687 1 89.14 336 TYR B O 1
ATOM 12583 N N . GLY B 1 337 ? -24.393 1.168 -38.521 1 83.88 337 GLY B N 1
ATOM 12584 C CA . GLY B 1 337 ? -25.398 1.931 -39.245 1 83.88 337 GLY B CA 1
ATOM 12585 C C . GLY B 1 337 ? -25.488 3.376 -38.795 1 83.88 337 GLY B C 1
ATOM 12586 O O . GLY B 1 337 ? -26.493 4.047 -39.042 1 83.88 337 GLY B O 1
ATOM 12587 N N . LYS B 1 338 ? -24.581 3.827 -37.967 1 85.72 338 LYS B N 1
ATOM 12588 C CA . LYS B 1 338 ? -24.54 5.187 -37.437 1 85.72 338 LYS B CA 1
ATOM 12589 C C . LYS B 1 338 ? -23.216 5.867 -37.773 1 85.72 338 LYS B C 1
ATOM 12591 O O . LYS B 1 338 ? -22.228 5.197 -38.081 1 85.72 338 LYS B O 1
ATOM 12596 N N . ASN B 1 339 ? -23.331 7.163 -37.77 1 90.79 339 ASN B N 1
ATOM 12597 C CA . ASN B 1 339 ? -22.104 7.935 -37.933 1 90.79 339 ASN B CA 1
ATOM 12598 C C . ASN B 1 339 ? -21.431 8.208 -36.59 1 90.79 339 ASN B C 1
ATOM 12600 O O . ASN B 1 339 ? -22.051 8.765 -35.683 1 90.79 339 ASN B O 1
ATOM 12604 N N . ILE B 1 340 ? -20.277 7.778 -36.47 1 92.6 340 ILE B N 1
ATOM 12605 C CA . ILE B 1 340 ? -19.565 7.904 -35.203 1 92.6 340 ILE B CA 1
ATOM 12606 C C . ILE B 1 340 ? -19.468 9.376 -34.81 1 92.6 340 ILE B C 1
ATOM 12608 O O . ILE B 1 340 ? -19.425 9.706 -33.622 1 92.6 340 ILE B O 1
ATOM 12612 N N . LEU B 1 341 ? -19.52 10.325 -35.748 1 91.9 341 LEU B N 1
ATOM 12613 C CA . LEU B 1 341 ? -19.336 11.753 -35.514 1 91.9 341 LEU B CA 1
ATOM 12614 C C . LEU B 1 341 ? -20.565 12.356 -34.841 1 91.9 341 LEU B C 1
ATOM 12616 O O . LEU B 1 341 ? -20.505 13.469 -34.313 1 91.9 341 LEU B O 1
ATOM 12620 N N . ASP B 1 342 ? -21.55 11.54 -34.782 1 86.86 342 ASP B N 1
ATOM 12621 C CA . ASP B 1 342 ? -22.765 12.008 -34.122 1 86.86 342 ASP B CA 1
ATOM 12622 C C . ASP B 1 342 ? -22.693 11.78 -32.614 1 86.86 342 ASP B C 1
ATOM 12624 O O . ASP B 1 342 ? -23.493 12.336 -31.858 1 86.86 342 ASP B O 1
ATOM 12628 N N . ASP B 1 343 ? -21.818 10.967 -32.275 1 84.07 343 ASP B N 1
ATOM 12629 C CA . ASP B 1 343 ? -21.605 10.69 -30.858 1 84.07 343 ASP B CA 1
ATOM 12630 C C . ASP B 1 343 ? -20.311 11.331 -30.362 1 84.07 343 ASP B C 1
ATOM 12632 O O . ASP B 1 343 ? -19.229 10.761 -30.518 1 84.07 343 ASP B O 1
ATOM 12636 N N . SER B 1 344 ? -20.434 12.43 -29.642 1 82.97 344 SER B N 1
ATOM 12637 C CA . SER B 1 344 ? -19.273 13.218 -29.24 1 82.97 344 SER B CA 1
ATOM 12638 C C . SER B 1 344 ? -18.379 12.437 -28.284 1 82.97 344 SER B C 1
ATOM 12640 O O . SER B 1 344 ? -17.167 12.658 -28.239 1 82.97 344 SER B O 1
ATOM 12642 N N . SER B 1 345 ? -19.074 11.509 -27.433 1 81.76 345 SER B N 1
ATOM 12643 C CA . SER B 1 345 ? -18.305 10.736 -26.463 1 81.76 345 SER B CA 1
ATOM 12644 C C . SER B 1 345 ? -17.36 9.761 -27.158 1 81.76 345 SER B C 1
ATOM 12646 O O . SER B 1 345 ? -16.353 9.346 -26.58 1 81.76 345 SER B O 1
ATOM 12648 N N . LYS B 1 346 ? -17.662 9.386 -28.386 1 90.59 346 LYS B N 1
ATOM 12649 C CA . LYS B 1 346 ? -16.857 8.413 -29.119 1 90.59 346 LYS B CA 1
ATOM 12650 C C . LYS B 1 346 ? -15.812 9.107 -29.988 1 90.59 346 LYS B C 1
ATOM 12652 O O . LYS B 1 346 ? -14.908 8.459 -30.518 1 90.59 346 LYS B O 1
ATOM 12657 N N . VAL B 1 347 ? -15.938 10.42 -30.144 1 92.57 347 VAL B N 1
ATOM 12658 C CA . VAL B 1 347 ? -14.952 11.19 -30.894 1 92.57 347 VAL B CA 1
ATOM 12659 C C . VAL B 1 347 ? -13.762 11.522 -29.996 1 92.57 347 VAL B C 1
ATOM 12661 O O . VAL B 1 347 ? -13.758 12.551 -29.316 1 92.57 347 VAL B O 1
ATOM 12664 N N . THR B 1 348 ? -12.855 10.694 -30.027 1 91.15 348 THR B N 1
ATOM 12665 C CA . THR B 1 348 ? -11.691 10.859 -29.164 1 91.15 348 THR B CA 1
ATOM 12666 C C . THR B 1 348 ? -10.684 11.82 -29.789 1 91.15 348 THR B C 1
ATOM 12668 O O . THR B 1 348 ? -10.836 12.22 -30.946 1 91.15 348 THR B O 1
ATOM 12671 N N . ALA B 1 349 ? -9.61 12.222 -29.12 1 91.36 349 ALA B N 1
ATOM 12672 C CA . ALA B 1 349 ? -8.542 13.094 -29.603 1 91.36 349 ALA B CA 1
ATOM 12673 C C . ALA B 1 349 ? -7.824 12.471 -30.797 1 91.36 349 ALA B C 1
ATOM 12675 O O . ALA B 1 349 ? -7.466 13.17 -31.748 1 91.36 349 ALA B O 1
ATOM 12676 N N . THR B 1 350 ? -7.702 11.192 -30.727 1 92.02 350 THR B N 1
ATOM 12677 C CA . THR B 1 350 ? -7.036 10.484 -31.814 1 92.02 350 THR B CA 1
ATOM 12678 C C . THR B 1 350 ? -7.85 10.58 -33.101 1 92.02 350 THR B C 1
ATOM 12680 O O . THR B 1 350 ? -7.293 10.797 -34.18 1 92.02 350 THR B O 1
ATOM 12683 N N . LEU B 1 351 ? -9.101 10.386 -32.991 1 93.83 351 LEU B N 1
ATOM 12684 C CA . LEU B 1 351 ? -9.969 10.503 -34.158 1 93.83 351 LEU B CA 1
ATOM 12685 C C . LEU B 1 351 ? -10.016 11.943 -34.658 1 93.83 351 LEU B C 1
ATOM 12687 O O . LEU B 1 351 ? -9.988 12.185 -35.867 1 93.83 351 LEU B O 1
ATOM 12691 N N . LEU B 1 352 ? -10.037 12.905 -33.821 1 92.83 352 LEU B N 1
ATOM 12692 C CA . LEU B 1 352 ? -10.08 14.32 -34.174 1 92.83 352 LEU B CA 1
ATOM 12693 C C . LEU B 1 352 ? -8.872 14.706 -35.02 1 92.83 352 LEU B C 1
ATOM 12695 O O . LEU B 1 352 ? -9 15.468 -35.981 1 92.83 352 LEU B O 1
ATOM 12699 N N . LYS B 1 353 ? -7.765 14.161 -34.697 1 89.93 353 LYS B N 1
ATOM 12700 C CA . LYS B 1 353 ? -6.522 14.463 -35.402 1 89.93 353 LYS B CA 1
ATOM 12701 C C . LYS B 1 353 ? -6.573 13.965 -36.844 1 89.93 353 LYS B C 1
ATOM 12703 O O . LYS B 1 353 ? -5.931 14.537 -37.726 1 89.93 353 LYS B O 1
ATOM 12708 N N . MET B 1 354 ? -7.362 12.977 -37.107 1 91.77 354 MET B N 1
ATOM 12709 C CA . MET B 1 354 ? -7.409 12.355 -38.428 1 91.77 354 MET B CA 1
ATOM 12710 C C . MET B 1 354 ? -8.49 12.995 -39.292 1 91.77 354 MET B C 1
ATOM 12712 O O . MET B 1 354 ? -8.459 12.88 -40.519 1 91.77 354 MET B O 1
ATOM 12716 N N . LEU B 1 355 ? -9.388 13.728 -38.762 1 93.7 355 LEU B N 1
ATOM 12717 C CA . LEU B 1 355 ? -10.519 14.295 -39.488 1 93.7 355 LEU B CA 1
ATOM 12718 C C . LEU B 1 355 ? -10.075 15.464 -40.36 1 93.7 355 LEU B C 1
ATOM 12720 O O . LEU B 1 355 ? -9.08 16.127 -40.057 1 93.7 355 LEU B O 1
ATOM 12724 N N . PRO B 1 356 ? -10.818 15.628 -41.512 1 92.16 356 PRO B N 1
ATOM 12725 C CA . PRO B 1 356 ? -10.554 16.833 -42.303 1 92.16 356 PRO B CA 1
ATOM 12726 C C . PRO B 1 356 ? -10.79 18.119 -41.515 1 92.16 356 PRO B C 1
ATOM 12728 O O . PRO B 1 356 ? -11.564 18.126 -40.554 1 92.16 356 PRO B O 1
ATOM 12731 N N . VAL B 1 357 ? -10.164 19.163 -41.866 1 93.7 357 VAL B N 1
ATOM 12732 C CA . VAL B 1 357 ? -10.095 20.415 -41.12 1 93.7 357 VAL B CA 1
ATOM 12733 C C . VAL B 1 357 ? -11.505 20.893 -40.78 1 93.7 357 VAL B C 1
ATOM 12735 O O . VAL B 1 357 ? -11.776 21.288 -39.644 1 93.7 357 VAL B O 1
ATOM 12738 N N . LYS B 1 358 ? -12.441 20.794 -41.756 1 92.75 358 LYS B N 1
ATOM 12739 C CA . LYS B 1 358 ? -13.792 21.307 -41.55 1 92.75 358 LYS B CA 1
ATOM 12740 C C . LYS B 1 358 ? -14.521 20.517 -40.466 1 92.75 358 LYS B C 1
ATOM 12742 O O . LYS B 1 358 ? -15.129 21.103 -39.567 1 92.75 358 LYS B O 1
ATOM 12747 N N . GLU B 1 359 ? -14.475 19.246 -40.606 1 94.01 359 GLU B N 1
ATOM 12748 C CA . GLU B 1 359 ? -15.157 18.385 -39.644 1 94.01 359 GLU B CA 1
ATOM 12749 C C . GLU B 1 359 ? -14.473 18.431 -38.281 1 94.01 359 GLU B C 1
ATOM 12751 O O . GLU B 1 359 ? -15.136 18.352 -37.245 1 94.01 359 GLU B O 1
ATOM 12756 N N . ARG B 1 360 ? -13.151 18.407 -38.275 1 95.23 360 ARG B N 1
ATOM 12757 C CA . ARG B 1 360 ? -12.386 18.504 -37.036 1 95.23 360 ARG B CA 1
ATOM 12758 C C . ARG B 1 360 ? -12.788 19.741 -36.24 1 95.23 360 ARG B C 1
ATOM 12760 O O . ARG B 1 360 ? -13.05 19.655 -35.039 1 95.23 360 ARG B O 1
ATOM 12767 N N . VAL B 1 361 ? -12.866 20.859 -36.879 1 94.63 361 VAL B N 1
ATOM 12768 C CA . VAL B 1 361 ? -13.19 22.125 -36.228 1 94.63 361 VAL B CA 1
ATOM 12769 C C . VAL B 1 361 ? -14.608 22.068 -35.664 1 94.63 361 VAL B C 1
ATOM 12771 O O . VAL B 1 361 ? -14.861 22.545 -34.556 1 94.63 361 VAL B O 1
ATOM 12774 N N . LYS B 1 362 ? -15.474 21.523 -36.452 1 93 362 LYS B N 1
ATOM 12775 C CA . LYS B 1 362 ? -16.861 21.386 -36.016 1 93 362 LYS B CA 1
ATOM 12776 C C . LYS B 1 362 ? -16.956 20.559 -34.737 1 93 362 LYS B C 1
ATOM 12778 O O . LYS B 1 362 ? -17.616 20.964 -33.777 1 93 362 LYS B O 1
ATOM 12783 N N . GLN B 1 363 ? -16.336 19.455 -34.742 1 92.64 363 GLN B N 1
ATOM 12784 C CA . GLN B 1 363 ? -16.368 18.559 -33.591 1 92.64 363 GLN B CA 1
ATOM 12785 C C . GLN B 1 363 ? -15.702 19.2 -32.377 1 92.64 363 GLN B C 1
ATOM 12787 O O . GLN B 1 363 ? -16.155 19.017 -31.245 1 92.64 363 GLN B O 1
ATOM 12792 N N . ALA B 1 364 ? -14.57 19.886 -32.589 1 91.75 364 ALA B N 1
ATOM 12793 C CA . ALA B 1 364 ? -13.865 20.569 -31.508 1 91.75 364 ALA B CA 1
ATOM 12794 C C . ALA B 1 364 ? -14.758 21.614 -30.845 1 91.75 364 ALA B C 1
ATOM 12796 O O . ALA B 1 364 ? -14.732 21.776 -29.622 1 91.75 364 ALA B O 1
ATOM 12797 N N . ARG B 1 365 ? -15.521 22.264 -31.592 1 89.11 365 ARG B N 1
ATOM 12798 C CA . ARG B 1 365 ? -16.412 23.289 -31.059 1 89.11 365 ARG B CA 1
ATOM 12799 C C . ARG B 1 365 ? -17.512 22.667 -30.206 1 89.11 365 ARG B C 1
ATOM 12801 O O . ARG B 1 365 ? -17.927 23.246 -29.2 1 89.11 365 ARG B O 1
ATOM 12808 N N . ILE B 1 366 ? -18.009 21.563 -30.616 1 85.3 366 ILE B N 1
ATOM 12809 C CA . ILE B 1 366 ? -19.014 20.837 -29.848 1 85.3 366 ILE B CA 1
ATOM 12810 C C . ILE B 1 366 ? -18.445 20.454 -28.484 1 85.3 366 ILE B C 1
ATOM 12812 O O . ILE B 1 366 ? -19.116 20.6 -27.46 1 85.3 366 ILE B O 1
ATOM 12816 N N . LYS B 1 367 ? -17.309 20.048 -28.464 1 85.18 367 LYS B N 1
ATOM 12817 C CA . LYS B 1 367 ? -16.667 19.611 -27.228 1 85.18 367 LYS B CA 1
ATOM 12818 C C . LYS B 1 367 ? -16.379 20.795 -26.31 1 85.18 367 LYS B C 1
ATOM 12820 O O . LYS B 1 367 ? -16.411 20.66 -25.085 1 85.18 367 LYS B O 1
ATOM 12825 N N . LEU B 1 368 ? -15.9 21.87 -26.869 1 83.18 368 LEU B N 1
ATOM 12826 C CA . LEU B 1 368 ? -15.6 23.069 -26.095 1 83.18 368 LEU B CA 1
ATOM 12827 C C . LEU B 1 368 ? -16.853 23.601 -25.408 1 83.18 368 LEU B C 1
ATOM 12829 O O . LEU B 1 368 ? -16.771 24.201 -24.334 1 83.18 368 LEU B O 1
ATOM 12833 N N . GLN B 1 369 ? -17.909 23.354 -25.89 1 72.12 369 GLN B N 1
ATOM 12834 C CA . GLN B 1 369 ? -19.168 23.804 -25.306 1 72.12 369 GLN B CA 1
ATOM 12835 C C . GLN B 1 369 ? -19.543 22.961 -24.091 1 72.12 369 GLN B C 1
ATOM 12837 O O . GLN B 1 369 ? -20.137 23.467 -23.137 1 72.12 369 GLN B O 1
ATOM 12842 N N . ARG B 1 370 ? -19.264 21.743 -24.153 1 61.6 370 ARG B N 1
ATOM 12843 C CA . ARG B 1 370 ? -19.627 20.823 -23.081 1 61.6 370 ARG B CA 1
ATOM 12844 C C . ARG B 1 370 ? -18.639 20.913 -21.923 1 61.6 370 ARG B C 1
ATOM 12846 O O . ARG B 1 370 ? -19.028 20.809 -20.758 1 61.6 370 ARG B O 1
ATOM 12853 N N . ASP B 1 371 ? -17.389 20.709 -22.114 1 58.11 371 ASP B N 1
ATOM 12854 C CA . ASP B 1 371 ? -16.344 20.602 -21.101 1 58.11 371 ASP B CA 1
ATOM 12855 C C . ASP B 1 371 ? -15.576 21.914 -20.965 1 58.11 371 ASP B C 1
ATOM 12857 O O . ASP B 1 371 ? -14.632 22.168 -21.716 1 58.11 371 ASP B O 1
ATOM 12861 N N . ASP B 1 372 ? -16.21 22.904 -20.509 1 50.67 372 ASP B N 1
ATOM 12862 C CA . ASP B 1 372 ? -15.507 24.179 -20.399 1 50.67 372 ASP B CA 1
ATOM 12863 C C . ASP B 1 372 ? -14.276 24.052 -19.506 1 50.67 372 ASP B C 1
ATOM 12865 O O . ASP B 1 372 ? -13.503 25.003 -19.366 1 50.67 372 ASP B O 1
ATOM 12869 N N . SER B 1 373 ? -14.199 23.062 -18.572 1 50.54 373 SER B N 1
ATOM 12870 C CA . SER B 1 373 ? -13.187 23.066 -17.521 1 50.54 373 SER B CA 1
ATOM 12871 C C . SER B 1 373 ? -11.811 22.711 -18.076 1 50.54 373 SER B C 1
ATOM 12873 O O . SER B 1 373 ? -10.922 22.298 -17.329 1 50.54 373 SER B O 1
ATOM 12875 N N . THR B 1 374 ? -11.721 22.722 -19.358 1 51.62 374 THR B N 1
ATOM 12876 C CA . THR B 1 374 ? -10.504 22.23 -19.993 1 51.62 374 THR B CA 1
ATOM 12877 C C . THR B 1 374 ? -9.314 23.118 -19.641 1 51.62 374 THR B C 1
ATOM 12879 O O . THR B 1 374 ? -8.188 22.856 -20.071 1 51.62 374 THR B O 1
ATOM 12882 N N . GLU B 1 375 ? -9.552 24.229 -19.026 1 52.15 375 GLU B N 1
ATOM 12883 C CA . GLU B 1 375 ? -8.467 25.201 -18.939 1 52.15 375 GLU B CA 1
ATOM 12884 C C . GLU B 1 375 ? -7.301 24.656 -18.119 1 52.15 375 GLU B C 1
ATOM 12886 O O . GLU B 1 375 ? -6.153 25.057 -18.319 1 52.15 375 GLU B O 1
ATOM 12891 N N . ASP B 1 376 ? -7.581 23.787 -17.073 1 53.85 376 ASP B N 1
ATOM 12892 C CA . ASP B 1 376 ? -6.463 23.491 -16.182 1 53.85 376 ASP B CA 1
ATOM 12893 C C . ASP B 1 376 ? -5.849 22.13 -16.505 1 53.85 376 ASP B C 1
ATOM 12895 O O . ASP B 1 376 ? -5.158 21.541 -15.671 1 53.85 376 ASP B O 1
ATOM 12899 N N . ARG B 1 377 ? -6.023 21.779 -17.84 1 58.84 377 ARG B N 1
ATOM 12900 C CA . ARG B 1 377 ? -5.513 20.433 -18.081 1 58.84 377 ARG B CA 1
ATOM 12901 C C . ARG B 1 377 ? -4.057 20.472 -18.532 1 58.84 377 ARG B C 1
ATOM 12903 O O . ARG B 1 377 ? -3.687 21.281 -19.385 1 58.84 377 ARG B O 1
ATOM 12910 N N . MET B 1 378 ? -3.228 19.682 -18.013 1 75.32 378 MET B N 1
ATOM 12911 C CA . MET B 1 378 ? -1.8 19.588 -18.306 1 75.32 378 MET B CA 1
ATOM 12912 C C . MET B 1 378 ? -1.554 18.731 -19.543 1 75.32 378 MET B C 1
ATOM 12914 O O . MET B 1 378 ? -0.505 18.84 -20.18 1 75.32 378 MET B O 1
ATOM 12918 N N . ASP B 1 379 ? -2.6 18.024 -20.081 1 80.1 379 ASP B N 1
ATOM 12919 C CA . ASP B 1 379 ? -2.459 17.181 -21.264 1 80.1 379 ASP B CA 1
ATOM 12920 C C . ASP B 1 379 ? -2.971 17.896 -22.513 1 80.1 379 ASP B C 1
ATOM 12922 O O . ASP B 1 379 ? -4.172 18.137 -22.648 1 80.1 379 ASP B O 1
ATOM 12926 N N . TYR B 1 380 ? -1.99 18.256 -23.486 1 88.13 380 TYR B N 1
ATOM 12927 C CA . TYR B 1 380 ? -2.329 19.047 -24.664 1 88.13 380 TYR B CA 1
ATOM 12928 C C . TYR B 1 380 ? -3.233 18.261 -25.606 1 88.13 380 TYR B C 1
ATOM 12930 O O . TYR B 1 380 ? -3.927 18.846 -26.442 1 88.13 380 TYR B O 1
ATOM 12938 N N . THR B 1 381 ? -3.308 16.921 -25.475 1 88.43 381 THR B N 1
ATOM 12939 C CA . THR B 1 381 ? -4.125 16.129 -26.388 1 88.43 381 THR B CA 1
ATOM 12940 C C . THR B 1 381 ? -5.607 16.291 -26.066 1 88.43 381 THR B C 1
ATOM 12942 O O . THR B 1 381 ? -6.463 16.064 -26.924 1 88.43 381 THR B O 1
ATOM 12945 N N . ILE B 1 382 ? -5.944 16.695 -24.91 1 86.81 382 ILE B N 1
ATOM 12946 C CA . ILE B 1 382 ? -7.345 16.819 -24.525 1 86.81 382 ILE B CA 1
ATOM 12947 C C . ILE B 1 382 ? -7.718 18.294 -24.402 1 86.81 382 ILE B C 1
ATOM 12949 O O . ILE B 1 382 ? -8.741 18.635 -23.802 1 86.81 382 ILE B O 1
ATOM 12953 N N . CYS B 1 383 ? -6.831 19.252 -24.92 1 89.67 383 CYS B N 1
ATOM 12954 C CA . CYS B 1 383 ? -7.176 20.662 -25.062 1 89.67 383 CYS B CA 1
ATOM 12955 C C . CYS B 1 383 ? -7.86 20.925 -26.398 1 89.67 383 CYS B C 1
ATOM 12957 O O . CYS B 1 383 ? -7.193 21.06 -27.426 1 89.67 383 CYS B O 1
ATOM 12959 N N . TRP B 1 384 ? -9.121 21.058 -26.449 1 90.31 384 TRP B N 1
ATOM 12960 C CA . TRP B 1 384 ? -9.914 21.082 -27.674 1 90.31 384 TRP B CA 1
ATOM 12961 C C . TRP B 1 384 ? -9.635 22.347 -28.478 1 90.31 384 TRP B C 1
ATOM 12963 O O . TRP B 1 384 ? -9.841 22.375 -29.694 1 90.31 384 TRP B O 1
ATOM 12973 N N . LYS B 1 385 ? -9.102 23.43 -27.874 1 90.49 385 LYS B N 1
ATOM 12974 C CA . LYS B 1 385 ? -8.724 24.658 -28.569 1 90.49 385 LYS B CA 1
ATOM 12975 C C . LYS B 1 385 ? -7.632 24.392 -29.601 1 90.49 385 LYS B C 1
ATOM 12977 O O . LYS B 1 385 ? -7.535 25.1 -30.605 1 90.49 385 LYS B O 1
ATOM 12982 N N . CYS B 1 386 ? -6.88 23.351 -29.301 1 93.67 386 CYS B N 1
ATOM 12983 C CA . CYS B 1 386 ? -5.748 23.03 -30.162 1 93.67 386 CYS B CA 1
ATOM 12984 C C . CYS B 1 386 ? -6.222 22.502 -31.511 1 93.67 386 CYS B C 1
ATOM 12986 O O . CYS B 1 386 ? -5.461 22.491 -32.48 1 93.67 386 CYS B O 1
ATOM 12988 N N . TYR B 1 387 ? -7.477 22.098 -31.646 1 93.82 387 TYR B N 1
ATOM 12989 C CA . TYR B 1 387 ? -7.994 21.492 -32.868 1 93.82 387 TYR B CA 1
ATOM 12990 C C . TYR B 1 387 ? -8.722 22.523 -33.723 1 93.82 387 TYR B C 1
ATOM 12992 O O . TYR B 1 387 ? -9.213 22.204 -34.808 1 93.82 387 TYR B O 1
ATOM 13000 N N . LEU B 1 388 ? -8.694 23.791 -33.348 1 94.78 388 LEU B N 1
ATOM 13001 C CA . LEU B 1 388 ? -9.228 24.911 -34.116 1 94.78 388 LEU B CA 1
ATOM 13002 C C . LEU B 1 388 ? -8.198 25.424 -35.117 1 94.78 388 LEU B C 1
ATOM 13004 O O . LEU B 1 388 ? -7.029 25.036 -35.065 1 94.78 388 LEU B O 1
ATOM 13008 N N . PRO B 1 389 ? -8.679 26.241 -36.079 1 94.76 389 PRO B N 1
ATOM 13009 C CA . PRO B 1 389 ? -7.713 26.802 -37.027 1 94.76 389 PRO B CA 1
ATOM 13010 C C . PRO B 1 389 ? -6.641 27.65 -36.345 1 94.76 389 PRO B C 1
ATOM 13012 O O . PRO B 1 389 ? -6.914 28.3 -35.333 1 94.76 389 PRO B O 1
ATOM 13015 N N . ILE B 1 390 ? -5.427 27.649 -36.925 1 95.26 390 ILE B N 1
ATOM 13016 C CA . ILE B 1 390 ? -4.25 28.291 -36.349 1 95.26 390 ILE B CA 1
ATOM 13017 C C . ILE B 1 390 ? -4.543 29.766 -36.087 1 95.26 390 ILE B C 1
ATOM 13019 O O . ILE B 1 390 ? -4.077 30.332 -35.095 1 95.26 390 ILE B O 1
ATOM 13023 N N . ASN B 1 391 ? -5.306 30.398 -36.908 1 93.22 391 ASN B N 1
ATOM 13024 C CA . ASN B 1 391 ? -5.585 31.826 -36.801 1 93.22 391 ASN B CA 1
ATOM 13025 C C . ASN B 1 391 ? -6.466 32.137 -35.595 1 93.22 391 ASN B C 1
ATOM 13027 O O . ASN B 1 391 ? -6.528 33.282 -35.145 1 93.22 391 ASN B O 1
ATOM 13031 N N . GLU B 1 392 ? -7.069 31.125 -35.085 1 93.8 392 GLU B N 1
ATOM 13032 C CA . GLU B 1 392 ? -7.924 31.3 -33.914 1 93.8 392 GLU B CA 1
ATOM 13033 C C . GLU B 1 392 ? -7.26 30.743 -32.658 1 93.8 392 GLU B C 1
ATOM 13035 O O . GLU B 1 392 ? -7.256 31.394 -31.611 1 93.8 392 GLU B O 1
ATOM 13040 N N . SER B 1 393 ? -6.663 29.575 -32.76 1 94.05 393 SER B N 1
ATOM 13041 C CA . SER B 1 393 ? -6.154 28.85 -31.601 1 94.05 393 SER B CA 1
ATOM 13042 C C . SER B 1 393 ? -4.933 29.544 -31.007 1 94.05 393 SER B C 1
ATOM 13044 O O . SER B 1 393 ? -4.886 29.808 -29.804 1 94.05 393 SER B O 1
ATOM 13046 N N . ILE B 1 394 ? -3.885 29.954 -31.81 1 95.93 394 ILE B N 1
ATOM 13047 C CA . ILE B 1 394 ? -2.602 30.462 -31.337 1 95.93 394 ILE B CA 1
ATOM 13048 C C . ILE B 1 394 ? -2.806 31.798 -30.628 1 95.93 394 ILE B C 1
ATOM 13050 O O . ILE B 1 394 ? -2.292 32.008 -29.526 1 95.93 394 ILE B O 1
ATOM 13054 N N . PRO B 1 395 ? -3.651 32.698 -31.216 1 93.89 395 PRO B N 1
ATOM 13055 C CA . PRO B 1 395 ? -3.86 33.961 -30.504 1 93.89 395 PRO B CA 1
ATOM 13056 C C . PRO B 1 395 ? -4.539 33.77 -29.15 1 93.89 395 PRO B C 1
ATOM 13058 O O . PRO B 1 395 ? -4.183 34.438 -28.177 1 93.89 395 PRO B O 1
ATOM 13061 N N . GLN B 1 396 ? -5.458 32.866 -29.072 1 89.71 396 GLN B N 1
ATOM 13062 C CA . GLN B 1 396 ? -6.157 32.606 -27.817 1 89.71 396 GLN B CA 1
ATOM 13063 C C . GLN B 1 396 ? -5.208 32.036 -26.767 1 89.71 396 GLN B C 1
ATOM 13065 O O . GLN B 1 396 ? -5.254 32.432 -25.6 1 89.71 396 GLN B O 1
ATOM 13070 N N . LEU B 1 397 ? -4.377 31.174 -27.2 1 92.02 397 LEU B N 1
ATOM 13071 C CA . LEU B 1 397 ? -3.431 30.543 -26.286 1 92.02 397 LEU B CA 1
ATOM 13072 C C . LEU B 1 397 ? -2.373 31.54 -25.826 1 92.02 397 LEU B C 1
ATOM 13074 O O . LEU B 1 397 ? -1.945 31.508 -24.669 1 92.02 397 LEU B O 1
ATOM 13078 N N . LYS B 1 398 ? -1.938 32.381 -26.739 1 91.23 398 LYS B N 1
ATOM 13079 C CA . LYS B 1 398 ? -0.98 33.427 -26.395 1 91.23 398 LYS B CA 1
ATOM 13080 C C . LYS B 1 398 ? -1.556 34.379 -25.35 1 91.23 398 LYS B C 1
ATOM 13082 O O . LYS B 1 398 ? -0.853 34.797 -24.428 1 91.23 398 LYS B O 1
ATOM 13087 N N . GLU B 1 399 ? -2.801 34.628 -25.484 1 86.35 399 GLU B N 1
ATOM 13088 C CA . GLU B 1 399 ? -3.465 35.501 -24.521 1 86.35 399 GLU B CA 1
ATOM 13089 C C . GLU B 1 399 ? -3.538 34.85 -23.143 1 86.35 399 GLU B C 1
ATOM 13091 O O . GLU B 1 399 ? -3.363 35.52 -22.124 1 86.35 399 GLU B O 1
ATOM 13096 N N . GLN B 1 400 ? -3.769 33.61 -23.148 1 84.35 400 GLN B N 1
ATOM 13097 C CA . GLN B 1 400 ? -3.86 32.886 -21.885 1 84.35 400 GLN B CA 1
ATOM 13098 C C . GLN B 1 400 ? -2.502 32.815 -21.192 1 84.35 400 GLN B C 1
ATOM 13100 O O . GLN B 1 400 ? -2.416 32.947 -19.969 1 84.35 400 GLN B O 1
ATOM 13105 N N . ILE B 1 401 ? -1.417 32.582 -21.984 1 89.01 401 ILE B N 1
ATOM 13106 C CA . ILE B 1 401 ? -0.073 32.472 -21.426 1 89.01 401 ILE B CA 1
ATOM 13107 C C . ILE B 1 401 ? 0.313 33.784 -20.748 1 89.01 401 ILE B C 1
ATOM 13109 O O . ILE B 1 401 ? 0.989 33.782 -19.716 1 89.01 401 ILE B O 1
ATOM 13113 N N . ASN B 1 402 ? -0.207 34.801 -21.244 1 79.94 402 ASN B N 1
ATOM 13114 C CA . ASN B 1 402 ? 0.148 36.127 -20.747 1 79.94 402 ASN B CA 1
ATOM 13115 C C . ASN B 1 402 ? -0.539 36.43 -19.419 1 79.94 402 ASN B C 1
ATOM 13117 O O . ASN B 1 402 ? -0.072 37.275 -18.652 1 79.94 402 ASN B O 1
ATOM 13121 N N . THR B 1 403 ? -1.64 35.695 -19.16 1 75.77 403 THR B N 1
ATOM 13122 C CA . THR B 1 403 ? -2.398 35.968 -17.944 1 75.77 403 THR B CA 1
ATOM 13123 C C . THR B 1 403 ? -2.15 34.886 -16.897 1 75.77 403 THR B C 1
ATOM 13125 O O . THR B 1 403 ? -2.762 34.898 -15.827 1 75.77 403 THR B O 1
ATOM 13128 N N . THR B 1 404 ? -1.273 33.968 -17.25 1 81.32 404 THR B N 1
ATOM 13129 C CA . THR B 1 404 ? -1.027 32.857 -16.337 1 81.32 404 THR B CA 1
ATOM 13130 C C . THR B 1 404 ? 0.248 33.09 -15.532 1 81.32 404 THR B C 1
ATOM 13132 O O . THR B 1 404 ? 1.318 33.309 -16.104 1 81.32 404 THR B O 1
ATOM 13135 N N . SER B 1 405 ? 0.165 33.029 -14.196 1 77.78 405 SER B N 1
ATOM 13136 C CA . SER B 1 405 ? 1.322 33.312 -13.352 1 77.78 405 SER B CA 1
ATOM 13137 C C . SER B 1 405 ? 2.108 32.042 -13.046 1 77.78 405 SER B C 1
ATOM 13139 O O . SER B 1 405 ? 3.334 32.078 -12.925 1 77.78 405 SER B O 1
ATOM 13141 N N . GLU B 1 406 ? 1.44 30.898 -12.933 1 80.86 406 GLU B N 1
ATOM 13142 C CA . GLU B 1 406 ? 2.095 29.65 -12.554 1 80.86 406 GLU B CA 1
ATOM 13143 C C . GLU B 1 406 ? 2.879 29.061 -13.724 1 80.86 406 GLU B C 1
ATOM 13145 O O . GLU B 1 406 ? 2.341 28.902 -14.821 1 80.86 406 GLU B O 1
ATOM 13150 N N . MET B 1 407 ? 4.087 28.78 -13.544 1 87.5 407 MET B N 1
ATOM 13151 C CA . MET B 1 407 ? 5.002 28.311 -14.58 1 87.5 407 MET B CA 1
ATOM 13152 C C . MET B 1 407 ? 4.485 27.029 -15.224 1 87.5 407 MET B C 1
ATOM 13154 O O . MET B 1 407 ? 4.57 26.863 -16.442 1 87.5 407 MET B O 1
ATOM 13158 N N . GLU B 1 408 ? 3.924 26.08 -14.368 1 86.95 408 GLU B N 1
ATOM 13159 C CA . GLU B 1 408 ? 3.449 24.796 -14.877 1 86.95 408 GLU B CA 1
ATOM 13160 C C . GLU B 1 408 ? 2.332 24.988 -15.9 1 86.95 408 GLU B C 1
ATOM 13162 O O . GLU B 1 408 ? 2.302 24.308 -16.928 1 86.95 408 GLU B O 1
ATOM 13167 N N . TYR B 1 409 ? 1.523 26.003 -15.65 1 88.24 409 TYR B N 1
ATOM 13168 C CA . TYR B 1 409 ? 0.426 26.271 -16.572 1 88.24 409 TYR B CA 1
ATOM 13169 C C . TYR B 1 409 ? 0.928 26.974 -17.828 1 88.24 409 TYR B C 1
ATOM 13171 O O . TYR B 1 409 ? 0.44 26.714 -18.93 1 88.24 409 TYR B O 1
ATOM 13179 N N . ARG B 1 410 ? 1.849 27.882 -17.676 1 91.24 410 ARG B N 1
ATOM 13180 C CA . ARG B 1 410 ? 2.434 28.527 -18.847 1 91.24 410 ARG B CA 1
ATOM 13181 C C . ARG B 1 410 ? 3.105 27.505 -19.758 1 91.24 410 ARG B C 1
ATOM 13183 O O . ARG B 1 410 ? 2.993 27.589 -20.983 1 91.24 410 ARG B O 1
ATOM 13190 N N . SER B 1 411 ? 3.8 26.58 -19.101 1 93.85 411 SER B N 1
ATOM 13191 C CA . SER B 1 411 ? 4.45 25.533 -19.882 1 93.85 411 SER B CA 1
ATOM 13192 C C . SER B 1 411 ? 3.428 24.7 -20.649 1 93.85 411 SER B C 1
ATOM 13194 O O . SER B 1 411 ? 3.649 24.353 -21.811 1 93.85 411 SER B O 1
ATOM 13196 N N . ALA B 1 412 ? 2.363 24.368 -19.959 1 92.9 412 ALA B N 1
ATOM 13197 C CA . ALA B 1 412 ? 1.302 23.6 -20.605 1 92.9 412 ALA B CA 1
ATOM 13198 C C . ALA B 1 412 ? 0.733 24.353 -21.805 1 92.9 412 ALA B C 1
ATOM 13200 O O . ALA B 1 412 ? 0.467 23.756 -22.85 1 92.9 412 ALA B O 1
ATOM 13201 N N . LEU B 1 413 ? 0.493 25.611 -21.71 1 94.31 413 LEU B N 1
ATOM 13202 C CA . LEU B 1 413 ? -0.047 26.442 -22.78 1 94.31 413 LEU B CA 1
ATOM 13203 C C . LEU B 1 413 ? 0.927 26.521 -23.951 1 94.31 413 LEU B C 1
ATOM 13205 O O . LEU B 1 413 ? 0.509 26.531 -25.111 1 94.31 413 LEU B O 1
ATOM 13209 N N . ALA B 1 414 ? 2.199 26.592 -23.61 1 95.66 414 ALA B N 1
ATOM 13210 C CA . ALA B 1 414 ? 3.201 26.563 -24.673 1 95.66 414 ALA B CA 1
ATOM 13211 C C . ALA B 1 414 ? 3.143 25.248 -25.445 1 95.66 414 ALA B C 1
ATOM 13213 O O . ALA B 1 414 ? 3.24 25.238 -26.675 1 95.66 414 ALA B O 1
ATOM 13214 N N . CYS B 1 415 ? 3.047 24.228 -24.718 1 95.53 415 CYS B N 1
ATOM 13215 C CA . CYS B 1 415 ? 2.929 22.917 -25.348 1 95.53 415 CYS B CA 1
ATOM 13216 C C . CYS B 1 415 ? 1.661 22.826 -26.187 1 95.53 415 CYS B C 1
ATOM 13218 O O . CYS B 1 415 ? 1.664 22.224 -27.262 1 95.53 415 CYS B O 1
ATOM 13220 N N . ASN B 1 416 ? 0.617 23.446 -25.729 1 95.41 416 ASN B N 1
ATOM 13221 C CA . ASN B 1 416 ? -0.616 23.518 -26.507 1 95.41 416 ASN B CA 1
ATOM 13222 C C . ASN B 1 416 ? -0.403 24.248 -27.83 1 95.41 416 ASN B C 1
ATOM 13224 O O . ASN B 1 416 ? -0.964 23.859 -28.855 1 95.41 416 ASN B O 1
ATOM 13228 N N . MET B 1 417 ? 0.305 25.258 -27.801 1 96.56 417 MET B N 1
ATOM 13229 C CA . MET B 1 417 ? 0.59 26.015 -29.017 1 96.56 417 MET B CA 1
ATOM 13230 C C . MET B 1 417 ? 1.326 25.152 -30.035 1 96.56 417 MET B C 1
ATOM 13232 O O . MET B 1 417 ? 0.973 25.139 -31.216 1 96.56 417 MET B O 1
ATOM 13236 N N . ILE B 1 418 ? 2.281 24.463 -29.486 1 97.02 418 ILE B N 1
ATOM 13237 C CA . ILE B 1 418 ? 3.05 23.587 -30.363 1 97.02 418 ILE B CA 1
ATOM 13238 C C . ILE B 1 418 ? 2.144 22.493 -30.924 1 97.02 418 ILE B C 1
ATOM 13240 O O . ILE B 1 418 ? 2.199 22.183 -32.116 1 97.02 418 ILE B O 1
ATOM 13244 N N . TYR B 1 419 ? 1.412 21.997 -30.08 1 95.53 419 TYR B N 1
ATOM 13245 C CA . TYR B 1 419 ? 0.507 20.932 -30.497 1 95.53 419 TYR B CA 1
ATOM 13246 C C . TYR B 1 419 ? -0.5 21.442 -31.521 1 95.53 419 TYR B C 1
ATOM 13248 O O . TYR B 1 419 ? -0.837 20.736 -32.474 1 95.53 419 TYR B O 1
ATOM 13256 N N . SER B 1 420 ? -1.026 22.596 -31.313 1 95.96 420 SER B N 1
ATOM 13257 C CA . SER B 1 420 ? -1.933 23.204 -32.28 1 95.96 420 SER B CA 1
ATOM 13258 C C . SER B 1 420 ? -1.289 23.299 -33.659 1 95.96 420 SER B C 1
ATOM 13260 O O . SER B 1 420 ? -1.95 23.078 -34.676 1 95.96 420 SER B O 1
ATOM 13262 N N . CYS B 1 421 ? -0.072 23.651 -33.727 1 97 421 CYS B N 1
ATOM 13263 C CA . CYS B 1 421 ? 0.648 23.726 -34.994 1 97 421 CYS B CA 1
ATOM 13264 C C . CYS B 1 421 ? 0.75 22.352 -35.645 1 97 421 CYS B C 1
ATOM 13266 O O . CYS B 1 421 ? 0.629 22.228 -36.865 1 97 421 CYS B O 1
ATOM 13268 N N . LYS B 1 422 ? 0.96 21.383 -34.826 1 94.58 422 LYS B N 1
ATOM 13269 C CA . LYS B 1 422 ? 1.086 20.024 -35.344 1 94.58 422 LYS B CA 1
ATOM 13270 C C . LYS B 1 422 ? -0.244 19.521 -35.899 1 94.58 422 LYS B C 1
ATOM 13272 O O . LYS B 1 422 ? -0.293 18.959 -36.995 1 94.58 422 LYS B O 1
ATOM 13277 N N . VAL B 1 423 ? -1.265 19.757 -35.104 1 93.76 423 VAL B N 1
ATOM 13278 C CA . VAL B 1 423 ? -2.598 19.315 -35.501 1 93.76 423 VAL B CA 1
ATOM 13279 C C . VAL B 1 423 ? -2.971 19.941 -36.843 1 93.76 423 VAL B C 1
ATOM 13281 O O . VAL B 1 423 ? -3.583 19.287 -37.691 1 93.76 423 VAL B O 1
ATOM 13284 N N . ASN B 1 424 ? -2.573 21.198 -37.12 1 93.93 424 ASN B N 1
ATOM 13285 C CA . ASN B 1 424 ? -2.909 21.924 -38.34 1 93.93 424 ASN B CA 1
ATOM 13286 C C . ASN B 1 424 ? -1.811 21.793 -39.391 1 93.93 424 ASN B C 1
ATOM 13288 O O . ASN B 1 424 ? -1.888 22.408 -40.456 1 93.93 424 ASN B O 1
ATOM 13292 N N . ASN B 1 425 ? -0.737 21.056 -39.19 1 91.79 425 ASN B N 1
ATOM 13293 C CA . ASN B 1 425 ? 0.397 20.823 -40.079 1 91.79 425 ASN B CA 1
ATOM 13294 C C . ASN B 1 425 ? 0.937 22.129 -40.653 1 91.79 425 ASN B C 1
ATOM 13296 O O . ASN B 1 425 ? 1.068 22.27 -41.87 1 91.79 425 ASN B O 1
ATOM 13300 N N . ASP B 1 426 ? 1.089 23.073 -39.812 1 94.38 426 ASP B N 1
ATOM 13301 C CA . ASP B 1 426 ? 1.557 24.4 -40.2 1 94.38 426 ASP B CA 1
ATOM 13302 C C . ASP B 1 426 ? 2.968 24.659 -39.677 1 94.38 426 ASP B C 1
ATOM 13304 O O . ASP B 1 426 ? 3.142 25.117 -38.546 1 94.38 426 ASP B O 1
ATOM 13308 N N . ASP B 1 427 ? 3.943 24.52 -40.482 1 93.12 427 ASP B N 1
ATOM 13309 C CA . ASP B 1 427 ? 5.343 24.656 -40.092 1 93.12 427 ASP B CA 1
ATOM 13310 C C . ASP B 1 427 ? 5.707 26.119 -39.851 1 93.12 427 ASP B C 1
ATOM 13312 O O . ASP B 1 427 ? 6.562 26.422 -39.017 1 93.12 427 ASP B O 1
ATOM 13316 N N . GLN B 1 428 ? 5.014 26.945 -40.613 1 94.21 428 GLN B N 1
ATOM 13317 C CA . GLN B 1 428 ? 5.282 28.368 -40.434 1 94.21 428 GLN B CA 1
ATOM 13318 C C . GLN B 1 428 ? 4.789 28.854 -39.074 1 94.21 428 GLN B C 1
ATOM 13320 O O . GLN B 1 428 ? 5.464 29.643 -38.409 1 94.21 428 GLN B O 1
ATOM 13325 N N . ALA B 1 429 ? 3.625 28.378 -38.711 1 96.35 429 ALA B N 1
ATOM 13326 C CA . ALA B 1 429 ? 3.098 28.73 -37.395 1 96.35 429 ALA B CA 1
ATOM 13327 C C . ALA B 1 429 ? 3.993 28.188 -36.283 1 96.35 429 ALA B C 1
ATOM 13329 O O . ALA B 1 429 ? 4.149 28.824 -35.238 1 96.35 429 ALA B O 1
ATOM 13330 N N . LEU B 1 430 ? 4.569 27.023 -36.501 1 97.23 430 LEU B N 1
ATOM 13331 C CA . LEU B 1 430 ? 5.48 26.432 -35.528 1 97.23 430 LEU B CA 1
ATOM 13332 C C . LEU B 1 430 ? 6.727 27.294 -35.356 1 97.23 430 LEU B C 1
ATOM 13334 O O . LEU B 1 430 ? 7.182 27.517 -34.233 1 97.23 430 LEU B O 1
ATOM 13338 N N . LEU B 1 431 ? 7.251 27.753 -36.483 1 96.8 431 LEU B N 1
ATOM 13339 C CA . LEU B 1 431 ? 8.431 28.61 -36.46 1 96.8 431 LEU B CA 1
ATOM 13340 C C . LEU B 1 431 ? 8.16 29.889 -35.676 1 96.8 431 LEU B C 1
ATOM 13342 O O . LEU B 1 431 ? 8.984 30.31 -34.862 1 96.8 431 LEU B O 1
ATOM 13346 N N . GLU B 1 432 ? 7.001 30.402 -35.858 1 96.23 432 GLU B N 1
ATOM 13347 C CA . GLU B 1 432 ? 6.631 31.627 -35.155 1 96.23 432 GLU B CA 1
ATOM 13348 C C . GLU B 1 432 ? 6.449 31.374 -33.662 1 96.23 432 GLU B C 1
ATOM 13350 O O . GLU B 1 432 ? 6.814 32.213 -32.835 1 96.23 432 GLU B O 1
ATOM 13355 N N . THR B 1 433 ? 5.833 30.276 -33.396 1 96.95 433 THR B N 1
ATOM 13356 C CA . THR B 1 433 ? 5.627 29.897 -32.002 1 96.95 433 THR B CA 1
ATOM 13357 C C . THR B 1 433 ? 6.963 29.717 -31.288 1 96.95 433 THR B C 1
ATOM 13359 O O . THR B 1 433 ? 7.139 30.186 -30.162 1 96.95 433 THR B O 1
ATOM 13362 N N . MET B 1 434 ? 7.926 29.066 -31.95 1 96.69 434 MET B N 1
ATOM 13363 C CA . MET B 1 434 ? 9.242 28.84 -31.358 1 96.69 434 MET B CA 1
ATOM 13364 C C . MET B 1 434 ? 9.988 30.157 -31.171 1 96.69 434 MET B C 1
ATOM 13366 O O . MET B 1 434 ? 10.717 30.329 -30.193 1 96.69 434 MET B O 1
ATOM 13370 N N . MET B 1 435 ? 9.816 31.017 -32.081 1 96.27 435 MET B N 1
ATOM 13371 C CA . MET B 1 435 ? 10.402 32.349 -31.957 1 96.27 435 MET B CA 1
ATOM 13372 C C . MET B 1 435 ? 9.815 33.091 -30.761 1 96.27 435 MET B C 1
ATOM 13374 O O . MET B 1 435 ? 10.544 33.742 -30.011 1 96.27 435 MET B O 1
ATOM 13378 N N . TYR B 1 436 ? 8.517 32.962 -30.676 1 95.08 436 TYR B N 1
ATOM 13379 C CA . TYR B 1 436 ? 7.837 33.557 -29.53 1 95.08 436 TYR B CA 1
ATOM 13380 C C . TYR B 1 436 ? 8.406 33.022 -28.221 1 95.08 436 TYR B C 1
ATOM 13382 O O . TYR B 1 436 ? 8.676 33.79 -27.295 1 95.08 436 TYR B O 1
ATOM 13390 N N . ILE B 1 437 ? 8.61 31.747 -28.054 1 94.44 437 ILE B N 1
ATOM 13391 C CA . ILE B 1 437 ? 9.099 31.106 -26.838 1 94.44 437 ILE B CA 1
ATOM 13392 C C . ILE B 1 437 ? 10.533 31.551 -26.561 1 94.44 437 ILE B C 1
ATOM 13394 O O . ILE B 1 437 ? 10.898 31.81 -25.412 1 94.44 437 ILE B O 1
ATOM 13398 N N . LYS B 1 438 ? 11.326 31.633 -27.61 1 93.79 438 LYS B N 1
ATOM 13399 C CA . LYS B 1 438 ? 12.721 32.044 -27.484 1 93.79 438 LYS B CA 1
ATOM 13400 C C . LYS B 1 438 ? 12.828 33.458 -26.92 1 93.79 438 LYS B C 1
ATOM 13402 O O . LYS B 1 438 ? 13.678 33.73 -26.069 1 93.79 438 LYS B O 1
ATOM 13407 N N . ILE B 1 439 ? 11.899 34.303 -27.323 1 90.34 439 ILE B N 1
ATOM 13408 C CA . ILE B 1 439 ? 12.028 35.719 -26.999 1 90.34 439 ILE B CA 1
ATOM 13409 C C . ILE B 1 439 ? 11.319 36.014 -25.679 1 90.34 439 ILE B C 1
ATOM 13411 O O . ILE B 1 439 ? 11.904 36.609 -24.772 1 90.34 439 ILE B O 1
ATOM 13415 N N . ARG B 1 440 ? 10.101 35.561 -25.531 1 88.44 440 ARG B N 1
ATOM 13416 C CA . ARG B 1 440 ? 9.259 35.978 -24.415 1 88.44 440 ARG B CA 1
ATOM 13417 C C . ARG B 1 440 ? 9.509 35.111 -23.186 1 88.44 440 ARG B C 1
ATOM 13419 O O . ARG B 1 440 ? 9.294 35.552 -22.055 1 88.44 440 ARG B O 1
ATOM 13426 N N . HIS B 1 441 ? 10.006 33.97 -23.358 1 89.54 441 HIS B N 1
ATOM 13427 C CA . HIS B 1 441 ? 10.114 33.044 -22.237 1 89.54 441 HIS B CA 1
ATOM 13428 C C . HIS B 1 441 ? 11.558 32.602 -22.024 1 89.54 441 HIS B C 1
ATOM 13430 O O . HIS B 1 441 ? 11.81 31.469 -21.607 1 89.54 441 HIS B O 1
ATOM 13436 N N . LYS B 1 442 ? 12.474 33.447 -22.336 1 85.8 442 LYS B N 1
ATOM 13437 C CA . LYS B 1 442 ? 13.908 33.182 -22.256 1 85.8 442 LYS B CA 1
ATOM 13438 C C . LYS B 1 442 ? 14.35 32.982 -20.809 1 85.8 442 LYS B C 1
ATOM 13440 O O . LYS B 1 442 ? 15.368 32.337 -20.549 1 85.8 442 LYS B O 1
ATOM 13445 N N . ASN B 1 443 ? 13.642 33.634 -19.815 1 81.37 443 ASN B N 1
ATOM 13446 C CA . ASN B 1 443 ? 14.049 33.603 -18.415 1 81.37 443 ASN B CA 1
ATOM 13447 C C . ASN B 1 443 ? 13.117 32.731 -17.578 1 81.37 443 ASN B C 1
ATOM 13449 O O . ASN B 1 443 ? 13.059 32.871 -16.356 1 81.37 443 ASN B O 1
ATOM 13453 N N . GLU B 1 444 ? 12.393 31.859 -18.285 1 87.55 444 GLU B N 1
ATOM 13454 C CA . GLU B 1 444 ? 11.539 30.915 -17.571 1 87.55 444 GLU B CA 1
ATOM 13455 C C . GLU B 1 444 ? 12.37 29.876 -16.823 1 87.55 444 GLU B C 1
ATOM 13457 O O . GLU B 1 444 ? 13.564 29.724 -17.085 1 87.55 444 GLU B O 1
ATOM 13462 N N . GLN B 1 445 ? 11.815 29.193 -15.897 1 86.65 445 GLN B N 1
ATOM 13463 C CA . GLN B 1 445 ? 12.473 28.102 -15.186 1 86.65 445 GLN B CA 1
ATOM 13464 C C . GLN B 1 445 ? 12.818 26.956 -16.132 1 86.65 445 GLN B C 1
ATOM 13466 O O . GLN B 1 445 ? 12.145 26.758 -17.146 1 86.65 445 GLN B O 1
ATOM 13471 N N . GLY B 1 446 ? 13.825 26.28 -15.845 1 89.1 446 GLY B N 1
ATOM 13472 C CA . GLY B 1 446 ? 14.319 25.206 -16.693 1 89.1 446 GLY B CA 1
ATOM 13473 C C . GLY B 1 446 ? 13.269 24.154 -16.997 1 89.1 446 GLY B C 1
ATOM 13474 O O . GLY B 1 446 ? 13.224 23.618 -18.106 1 89.1 446 GLY B O 1
ATOM 13475 N N . LEU B 1 447 ? 12.365 24.026 -16.007 1 91.97 447 LEU B N 1
ATOM 13476 C CA . LEU B 1 447 ? 11.338 23.004 -16.174 1 91.97 447 LEU B CA 1
ATOM 13477 C C . LEU B 1 447 ? 10.383 23.372 -17.304 1 91.97 447 LEU B C 1
ATOM 13479 O O . LEU B 1 447 ? 9.88 22.494 -18.009 1 91.97 447 LEU B O 1
ATOM 13483 N N . PHE B 1 448 ? 10.116 24.632 -17.514 1 94.31 448 PHE B N 1
ATOM 13484 C CA . PHE B 1 448 ? 9.324 25.131 -18.632 1 94.31 448 PHE B CA 1
ATOM 13485 C C . PHE B 1 448 ? 9.928 24.694 -19.961 1 94.31 448 PHE B C 1
ATOM 13487 O O . PHE B 1 448 ? 9.229 24.15 -20.818 1 94.31 448 PHE B O 1
ATOM 13494 N N . LEU B 1 449 ? 11.173 24.835 -20.1 1 94.73 449 LEU B N 1
ATOM 13495 C CA . LEU B 1 449 ? 11.872 24.514 -21.34 1 94.73 449 LEU B CA 1
ATOM 13496 C C . LEU B 1 449 ? 11.892 23.008 -21.578 1 94.73 449 LEU B C 1
ATOM 13498 O O . LEU B 1 449 ? 11.77 22.554 -22.718 1 94.73 449 LEU B O 1
ATOM 13502 N N . MET B 1 450 ? 12.088 22.318 -20.546 1 95.34 450 MET B N 1
ATOM 13503 C CA . MET B 1 450 ? 12.134 20.865 -20.679 1 95.34 450 MET B CA 1
ATOM 13504 C C . MET B 1 450 ? 10.799 20.321 -21.177 1 95.34 450 MET B C 1
ATOM 13506 O O . MET B 1 450 ? 10.765 19.397 -21.991 1 95.34 450 MET B O 1
ATOM 13510 N N . ASN B 1 451 ? 9.76 20.89 -20.752 1 94.56 451 ASN B N 1
ATOM 13511 C CA . ASN B 1 451 ? 8.447 20.486 -21.244 1 94.56 451 ASN B CA 1
ATOM 13512 C C . ASN B 1 451 ? 8.282 20.804 -22.727 1 94.56 451 ASN B C 1
ATOM 13514 O O . ASN B 1 451 ? 7.694 20.019 -23.473 1 94.56 451 ASN B O 1
ATOM 13518 N N . VAL B 1 452 ? 8.755 21.889 -23.115 1 96.29 452 VAL B N 1
ATOM 13519 C CA . VAL B 1 452 ? 8.703 22.302 -24.514 1 96.29 452 VAL B CA 1
ATOM 13520 C C . VAL B 1 452 ? 9.504 21.325 -25.372 1 96.29 452 VAL B C 1
ATOM 13522 O O . VAL B 1 452 ? 9.029 20.873 -26.416 1 96.29 452 VAL B O 1
ATOM 13525 N N . PHE B 1 453 ? 10.709 21.017 -24.862 1 96.96 453 PHE B N 1
ATOM 13526 C CA . PHE B 1 453 ? 11.555 20.083 -25.596 1 96.96 453 PHE B CA 1
ATOM 13527 C C . PHE B 1 453 ? 10.874 18.727 -25.732 1 96.96 453 PHE B C 1
ATOM 13529 O O . PHE B 1 453 ? 10.891 18.123 -26.807 1 96.96 453 PHE B O 1
ATOM 13536 N N . GLU B 1 454 ? 10.383 18.324 -24.68 1 95.43 454 GLU B N 1
ATOM 13537 C CA . GLU B 1 454 ? 9.72 17.024 -24.678 1 95.43 454 GLU B CA 1
ATOM 13538 C C . GLU B 1 454 ? 8.573 16.989 -25.684 1 95.43 454 GLU B C 1
ATOM 13540 O O . GLU B 1 454 ? 8.406 16.006 -26.409 1 95.43 454 GLU B O 1
ATOM 13545 N N . THR B 1 455 ? 7.806 18.011 -25.729 1 96.23 455 THR B N 1
ATOM 13546 C CA . THR B 1 455 ? 6.688 18.114 -26.661 1 96.23 455 THR B CA 1
ATOM 13547 C C . THR B 1 455 ? 7.184 18.104 -28.104 1 96.23 455 THR B C 1
ATOM 13549 O O . THR B 1 455 ? 6.606 17.43 -28.959 1 96.23 455 THR B O 1
ATOM 13552 N N . LEU B 1 456 ? 8.228 18.779 -28.391 1 97.42 456 LEU B N 1
ATOM 13553 C CA . LEU B 1 456 ? 8.798 18.813 -29.733 1 97.42 456 LEU B CA 1
ATOM 13554 C C . LEU B 1 456 ? 9.296 17.433 -30.147 1 97.42 456 LEU B C 1
ATOM 13556 O O . LEU B 1 456 ? 9.06 16.996 -31.276 1 97.42 456 LEU B O 1
ATOM 13560 N N . LEU B 1 457 ? 9.928 16.837 -29.214 1 96.46 457 LEU B N 1
ATOM 13561 C CA . LEU B 1 457 ? 10.496 15.522 -29.492 1 96.46 457 LEU B CA 1
ATOM 13562 C C . LEU B 1 457 ? 9.396 14.499 -29.751 1 96.46 457 LEU B C 1
ATOM 13564 O O . LEU B 1 457 ? 9.563 13.596 -30.575 1 96.46 457 LEU B O 1
ATOM 13568 N N . GLU B 1 458 ? 8.41 14.675 -29.097 1 93.98 458 GLU B N 1
ATOM 13569 C CA . GLU B 1 458 ? 7.299 13.737 -29.223 1 93.98 458 GLU B CA 1
ATOM 13570 C C . GLU B 1 458 ? 6.521 13.972 -30.515 1 93.98 458 GLU B C 1
ATOM 13572 O O . GLU B 1 458 ? 6.072 13.02 -31.157 1 93.98 458 GLU B O 1
ATOM 13577 N N . LEU B 1 459 ? 6.368 15.186 -30.989 1 94.78 459 LEU B N 1
ATOM 13578 C CA . LEU B 1 459 ? 5.429 15.54 -32.047 1 94.78 459 LEU B CA 1
ATOM 13579 C C . LEU B 1 459 ? 6.139 15.638 -33.393 1 94.78 459 LEU B C 1
ATOM 13581 O O . LEU B 1 459 ? 5.506 15.518 -34.445 1 94.78 459 LEU B O 1
ATOM 13585 N N . TYR B 1 460 ? 7.413 15.881 -33.424 1 94.99 460 TYR B N 1
ATOM 13586 C CA . TYR B 1 460 ? 8.089 16.157 -34.687 1 94.99 460 TYR B CA 1
ATOM 13587 C C . TYR B 1 460 ? 9.338 15.297 -34.836 1 94.99 460 TYR B C 1
ATOM 13589 O O . TYR B 1 460 ? 9.955 14.91 -33.841 1 94.99 460 TYR B O 1
ATOM 13597 N N . ASP B 1 461 ? 9.656 14.96 -35.989 1 94 461 ASP B N 1
ATOM 13598 C CA . ASP B 1 461 ? 10.977 14.43 -36.311 1 94 461 ASP B CA 1
ATOM 13599 C C . ASP B 1 461 ? 11.995 15.557 -36.475 1 94 461 ASP B C 1
ATOM 13601 O O . ASP B 1 461 ? 12.28 15.984 -37.596 1 94 461 ASP B O 1
ATOM 13605 N N . LEU B 1 462 ? 12.564 15.963 -35.54 1 95.45 462 LEU B N 1
ATOM 13606 C CA . LEU B 1 462 ? 13.326 17.201 -35.423 1 95.45 462 LEU B CA 1
ATOM 13607 C C . LEU B 1 462 ? 14.515 17.2 -36.377 1 95.45 462 LEU B C 1
ATOM 13609 O O . LEU B 1 462 ? 14.774 18.198 -37.054 1 95.45 462 LEU B O 1
ATOM 13613 N N . PRO B 1 463 ? 15.173 16.076 -36.52 1 94.93 463 PRO B N 1
ATOM 13614 C CA . PRO B 1 463 ? 16.347 16.109 -37.395 1 94.93 463 PRO B CA 1
ATOM 13615 C C . PRO B 1 463 ? 15.995 16.436 -38.844 1 94.93 463 PRO B C 1
ATOM 13617 O O . PRO B 1 463 ? 16.84 16.933 -39.592 1 94.93 463 PRO B O 1
ATOM 13620 N N . GLN B 1 464 ? 14.748 16.24 -39.241 1 93.85 464 GLN B N 1
ATOM 13621 C CA . GLN B 1 464 ? 14.341 16.45 -40.626 1 93.85 464 GLN B CA 1
ATOM 13622 C C . GLN B 1 464 ? 13.745 17.841 -40.82 1 93.85 464 GLN B C 1
ATOM 13624 O O . GLN B 1 464 ? 13.413 18.229 -41.942 1 93.85 464 GLN B O 1
ATOM 13629 N N . MET B 1 465 ? 13.727 18.595 -39.811 1 94.95 465 MET B N 1
ATOM 13630 C CA . MET B 1 465 ? 13.163 19.939 -39.899 1 94.95 465 MET B CA 1
ATOM 13631 C C . MET B 1 465 ? 14.115 20.881 -40.628 1 94.95 465 MET B C 1
ATOM 13633 O O . MET B 1 465 ? 15.306 20.594 -40.751 1 94.95 465 MET B O 1
ATOM 13637 N N . GLY B 1 466 ? 13.636 21.951 -41.088 1 92.13 466 GLY B N 1
ATOM 13638 C CA . GLY B 1 466 ? 14.393 22.865 -41.928 1 92.13 466 GLY B CA 1
ATOM 13639 C C . GLY B 1 466 ? 15.406 23.687 -41.153 1 92.13 466 GLY B C 1
ATOM 13640 O O . GLY B 1 466 ? 15.39 23.7 -39.921 1 92.13 466 GLY B O 1
ATOM 13641 N N . GLU B 1 467 ? 16.241 24.379 -41.758 1 94.07 467 GLU B N 1
ATOM 13642 C CA . GLU B 1 467 ? 17.358 25.139 -41.204 1 94.07 467 GLU B CA 1
ATOM 13643 C C . GLU B 1 467 ? 16.863 26.297 -40.341 1 94.07 467 GLU B C 1
ATOM 13645 O O . GLU B 1 467 ? 17.455 26.601 -39.304 1 94.07 467 GLU B O 1
ATOM 13650 N N . ASN B 1 468 ? 15.809 26.935 -40.776 1 94.31 468 ASN B N 1
ATOM 13651 C CA . ASN B 1 468 ? 15.271 28.059 -40.016 1 94.31 468 ASN B CA 1
ATOM 13652 C C . ASN B 1 468 ? 14.799 27.625 -38.632 1 94.31 468 ASN B C 1
ATOM 13654 O O . ASN B 1 468 ? 15.039 28.32 -37.643 1 94.31 468 ASN B O 1
ATOM 13658 N N . PHE B 1 469 ? 14.195 26.487 -38.639 1 96.49 469 PHE B N 1
ATOM 13659 C CA . PHE B 1 469 ? 13.713 25.946 -37.374 1 96.49 469 PHE B CA 1
ATOM 13660 C C . PHE B 1 469 ? 14.877 25.618 -36.447 1 96.49 469 PHE B C 1
ATOM 13662 O O . PHE B 1 469 ? 14.872 26.003 -35.276 1 96.49 469 PHE B O 1
ATOM 13669 N N . TRP B 1 470 ? 15.864 25.04 -36.923 1 96.15 470 TRP B N 1
ATOM 13670 C CA . TRP B 1 470 ? 16.977 24.582 -36.098 1 96.15 470 TRP B CA 1
ATOM 13671 C C . TRP B 1 470 ? 17.851 25.753 -35.663 1 96.15 470 TRP B C 1
ATOM 13673 O O . TRP B 1 470 ? 18.466 25.714 -34.596 1 96.15 470 TRP B O 1
ATOM 13683 N N . SER B 1 471 ? 17.892 26.767 -36.433 1 95.27 471 SER B N 1
ATOM 13684 C CA . SER B 1 471 ? 18.614 27.956 -35.992 1 95.27 471 SER B CA 1
ATOM 13685 C C . SER B 1 471 ? 18.044 28.496 -34.684 1 95.27 471 SER B C 1
ATOM 13687 O O . SER B 1 471 ? 18.796 28.849 -33.773 1 95.27 471 SER B O 1
ATOM 13689 N N . ILE B 1 472 ? 16.757 28.536 -34.624 1 95.93 472 ILE B N 1
ATOM 13690 C CA . ILE B 1 472 ? 16.082 29.015 -33.423 1 95.93 472 ILE B CA 1
ATOM 13691 C C . ILE B 1 472 ? 16.261 28.004 -32.292 1 95.93 472 ILE B C 1
ATOM 13693 O O . ILE B 1 472 ? 16.625 28.373 -31.173 1 95.93 472 ILE B O 1
ATOM 13697 N N . LEU B 1 473 ? 16.018 26.731 -32.593 1 96.5 473 LEU B N 1
ATOM 13698 C CA . LEU B 1 473 ? 16.062 25.679 -31.583 1 96.5 473 LEU B CA 1
ATOM 13699 C C . LEU B 1 473 ? 17.468 25.535 -31.009 1 96.5 473 LEU B C 1
ATOM 13701 O O . LEU B 1 473 ? 17.632 25.307 -29.809 1 96.5 473 LEU B O 1
ATOM 13705 N N . MET B 1 474 ? 18.473 25.681 -31.828 1 95.71 474 MET B N 1
ATOM 13706 C CA . MET B 1 474 ? 19.861 25.565 -31.389 1 95.71 474 MET B CA 1
ATOM 13707 C C . MET B 1 474 ? 20.209 26.663 -30.39 1 95.71 474 MET B C 1
ATOM 13709 O O . MET B 1 474 ? 20.917 26.416 -29.412 1 95.71 474 MET B O 1
ATOM 13713 N N . ASP B 1 475 ? 19.702 27.796 -30.652 1 94.05 475 ASP B N 1
ATOM 13714 C CA . ASP B 1 475 ? 19.934 28.908 -29.736 1 94.05 475 ASP B CA 1
ATOM 13715 C C . ASP B 1 475 ? 19.338 28.62 -28.36 1 94.05 475 ASP B C 1
ATOM 13717 O O . ASP B 1 475 ? 19.959 28.909 -27.336 1 94.05 475 ASP B O 1
ATOM 13721 N N . ILE B 1 476 ? 18.184 28.106 -28.36 1 94.6 476 ILE B N 1
ATOM 13722 C CA . ILE B 1 476 ? 17.498 27.801 -27.11 1 94.6 476 ILE B CA 1
ATOM 13723 C C . ILE B 1 476 ? 18.261 26.715 -26.355 1 94.6 476 ILE B C 1
ATOM 13725 O O . ILE B 1 476 ? 18.442 26.807 -25.138 1 94.6 476 ILE B O 1
ATOM 13729 N N . ILE B 1 477 ? 18.724 25.686 -27.071 1 95.47 477 ILE B N 1
ATOM 13730 C CA . ILE B 1 477 ? 19.444 24.571 -26.465 1 95.47 477 ILE B CA 1
ATOM 13731 C C . ILE B 1 477 ? 20.744 25.074 -25.843 1 95.47 477 ILE B C 1
ATOM 13733 O O . ILE B 1 477 ? 21.074 24.72 -24.708 1 95.47 477 ILE B O 1
ATOM 13737 N N . MET B 1 478 ? 21.443 25.893 -26.524 1 94.56 478 MET B N 1
ATOM 13738 C CA . MET B 1 478 ? 22.731 26.392 -26.051 1 94.56 478 MET B CA 1
ATOM 13739 C C . MET B 1 478 ? 22.553 27.28 -24.824 1 94.56 478 MET B C 1
ATOM 13741 O O . MET B 1 478 ? 23.365 27.236 -23.898 1 94.56 478 MET B O 1
ATOM 13745 N N . ARG B 1 479 ? 21.58 28.044 -24.876 1 92.87 479 ARG B N 1
ATOM 13746 C CA . ARG B 1 479 ? 21.302 28.877 -23.71 1 92.87 479 ARG B CA 1
ATOM 13747 C C . ARG B 1 479 ? 20.971 28.021 -22.492 1 92.87 479 ARG B C 1
ATOM 13749 O O . ARG B 1 479 ? 21.427 28.308 -21.384 1 92.87 479 ARG B O 1
ATOM 13756 N N . ALA B 1 480 ? 20.14 27.034 -22.688 1 93.12 480 ALA B N 1
ATOM 13757 C CA . ALA B 1 480 ? 19.776 26.117 -21.61 1 93.12 480 ALA B CA 1
ATOM 13758 C C . ALA B 1 480 ? 21.01 25.425 -21.039 1 93.12 480 ALA B C 1
ATOM 13760 O O . ALA B 1 480 ? 21.09 25.18 -19.833 1 93.12 480 ALA B O 1
ATOM 13761 N N . HIS B 1 481 ? 21.959 25.136 -21.949 1 93.72 481 HIS B N 1
ATOM 13762 C CA . HIS B 1 481 ? 23.201 24.504 -21.519 1 93.72 481 HIS B CA 1
ATOM 13763 C C . HIS B 1 481 ? 24.031 25.449 -20.657 1 93.72 481 HIS B C 1
ATOM 13765 O O . HIS B 1 481 ? 24.541 25.053 -19.607 1 93.72 481 HIS B O 1
ATOM 13771 N N . VAL B 1 482 ? 24.107 26.646 -21.054 1 92.02 482 VAL B N 1
ATOM 13772 C CA . VAL B 1 482 ? 24.895 27.648 -20.344 1 92.02 482 VAL B CA 1
ATOM 13773 C C . VAL B 1 482 ? 24.302 27.886 -18.957 1 92.02 482 VAL B C 1
ATOM 13775 O O . VAL B 1 482 ? 25.034 27.976 -17.969 1 92.02 482 VAL B O 1
ATOM 13778 N N . LYS B 1 483 ? 23.02 27.922 -18.887 1 90.55 483 LYS B N 1
ATOM 13779 C CA . LYS B 1 483 ? 22.336 28.203 -17.628 1 90.55 483 LYS B CA 1
ATOM 13780 C C . LYS B 1 483 ? 22.245 26.951 -16.76 1 90.55 483 LYS B C 1
ATOM 13782 O O . LYS B 1 483 ? 21.922 27.034 -15.573 1 90.55 483 LYS B O 1
ATOM 13787 N N . GLY B 1 484 ? 22.578 25.75 -17.393 1 89.03 484 GLY B N 1
ATOM 13788 C CA . GLY B 1 484 ? 22.534 24.487 -16.672 1 89.03 484 GLY B CA 1
ATOM 13789 C C . GLY B 1 484 ? 21.141 23.892 -16.596 1 89.03 484 GLY B C 1
ATOM 13790 O O . GLY B 1 484 ? 20.89 22.984 -15.8 1 89.03 484 GLY B O 1
ATOM 13791 N N . ASP B 1 485 ? 20.254 24.35 -17.477 1 91.23 485 ASP B N 1
ATOM 13792 C CA . ASP B 1 485 ? 18.851 23.953 -17.413 1 91.23 485 ASP B CA 1
ATOM 13793 C C . ASP B 1 485 ? 18.65 22.551 -17.983 1 91.23 485 ASP B C 1
ATOM 13795 O O . ASP B 1 485 ? 17.696 21.859 -17.623 1 91.23 485 ASP B O 1
ATOM 13799 N N . LEU B 1 486 ? 19.534 22.115 -18.864 1 93.49 486 LEU B N 1
ATOM 13800 C CA . LEU B 1 486 ? 19.397 20.809 -19.499 1 93.49 486 LEU B CA 1
ATOM 13801 C C . LEU B 1 486 ? 19.496 19.69 -18.468 1 93.49 486 LEU B C 1
ATOM 13803 O O . LEU B 1 486 ? 19.06 18.565 -18.723 1 93.49 486 LEU B O 1
ATOM 13807 N N . ASN B 1 487 ? 20.02 20.052 -17.35 1 89.41 487 ASN B N 1
ATOM 13808 C CA . ASN B 1 487 ? 20.255 19.046 -16.32 1 89.41 487 ASN B CA 1
ATOM 13809 C C . ASN B 1 487 ? 19.009 18.813 -15.469 1 89.41 487 ASN B C 1
ATOM 13811 O O . ASN B 1 487 ? 18.938 17.839 -14.719 1 89.41 487 ASN B O 1
ATOM 13815 N N . ILE B 1 488 ? 18.1 19.7 -15.606 1 88.5 488 ILE B N 1
ATOM 13816 C CA . ILE B 1 488 ? 16.914 19.628 -14.76 1 88.5 488 ILE B CA 1
ATOM 13817 C C . ILE B 1 488 ? 16.17 18.321 -15.026 1 88.5 488 ILE B C 1
ATOM 13819 O O . ILE B 1 488 ? 15.75 17.637 -14.09 1 88.5 488 ILE B O 1
ATOM 13823 N N . ARG B 1 489 ? 16.006 17.929 -16.212 1 88.42 489 ARG B N 1
ATOM 13824 C CA . ARG B 1 489 ? 15.528 16.647 -16.721 1 88.42 489 ARG B CA 1
ATOM 13825 C C . ARG B 1 489 ? 16.506 16.061 -17.734 1 88.42 489 ARG B C 1
ATOM 13827 O O . ARG B 1 489 ? 16.314 16.201 -18.943 1 88.42 489 ARG B O 1
ATOM 13834 N N . ASN B 1 490 ? 17.271 15.368 -17.169 1 89.76 490 ASN B N 1
ATOM 13835 C CA . ASN B 1 490 ? 18.465 14.965 -17.905 1 89.76 490 ASN B CA 1
ATOM 13836 C C . ASN B 1 490 ? 18.112 14.114 -19.121 1 89.76 490 ASN B C 1
ATOM 13838 O O . ASN B 1 490 ? 18.702 14.278 -20.191 1 89.76 490 ASN B O 1
ATOM 13842 N N . THR B 1 491 ? 17.1 13.323 -19.1 1 90.26 491 THR B N 1
ATOM 13843 C CA . THR B 1 491 ? 16.724 12.463 -20.216 1 90.26 491 THR B CA 1
ATOM 13844 C C . THR B 1 491 ? 16.251 13.295 -21.405 1 90.26 491 THR B C 1
ATOM 13846 O O . THR B 1 491 ? 16.626 13.025 -22.547 1 90.26 491 THR B O 1
ATOM 13849 N N . THR B 1 492 ? 15.473 14.279 -21.087 1 94.47 492 THR B N 1
ATOM 13850 C CA . THR B 1 492 ? 14.995 15.172 -22.137 1 94.47 492 THR B CA 1
ATOM 13851 C C . THR B 1 492 ? 16.148 15.979 -22.727 1 94.47 492 THR B C 1
ATOM 13853 O O . THR B 1 492 ? 16.206 16.193 -23.94 1 94.47 492 THR B O 1
ATOM 13856 N N . GLY B 1 493 ? 17.021 16.379 -21.833 1 94.78 493 GLY B N 1
ATOM 13857 C CA . GLY B 1 493 ? 18.197 17.101 -22.29 1 94.78 493 GLY B CA 1
ATOM 13858 C C . GLY B 1 493 ? 19.069 16.288 -23.228 1 94.78 493 GLY B C 1
ATOM 13859 O O . GLY B 1 493 ? 19.493 16.782 -24.275 1 94.78 493 GLY B O 1
ATOM 13860 N N . VAL B 1 494 ? 19.182 15.069 -22.917 1 94.49 494 VAL B N 1
ATOM 13861 C CA . VAL B 1 494 ? 19.993 14.179 -23.741 1 94.49 494 VAL B CA 1
ATOM 13862 C C . VAL B 1 494 ? 19.313 13.961 -25.091 1 94.49 494 VAL B C 1
ATOM 13864 O O . VAL B 1 494 ? 19.966 14.006 -26.136 1 94.49 494 VAL B O 1
ATOM 13867 N N . ARG B 1 495 ? 18.027 13.788 -25.131 1 94.93 495 ARG B N 1
ATOM 13868 C CA . ARG B 1 495 ? 17.283 13.494 -26.352 1 94.93 495 ARG B CA 1
ATOM 13869 C C . ARG B 1 495 ? 17.29 14.69 -27.298 1 94.93 495 ARG B C 1
ATOM 13871 O O . ARG B 1 495 ? 17.373 14.524 -28.517 1 94.93 495 ARG B O 1
ATOM 13878 N N . ILE B 1 496 ? 17.161 15.858 -26.756 1 97.44 496 ILE B N 1
ATOM 13879 C CA . ILE B 1 496 ? 17.126 17.043 -27.606 1 97.44 496 ILE B CA 1
ATOM 13880 C C . ILE B 1 496 ? 18.505 17.279 -28.218 1 97.44 496 ILE B C 1
ATOM 13882 O O . ILE B 1 496 ? 18.615 17.727 -29.362 1 97.44 496 ILE B O 1
ATOM 13886 N N . VAL B 1 497 ? 19.508 17.009 -27.439 1 97 497 VAL B N 1
ATOM 13887 C CA . VAL B 1 497 ? 20.865 17.154 -27.954 1 97 497 VAL B CA 1
ATOM 13888 C C . VAL B 1 497 ? 21.134 16.086 -29.012 1 97 497 VAL B C 1
ATOM 13890 O O . VAL B 1 497 ? 21.802 16.351 -30.014 1 97 497 VAL B O 1
ATOM 13893 N N . GLU B 1 498 ? 20.652 14.921 -28.775 1 96.66 498 GLU B N 1
ATOM 13894 C CA . GLU B 1 498 ? 20.768 13.864 -29.775 1 96.66 498 GLU B CA 1
ATOM 13895 C C . GLU B 1 498 ? 20.109 14.272 -31.089 1 96.66 498 GLU B C 1
ATOM 13897 O O . GLU B 1 498 ? 20.656 14.026 -32.166 1 96.66 498 GLU B O 1
ATOM 13902 N N . ALA B 1 499 ? 18.965 14.824 -30.994 1 97.25 499 ALA B N 1
ATOM 13903 C CA . ALA B 1 499 ? 18.289 15.316 -32.191 1 97.25 499 ALA B CA 1
ATOM 13904 C C . ALA B 1 499 ? 19.129 16.374 -32.9 1 97.25 499 ALA B C 1
ATOM 13906 O O . ALA B 1 499 ? 19.17 16.42 -34.132 1 97.25 499 ALA B O 1
ATOM 13907 N N . ALA B 1 500 ? 19.755 17.219 -32.171 1 97.5 500 ALA B N 1
ATOM 13908 C CA . ALA B 1 500 ? 20.628 18.243 -32.739 1 97.5 500 ALA B CA 1
ATOM 13909 C C . ALA B 1 500 ? 21.814 17.612 -33.463 1 97.5 500 ALA B C 1
ATOM 13911 O O . ALA B 1 500 ? 22.184 18.047 -34.556 1 97.5 500 ALA B O 1
ATOM 13912 N N . ILE B 1 501 ? 22.392 16.627 -32.822 1 97.77 501 ILE B N 1
ATOM 13913 C CA . ILE B 1 501 ? 23.519 15.922 -33.423 1 97.77 501 ILE B CA 1
ATOM 13914 C C . ILE B 1 501 ? 23.083 15.279 -34.737 1 97.77 501 ILE B C 1
ATOM 13916 O O . ILE B 1 501 ? 23.788 15.372 -35.745 1 97.77 501 ILE B O 1
ATOM 13920 N N . HIS B 1 502 ? 21.966 14.636 -34.751 1 96.97 502 HIS B N 1
ATOM 13921 C CA . HIS B 1 502 ? 21.436 13.995 -35.95 1 96.97 502 HIS B CA 1
ATOM 13922 C C . HIS B 1 502 ? 21.235 15.007 -37.073 1 96.97 502 HIS B C 1
ATOM 13924 O O . HIS B 1 502 ? 21.593 14.744 -38.223 1 96.97 502 HIS B O 1
ATOM 13930 N N . TYR B 1 503 ? 20.651 16.147 -36.782 1 97.25 503 TYR B N 1
ATOM 13931 C CA . TYR B 1 503 ? 20.453 17.211 -37.76 1 97.25 503 TYR B CA 1
ATOM 13932 C C . TYR B 1 503 ? 21.783 17.662 -38.352 1 97.25 503 TYR B C 1
ATOM 13934 O O . TYR B 1 503 ? 21.91 17.807 -39.57 1 97.25 503 TYR B O 1
ATOM 13942 N N . LYS B 1 504 ? 22.76 17.869 -37.541 1 97.07 504 LYS B N 1
ATOM 13943 C CA . LYS B 1 504 ? 24.058 18.348 -38.011 1 97.07 504 LYS B CA 1
ATOM 13944 C C . LYS B 1 504 ? 24.73 17.316 -38.912 1 97.07 504 LYS B C 1
ATOM 13946 O O . LYS B 1 504 ? 25.381 17.674 -39.896 1 97.07 504 LYS B O 1
ATOM 13951 N N . ILE B 1 505 ? 24.546 16.068 -38.535 1 96.44 505 ILE B N 1
ATOM 13952 C CA . ILE B 1 505 ? 25.114 15.009 -39.363 1 96.44 505 ILE B CA 1
ATOM 13953 C C . ILE B 1 505 ? 24.458 15.025 -40.741 1 96.44 505 ILE B C 1
ATOM 13955 O O . ILE B 1 505 ? 25.142 14.926 -41.763 1 96.44 505 ILE B O 1
ATOM 13959 N N . LEU B 1 506 ? 23.145 15.205 -40.795 1 95.41 506 LEU B N 1
ATOM 13960 C CA . LEU B 1 506 ? 22.412 15.223 -42.056 1 95.41 506 LEU B CA 1
ATOM 13961 C C . LEU B 1 506 ? 22.828 16.417 -42.91 1 95.41 506 LEU B C 1
ATOM 13963 O O . LEU B 1 506 ? 22.824 16.337 -44.14 1 95.41 506 LEU B O 1
ATOM 13967 N N . GLN B 1 507 ? 23.279 17.488 -42.239 1 95.56 507 GLN B N 1
ATOM 13968 C CA . GLN B 1 507 ? 23.695 18.689 -42.957 1 95.56 507 GLN B CA 1
ATOM 13969 C C . GLN B 1 507 ? 25.211 18.727 -43.133 1 95.56 507 GLN B C 1
ATOM 13971 O O . GLN B 1 507 ? 25.767 19.744 -43.553 1 95.56 507 GLN B O 1
ATOM 13976 N N . SER B 1 508 ? 25.94 17.761 -42.717 1 93.03 508 SER B N 1
ATOM 13977 C CA . SER B 1 508 ? 27.39 17.645 -42.831 1 93.03 508 SER B CA 1
ATOM 13978 C C . SER B 1 508 ? 28.096 18.763 -42.071 1 93.03 508 SER B C 1
ATOM 13980 O O . SER B 1 508 ? 29.029 19.381 -42.589 1 93.03 508 SER B O 1
ATOM 13982 N N . GLN B 1 509 ? 27.506 19.105 -40.926 1 94.93 509 GLN B N 1
ATOM 13983 C CA . GLN B 1 509 ? 28.11 20.092 -40.037 1 94.93 509 GLN B CA 1
ATOM 13984 C C . GLN B 1 509 ? 28.881 19.416 -38.907 1 94.93 509 GLN B C 1
ATOM 13986 O O . GLN B 1 509 ? 28.62 18.258 -38.576 1 94.93 509 GLN B O 1
ATOM 13991 N N . PRO B 1 510 ? 29.832 20.19 -38.309 1 94.05 510 PRO B N 1
ATOM 13992 C CA . PRO B 1 510 ? 30.586 19.592 -37.205 1 94.05 510 PRO B CA 1
ATOM 13993 C C . PRO B 1 510 ? 29.72 19.324 -35.976 1 94.05 510 PRO B C 1
ATOM 13995 O O . PRO B 1 510 ? 28.848 20.13 -35.643 1 94.05 510 PRO B O 1
ATOM 13998 N N . ILE B 1 511 ? 29.916 18.19 -35.313 1 96.14 511 ILE B N 1
ATOM 13999 C CA . ILE B 1 511 ? 29.044 17.803 -34.209 1 96.14 511 ILE B CA 1
ATOM 14000 C C . ILE B 1 511 ? 29.841 17.779 -32.906 1 96.14 511 ILE B C 1
ATOM 14002 O O . ILE B 1 511 ? 29.313 17.41 -31.855 1 96.14 511 ILE B O 1
ATOM 14006 N N . TYR B 1 512 ? 31.073 18.225 -32.86 1 94.48 512 TYR B N 1
ATOM 14007 C CA . TYR B 1 512 ? 31.974 18.114 -31.718 1 94.48 512 TYR B CA 1
ATOM 14008 C C . TYR B 1 512 ? 31.385 18.801 -30.491 1 94.48 512 TYR B C 1
ATOM 14010 O O . TYR B 1 512 ? 31.342 18.216 -29.406 1 94.48 512 TYR B O 1
ATOM 14018 N N . GLN B 1 513 ? 30.911 19.985 -30.723 1 92.99 513 GLN B N 1
ATOM 14019 C CA . GLN B 1 513 ? 30.377 20.767 -29.612 1 92.99 513 GLN B CA 1
ATOM 14020 C C . GLN B 1 513 ? 29.159 20.086 -28.996 1 92.99 513 GLN B C 1
ATOM 14022 O O . GLN B 1 513 ? 29.021 20.039 -27.771 1 92.99 513 GLN B O 1
ATOM 14027 N N . MET B 1 514 ? 28.376 19.582 -29.806 1 95.44 514 MET B N 1
ATOM 14028 C CA . MET B 1 514 ? 27.147 18.953 -29.33 1 95.44 514 MET B CA 1
ATOM 14029 C C . MET B 1 514 ? 27.451 17.648 -28.601 1 95.44 514 MET B C 1
ATOM 14031 O O . MET B 1 514 ? 26.777 17.303 -27.629 1 95.44 514 MET B O 1
ATOM 14035 N N . ILE B 1 515 ? 28.416 16.966 -29.044 1 96.4 515 ILE B N 1
ATOM 14036 C CA . ILE B 1 515 ? 28.8 15.722 -28.386 1 96.4 515 ILE B CA 1
ATOM 14037 C C . ILE B 1 515 ? 29.378 16.026 -27.005 1 96.4 515 ILE B C 1
ATOM 14039 O O . ILE B 1 515 ? 29.157 15.274 -26.053 1 96.4 515 ILE B O 1
ATOM 14043 N N . GLU B 1 516 ? 30.12 17.043 -26.979 1 93.44 516 GLU B N 1
ATOM 14044 C CA . GLU B 1 516 ? 30.656 17.446 -25.683 1 93.44 516 GLU B CA 1
ATOM 14045 C C . GLU B 1 516 ? 29.536 17.722 -24.683 1 93.44 516 GLU B C 1
ATOM 14047 O O . GLU B 1 516 ? 29.61 17.299 -23.528 1 93.44 516 GLU B O 1
ATOM 14052 N N . ILE B 1 517 ? 28.571 18.471 -25.16 1 93.85 517 ILE B N 1
ATOM 14053 C CA . ILE B 1 517 ? 27.427 18.775 -24.307 1 93.85 517 ILE B CA 1
ATOM 14054 C C . ILE B 1 517 ? 26.731 17.479 -23.895 1 93.85 517 ILE B C 1
ATOM 14056 O O . ILE B 1 517 ? 26.352 17.313 -22.734 1 93.85 517 ILE B O 1
ATOM 14060 N N . PHE B 1 518 ? 26.532 16.572 -24.861 1 93.92 518 PHE B N 1
ATOM 14061 C CA . PHE B 1 518 ? 25.927 15.268 -24.619 1 93.92 518 PHE B CA 1
ATOM 14062 C C . PHE B 1 518 ? 26.671 14.522 -23.518 1 93.92 518 PHE B C 1
ATOM 14064 O O . PHE B 1 518 ? 26.053 13.987 -22.595 1 93.92 518 PHE B O 1
ATOM 14071 N N . MET B 1 519 ? 27.959 14.583 -23.574 1 92.56 519 MET B N 1
ATOM 14072 C CA . MET B 1 519 ? 28.782 13.87 -22.601 1 92.56 519 MET B CA 1
ATOM 14073 C C . MET B 1 519 ? 28.647 14.491 -21.215 1 92.56 519 MET B C 1
ATOM 14075 O O . MET B 1 519 ? 28.608 13.777 -20.211 1 92.56 519 MET B O 1
ATOM 14079 N N . GLU B 1 520 ? 28.676 15.75 -21.197 1 90.47 520 GLU B N 1
ATOM 14080 C CA . GLU B 1 520 ? 28.507 16.44 -19.922 1 90.47 520 GLU B CA 1
ATOM 14081 C C . GLU B 1 520 ? 27.208 16.027 -19.238 1 90.47 520 GLU B C 1
ATOM 14083 O O . GLU B 1 520 ? 27.181 15.805 -18.025 1 90.47 520 GLU B O 1
ATOM 14088 N N . LEU B 1 521 ? 26.208 16.037 -20.034 1 91.58 521 LEU B N 1
ATOM 14089 C CA . LEU B 1 521 ? 24.905 15.659 -19.498 1 91.58 521 LEU B CA 1
ATOM 14090 C C . LEU B 1 521 ? 24.929 14.228 -18.972 1 91.58 521 LEU B C 1
ATOM 14092 O O . LEU B 1 521 ? 24.37 13.943 -17.91 1 91.58 521 LEU B O 1
ATOM 14096 N N . LYS B 1 522 ? 25.576 13.339 -19.739 1 90.75 522 LYS B N 1
ATOM 14097 C CA . LYS B 1 522 ? 25.662 11.934 -19.353 1 90.75 522 LYS B CA 1
ATOM 14098 C C . LYS B 1 522 ? 26.487 11.762 -18.081 1 90.75 522 LYS B C 1
ATOM 14100 O O . LYS B 1 522 ? 26.186 10.902 -17.251 1 90.75 522 LYS B O 1
ATOM 14105 N N . MET B 1 523 ? 27.432 12.507 -17.919 1 88.54 523 MET B N 1
ATOM 14106 C CA . MET B 1 523 ? 28.305 12.436 -16.752 1 88.54 523 MET B CA 1
ATOM 14107 C C . MET B 1 523 ? 27.579 12.913 -15.499 1 88.54 523 MET B C 1
ATOM 14109 O O . MET B 1 523 ? 27.942 12.536 -14.383 1 88.54 523 MET B O 1
ATOM 14113 N N . MET B 1 524 ? 26.685 13.806 -15.789 1 84.63 524 MET B N 1
ATOM 14114 C CA . MET B 1 524 ? 25.951 14.351 -14.65 1 84.63 524 MET B CA 1
ATOM 14115 C C . MET B 1 524 ? 24.845 13.397 -14.21 1 84.63 524 MET B C 1
ATOM 14117 O O . MET B 1 524 ? 24.28 13.554 -13.126 1 84.63 524 MET B O 1
ATOM 14121 N N . SER B 1 525 ? 24.59 12.498 -15.151 1 75.42 525 SER B N 1
ATOM 14122 C CA . SER B 1 525 ? 23.576 11.498 -14.834 1 75.42 525 SER B CA 1
ATOM 14123 C C . SER B 1 525 ? 24.195 10.115 -14.667 1 75.42 525 SER B C 1
ATOM 14125 O O . SER B 1 525 ? 25.316 9.873 -15.119 1 75.42 525 SER B O 1
ATOM 14127 N N . TYR B 1 526 ? 23.878 9.23 -13.789 1 62.16 526 TYR B N 1
ATOM 14128 C CA . TYR B 1 526 ? 24.412 7.889 -13.577 1 62.16 526 TYR B CA 1
ATOM 14129 C C . TYR B 1 526 ? 23.93 6.932 -14.661 1 62.16 526 TYR B C 1
ATOM 14131 O O . TYR B 1 526 ? 23.556 5.793 -14.371 1 62.16 526 TYR B O 1
ATOM 14139 N N . MET B 1 527 ? 24.053 7.469 -15.957 1 62.6 527 MET B N 1
ATOM 14140 C CA . MET B 1 527 ? 23.583 6.595 -17.027 1 62.6 527 MET B CA 1
ATOM 14141 C C . MET B 1 527 ? 24.753 5.9 -17.716 1 62.6 527 MET B C 1
ATOM 14143 O O . MET B 1 527 ? 25.766 6.533 -18.017 1 62.6 527 MET B O 1
ATOM 14147 N N . ASP B 1 528 ? 24.741 4.607 -18.008 1 68.18 528 ASP B N 1
ATOM 14148 C CA . ASP B 1 528 ? 25.872 3.79 -18.437 1 68.18 528 ASP B CA 1
ATOM 14149 C C . ASP B 1 528 ? 26.06 3.865 -19.951 1 68.18 528 ASP B C 1
ATOM 14151 O O . ASP B 1 528 ? 27.191 3.87 -20.442 1 68.18 528 ASP B O 1
ATOM 14155 N N . ASN B 1 529 ? 24.979 3.92 -20.866 1 83.62 529 ASN B N 1
ATOM 14156 C CA . ASN B 1 529 ? 25.095 3.802 -22.316 1 83.62 529 ASN B CA 1
ATOM 14157 C C . ASN B 1 529 ? 25.053 5.168 -22.995 1 83.62 529 ASN B C 1
ATOM 14159 O O . ASN B 1 529 ? 24.12 5.944 -22.78 1 83.62 529 ASN B O 1
ATOM 14163 N N . TRP B 1 530 ? 26.339 5.488 -23.759 1 91.84 530 TRP B N 1
ATOM 14164 C CA . TRP B 1 530 ? 26.447 6.781 -24.425 1 91.84 530 TRP B CA 1
ATOM 14165 C C . TRP B 1 530 ? 26.098 6.662 -25.905 1 91.84 530 TRP B C 1
ATOM 14167 O O . TRP B 1 530 ? 26.383 7.568 -26.692 1 91.84 530 TRP B O 1
ATOM 14177 N N . ASN B 1 531 ? 25.58 5.459 -26.237 1 93.17 531 ASN B N 1
ATOM 14178 C CA . ASN B 1 531 ? 25.205 5.247 -27.631 1 93.17 531 ASN B CA 1
ATOM 14179 C C . ASN B 1 531 ? 23.994 6.089 -28.021 1 93.17 531 ASN B C 1
ATOM 14181 O O . ASN B 1 531 ? 22.994 6.116 -27.302 1 93.17 531 ASN B O 1
ATOM 14185 N N . ILE B 1 532 ? 24.19 6.843 -28.989 1 94.42 532 ILE B N 1
ATOM 14186 C CA . ILE B 1 532 ? 23.09 7.622 -29.548 1 94.42 532 ILE B CA 1
ATOM 14187 C C . ILE B 1 532 ? 22.932 7.299 -31.032 1 94.42 532 ILE B C 1
ATOM 14189 O O . ILE B 1 532 ? 23.855 6.778 -31.663 1 94.42 532 ILE B O 1
ATOM 14193 N N . LEU B 1 533 ? 21.705 7.544 -31.662 1 94.67 533 LEU B N 1
ATOM 14194 C CA . LEU B 1 533 ? 21.395 7.271 -33.061 1 94.67 533 LEU B CA 1
ATOM 14195 C C . LEU B 1 533 ? 21.62 5.8 -33.392 1 94.67 533 LEU B C 1
ATOM 14197 O O . LEU B 1 533 ? 22.274 5.475 -34.385 1 94.67 533 LEU B O 1
ATOM 14201 N N . GLU B 1 534 ? 21.166 5.009 -32.589 1 90.21 534 GLU B N 1
ATOM 14202 C CA . GLU B 1 534 ? 21.438 3.576 -32.647 1 90.21 534 GLU B CA 1
ATOM 14203 C C . GLU B 1 534 ? 20.844 2.952 -33.907 1 90.21 534 GLU B C 1
ATOM 14205 O O . GLU B 1 534 ? 21.313 1.911 -34.371 1 90.21 534 GLU B O 1
ATOM 14210 N N . LYS B 1 535 ? 19.88 3.587 -34.537 1 87.47 535 LYS B N 1
ATOM 14211 C CA . LYS B 1 535 ? 19.248 3.078 -35.752 1 87.47 535 LYS B CA 1
ATOM 14212 C C . LYS B 1 535 ? 20.192 3.181 -36.947 1 87.47 535 LYS B C 1
ATOM 14214 O O . LYS B 1 535 ? 19.998 2.503 -37.958 1 87.47 535 LYS B O 1
ATOM 14219 N N . TYR B 1 536 ? 21.187 4.071 -36.848 1 92.06 536 TYR B N 1
ATOM 14220 C CA . TYR B 1 536 ? 22.145 4.318 -37.92 1 92.06 536 TYR B CA 1
ATOM 14221 C C . TYR B 1 536 ? 23.553 3.916 -37.496 1 92.06 536 TYR B C 1
ATOM 14223 O O . TYR B 1 536 ? 24.272 4.707 -36.88 1 92.06 536 TYR B O 1
ATOM 14231 N N . SER B 1 537 ? 23.933 2.772 -37.871 1 91.71 537 SER B N 1
ATOM 14232 C CA . SER B 1 537 ? 25.187 2.207 -37.384 1 91.71 537 SER B CA 1
ATOM 14233 C C . SER B 1 537 ? 26.363 3.131 -37.683 1 91.71 537 SER B C 1
ATOM 14235 O O . SER B 1 537 ? 27.233 3.332 -36.834 1 91.71 537 SER B O 1
ATOM 14237 N N . GLU B 1 538 ? 26.382 3.748 -38.877 1 91.78 538 GLU B N 1
ATOM 14238 C CA . GLU B 1 538 ? 27.498 4.609 -39.256 1 91.78 538 GLU B CA 1
ATOM 14239 C C . GLU B 1 538 ? 27.533 5.874 -38.403 1 91.78 538 GLU B C 1
ATOM 14241 O O . GLU B 1 538 ? 28.606 6.323 -37.993 1 91.78 538 GLU B O 1
ATOM 14246 N N . TYR B 1 539 ? 26.365 6.42 -38.166 1 94.8 539 TYR B N 1
ATOM 14247 C CA . TYR B 1 539 ? 26.299 7.633 -37.359 1 94.8 539 TYR B CA 1
ATOM 14248 C C . TYR B 1 539 ? 26.653 7.342 -35.905 1 94.8 539 TYR B C 1
ATOM 14250 O O . TYR B 1 539 ? 27.335 8.137 -35.254 1 94.8 539 TYR B O 1
ATOM 14258 N N . GLU B 1 540 ? 26.154 6.254 -35.404 1 95.54 540 GLU B N 1
ATOM 14259 C CA . GLU B 1 540 ? 26.426 5.86 -34.025 1 95.54 540 GLU B CA 1
ATOM 14260 C C . GLU B 1 540 ? 27.924 5.697 -33.784 1 95.54 540 GLU B C 1
ATOM 14262 O O . GLU B 1 540 ? 28.452 6.174 -32.777 1 95.54 540 GLU B O 1
ATOM 14267 N N . ARG B 1 541 ? 28.558 5.025 -34.72 1 94.1 541 ARG B N 1
ATOM 14268 C CA . ARG B 1 541 ? 29.998 4.808 -34.621 1 94.1 541 ARG B CA 1
ATOM 14269 C C . ARG B 1 541 ? 30.753 6.133 -34.619 1 94.1 541 ARG B C 1
ATOM 14271 O O . ARG B 1 541 ? 31.651 6.341 -33.8 1 94.1 541 ARG B O 1
ATOM 14278 N N . THR B 1 542 ? 30.387 7.03 -35.534 1 94.95 542 THR B N 1
ATOM 14279 C CA . THR B 1 542 ? 31.032 8.335 -35.627 1 94.95 542 THR B CA 1
ATOM 14280 C C . THR B 1 542 ? 30.891 9.104 -34.317 1 94.95 542 THR B C 1
ATOM 14282 O O . THR B 1 542 ? 31.852 9.713 -33.841 1 94.95 542 THR B O 1
ATOM 14285 N N . CYS B 1 543 ? 29.758 9.078 -33.736 1 96.85 543 CYS B N 1
ATOM 14286 C CA . CYS B 1 543 ? 29.503 9.791 -32.489 1 96.85 543 CYS B CA 1
ATOM 14287 C C . CYS B 1 543 ? 30.317 9.198 -31.345 1 96.85 543 CYS B C 1
ATOM 14289 O O . CYS B 1 543 ? 30.874 9.933 -30.528 1 96.85 543 CYS B O 1
ATOM 14291 N N . LEU B 1 544 ? 30.376 7.915 -31.34 1 95.1 544 LEU B N 1
ATOM 14292 C CA . LEU B 1 544 ? 31.119 7.232 -30.286 1 95.1 544 LEU B CA 1
ATOM 14293 C C . LEU B 1 544 ? 32.608 7.549 -30.378 1 95.1 544 LEU B C 1
ATOM 14295 O O . LEU B 1 544 ? 33.267 7.756 -29.357 1 95.1 544 LEU B O 1
ATOM 14299 N N . GLU B 1 545 ? 33.098 7.568 -31.555 1 95.26 545 GLU B N 1
ATOM 14300 C CA . GLU B 1 545 ? 34.508 7.888 -31.759 1 95.26 545 GLU B CA 1
ATOM 14301 C C . GLU B 1 545 ? 34.824 9.309 -31.303 1 95.26 545 GLU B C 1
ATOM 14303 O O . GLU B 1 545 ? 35.888 9.562 -30.735 1 95.26 545 GLU B O 1
ATOM 14308 N N . ILE B 1 546 ? 33.964 10.184 -31.541 1 96.27 546 ILE B N 1
ATOM 14309 C CA . ILE B 1 546 ? 34.165 11.56 -31.099 1 96.27 546 ILE B CA 1
ATOM 14310 C C . ILE B 1 546 ? 34.105 11.626 -29.574 1 96.27 546 ILE B C 1
ATOM 14312 O O . ILE B 1 546 ? 34.839 12.395 -28.951 1 96.27 546 ILE B O 1
ATOM 14316 N N . CYS B 1 547 ? 33.204 10.855 -28.939 1 95.54 547 CYS B N 1
ATOM 14317 C CA . CYS B 1 547 ? 33.144 10.784 -27.484 1 95.54 547 CYS B CA 1
ATOM 14318 C C . CYS B 1 547 ? 34.487 10.357 -26.903 1 95.54 547 CYS B C 1
ATOM 14320 O O . CYS B 1 547 ? 34.95 10.927 -25.913 1 95.54 547 CYS B O 1
ATOM 14322 N N . ILE B 1 548 ? 35.038 9.343 -27.577 1 94.7 548 ILE B N 1
ATOM 14323 C CA . ILE B 1 548 ? 36.32 8.828 -27.109 1 94.7 548 ILE B CA 1
ATOM 14324 C C . ILE B 1 548 ? 37.387 9.913 -27.233 1 94.7 548 ILE B C 1
ATOM 14326 O O . ILE B 1 548 ? 38.211 10.088 -26.332 1 94.7 548 ILE B O 1
ATOM 14330 N N . THR B 1 549 ? 37.313 10.626 -28.306 1 94.25 549 THR B N 1
ATOM 14331 C CA . THR B 1 549 ? 38.269 11.703 -28.536 1 94.25 549 THR B CA 1
ATOM 14332 C C . THR B 1 549 ? 38.107 12.802 -27.489 1 94.25 549 THR B C 1
ATOM 14334 O O . THR B 1 549 ? 39.094 13.279 -26.924 1 94.25 549 THR B O 1
ATOM 14337 N N . ILE B 1 550 ? 36.95 13.144 -27.243 1 94.14 550 ILE B N 1
ATOM 14338 C CA . ILE B 1 550 ? 36.69 14.206 -26.277 1 94.14 550 ILE B CA 1
ATOM 14339 C C . ILE B 1 550 ? 37.095 13.742 -24.879 1 94.14 550 ILE B C 1
ATOM 14341 O O . ILE B 1 550 ? 37.665 14.513 -24.104 1 94.14 550 ILE B O 1
ATOM 14345 N N . ALA B 1 551 ? 36.677 12.562 -24.545 1 92.72 551 ALA B N 1
ATOM 14346 C CA . ALA B 1 551 ? 37.036 12.003 -23.245 1 92.72 551 ALA B CA 1
ATOM 14347 C C . ALA B 1 551 ? 38.547 12.037 -23.031 1 92.72 551 ALA B C 1
ATOM 14349 O O . ALA B 1 551 ? 39.018 12.316 -21.926 1 92.72 551 ALA B O 1
ATOM 14350 N N . SER B 1 552 ? 39.267 11.674 -24.051 1 92.63 552 SER B N 1
ATOM 14351 C CA . SER B 1 552 ? 40.723 11.664 -23.957 1 92.63 552 SER B CA 1
ATOM 14352 C C . SER B 1 552 ? 41.269 13.06 -23.679 1 92.63 552 SER B C 1
ATOM 14354 O O . SER B 1 552 ? 42.297 13.21 -23.016 1 92.63 552 SER B O 1
ATOM 14356 N N . GLN B 1 553 ? 40.564 14.044 -24.104 1 91.62 553 GLN B N 1
ATOM 14357 C CA . GLN B 1 553 ? 40.999 15.425 -23.925 1 91.62 553 GLN B CA 1
ATOM 14358 C C . GLN B 1 553 ? 40.562 15.969 -22.569 1 91.62 553 GLN B C 1
ATOM 14360 O O . GLN B 1 553 ? 41.239 16.819 -21.986 1 91.62 553 GLN B O 1
ATOM 14365 N N . LYS B 1 554 ? 39.434 15.441 -22.144 1 89.69 554 LYS B N 1
ATOM 14366 C CA . LYS B 1 554 ? 38.828 16.072 -20.975 1 89.69 554 LYS B CA 1
ATOM 14367 C C . LYS B 1 554 ? 39.054 15.234 -19.719 1 89.69 554 LYS B C 1
ATOM 14369 O O . LYS B 1 554 ? 38.728 15.665 -18.612 1 89.69 554 LYS B O 1
ATOM 14374 N N . TYR B 1 555 ? 39.531 14.087 -19.795 1 88.64 555 TYR B N 1
ATOM 14375 C CA . TYR B 1 555 ? 39.668 13.146 -18.688 1 88.64 555 TYR B CA 1
ATOM 14376 C C . TYR B 1 555 ? 40.427 13.777 -17.527 1 88.64 555 TYR B C 1
ATOM 14378 O O . TYR B 1 555 ? 40.058 13.595 -16.364 1 88.64 555 TYR B O 1
ATOM 14386 N N . ASP B 1 556 ? 41.433 14.56 -17.783 1 82.02 556 ASP B N 1
ATOM 14387 C CA . ASP B 1 556 ? 42.282 15.118 -16.734 1 82.02 556 ASP B CA 1
ATOM 14388 C C . ASP B 1 556 ? 41.883 16.556 -16.412 1 82.02 556 ASP B C 1
ATOM 14390 O O . ASP B 1 556 ? 42.623 17.275 -15.737 1 82.02 556 ASP B O 1
ATOM 14394 N N . SER B 1 557 ? 40.732 16.869 -17.005 1 81.41 557 SER B N 1
ATOM 14395 C CA . SER B 1 557 ? 40.265 18.228 -16.755 1 81.41 557 SER B CA 1
ATOM 14396 C C . SER B 1 557 ? 39.812 18.4 -15.309 1 81.41 557 SER B C 1
ATOM 14398 O O . SER B 1 557 ? 39.23 17.485 -14.722 1 81.41 557 SER B O 1
ATOM 14400 N N . ASP B 1 558 ? 40.004 19.452 -14.534 1 74.12 558 ASP B N 1
ATOM 14401 C CA . ASP B 1 558 ? 39.625 19.738 -13.153 1 74.12 558 ASP B CA 1
ATOM 14402 C C . ASP B 1 558 ? 38.258 20.414 -13.088 1 74.12 558 ASP B C 1
ATOM 14404 O O . ASP B 1 558 ? 37.811 20.821 -12.014 1 74.12 558 ASP B O 1
ATOM 14408 N N . GLN B 1 559 ? 37.658 20.448 -14.213 1 75.07 559 GLN B N 1
ATOM 14409 C CA . GLN B 1 559 ? 36.363 21.118 -14.259 1 75.07 559 GLN B CA 1
ATOM 14410 C C . GLN B 1 559 ? 35.22 20.115 -14.135 1 75.07 559 GLN B C 1
ATOM 14412 O O . GLN B 1 559 ? 35.321 18.987 -14.622 1 75.07 559 GLN B O 1
ATOM 14417 N N . GLN B 1 560 ? 34.251 20.506 -13.267 1 73.84 560 GLN B N 1
ATOM 14418 C CA . GLN B 1 560 ? 33.057 19.668 -13.289 1 73.84 560 GLN B CA 1
ATOM 14419 C C . GLN B 1 560 ? 32.378 19.714 -14.655 1 73.84 560 GLN B C 1
ATOM 14421 O O . GLN B 1 560 ? 32.359 20.758 -15.31 1 73.84 560 GLN B O 1
ATOM 14426 N N . PRO B 1 561 ? 31.888 18.612 -15.104 1 76.48 561 PRO B N 1
ATOM 14427 C CA . PRO B 1 561 ? 31.609 17.362 -14.394 1 76.48 561 PRO B CA 1
ATOM 14428 C C . PRO B 1 561 ? 32.716 16.324 -14.57 1 76.48 561 PRO B C 1
ATOM 14430 O O . PRO B 1 561 ? 32.639 15.233 -14.001 1 76.48 561 PRO B O 1
ATOM 14433 N N . TRP B 1 562 ? 33.668 16.667 -15.268 1 80.73 562 TRP B N 1
ATOM 14434 C CA . TRP B 1 562 ? 34.682 15.708 -15.693 1 80.73 562 TRP B CA 1
ATOM 14435 C C . TRP B 1 562 ? 35.483 15.197 -14.5 1 80.73 562 TRP B C 1
ATOM 14437 O O . TRP B 1 562 ? 35.993 14.074 -14.521 1 80.73 562 TRP B O 1
ATOM 14447 N N . LYS B 1 563 ? 35.537 16.063 -13.567 1 74.77 563 LYS B N 1
ATOM 14448 C CA . LYS B 1 563 ? 36.4 15.749 -12.432 1 74.77 563 LYS B CA 1
ATOM 14449 C C . LYS B 1 563 ? 35.829 14.597 -11.61 1 74.77 563 LYS B C 1
ATOM 14451 O O . LYS B 1 563 ? 36.575 13.742 -11.129 1 74.77 563 LYS B O 1
ATOM 14456 N N . TRP B 1 564 ? 34.525 14.721 -11.699 1 66.93 564 TRP B N 1
ATOM 14457 C CA . TRP B 1 564 ? 33.86 13.724 -10.867 1 66.93 564 TRP B CA 1
ATOM 14458 C C . TRP B 1 564 ? 33.568 12.457 -11.664 1 66.93 564 TRP B C 1
ATOM 14460 O O . TRP B 1 564 ? 33.345 12.516 -12.876 1 66.93 564 TRP B O 1
ATOM 14470 N N . ASN B 1 565 ? 34.094 11.168 -11.373 1 73.7 565 ASN B N 1
ATOM 14471 C CA . ASN B 1 565 ? 33.701 9.855 -11.874 1 73.7 565 ASN B CA 1
ATOM 14472 C C . ASN B 1 565 ? 34.535 9.444 -13.084 1 73.7 565 ASN B C 1
ATOM 14474 O O . ASN B 1 565 ? 33.992 8.985 -14.09 1 73.7 565 ASN B O 1
ATOM 14478 N N . LYS B 1 566 ? 35.716 9.807 -13.146 1 80.5 566 LYS B N 1
ATOM 14479 C CA . LYS B 1 566 ? 36.651 9.478 -14.218 1 80.5 566 LYS B CA 1
ATOM 14480 C C . LYS B 1 566 ? 36.568 7.998 -14.584 1 80.5 566 LYS B C 1
ATOM 14482 O O . LYS B 1 566 ? 36.494 7.648 -15.763 1 80.5 566 LYS B O 1
ATOM 14487 N N . ALA B 1 567 ? 36.543 7.236 -13.575 1 81.05 567 ALA B N 1
ATOM 14488 C CA . ALA B 1 567 ? 36.474 5.796 -13.814 1 81.05 567 ALA B CA 1
ATOM 14489 C C . ALA B 1 567 ? 35.159 5.415 -14.487 1 81.05 567 ALA B C 1
ATOM 14491 O O . ALA B 1 567 ? 35.13 4.54 -15.356 1 81.05 567 ALA B O 1
ATOM 14492 N N . GLU B 1 568 ? 34.153 6.128 -14.124 1 85.59 568 GLU B N 1
ATOM 14493 C CA . GLU B 1 568 ? 32.843 5.856 -14.707 1 85.59 568 GLU B CA 1
ATOM 14494 C C . GLU B 1 568 ? 32.806 6.24 -16.184 1 85.59 568 GLU B C 1
ATOM 14496 O O . GLU B 1 568 ? 32.13 5.588 -16.983 1 85.59 568 GLU B O 1
ATOM 14501 N N . MET B 1 569 ? 33.487 7.267 -16.522 1 89.95 569 MET B N 1
ATOM 14502 C CA . MET B 1 569 ? 33.578 7.691 -17.916 1 89.95 569 MET B CA 1
ATOM 14503 C C . MET B 1 569 ? 34.197 6.596 -18.779 1 89.95 569 MET B C 1
ATOM 14505 O O . MET B 1 569 ? 33.685 6.282 -19.854 1 89.95 569 MET B O 1
ATOM 14509 N N . VAL B 1 570 ? 35.238 5.998 -18.241 1 89.88 570 VAL B N 1
ATOM 14510 C CA . VAL B 1 570 ? 35.935 4.936 -18.961 1 89.88 570 VAL B CA 1
ATOM 14511 C C . VAL B 1 570 ? 35.025 3.717 -19.089 1 89.88 570 VAL B C 1
ATOM 14513 O O . VAL B 1 570 ? 34.922 3.122 -20.165 1 89.88 570 VAL B O 1
ATOM 14516 N N . TYR B 1 571 ? 34.489 3.426 -18.059 1 90.14 571 TYR B N 1
ATOM 14517 C CA . TYR B 1 571 ? 33.557 2.305 -18.063 1 90.14 571 TYR B CA 1
ATOM 14518 C C . TYR B 1 571 ? 32.443 2.525 -19.079 1 90.14 571 TYR B C 1
ATOM 14520 O O . TYR B 1 571 ? 32.094 1.614 -19.834 1 90.14 571 TYR B O 1
ATOM 14528 N N . ASN B 1 572 ? 31.827 3.699 -19.061 1 91.09 572 ASN B N 1
ATOM 14529 C CA . ASN B 1 572 ? 30.716 4.013 -19.954 1 91.09 572 ASN B CA 1
ATOM 14530 C C . ASN B 1 572 ? 31.135 3.934 -21.419 1 91.09 572 ASN B C 1
ATOM 14532 O O . ASN B 1 572 ? 30.355 3.502 -22.27 1 91.09 572 ASN B O 1
ATOM 14536 N N . LEU B 1 573 ? 32.284 4.332 -21.676 1 92.98 573 LEU B N 1
ATOM 14537 C CA . LEU B 1 573 ? 32.785 4.271 -23.044 1 92.98 573 LEU B CA 1
ATOM 14538 C C . LEU B 1 573 ? 32.991 2.825 -23.484 1 92.98 573 LEU B C 1
ATOM 14540 O O . LEU B 1 573 ? 32.595 2.445 -24.588 1 92.98 573 LEU B O 1
ATOM 14544 N N . CYS B 1 574 ? 33.569 2.04 -22.594 1 91.94 574 CYS B N 1
ATOM 14545 C CA . CYS B 1 574 ? 33.76 0.629 -22.909 1 91.94 574 CYS B CA 1
ATOM 14546 C C . CYS B 1 574 ? 32.422 -0.067 -23.127 1 91.94 574 CYS B C 1
ATOM 14548 O O . CYS B 1 574 ? 32.249 -0.796 -24.105 1 91.94 574 CYS B O 1
ATOM 14550 N N . SER B 1 575 ? 31.637 0.223 -22.163 1 91.74 575 SER B N 1
ATOM 14551 C CA . SER B 1 575 ? 30.303 -0.362 -22.259 1 91.74 575 SER B CA 1
ATOM 14552 C C . SER B 1 575 ? 29.61 0.052 -23.553 1 91.74 575 SER B C 1
ATOM 14554 O O . SER B 1 575 ? 28.919 -0.755 -24.178 1 91.74 575 SER B O 1
ATOM 14556 N N . SER B 1 576 ? 29.767 1.235 -24.025 1 94.41 576 SER B N 1
ATOM 14557 C CA . SER B 1 576 ? 29.153 1.756 -25.242 1 94.41 576 SER B CA 1
ATOM 14558 C C . SER B 1 576 ? 29.73 1.083 -26.483 1 94.41 576 SER B C 1
ATOM 14560 O O . SER B 1 576 ? 29.005 0.816 -27.444 1 94.41 576 SER B O 1
ATOM 14562 N N . ILE B 1 577 ? 30.924 0.862 -26.501 1 93.78 577 ILE B N 1
ATOM 14563 C CA . ILE B 1 577 ? 31.593 0.215 -27.624 1 93.78 577 ILE B CA 1
ATOM 14564 C C . ILE B 1 577 ? 31.013 -1.182 -27.835 1 93.78 577 ILE B C 1
ATOM 14566 O O . ILE B 1 577 ? 30.644 -1.545 -28.954 1 93.78 577 ILE B O 1
ATOM 14570 N N . TYR B 1 578 ? 30.932 -1.863 -26.846 1 91.48 578 TYR B N 1
ATOM 14571 C CA . TYR B 1 578 ? 30.515 -3.253 -26.993 1 91.48 578 TYR B CA 1
ATOM 14572 C C . TYR B 1 578 ? 29.001 -3.356 -27.135 1 91.48 578 TYR B C 1
ATOM 14574 O O . TYR B 1 578 ? 28.49 -4.306 -27.732 1 91.48 578 TYR B O 1
ATOM 14582 N N . HIS B 1 579 ? 28.338 -2.444 -26.607 1 92.05 579 HIS B N 1
ATOM 14583 C CA . HIS B 1 579 ? 26.918 -2.357 -26.928 1 92.05 579 HIS B CA 1
ATOM 14584 C C . HIS B 1 579 ? 26.702 -2.173 -28.427 1 92.05 579 HIS B C 1
ATOM 14586 O O . HIS B 1 579 ? 25.786 -2.764 -29.003 1 92.05 579 HIS B O 1
ATOM 14592 N N . PHE B 1 580 ? 27.426 -1.353 -29.032 1 92.29 580 PHE B N 1
ATOM 14593 C CA . PHE B 1 580 ? 27.398 -1.165 -30.478 1 92.29 580 PHE B CA 1
ATOM 14594 C C . PHE B 1 580 ? 27.587 -2.494 -31.2 1 92.29 580 PHE B C 1
ATOM 14596 O O . PHE B 1 580 ? 26.861 -2.799 -32.149 1 92.29 580 PHE B O 1
ATOM 14603 N N . ASN B 1 581 ? 28.508 -3.263 -30.678 1 89.13 581 ASN B N 1
ATOM 14604 C CA . ASN B 1 581 ? 28.789 -4.555 -31.295 1 89.13 581 ASN B CA 1
ATOM 14605 C C . ASN B 1 581 ? 27.607 -5.511 -31.158 1 89.13 581 ASN B C 1
ATOM 14607 O O . ASN B 1 581 ? 27.238 -6.189 -32.118 1 89.13 581 ASN B O 1
ATOM 14611 N N . ASP B 1 582 ? 27.101 -5.479 -29.988 1 86.9 582 ASP B N 1
ATOM 14612 C CA . ASP B 1 582 ? 25.986 -6.376 -29.7 1 86.9 582 ASP B CA 1
ATOM 14613 C C . ASP B 1 582 ? 24.766 -6.026 -30.549 1 86.9 582 ASP B C 1
ATOM 14615 O O . ASP B 1 582 ? 23.979 -6.906 -30.906 1 86.9 582 ASP B O 1
ATOM 14619 N N . THR B 1 583 ? 24.642 -4.809 -30.951 1 86.88 583 THR B N 1
ATOM 14620 C CA . THR B 1 583 ? 23.467 -4.311 -31.656 1 86.88 583 THR B CA 1
ATOM 14621 C C . THR B 1 583 ? 23.643 -4.45 -33.166 1 86.88 583 THR B C 1
ATOM 14623 O O . THR B 1 583 ? 22.692 -4.777 -33.879 1 86.88 583 THR B O 1
ATOM 14626 N N . HIS B 1 584 ? 24.771 -4.226 -33.689 1 87.9 584 HIS B N 1
ATOM 14627 C CA . HIS B 1 584 ? 24.907 -4.055 -35.131 1 87.9 584 HIS B CA 1
ATOM 14628 C C . HIS B 1 584 ? 25.751 -5.169 -35.741 1 87.9 584 HIS B C 1
ATOM 14630 O O . HIS B 1 584 ? 25.686 -5.412 -36.948 1 87.9 584 HIS B O 1
ATOM 14636 N N . VAL B 1 585 ? 26.651 -5.671 -34.924 1 81.42 585 VAL B N 1
ATOM 14637 C CA . VAL B 1 585 ? 27.564 -6.643 -35.516 1 81.42 585 VAL B CA 1
ATOM 14638 C C . VAL B 1 585 ? 26.919 -8.027 -35.51 1 81.42 585 VAL B C 1
ATOM 14640 O O . VAL B 1 585 ? 26.674 -8.6 -34.446 1 81.42 585 VAL B O 1
ATOM 14643 N N . ASN B 1 586 ? 26.031 -8.343 -36.521 1 67.14 586 ASN B N 1
ATOM 14644 C CA . ASN B 1 586 ? 25.489 -9.679 -36.743 1 67.14 586 ASN B CA 1
ATOM 14645 C C . ASN B 1 586 ? 26.131 -10.351 -37.953 1 67.14 586 ASN B C 1
ATOM 14647 O O . ASN B 1 586 ? 26.812 -9.696 -38.743 1 67.14 586 ASN B O 1
ATOM 14651 N N . LYS B 1 587 ? 26.177 -11.799 -38.206 1 58.13 587 LYS B N 1
ATOM 14652 C CA . LYS B 1 587 ? 26.824 -12.614 -39.23 1 58.13 587 LYS B CA 1
ATOM 14653 C C . LYS B 1 587 ? 26.522 -12.082 -40.628 1 58.13 587 LYS B C 1
ATOM 14655 O O . LYS B 1 587 ? 27.363 -12.165 -41.525 1 58.13 587 LYS B O 1
ATOM 14660 N N . THR B 1 588 ? 25.422 -11.53 -40.818 1 57.11 588 THR B N 1
ATOM 14661 C CA . THR B 1 588 ? 25.041 -11.261 -42.2 1 57.11 588 THR B CA 1
ATOM 14662 C C . THR B 1 588 ? 25.539 -9.888 -42.641 1 57.11 588 THR B C 1
ATOM 14664 O O . THR B 1 588 ? 25.834 -9.678 -43.819 1 57.11 588 THR B O 1
ATOM 14667 N N . TYR B 1 589 ? 25.424 -8.776 -41.768 1 59.47 589 TYR B N 1
ATOM 14668 C CA . TYR B 1 589 ? 25.728 -7.423 -42.221 1 59.47 589 TYR B CA 1
ATOM 14669 C C . TYR B 1 589 ? 27.159 -7.038 -41.867 1 59.47 589 TYR B C 1
ATOM 14671 O O . TYR B 1 589 ? 27.676 -7.44 -40.822 1 59.47 589 TYR B O 1
ATOM 14679 N N . ARG B 1 590 ? 27.818 -6.508 -42.91 1 65.13 590 ARG B N 1
ATOM 14680 C CA . ARG B 1 590 ? 29.251 -6.237 -42.85 1 65.13 590 ARG B CA 1
ATOM 14681 C C . ARG B 1 590 ? 29.539 -4.996 -42.013 1 65.13 590 ARG B C 1
ATOM 14683 O O . ARG B 1 590 ? 29.692 -3.898 -42.553 1 65.13 590 ARG B O 1
ATOM 14690 N N . VAL B 1 591 ? 29.095 -4.719 -40.636 1 83.61 591 VAL B N 1
ATOM 14691 C CA . VAL B 1 591 ? 29.531 -3.608 -39.798 1 83.61 591 VAL B CA 1
ATOM 14692 C C . VAL B 1 591 ? 30.806 -3.993 -39.051 1 83.61 591 VAL B C 1
ATOM 14694 O O . VAL B 1 591 ? 30.922 -5.111 -38.543 1 83.61 591 VAL B O 1
ATOM 14697 N N . GLU B 1 592 ? 31.805 -3.103 -39.174 1 85.38 592 GLU B N 1
ATOM 14698 C CA . GLU B 1 592 ? 33.099 -3.402 -38.568 1 85.38 592 GLU B CA 1
ATOM 14699 C C . GLU B 1 592 ? 33.005 -3.411 -37.045 1 85.38 592 GLU B C 1
ATOM 14701 O O . GLU B 1 592 ? 32.462 -2.48 -36.446 1 85.38 592 GLU B O 1
ATOM 14706 N N . ARG B 1 593 ? 33.422 -4.411 -36.456 1 89.34 593 ARG B N 1
ATOM 14707 C CA . ARG B 1 593 ? 33.43 -4.549 -35.004 1 89.34 593 ARG B CA 1
ATOM 14708 C C . ARG B 1 593 ? 34.326 -3.497 -34.358 1 89.34 593 ARG B C 1
ATOM 14710 O O . ARG B 1 593 ? 35.391 -3.172 -34.887 1 89.34 593 ARG B O 1
ATOM 14717 N N . MET B 1 594 ? 33.885 -2.947 -33.219 1 91.34 594 MET B N 1
ATOM 14718 C CA . MET B 1 594 ? 34.692 -2.003 -32.451 1 91.34 594 MET B CA 1
ATOM 14719 C C . MET B 1 594 ? 35.329 -2.686 -31.246 1 91.34 594 MET B C 1
ATOM 14721 O O . MET B 1 594 ? 34.772 -3.641 -30.701 1 91.34 594 MET B O 1
ATOM 14725 N N . SER B 1 595 ? 36.535 -2.321 -30.799 1 92.06 595 SER B N 1
ATOM 14726 C CA . SER B 1 595 ? 37.237 -2.855 -29.636 1 92.06 595 SER B CA 1
ATOM 14727 C C . SER B 1 595 ? 37.994 -1.758 -28.896 1 92.06 595 SER B C 1
ATOM 14729 O O . SER B 1 595 ? 38.458 -0.794 -29.509 1 92.06 595 SER B O 1
ATOM 14731 N N . ILE B 1 596 ? 38.14 -1.881 -27.746 1 92.74 596 ILE B N 1
ATOM 14732 C CA . ILE B 1 596 ? 38.896 -0.924 -26.946 1 92.74 596 ILE B CA 1
ATOM 14733 C C . ILE B 1 596 ? 40.35 -0.897 -27.412 1 92.74 596 ILE B C 1
ATOM 14735 O O . ILE B 1 596 ? 41.058 0.091 -27.2 1 92.74 596 ILE B O 1
ATOM 14739 N N . LYS B 1 597 ? 40.804 -2.003 -28.016 1 89.1 597 LYS B N 1
ATOM 14740 C CA . LYS B 1 597 ? 42.175 -2.124 -28.504 1 89.1 597 LYS B CA 1
ATOM 14741 C C . LYS B 1 597 ? 42.442 -1.142 -29.642 1 89.1 597 LYS B C 1
ATOM 14743 O O . LYS B 1 597 ? 43.596 -0.815 -29.928 1 89.1 597 LYS B O 1
ATOM 14748 N N . ASN B 1 598 ? 41.345 -0.986 -30.471 1 91.18 598 ASN B N 1
ATOM 14749 C CA . ASN B 1 598 ? 41.471 -0.052 -31.584 1 91.18 598 ASN B CA 1
ATOM 14750 C C . ASN B 1 598 ? 41.774 1.363 -31.098 1 91.18 598 ASN B C 1
ATOM 14752 O O . ASN B 1 598 ? 42.088 2.245 -31.898 1 91.18 598 ASN B O 1
ATOM 14756 N N . TYR B 1 599 ? 41.797 1.854 -29.632 1 93.89 599 TYR B N 1
ATOM 14757 C CA . TYR B 1 599 ? 41.965 3.18 -29.047 1 93.89 599 TYR B CA 1
ATOM 14758 C C . TYR B 1 599 ? 43.001 3.157 -27.93 1 93.89 599 TYR B C 1
ATOM 14760 O O . TYR B 1 599 ? 42.667 2.91 -26.769 1 93.89 599 TYR B O 1
ATOM 14768 N N . PRO B 1 600 ? 44.131 3.503 -28.097 1 90.95 600 PRO B N 1
ATOM 14769 C CA . PRO B 1 600 ? 45.241 3.365 -27.152 1 90.95 600 PRO B CA 1
ATOM 14770 C C . PRO B 1 600 ? 44.995 4.106 -25.84 1 90.95 600 PRO B C 1
ATOM 14772 O O . PRO B 1 600 ? 45.303 3.585 -24.765 1 90.95 600 PRO B O 1
ATOM 14775 N N . TRP B 1 601 ? 44.502 5.265 -26.022 1 92.71 601 TRP B N 1
ATOM 14776 C CA . TRP B 1 601 ? 44.246 6.033 -24.807 1 92.71 601 TRP B CA 1
ATOM 14777 C C . TRP B 1 601 ? 43.304 5.278 -23.875 1 92.71 601 TRP B C 1
ATOM 14779 O O . TRP B 1 601 ? 43.544 5.203 -22.668 1 92.71 601 TRP B O 1
ATOM 14789 N N . LEU B 1 602 ? 42.208 4.832 -24.385 1 92.84 602 LEU B N 1
ATOM 14790 C CA . LEU B 1 602 ? 41.201 4.117 -23.609 1 92.84 602 LEU B CA 1
ATOM 14791 C C . LEU B 1 602 ? 41.791 2.857 -22.984 1 92.84 602 LEU B C 1
ATOM 14793 O O . LEU B 1 602 ? 41.524 2.554 -21.819 1 92.84 602 LEU B O 1
ATOM 14797 N N . MET B 1 603 ? 42.565 2.243 -23.687 1 90.14 603 MET B N 1
ATOM 14798 C CA . MET B 1 603 ? 43.229 1.036 -23.203 1 90.14 603 MET B CA 1
ATOM 14799 C C . MET B 1 603 ? 44.152 1.355 -22.032 1 90.14 603 MET B C 1
ATOM 14801 O O . MET B 1 603 ? 44.186 0.617 -21.045 1 90.14 603 MET B O 1
ATOM 14805 N N . GLU B 1 604 ? 44.788 2.386 -22.156 1 88.58 604 GLU B N 1
ATOM 14806 C CA . GLU B 1 604 ? 45.7 2.81 -21.097 1 88.58 604 GLU B CA 1
ATOM 14807 C C . GLU B 1 604 ? 44.941 3.145 -19.816 1 88.58 604 GLU B C 1
ATOM 14809 O O . GLU B 1 604 ? 45.389 2.81 -18.718 1 88.58 604 GLU B O 1
ATOM 14814 N N . LYS B 1 605 ? 43.93 3.761 -20.039 1 90.16 605 LYS B N 1
ATOM 14815 C CA . LYS B 1 605 ? 43.167 4.166 -18.862 1 90.16 605 LYS B CA 1
ATOM 14816 C C . LYS B 1 605 ? 42.516 2.961 -18.188 1 90.16 605 LYS B C 1
ATOM 14818 O O . LYS B 1 605 ? 42.382 2.926 -16.963 1 90.16 605 LYS B O 1
ATOM 14823 N N . VAL B 1 606 ? 42.012 2.058 -18.985 1 89.01 606 VAL B N 1
ATOM 14824 C CA . VAL B 1 606 ? 41.477 0.82 -18.428 1 89.01 606 VAL B CA 1
ATOM 14825 C C . VAL B 1 606 ? 42.548 0.127 -17.588 1 89.01 606 VAL B C 1
ATOM 14827 O O . VAL B 1 606 ? 42.272 -0.334 -16.477 1 89.01 606 VAL B O 1
ATOM 14830 N N . LYS B 1 607 ? 43.776 0.129 -18.101 1 82.47 607 LYS B N 1
ATOM 14831 C CA . LYS B 1 607 ? 44.895 -0.463 -17.374 1 82.47 607 LYS B CA 1
ATOM 14832 C C . LYS B 1 607 ? 45.158 0.281 -16.068 1 82.47 607 LYS B C 1
ATOM 14834 O O . LYS B 1 607 ? 45.421 -0.34 -15.035 1 82.47 607 LYS B O 1
ATOM 14839 N N . GLU B 1 608 ? 45.046 1.554 -16.243 1 82.21 608 GLU B N 1
ATOM 14840 C CA . GLU B 1 608 ? 45.275 2.393 -15.07 1 82.21 608 GLU B CA 1
ATOM 14841 C C . GLU B 1 608 ? 44.227 2.132 -13.993 1 82.21 608 GLU B C 1
ATOM 14843 O O . GLU B 1 608 ? 44.545 2.11 -12.802 1 82.21 608 GLU B O 1
ATOM 14848 N N . ILE B 1 609 ? 43.013 2.057 -14.385 1 82.54 609 ILE B N 1
ATOM 14849 C CA . ILE B 1 609 ? 41.916 1.832 -13.45 1 82.54 609 ILE B CA 1
ATOM 14850 C C . ILE B 1 609 ? 42.099 0.485 -12.755 1 82.54 609 ILE B C 1
ATOM 14852 O O . ILE B 1 609 ? 41.845 0.36 -11.555 1 82.54 609 ILE B O 1
ATOM 14856 N N . PHE B 1 610 ? 42.583 -0.451 -13.598 1 74.69 610 PHE B N 1
ATOM 14857 C CA . PHE B 1 610 ? 42.791 -1.785 -13.047 1 74.69 610 PHE B CA 1
ATOM 14858 C C . PHE B 1 610 ? 43.978 -1.797 -12.092 1 74.69 610 PHE B C 1
ATOM 14860 O O . PHE B 1 610 ? 43.985 -2.543 -11.111 1 74.69 610 PHE B O 1
ATOM 14867 N N . SER B 1 611 ? 45.017 -0.941 -12.41 1 64.56 611 SER B N 1
ATOM 14868 C CA . SER B 1 611 ? 46.236 -0.89 -11.609 1 64.56 611 SER B CA 1
ATOM 14869 C C . SER B 1 611 ? 46.062 0.015 -10.395 1 64.56 611 SER B C 1
ATOM 14871 O O . SER B 1 611 ? 46.882 -0.008 -9.474 1 64.56 611 SER B O 1
ATOM 14873 N N . ALA B 1 612 ? 45.322 0.903 -10.654 1 58.3 612 ALA B N 1
ATOM 14874 C CA . ALA B 1 612 ? 45.194 1.913 -9.607 1 58.3 612 ALA B CA 1
ATOM 14875 C C . ALA B 1 612 ? 44.664 1.298 -8.314 1 58.3 612 ALA B C 1
ATOM 14877 O O . ALA B 1 612 ? 43.732 0.49 -8.34 1 58.3 612 ALA B O 1
ATOM 14878 N N . ASN B 1 613 ? 45.481 0.863 -7.354 1 44.44 613 ASN B N 1
ATOM 14879 C CA . ASN B 1 613 ? 45.19 0.351 -6.019 1 44.44 613 ASN B CA 1
ATOM 14880 C C . ASN B 1 613 ? 44.133 1.196 -5.313 1 44.44 613 ASN B C 1
ATOM 14882 O O . ASN B 1 613 ? 44.05 1.193 -4.083 1 44.44 613 ASN B O 1
ATOM 14886 N N . ASP B 1 614 ? 43.667 2.209 -5.8 1 45.16 614 ASP B N 1
ATOM 14887 C CA . ASP B 1 614 ? 42.885 3.147 -5.001 1 45.16 614 ASP B CA 1
ATOM 14888 C C . ASP B 1 614 ? 41.501 2.582 -4.688 1 45.16 614 ASP B C 1
ATOM 14890 O O . ASP B 1 614 ? 40.921 1.86 -5.502 1 45.16 614 ASP B O 1
ATOM 14894 N N . GLU B 1 615 ? 40.783 2.846 -3.458 1 40.7 615 GLU B N 1
ATOM 14895 C CA . GLU B 1 615 ? 39.708 2.419 -2.566 1 40.7 615 GLU B CA 1
ATOM 14896 C C . GLU B 1 615 ? 38.432 2.116 -3.346 1 40.7 615 GLU B C 1
ATOM 14898 O O . GLU B 1 615 ? 38.34 2.416 -4.538 1 40.7 615 GLU B O 1
ATOM 14903 N N . LYS B 1 616 ? 37.021 2.356 -2.7 1 42.34 616 LYS B N 1
ATOM 14904 C CA . LYS B 1 616 ? 35.651 1.864 -2.582 1 42.34 616 LYS B CA 1
ATOM 14905 C C . LYS B 1 616 ? 34.839 2.195 -3.831 1 42.34 616 LYS B C 1
ATOM 14907 O O . LYS B 1 616 ? 34.084 1.356 -4.328 1 42.34 616 LYS B O 1
ATOM 14912 N N . ARG B 1 617 ? 34.74 3.442 -4.209 1 48.64 617 ARG B N 1
ATOM 14913 C CA . ARG B 1 617 ? 33.748 3.899 -5.177 1 48.64 617 ARG B CA 1
ATOM 14914 C C . ARG B 1 617 ? 33.983 3.264 -6.543 1 48.64 617 ARG B C 1
ATOM 14916 O O . ARG B 1 617 ? 33.034 3.017 -7.29 1 48.64 617 ARG B O 1
ATOM 14923 N N . ASP B 1 618 ? 35.142 2.668 -6.759 1 58.93 618 ASP B N 1
ATOM 14924 C CA . ASP B 1 618 ? 35.422 2.293 -8.141 1 58.93 618 ASP B CA 1
ATOM 14925 C C . ASP B 1 618 ? 35.276 0.786 -8.342 1 58.93 618 ASP B C 1
ATOM 14927 O O . ASP B 1 618 ? 35.523 0.273 -9.435 1 58.93 618 ASP B O 1
ATOM 14931 N N . GLN B 1 619 ? 34.845 0.342 -7.143 1 60.59 619 GLN B N 1
ATOM 14932 C CA . GLN B 1 619 ? 34.827 -1.111 -7.282 1 60.59 619 GLN B CA 1
ATOM 14933 C C . GLN B 1 619 ? 33.707 -1.56 -8.216 1 60.59 619 GLN B C 1
ATOM 14935 O O . GLN B 1 619 ? 33.889 -2.483 -9.012 1 60.59 619 GLN B O 1
ATOM 14940 N N . TYR B 1 620 ? 32.601 -0.887 -7.937 1 67.17 620 TYR B N 1
ATOM 14941 C CA . TYR B 1 620 ? 31.507 -1.17 -8.86 1 67.17 620 TYR B CA 1
ATOM 14942 C C . TYR B 1 620 ? 31.961 -1.015 -10.307 1 67.17 620 TYR B C 1
ATOM 14944 O O . TYR B 1 620 ? 31.654 -1.857 -11.154 1 67.17 620 TYR B O 1
ATOM 14952 N N . VAL B 1 621 ? 32.688 0.069 -10.557 1 78.9 621 VAL B N 1
ATOM 14953 C CA . VAL B 1 621 ? 33.139 0.359 -11.914 1 78.9 621 VAL B CA 1
ATOM 14954 C C . VAL B 1 621 ? 34.159 -0.689 -12.355 1 78.9 621 VAL B C 1
ATOM 14956 O O . VAL B 1 621 ? 34.11 -1.175 -13.487 1 78.9 621 VAL B O 1
ATOM 14959 N N . ILE B 1 622 ? 34.927 -1.101 -11.47 1 76.16 622 ILE B N 1
ATOM 14960 C CA . ILE B 1 622 ? 35.973 -2.072 -11.773 1 76.16 622 ILE B CA 1
ATOM 14961 C C . ILE B 1 622 ? 35.344 -3.431 -12.072 1 76.16 622 ILE B C 1
ATOM 14963 O O . ILE B 1 622 ? 35.697 -4.083 -13.057 1 76.16 622 ILE B O 1
ATOM 14967 N N . ASP B 1 623 ? 34.391 -3.698 -11.292 1 71.55 623 ASP B N 1
ATOM 14968 C CA . ASP B 1 623 ? 33.716 -4.979 -11.478 1 71.55 623 ASP B CA 1
ATOM 14969 C C . ASP B 1 623 ? 32.98 -5.023 -12.815 1 71.55 623 ASP B C 1
ATOM 14971 O O . ASP B 1 623 ? 33.009 -6.04 -13.512 1 71.55 623 ASP B O 1
ATOM 14975 N N . ASN B 1 624 ? 32.421 -4.019 -13.121 1 81.54 624 ASN B N 1
ATOM 14976 C CA . ASN B 1 624 ? 31.678 -3.961 -14.375 1 81.54 624 ASN B CA 1
ATOM 14977 C C . ASN B 1 624 ? 32.613 -3.946 -15.581 1 81.54 624 ASN B C 1
ATOM 14979 O O . ASN B 1 624 ? 32.313 -4.55 -16.612 1 81.54 624 ASN B O 1
ATOM 14983 N N . LEU B 1 625 ? 33.641 -3.285 -15.389 1 85.45 625 LEU B N 1
ATOM 14984 C CA . LEU B 1 625 ? 34.626 -3.262 -16.464 1 85.45 625 LEU B CA 1
ATOM 14985 C C . LEU B 1 625 ? 35.214 -4.651 -16.694 1 85.45 625 LEU B C 1
ATOM 14987 O O . LEU B 1 625 ? 35.409 -5.065 -17.839 1 85.45 625 LEU B O 1
ATOM 14991 N N . LYS B 1 626 ? 35.379 -5.292 -15.642 1 75.65 626 LYS B N 1
ATOM 14992 C CA . LYS B 1 626 ? 35.879 -6.66 -15.738 1 75.65 626 LYS B CA 1
ATOM 14993 C C . LYS B 1 626 ? 34.883 -7.56 -16.464 1 75.65 626 LYS B C 1
ATOM 14995 O O . LYS B 1 626 ? 35.27 -8.366 -17.312 1 75.65 626 LYS B O 1
ATOM 15000 N N . ARG B 1 627 ? 33.754 -7.427 -16.163 1 80.32 627 ARG B N 1
ATOM 15001 C CA . ARG B 1 627 ? 32.703 -8.208 -16.807 1 80.32 627 ARG B CA 1
ATOM 15002 C C . ARG B 1 627 ? 32.675 -7.954 -18.311 1 80.32 627 ARG B C 1
ATOM 15004 O O . ARG B 1 627 ? 32.551 -8.891 -19.102 1 80.32 627 ARG B O 1
ATOM 15011 N N . ILE B 1 628 ? 32.759 -6.778 -18.665 1 87.34 628 ILE B N 1
ATOM 15012 C CA . ILE B 1 628 ? 32.709 -6.395 -20.072 1 87.34 628 ILE B CA 1
ATOM 15013 C C . ILE B 1 628 ? 33.909 -6.983 -20.81 1 87.34 628 ILE B C 1
ATOM 15015 O O . ILE B 1 628 ? 33.763 -7.542 -21.9 1 87.34 628 ILE B O 1
ATOM 15019 N N . LEU B 1 629 ? 34.969 -6.861 -20.188 1 86.1 629 LEU B N 1
ATOM 15020 C CA . LEU B 1 629 ? 36.179 -7.342 -20.846 1 86.1 629 LEU B CA 1
ATOM 15021 C C . LEU B 1 629 ? 36.187 -8.865 -20.922 1 86.1 629 LEU B C 1
ATOM 15023 O O . LEU B 1 629 ? 36.619 -9.439 -21.924 1 86.1 629 LEU B O 1
ATOM 15027 N N . SER B 1 630 ? 35.719 -9.503 -19.923 1 80.58 630 SER B N 1
ATOM 15028 C CA . SER B 1 630 ? 35.648 -10.96 -19.912 1 80.58 630 SER B CA 1
ATOM 15029 C C . SER B 1 630 ? 34.744 -11.478 -21.026 1 80.58 630 SER B C 1
ATOM 15031 O O . SER B 1 630 ? 35.029 -12.513 -21.632 1 80.58 630 SER B O 1
ATOM 15033 N N . ARG B 1 631 ? 33.817 -10.82 -21.347 1 82.65 631 ARG B N 1
ATOM 15034 C CA . ARG B 1 631 ? 32.84 -11.228 -22.351 1 82.65 631 ARG B CA 1
ATOM 15035 C C . ARG B 1 631 ? 33.318 -10.876 -23.756 1 82.65 631 ARG B C 1
ATOM 15037 O O . ARG B 1 631 ? 33.123 -11.649 -24.696 1 82.65 631 ARG B O 1
ATOM 15044 N N . HIS B 1 632 ? 33.963 -9.668 -23.881 1 88.39 632 HIS B N 1
ATOM 15045 C CA . HIS B 1 632 ? 34.159 -9.134 -25.223 1 88.39 632 HIS B CA 1
ATOM 15046 C C . HIS B 1 632 ? 35.638 -9.105 -25.595 1 88.39 632 HIS B C 1
ATOM 15048 O O . HIS B 1 632 ? 35.985 -9.032 -26.776 1 88.39 632 HIS B O 1
ATOM 15054 N N . GLU B 1 633 ? 36.479 -8.915 -24.578 1 87.51 633 GLU B N 1
ATOM 15055 C CA . GLU B 1 633 ? 37.922 -8.853 -24.792 1 87.51 633 GLU B CA 1
ATOM 15056 C C . GLU B 1 633 ? 38.658 -9.819 -23.869 1 87.51 633 GLU B C 1
ATOM 15058 O O . GLU B 1 633 ? 39.424 -9.395 -23.001 1 87.51 633 GLU B O 1
ATOM 15063 N N . GLN B 1 634 ? 38.548 -11.049 -24.138 1 78.71 634 GLN B N 1
ATOM 15064 C CA . GLN B 1 634 ? 39.049 -12.073 -23.229 1 78.71 634 GLN B CA 1
ATOM 15065 C C . GLN B 1 634 ? 40.565 -11.98 -23.077 1 78.71 634 GLN B C 1
ATOM 15067 O O . GLN B 1 634 ? 41.096 -12.154 -21.978 1 78.71 634 GLN B O 1
ATOM 15072 N N . ASP B 1 635 ? 41.261 -11.69 -24.211 1 77.22 635 ASP B N 1
ATOM 15073 C CA . ASP B 1 635 ? 42.717 -11.587 -24.184 1 77.22 635 ASP B CA 1
ATOM 15074 C C . ASP B 1 635 ? 43.17 -10.433 -23.293 1 77.22 635 ASP B C 1
ATOM 15076 O O . ASP B 1 635 ? 44.121 -10.574 -22.521 1 77.22 635 ASP B O 1
ATOM 15080 N N . LEU B 1 636 ? 42.466 -9.338 -23.3 1 79.99 636 LEU B N 1
ATOM 15081 C CA . LEU B 1 636 ? 42.813 -8.168 -22.502 1 79.99 636 LEU B CA 1
ATOM 15082 C C . LEU B 1 636 ? 42.473 -8.392 -21.032 1 79.99 636 LEU B C 1
ATOM 15084 O O . LEU B 1 636 ? 43.221 -7.973 -20.146 1 79.99 636 LEU B O 1
ATOM 15088 N N . TYR B 1 637 ? 41.369 -8.925 -20.821 1 76.72 637 TYR B N 1
ATOM 15089 C CA . TYR B 1 637 ? 40.964 -9.234 -19.454 1 76.72 637 TYR B CA 1
ATOM 15090 C C . TYR B 1 637 ? 42.016 -10.086 -18.753 1 76.72 637 TYR B C 1
ATOM 15092 O O . TYR B 1 637 ? 42.388 -9.807 -17.611 1 76.72 637 TYR B O 1
ATOM 15100 N N . GLU B 1 638 ? 42.574 -11.038 -19.446 1 66.2 638 GLU B N 1
ATOM 15101 C CA . GLU B 1 638 ? 43.565 -11.957 -18.895 1 66.2 638 GLU B CA 1
ATOM 15102 C C . GLU B 1 638 ? 44.883 -11.242 -18.609 1 66.2 638 GLU B C 1
ATOM 15104 O O . GLU B 1 638 ? 45.561 -11.548 -17.626 1 66.2 638 GLU B O 1
ATOM 15109 N N . SER B 1 639 ? 45.17 -10.279 -19.424 1 70.33 639 SER B N 1
ATOM 15110 C CA . SER B 1 639 ? 46.428 -9.552 -19.287 1 70.33 639 SER B CA 1
ATOM 15111 C C . SER B 1 639 ? 46.37 -8.561 -18.13 1 70.33 639 SER B C 1
ATOM 15113 O O . SER B 1 639 ? 47.382 -8.305 -17.473 1 70.33 639 SER B O 1
ATOM 15115 N N . LEU B 1 640 ? 45.255 -8.04 -17.947 1 65.91 640 LEU B N 1
ATOM 15116 C CA . LEU B 1 640 ? 45.142 -6.957 -16.976 1 65.91 640 LEU B CA 1
ATOM 15117 C C . LEU B 1 640 ? 44.758 -7.496 -15.602 1 65.91 640 LEU B C 1
ATOM 15119 O O . LEU B 1 640 ? 45.098 -6.898 -14.579 1 65.91 640 LEU B O 1
ATOM 15123 N N . ALA B 1 641 ? 43.923 -8.382 -15.549 1 53 641 ALA B N 1
ATOM 15124 C CA . ALA B 1 641 ? 43.407 -8.92 -14.293 1 53 641 ALA B CA 1
ATOM 15125 C C . ALA B 1 641 ? 44.493 -9.674 -13.531 1 53 641 ALA B C 1
ATOM 15127 O O . ALA B 1 641 ? 44.49 -10.906 -13.49 1 53 641 ALA B O 1
ATOM 15128 N N . VAL B 1 642 ? 45.736 -9.5 -13.787 1 47.33 642 VAL B N 1
ATOM 15129 C CA . VAL B 1 642 ? 46.856 -10.218 -13.188 1 47.33 642 VAL B CA 1
ATOM 15130 C C . VAL B 1 642 ? 46.637 -10.354 -11.683 1 47.33 642 VAL B C 1
ATOM 15132 O O . VAL B 1 642 ? 46.745 -11.451 -11.13 1 47.33 642 VAL B O 1
ATOM 15135 N N . GLU B 1 643 ? 47.108 -9.229 -10.822 1 49.81 643 GLU B N 1
ATOM 15136 C CA . GLU B 1 643 ? 47.741 -9.442 -9.524 1 49.81 643 GLU B CA 1
ATOM 15137 C C . GLU B 1 643 ? 46.719 -9.872 -8.475 1 49.81 643 GLU B C 1
ATOM 15139 O O . GLU B 1 643 ? 47.087 -10.291 -7.377 1 49.81 643 GLU B O 1
ATOM 15144 N N . GLU B 1 644 ? 45.544 -9.464 -8.446 1 53.7 644 GLU B N 1
ATOM 15145 C CA . GLU B 1 644 ? 44.639 -9.888 -7.381 1 53.7 644 GLU B CA 1
ATOM 15146 C C . GLU B 1 644 ? 44.229 -11.348 -7.554 1 53.7 644 GLU B C 1
ATOM 15148 O O . GLU B 1 644 ? 44.234 -11.872 -8.67 1 53.7 644 GLU B O 1
ATOM 15153 N N . ILE B 1 645 ? 44.402 -12.191 -6.39 1 66.4 645 ILE B N 1
ATOM 15154 C CA . ILE B 1 645 ? 44.035 -13.603 -6.435 1 66.4 645 ILE B CA 1
ATOM 15155 C C . ILE B 1 645 ? 42.658 -13.758 -7.076 1 66.4 645 ILE B C 1
ATOM 15157 O O . ILE B 1 645 ? 41.774 -12.923 -6.872 1 66.4 645 ILE B O 1
ATOM 15161 N N . ALA B 1 646 ? 42.745 -14.434 -8.115 1 71.94 646 ALA B N 1
ATOM 15162 C CA . ALA B 1 646 ? 41.486 -14.72 -8.797 1 71.94 646 ALA B CA 1
ATOM 15163 C C . ALA B 1 646 ? 40.434 -15.228 -7.816 1 71.94 646 ALA B C 1
ATOM 15165 O O . ALA B 1 646 ? 40.748 -15.989 -6.897 1 71.94 646 ALA B O 1
ATOM 15166 N N . ASN B 1 647 ? 39.345 -14.672 -7.886 1 74.09 647 ASN B N 1
ATOM 15167 C CA . ASN B 1 647 ? 38.259 -15.084 -7.003 1 74.09 647 ASN B CA 1
ATOM 15168 C C . ASN B 1 647 ? 37.953 -16.572 -7.148 1 74.09 647 ASN B C 1
ATOM 15170 O O . ASN B 1 647 ? 37.602 -17.034 -8.235 1 74.09 647 ASN B O 1
ATOM 15174 N N . VAL B 1 648 ? 38.02 -17.297 -6.129 1 81.83 648 VAL B N 1
ATOM 15175 C CA . VAL B 1 648 ? 37.827 -18.743 -6.143 1 81.83 648 VAL B CA 1
ATOM 15176 C C . VAL B 1 648 ? 36.338 -19.065 -6.244 1 81.83 648 VAL B C 1
ATOM 15178 O O . VAL B 1 648 ? 35.949 -20.037 -6.897 1 81.83 648 VAL B O 1
ATOM 15181 N N . SER B 1 649 ? 35.545 -18.185 -5.618 1 79.62 649 SER B N 1
ATOM 15182 C CA . SER B 1 649 ? 34.118 -18.47 -5.515 1 79.62 649 SER B CA 1
ATOM 15183 C C . SER B 1 649 ? 33.4 -18.182 -6.829 1 79.62 649 SER B C 1
ATOM 15185 O O . SER B 1 649 ? 32.271 -18.631 -7.038 1 79.62 649 SER B O 1
ATOM 15187 N N . LYS B 1 650 ? 33.981 -17.546 -7.836 1 68.69 650 LYS B N 1
ATOM 15188 C CA . LYS B 1 650 ? 33.331 -17.191 -9.094 1 68.69 650 LYS B CA 1
ATOM 15189 C C . LYS B 1 650 ? 33.969 -17.927 -10.269 1 68.69 650 LYS B C 1
ATOM 15191 O O . LYS B 1 650 ? 33.723 -17.588 -11.428 1 68.69 650 LYS B O 1
ATOM 15196 N N . GLY B 1 651 ? 34.866 -18.818 -10.014 1 82.04 651 GLY B N 1
ATOM 15197 C CA . GLY B 1 651 ? 35.394 -19.688 -11.053 1 82.04 651 GLY B CA 1
ATOM 15198 C C . GLY B 1 651 ? 36.646 -19.139 -11.711 1 82.04 651 GLY B C 1
ATOM 15199 O O . GLY B 1 651 ? 37.27 -19.816 -12.531 1 82.04 651 GLY B O 1
ATOM 15200 N N . GLU B 1 652 ? 37.094 -18.012 -11.343 1 79.02 652 GLU B N 1
ATOM 15201 C CA . GLU B 1 652 ? 38.264 -17.373 -11.938 1 79.02 652 GLU B CA 1
ATOM 15202 C C . GLU B 1 652 ? 39.538 -18.149 -11.619 1 79.02 652 GLU B C 1
ATOM 15204 O O . GLU B 1 652 ? 40.424 -18.274 -12.468 1 79.02 652 GLU B O 1
ATOM 15209 N N . ALA B 1 653 ? 39.564 -18.593 -10.424 1 87.55 653 ALA B N 1
ATOM 15210 C CA . ALA B 1 653 ? 40.743 -19.357 -10.023 1 87.55 653 ALA B CA 1
ATOM 15211 C C . ALA B 1 653 ? 40.91 -20.603 -10.888 1 87.55 653 ALA B C 1
ATOM 15213 O O . ALA B 1 653 ? 42.033 -20.989 -11.222 1 87.55 653 ALA B O 1
ATOM 15214 N N . LEU B 1 654 ? 39.825 -21.289 -11.302 1 90.39 654 LEU B N 1
ATOM 15215 C CA . LEU B 1 654 ? 39.881 -22.478 -12.146 1 90.39 654 LEU B CA 1
ATOM 15216 C C . LEU B 1 654 ? 40.432 -22.139 -13.527 1 90.39 654 LEU B C 1
ATOM 15218 O O . LEU B 1 654 ? 41.217 -22.903 -14.092 1 90.39 654 LEU B O 1
ATOM 15222 N N . LYS B 1 655 ? 40.042 -21.062 -14.032 1 84.02 655 LYS B N 1
ATOM 15223 C CA . LYS B 1 655 ? 40.534 -20.627 -15.336 1 84.02 655 LYS B CA 1
ATOM 15224 C C . LYS B 1 655 ? 42.039 -20.374 -15.299 1 84.02 655 LYS B C 1
ATOM 15226 O O . LYS B 1 655 ? 42.766 -20.788 -16.205 1 84.02 655 LYS B O 1
ATOM 15231 N N . ILE B 1 656 ? 42.465 -19.736 -14.256 1 86.18 656 ILE B N 1
ATOM 15232 C CA . ILE B 1 656 ? 43.888 -19.458 -14.089 1 86.18 656 ILE B CA 1
ATOM 15233 C C . ILE B 1 656 ? 44.651 -20.768 -13.903 1 86.18 656 ILE B C 1
ATOM 15235 O O . ILE B 1 656 ? 45.757 -20.929 -14.423 1 86.18 656 ILE B O 1
ATOM 15239 N N . LEU B 1 657 ? 44.082 -21.703 -13.199 1 90.59 657 LEU B N 1
ATOM 15240 C CA . LEU B 1 657 ? 44.7 -23.007 -12.983 1 90.59 657 LEU B CA 1
ATOM 15241 C C . LEU B 1 657 ? 44.956 -23.713 -14.31 1 90.59 657 LEU B C 1
ATOM 15243 O O . LEU B 1 657 ? 46.018 -24.309 -14.507 1 90.59 657 LEU B O 1
ATOM 15247 N N . LYS B 1 658 ? 44.03 -23.668 -15.213 1 87.23 658 LYS B N 1
ATOM 15248 C CA . LYS B 1 658 ? 44.14 -24.344 -16.503 1 87.23 658 LYS B CA 1
ATOM 15249 C C . LYS B 1 658 ? 45.17 -23.659 -17.397 1 87.23 658 LYS B C 1
ATOM 15251 O O . LYS B 1 658 ? 45.906 -24.325 -18.127 1 87.23 658 LYS B O 1
ATOM 15256 N N . ARG B 1 659 ? 45.316 -22.307 -17.21 1 82.68 659 ARG B N 1
ATOM 15257 C CA . ARG B 1 659 ? 46.164 -21.529 -18.107 1 82.68 659 ARG B CA 1
ATOM 15258 C C . ARG B 1 659 ? 47.567 -21.367 -17.531 1 82.68 659 ARG B C 1
ATOM 15260 O O . ARG B 1 659 ? 48.559 -21.514 -18.249 1 82.68 659 ARG B O 1
ATOM 15267 N N . ASN B 1 660 ? 47.556 -20.906 -16.174 1 85.06 660 ASN B N 1
ATOM 15268 C CA . ASN B 1 660 ? 48.837 -20.62 -15.538 1 85.06 660 ASN B CA 1
ATOM 15269 C C . ASN B 1 660 ? 48.876 -21.133 -14.101 1 85.06 660 ASN B C 1
ATOM 15271 O O . ASN B 1 660 ? 48.879 -20.343 -13.155 1 85.06 660 ASN B O 1
ATOM 15275 N N . PRO B 1 661 ? 49.085 -22.453 -13.927 1 90.05 661 PRO B N 1
ATOM 15276 C CA . PRO B 1 661 ? 49.073 -23.029 -12.58 1 90.05 661 PRO B CA 1
ATOM 15277 C C . PRO B 1 661 ? 50.192 -22.485 -11.696 1 90.05 661 PRO B C 1
ATOM 15279 O O . PRO B 1 661 ? 50.067 -22.478 -10.469 1 90.05 661 PRO B O 1
ATOM 15282 N N . GLU B 1 662 ? 51.207 -21.896 -12.208 1 87.96 662 GLU B N 1
ATOM 15283 C CA . GLU B 1 662 ? 52.344 -21.384 -11.45 1 87.96 662 GLU B CA 1
ATOM 15284 C C . GLU B 1 662 ? 51.959 -20.145 -10.646 1 87.96 662 GLU B C 1
ATOM 15286 O O . GLU B 1 662 ? 52.511 -19.899 -9.572 1 87.96 662 GLU B O 1
ATOM 15291 N N . LYS B 1 663 ? 51.056 -19.473 -11.218 1 85.96 663 LYS B N 1
ATOM 15292 C CA . LYS B 1 663 ? 50.587 -18.284 -10.511 1 85.96 663 LYS B CA 1
ATOM 15293 C C . LYS B 1 663 ? 49.866 -18.66 -9.22 1 85.96 663 LYS B C 1
ATOM 15295 O O . LYS B 1 663 ? 49.997 -17.97 -8.206 1 85.96 663 LYS B O 1
ATOM 15300 N N . ILE B 1 664 ? 49.134 -19.726 -9.257 1 90.46 664 ILE B N 1
ATOM 15301 C CA . ILE B 1 664 ? 48.418 -20.198 -8.076 1 90.46 664 ILE B CA 1
ATOM 15302 C C . ILE B 1 664 ? 49.41 -20.769 -7.065 1 90.46 664 ILE B C 1
ATOM 15304 O O . ILE B 1 664 ? 49.28 -20.539 -5.861 1 90.46 664 ILE B O 1
ATOM 15308 N N . LEU B 1 665 ? 50.403 -21.476 -7.543 1 91.3 665 LEU B N 1
ATOM 15309 C CA . LEU B 1 665 ? 51.407 -22.087 -6.679 1 91.3 665 LEU B CA 1
ATOM 15310 C C . LEU B 1 665 ? 52.207 -21.021 -5.938 1 91.3 665 LEU B C 1
ATOM 15312 O O . LEU B 1 665 ? 52.525 -21.187 -4.758 1 91.3 665 LEU B O 1
ATOM 15316 N N . ALA B 1 666 ? 52.485 -19.891 -6.581 1 86.74 666 ALA B N 1
ATOM 15317 C CA . ALA B 1 666 ? 53.278 -18.818 -5.985 1 86.74 666 ALA B CA 1
ATOM 15318 C C . ALA B 1 666 ? 52.522 -18.146 -4.843 1 86.74 666 ALA B C 1
ATOM 15320 O O . ALA B 1 666 ? 53.132 -17.642 -3.898 1 86.74 666 ALA B O 1
ATOM 15321 N N . ARG B 1 667 ? 51.275 -18.129 -4.858 1 84.89 667 ARG B N 1
ATOM 15322 C CA . ARG B 1 667 ? 50.459 -17.479 -3.837 1 84.89 667 ARG B CA 1
ATOM 15323 C C . ARG B 1 667 ? 49.425 -18.445 -3.266 1 84.89 667 ARG B C 1
ATOM 15325 O O . ARG B 1 667 ? 48.247 -18.102 -3.148 1 84.89 667 ARG B O 1
ATOM 15332 N N . TRP B 1 668 ? 49.916 -19.623 -3.069 1 91.4 668 TRP B N 1
ATOM 15333 C CA . TRP B 1 668 ? 49 -20.708 -2.731 1 91.4 668 TRP B CA 1
ATOM 15334 C C . TRP B 1 668 ? 48.306 -20.441 -1.4 1 91.4 668 TRP B C 1
ATOM 15336 O O . TRP B 1 668 ? 47.148 -20.817 -1.21 1 91.4 668 TRP B O 1
ATOM 15346 N N . ARG B 1 669 ? 48.863 -19.694 -0.472 1 88.19 669 ARG B N 1
ATOM 15347 C CA . ARG B 1 669 ? 48.29 -19.415 0.84 1 88.19 669 ARG B CA 1
ATOM 15348 C C . ARG B 1 669 ? 47.08 -18.494 0.725 1 88.19 669 ARG B C 1
ATOM 15350 O O . ARG B 1 669 ? 46.08 -18.685 1.42 1 88.19 669 ARG B O 1
ATOM 15357 N N . GLU B 1 670 ? 47.223 -17.592 -0.142 1 86.44 670 GLU B N 1
ATOM 15358 C CA . GLU B 1 670 ? 46.117 -16.66 -0.341 1 86.44 670 GLU B CA 1
ATOM 15359 C C . GLU B 1 670 ? 44.925 -17.35 -0.998 1 86.44 670 GLU B C 1
ATOM 15361 O O . GLU B 1 670 ? 43.775 -17.079 -0.648 1 86.44 670 GLU B O 1
ATOM 15366 N N . TYR B 1 671 ? 45.306 -18.177 -1.946 1 88.28 671 TYR B N 1
ATOM 15367 C CA . TYR B 1 671 ? 44.222 -18.903 -2.598 1 88.28 671 TYR B CA 1
ATOM 15368 C C . TYR B 1 671 ? 43.536 -19.852 -1.622 1 88.28 671 TYR B C 1
ATOM 15370 O O . TYR B 1 671 ? 42.318 -20.035 -1.678 1 88.28 671 TYR B O 1
ATOM 15378 N N . LEU B 1 672 ? 44.299 -20.415 -0.729 1 89.16 672 LEU B N 1
ATOM 15379 C CA . LEU B 1 672 ? 43.73 -21.285 0.295 1 89.16 672 LEU B CA 1
ATOM 15380 C C . LEU B 1 672 ? 42.785 -20.507 1.205 1 89.16 672 LEU B C 1
ATOM 15382 O O . LEU B 1 672 ? 41.701 -20.99 1.54 1 89.16 672 LEU B O 1
ATOM 15386 N N . ASP B 1 673 ? 43.206 -19.386 1.539 1 83.04 673 ASP B N 1
ATOM 15387 C CA . ASP B 1 673 ? 42.378 -18.538 2.391 1 83.04 673 ASP B CA 1
ATOM 15388 C C . ASP B 1 673 ? 41.094 -18.126 1.674 1 83.04 673 ASP B C 1
ATOM 15390 O O . ASP B 1 673 ? 40.035 -18.024 2.296 1 83.04 673 ASP B O 1
ATOM 15394 N N . GLY B 1 674 ? 41.298 -17.912 0.413 1 80.61 674 GLY B N 1
ATOM 15395 C CA . GLY B 1 674 ? 40.118 -17.613 -0.383 1 80.61 674 GLY B CA 1
ATOM 15396 C C . GLY B 1 674 ? 39.096 -18.733 -0.379 1 80.61 674 GLY B C 1
ATOM 15397 O O . GLY B 1 674 ? 37.89 -18.48 -0.325 1 80.61 674 GLY B O 1
ATOM 15398 N N . CYS B 1 675 ? 39.599 -19.92 -0.346 1 87.81 675 CYS B N 1
ATOM 15399 C CA . CYS B 1 675 ? 38.723 -21.086 -0.341 1 87.81 675 CYS B CA 1
ATOM 15400 C C . CYS B 1 675 ? 38.01 -21.227 0.999 1 87.81 675 CYS B C 1
ATOM 15402 O O . CYS B 1 675 ? 36.896 -21.749 1.062 1 87.81 675 CYS B O 1
ATOM 15404 N N . ARG B 1 676 ? 38.614 -20.68 1.977 1 81.11 676 ARG B N 1
ATOM 15405 C CA . ARG B 1 676 ? 38.068 -20.795 3.326 1 81.11 676 ARG B CA 1
ATOM 15406 C C . ARG B 1 676 ? 36.922 -19.813 3.539 1 81.11 676 ARG B C 1
ATOM 15408 O O . ARG B 1 676 ? 35.958 -20.119 4.244 1 81.11 676 ARG B O 1
ATOM 15415 N N . ILE B 1 677 ? 37.077 -18.758 2.918 1 70.31 677 ILE B N 1
ATOM 15416 C CA . ILE B 1 677 ? 36.124 -17.674 3.129 1 70.31 677 ILE B CA 1
ATOM 15417 C C . ILE B 1 677 ? 34.816 -17.99 2.406 1 70.31 677 ILE B C 1
ATOM 15419 O O . ILE B 1 677 ? 33.731 -17.801 2.962 1 70.31 677 ILE B O 1
ATOM 15423 N N . SER B 1 678 ? 34.922 -18.399 1.122 1 73.03 678 SER B N 1
ATOM 15424 C CA . SER B 1 678 ? 33.733 -18.676 0.323 1 73.03 678 SER B CA 1
ATOM 15425 C C . SER B 1 678 ? 33.802 -20.063 -0.308 1 73.03 678 SER B C 1
ATOM 15427 O O . SER B 1 678 ? 34.674 -20.331 -1.137 1 73.03 678 SER B O 1
ATOM 15429 N N . TYR B 1 679 ? 32.905 -20.912 0.146 1 79.51 679 TYR B N 1
ATOM 15430 C CA . TYR B 1 679 ? 32.878 -22.279 -0.361 1 79.51 679 TYR B CA 1
ATOM 15431 C C . TYR B 1 679 ? 31.676 -22.499 -1.272 1 79.51 679 TYR B C 1
ATOM 15433 O O . TYR B 1 679 ? 30.606 -22.904 -0.812 1 79.51 679 TYR B O 1
ATOM 15441 N N . THR B 1 680 ? 31.942 -22.074 -2.503 1 80.85 680 THR B N 1
ATOM 15442 C CA . THR B 1 680 ? 30.91 -22.208 -3.525 1 80.85 680 THR B CA 1
ATOM 15443 C C . THR B 1 680 ? 31.188 -23.413 -4.419 1 80.85 680 THR B C 1
ATOM 15445 O O . THR B 1 680 ? 32.152 -24.148 -4.197 1 80.85 680 THR B O 1
ATOM 15448 N N . GLU B 1 681 ? 30.38 -23.714 -5.36 1 86.4 681 GLU B N 1
ATOM 15449 C CA . GLU B 1 681 ? 30.576 -24.781 -6.337 1 86.4 681 GLU B CA 1
ATOM 15450 C C . GLU B 1 681 ? 31.858 -24.569 -7.137 1 86.4 681 GLU B C 1
ATOM 15452 O O . GLU B 1 681 ? 32.577 -25.526 -7.432 1 86.4 681 GLU B O 1
ATOM 15457 N N . HIS B 1 682 ? 32.166 -23.321 -7.45 1 86.52 682 HIS B N 1
ATOM 15458 C CA . HIS B 1 682 ? 33.375 -22.997 -8.2 1 86.52 682 HIS B CA 1
ATOM 15459 C C . HIS B 1 682 ? 34.627 -23.312 -7.389 1 86.52 682 HIS B C 1
ATOM 15461 O O . HIS B 1 682 ? 35.626 -23.781 -7.939 1 86.52 682 HIS B O 1
ATOM 15467 N N . THR B 1 683 ? 34.448 -23.075 -6.162 1 89.58 683 THR B N 1
ATOM 15468 C CA . THR B 1 683 ? 35.57 -23.401 -5.289 1 89.58 683 THR B CA 1
ATOM 15469 C C . THR B 1 683 ? 35.831 -24.904 -5.281 1 89.58 683 THR B C 1
ATOM 15471 O O . THR B 1 683 ? 36.982 -25.341 -5.35 1 89.58 683 THR B O 1
ATOM 15474 N N . MET B 1 684 ? 34.739 -25.612 -5.25 1 90.28 684 MET B N 1
ATOM 15475 C CA . MET B 1 684 ? 34.865 -27.067 -5.25 1 90.28 684 MET B CA 1
ATOM 15476 C C . MET B 1 684 ? 35.489 -27.559 -6.552 1 90.28 684 MET B C 1
ATOM 15478 O O . MET B 1 684 ? 36.367 -28.423 -6.537 1 90.28 684 MET B O 1
ATOM 15482 N N . ARG B 1 685 ? 35.003 -27.012 -7.655 1 89.98 685 ARG B N 1
ATOM 15483 C CA . ARG B 1 685 ? 35.544 -27.403 -8.952 1 89.98 685 ARG B CA 1
ATOM 15484 C C . ARG B 1 685 ? 37.028 -27.066 -9.051 1 89.98 685 ARG B C 1
ATOM 15486 O O . ARG B 1 685 ? 37.812 -27.846 -9.597 1 89.98 685 ARG B O 1
ATOM 15493 N N . PHE B 1 686 ? 37.325 -25.966 -8.546 1 91.21 686 PHE B N 1
ATOM 15494 C CA . PHE B 1 686 ? 38.719 -25.538 -8.518 1 91.21 686 PHE B CA 1
ATOM 15495 C C . PHE B 1 686 ? 39.57 -26.518 -7.719 1 91.21 686 PHE B C 1
ATOM 15497 O O . PHE B 1 686 ? 40.626 -26.954 -8.183 1 91.21 686 PHE B O 1
ATOM 15504 N N . LEU B 1 687 ? 39.088 -26.838 -6.586 1 92.24 687 LEU B N 1
ATOM 15505 C CA . LEU B 1 687 ? 39.829 -27.736 -5.707 1 92.24 687 LEU B CA 1
ATOM 15506 C C . LEU B 1 687 ? 39.95 -29.125 -6.327 1 92.24 687 LEU B C 1
ATOM 15508 O O . LEU B 1 687 ? 41.036 -29.709 -6.343 1 92.24 687 LEU B O 1
ATOM 15512 N N . LYS B 1 688 ? 38.899 -29.602 -6.861 1 90.6 688 LYS B N 1
ATOM 15513 C CA . LYS B 1 688 ? 38.925 -30.919 -7.492 1 90.6 688 LYS B CA 1
ATOM 15514 C C . LYS B 1 688 ? 39.858 -30.932 -8.699 1 90.6 688 LYS B C 1
ATOM 15516 O O . LYS B 1 688 ? 40.601 -31.894 -8.905 1 90.6 688 LYS B O 1
ATOM 15521 N N . ALA B 1 689 ? 39.787 -29.897 -9.485 1 91.43 689 ALA B N 1
ATOM 15522 C CA . ALA B 1 689 ? 40.666 -29.792 -10.648 1 91.43 689 ALA B CA 1
ATOM 15523 C C . ALA B 1 689 ? 42.128 -29.695 -10.223 1 91.43 689 ALA B C 1
ATOM 15525 O O . ALA B 1 689 ? 43.012 -30.242 -10.887 1 91.43 689 ALA B O 1
ATOM 15526 N N . SER B 1 690 ? 42.342 -29.074 -9.163 1 92.94 690 SER B N 1
ATOM 15527 C CA . SER B 1 690 ? 43.704 -28.828 -8.699 1 92.94 690 SER B CA 1
ATOM 15528 C C . SER B 1 690 ? 44.4 -30.13 -8.316 1 92.94 690 SER B C 1
ATOM 15530 O O . SER B 1 690 ? 45.631 -30.192 -8.273 1 92.94 690 SER B O 1
ATOM 15532 N N . ARG B 1 691 ? 43.705 -31.218 -8.066 1 92.61 691 ARG B N 1
ATOM 15533 C CA . ARG B 1 691 ? 44.255 -32.512 -7.674 1 92.61 691 ARG B CA 1
ATOM 15534 C C . ARG B 1 691 ? 45.27 -33.008 -8.699 1 92.61 691 ARG B C 1
ATOM 15536 O O . ARG B 1 691 ? 46.218 -33.714 -8.349 1 92.61 691 ARG B O 1
ATOM 15543 N N . TRP B 1 692 ? 44.986 -32.59 -9.923 1 92.43 692 TRP B N 1
ATOM 15544 C CA . TRP B 1 692 ? 45.774 -33.148 -11.017 1 92.43 692 TRP B CA 1
ATOM 15545 C C . TRP B 1 692 ? 46.939 -32.231 -11.372 1 92.43 692 TRP B C 1
ATOM 15547 O O . TRP B 1 692 ? 47.699 -32.514 -12.302 1 92.43 692 TRP B O 1
ATOM 15557 N N . TYR B 1 693 ? 47.092 -31.131 -10.678 1 93.99 693 TYR B N 1
ATOM 15558 C CA . TYR B 1 693 ? 48.224 -30.237 -10.891 1 93.99 693 TYR B CA 1
ATOM 15559 C C . TYR B 1 693 ? 49.33 -30.507 -9.879 1 93.99 693 TYR B C 1
ATOM 15561 O O . TYR B 1 693 ? 49.059 -30.921 -8.749 1 93.99 693 TYR B O 1
ATOM 15569 N N . ASN B 1 694 ? 50.494 -30.207 -10.158 1 91.75 694 ASN B N 1
ATOM 15570 C CA . ASN B 1 694 ? 51.63 -30.541 -9.305 1 91.75 694 ASN B CA 1
ATOM 15571 C C . ASN B 1 694 ? 51.76 -29.567 -8.138 1 91.75 694 ASN B C 1
ATOM 15573 O O . ASN B 1 694 ? 51.575 -28.36 -8.308 1 91.75 694 ASN B O 1
ATOM 15577 N N . GLU B 1 695 ? 51.952 -29.996 -6.895 1 91.03 695 GLU B N 1
ATOM 15578 C CA . GLU B 1 695 ? 52.398 -29.297 -5.693 1 91.03 695 GLU B CA 1
ATOM 15579 C C . GLU B 1 695 ? 51.244 -28.551 -5.028 1 91.03 695 GLU B C 1
ATOM 15581 O O . GLU B 1 695 ? 51.107 -28.573 -3.804 1 91.03 695 GLU B O 1
ATOM 15586 N N . ILE B 1 696 ? 50.353 -28.022 -5.871 1 92.92 696 ILE B N 1
ATOM 15587 C CA . ILE B 1 696 ? 49.327 -27.135 -5.334 1 92.92 696 ILE B CA 1
ATOM 15588 C C . ILE B 1 696 ? 48.46 -27.896 -4.333 1 92.92 696 ILE B C 1
ATOM 15590 O O . ILE B 1 696 ? 48.312 -27.472 -3.184 1 92.92 696 ILE B O 1
ATOM 15594 N N . PRO B 1 697 ? 47.871 -29.011 -4.708 1 94.29 697 PRO B N 1
ATOM 15595 C CA . PRO B 1 697 ? 46.979 -29.705 -3.776 1 94.29 697 PRO B CA 1
ATOM 15596 C C . PRO B 1 697 ? 47.703 -30.203 -2.527 1 94.29 697 PRO B C 1
ATOM 15598 O O . PRO B 1 697 ? 47.122 -30.225 -1.439 1 94.29 697 PRO B O 1
ATOM 15601 N N . ILE B 1 698 ? 48.889 -30.523 -2.542 1 92.96 698 ILE B N 1
ATOM 15602 C CA . ILE B 1 698 ? 49.655 -31.026 -1.407 1 92.96 698 ILE B CA 1
ATOM 15603 C C . ILE B 1 698 ? 49.847 -29.913 -0.38 1 92.96 698 ILE B C 1
ATOM 15605 O O . ILE B 1 698 ? 49.72 -30.143 0.825 1 92.96 698 ILE B O 1
ATOM 15609 N N . LYS B 1 699 ? 50.164 -28.712 -0.86 1 93.2 699 LYS B N 1
ATOM 15610 C CA . LYS B 1 699 ? 50.31 -27.564 0.03 1 93.2 699 LYS B CA 1
ATOM 15611 C C . LYS B 1 699 ? 48.997 -27.25 0.742 1 93.2 699 LYS B C 1
ATOM 15613 O O . LYS B 1 699 ? 48.988 -26.962 1.94 1 93.2 699 LYS B O 1
ATOM 15618 N N . PHE B 1 700 ? 47.979 -27.282 -0.056 1 93.07 700 PHE B N 1
ATOM 15619 C CA . PHE B 1 700 ? 46.661 -27.021 0.51 1 93.07 700 PHE B CA 1
ATOM 15620 C C . PHE B 1 700 ? 46.322 -28.044 1.588 1 93.07 700 PHE B C 1
ATOM 15622 O O . PHE B 1 700 ? 45.837 -27.683 2.663 1 93.07 700 PHE B O 1
ATOM 15629 N N . VAL B 1 701 ? 46.578 -29.351 1.377 1 93.94 701 VAL B N 1
ATOM 15630 C CA . VAL B 1 701 ? 46.248 -30.438 2.293 1 93.94 701 VAL B CA 1
ATOM 15631 C C . VAL B 1 701 ? 47.096 -30.323 3.558 1 93.94 701 VAL B C 1
ATOM 15633 O O . VAL B 1 701 ? 46.579 -30.435 4.672 1 93.94 701 VAL B O 1
ATOM 15636 N N . GLU B 1 702 ? 48.362 -30.046 3.475 1 90.89 702 GLU B N 1
ATOM 15637 C CA . GLU B 1 702 ? 49.262 -29.946 4.62 1 90.89 702 GLU B CA 1
ATOM 15638 C C . GLU B 1 702 ? 48.835 -28.824 5.561 1 90.89 702 GLU B C 1
ATOM 15640 O O . GLU B 1 702 ? 48.752 -29.023 6.775 1 90.89 702 GLU B O 1
ATOM 15645 N N . GLN B 1 703 ? 48.51 -27.767 4.948 1 90.53 703 GLN B N 1
ATOM 15646 C CA . GLN B 1 703 ? 48.083 -26.638 5.768 1 90.53 703 GLN B CA 1
ATOM 15647 C C . GLN B 1 703 ? 46.732 -26.913 6.422 1 90.53 703 GLN B C 1
ATOM 15649 O O . GLN B 1 703 ? 46.497 -26.514 7.565 1 90.53 703 GLN B O 1
ATOM 15654 N N . SER B 1 704 ? 45.863 -27.438 5.664 1 91.44 704 SER B N 1
ATOM 15655 C CA . SER B 1 704 ? 44.537 -27.727 6.2 1 91.44 704 SER B CA 1
ATOM 15656 C C . SER B 1 704 ? 44.608 -28.748 7.331 1 91.44 704 SER B C 1
ATOM 15658 O O . SER B 1 704 ? 43.857 -28.658 8.304 1 91.44 704 SER B O 1
ATOM 15660 N N . LEU B 1 705 ? 45.475 -29.719 7.253 1 91.94 705 LEU B N 1
ATOM 15661 C CA . LEU B 1 705 ? 45.675 -30.697 8.316 1 91.94 705 LEU B CA 1
ATOM 15662 C C . LEU B 1 705 ? 46.26 -30.037 9.56 1 91.94 705 LEU B C 1
ATOM 15664 O O . LEU B 1 705 ? 45.859 -30.354 10.682 1 91.94 705 LEU B O 1
ATOM 15668 N N . ASP B 1 706 ? 47.077 -29.071 9.36 1 87.62 706 ASP B N 1
ATOM 15669 C CA . ASP B 1 706 ? 47.645 -28.308 10.468 1 87.62 706 ASP B CA 1
ATOM 15670 C C . ASP B 1 706 ? 46.569 -27.493 11.181 1 87.62 706 ASP B C 1
ATOM 15672 O O . ASP B 1 706 ? 46.545 -27.429 12.412 1 87.62 706 ASP B O 1
ATOM 15676 N N . ASP B 1 707 ? 45.768 -26.942 10.35 1 86.21 707 ASP B N 1
ATOM 15677 C CA . ASP B 1 707 ? 44.689 -26.132 10.908 1 86.21 707 ASP B CA 1
ATOM 15678 C C . ASP B 1 707 ? 43.711 -26.992 11.704 1 86.21 707 ASP B C 1
ATOM 15680 O O . ASP B 1 707 ? 43.199 -26.563 12.74 1 86.21 707 ASP B O 1
ATOM 15684 N N . LEU B 1 708 ? 43.394 -28.15 11.257 1 89.05 708 LEU B N 1
ATOM 15685 C CA . LEU B 1 708 ? 42.492 -29.07 11.941 1 89.05 708 LEU B CA 1
ATOM 15686 C C . LEU B 1 708 ? 43.104 -29.562 13.248 1 89.05 708 LEU B C 1
ATOM 15688 O O . LEU B 1 708 ? 42.424 -29.619 14.275 1 89.05 708 LEU B O 1
ATOM 15692 N N . ALA B 1 709 ? 44.339 -29.803 13.223 1 86.12 709 ALA B N 1
ATOM 15693 C CA . ALA B 1 709 ? 45.017 -30.346 14.397 1 86.12 709 ALA B CA 1
ATOM 15694 C C . ALA B 1 709 ? 45.222 -29.271 15.46 1 86.12 709 ALA B C 1
ATOM 15696 O O . ALA B 1 709 ? 44.988 -29.509 16.647 1 86.12 709 ALA B O 1
ATOM 15697 N N . LYS B 1 710 ? 45.546 -28.042 15.086 1 80.89 710 LYS B N 1
ATOM 15698 C CA . LYS B 1 710 ? 45.92 -26.994 16.032 1 80.89 710 LYS B CA 1
ATOM 15699 C C . LYS B 1 710 ? 44.724 -26.111 16.375 1 80.89 710 LYS B C 1
ATOM 15701 O O . LYS B 1 710 ? 44.557 -25.702 17.526 1 80.89 710 LYS B O 1
ATOM 15706 N N . LYS B 1 711 ? 43.895 -25.831 15.409 1 76.58 711 LYS B N 1
ATOM 15707 C CA . LYS B 1 711 ? 42.841 -24.841 15.61 1 76.58 711 LYS B CA 1
ATOM 15708 C C . LYS B 1 711 ? 41.463 -25.498 15.612 1 76.58 711 LYS B C 1
ATOM 15710 O O . LYS B 1 711 ? 40.452 -24.829 15.834 1 76.58 711 LYS B O 1
ATOM 15715 N N . LYS B 1 712 ? 41.409 -26.734 15.421 1 79.92 712 LYS B N 1
ATOM 15716 C CA . LYS B 1 712 ? 40.158 -27.485 15.366 1 79.92 712 LYS B CA 1
ATOM 15717 C C . LYS B 1 712 ? 39.213 -26.904 14.318 1 79.92 712 LYS B C 1
ATOM 15719 O O . LYS B 1 712 ? 38.011 -26.781 14.559 1 79.92 712 LYS B O 1
ATOM 15724 N N . LYS B 1 713 ? 39.824 -26.339 13.313 1 77.25 713 LYS B N 1
ATOM 15725 C CA . LYS B 1 713 ? 39.043 -25.798 12.204 1 77.25 713 LYS B CA 1
ATOM 15726 C C . LYS B 1 713 ? 39.038 -26.757 11.017 1 77.25 713 LYS B C 1
ATOM 15728 O O . LYS B 1 713 ? 40.098 -27.138 10.516 1 77.25 713 LYS B O 1
ATOM 15733 N N . VAL B 1 714 ? 37.919 -27.387 10.845 1 69.68 714 VAL B N 1
ATOM 15734 C CA . VAL B 1 714 ? 37.824 -28.264 9.683 1 69.68 714 VAL B CA 1
ATOM 15735 C C . VAL B 1 714 ? 37.397 -27.456 8.459 1 69.68 714 VAL B C 1
ATOM 15737 O O . VAL B 1 714 ? 36.423 -26.703 8.514 1 69.68 714 VAL B O 1
ATOM 15740 N N . CYS B 1 715 ? 38.318 -27.407 7.463 1 71.66 715 CYS B N 1
ATOM 15741 C CA . CYS B 1 715 ? 37.957 -26.68 6.251 1 71.66 715 CYS B CA 1
ATOM 15742 C C . CYS B 1 715 ? 37.444 -27.631 5.177 1 71.66 715 CYS B C 1
ATOM 15744 O O . CYS B 1 715 ? 37.862 -28.789 5.116 1 71.66 715 CYS B O 1
ATOM 15746 N N . LYS B 1 716 ? 36.449 -27.29 4.367 1 84.89 716 LYS B N 1
ATOM 15747 C CA . LYS B 1 716 ? 35.866 -27.985 3.223 1 84.89 716 LYS B CA 1
ATOM 15748 C C . LYS B 1 716 ? 36.924 -28.29 2.167 1 84.89 716 LYS B C 1
ATOM 15750 O O . LYS B 1 716 ? 36.699 -29.109 1.274 1 84.89 716 LYS B O 1
ATOM 15755 N N . ILE B 1 717 ? 38.146 -27.875 2.456 1 90.34 717 ILE B N 1
ATOM 15756 C CA . ILE B 1 717 ? 39.223 -28.027 1.483 1 90.34 717 ILE B CA 1
ATOM 15757 C C . ILE B 1 717 ? 39.69 -29.48 1.452 1 90.34 717 ILE B C 1
ATOM 15759 O O . ILE B 1 717 ? 39.885 -30.053 0.377 1 90.34 717 ILE B O 1
ATOM 15763 N N . LEU B 1 718 ? 39.789 -30.108 2.596 1 91.15 718 LEU B N 1
ATOM 15764 C CA . LEU B 1 718 ? 40.31 -31.464 2.732 1 91.15 718 LEU B CA 1
ATOM 15765 C C . LEU B 1 718 ? 39.414 -32.466 2.011 1 91.15 718 LEU B C 1
ATOM 15767 O O . LEU B 1 718 ? 39.905 -33.337 1.29 1 91.15 718 LEU B O 1
ATOM 15771 N N . VAL B 1 719 ? 38.16 -32.277 2.042 1 92.66 719 VAL B N 1
ATOM 15772 C CA . VAL B 1 719 ? 37.226 -33.261 1.503 1 92.66 719 VAL B CA 1
ATOM 15773 C C . VAL B 1 719 ? 37.281 -33.245 -0.023 1 92.66 719 VAL B C 1
ATOM 15775 O O . VAL B 1 719 ? 37.01 -34.258 -0.671 1 92.66 719 VAL B O 1
ATOM 15778 N N . ASN B 1 720 ? 37.669 -32.185 -0.586 1 92.21 720 ASN B N 1
ATOM 15779 C CA . ASN B 1 720 ? 37.694 -32.055 -2.039 1 92.21 720 ASN B CA 1
ATOM 15780 C C . ASN B 1 720 ? 39.042 -32.48 -2.616 1 92.21 720 ASN B C 1
ATOM 15782 O O . ASN B 1 720 ? 39.159 -32.715 -3.82 1 92.21 720 ASN B O 1
ATOM 15786 N N . LEU B 1 721 ? 40.015 -32.579 -1.749 1 93.49 721 LEU B N 1
ATOM 15787 C CA . LEU B 1 721 ? 41.361 -32.834 -2.251 1 93.49 721 LEU B CA 1
ATOM 15788 C C . LEU B 1 721 ? 41.783 -34.272 -1.97 1 93.49 721 LEU B C 1
ATOM 15790 O O . LEU B 1 721 ? 42.625 -34.826 -2.681 1 93.49 721 LEU B O 1
ATOM 15794 N N . VAL B 1 722 ? 41.221 -34.901 -0.962 1 93 722 VAL B N 1
ATOM 15795 C CA . VAL B 1 722 ? 41.574 -36.277 -0.627 1 93 722 VAL B CA 1
ATOM 15796 C C . VAL B 1 722 ? 40.389 -37.198 -0.91 1 93 722 VAL B C 1
ATOM 15798 O O . VAL B 1 722 ? 39.265 -36.73 -1.11 1 93 722 VAL B O 1
ATOM 15801 N N . ASP B 1 723 ? 40.685 -38.499 -1.082 1 92.4 723 ASP B N 1
ATOM 15802 C CA . ASP B 1 723 ? 39.594 -39.433 -1.34 1 92.4 723 ASP B CA 1
ATOM 15803 C C . ASP B 1 723 ? 38.761 -39.666 -0.081 1 92.4 723 ASP B C 1
ATOM 15805 O O . ASP B 1 723 ? 39.244 -39.464 1.035 1 92.4 723 ASP B O 1
ATOM 15809 N N . GLY B 1 724 ? 37.553 -40.108 -0.178 1 92.3 724 GLY B N 1
ATOM 15810 C CA . GLY B 1 724 ? 36.594 -40.245 0.906 1 92.3 724 GLY B CA 1
ATOM 15811 C C . GLY B 1 724 ? 37.089 -41.131 2.033 1 92.3 724 GLY B C 1
ATOM 15812 O O . GLY B 1 724 ? 36.82 -40.861 3.206 1 92.3 724 GLY B O 1
ATOM 15813 N N . ASP B 1 725 ? 37.885 -42.095 1.731 1 91.94 725 ASP B N 1
ATOM 15814 C CA . ASP B 1 725 ? 38.399 -42.996 2.757 1 91.94 725 ASP B CA 1
ATOM 15815 C C . ASP B 1 725 ? 39.457 -42.305 3.615 1 91.94 725 ASP B C 1
ATOM 15817 O O . ASP B 1 725 ? 39.459 -42.444 4.839 1 91.94 725 ASP B O 1
ATOM 15821 N N . THR B 1 726 ? 40.366 -41.585 2.911 1 93.38 726 THR B N 1
ATOM 15822 C CA . THR B 1 726 ? 41.369 -40.815 3.638 1 93.38 726 THR B CA 1
ATOM 15823 C C . THR B 1 726 ? 40.708 -39.752 4.511 1 93.38 726 THR B C 1
ATOM 15825 O O . THR B 1 726 ? 41.105 -39.552 5.661 1 93.38 726 THR B O 1
ATOM 15828 N N . PHE B 1 727 ? 39.747 -39.133 3.943 1 93.87 727 PHE B N 1
ATOM 15829 C CA . PHE B 1 727 ? 39.018 -38.117 4.693 1 93.87 727 PHE B CA 1
ATOM 15830 C C . PHE B 1 727 ? 38.376 -38.719 5.937 1 93.87 727 PHE B C 1
ATOM 15832 O O . PHE B 1 727 ? 38.417 -38.121 7.014 1 93.87 727 PHE B O 1
ATOM 15839 N N . SER B 1 728 ? 37.752 -39.882 5.779 1 94.06 728 SER B N 1
ATOM 15840 C CA . SER B 1 728 ? 37.116 -40.561 6.903 1 94.06 728 SER B CA 1
ATOM 15841 C C . SER B 1 728 ? 38.116 -40.836 8.02 1 94.06 728 SER B C 1
ATOM 15843 O O . SER B 1 728 ? 37.804 -40.655 9.199 1 94.06 728 SER B O 1
ATOM 15845 N N . ARG B 1 729 ? 39.303 -41.183 7.796 1 93.3 729 ARG B N 1
ATOM 15846 C CA . ARG B 1 729 ? 40.339 -41.468 8.784 1 93.3 729 ARG B CA 1
ATOM 15847 C C . ARG B 1 729 ? 40.792 -40.192 9.485 1 93.3 729 ARG B C 1
ATOM 15849 O O . ARG B 1 729 ? 41.108 -40.211 10.676 1 93.3 729 ARG B O 1
ATOM 15856 N N . ILE B 1 730 ? 40.779 -39.129 8.678 1 92.79 730 ILE B N 1
ATOM 15857 C CA . ILE B 1 730 ? 41.224 -37.852 9.224 1 92.79 730 ILE B CA 1
ATOM 15858 C C . ILE B 1 730 ? 40.223 -37.36 10.268 1 92.79 730 ILE B C 1
ATOM 15860 O O . ILE B 1 730 ? 40.615 -36.85 11.32 1 92.79 730 ILE B O 1
ATOM 15864 N N . VAL B 1 731 ? 38.97 -37.562 10.009 1 93.12 731 VAL B N 1
ATOM 15865 C CA . VAL B 1 731 ? 37.974 -36.884 10.833 1 93.12 731 VAL B CA 1
ATOM 15866 C C . VAL B 1 731 ? 37.481 -37.827 11.929 1 93.12 731 VAL B C 1
ATOM 15868 O O . VAL B 1 731 ? 36.869 -37.387 12.905 1 93.12 731 VAL B O 1
ATOM 15871 N N . GLU B 1 732 ? 37.696 -39.14 11.84 1 92.34 732 GLU B N 1
ATOM 15872 C CA . GLU B 1 732 ? 37.162 -40.145 12.754 1 92.34 732 GLU B CA 1
ATOM 15873 C C . GLU B 1 732 ? 37.552 -39.841 14.197 1 92.34 732 GLU B C 1
ATOM 15875 O O . GLU B 1 732 ? 36.727 -39.953 15.106 1 92.34 732 GLU B O 1
ATOM 15880 N N . PRO B 1 733 ? 38.775 -39.291 14.453 1 90.21 733 PRO B N 1
ATOM 15881 C CA . PRO B 1 733 ? 39.171 -39.007 15.834 1 90.21 733 PRO B CA 1
ATOM 15882 C C . PRO B 1 733 ? 38.397 -37.839 16.441 1 90.21 733 PRO B C 1
ATOM 15884 O O . PRO B 1 733 ? 38.359 -37.689 17.665 1 90.21 733 PRO B O 1
ATOM 15887 N N . PHE B 1 734 ? 37.815 -37.002 15.656 1 90.97 734 PHE B N 1
ATOM 15888 C CA . PHE B 1 734 ? 37.14 -35.808 16.15 1 90.97 734 PHE B CA 1
ATOM 15889 C C . PHE B 1 734 ? 35.658 -36.079 16.378 1 90.97 734 PHE B C 1
ATOM 15891 O O . PHE B 1 734 ? 34.932 -35.214 16.875 1 90.97 734 PHE B O 1
ATOM 15898 N N . ILE B 1 735 ? 35.155 -37.249 16.035 1 91.34 735 ILE B N 1
ATOM 15899 C CA . ILE B 1 735 ? 33.77 -37.626 16.294 1 91.34 735 ILE B CA 1
ATOM 15900 C C . ILE B 1 735 ? 33.597 -37.972 17.771 1 91.34 735 ILE B C 1
ATOM 15902 O O . ILE B 1 735 ? 34.341 -38.791 18.315 1 91.34 735 ILE B O 1
ATOM 15906 N N . PRO B 1 736 ? 32.754 -37.293 18.397 1 88.91 736 PRO B N 1
ATOM 15907 C CA . PRO B 1 736 ? 32.605 -37.472 19.843 1 88.91 736 PRO B CA 1
ATOM 15908 C C . PRO B 1 736 ? 32.212 -38.897 20.224 1 88.91 736 PRO B C 1
ATOM 15910 O O . PRO B 1 736 ? 31.464 -39.551 19.493 1 88.91 736 PRO B O 1
ATOM 15913 N N . THR B 1 737 ? 32.663 -39.274 21.369 1 86.3 737 THR B N 1
ATOM 15914 C CA . THR B 1 737 ? 32.337 -40.597 21.889 1 86.3 737 THR B CA 1
ATOM 15915 C C . THR B 1 737 ? 31.152 -40.524 22.849 1 86.3 737 THR B C 1
ATOM 15917 O O . THR B 1 737 ? 30.531 -41.544 23.156 1 86.3 737 THR B O 1
ATOM 15920 N N . HIS B 1 738 ? 30.909 -39.354 23.349 1 85.57 738 HIS B N 1
ATOM 15921 C CA . HIS B 1 738 ? 29.785 -39.177 24.262 1 85.57 738 HIS B CA 1
ATOM 15922 C C . HIS B 1 738 ? 28.545 -38.687 23.522 1 85.57 738 HIS B C 1
ATOM 15924 O O . HIS B 1 738 ? 28.653 -37.925 22.558 1 85.57 738 HIS B O 1
ATOM 15930 N N . LYS B 1 739 ? 27.399 -39.154 24.136 1 85.35 739 LYS B N 1
ATOM 15931 C CA . LYS B 1 739 ? 26.123 -38.863 23.489 1 85.35 739 LYS B CA 1
ATOM 15932 C C . LYS B 1 739 ? 25.668 -37.437 23.785 1 85.35 739 LYS B C 1
ATOM 15934 O O . LYS B 1 739 ? 25.027 -36.798 22.948 1 85.35 739 LYS B O 1
ATOM 15939 N N . SER B 1 740 ? 26.002 -36.992 24.944 1 88.07 740 SER B N 1
ATOM 15940 C CA . SER B 1 740 ? 25.5 -35.686 25.359 1 88.07 740 SER B CA 1
ATOM 15941 C C . SER B 1 740 ? 26.621 -34.653 25.41 1 88.07 740 SER B C 1
ATOM 15943 O O . SER B 1 740 ? 27.771 -34.991 25.701 1 88.07 740 SER B O 1
ATOM 15945 N N . ILE B 1 741 ? 26.343 -33.516 25.087 1 89.23 741 ILE B N 1
ATOM 15946 C CA . ILE B 1 741 ? 27.282 -32.403 25.169 1 89.23 741 ILE B CA 1
ATOM 15947 C C . ILE B 1 741 ? 27.477 -32 26.629 1 89.23 741 ILE B C 1
ATOM 15949 O O . ILE B 1 741 ? 26.506 -31.857 27.376 1 89.23 741 ILE B O 1
ATOM 15953 N N . ASP B 1 742 ? 28.67 -32.013 27.074 1 89.1 742 ASP B N 1
ATOM 15954 C CA . ASP B 1 742 ? 28.962 -31.459 28.393 1 89.1 742 ASP B CA 1
ATOM 15955 C C . ASP B 1 742 ? 28.954 -29.932 28.361 1 89.1 742 ASP B C 1
ATOM 15957 O O . ASP B 1 742 ? 29.981 -29.306 28.093 1 89.1 742 ASP B O 1
ATOM 15961 N N . VAL B 1 743 ? 27.911 -29.4 28.733 1 87.72 743 VAL B N 1
ATOM 15962 C CA . VAL B 1 743 ? 27.678 -27.968 28.573 1 87.72 743 VAL B CA 1
ATOM 15963 C C . VAL B 1 743 ? 28.618 -27.186 29.487 1 87.72 743 VAL B C 1
ATOM 15965 O O . VAL B 1 743 ? 28.886 -26.006 29.249 1 87.72 743 VAL B O 1
ATOM 15968 N N . GLU B 1 744 ? 29.19 -27.83 30.518 1 85.16 744 GLU B N 1
ATOM 15969 C CA . GLU B 1 744 ? 30.047 -27.138 31.475 1 85.16 744 GLU B CA 1
ATOM 15970 C C . GLU B 1 744 ? 31.489 -27.074 30.979 1 85.16 744 GLU B C 1
ATOM 15972 O O . GLU B 1 744 ? 32.297 -26.302 31.5 1 85.16 744 GLU B O 1
ATOM 15977 N N . ASN B 1 745 ? 31.683 -27.877 29.944 1 87.83 745 ASN B N 1
ATOM 15978 C CA . ASN B 1 745 ? 33.024 -27.852 29.369 1 87.83 745 ASN B CA 1
ATOM 15979 C C . ASN B 1 745 ? 33.297 -26.539 28.642 1 87.83 745 ASN B C 1
ATOM 15981 O O . ASN B 1 745 ? 32.45 -26.052 27.891 1 87.83 745 ASN B O 1
ATOM 15985 N N . GLU B 1 746 ? 34.45 -25.95 28.868 1 82.66 746 GLU B N 1
ATOM 15986 C CA . GLU B 1 746 ? 34.804 -24.659 28.287 1 82.66 746 GLU B CA 1
ATOM 15987 C C . GLU B 1 746 ? 34.864 -24.736 26.764 1 82.66 746 GLU B C 1
ATOM 15989 O O . GLU B 1 746 ? 34.599 -23.749 26.076 1 82.66 746 GLU B O 1
ATOM 15994 N N . GLU B 1 747 ? 35.075 -25.917 26.268 1 86.67 747 GLU B N 1
ATOM 15995 C CA . GLU B 1 747 ? 35.236 -26.057 24.824 1 86.67 747 GLU B CA 1
ATOM 15996 C C . GLU B 1 747 ? 34.005 -26.701 24.191 1 86.67 747 GLU B C 1
ATOM 15998 O O . GLU B 1 747 ? 34.063 -27.18 23.057 1 86.67 747 GLU B O 1
ATOM 16003 N N . ALA B 1 748 ? 32.972 -26.669 24.966 1 89.55 748 ALA B N 1
ATOM 16004 C CA . ALA B 1 748 ? 31.781 -27.36 24.479 1 89.55 748 ALA B CA 1
ATOM 16005 C C . ALA B 1 748 ? 31.287 -26.746 23.173 1 89.55 748 ALA B C 1
ATOM 16007 O O . ALA B 1 748 ? 30.933 -27.466 22.236 1 89.55 748 ALA B O 1
ATOM 16008 N N . ARG B 1 749 ? 31.278 -25.538 22.991 1 87.07 749 ARG B N 1
ATOM 16009 C CA . ARG B 1 749 ? 30.791 -24.838 21.807 1 87.07 749 ARG B CA 1
ATOM 16010 C C . ARG B 1 749 ? 31.7 -25.092 20.609 1 87.07 749 ARG B C 1
ATOM 16012 O O . ARG B 1 749 ? 31.222 -25.403 19.516 1 87.07 749 ARG B O 1
ATOM 16019 N N . THR B 1 750 ? 32.905 -24.929 20.837 1 86.48 750 THR B N 1
ATOM 16020 C CA . THR B 1 750 ? 33.884 -25.146 19.778 1 86.48 750 THR B CA 1
ATOM 16021 C C . THR B 1 750 ? 33.839 -26.591 19.288 1 86.48 750 THR B C 1
ATOM 16023 O O . THR B 1 750 ? 33.931 -26.847 18.086 1 86.48 750 THR B O 1
ATOM 16026 N N . ASN B 1 751 ? 33.65 -27.449 20.185 1 88.53 751 ASN B N 1
ATOM 16027 C CA . ASN B 1 751 ? 33.571 -28.862 19.827 1 88.53 751 ASN B CA 1
ATOM 16028 C C . ASN B 1 751 ? 32.312 -29.166 19.02 1 88.53 751 ASN B C 1
ATOM 16030 O O . ASN B 1 751 ? 32.362 -29.909 18.039 1 88.53 751 ASN B O 1
ATOM 16034 N N . TYR B 1 752 ? 31.319 -28.585 19.476 1 90.62 752 TYR B N 1
ATOM 16035 C CA . TYR B 1 752 ? 30.073 -28.813 18.752 1 90.62 752 TYR B CA 1
ATOM 16036 C C . TYR B 1 752 ? 30.153 -28.251 17.337 1 90.62 752 TYR B C 1
ATOM 16038 O O . TYR B 1 752 ? 29.722 -28.899 16.38 1 90.62 752 TYR B O 1
ATOM 16046 N N . LYS B 1 753 ? 30.649 -27.099 17.174 1 88.13 753 LYS B N 1
ATOM 16047 C CA . LYS B 1 753 ? 30.804 -26.485 15.858 1 88.13 753 LYS B CA 1
ATOM 16048 C C . LYS B 1 753 ? 31.692 -27.337 14.956 1 88.13 753 LYS B C 1
ATOM 16050 O O . LYS B 1 753 ? 31.417 -27.481 13.763 1 88.13 753 LYS B O 1
ATOM 16055 N N . LEU B 1 754 ? 32.688 -27.825 15.514 1 90.94 754 LEU B N 1
ATOM 16056 C CA . LEU B 1 754 ? 33.606 -28.688 14.779 1 90.94 754 LEU B CA 1
ATOM 16057 C C . LEU B 1 754 ? 32.884 -29.922 14.247 1 90.94 754 LEU B C 1
ATOM 16059 O O . LEU B 1 754 ? 32.989 -30.244 13.061 1 90.94 754 LEU B O 1
ATOM 16063 N N . VAL B 1 755 ? 32.155 -30.531 15.069 1 91.22 755 VAL B N 1
ATOM 16064 C CA . VAL B 1 755 ? 31.453 -31.748 14.672 1 91.22 755 VAL B CA 1
ATOM 16065 C C . VAL B 1 755 ? 30.406 -31.418 13.611 1 91.22 755 VAL B C 1
ATOM 16067 O O . VAL B 1 755 ? 30.254 -32.151 12.631 1 91.22 755 VAL B O 1
ATOM 16070 N N . LYS B 1 756 ? 29.741 -30.408 13.827 1 90.57 756 LYS B N 1
ATOM 16071 C CA . LYS B 1 756 ? 28.753 -29.962 12.849 1 90.57 756 LYS B CA 1
ATOM 16072 C C . LYS B 1 756 ? 29.393 -29.744 11.481 1 90.57 756 LYS B C 1
ATOM 16074 O O . LYS B 1 756 ? 28.842 -30.157 10.459 1 90.57 756 LYS B O 1
ATOM 16079 N N . HIS B 1 757 ? 30.564 -29.213 11.447 1 90.28 757 HIS B N 1
ATOM 16080 C CA . HIS B 1 757 ? 31.28 -28.97 10.199 1 90.28 757 HIS B CA 1
ATOM 16081 C C . HIS B 1 757 ? 31.754 -30.277 9.573 1 90.28 757 HIS B C 1
ATOM 16083 O O . HIS B 1 757 ? 31.739 -30.425 8.349 1 90.28 757 HIS B O 1
ATOM 16089 N N . ILE B 1 758 ? 32.163 -31.116 10.347 1 92.65 758 ILE B N 1
ATOM 16090 C CA . ILE B 1 758 ? 32.615 -32.418 9.868 1 92.65 758 ILE B CA 1
ATOM 16091 C C . ILE B 1 758 ? 31.463 -33.14 9.173 1 92.65 758 ILE B C 1
ATOM 16093 O O . ILE B 1 758 ? 31.635 -33.691 8.082 1 92.65 758 ILE B O 1
ATOM 16097 N N . ILE B 1 759 ? 30.361 -33.071 9.733 1 92.39 759 ILE B N 1
ATOM 16098 C CA . ILE B 1 759 ? 29.187 -33.728 9.169 1 92.39 759 ILE B CA 1
ATOM 16099 C C . ILE B 1 759 ? 28.855 -33.116 7.811 1 92.39 759 ILE B C 1
ATOM 16101 O O . ILE B 1 759 ? 28.575 -33.836 6.85 1 92.39 759 ILE B O 1
ATOM 16105 N N . HIS B 1 760 ? 29.011 -31.957 7.723 1 90.9 760 HIS B N 1
ATOM 16106 C CA . HIS B 1 760 ? 28.755 -31.285 6.454 1 90.9 760 HIS B CA 1
ATOM 16107 C C . HIS B 1 760 ? 29.752 -31.723 5.387 1 90.9 760 HIS B C 1
ATOM 16109 O O . HIS B 1 760 ? 29.39 -31.879 4.219 1 90.9 760 HIS B O 1
ATOM 16115 N N . CYS B 1 761 ? 30.943 -31.837 5.781 1 91.52 761 CYS B N 1
ATOM 16116 C CA . CYS B 1 761 ? 31.983 -32.264 4.853 1 91.52 761 CYS B CA 1
ATOM 16117 C C . CYS B 1 761 ? 31.769 -33.71 4.421 1 91.52 761 CYS B C 1
ATOM 16119 O O . CYS B 1 761 ? 32.11 -34.083 3.297 1 91.52 761 CYS B O 1
ATOM 16121 N N . MET B 1 762 ? 31.141 -34.484 5.203 1 92.07 762 MET B N 1
ATOM 16122 C CA . MET B 1 762 ? 30.854 -35.875 4.863 1 92.07 762 MET B CA 1
ATOM 16123 C C . MET B 1 762 ? 29.914 -35.96 3.666 1 92.07 762 MET B C 1
ATOM 16125 O O . MET B 1 762 ? 30.003 -36.893 2.866 1 92.07 762 MET B O 1
ATOM 16129 N N . ILE B 1 763 ? 29.157 -35.04 3.512 1 91.53 763 ILE B N 1
ATOM 16130 C CA . ILE B 1 763 ? 28.207 -34.985 2.406 1 91.53 763 ILE B CA 1
ATOM 16131 C C . ILE B 1 763 ? 28.96 -34.858 1.084 1 91.53 763 ILE B C 1
ATOM 16133 O O . ILE B 1 763 ? 28.531 -35.4 0.063 1 91.53 763 ILE B O 1
ATOM 16137 N N . LEU B 1 764 ? 30.158 -34.31 1.098 1 91.31 764 LEU B N 1
ATOM 16138 C CA . LEU B 1 764 ? 30.882 -33.963 -0.12 1 91.31 764 LEU B CA 1
ATOM 16139 C C . LEU B 1 764 ? 31.944 -35.01 -0.437 1 91.31 764 LEU B C 1
ATOM 16141 O O . LEU B 1 764 ? 32.527 -35 -1.524 1 91.31 764 LEU B O 1
ATOM 16145 N N . ALA B 1 765 ? 32.162 -35.892 0.438 1 93.02 765 ALA B N 1
ATOM 16146 C CA . ALA B 1 765 ? 33.258 -36.849 0.305 1 93.02 765 ALA B CA 1
ATOM 16147 C C . ALA B 1 765 ? 33.027 -37.787 -0.875 1 93.02 765 ALA B C 1
ATOM 16149 O O . ALA B 1 765 ? 31.903 -38.239 -1.107 1 93.02 765 ALA B O 1
ATOM 16150 N N . ASN B 1 766 ? 34.052 -38.003 -1.649 1 92.21 766 ASN B N 1
ATOM 16151 C CA . ASN B 1 766 ? 34.031 -38.937 -2.77 1 92.21 766 ASN B CA 1
ATOM 16152 C C . ASN B 1 766 ? 35.245 -39.861 -2.752 1 92.21 766 ASN B C 1
ATOM 16154 O O . ASN B 1 766 ? 36.374 -39.413 -2.965 1 92.21 766 ASN B O 1
ATOM 16158 N N . PRO B 1 767 ? 35.087 -41.197 -2.638 1 93.01 767 PRO B N 1
ATOM 16159 C CA . PRO B 1 767 ? 33.825 -41.902 -2.4 1 93.01 767 PRO B CA 1
ATOM 16160 C C . PRO B 1 767 ? 33.142 -41.468 -1.105 1 93.01 767 PRO B C 1
ATOM 16162 O O . PRO B 1 767 ? 33.762 -40.81 -0.266 1 93.01 767 PRO B O 1
ATOM 16165 N N . PRO B 1 768 ? 31.835 -41.772 -0.993 1 94.01 768 PRO B N 1
ATOM 16166 C CA . PRO B 1 768 ? 31.138 -41.401 0.241 1 94.01 768 PRO B CA 1
ATOM 16167 C C . PRO B 1 768 ? 31.74 -42.061 1.479 1 94.01 768 PRO B C 1
ATOM 16169 O O . PRO B 1 768 ? 32.342 -43.133 1.381 1 94.01 768 PRO B O 1
ATOM 16172 N N . VAL B 1 769 ? 31.603 -41.474 2.631 1 93.3 769 VAL B N 1
ATOM 16173 C CA . VAL B 1 769 ? 32.106 -42.016 3.888 1 93.3 769 VAL B CA 1
ATOM 16174 C C . VAL B 1 769 ? 31.33 -43.279 4.254 1 93.3 769 VAL B C 1
ATOM 16176 O O . VAL B 1 769 ? 30.185 -43.457 3.829 1 93.3 769 VAL B O 1
ATOM 16179 N N . PRO B 1 770 ? 32.031 -44.182 4.943 1 91.71 770 PRO B N 1
ATOM 16180 C CA . PRO B 1 770 ? 31.293 -45.373 5.37 1 91.71 770 PRO B CA 1
ATOM 16181 C C . PRO B 1 770 ? 30.073 -45.036 6.225 1 91.71 770 PRO B C 1
ATOM 16183 O O . PRO B 1 770 ? 30.125 -44.117 7.046 1 91.71 770 PRO B O 1
ATOM 16186 N N . LEU B 1 771 ? 29.014 -45.721 6.05 1 92.19 771 LEU B N 1
ATOM 16187 C CA . LEU B 1 771 ? 27.772 -45.479 6.776 1 92.19 771 LEU B CA 1
ATOM 16188 C C . LEU B 1 771 ? 27.974 -45.665 8.276 1 92.19 771 LEU B C 1
ATOM 16190 O O . LEU B 1 771 ? 27.292 -45.027 9.082 1 92.19 771 LEU B O 1
ATOM 16194 N N . THR B 1 772 ? 29.006 -46.422 8.691 1 89.34 772 THR B N 1
ATOM 16195 C CA . THR B 1 772 ? 29.301 -46.699 10.093 1 89.34 772 THR B CA 1
ATOM 16196 C C . THR B 1 772 ? 29.802 -45.442 10.798 1 89.34 772 THR B C 1
ATOM 16198 O O . THR B 1 772 ? 29.569 -45.261 11.995 1 89.34 772 THR B O 1
ATOM 16201 N N . LEU B 1 773 ? 30.442 -44.626 10.023 1 91.41 773 LEU B N 1
ATOM 16202 C CA . LEU B 1 773 ? 30.932 -43.378 10.597 1 91.41 773 LEU B CA 1
ATOM 16203 C C . LEU B 1 773 ? 29.774 -42.453 10.957 1 91.41 773 LEU B C 1
ATOM 16205 O O . LEU B 1 773 ? 29.796 -41.803 12.005 1 91.41 773 LEU B O 1
ATOM 16209 N N . LEU B 1 774 ? 28.774 -42.437 10.133 1 89.73 774 LEU B N 1
ATOM 16210 C CA . LEU B 1 774 ? 27.611 -41.589 10.369 1 89.73 774 LEU B CA 1
ATOM 16211 C C . LEU B 1 774 ? 26.768 -42.13 11.518 1 89.73 774 LEU B C 1
ATOM 16213 O O . LEU B 1 774 ? 26.203 -41.358 12.297 1 89.73 774 LEU B O 1
ATOM 16217 N N . THR B 1 775 ? 26.722 -43.428 11.704 1 89.72 775 THR B N 1
ATOM 16218 C CA . THR B 1 775 ? 25.878 -44.073 12.704 1 89.72 775 THR B CA 1
ATOM 16219 C C . THR B 1 775 ? 26.332 -43.705 14.113 1 89.72 775 THR B C 1
ATOM 16221 O O . THR B 1 775 ? 25.529 -43.703 15.049 1 89.72 775 THR B O 1
ATOM 16224 N N . LYS B 1 776 ? 27.549 -43.318 14.243 1 89.82 776 LYS B N 1
ATOM 16225 C CA . LYS B 1 776 ? 28.078 -42.923 15.545 1 89.82 776 LYS B CA 1
ATOM 16226 C C . LYS B 1 776 ? 27.404 -41.65 16.049 1 89.82 776 LYS B C 1
ATOM 16228 O O . LYS B 1 776 ? 27.415 -41.369 17.249 1 89.82 776 LYS B O 1
ATOM 16233 N N . LEU B 1 777 ? 26.764 -40.999 15.135 1 91.06 777 LEU B N 1
ATOM 16234 C CA . LEU B 1 777 ? 26.209 -39.698 15.49 1 91.06 777 LEU B CA 1
ATOM 16235 C C . LEU B 1 777 ? 24.686 -39.753 15.547 1 91.06 777 LEU B C 1
ATOM 16237 O O . LEU B 1 777 ? 24.027 -38.716 15.652 1 91.06 777 LEU B O 1
ATOM 16241 N N . PHE B 1 778 ? 24.111 -40.998 15.464 1 90.03 778 PHE B N 1
ATOM 16242 C CA . PHE B 1 778 ? 22.66 -41.13 15.406 1 90.03 778 PHE B CA 1
ATOM 16243 C C . PHE B 1 778 ? 22.07 -41.241 16.807 1 90.03 778 PHE B C 1
ATOM 16245 O O . PHE B 1 778 ? 21.061 -41.919 17.009 1 90.03 778 PHE B O 1
ATOM 16252 N N . GLU B 1 779 ? 22.867 -40.65 17.771 1 86.27 779 GLU B N 1
ATOM 16253 C CA . GLU B 1 779 ? 22.372 -40.602 19.143 1 86.27 779 GLU B CA 1
ATOM 16254 C C . GLU B 1 779 ? 22.804 -39.316 19.841 1 86.27 779 GLU B C 1
ATOM 16256 O O . GLU B 1 779 ? 23.86 -38.76 19.532 1 86.27 779 GLU B O 1
ATOM 16261 N N . GLY B 1 780 ? 21.939 -38.928 20.639 1 84.97 780 GLY B N 1
ATOM 16262 C CA . GLY B 1 780 ? 22.303 -37.817 21.503 1 84.97 780 GLY B CA 1
ATOM 16263 C C . GLY B 1 780 ? 22.088 -36.462 20.855 1 84.97 780 GLY B C 1
ATOM 16264 O O . GLY B 1 780 ? 21.128 -36.272 20.105 1 84.97 780 GLY B O 1
ATOM 16265 N N . ASP B 1 781 ? 22.957 -35.528 21.124 1 87.85 781 ASP B N 1
ATOM 16266 C CA . ASP B 1 781 ? 22.735 -34.117 20.823 1 87.85 781 ASP B CA 1
ATOM 16267 C C . ASP B 1 781 ? 23.107 -33.798 19.377 1 87.85 781 ASP B C 1
ATOM 16269 O O . ASP B 1 781 ? 22.803 -32.713 18.877 1 87.85 781 ASP B O 1
ATOM 16273 N N . TYR B 1 782 ? 23.748 -34.752 18.634 1 89.75 782 TYR B N 1
ATOM 16274 C CA . TYR B 1 782 ? 24.187 -34.506 17.265 1 89.75 782 TYR B CA 1
ATOM 16275 C C . TYR B 1 782 ? 23.232 -35.144 16.263 1 89.75 782 TYR B C 1
ATOM 16277 O O . TYR B 1 782 ? 23.474 -35.106 15.054 1 89.75 782 TYR B O 1
ATOM 16285 N N . LEU B 1 783 ? 22.205 -35.67 16.742 1 88.57 783 LEU B N 1
ATOM 16286 C CA . LEU B 1 783 ? 21.288 -36.489 15.956 1 88.57 783 LEU B CA 1
ATOM 16287 C C . LEU B 1 783 ? 20.717 -35.695 14.786 1 88.57 783 LEU B C 1
ATOM 16289 O O . LEU B 1 783 ? 20.745 -36.158 13.644 1 88.57 783 LEU B O 1
ATOM 16293 N N . SER B 1 784 ? 20.231 -34.504 15.038 1 85.63 784 SER B N 1
ATOM 16294 C CA . SER B 1 784 ? 19.532 -33.729 14.018 1 85.63 784 SER B CA 1
ATOM 16295 C C . SER B 1 784 ? 20.458 -33.379 12.857 1 85.63 784 SER B C 1
ATOM 16297 O O . SER B 1 784 ? 20.072 -33.494 11.692 1 85.63 784 SER B O 1
ATOM 16299 N N . VAL B 1 785 ? 21.669 -33.038 13.111 1 87.56 785 VAL B N 1
ATOM 16300 C CA . VAL B 1 785 ? 22.627 -32.648 12.081 1 87.56 785 VAL B CA 1
ATOM 16301 C C . VAL B 1 785 ? 23.09 -33.883 11.312 1 87.56 785 VAL B C 1
ATOM 16303 O O . VAL B 1 785 ? 23.276 -33.831 10.094 1 87.56 785 VAL B O 1
ATOM 16306 N N . ALA B 1 786 ? 23.205 -34.947 11.977 1 90.4 786 ALA B N 1
ATOM 16307 C CA . ALA B 1 786 ? 23.682 -36.185 11.366 1 90.4 786 ALA B CA 1
ATOM 16308 C C . ALA B 1 786 ? 22.64 -36.762 10.412 1 90.4 786 ALA B C 1
ATOM 16310 O O . ALA B 1 786 ? 22.982 -37.261 9.337 1 90.4 786 ALA B O 1
ATOM 16311 N N . LEU B 1 787 ? 21.447 -36.685 10.743 1 89.51 787 LEU B N 1
ATOM 16312 C CA . LEU B 1 787 ? 20.383 -37.242 9.915 1 89.51 787 LEU B CA 1
ATOM 16313 C C . LEU B 1 787 ? 20.232 -36.452 8.62 1 89.51 787 LEU B C 1
ATOM 16315 O O . LEU B 1 787 ? 19.849 -37.01 7.588 1 89.51 787 LEU B O 1
ATOM 16319 N N . ALA B 1 788 ? 20.566 -35.278 8.66 1 85.72 788 ALA B N 1
ATOM 16320 C CA . ALA B 1 788 ? 20.497 -34.471 7.445 1 85.72 788 ALA B CA 1
ATOM 16321 C C . ALA B 1 788 ? 21.514 -34.946 6.411 1 85.72 788 ALA B C 1
ATOM 16323 O O . ALA B 1 788 ? 21.258 -34.888 5.206 1 85.72 788 ALA B O 1
ATOM 16324 N N . ALA B 1 789 ? 22.614 -35.417 6.875 1 90.38 789 ALA B N 1
ATOM 16325 C CA . ALA B 1 789 ? 23.682 -35.873 5.989 1 90.38 789 ALA B CA 1
ATOM 16326 C C . ALA B 1 789 ? 23.423 -37.297 5.506 1 90.38 789 ALA B C 1
ATOM 16328 O O . ALA B 1 789 ? 23.958 -37.717 4.477 1 90.38 789 ALA B O 1
ATOM 16329 N N . LEU B 1 790 ? 22.538 -37.985 6.106 1 92.08 790 LEU B N 1
ATOM 16330 C CA . LEU B 1 790 ? 22.277 -39.402 5.879 1 92.08 790 LEU B CA 1
ATOM 16331 C C . LEU B 1 790 ? 21.753 -39.639 4.467 1 92.08 790 LEU B C 1
ATOM 16333 O O . LEU B 1 790 ? 22.245 -40.519 3.757 1 92.08 790 LEU B O 1
ATOM 16337 N N . ILE B 1 791 ? 20.887 -38.881 4.032 1 89.5 791 ILE B N 1
ATOM 16338 C CA . ILE B 1 791 ? 20.243 -39.091 2.74 1 89.5 791 ILE B CA 1
ATOM 16339 C C . ILE B 1 791 ? 21.266 -38.924 1.619 1 89.5 791 ILE B C 1
ATOM 16341 O O . ILE B 1 791 ? 21.333 -39.746 0.703 1 89.5 791 ILE B O 1
ATOM 16345 N N . ASN B 1 792 ? 22.101 -37.966 1.767 1 90.12 792 ASN B N 1
ATOM 16346 C CA . ASN B 1 792 ? 23.089 -37.679 0.733 1 90.12 792 ASN B CA 1
ATOM 16347 C C . ASN B 1 792 ? 24.12 -38.797 0.617 1 90.12 792 ASN B C 1
ATOM 16349 O O . ASN B 1 792 ? 24.46 -39.222 -0.489 1 90.12 792 ASN B O 1
ATOM 16353 N N . VAL B 1 793 ? 24.493 -39.25 1.711 1 93.65 793 VAL B N 1
ATOM 16354 C CA . VAL B 1 793 ? 25.512 -40.294 1.715 1 93.65 793 VAL B CA 1
ATOM 16355 C C . VAL B 1 793 ? 24.916 -41.6 1.193 1 93.65 793 VAL B C 1
ATOM 16357 O O . VAL B 1 793 ? 25.545 -42.303 0.398 1 93.65 793 VAL B O 1
ATOM 16360 N N . CYS B 1 794 ? 23.703 -41.82 1.425 1 94.21 794 CYS B N 1
ATOM 16361 C CA . CYS B 1 794 ? 23.044 -43.057 1.019 1 94.21 794 CYS B CA 1
ATOM 16362 C C . CYS B 1 794 ? 22.733 -43.045 -0.473 1 94.21 794 CYS B C 1
ATOM 16364 O O . CYS B 1 794 ? 22.754 -44.091 -1.124 1 94.21 794 CYS B O 1
ATOM 16366 N N . ARG B 1 795 ? 22.54 -41.963 -1.039 1 93.94 795 ARG B N 1
ATOM 16367 C CA . ARG B 1 795 ? 22.26 -41.846 -2.466 1 93.94 795 ARG B CA 1
ATOM 16368 C C . ARG B 1 795 ? 23.501 -42.157 -3.295 1 93.94 795 ARG B C 1
ATOM 16370 O O . ARG B 1 795 ? 23.397 -42.496 -4.476 1 93.94 795 ARG B O 1
ATOM 16377 N N . ARG B 1 796 ? 24.61 -42.082 -2.693 1 93.73 796 ARG B N 1
ATOM 16378 C CA . ARG B 1 796 ? 25.874 -42.271 -3.398 1 93.73 796 ARG B CA 1
ATOM 16379 C C . ARG B 1 796 ? 26.529 -43.59 -3.004 1 93.73 796 ARG B C 1
ATOM 16381 O O . ARG B 1 796 ? 27.678 -43.852 -3.366 1 93.73 796 ARG B O 1
ATOM 16388 N N . THR B 1 797 ? 25.785 -44.379 -2.193 1 93.11 797 THR B N 1
ATOM 16389 C CA . THR B 1 797 ? 26.25 -45.692 -1.761 1 93.11 797 THR B CA 1
ATOM 16390 C C . THR B 1 797 ? 25.45 -46.799 -2.442 1 93.11 797 THR B C 1
ATOM 16392 O O . THR B 1 797 ? 24.307 -46.585 -2.851 1 93.11 797 THR B O 1
ATOM 16395 N N . ASN B 1 798 ? 26.133 -47.924 -2.597 1 92.07 798 ASN B N 1
ATOM 16396 C CA . ASN B 1 798 ? 25.525 -49.071 -3.264 1 92.07 798 ASN B CA 1
ATOM 16397 C C . ASN B 1 798 ? 24.126 -49.356 -2.726 1 92.07 798 ASN B C 1
ATOM 16399 O O . ASN B 1 798 ? 23.898 -49.3 -1.516 1 92.07 798 ASN B O 1
ATOM 16403 N N . ALA B 1 799 ? 23.156 -49.665 -3.604 1 91.9 799 ALA B N 1
ATOM 16404 C CA . ALA B 1 799 ? 21.739 -49.759 -3.26 1 91.9 799 ALA B CA 1
ATOM 16405 C C . ALA B 1 799 ? 21.485 -50.911 -2.292 1 91.9 799 ALA B C 1
ATOM 16407 O O . ALA B 1 799 ? 20.734 -50.763 -1.325 1 91.9 799 ALA B O 1
ATOM 16408 N N . MET B 1 800 ? 22.14 -52 -2.484 1 91.7 800 MET B N 1
ATOM 16409 C CA . MET B 1 800 ? 21.903 -53.176 -1.652 1 91.7 800 MET B CA 1
ATOM 16410 C C . MET B 1 800 ? 22.357 -52.928 -0.217 1 91.7 800 MET B C 1
ATOM 16412 O O . MET B 1 800 ? 21.649 -53.274 0.731 1 91.7 800 MET B O 1
ATOM 16416 N N . ASP B 1 801 ? 23.531 -52.313 -0.104 1 91.52 801 ASP B N 1
ATOM 16417 C CA . ASP B 1 801 ? 24.048 -51.982 1.22 1 91.52 801 ASP B CA 1
ATOM 16418 C C . ASP B 1 801 ? 23.157 -50.955 1.916 1 91.52 801 ASP B C 1
ATOM 16420 O O . ASP B 1 801 ? 22.897 -51.064 3.116 1 91.52 801 ASP B O 1
ATOM 16424 N N . THR B 1 802 ? 22.742 -50.057 1.116 1 94.54 802 THR B N 1
ATOM 16425 C CA . THR B 1 802 ? 21.937 -48.988 1.695 1 94.54 802 THR B CA 1
ATOM 16426 C C . THR B 1 802 ? 20.565 -49.509 2.114 1 94.54 802 THR B C 1
ATOM 16428 O O . THR B 1 802 ? 20.002 -49.058 3.113 1 94.54 802 THR B O 1
ATOM 16431 N N . ILE B 1 803 ? 19.923 -50.39 1.324 1 95.34 803 ILE B N 1
ATOM 16432 C CA . ILE B 1 803 ? 18.626 -50.964 1.663 1 95.34 803 ILE B CA 1
ATOM 16433 C C . ILE B 1 803 ? 18.735 -51.753 2.966 1 95.34 803 ILE B C 1
ATOM 16435 O O . ILE B 1 803 ? 17.888 -51.62 3.853 1 95.34 803 ILE B O 1
ATOM 16439 N N . SER B 1 804 ? 19.895 -52.5 3.04 1 93.71 804 SER B N 1
ATOM 16440 C CA . SER B 1 804 ? 20.138 -53.231 4.279 1 93.71 804 SER B CA 1
ATOM 16441 C C . SER B 1 804 ? 20.342 -52.278 5.453 1 93.71 804 SER B C 1
ATOM 16443 O O . SER B 1 804 ? 19.796 -52.494 6.537 1 93.71 804 SER B O 1
ATOM 16445 N N . PHE B 1 805 ? 21.244 -51.262 5.195 1 94.43 805 PHE B N 1
ATOM 16446 C CA . PHE B 1 805 ? 21.478 -50.219 6.186 1 94.43 805 PHE B CA 1
ATOM 16447 C C . PHE B 1 805 ? 20.169 -49.551 6.589 1 94.43 805 PHE B C 1
ATOM 16449 O O . PHE B 1 805 ? 19.927 -49.31 7.773 1 94.43 805 PHE B O 1
ATOM 16456 N N . ALA B 1 806 ? 19.143 -49.269 5.628 1 95.25 806 ALA B N 1
ATOM 16457 C CA . ALA B 1 806 ? 17.856 -48.623 5.875 1 95.25 806 ALA B CA 1
ATOM 16458 C C . ALA B 1 806 ? 16.956 -49.505 6.736 1 95.25 806 ALA B C 1
ATOM 16460 O O . ALA B 1 806 ? 16.266 -49.011 7.631 1 95.25 806 ALA B O 1
ATOM 16461 N N . ARG B 1 807 ? 16.969 -50.778 6.561 1 94.38 807 ARG B N 1
ATOM 16462 C CA . ARG B 1 807 ? 16.186 -51.716 7.359 1 94.38 807 ARG B CA 1
ATOM 16463 C C . ARG B 1 807 ? 16.645 -51.715 8.813 1 94.38 807 ARG B C 1
ATOM 16465 O O . ARG B 1 807 ? 15.823 -51.782 9.729 1 94.38 807 ARG B O 1
ATOM 16472 N N . THR B 1 808 ? 17.909 -51.603 8.972 1 93.44 808 THR B N 1
ATOM 16473 C CA . THR B 1 808 ? 18.46 -51.541 10.321 1 93.44 808 THR B CA 1
ATOM 16474 C C . THR B 1 808 ? 18.023 -50.26 11.025 1 93.44 808 THR B C 1
ATOM 16476 O O . THR B 1 808 ? 17.657 -50.286 12.202 1 93.44 808 THR B O 1
ATOM 16479 N N . LEU B 1 809 ? 18.085 -49.22 10.285 1 94.1 809 LEU B N 1
ATOM 16480 C CA . LEU B 1 809 ? 17.681 -47.937 10.849 1 94.1 809 LEU B CA 1
ATOM 16481 C C . LEU B 1 809 ? 16.207 -47.954 11.24 1 94.1 809 LEU B C 1
ATOM 16483 O O . LEU B 1 809 ? 15.813 -47.321 12.221 1 94.1 809 LEU B O 1
ATOM 16487 N N . ALA B 1 810 ? 15.389 -48.653 10.477 1 93.32 810 ALA B N 1
ATOM 16488 C CA . ALA B 1 810 ? 13.944 -48.679 10.683 1 93.32 810 ALA B CA 1
ATOM 16489 C C . ALA B 1 810 ? 13.588 -49.397 11.982 1 93.32 810 ALA B C 1
ATOM 16491 O O . ALA B 1 810 ? 12.435 -49.369 12.418 1 93.32 810 ALA B O 1
ATOM 16492 N N . SER B 1 811 ? 14.568 -49.946 12.703 1 89.46 811 SER B N 1
ATOM 16493 C CA . SER B 1 811 ? 14.332 -50.634 13.968 1 89.46 811 SER B CA 1
ATOM 16494 C C . SER B 1 811 ? 14.946 -49.868 15.136 1 89.46 811 SER B C 1
ATOM 16496 O O . SER B 1 811 ? 14.98 -50.367 16.262 1 89.46 811 SER B O 1
ATOM 16498 N N . GLN B 1 812 ? 15.437 -48.729 14.872 1 90.66 812 GLN B N 1
ATOM 16499 C CA . GLN B 1 812 ? 16.112 -47.926 15.886 1 90.66 812 GLN B CA 1
ATOM 16500 C C . GLN B 1 812 ? 15.149 -46.935 16.533 1 90.66 812 GLN B C 1
ATOM 16502 O O . GLN B 1 812 ? 13.947 -47.195 16.618 1 90.66 812 GLN B O 1
ATOM 16507 N N . ARG B 1 813 ? 15.722 -45.905 17.169 1 87.29 813 ARG B N 1
ATOM 16508 C CA . ARG B 1 813 ? 14.922 -44.89 17.847 1 87.29 813 ARG B CA 1
ATOM 16509 C C . ARG B 1 813 ? 14.008 -44.167 16.864 1 87.29 813 ARG B C 1
ATOM 16511 O O . ARG B 1 813 ? 14.206 -44.247 15.65 1 87.29 813 ARG B O 1
ATOM 16518 N N . VAL B 1 814 ? 13.108 -43.469 17.267 1 86.57 814 VAL B N 1
ATOM 16519 C CA . VAL B 1 814 ? 11.979 -42.952 16.5 1 86.57 814 VAL B CA 1
ATOM 16520 C C . VAL B 1 814 ? 12.487 -42.081 15.354 1 86.57 814 VAL B C 1
ATOM 16522 O O . VAL B 1 814 ? 12.129 -42.3 14.194 1 86.57 814 VAL B O 1
ATOM 16525 N N . SER B 1 815 ? 13.365 -41.052 15.633 1 86.82 815 SER B N 1
ATOM 16526 C CA . SER B 1 815 ? 13.851 -40.15 14.594 1 86.82 815 SER B CA 1
ATOM 16527 C C . SER B 1 815 ? 14.637 -40.907 13.528 1 86.82 815 SER B C 1
ATOM 16529 O O . SER B 1 815 ? 14.493 -40.637 12.334 1 86.82 815 SER B O 1
ATOM 16531 N N . VAL B 1 816 ? 15.406 -41.788 13.977 1 91.92 816 VAL B N 1
ATOM 16532 C CA . VAL B 1 816 ? 16.221 -42.597 13.077 1 91.92 816 VAL B CA 1
ATOM 16533 C C . VAL B 1 816 ? 15.328 -43.547 12.283 1 91.92 816 VAL B C 1
ATOM 16535 O O . VAL B 1 816 ? 15.53 -43.741 11.082 1 91.92 816 VAL B O 1
ATOM 16538 N N . ARG B 1 817 ? 14.374 -44.087 12.965 1 92.51 817 ARG B N 1
ATOM 16539 C CA . ARG B 1 817 ? 13.416 -44.994 12.341 1 92.51 817 ARG B CA 1
ATOM 16540 C C . ARG B 1 817 ? 12.689 -44.312 11.187 1 92.51 817 ARG B C 1
ATOM 16542 O O . ARG B 1 817 ? 12.525 -44.9 10.116 1 92.51 817 ARG B O 1
ATOM 16549 N N . LYS B 1 818 ? 12.275 -43.12 11.344 1 92.73 818 LYS B N 1
ATOM 16550 C CA . LYS B 1 818 ? 11.574 -42.36 10.313 1 92.73 818 LYS B CA 1
ATOM 16551 C C . LYS B 1 818 ? 12.446 -42.183 9.073 1 92.73 818 LYS B C 1
ATOM 16553 O O . LYS B 1 818 ? 11.971 -42.344 7.946 1 92.73 818 LYS B O 1
ATOM 16558 N N . HIS B 1 819 ? 13.711 -41.944 9.292 1 93.11 819 HIS B N 1
ATOM 16559 C CA . HIS B 1 819 ? 14.619 -41.758 8.166 1 93.11 819 HIS B CA 1
ATOM 16560 C C . HIS B 1 819 ? 14.916 -43.084 7.473 1 93.11 819 HIS B C 1
ATOM 16562 O O . HIS B 1 819 ? 15.128 -43.12 6.258 1 93.11 819 HIS B O 1
ATOM 16568 N N . GLY B 1 820 ? 14.927 -44.09 8.276 1 94.3 820 GLY B N 1
ATOM 16569 C CA . GLY B 1 820 ? 15.057 -45.404 7.668 1 94.3 820 GLY B CA 1
ATOM 16570 C C . GLY B 1 820 ? 13.921 -45.738 6.72 1 94.3 820 GLY B C 1
ATOM 16571 O O . GLY B 1 820 ? 14.151 -46.267 5.63 1 94.3 820 GLY B O 1
ATOM 16572 N N . ILE B 1 821 ? 12.788 -45.408 7.019 1 95.44 821 ILE B N 1
ATOM 16573 C CA . ILE B 1 821 ? 11.606 -45.654 6.201 1 95.44 821 ILE B CA 1
ATOM 16574 C C . ILE B 1 821 ? 11.675 -44.814 4.927 1 95.44 821 ILE B C 1
ATOM 16576 O O . ILE B 1 821 ? 11.4 -45.311 3.833 1 95.44 821 ILE B O 1
ATOM 16580 N N . ARG B 1 822 ? 12.074 -43.624 5.101 1 93.76 822 ARG B N 1
ATOM 16581 C CA . ARG B 1 822 ? 12.188 -42.743 3.943 1 93.76 822 ARG B CA 1
ATOM 16582 C C . ARG B 1 822 ? 13.235 -43.261 2.962 1 93.76 822 ARG B C 1
ATOM 16584 O O . ARG B 1 822 ? 13.052 -43.172 1.746 1 93.76 822 ARG B O 1
ATOM 16591 N N . LEU B 1 823 ? 14.311 -43.785 3.578 1 94.53 823 LEU B N 1
ATOM 16592 C CA . LEU B 1 823 ? 15.359 -44.354 2.738 1 94.53 823 LEU B CA 1
ATOM 16593 C C . LEU B 1 823 ? 14.848 -45.576 1.983 1 94.53 823 LEU B C 1
ATOM 16595 O O . LEU B 1 823 ? 15.162 -45.761 0.805 1 94.53 823 LEU B O 1
ATOM 16599 N N . MET B 1 824 ? 14.049 -46.319 2.593 1 94.86 824 MET B N 1
ATOM 16600 C CA . MET B 1 824 ? 13.451 -47.481 1.941 1 94.86 824 MET B CA 1
ATOM 16601 C C . MET B 1 824 ? 12.57 -47.055 0.772 1 94.86 824 MET B C 1
ATOM 16603 O O . MET B 1 824 ? 12.616 -47.662 -0.299 1 94.86 824 MET B O 1
ATOM 16607 N N . ARG B 1 825 ? 11.832 -46.06 0.929 1 93.53 825 ARG B N 1
ATOM 16608 C CA . ARG B 1 825 ? 10.971 -45.537 -0.128 1 93.53 825 ARG B CA 1
ATOM 16609 C C . ARG B 1 825 ? 11.796 -45.046 -1.313 1 93.53 825 ARG B C 1
ATOM 16611 O O . ARG B 1 825 ? 11.404 -45.228 -2.467 1 93.53 825 ARG B O 1
ATOM 16618 N N . MET B 1 826 ? 12.876 -44.511 -0.939 1 91.67 826 MET B N 1
ATOM 16619 C CA . MET B 1 826 ? 13.72 -43.908 -1.966 1 91.67 826 MET B CA 1
ATOM 16620 C C . MET B 1 826 ? 14.417 -44.98 -2.796 1 91.67 826 MET B C 1
ATOM 16622 O O . MET B 1 826 ? 14.604 -44.813 -4.003 1 91.67 826 MET B O 1
ATOM 16626 N N . LEU B 1 827 ? 14.773 -46.172 -2.156 1 92.75 827 LEU B N 1
ATOM 16627 C CA . LEU B 1 827 ? 15.745 -47.058 -2.788 1 92.75 827 LEU B CA 1
ATOM 16628 C C . LEU B 1 827 ? 15.113 -48.402 -3.132 1 92.75 827 LEU B C 1
ATOM 16630 O O . LEU B 1 827 ? 15.473 -49.024 -4.134 1 92.75 827 LEU B O 1
ATOM 16634 N N . ALA B 1 828 ? 14.161 -48.845 -2.397 1 93.6 828 ALA B N 1
ATOM 16635 C CA . ALA B 1 828 ? 13.685 -50.223 -2.492 1 93.6 828 ALA B CA 1
ATOM 16636 C C . ALA B 1 828 ? 12.779 -50.408 -3.706 1 93.6 828 ALA B C 1
ATOM 16638 O O . ALA B 1 828 ? 12.032 -49.499 -4.076 1 93.6 828 ALA B O 1
ATOM 16639 N N . PRO B 1 829 ? 12.916 -51.592 -4.411 1 92.54 829 PRO B N 1
ATOM 16640 C CA . PRO B 1 829 ? 11.934 -51.909 -5.45 1 92.54 829 PRO B CA 1
ATOM 16641 C C . PRO B 1 829 ? 10.499 -51.897 -4.929 1 92.54 829 PRO B C 1
ATOM 16643 O O . PRO B 1 829 ? 10.268 -52.127 -3.74 1 92.54 829 PRO B O 1
ATOM 16646 N N . ARG B 1 830 ? 9.575 -51.698 -5.7 1 92.26 830 ARG B N 1
ATOM 16647 C CA . ARG B 1 830 ? 8.184 -51.449 -5.335 1 92.26 830 ARG B CA 1
ATOM 16648 C C . ARG B 1 830 ? 7.631 -52.581 -4.476 1 92.26 830 ARG B C 1
ATOM 16650 O O . ARG B 1 830 ? 7.036 -52.336 -3.425 1 92.26 830 ARG B O 1
ATOM 16657 N N . ASP B 1 831 ? 7.819 -53.855 -4.915 1 91.7 831 ASP B N 1
ATOM 16658 C CA . ASP B 1 831 ? 7.251 -54.984 -4.184 1 91.7 831 ASP B CA 1
ATOM 16659 C C . ASP B 1 831 ? 7.887 -55.12 -2.803 1 91.7 831 ASP B C 1
ATOM 16661 O O . ASP B 1 831 ? 7.193 -55.373 -1.816 1 91.7 831 ASP B O 1
ATOM 16665 N N . GLN B 1 832 ? 9.202 -54.962 -2.777 1 93.63 832 GLN B N 1
ATOM 16666 C CA . GLN B 1 832 ? 9.909 -54.992 -1.5 1 93.63 832 GLN B CA 1
ATOM 16667 C C . GLN B 1 832 ? 9.463 -53.846 -0.597 1 93.63 832 GLN B C 1
ATOM 16669 O O . GLN B 1 832 ? 9.33 -54.02 0.616 1 93.63 832 GLN B O 1
ATOM 16674 N N . LEU B 1 833 ? 9.283 -52.735 -1.182 1 95.51 833 LEU B N 1
ATOM 16675 C CA . LEU B 1 833 ? 8.847 -51.558 -0.437 1 95.51 833 LEU B CA 1
ATOM 16676 C C . LEU B 1 833 ? 7.465 -51.78 0.167 1 95.51 833 LEU B C 1
ATOM 16678 O O . LEU B 1 833 ? 7.246 -51.497 1.347 1 95.51 833 LEU B O 1
ATOM 16682 N N . ILE B 1 834 ? 6.48 -52.29 -0.642 1 96.15 834 ILE B N 1
ATOM 16683 C CA . ILE B 1 834 ? 5.112 -52.519 -0.19 1 96.15 834 ILE B CA 1
ATOM 16684 C C . ILE B 1 834 ? 5.11 -53.521 0.962 1 96.15 834 ILE B C 1
ATOM 16686 O O . ILE B 1 834 ? 4.463 -53.296 1.988 1 96.15 834 ILE B O 1
ATOM 16690 N N . ASN B 1 835 ? 5.921 -54.581 0.758 1 95.4 835 ASN B N 1
ATOM 16691 C CA . ASN B 1 835 ? 6.016 -55.579 1.818 1 95.4 835 ASN B CA 1
ATOM 16692 C C . ASN B 1 835 ? 6.599 -54.985 3.097 1 95.4 835 ASN B C 1
ATOM 16694 O O . ASN B 1 835 ? 6.115 -55.267 4.194 1 95.4 835 ASN B O 1
ATOM 16698 N N . PHE B 1 836 ? 7.562 -54.24 2.96 1 96.23 836 PHE B N 1
ATOM 16699 C CA . PHE B 1 836 ? 8.206 -53.582 4.09 1 96.23 836 PHE B CA 1
ATOM 16700 C C . PHE B 1 836 ? 7.229 -52.657 4.807 1 96.23 836 PHE B C 1
ATOM 16702 O O . PHE B 1 836 ? 7.112 -52.699 6.033 1 96.23 836 PHE B O 1
ATOM 16709 N N . LEU B 1 837 ? 6.586 -51.779 4.04 1 97.19 837 LEU B N 1
ATOM 16710 C CA . LEU B 1 837 ? 5.656 -50.818 4.622 1 97.19 837 LEU B CA 1
ATOM 16711 C C . LEU B 1 837 ? 4.511 -51.532 5.333 1 97.19 837 LEU B C 1
ATOM 16713 O O . LEU B 1 837 ? 4.1 -51.123 6.421 1 97.19 837 LEU B O 1
ATOM 16717 N N . GLN B 1 838 ? 4.029 -52.592 4.687 1 95.7 838 GLN B N 1
ATOM 16718 C CA . GLN B 1 838 ? 2.946 -53.368 5.283 1 95.7 838 GLN B CA 1
ATOM 16719 C C . GLN B 1 838 ? 3.388 -54.015 6.592 1 95.7 838 GLN B C 1
ATOM 16721 O O . GLN B 1 838 ? 2.667 -53.964 7.59 1 95.7 838 GLN B O 1
ATOM 16726 N N . ALA B 1 839 ? 4.539 -54.589 6.56 1 95.05 839 ALA B N 1
ATOM 16727 C CA . ALA B 1 839 ? 5.063 -55.253 7.75 1 95.05 839 ALA B CA 1
ATOM 16728 C C . ALA B 1 839 ? 5.273 -54.257 8.887 1 95.05 839 ALA B C 1
ATOM 16730 O O . ALA B 1 839 ? 4.937 -54.54 10.039 1 95.05 839 ALA B O 1
ATOM 16731 N N . GLN B 1 840 ? 5.818 -53.121 8.588 1 95.66 840 GLN B N 1
ATOM 16732 C CA . GLN B 1 840 ? 6.062 -52.095 9.595 1 95.66 840 GLN B CA 1
ATOM 16733 C C . GLN B 1 840 ? 4.752 -51.559 10.164 1 95.66 840 GLN B C 1
ATOM 16735 O O . GLN B 1 840 ? 4.656 -51.284 11.362 1 95.66 840 GLN B O 1
ATOM 16740 N N . TRP B 1 841 ? 3.786 -51.38 9.274 1 95.41 841 TRP B N 1
ATOM 16741 C CA . TRP B 1 841 ? 2.5 -50.84 9.704 1 95.41 841 TRP B CA 1
ATOM 16742 C C . TRP B 1 841 ? 1.833 -51.764 10.718 1 95.41 841 TRP B C 1
ATOM 16744 O O . TRP B 1 841 ? 1.237 -51.3 11.692 1 95.41 841 TRP B O 1
ATOM 16754 N N . GLU B 1 842 ? 1.927 -53.053 10.549 1 93.71 842 GLU B N 1
ATOM 16755 C CA . GLU B 1 842 ? 1.255 -54.043 11.386 1 93.71 842 GLU B CA 1
ATOM 16756 C C . GLU B 1 842 ? 1.838 -54.06 12.796 1 93.71 842 GLU B C 1
ATOM 16758 O O . GLU B 1 842 ? 1.131 -54.358 13.762 1 93.71 842 GLU B O 1
ATOM 16763 N N . ILE B 1 843 ? 3.079 -53.659 12.936 1 92.24 843 ILE B N 1
ATOM 16764 C CA . ILE B 1 843 ? 3.721 -53.816 14.237 1 92.24 843 ILE B CA 1
ATOM 16765 C C . ILE B 1 843 ? 3.892 -52.449 14.895 1 92.24 843 ILE B C 1
ATOM 16767 O O . ILE B 1 843 ? 4.053 -52.356 16.115 1 92.24 843 ILE B O 1
ATOM 16771 N N . GLU B 1 844 ? 3.879 -51.384 14.182 1 93.04 844 GLU B N 1
ATOM 16772 C CA . GLU B 1 844 ? 4.231 -50.059 14.683 1 93.04 844 GLU B CA 1
ATOM 16773 C C . GLU B 1 844 ? 3.074 -49.438 15.462 1 93.04 844 GLU B C 1
ATOM 16775 O O . GLU B 1 844 ? 1.934 -49.434 14.992 1 93.04 844 GLU B O 1
ATOM 16780 N N . GLU B 1 845 ? 3.466 -48.875 16.686 1 87.89 845 GLU B N 1
ATOM 16781 C CA . GLU B 1 845 ? 2.441 -48.259 17.522 1 87.89 845 GLU B CA 1
ATOM 16782 C C . GLU B 1 845 ? 2.716 -46.772 17.728 1 87.89 845 GLU B C 1
ATOM 16784 O O . GLU B 1 845 ? 1.821 -46.017 18.113 1 87.89 845 GLU B O 1
ATOM 16789 N N . ASN B 1 846 ? 4.009 -46.541 17.445 1 88.41 846 ASN B N 1
ATOM 16790 C CA . ASN B 1 846 ? 4.356 -45.138 17.644 1 88.41 846 ASN B CA 1
ATOM 16791 C C . ASN B 1 846 ? 3.615 -44.232 16.665 1 88.41 846 ASN B C 1
ATOM 16793 O O . ASN B 1 846 ? 3.666 -44.447 15.453 1 88.41 846 ASN B O 1
ATOM 16797 N N . HIS B 1 847 ? 3.005 -43.177 17.093 1 85.94 847 HIS B N 1
ATOM 16798 C CA . HIS B 1 847 ? 2.139 -42.33 16.28 1 85.94 847 HIS B CA 1
ATOM 16799 C C . HIS B 1 847 ? 2.931 -41.618 15.189 1 85.94 847 HIS B C 1
ATOM 16801 O O . HIS B 1 847 ? 2.461 -41.494 14.056 1 85.94 847 HIS B O 1
ATOM 16807 N N . SER B 1 848 ? 4.108 -41.073 15.486 1 87.48 848 SER B N 1
ATOM 16808 C CA . SER B 1 848 ? 4.891 -40.312 14.518 1 87.48 848 SER B CA 1
ATOM 16809 C C . SER B 1 848 ? 5.418 -41.21 13.404 1 87.48 848 SER B C 1
ATOM 16811 O O . SER B 1 848 ? 5.499 -40.792 12.248 1 87.48 848 SER B O 1
ATOM 16813 N N . VAL B 1 849 ? 5.768 -42.376 13.743 1 91.71 849 VAL B N 1
ATOM 16814 C CA . VAL B 1 849 ? 6.263 -43.325 12.751 1 91.71 849 VAL B CA 1
ATOM 16815 C C . VAL B 1 849 ? 5.111 -43.799 11.869 1 91.71 849 VAL B C 1
ATOM 16817 O O . VAL B 1 849 ? 5.268 -43.939 10.653 1 91.71 849 VAL B O 1
ATOM 16820 N N . ARG B 1 850 ? 4.03 -43.998 12.464 1 92.1 850 ARG B N 1
ATOM 16821 C CA . ARG B 1 850 ? 2.842 -44.405 11.72 1 92.1 850 ARG B CA 1
ATOM 16822 C C . ARG B 1 850 ? 2.437 -43.337 10.71 1 92.1 850 ARG B C 1
ATOM 16824 O O . ARG B 1 850 ? 1.999 -43.656 9.603 1 92.1 850 ARG B O 1
ATOM 16831 N N . GLU B 1 851 ? 2.59 -42.17 11.14 1 91.88 851 GLU B N 1
ATOM 16832 C CA . GLU B 1 851 ? 2.297 -41.077 10.217 1 91.88 851 GLU B CA 1
ATOM 16833 C C . GLU B 1 851 ? 3.196 -41.14 8.985 1 91.88 851 GLU B C 1
ATOM 16835 O O . GLU B 1 851 ? 2.73 -40.951 7.86 1 91.88 851 GLU B O 1
ATOM 16840 N N . VAL B 1 852 ? 4.498 -41.35 9.204 1 93.03 852 VAL B N 1
ATOM 16841 C CA . VAL B 1 852 ? 5.443 -41.431 8.096 1 93.03 852 VAL B CA 1
ATOM 16842 C C . VAL B 1 852 ? 5.104 -42.631 7.214 1 93.03 852 VAL B C 1
ATOM 16844 O O . VAL B 1 852 ? 5.128 -42.532 5.985 1 93.03 852 VAL B O 1
ATOM 16847 N N . LEU B 1 853 ? 4.772 -43.736 7.812 1 95.51 853 LEU B N 1
ATOM 16848 C CA . LEU B 1 853 ? 4.401 -44.936 7.07 1 95.51 853 LEU B CA 1
ATOM 16849 C C . LEU B 1 853 ? 3.184 -44.676 6.19 1 95.51 853 LEU B C 1
ATOM 16851 O O . LEU B 1 853 ? 3.18 -45.03 5.008 1 95.51 853 LEU B O 1
ATOM 16855 N N . PHE B 1 854 ? 2.245 -44.047 6.74 1 94.69 854 PHE B N 1
ATOM 16856 C CA . PHE B 1 854 ? 1.013 -43.753 6.018 1 94.69 854 PHE B CA 1
ATOM 16857 C C . PHE B 1 854 ? 1.274 -42.777 4.877 1 94.69 854 PHE B C 1
ATOM 16859 O O . PHE B 1 854 ? 0.796 -42.978 3.759 1 94.69 854 PHE B O 1
ATOM 16866 N N . THR B 1 855 ? 2.007 -41.755 5.218 1 92.85 855 THR B N 1
ATOM 16867 C CA . THR B 1 855 ? 2.311 -40.735 4.221 1 92.85 855 THR B CA 1
ATOM 16868 C C . THR B 1 855 ? 3.075 -41.338 3.045 1 92.85 855 THR B C 1
ATOM 16870 O O . THR B 1 855 ? 2.779 -41.039 1.887 1 92.85 855 THR B O 1
ATOM 16873 N N . GLU B 1 856 ? 4.077 -42.16 3.348 1 94.94 856 GLU B N 1
ATOM 16874 C CA . GLU B 1 856 ? 4.858 -42.792 2.289 1 94.94 856 GLU B CA 1
ATOM 16875 C C . GLU B 1 856 ? 3.996 -43.736 1.456 1 94.94 856 GLU B C 1
ATOM 16877 O O . GLU B 1 856 ? 4.204 -43.871 0.248 1 94.94 856 GLU B O 1
ATOM 16882 N N . SER B 1 857 ? 3.058 -44.377 2.027 1 95.24 857 SER B N 1
ATOM 16883 C CA . SER B 1 857 ? 2.143 -45.257 1.307 1 95.24 857 SER B CA 1
ATOM 16884 C C . SER B 1 857 ? 1.204 -44.462 0.407 1 95.24 857 SER B C 1
ATOM 16886 O O . SER B 1 857 ? 0.921 -44.872 -0.72 1 95.24 857 SER B O 1
ATOM 16888 N N . MET B 1 858 ? 0.761 -43.427 0.899 1 93.78 858 MET B N 1
ATOM 16889 C CA . MET B 1 858 ? -0.103 -42.552 0.111 1 93.78 858 MET B CA 1
ATOM 16890 C C . MET B 1 858 ? 0.638 -42.007 -1.105 1 93.78 858 MET B C 1
ATOM 16892 O O . MET B 1 858 ? 0.088 -41.968 -2.207 1 93.78 858 MET B O 1
ATOM 16896 N N . GLU B 1 859 ? 1.839 -41.59 -0.825 1 91.37 859 GLU B N 1
ATOM 16897 C CA . GLU B 1 859 ? 2.647 -41.065 -1.921 1 91.37 859 GLU B CA 1
ATOM 16898 C C . GLU B 1 859 ? 2.945 -42.147 -2.955 1 91.37 859 GLU B C 1
ATOM 16900 O O . GLU B 1 859 ? 2.985 -41.872 -4.156 1 91.37 859 GLU B O 1
ATOM 16905 N N . LEU B 1 860 ? 3.222 -43.3 -2.49 1 92.87 860 LEU B N 1
ATOM 16906 C CA . LEU B 1 860 ? 3.457 -44.427 -3.387 1 92.87 860 LEU B CA 1
ATOM 16907 C C . LEU B 1 860 ? 2.272 -44.632 -4.324 1 92.87 860 LEU B C 1
ATOM 16909 O O . LEU B 1 860 ? 2.453 -44.81 -5.531 1 92.87 860 LEU B O 1
ATOM 16913 N N . PHE B 1 861 ? 1.055 -44.548 -3.875 1 91.55 861 PHE B N 1
ATOM 16914 C CA . PHE B 1 861 ? -0.146 -44.704 -4.687 1 91.55 861 PHE B CA 1
ATOM 16915 C C . PHE B 1 861 ? -0.328 -43.512 -5.619 1 91.55 861 PHE B C 1
ATOM 16917 O O . PHE B 1 861 ? -0.701 -43.678 -6.783 1 91.55 861 PHE B O 1
ATOM 16924 N N . SER B 1 862 ? -0.128 -42.397 -5.039 1 89.68 862 SER B N 1
ATOM 16925 C CA . SER B 1 862 ? -0.272 -41.187 -5.842 1 89.68 862 SER B CA 1
ATOM 16926 C C . SER B 1 862 ? 0.676 -41.2 -7.036 1 89.68 862 SER B C 1
ATOM 16928 O O . SER B 1 862 ? 0.304 -40.785 -8.136 1 89.68 862 SER B O 1
ATOM 16930 N N . ASP B 1 863 ? 1.886 -41.757 -6.8 1 85.72 863 ASP B N 1
ATOM 16931 C CA . ASP B 1 863 ? 2.91 -41.779 -7.84 1 85.72 863 ASP B CA 1
ATOM 16932 C C . ASP B 1 863 ? 2.631 -42.879 -8.862 1 85.72 863 ASP B C 1
ATOM 16934 O O . ASP B 1 863 ? 2.971 -42.74 -10.039 1 85.72 863 ASP B O 1
ATOM 16938 N N . ASP B 1 864 ? 2.062 -43.988 -8.408 1 87.04 864 ASP B N 1
ATOM 16939 C CA . ASP B 1 864 ? 1.808 -45.16 -9.24 1 87.04 864 ASP B CA 1
ATOM 16940 C C . ASP B 1 864 ? 0.492 -45.832 -8.854 1 87.04 864 ASP B C 1
ATOM 16942 O O . ASP B 1 864 ? 0.492 -46.906 -8.249 1 87.04 864 ASP B O 1
ATOM 16946 N N . PRO B 1 865 ? -0.599 -45.237 -9.29 1 89.06 865 PRO B N 1
ATOM 16947 C CA . PRO B 1 865 ? -1.9 -45.777 -8.89 1 89.06 865 PRO B CA 1
ATOM 16948 C C . PRO B 1 865 ? -2.26 -47.062 -9.633 1 89.06 865 PRO B C 1
ATOM 16950 O O . PRO B 1 865 ? -2.858 -47.009 -10.711 1 89.06 865 PRO B O 1
ATOM 16953 N N . GLU B 1 866 ? -1.855 -48.127 -9.2 1 88.54 866 GLU B N 1
ATOM 16954 C CA . GLU B 1 866 ? -2.143 -49.455 -9.734 1 88.54 866 GLU B CA 1
ATOM 16955 C C . GLU B 1 866 ? -2.877 -50.314 -8.708 1 88.54 866 GLU B C 1
ATOM 16957 O O . GLU B 1 866 ? -3.08 -49.892 -7.568 1 88.54 866 GLU B O 1
ATOM 16962 N N . SER B 1 867 ? -3.323 -51.432 -9.134 1 91.93 867 SER B N 1
ATOM 16963 C CA . SER B 1 867 ? -4.121 -52.31 -8.284 1 91.93 867 SER B CA 1
ATOM 16964 C C . SER B 1 867 ? -3.362 -52.695 -7.019 1 91.93 867 SER B C 1
ATOM 16966 O O . SER B 1 867 ? -3.928 -52.692 -5.924 1 91.93 867 SER B O 1
ATOM 16968 N N . VAL B 1 868 ? -2.045 -52.902 -7.126 1 92.11 868 VAL B N 1
ATOM 16969 C CA . VAL B 1 868 ? -1.244 -53.374 -6.002 1 92.11 868 VAL B CA 1
ATOM 16970 C C . VAL B 1 868 ? -1.071 -52.251 -4.982 1 92.11 868 VAL B C 1
ATOM 16972 O O . VAL B 1 868 ? -1.196 -52.475 -3.775 1 92.11 868 VAL B O 1
ATOM 16975 N N . THR B 1 869 ? -0.737 -51.077 -5.435 1 93.36 869 THR B N 1
ATOM 16976 C CA . THR B 1 869 ? -0.524 -49.95 -4.534 1 93.36 869 THR B CA 1
ATOM 16977 C C . THR B 1 869 ? -1.839 -49.513 -3.894 1 93.36 869 THR B C 1
ATOM 16979 O O . THR B 1 869 ? -1.86 -49.077 -2.741 1 93.36 869 THR B O 1
ATOM 16982 N N . TRP B 1 870 ? -2.957 -49.67 -4.646 1 95.35 870 TRP B N 1
ATOM 16983 C CA . TRP B 1 870 ? -4.266 -49.357 -4.082 1 95.35 870 TRP B CA 1
ATOM 16984 C C . TRP B 1 870 ? -4.621 -50.327 -2.96 1 95.35 870 TRP B C 1
ATOM 16986 O O . TRP B 1 870 ? -5.046 -49.908 -1.88 1 95.35 870 TRP B O 1
ATOM 16996 N N . SER B 1 871 ? -4.444 -51.612 -3.289 1 95.86 871 SER B N 1
ATOM 16997 C CA . SER B 1 871 ? -4.757 -52.619 -2.281 1 95.86 871 SER B CA 1
ATOM 16998 C C . SER B 1 871 ? -3.996 -52.359 -0.985 1 95.86 871 SER B C 1
ATOM 17000 O O . SER B 1 871 ? -4.537 -52.548 0.107 1 95.86 871 SER B O 1
ATOM 17002 N N . HIS B 1 872 ? -2.792 -51.994 -1.127 1 96.01 872 HIS B N 1
ATOM 17003 C CA . HIS B 1 872 ? -1.975 -51.679 0.04 1 96.01 872 HIS B CA 1
ATOM 17004 C C . HIS B 1 872 ? -2.53 -50.474 0.792 1 96.01 872 HIS B C 1
ATOM 17006 O O . HIS B 1 872 ? -2.735 -50.536 2.006 1 96.01 872 HIS B O 1
ATOM 17012 N N . LEU B 1 873 ? -2.753 -49.391 0.107 1 95.95 873 LEU B N 1
ATOM 17013 C CA . LEU B 1 873 ? -3.267 -48.185 0.747 1 95.95 873 LEU B CA 1
ATOM 17014 C C . LEU B 1 873 ? -4.631 -48.443 1.379 1 95.95 873 LEU B C 1
ATOM 17016 O O . LEU B 1 873 ? -4.898 -47.992 2.495 1 95.95 873 LEU B O 1
ATOM 17020 N N . ALA B 1 874 ? -5.523 -49.174 0.627 1 96.28 874 ALA B N 1
ATOM 17021 C CA . ALA B 1 874 ? -6.853 -49.509 1.129 1 96.28 874 ALA B CA 1
ATOM 17022 C C . ALA B 1 874 ? -6.765 -50.298 2.432 1 96.28 874 ALA B C 1
ATOM 17024 O O . ALA B 1 874 ? -7.548 -50.071 3.357 1 96.28 874 ALA B O 1
ATOM 17025 N N . SER B 1 875 ? -5.801 -51.196 2.437 1 95.84 875 SER B N 1
ATOM 17026 C CA . SER B 1 875 ? -5.592 -51.974 3.654 1 95.84 875 SER B CA 1
ATOM 17027 C C . SER B 1 875 ? -5.208 -51.077 4.825 1 95.84 875 SER B C 1
ATOM 17029 O O . SER B 1 875 ? -5.717 -51.245 5.935 1 95.84 875 SER B O 1
ATOM 17031 N N . LEU B 1 876 ? -4.384 -50.116 4.642 1 95.57 876 LEU B N 1
ATOM 17032 C CA . LEU B 1 876 ? -3.953 -49.203 5.695 1 95.57 876 LEU B CA 1
ATOM 17033 C C . LEU B 1 876 ? -5.121 -48.359 6.195 1 95.57 876 LEU B C 1
ATOM 17035 O O . LEU B 1 876 ? -5.289 -48.177 7.403 1 95.57 876 LEU B O 1
ATOM 17039 N N . ILE B 1 877 ? -5.899 -47.845 5.229 1 94.84 877 ILE B N 1
ATOM 17040 C CA . ILE B 1 877 ? -7.031 -47.003 5.599 1 94.84 877 ILE B CA 1
ATOM 17041 C C . ILE B 1 877 ? -8.033 -47.814 6.417 1 94.84 877 ILE B C 1
ATOM 17043 O O . ILE B 1 877 ? -8.568 -47.327 7.416 1 94.84 877 ILE B O 1
ATOM 17047 N N . SER B 1 878 ? -8.264 -49.045 5.998 1 94.54 878 SER B N 1
ATOM 17048 C CA . SER B 1 878 ? -9.213 -49.908 6.693 1 94.54 878 SER B CA 1
ATOM 17049 C C . SER B 1 878 ? -8.748 -50.212 8.113 1 94.54 878 SER B C 1
ATOM 17051 O O . SER B 1 878 ? -9.566 -50.467 8.999 1 94.54 878 SER B O 1
ATOM 17053 N N . MET B 1 879 ? -7.454 -50.126 8.374 1 93.68 879 MET B N 1
ATOM 17054 C CA . MET B 1 879 ? -6.889 -50.498 9.667 1 93.68 879 MET B CA 1
ATOM 17055 C C . MET B 1 879 ? -6.759 -49.28 10.575 1 93.68 879 MET B C 1
ATOM 17057 O O . MET B 1 879 ? -6.331 -49.4 11.725 1 93.68 879 MET B O 1
ATOM 17061 N N . LEU B 1 880 ? -7.061 -48.136 10.115 1 93.14 880 LEU B N 1
ATOM 17062 C CA . LEU B 1 880 ? -6.96 -46.936 10.938 1 93.14 880 LEU B CA 1
ATOM 17063 C C . LEU B 1 880 ? -7.878 -47.031 12.152 1 93.14 880 LEU B C 1
ATOM 17065 O O . LEU B 1 880 ? -9.004 -47.523 12.048 1 93.14 880 LEU B O 1
ATOM 17069 N N . THR B 1 881 ? -7.364 -46.615 13.298 1 89.94 881 THR B N 1
ATOM 17070 C CA . THR B 1 881 ? -8.12 -46.571 14.545 1 89.94 881 THR B CA 1
ATOM 17071 C C . THR B 1 881 ? -8.308 -45.13 15.012 1 89.94 881 THR B C 1
ATOM 17073 O O . THR B 1 881 ? -7.697 -44.21 14.466 1 89.94 881 THR B O 1
ATOM 17076 N N . PRO B 1 882 ? -9.075 -44.914 15.966 1 88.78 882 PRO B N 1
ATOM 17077 C CA . PRO B 1 882 ? -9.296 -43.55 16.451 1 88.78 882 PRO B CA 1
ATOM 17078 C C . PRO B 1 882 ? -8.007 -42.87 16.908 1 88.78 882 PRO B C 1
ATOM 17080 O O . PRO B 1 882 ? -7.9 -41.642 16.853 1 88.78 882 PRO B O 1
ATOM 17083 N N . LYS B 1 883 ? -7.058 -43.677 17.255 1 84.35 883 LYS B N 1
ATOM 17084 C CA . LYS B 1 883 ? -5.773 -43.113 17.657 1 84.35 883 LYS B CA 1
ATOM 17085 C C . LYS B 1 883 ? -5.044 -42.502 16.463 1 84.35 883 LYS B C 1
ATOM 17087 O O . LYS B 1 883 ? -4.173 -41.647 16.633 1 84.35 883 LYS B O 1
ATOM 17092 N N . ASP B 1 884 ? -5.539 -43.012 15.233 1 88.91 884 ASP B N 1
ATOM 17093 C CA . ASP B 1 884 ? -4.901 -42.561 14 1 88.91 884 ASP B CA 1
ATOM 17094 C C . ASP B 1 884 ? -5.726 -41.469 13.323 1 88.91 884 ASP B C 1
ATOM 17096 O O . ASP B 1 884 ? -5.558 -41.206 12.13 1 88.91 884 ASP B O 1
ATOM 17100 N N . GLU B 1 885 ? -6.609 -40.958 14.026 1 87.05 885 GLU B N 1
ATOM 17101 C CA . GLU B 1 885 ? -7.592 -40.094 13.38 1 87.05 885 GLU B CA 1
ATOM 17102 C C . GLU B 1 885 ? -6.916 -38.934 12.654 1 87.05 885 GLU B C 1
ATOM 17104 O O . GLU B 1 885 ? -7.386 -38.494 11.603 1 87.05 885 GLU B O 1
ATOM 17109 N N . HIS B 1 886 ? -5.752 -38.454 13.175 1 81.77 886 HIS B N 1
ATOM 17110 C CA . HIS B 1 886 ? -5.077 -37.304 12.583 1 81.77 886 HIS B CA 1
ATOM 17111 C C . HIS B 1 886 ? -4.569 -37.625 11.181 1 81.77 886 HIS B C 1
ATOM 17113 O O . HIS B 1 886 ? -4.297 -36.717 10.392 1 81.77 886 HIS B O 1
ATOM 17119 N N . LEU B 1 887 ? -4.412 -38.863 10.807 1 88 887 LEU B N 1
ATOM 17120 C CA . LEU B 1 887 ? -3.944 -39.285 9.491 1 88 887 LEU B CA 1
ATOM 17121 C C . LEU B 1 887 ? -5.041 -39.118 8.445 1 88 887 LEU B C 1
ATOM 17123 O O . LEU B 1 887 ? -4.757 -39.046 7.247 1 88 887 LEU B O 1
ATOM 17127 N N . PHE B 1 888 ? -6.301 -39.155 9.057 1 86.91 888 PHE B N 1
ATOM 17128 C CA . PHE B 1 888 ? -7.454 -38.938 8.19 1 86.91 888 PHE B CA 1
ATOM 17129 C C . PHE B 1 888 ? -7.626 -37.456 7.88 1 86.91 888 PHE B C 1
ATOM 17131 O O . PHE B 1 888 ? -8.528 -36.805 8.412 1 86.91 888 PHE B O 1
ATOM 17138 N N . SER B 1 889 ? -6.708 -36.867 7.167 1 78.27 889 SER B N 1
ATOM 17139 C CA . SER B 1 889 ? -6.562 -35.429 6.965 1 78.27 889 SER B CA 1
ATOM 17140 C C . SER B 1 889 ? -7.147 -34.998 5.624 1 78.27 889 SER B C 1
ATOM 17142 O O . SER B 1 889 ? -7.604 -35.835 4.842 1 78.27 889 SER B O 1
ATOM 17144 N N . ASN B 1 890 ? -7.047 -33.717 5.357 1 78.3 890 ASN B N 1
ATOM 17145 C CA . ASN B 1 890 ? -7.488 -33.107 4.107 1 78.3 890 ASN B CA 1
ATOM 17146 C C . ASN B 1 890 ? -6.679 -33.618 2.918 1 78.3 890 ASN B C 1
ATOM 17148 O O . ASN B 1 890 ? -7.188 -33.683 1.798 1 78.3 890 ASN B O 1
ATOM 17152 N N . LYS B 1 891 ? -5.526 -34.112 3.248 1 84.55 891 LYS B N 1
ATOM 17153 C CA . LYS B 1 891 ? -4.699 -34.646 2.17 1 84.55 891 LYS B CA 1
ATOM 17154 C C . LYS B 1 891 ? -5.292 -35.935 1.608 1 84.55 891 LYS B C 1
ATOM 17156 O O . LYS B 1 891 ? -5.234 -36.176 0.4 1 84.55 891 LYS B O 1
ATOM 17161 N N . LEU B 1 892 ? -5.794 -36.66 2.442 1 89.88 892 LEU B N 1
ATOM 17162 C CA . LEU B 1 892 ? -6.411 -37.907 2.004 1 89.88 892 LEU B CA 1
ATOM 17163 C C . LEU B 1 892 ? -7.63 -37.633 1.13 1 89.88 892 LEU B C 1
ATOM 17165 O O . LEU B 1 892 ? -7.811 -38.272 0.091 1 89.88 892 LEU B O 1
ATOM 17169 N N . PHE B 1 893 ? -8.36 -36.665 1.432 1 89.36 893 PHE B N 1
ATOM 17170 C CA . PHE B 1 893 ? -9.56 -36.347 0.667 1 89.36 893 PHE B CA 1
ATOM 17171 C C . PHE B 1 893 ? -9.196 -35.713 -0.67 1 89.36 893 PHE B C 1
ATOM 17173 O O . PHE B 1 893 ? -9.882 -35.929 -1.672 1 89.36 893 PHE B O 1
ATOM 17180 N N . SER B 1 894 ? -8.158 -35.031 -0.64 1 87.32 894 SER B N 1
ATOM 17181 C CA . SER B 1 894 ? -7.685 -34.48 -1.906 1 87.32 894 SER B CA 1
ATOM 17182 C C . SER B 1 894 ? -7.227 -35.584 -2.852 1 87.32 894 SER B C 1
ATOM 17184 O O . SER B 1 894 ? -7.315 -35.439 -4.073 1 87.32 894 SER B O 1
ATOM 17186 N N . LEU B 1 895 ? -6.669 -36.641 -2.277 1 90.37 895 LEU B N 1
ATOM 17187 C CA . LEU B 1 895 ? -6.21 -37.773 -3.075 1 90.37 895 LEU B CA 1
ATOM 17188 C C . LEU B 1 895 ? -7.38 -38.447 -3.785 1 90.37 895 LEU B C 1
ATOM 17190 O O . LEU B 1 895 ? -7.215 -39.001 -4.874 1 90.37 895 LEU B O 1
ATOM 17194 N N . ILE B 1 896 ? -8.567 -38.31 -3.3 1 90.09 896 ILE B N 1
ATOM 17195 C CA . ILE B 1 896 ? -9.752 -38.906 -3.908 1 90.09 896 ILE B CA 1
ATOM 17196 C C . ILE B 1 896 ? -10.003 -38.276 -5.276 1 90.09 896 ILE B C 1
ATOM 17198 O O . ILE B 1 896 ? -10.288 -38.98 -6.247 1 90.09 896 ILE B O 1
ATOM 17202 N N . LYS B 1 897 ? -9.812 -37.056 -5.384 1 85.69 897 LYS B N 1
ATOM 17203 C CA . LYS B 1 897 ? -10.055 -36.334 -6.629 1 85.69 897 LYS B CA 1
ATOM 17204 C C . LYS B 1 897 ? -9.065 -36.755 -7.711 1 85.69 897 LYS B C 1
ATOM 17206 O O . LYS B 1 897 ? -9.381 -36.709 -8.902 1 85.69 897 LYS B O 1
ATOM 17211 N N . LEU B 1 898 ? -7.933 -37.286 -7.242 1 86.17 898 LEU B N 1
ATOM 17212 C CA . LEU B 1 898 ? -6.875 -37.632 -8.185 1 86.17 898 LEU B CA 1
ATOM 17213 C C . LEU B 1 898 ? -6.836 -39.137 -8.431 1 86.17 898 LEU B C 1
ATOM 17215 O O . LEU B 1 898 ? -6.063 -39.614 -9.265 1 86.17 898 LEU B O 1
ATOM 17219 N N . THR B 1 899 ? -7.701 -39.832 -7.786 1 91.93 899 THR B N 1
ATOM 17220 C CA . THR B 1 899 ? -7.726 -41.287 -7.881 1 91.93 899 THR B CA 1
ATOM 17221 C C . THR B 1 899 ? -8.369 -41.732 -9.191 1 91.93 899 THR B C 1
ATOM 17223 O O . THR B 1 899 ? -9.404 -41.197 -9.594 1 91.93 899 THR B O 1
ATOM 17226 N N . PRO B 1 900 ? -7.712 -42.7 -9.883 1 90.38 900 PRO B N 1
ATOM 17227 C CA . PRO B 1 900 ? -8.282 -43.225 -11.126 1 90.38 900 PRO B CA 1
ATOM 17228 C C . PRO B 1 900 ? -9.702 -43.755 -10.947 1 90.38 900 PRO B C 1
ATOM 17230 O O . PRO B 1 900 ? -10.086 -44.141 -9.84 1 90.38 900 PRO B O 1
ATOM 17233 N N . ASN B 1 901 ? -10.522 -43.813 -11.996 1 91 901 ASN B N 1
ATOM 17234 C CA . ASN B 1 901 ? -11.936 -44.171 -11.984 1 91 901 ASN B CA 1
ATOM 17235 C C . ASN B 1 901 ? -12.153 -45.582 -11.446 1 91 901 ASN B C 1
ATOM 17237 O O . ASN B 1 901 ? -13.167 -45.857 -10.802 1 91 901 ASN B O 1
ATOM 17241 N N . GLU B 1 902 ? -11.113 -46.393 -11.619 1 91.45 902 GLU B N 1
ATOM 17242 C CA . GLU B 1 902 ? -11.249 -47.796 -11.239 1 91.45 902 GLU B CA 1
ATOM 17243 C C . GLU B 1 902 ? -11.276 -47.956 -9.722 1 91.45 902 GLU B C 1
ATOM 17245 O O . GLU B 1 902 ? -11.84 -48.923 -9.204 1 91.45 902 GLU B O 1
ATOM 17250 N N . TYR B 1 903 ? -10.793 -46.936 -9.015 1 94.22 903 TYR B N 1
ATOM 17251 C CA . TYR B 1 903 ? -10.609 -47.141 -7.583 1 94.22 903 TYR B CA 1
ATOM 17252 C C . TYR B 1 903 ? -11.423 -46.134 -6.779 1 94.22 903 TYR B C 1
ATOM 17254 O O . TYR B 1 903 ? -11.559 -46.266 -5.561 1 94.22 903 TYR B O 1
ATOM 17262 N N . VAL B 1 904 ? -11.969 -45.135 -7.42 1 94.06 904 VAL B N 1
ATOM 17263 C CA . VAL B 1 904 ? -12.512 -43.983 -6.707 1 94.06 904 VAL B CA 1
ATOM 17264 C C . VAL B 1 904 ? -13.766 -44.395 -5.94 1 94.06 904 VAL B C 1
ATOM 17266 O O . VAL B 1 904 ? -13.993 -43.938 -4.817 1 94.06 904 VAL B O 1
ATOM 17269 N N . ALA B 1 905 ? -14.649 -45.199 -6.485 1 94.23 905 ALA B N 1
ATOM 17270 C CA . ALA B 1 905 ? -15.867 -45.638 -5.809 1 94.23 905 ALA B CA 1
ATOM 17271 C C . ALA B 1 905 ? -15.54 -46.386 -4.52 1 94.23 905 ALA B C 1
ATOM 17273 O O . ALA B 1 905 ? -16.135 -46.121 -3.473 1 94.23 905 ALA B O 1
ATOM 17274 N N . ASP B 1 906 ? -14.545 -47.27 -4.616 1 95 906 ASP B N 1
ATOM 17275 C CA . ASP B 1 906 ? -14.124 -48.026 -3.441 1 95 906 ASP B CA 1
ATOM 17276 C C . ASP B 1 906 ? -13.486 -47.111 -2.398 1 95 906 ASP B C 1
ATOM 17278 O O . ASP B 1 906 ? -13.659 -47.316 -1.195 1 95 906 ASP B O 1
ATOM 17282 N N . PHE B 1 907 ? -12.766 -46.242 -2.891 1 95.25 907 PHE B N 1
ATOM 17283 C CA . PHE B 1 907 ? -12.14 -45.268 -2.005 1 95.25 907 PHE B CA 1
ATOM 17284 C C . PHE B 1 907 ? -13.193 -44.496 -1.218 1 95.25 907 PHE B C 1
ATOM 17286 O O . PHE B 1 907 ? -13.05 -44.297 -0.01 1 95.25 907 PHE B O 1
ATOM 17293 N N . MET B 1 908 ? -14.248 -44.135 -1.887 1 94.93 908 MET B N 1
ATOM 17294 C CA . MET B 1 908 ? -15.322 -43.382 -1.246 1 94.93 908 MET B CA 1
ATOM 17295 C C . MET B 1 908 ? -16.014 -44.222 -0.178 1 94.93 908 MET B C 1
ATOM 17297 O O . MET B 1 908 ? -16.277 -43.737 0.924 1 94.93 908 MET B O 1
ATOM 17301 N N . LYS B 1 909 ? -16.317 -45.391 -0.515 1 94.9 909 LYS B N 1
ATOM 17302 C CA . LYS B 1 909 ? -16.952 -46.292 0.443 1 94.9 909 LYS B CA 1
ATOM 17303 C C . LYS B 1 909 ? -16.071 -46.499 1.671 1 94.9 909 LYS B C 1
ATOM 17305 O O . LYS B 1 909 ? -16.558 -46.473 2.803 1 94.9 909 LYS B O 1
ATOM 17310 N N . LEU B 1 910 ? -14.809 -46.667 1.358 1 95.29 910 LEU B N 1
ATOM 17311 C CA . LEU B 1 910 ? -13.851 -46.885 2.437 1 95.29 910 LEU B CA 1
ATOM 17312 C C . LEU B 1 910 ? -13.747 -45.652 3.329 1 95.29 910 LEU B C 1
ATOM 17314 O O . LEU B 1 910 ? -13.659 -45.772 4.553 1 95.29 910 LEU B O 1
ATOM 17318 N N . ALA B 1 911 ? -13.687 -44.492 2.737 1 94.85 911 ALA B N 1
ATOM 17319 C CA . ALA B 1 911 ? -13.606 -43.239 3.485 1 94.85 911 ALA B CA 1
ATOM 17320 C C . ALA B 1 911 ? -14.827 -43.057 4.382 1 94.85 911 ALA B C 1
ATOM 17322 O O . ALA B 1 911 ? -14.694 -42.71 5.558 1 94.85 911 ALA B O 1
ATOM 17323 N N . LEU B 1 912 ? -16.025 -43.332 3.824 1 94.93 912 LEU B N 1
ATOM 17324 C CA . LEU B 1 912 ? -17.249 -43.214 4.608 1 94.93 912 LEU B CA 1
ATOM 17325 C C . LEU B 1 912 ? -17.261 -44.223 5.751 1 94.93 912 LEU B C 1
ATOM 17327 O O . LEU B 1 912 ? -17.647 -43.89 6.874 1 94.93 912 LEU B O 1
ATOM 17331 N N . TYR B 1 913 ? -16.857 -45.384 5.412 1 94.87 913 TYR B N 1
ATOM 17332 C CA . TYR B 1 913 ? -16.777 -46.431 6.424 1 94.87 913 TYR B CA 1
ATOM 17333 C C . TYR B 1 913 ? -15.86 -46.015 7.568 1 94.87 913 TYR B C 1
ATOM 17335 O O . TYR B 1 913 ? -16.175 -46.241 8.738 1 94.87 913 TYR B O 1
ATOM 17343 N N . THR B 1 914 ? -14.768 -45.471 7.296 1 94.81 914 THR B N 1
ATOM 17344 C CA . THR B 1 914 ? -13.807 -45.037 8.303 1 94.81 914 THR B CA 1
ATOM 17345 C C . THR B 1 914 ? -14.388 -43.913 9.156 1 94.81 914 THR B C 1
ATOM 17347 O O . THR B 1 914 ? -14.18 -43.878 10.371 1 94.81 914 THR B O 1
ATOM 17350 N N . ILE B 1 915 ? -15.063 -42.99 8.529 1 93.54 915 ILE B N 1
ATOM 17351 C CA . ILE B 1 915 ? -15.719 -41.915 9.266 1 93.54 915 ILE B CA 1
ATOM 17352 C C . ILE B 1 915 ? -16.719 -42.505 10.258 1 93.54 915 ILE B C 1
ATOM 17354 O O . ILE B 1 915 ? -16.768 -42.092 11.419 1 93.54 915 ILE B O 1
ATOM 17358 N N . ASP B 1 916 ? -17.472 -43.488 9.814 1 93.95 916 ASP B N 1
ATOM 17359 C CA . ASP B 1 916 ? -18.45 -44.15 10.672 1 93.95 916 ASP B CA 1
ATOM 17360 C C . ASP B 1 916 ? -17.765 -44.882 11.824 1 93.95 916 ASP B C 1
ATOM 17362 O O . ASP B 1 916 ? -18.263 -44.879 12.952 1 93.95 916 ASP B O 1
ATOM 17366 N N . LYS B 1 917 ? -16.769 -45.453 11.453 1 93.42 917 LYS B N 1
ATOM 17367 C CA . LYS B 1 917 ? -15.992 -46.137 12.482 1 93.42 917 LYS B CA 1
ATOM 17368 C C . LYS B 1 917 ? -15.502 -45.156 13.543 1 93.42 917 LYS B C 1
ATOM 17370 O O . LYS B 1 917 ? -15.575 -45.441 14.741 1 93.42 917 LYS B O 1
ATOM 17375 N N . PHE B 1 918 ? -15.001 -44.073 13.139 1 92.93 918 PHE B N 1
ATOM 17376 C CA . PHE B 1 918 ? -14.545 -43.031 14.051 1 92.93 918 PHE B CA 1
ATOM 17377 C C . PHE B 1 918 ? -15.702 -42.502 14.89 1 92.93 918 PHE B C 1
ATOM 17379 O O . PHE B 1 918 ? -15.561 -42.309 16.1 1 92.93 918 PHE B O 1
ATOM 17386 N N . ALA B 1 919 ? -16.782 -42.253 14.239 1 90.77 919 ALA B N 1
ATOM 17387 C CA . ALA B 1 919 ? -17.96 -41.742 14.935 1 90.77 919 ALA B CA 1
ATOM 17388 C C . ALA B 1 919 ? -18.479 -42.756 15.951 1 90.77 919 ALA B C 1
ATOM 17390 O O . ALA B 1 919 ? -18.879 -42.386 17.058 1 90.77 919 ALA B O 1
ATOM 17391 N N . GLY B 1 920 ? -18.437 -44.022 15.615 1 91 920 GLY B N 1
ATOM 17392 C CA . GLY B 1 920 ? -18.948 -45.081 16.47 1 91 920 GLY B CA 1
ATOM 17393 C C . GLY B 1 920 ? -18.065 -45.357 17.672 1 91 920 GLY B C 1
ATOM 17394 O O . GLY B 1 920 ? -18.549 -45.798 18.716 1 91 920 GLY B O 1
ATOM 17395 N N . ALA B 1 921 ? -16.849 -45.121 17.515 1 89.77 921 ALA B N 1
ATOM 17396 C CA . ALA B 1 921 ? -15.919 -45.366 18.614 1 89.77 921 ALA B CA 1
ATOM 17397 C C . ALA B 1 921 ? -16.121 -44.357 19.74 1 89.77 921 ALA B C 1
ATOM 17399 O O . ALA B 1 921 ? -15.778 -44.627 20.894 1 89.77 921 ALA B O 1
ATOM 17400 N N . GLY B 1 922 ? -16.691 -43.145 19.544 1 78.93 922 GLY B N 1
ATOM 17401 C CA . GLY B 1 922 ? -17.055 -42.17 20.559 1 78.93 922 GLY B CA 1
ATOM 17402 C C . GLY B 1 922 ? -15.864 -41.404 21.105 1 78.93 922 GLY B C 1
ATOM 17403 O O . GLY B 1 922 ? -16.019 -40.538 21.969 1 78.93 922 GLY B O 1
ATOM 17404 N N . GLU B 1 923 ? -14.643 -41.745 20.688 1 80.15 923 GLU B N 1
ATOM 17405 C CA . GLU B 1 923 ? -13.429 -41.133 21.218 1 80.15 923 GLU B CA 1
ATOM 17406 C C . GLU B 1 923 ? -13.12 -39.817 20.51 1 80.15 923 GLU B C 1
ATOM 17408 O O . GLU B 1 923 ? -12.396 -38.973 21.043 1 80.15 923 GLU B O 1
ATOM 17413 N N . ILE B 1 924 ? -13.668 -39.665 19.333 1 84.41 924 ILE B N 1
ATOM 17414 C CA . ILE B 1 924 ? -13.386 -38.477 18.533 1 84.41 924 ILE B CA 1
ATOM 17415 C C . ILE B 1 924 ? -14.499 -37.45 18.724 1 84.41 924 ILE B C 1
ATOM 17417 O O . ILE B 1 924 ? -15.681 -37.803 18.748 1 84.41 924 ILE B O 1
ATOM 17421 N N . GLY B 1 925 ? -14.209 -36.264 18.951 1 75.48 925 GLY B N 1
ATOM 17422 C CA . GLY B 1 925 ? -15.176 -35.201 19.174 1 75.48 925 GLY B CA 1
ATOM 17423 C C . GLY B 1 925 ? -16.15 -35.03 18.023 1 75.48 925 GLY B C 1
ATOM 17424 O O . GLY B 1 925 ? -15.814 -35.313 16.871 1 75.48 925 GLY B O 1
ATOM 17425 N N . LYS B 1 926 ? -17.252 -34.599 18.188 1 75.76 926 LYS B N 1
ATOM 17426 C CA . LYS B 1 926 ? -18.314 -34.401 17.206 1 75.76 926 LYS B CA 1
ATOM 17427 C C . LYS B 1 926 ? -17.905 -33.374 16.153 1 75.76 926 LYS B C 1
ATOM 17429 O O . LYS B 1 926 ? -18.263 -33.504 14.981 1 75.76 926 LYS B O 1
ATOM 17434 N N . GLY B 1 927 ? -17.2 -32.406 16.672 1 77.23 927 GLY B N 1
ATOM 17435 C CA . GLY B 1 927 ? -16.765 -31.375 15.743 1 77.23 927 GLY B CA 1
ATOM 17436 C C . GLY B 1 927 ? -15.824 -31.895 14.673 1 77.23 927 GLY B C 1
ATOM 17437 O O . GLY B 1 927 ? -15.945 -31.531 13.502 1 77.23 927 GLY B O 1
ATOM 17438 N N . LYS B 1 928 ? -14.981 -32.756 15.063 1 82.73 928 LYS B N 1
ATOM 17439 C CA . LYS B 1 928 ? -14.039 -33.337 14.11 1 82.73 928 LYS B CA 1
ATOM 17440 C C . LYS B 1 928 ? -14.749 -34.274 13.137 1 82.73 928 LYS B C 1
ATOM 17442 O O . LYS B 1 928 ? -14.433 -34.295 11.946 1 82.73 928 LYS B O 1
ATOM 17447 N N . ILE B 1 929 ? -15.629 -34.967 13.639 1 88.88 929 ILE B N 1
ATOM 17448 C CA . ILE B 1 929 ? -16.398 -35.863 12.781 1 88.88 929 ILE B CA 1
ATOM 17449 C C . ILE B 1 929 ? -17.155 -35.051 11.733 1 88.88 929 ILE B C 1
ATOM 17451 O O . ILE B 1 929 ? -17.182 -35.416 10.556 1 88.88 929 ILE B O 1
ATOM 17455 N N . ALA B 1 930 ? -17.75 -33.985 12.238 1 88.78 930 ALA B N 1
ATOM 17456 C CA . ALA B 1 930 ? -18.46 -33.101 11.317 1 88.78 930 ALA B CA 1
ATOM 17457 C C . ALA B 1 930 ? -17.525 -32.574 10.232 1 88.78 930 ALA B C 1
ATOM 17459 O O . ALA B 1 930 ? -17.908 -32.484 9.064 1 88.78 930 ALA B O 1
ATOM 17460 N N . HIS B 1 931 ? -16.354 -32.338 10.681 1 88.99 931 HIS B N 1
ATOM 17461 C CA . HIS B 1 931 ? -15.367 -31.847 9.727 1 88.99 931 HIS B CA 1
ATOM 17462 C C . HIS B 1 931 ? -15.051 -32.899 8.669 1 88.99 931 HIS B C 1
ATOM 17464 O O . HIS B 1 931 ? -14.954 -32.582 7.481 1 88.99 931 HIS B O 1
ATOM 17470 N N . TYR B 1 932 ? -14.873 -34.093 9.066 1 91.71 932 TYR B N 1
ATOM 17471 C CA . TYR B 1 932 ? -14.562 -35.172 8.135 1 91.71 932 TYR B CA 1
ATOM 17472 C C . TYR B 1 932 ? -15.716 -35.406 7.167 1 91.71 932 TYR B C 1
ATOM 17474 O O . TYR B 1 932 ? -15.499 -35.616 5.972 1 91.71 932 TYR B O 1
ATOM 17482 N N . VAL B 1 933 ? -16.886 -35.227 7.664 1 93.52 933 VAL B N 1
ATOM 17483 C CA . VAL B 1 933 ? -18.062 -35.418 6.821 1 93.52 933 VAL B CA 1
ATOM 17484 C C . VAL B 1 933 ? -18.135 -34.307 5.776 1 93.52 933 VAL B C 1
ATOM 17486 O O . VAL B 1 933 ? -18.358 -34.572 4.593 1 93.52 933 VAL B O 1
ATOM 17489 N N . LYS B 1 934 ? -17.971 -33.147 6.316 1 92.13 934 LYS B N 1
ATOM 17490 C CA . LYS B 1 934 ? -17.99 -32.007 5.404 1 92.13 934 LYS B CA 1
ATOM 17491 C C . LYS B 1 934 ? -16.939 -32.161 4.309 1 92.13 934 LYS B C 1
ATOM 17493 O O . LYS B 1 934 ? -17.229 -31.954 3.129 1 92.13 934 LYS B O 1
ATOM 17498 N N . SER B 1 935 ? -15.697 -32.581 4.706 1 91.62 935 SER B N 1
ATOM 17499 C CA . SER B 1 935 ? -14.614 -32.759 3.744 1 91.62 935 SER B CA 1
ATOM 17500 C C . SER B 1 935 ? -14.928 -33.879 2.758 1 91.62 935 SER B C 1
ATOM 17502 O O . SER B 1 935 ? -14.624 -33.77 1.568 1 91.62 935 SER B O 1
ATOM 17504 N N . PHE B 1 936 ? -15.542 -34.896 3.147 1 92.12 936 PHE B N 1
ATOM 17505 C CA . PHE B 1 936 ? -15.942 -36.042 2.34 1 92.12 936 PHE B CA 1
ATOM 17506 C C . PHE B 1 936 ? -16.962 -35.63 1.285 1 92.12 936 PHE B C 1
ATOM 17508 O O . PHE B 1 936 ? -16.784 -35.913 0.098 1 92.12 936 PHE B O 1
ATOM 17515 N N . LEU B 1 937 ? -17.921 -34.885 1.69 1 93 937 LEU B N 1
ATOM 17516 C CA . LEU B 1 937 ? -18.983 -34.469 0.782 1 93 937 LEU B CA 1
ATOM 17517 C C . LEU B 1 937 ? -18.461 -33.468 -0.243 1 93 937 LEU B C 1
ATOM 17519 O O . LEU B 1 937 ? -18.86 -33.502 -1.41 1 93 937 LEU B O 1
ATOM 17523 N N . SER B 1 938 ? -17.661 -32.709 0.238 1 90.24 938 SER B N 1
ATOM 17524 C CA . SER B 1 938 ? -17.112 -31.679 -0.638 1 90.24 938 SER B CA 1
ATOM 17525 C C . SER B 1 938 ? -16.186 -32.283 -1.688 1 90.24 938 SER B C 1
ATOM 17527 O O . SER B 1 938 ? -15.901 -31.652 -2.708 1 90.24 938 SER B O 1
ATOM 17529 N N . SER B 1 939 ? -15.665 -33.51 -1.477 1 90.83 939 SER B N 1
ATOM 17530 C CA . SER B 1 939 ? -14.746 -34.153 -2.411 1 90.83 939 SER B CA 1
ATOM 17531 C C . SER B 1 939 ? -15.498 -34.808 -3.564 1 90.83 939 SER B C 1
ATOM 17533 O O . SER B 1 939 ? -14.889 -35.23 -4.549 1 90.83 939 SER B O 1
ATOM 17535 N N . ILE B 1 940 ? -16.852 -34.832 -3.516 1 91.64 940 ILE B N 1
ATOM 17536 C CA . ILE B 1 940 ? -17.651 -35.518 -4.526 1 91.64 940 ILE B CA 1
ATOM 17537 C C . ILE B 1 940 ? -18.068 -34.529 -5.612 1 91.64 940 ILE B C 1
ATOM 17539 O O . ILE B 1 940 ? -18.985 -33.729 -5.413 1 91.64 940 ILE B O 1
ATOM 17543 N N . ASP B 1 941 ? -17.451 -34.593 -6.667 1 88.18 941 ASP B N 1
ATOM 17544 C CA . ASP B 1 941 ? -17.901 -33.775 -7.789 1 88.18 941 ASP B CA 1
ATOM 17545 C C . ASP B 1 941 ? -18.776 -34.585 -8.743 1 88.18 941 ASP B C 1
ATOM 17547 O O . ASP B 1 941 ? -19.04 -35.764 -8.502 1 88.18 941 ASP B O 1
ATOM 17551 N N . ALA B 1 942 ? -19.303 -34.017 -9.773 1 88.2 942 ALA B N 1
ATOM 17552 C CA . ALA B 1 942 ? -20.226 -34.67 -10.697 1 88.2 942 ALA B CA 1
ATOM 17553 C C . ALA B 1 942 ? -19.563 -35.86 -11.385 1 88.2 942 ALA B C 1
ATOM 17555 O O . ALA B 1 942 ? -20.214 -36.873 -11.652 1 88.2 942 ALA B O 1
ATOM 17556 N N . GLY B 1 943 ? -18.278 -35.737 -11.635 1 88.78 943 GLY B N 1
ATOM 17557 C CA . GLY B 1 943 ? -17.541 -36.836 -12.239 1 88.78 943 GLY B CA 1
ATOM 17558 C C . GLY B 1 943 ? -17.468 -38.065 -11.352 1 88.78 943 GLY B C 1
ATOM 17559 O O . GLY B 1 943 ? -17.624 -39.191 -11.829 1 88.78 943 GLY B O 1
ATOM 17560 N N . ILE B 1 944 ? -17.27 -37.858 -10.149 1 91.54 944 ILE B N 1
ATOM 17561 C CA . ILE B 1 944 ? -17.223 -38.953 -9.187 1 91.54 944 ILE B CA 1
ATOM 17562 C C . ILE B 1 944 ? -18.625 -39.524 -8.986 1 91.54 944 ILE B C 1
ATOM 17564 O O . ILE B 1 944 ? -18.803 -40.742 -8.916 1 91.54 944 ILE B O 1
ATOM 17568 N N . CYS B 1 945 ? -19.567 -38.672 -8.919 1 90.04 945 CYS B N 1
ATOM 17569 C CA . CYS B 1 945 ? -20.951 -39.108 -8.774 1 90.04 945 CYS B CA 1
ATOM 17570 C C . CYS B 1 945 ? -21.337 -40.077 -9.885 1 90.04 945 CYS B C 1
ATOM 17572 O O . CYS B 1 945 ? -22.071 -41.038 -9.649 1 90.04 945 CYS B O 1
ATOM 17574 N N . ASN B 1 946 ? -20.879 -39.729 -10.981 1 90.55 946 ASN B N 1
ATOM 17575 C CA . ASN B 1 946 ? -21.197 -40.562 -12.136 1 90.55 946 ASN B CA 1
ATOM 17576 C C . ASN B 1 946 ? -20.683 -41.987 -11.958 1 90.55 946 ASN B C 1
ATOM 17578 O O . ASN B 1 946 ? -21.169 -42.913 -12.61 1 90.55 946 ASN B O 1
ATOM 17582 N N . LEU B 1 947 ? -19.687 -42.203 -11.113 1 91.84 947 LEU B N 1
ATOM 17583 C CA . LEU B 1 947 ? -19.063 -43.509 -10.926 1 91.84 947 LEU B CA 1
ATOM 17584 C C . LEU B 1 947 ? -19.638 -44.215 -9.703 1 91.84 947 LEU B C 1
ATOM 17586 O O . LEU B 1 947 ? -19.295 -45.367 -9.427 1 91.84 947 LEU B O 1
ATOM 17590 N N . LEU B 1 948 ? -20.534 -43.589 -8.996 1 92.08 948 LEU B N 1
ATOM 17591 C CA . LEU B 1 948 ? -21.093 -44.146 -7.768 1 92.08 948 LEU B CA 1
ATOM 17592 C C . LEU B 1 948 ? -22.43 -44.828 -8.04 1 92.08 948 LEU B C 1
ATOM 17594 O O . LEU B 1 948 ? -23.073 -44.559 -9.057 1 92.08 948 LEU B O 1
ATOM 17598 N N . SER B 1 949 ? -22.828 -45.712 -7.127 1 91.68 949 SER B N 1
ATOM 17599 C CA . SER B 1 949 ? -24.078 -46.447 -7.29 1 91.68 949 SER B CA 1
ATOM 17600 C C . SER B 1 949 ? -25.26 -45.659 -6.735 1 91.68 949 SER B C 1
ATOM 17602 O O . SER B 1 949 ? -25.081 -44.762 -5.909 1 91.68 949 SER B O 1
ATOM 17604 N N . GLU B 1 950 ? -26.462 -45.945 -7.113 1 91.57 950 GLU B N 1
ATOM 17605 C CA . GLU B 1 950 ? -27.689 -45.305 -6.647 1 91.57 950 GLU B CA 1
ATOM 17606 C C . GLU B 1 950 ? -27.901 -45.538 -5.154 1 91.57 950 GLU B C 1
ATOM 17608 O O . GLU B 1 950 ? -28.384 -44.654 -4.445 1 91.57 950 GLU B O 1
ATOM 17613 N N . GLU B 1 951 ? -27.475 -46.691 -4.745 1 92.52 951 GLU B N 1
ATOM 17614 C CA . GLU B 1 951 ? -27.612 -47.02 -3.33 1 92.52 951 GLU B CA 1
ATOM 17615 C C . GLU B 1 951 ? -26.754 -46.102 -2.464 1 92.52 951 GLU B C 1
ATOM 17617 O O . GLU B 1 951 ? -27.172 -45.696 -1.377 1 92.52 951 GLU B O 1
ATOM 17622 N N . PHE B 1 952 ? -25.676 -45.864 -3.035 1 93.7 952 PHE B N 1
ATOM 17623 C CA . PHE B 1 952 ? -24.77 -44.992 -2.297 1 93.7 952 PHE B CA 1
ATOM 17624 C C . PHE B 1 952 ? -25.307 -43.567 -2.252 1 93.7 952 PHE B C 1
ATOM 17626 O O . PHE B 1 952 ? -25.204 -42.892 -1.226 1 93.7 952 PHE B O 1
ATOM 17633 N N . PHE B 1 953 ? -25.988 -43.159 -3.325 1 92.38 953 PHE B N 1
ATOM 17634 C CA . PHE B 1 953 ? -26.605 -41.839 -3.368 1 92.38 953 PHE B CA 1
ATOM 17635 C C . PHE B 1 953 ? -27.684 -41.71 -2.299 1 92.38 953 PHE B C 1
ATOM 17637 O O . PHE B 1 953 ? -27.727 -40.718 -1.568 1 92.38 953 PHE B O 1
ATOM 17644 N N . GLU B 1 954 ? -28.429 -42.66 -2.271 1 93.4 954 GLU B N 1
ATOM 17645 C CA . GLU B 1 954 ? -29.544 -42.654 -1.328 1 93.4 954 GLU B CA 1
ATOM 17646 C C . GLU B 1 954 ? -29.046 -42.634 0.115 1 93.4 954 GLU B C 1
ATOM 17648 O O . GLU B 1 954 ? -29.6 -41.928 0.959 1 93.4 954 GLU B O 1
ATOM 17653 N N . GLN B 1 955 ? -28.001 -43.408 0.341 1 93.83 955 GLN B N 1
ATOM 17654 C CA . GLN B 1 955 ? -27.425 -43.458 1.681 1 93.83 955 GLN B CA 1
ATOM 17655 C C . GLN B 1 955 ? -26.945 -42.08 2.125 1 93.83 955 GLN B C 1
ATOM 17657 O O . GLN B 1 955 ? -27.222 -41.652 3.247 1 93.83 955 GLN B O 1
ATOM 17662 N N . LEU B 1 956 ? -26.264 -41.367 1.27 1 94.34 956 LEU B N 1
ATOM 17663 C CA . LEU B 1 956 ? -25.718 -40.056 1.606 1 94.34 956 LEU B CA 1
ATOM 17664 C C . LEU B 1 956 ? -26.834 -39.033 1.788 1 94.34 956 LEU B C 1
ATOM 17666 O O . LEU B 1 956 ? -26.792 -38.221 2.716 1 94.34 956 LEU B O 1
ATOM 17670 N N . ALA B 1 957 ? -27.838 -39.091 0.886 1 93.34 957 ALA B N 1
ATOM 17671 C CA . ALA B 1 957 ? -28.953 -38.15 0.963 1 93.34 957 ALA B CA 1
ATOM 17672 C C . ALA B 1 957 ? -29.73 -38.326 2.264 1 93.34 957 ALA B C 1
ATOM 17674 O O . ALA B 1 957 ? -30.036 -37.347 2.949 1 93.34 957 ALA B O 1
ATOM 17675 N N . ARG B 1 958 ? -29.972 -39.519 2.675 1 93.6 958 ARG B N 1
ATOM 17676 C CA . ARG B 1 958 ? -30.752 -39.803 3.875 1 93.6 958 ARG B CA 1
ATOM 17677 C C . ARG B 1 958 ? -29.999 -39.378 5.131 1 93.6 958 ARG B C 1
ATOM 17679 O O . ARG B 1 958 ? -30.606 -38.91 6.096 1 93.6 958 ARG B O 1
ATOM 17686 N N . ARG B 1 959 ? -28.767 -39.516 5.067 1 92.93 959 ARG B N 1
ATOM 17687 C CA . ARG B 1 959 ? -27.971 -39.297 6.27 1 92.93 959 ARG B CA 1
ATOM 17688 C C . ARG B 1 959 ? -27.657 -37.817 6.457 1 92.93 959 ARG B C 1
ATOM 17690 O O . ARG B 1 959 ? -27.651 -37.315 7.583 1 92.93 959 ARG B O 1
ATOM 17697 N N . PHE B 1 960 ? -27.401 -37.082 5.361 1 94.2 960 PHE B N 1
ATOM 17698 C CA . PHE B 1 960 ? -26.728 -35.805 5.567 1 94.2 960 PHE B CA 1
ATOM 17699 C C . PHE B 1 960 ? -27.577 -34.654 5.039 1 94.2 960 PHE B C 1
ATOM 17701 O O . PHE B 1 960 ? -27.361 -33.497 5.406 1 94.2 960 PHE B O 1
ATOM 17708 N N . PHE B 1 961 ? -28.585 -34.895 4.169 1 91.92 961 PHE B N 1
ATOM 17709 C CA . PHE B 1 961 ? -29.376 -33.858 3.517 1 91.92 961 PHE B CA 1
ATOM 17710 C C . PHE B 1 961 ? -30.012 -32.933 4.549 1 91.92 961 PHE B C 1
ATOM 17712 O O . PHE B 1 961 ? -29.944 -31.709 4.419 1 91.92 961 PHE B O 1
ATOM 17719 N N . PHE B 1 962 ? -30.596 -33.459 5.652 1 92.48 962 PHE B N 1
ATOM 17720 C CA . PHE B 1 962 ? -31.273 -32.693 6.692 1 92.48 962 PHE B CA 1
ATOM 17721 C C . PHE B 1 962 ? -30.62 -32.927 8.049 1 92.48 962 PHE B C 1
ATOM 17723 O O . PHE B 1 962 ? -31.311 -33.13 9.049 1 92.48 962 PHE B O 1
ATOM 17730 N N . HIS B 1 963 ? -29.325 -32.89 7.956 1 90.02 963 HIS B N 1
ATOM 17731 C CA . HIS B 1 963 ? -28.558 -33.055 9.186 1 90.02 963 HIS B CA 1
ATOM 17732 C C . HIS B 1 963 ? -28.732 -31.853 10.108 1 90.02 963 HIS B C 1
ATOM 17734 O O . HIS B 1 963 ? -28.865 -30.72 9.641 1 90.02 963 HIS B O 1
ATOM 17740 N N . GLN B 1 964 ? -28.615 -32.037 11.323 1 81.34 964 GLN B N 1
ATOM 17741 C CA . GLN B 1 964 ? -28.871 -31.008 12.325 1 81.34 964 GLN B CA 1
ATOM 17742 C C . GLN B 1 964 ? -27.789 -29.932 12.298 1 81.34 964 GLN B C 1
ATOM 17744 O O . GLN B 1 964 ? -28.051 -28.771 12.619 1 81.34 964 GLN B O 1
ATOM 17749 N N . ASP B 1 965 ? -26.588 -30.475 11.92 1 84 965 ASP B N 1
ATOM 17750 C CA . ASP B 1 965 ? -25.511 -29.503 11.761 1 84 965 ASP B CA 1
ATOM 17751 C C . ASP B 1 965 ? -25.649 -28.738 10.447 1 84 965 ASP B C 1
ATOM 17753 O O . ASP B 1 965 ? -25.594 -29.332 9.368 1 84 965 ASP B O 1
ATOM 17757 N N . SER B 1 966 ? -25.824 -27.465 10.518 1 82.69 966 SER B N 1
ATOM 17758 C CA . SER B 1 966 ? -26.127 -26.612 9.373 1 82.69 966 SER B CA 1
ATOM 17759 C C . SER B 1 966 ? -25.02 -26.678 8.327 1 82.69 966 SER B C 1
ATOM 17761 O O . SER B 1 966 ? -25.286 -26.584 7.127 1 82.69 966 SER B O 1
ATOM 17763 N N . GLU B 1 967 ? -23.802 -26.882 8.785 1 85.73 967 GLU B N 1
ATOM 17764 C CA . GLU B 1 967 ? -22.709 -26.935 7.819 1 85.73 967 GLU B CA 1
ATOM 17765 C C . GLU B 1 967 ? -22.732 -28.242 7.031 1 85.73 967 GLU B C 1
ATOM 17767 O O . GLU B 1 967 ? -22.449 -28.254 5.831 1 85.73 967 GLU B O 1
ATOM 17772 N N . ILE B 1 968 ? -23.096 -29.291 7.682 1 91.84 968 ILE B N 1
ATOM 17773 C CA . ILE B 1 968 ? -23.18 -30.59 7.025 1 91.84 968 ILE B CA 1
ATOM 17774 C C . ILE B 1 968 ? -24.318 -30.581 6.007 1 91.84 968 ILE B C 1
ATOM 17776 O O . ILE B 1 968 ? -24.135 -30.99 4.858 1 91.84 968 ILE B O 1
ATOM 17780 N N . SER B 1 969 ? -25.404 -30.015 6.459 1 92.32 969 SER B N 1
ATOM 17781 C CA . SER B 1 969 ? -26.551 -29.988 5.557 1 92.32 969 SER B CA 1
ATOM 17782 C C . SER B 1 969 ? -26.289 -29.082 4.358 1 92.32 969 SER B C 1
ATOM 17784 O O . SER B 1 969 ? -26.724 -29.377 3.243 1 92.32 969 SER B O 1
ATOM 17786 N N . SER B 1 970 ? -25.685 -28.065 4.609 1 91.2 970 SER B N 1
ATOM 17787 C CA . SER B 1 970 ? -25.353 -27.163 3.511 1 91.2 970 SER B CA 1
ATOM 17788 C C . SER B 1 970 ? -24.48 -27.857 2.471 1 91.2 970 SER B C 1
ATOM 17790 O O . SER B 1 970 ? -24.716 -27.726 1.268 1 91.2 970 SER B O 1
ATOM 17792 N N . CYS B 1 971 ? -23.46 -28.607 2.907 1 93.14 971 CYS B N 1
ATOM 17793 C CA . CYS B 1 971 ? -22.605 -29.357 1.994 1 93.14 971 CYS B CA 1
ATOM 17794 C C . CYS B 1 971 ? -23.393 -30.452 1.284 1 93.14 971 CYS B C 1
ATOM 17796 O O . CYS B 1 971 ? -23.165 -30.721 0.104 1 93.14 971 CYS B O 1
ATOM 17798 N N . ALA B 1 972 ? -24.292 -30.992 1.949 1 94.55 972 ALA B N 1
ATOM 17799 C CA . ALA B 1 972 ? -25.118 -32.052 1.375 1 94.55 972 ALA B CA 1
ATOM 17800 C C . ALA B 1 972 ? -26.032 -31.506 0.283 1 94.55 972 ALA B C 1
ATOM 17802 O O . ALA B 1 972 ? -26.252 -32.162 -0.738 1 94.55 972 ALA B O 1
ATOM 17803 N N . ILE B 1 973 ? -26.495 -30.347 0.539 1 93.17 973 ILE B N 1
ATOM 17804 C CA . ILE B 1 973 ? -27.346 -29.713 -0.462 1 93.17 973 ILE B CA 1
ATOM 17805 C C . ILE B 1 973 ? -26.537 -29.438 -1.728 1 93.17 973 ILE B C 1
ATOM 17807 O O . ILE B 1 973 ? -26.993 -29.723 -2.838 1 93.17 973 ILE B O 1
ATOM 17811 N N . LYS B 1 974 ? -25.455 -28.942 -1.539 1 89.96 974 LYS B N 1
ATOM 17812 C CA . LYS B 1 974 ? -24.591 -28.687 -2.688 1 89.96 974 LYS B CA 1
ATOM 17813 C C . LYS B 1 974 ? -24.268 -29.979 -3.431 1 89.96 974 LYS B C 1
ATOM 17815 O O . LYS B 1 974 ? -24.217 -29.997 -4.663 1 89.96 974 LYS B O 1
ATOM 17820 N N . TYR B 1 975 ? -24.065 -31 -2.743 1 89.32 975 TYR B N 1
ATOM 17821 C CA . TYR B 1 975 ? -23.821 -32.313 -3.329 1 89.32 975 TYR B CA 1
ATOM 17822 C C . TYR B 1 975 ? -25.038 -32.796 -4.109 1 89.32 975 TYR B C 1
ATOM 17824 O O . TYR B 1 975 ? -24.913 -33.241 -5.253 1 89.32 975 TYR B O 1
ATOM 17832 N N . VAL B 1 976 ? -26.131 -32.591 -3.546 1 91.73 976 VAL B N 1
ATOM 17833 C CA . VAL B 1 976 ? -27.349 -33.13 -4.143 1 91.73 976 VAL B CA 1
ATOM 17834 C C . VAL B 1 976 ? -27.722 -32.317 -5.38 1 91.73 976 VAL B C 1
ATOM 17836 O O . VAL B 1 976 ? -27.903 -32.875 -6.465 1 91.73 976 VAL B O 1
ATOM 17839 N N . VAL B 1 977 ? -27.752 -31.057 -5.184 1 89.66 977 VAL B N 1
ATOM 17840 C CA . VAL B 1 977 ? -28.252 -30.195 -6.249 1 89.66 977 VAL B CA 1
ATOM 17841 C C . VAL B 1 977 ? -27.127 -29.888 -7.236 1 89.66 977 VAL B C 1
ATOM 17843 O O . VAL B 1 977 ? -27.338 -29.902 -8.451 1 89.66 977 VAL B O 1
ATOM 17846 N N . GLY B 1 978 ? -25.987 -29.693 -6.76 1 86.29 978 GLY B N 1
ATOM 17847 C CA . GLY B 1 978 ? -24.883 -29.22 -7.58 1 86.29 978 GLY B CA 1
ATOM 17848 C C . GLY B 1 978 ? -24.161 -30.337 -8.311 1 86.29 978 GLY B C 1
ATOM 17849 O O . GLY B 1 978 ? -23.517 -30.101 -9.335 1 86.29 978 GLY B O 1
ATOM 17850 N N . ASN B 1 979 ? -24.278 -31.598 -7.798 1 89.08 979 ASN B N 1
ATOM 17851 C CA . ASN B 1 979 ? -23.481 -32.671 -8.382 1 89.08 979 ASN B CA 1
ATOM 17852 C C . ASN B 1 979 ? -24.343 -33.877 -8.744 1 89.08 979 ASN B C 1
ATOM 17854 O O . ASN B 1 979 ? -24.406 -34.274 -9.909 1 89.08 979 ASN B O 1
ATOM 17858 N N . MET B 1 980 ? -25.133 -34.409 -7.831 1 89.96 980 MET B N 1
ATOM 17859 C CA . MET B 1 980 ? -25.902 -35.639 -7.999 1 89.96 980 MET B CA 1
ATOM 17860 C C . MET B 1 98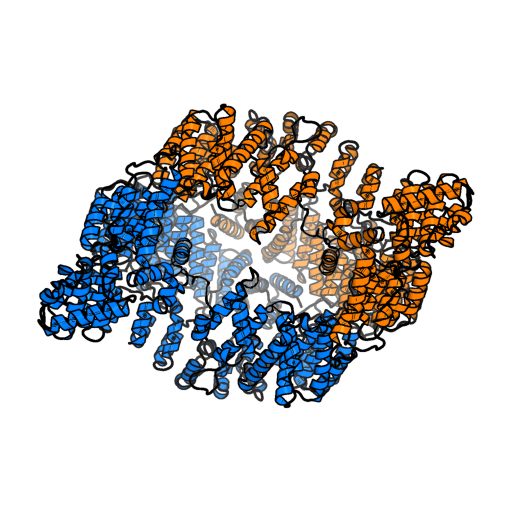0 ? -26.97 -35.472 -9.074 1 89.96 980 MET B C 1
ATOM 17862 O O . MET B 1 980 ? -27.089 -36.307 -9.972 1 89.96 980 MET B O 1
ATOM 17866 N N . LEU B 1 981 ? -27.618 -34.339 -9.02 1 88.71 981 LEU B N 1
ATOM 17867 C CA . LEU B 1 981 ? -28.734 -34.154 -9.941 1 88.71 981 LEU B CA 1
ATOM 17868 C C . LEU B 1 981 ? -28.249 -33.604 -11.278 1 88.71 981 LEU B C 1
ATOM 17870 O O . LEU B 1 981 ? -29.051 -33.37 -12.186 1 88.71 981 LEU B O 1
ATOM 17874 N N . ARG B 1 982 ? -27.04 -33.431 -11.466 1 82.13 982 ARG B N 1
ATOM 17875 C CA . ARG B 1 982 ? -26.479 -32.958 -12.727 1 82.13 982 ARG B CA 1
ATOM 17876 C C . ARG B 1 982 ? -26.067 -34.127 -13.616 1 82.13 982 ARG B C 1
ATOM 17878 O O . ARG B 1 982 ? -25.609 -33.926 -14.742 1 82.13 982 ARG B O 1
ATOM 17885 N N . LEU B 1 983 ? -26.239 -35.282 -13.123 1 83.92 983 LEU B N 1
ATOM 17886 C CA . LEU B 1 983 ? -25.855 -36.48 -13.861 1 83.92 983 LEU B CA 1
ATOM 17887 C C . LEU B 1 983 ? -26.69 -36.63 -15.128 1 83.92 983 LEU B C 1
ATOM 17889 O O . LEU B 1 983 ? -27.709 -35.955 -15.288 1 83.92 983 LEU B O 1
ATOM 17893 N N . PRO B 1 984 ? -26.132 -37.413 -16.044 1 78.85 984 PRO B N 1
ATOM 17894 C CA . PRO B 1 984 ? -26.818 -37.56 -17.329 1 78.85 984 PRO B CA 1
ATOM 17895 C C . PRO B 1 984 ? -28.279 -37.975 -17.174 1 78.85 984 PRO B C 1
ATOM 17897 O O . PRO B 1 984 ? -28.672 -38.483 -16.12 1 78.85 984 PRO B O 1
ATOM 17900 N N . ALA B 1 985 ? -29.117 -37.881 -18.162 1 76.83 985 ALA B N 1
ATOM 17901 C CA . ALA B 1 985 ? -30.572 -38.004 -18.202 1 76.83 985 ALA B CA 1
ATOM 17902 C C . ALA B 1 985 ? -31.014 -39.415 -17.826 1 76.83 985 ALA B C 1
ATOM 17904 O O . ALA B 1 985 ? -32.066 -39.599 -17.209 1 76.83 985 ALA B O 1
ATOM 17905 N N . ASP B 1 986 ? -30.141 -40.421 -18.099 1 81.86 986 ASP B N 1
ATOM 17906 C CA . ASP B 1 986 ? -30.553 -41.802 -17.868 1 81.86 986 ASP B CA 1
ATOM 17907 C C . ASP B 1 986 ? -30.623 -42.112 -16.374 1 81.86 986 ASP B C 1
ATOM 17909 O O . ASP B 1 986 ? -31.349 -43.016 -15.956 1 81.86 986 ASP B O 1
ATOM 17913 N N . LYS B 1 987 ? -29.971 -41.349 -15.587 1 87.7 987 LYS B N 1
ATOM 17914 C CA . LYS B 1 987 ? -29.95 -41.599 -14.149 1 87.7 987 LYS B CA 1
ATOM 17915 C C . LYS B 1 987 ? -30.793 -40.571 -13.4 1 87.7 987 LYS B C 1
ATOM 17917 O O . LYS B 1 987 ? -31.07 -40.736 -12.21 1 87.7 987 LYS B O 1
ATOM 17922 N N . PHE B 1 988 ? -31.206 -39.571 -14.089 1 89.36 988 PHE B N 1
ATOM 17923 C CA . PHE B 1 988 ? -31.81 -38.407 -13.451 1 89.36 988 PHE B CA 1
ATOM 17924 C C . PHE B 1 988 ? -33.122 -38.782 -12.772 1 89.36 988 PHE B C 1
ATOM 17926 O O . PHE B 1 988 ? -33.374 -38.381 -11.634 1 89.36 988 PHE B O 1
ATOM 17933 N N . ASP B 1 989 ? -33.86 -39.571 -13.395 1 89.54 989 ASP B N 1
ATOM 17934 C CA . ASP B 1 989 ? -35.18 -39.927 -12.885 1 89.54 989 ASP B CA 1
ATOM 17935 C C . ASP B 1 989 ? -35.074 -40.646 -11.542 1 89.54 989 ASP B C 1
ATOM 17937 O O . ASP B 1 989 ? -35.804 -40.326 -10.601 1 89.54 989 ASP B O 1
ATOM 17941 N N . ALA B 1 990 ? -34.223 -41.6 -11.541 1 91.21 990 ALA B N 1
ATOM 17942 C CA . ALA B 1 990 ? -34.043 -42.369 -10.312 1 91.21 990 ALA B CA 1
ATOM 17943 C C . ALA B 1 990 ? -33.527 -41.483 -9.182 1 91.21 990 ALA B C 1
ATOM 17945 O O . ALA B 1 990 ? -33.972 -41.601 -8.038 1 91.21 990 ALA B O 1
ATOM 17946 N N . LEU B 1 991 ? -32.683 -40.619 -9.514 1 92.73 991 LEU B N 1
ATOM 17947 C CA . LEU B 1 991 ? -32.082 -39.739 -8.518 1 92.73 991 LEU B CA 1
ATOM 17948 C C . LEU B 1 991 ? -33.092 -38.709 -8.022 1 92.73 991 LEU B C 1
ATOM 17950 O O . LEU B 1 991 ? -33.115 -38.378 -6.835 1 92.73 991 LEU B O 1
ATOM 17954 N N . MET B 1 992 ? -33.873 -38.257 -8.93 1 93.11 992 MET B N 1
ATOM 17955 C CA . MET B 1 992 ? -34.942 -37.331 -8.569 1 93.11 992 MET B CA 1
ATOM 17956 C C . MET B 1 992 ? -35.937 -37.992 -7.621 1 93.11 992 MET B C 1
ATOM 17958 O O . MET B 1 992 ? -36.401 -37.366 -6.666 1 93.11 992 MET B O 1
ATOM 17962 N N . LYS B 1 993 ? -36.179 -39.178 -7.887 1 93.12 993 LYS B N 1
ATOM 17963 C CA . LYS B 1 993 ? -37.099 -39.917 -7.027 1 93.12 993 LYS B CA 1
ATOM 17964 C C . LYS B 1 993 ? -36.542 -40.051 -5.613 1 93.12 993 LYS B C 1
ATOM 17966 O O . LYS B 1 993 ? -37.271 -39.875 -4.634 1 93.12 993 LYS B O 1
ATOM 17971 N N . ILE B 1 994 ? -35.335 -40.342 -5.527 1 93.71 994 ILE B N 1
ATOM 17972 C CA . ILE B 1 994 ? -34.674 -40.469 -4.233 1 93.71 994 ILE B CA 1
ATOM 17973 C C . ILE B 1 994 ? -34.74 -39.138 -3.487 1 93.71 994 ILE B C 1
ATOM 17975 O O . ILE B 1 994 ? -35.125 -39.094 -2.316 1 93.71 994 ILE B O 1
ATOM 17979 N N . THR B 1 995 ? -34.406 -38.094 -4.189 1 94.43 995 THR B N 1
ATOM 17980 C CA . THR B 1 995 ? -34.374 -36.766 -3.587 1 94.43 995 THR B CA 1
ATOM 17981 C C . THR B 1 995 ? -35.762 -36.357 -3.104 1 94.43 995 THR B C 1
ATOM 17983 O O . THR B 1 995 ? -35.92 -35.895 -1.972 1 94.43 995 THR B O 1
ATOM 17986 N N . CYS B 1 996 ? -36.759 -36.571 -3.897 1 95.22 996 CYS B N 1
ATOM 17987 C CA . CYS B 1 996 ? -38.131 -36.2 -3.569 1 95.22 996 CYS B CA 1
ATOM 17988 C C . CYS B 1 996 ? -38.658 -37.03 -2.405 1 95.22 996 CYS B C 1
ATOM 17990 O O . CYS B 1 996 ? -39.351 -36.51 -1.529 1 95.22 996 CYS B O 1
ATOM 17992 N N . ASN B 1 997 ? -38.275 -38.297 -2.351 1 94.42 997 ASN B N 1
ATOM 17993 C CA . ASN B 1 997 ? -38.711 -39.162 -1.26 1 94.42 997 ASN B CA 1
ATOM 17994 C C . ASN B 1 997 ? -38.106 -38.732 0.073 1 94.42 997 ASN B C 1
ATOM 17996 O O . ASN B 1 997 ? -38.802 -38.683 1.089 1 94.42 997 ASN B O 1
ATOM 18000 N N . VAL B 1 998 ? -36.888 -38.449 0.052 1 94.72 998 VAL B N 1
ATOM 18001 C CA . VAL B 1 998 ? -36.213 -38.008 1.269 1 94.72 998 VAL B CA 1
ATOM 18002 C C . VAL B 1 998 ? -36.819 -36.691 1.747 1 94.72 998 VAL B C 1
ATOM 18004 O O . VAL B 1 998 ? -37.093 -36.522 2.937 1 94.72 998 VAL B O 1
ATOM 18007 N N . LEU B 1 999 ? -37.034 -35.803 0.815 1 95.29 999 LEU B N 1
ATOM 18008 C CA . LEU B 1 999 ? -37.642 -34.516 1.134 1 95.29 999 LEU B CA 1
ATOM 18009 C C . LEU B 1 999 ? -39.025 -34.705 1.747 1 95.29 999 LEU B C 1
ATOM 18011 O O . LEU B 1 999 ? -39.331 -34.123 2.791 1 95.29 999 LEU B O 1
ATOM 18015 N N . LYS B 1 1000 ? -39.844 -35.549 1.171 1 95.86 1000 LYS B N 1
ATOM 18016 C CA . LYS B 1 1000 ? -41.207 -35.813 1.623 1 95.86 1000 LYS B CA 1
ATOM 18017 C C . LYS B 1 1000 ? -41.216 -36.387 3.037 1 95.86 1000 LYS B C 1
ATOM 18019 O O . LYS B 1 1000 ? -41.946 -35.903 3.905 1 95.86 1000 LYS B O 1
ATOM 18024 N N . GLU B 1 1001 ? -40.387 -37.29 3.275 1 95.33 1001 GLU B N 1
ATOM 18025 C CA . GLU B 1 1001 ? -40.349 -37.981 4.561 1 95.33 1001 GLU B CA 1
ATOM 18026 C C . GLU B 1 1001 ? -39.901 -37.042 5.678 1 95.33 1001 GLU B C 1
ATOM 18028 O O . GLU B 1 1001 ? -40.519 -36.998 6.744 1 95.33 1001 GLU B O 1
ATOM 18033 N N . ILE B 1 1002 ? -38.965 -36.258 5.467 1 94.71 1002 ILE B N 1
ATOM 18034 C CA . ILE B 1 1002 ? -38.371 -35.43 6.511 1 94.71 1002 ILE B CA 1
ATOM 18035 C C . ILE B 1 1002 ? -39.279 -34.237 6.802 1 94.71 1002 ILE B C 1
ATOM 18037 O O . ILE B 1 1002 ? -39.458 -33.854 7.961 1 94.71 1002 ILE B O 1
ATOM 18041 N N . VAL B 1 1003 ? -39.823 -33.595 5.775 1 95.71 1003 VAL B N 1
ATOM 18042 C CA . VAL B 1 1003 ? -40.684 -32.432 5.96 1 95.71 1003 VAL B CA 1
ATOM 18043 C C . VAL B 1 1003 ? -41.965 -32.846 6.681 1 95.71 1003 VAL B C 1
ATOM 18045 O O . VAL B 1 1003 ? -42.465 -32.116 7.54 1 95.71 1003 VAL B O 1
ATOM 18048 N N . LYS B 1 1004 ? -42.506 -34.021 6.4 1 94.61 1004 LYS B N 1
ATOM 18049 C CA . LYS B 1 1004 ? -43.714 -34.513 7.058 1 94.61 1004 LYS B CA 1
ATOM 18050 C C . LYS B 1 1004 ? -43.497 -34.668 8.56 1 94.61 1004 LYS B C 1
ATOM 18052 O O . LYS B 1 1004 ? -44.369 -34.317 9.358 1 94.61 1004 LYS B O 1
ATOM 18057 N N . SER B 1 1005 ? -42.329 -35.067 8.918 1 93.12 1005 SER B N 1
ATOM 18058 C CA . SER B 1 1005 ? -42.079 -35.365 10.325 1 93.12 1005 SER B CA 1
ATOM 18059 C C . SER B 1 1005 ? -41.416 -34.187 11.03 1 93.12 1005 SER B C 1
ATOM 18061 O O . SER B 1 1005 ? -41.514 -34.053 12.252 1 93.12 1005 SER B O 1
ATOM 18063 N N . GLY B 1 1006 ? -40.75 -33.347 10.372 1 92.81 1006 GLY B N 1
ATOM 18064 C CA . GLY B 1 1006 ? -39.879 -32.406 11.057 1 92.81 1006 GLY B CA 1
ATOM 18065 C C . GLY B 1 1006 ? -40.28 -30.958 10.843 1 92.81 1006 GLY B C 1
ATOM 18066 O O . GLY B 1 1006 ? -39.675 -30.05 11.418 1 92.81 1006 GLY B O 1
ATOM 18067 N N . TRP B 1 1007 ? -41.286 -30.628 10.076 1 93.77 1007 TRP B N 1
ATOM 18068 C CA . TRP B 1 1007 ? -41.693 -29.25 9.818 1 93.77 1007 TRP B CA 1
ATOM 18069 C C . TRP B 1 1007 ? -42.236 -28.596 11.083 1 93.77 1007 TRP B C 1
ATOM 18071 O O . TRP B 1 1007 ? -43.08 -29.172 11.774 1 93.77 1007 TRP B O 1
ATOM 18081 N N . ASP B 1 1008 ? -41.674 -27.481 11.488 1 90.97 1008 ASP B N 1
ATOM 18082 C CA . ASP B 1 1008 ? -42.087 -26.653 12.617 1 90.97 1008 ASP B CA 1
ATOM 18083 C C . ASP B 1 1008 ? -41.712 -27.307 13.944 1 90.97 1008 ASP B C 1
ATOM 18085 O O . ASP B 1 1008 ? -42.417 -27.147 14.943 1 90.97 1008 ASP B O 1
ATOM 18089 N N . VAL B 1 1009 ? -40.718 -28.157 13.89 1 93.07 1009 VAL B N 1
ATOM 18090 C CA . VAL B 1 1009 ? -40.166 -28.709 15.122 1 93.07 1009 VAL B CA 1
ATOM 18091 C C . VAL B 1 1009 ? -38.952 -27.89 15.556 1 93.07 1009 VAL B C 1
ATOM 18093 O O . VAL B 1 1009 ? -37.974 -27.777 14.814 1 93.07 1009 VAL B O 1
ATOM 18096 N N . PRO B 1 1010 ? -39.031 -27.304 16.641 1 89.49 1010 PRO B N 1
ATOM 18097 C CA . PRO B 1 1010 ? -37.93 -26.452 17.096 1 89.49 1010 PRO B CA 1
ATOM 18098 C C . PRO B 1 1010 ? -36.67 -27.247 17.432 1 89.49 1010 PRO B C 1
ATOM 18100 O O . PRO B 1 1010 ? -36.757 -28.419 17.809 1 89.49 1010 PRO B O 1
ATOM 18103 N N . HIS B 1 1011 ? -35.675 -26.702 17.152 1 86.39 1011 HIS B N 1
ATOM 18104 C CA . HIS B 1 1011 ? -34.409 -27.291 17.573 1 86.39 1011 HIS B CA 1
ATOM 18105 C C . HIS B 1 1011 ? -34.338 -27.417 19.091 1 86.39 1011 HIS B C 1
ATOM 18107 O O . HIS B 1 1011 ? -34.813 -26.538 19.814 1 86.39 1011 HIS B O 1
ATOM 18113 N N . PRO B 1 1012 ? -33.771 -28.304 19.591 1 81.72 1012 PRO B N 1
ATOM 18114 C CA . PRO B 1 1012 ? -33.74 -28.521 21.039 1 81.72 1012 PRO B CA 1
ATOM 18115 C C . PRO B 1 1012 ? -32.985 -27.423 21.785 1 81.72 1012 PRO B C 1
ATOM 18117 O O . PRO B 1 1012 ? -33.352 -27.07 22.909 1 81.72 1012 PRO B O 1
ATOM 18120 N N . GLU B 1 1013 ? -32.042 -26.919 21.204 1 73.79 1013 GLU B N 1
ATOM 18121 C CA . GLU B 1 1013 ? -31.209 -25.93 21.88 1 73.79 1013 GLU B CA 1
ATOM 18122 C C . GLU B 1 1013 ? -31.717 -24.513 21.625 1 73.79 1013 GLU B C 1
ATOM 18124 O O . GLU B 1 1013 ? -31.315 -23.571 22.312 1 73.79 1013 GLU B O 1
ATOM 18129 N N . ASN B 1 1014 ? -32.486 -24.328 20.607 1 75.78 1014 ASN B N 1
ATOM 18130 C CA . ASN B 1 1014 ? -33.032 -23.027 20.237 1 75.78 1014 ASN B CA 1
ATOM 18131 C C . ASN B 1 1014 ? -34.493 -23.133 19.808 1 75.78 1014 ASN B C 1
ATOM 18133 O O . ASN B 1 1014 ? -34.783 -23.47 18.659 1 75.78 1014 ASN B O 1
ATOM 18137 N N . SER B 1 1015 ? -35.268 -22.786 20.656 1 79.1 1015 SER B N 1
ATOM 18138 C CA . SER B 1 1015 ? -36.698 -23 20.457 1 79.1 1015 SER B CA 1
ATOM 18139 C C . SER B 1 1015 ? -37.228 -22.15 19.306 1 79.1 1015 SER B C 1
ATOM 18141 O O . SER B 1 1015 ? -38.29 -22.44 18.752 1 79.1 1015 SER B O 1
ATOM 18143 N N . CYS B 1 1016 ? -36.511 -21.22 18.867 1 76.78 1016 CYS B N 1
ATOM 18144 C CA . CYS B 1 1016 ? -37.004 -20.333 17.82 1 76.78 1016 CYS B CA 1
ATOM 18145 C C . CYS B 1 1016 ? -36.426 -20.717 16.463 1 76.78 1016 CYS B C 1
ATOM 18147 O O . CYS B 1 1016 ? -36.775 -20.118 15.443 1 76.78 1016 CYS B O 1
ATOM 18149 N N . TYR B 1 1017 ? -35.615 -21.682 16.51 1 84.34 1017 TYR B N 1
ATOM 18150 C CA . TYR B 1 1017 ? -34.992 -22.12 15.266 1 84.34 1017 TYR B CA 1
ATOM 18151 C C . TYR B 1 1017 ? -35.581 -23.446 14.798 1 84.34 1017 TYR B C 1
ATOM 18153 O O . TYR B 1 1017 ? -35.6 -24.423 15.551 1 84.34 1017 TYR B O 1
ATOM 18161 N N . TYR B 1 1018 ? -36.118 -23.444 13.604 1 89.91 1018 TYR B N 1
ATOM 18162 C CA . TYR B 1 1018 ? -36.65 -24.655 12.989 1 89.91 1018 TYR B CA 1
ATOM 18163 C C . TYR B 1 1018 ? -35.71 -25.176 11.908 1 89.91 1018 TYR B C 1
ATOM 18165 O O . TYR B 1 1018 ? -35.77 -24.734 10.758 1 89.91 1018 TYR B O 1
ATOM 18173 N N . PRO B 1 1019 ? -34.927 -26.141 12.208 1 91.18 1019 PRO B N 1
ATOM 18174 C CA . PRO B 1 1019 ? -33.868 -26.574 11.293 1 91.18 1019 PRO B CA 1
ATOM 18175 C C . PRO B 1 1019 ? -34.411 -27.068 9.954 1 91.18 1019 PRO B C 1
ATOM 18177 O O . PRO B 1 1019 ? -33.905 -26.681 8.898 1 91.18 1019 PRO B O 1
ATOM 18180 N N . VAL B 1 1020 ? -35.493 -27.82 9.955 1 94 1020 VAL B N 1
ATOM 18181 C CA . VAL B 1 1020 ? -36.025 -28.405 8.729 1 94 1020 VAL B CA 1
ATOM 18182 C C . VAL B 1 1020 ? -36.58 -27.303 7.829 1 94 1020 VAL B C 1
ATOM 18184 O O . VAL B 1 1020 ? -36.366 -27.318 6.615 1 94 1020 VAL B O 1
ATOM 18187 N N . ASN B 1 1021 ? -37.309 -26.349 8.463 1 93.51 1021 ASN B N 1
ATOM 18188 C CA . ASN B 1 1021 ? -37.839 -25.232 7.689 1 93.51 1021 ASN B CA 1
ATOM 18189 C C . ASN B 1 1021 ? -36.73 -24.477 6.962 1 93.51 1021 ASN B C 1
ATOM 18191 O O . ASN B 1 1021 ? -36.837 -24.211 5.763 1 93.51 1021 ASN B O 1
ATOM 18195 N N . GLU B 1 1022 ? -35.73 -24.24 7.707 1 93.17 1022 GLU B N 1
ATOM 18196 C CA . GLU B 1 1022 ? -34.625 -23.459 7.16 1 93.17 1022 GLU B CA 1
ATOM 18197 C C . GLU B 1 1022 ? -33.923 -24.21 6.032 1 93.17 1022 GLU B C 1
ATOM 18199 O O . GLU B 1 1022 ? -33.56 -23.615 5.015 1 93.17 1022 GLU B O 1
ATOM 18204 N N . ILE B 1 1023 ? -33.688 -25.469 6.198 1 93.78 1023 ILE B N 1
ATOM 18205 C CA . ILE B 1 1023 ? -32.972 -26.273 5.214 1 93.78 1023 ILE B CA 1
ATOM 18206 C C . ILE B 1 1023 ? -33.805 -26.392 3.94 1 93.78 1023 ILE B C 1
ATOM 18208 O O . ILE B 1 1023 ? -33.266 -26.351 2.831 1 93.78 1023 ILE B O 1
ATOM 18212 N N . VAL B 1 1024 ? -35.154 -26.489 4.102 1 94.51 1024 VAL B N 1
ATOM 18213 C CA . VAL B 1 1024 ? -36.037 -26.561 2.942 1 94.51 1024 VAL B CA 1
ATOM 18214 C C . VAL B 1 1024 ? -35.934 -25.27 2.133 1 94.51 1024 VAL B C 1
ATOM 18216 O O . VAL B 1 1024 ? -35.823 -25.307 0.905 1 94.51 1024 VAL B O 1
ATOM 18219 N N . CYS B 1 1025 ? -35.981 -24.261 2.86 1 93.68 1025 CYS B N 1
ATOM 18220 C CA . CYS B 1 1025 ? -35.878 -22.968 2.193 1 93.68 1025 CYS B CA 1
ATOM 18221 C C . CYS B 1 1025 ? -34.557 -22.844 1.444 1 93.68 1025 CYS B C 1
ATOM 18223 O O . CYS B 1 1025 ? -34.535 -22.447 0.278 1 93.68 1025 CYS B O 1
ATOM 18225 N N . ARG B 1 1026 ? -33.528 -23.231 2.094 1 92.49 1026 ARG B N 1
ATOM 18226 C CA . ARG B 1 1026 ? -32.216 -23.165 1.46 1 92.49 1026 ARG B CA 1
ATOM 18227 C C . ARG B 1 1026 ? -32.144 -24.095 0.253 1 92.49 1026 ARG B C 1
ATOM 18229 O O . ARG B 1 1026 ? -31.551 -23.747 -0.77 1 92.49 1026 ARG B O 1
ATOM 18236 N N . PHE B 1 1027 ? -32.633 -25.191 0.328 1 92.66 1027 PHE B N 1
ATOM 18237 C CA . PHE B 1 1027 ? -32.673 -26.176 -0.746 1 92.66 1027 PHE B CA 1
ATOM 18238 C C . PHE B 1 1027 ? -33.371 -25.608 -1.976 1 92.66 1027 PHE B C 1
ATOM 18240 O O . PHE B 1 1027 ? -32.849 -25.698 -3.089 1 92.66 1027 PHE B O 1
ATOM 18247 N N . ILE B 1 1028 ? -34.492 -25.021 -1.676 1 94.03 1028 ILE B N 1
ATOM 18248 C CA . ILE B 1 1028 ? -35.284 -24.487 -2.777 1 94.03 1028 ILE B CA 1
ATOM 18249 C C . ILE B 1 1028 ? -34.558 -23.301 -3.408 1 94.03 1028 ILE B C 1
ATOM 18251 O O . ILE B 1 1028 ? -34.55 -23.149 -4.632 1 94.03 1028 ILE B O 1
ATOM 18255 N N . ASP B 1 1029 ? -34.051 -22.514 -2.55 1 91.28 1029 ASP B N 1
ATOM 18256 C CA . ASP B 1 1029 ? -33.253 -21.408 -3.07 1 91.28 1029 ASP B CA 1
ATOM 18257 C C . ASP B 1 1029 ? -32.16 -21.912 -4.01 1 91.28 1029 ASP B C 1
ATOM 18259 O O . ASP B 1 1029 ? -31.973 -21.369 -5.1 1 91.28 1029 ASP B O 1
ATOM 18263 N N . ASP B 1 1030 ? -31.505 -22.99 -3.643 1 90.92 1030 ASP B N 1
ATOM 18264 C CA . ASP B 1 1030 ? -30.41 -23.543 -4.434 1 90.92 1030 ASP B CA 1
ATOM 18265 C C . ASP B 1 1030 ? -30.931 -24.207 -5.706 1 90.92 1030 ASP B C 1
ATOM 18267 O O . ASP B 1 1030 ? -30.299 -24.122 -6.761 1 90.92 1030 ASP B O 1
ATOM 18271 N N . VAL B 1 1031 ? -32.013 -24.87 -5.632 1 92.22 1031 VAL B N 1
ATOM 18272 C CA . VAL B 1 1031 ? -32.629 -25.514 -6.787 1 92.22 1031 VAL B CA 1
ATOM 18273 C C . VAL B 1 1031 ? -32.938 -24.469 -7.857 1 92.22 1031 VAL B C 1
ATOM 18275 O O . VAL B 1 1031 ? -32.592 -24.649 -9.027 1 92.22 1031 VAL B O 1
ATOM 18278 N N . VAL B 1 1032 ? -33.524 -23.426 -7.415 1 90.54 1032 VAL B N 1
ATOM 18279 C CA . VAL B 1 1032 ? -33.92 -22.381 -8.352 1 90.54 1032 VAL B CA 1
ATOM 18280 C C . VAL B 1 1032 ? -32.677 -21.715 -8.939 1 90.54 1032 VAL B C 1
ATOM 18282 O O . VAL B 1 1032 ? -32.599 -21.49 -10.15 1 90.54 1032 VAL B O 1
ATOM 18285 N N . HIS B 1 1033 ? -31.837 -21.53 -8.14 1 86.06 1033 HIS B N 1
ATOM 18286 C CA . HIS B 1 1033 ? -30.615 -20.869 -8.585 1 86.06 1033 HIS B CA 1
ATOM 18287 C C . HIS B 1 1033 ? -29.848 -21.738 -9.577 1 86.06 1033 HIS B C 1
ATOM 18289 O O . HIS B 1 1033 ? -29.37 -21.243 -10.601 1 86.06 1033 HIS B O 1
ATOM 18295 N N . HIS B 1 1034 ? -29.752 -23.064 -9.336 1 82.27 1034 HIS B N 1
ATOM 18296 C CA . HIS B 1 1034 ? -28.963 -23.966 -10.167 1 82.27 1034 HIS B CA 1
ATOM 18297 C C . HIS B 1 1034 ? -29.757 -24.429 -11.385 1 82.27 1034 HIS B C 1
ATOM 18299 O O . HIS B 1 1034 ? -29.179 -24.908 -12.363 1 82.27 1034 HIS B O 1
ATOM 18305 N N . SER B 1 1035 ? -31.031 -24.368 -11.289 1 83.21 1035 SER B N 1
ATOM 18306 C CA . SER B 1 1035 ? -31.869 -24.862 -12.376 1 83.21 1035 SER B CA 1
ATOM 18307 C C . SER B 1 1035 ? -31.558 -24.143 -13.684 1 83.21 1035 SER B C 1
ATOM 18309 O O . SER B 1 1035 ? -31.66 -24.732 -14.762 1 83.21 1035 SER B O 1
ATOM 18311 N N . TYR B 1 1036 ? -31.086 -23.027 -13.509 1 76.2 1036 TYR B N 1
ATOM 18312 C CA . TYR B 1 1036 ? -30.832 -22.239 -14.71 1 76.2 1036 TYR B CA 1
ATOM 18313 C C . TYR B 1 1036 ? -29.644 -22.795 -15.486 1 76.2 1036 TYR B C 1
ATOM 18315 O O . TYR B 1 1036 ? -29.514 -22.557 -16.689 1 76.2 1036 TYR B O 1
ATOM 18323 N N . SER B 1 1037 ? -28.742 -23.56 -14.811 1 73.91 1037 SER B N 1
ATOM 18324 C CA . SER B 1 1037 ? -27.54 -24.082 -15.454 1 73.91 1037 SER B CA 1
ATOM 18325 C C . SER B 1 1037 ? -27.743 -25.519 -15.922 1 73.91 1037 SER B C 1
ATOM 18327 O O . SER B 1 1037 ? -26.878 -26.088 -16.591 1 73.91 1037 SER B O 1
ATOM 18329 N N . PHE B 1 1038 ? -28.96 -26.093 -15.59 1 76.12 1038 PHE B N 1
ATOM 18330 C CA . PHE B 1 1038 ? -29.231 -27.475 -15.964 1 76.12 1038 PHE B CA 1
ATOM 18331 C C . PHE B 1 1038 ? -29.528 -27.584 -17.455 1 76.12 1038 PHE B C 1
ATOM 18333 O O . PHE B 1 1038 ? -30.199 -26.721 -18.024 1 76.12 1038 PHE B O 1
ATOM 18340 N N . GLN B 1 1039 ? -28.807 -28.338 -18.184 1 71.01 1039 GLN B N 1
ATOM 18341 C CA . GLN B 1 1039 ? -29.07 -28.657 -19.584 1 71.01 1039 GLN B CA 1
ATOM 18342 C C . GLN B 1 1039 ? -29.325 -30.15 -19.769 1 71.01 1039 GLN B C 1
ATOM 18344 O O . GLN B 1 1039 ? -28.728 -30.978 -19.077 1 71.01 1039 GLN B O 1
ATOM 18349 N N . PRO B 1 1040 ? -30.196 -30.607 -20.578 1 73.99 1040 PRO B N 1
ATOM 18350 C CA . PRO B 1 1040 ? -31.122 -29.906 -21.471 1 73.99 1040 PRO B CA 1
ATOM 18351 C C . PRO B 1 1040 ? -32.321 -29.316 -20.732 1 73.99 1040 PRO B C 1
ATOM 18353 O O . PRO B 1 1040 ? -32.53 -29.61 -19.553 1 73.99 1040 PRO B O 1
ATOM 18356 N N . SER B 1 1041 ? -33.208 -28.618 -21.359 1 75.13 1041 SER B N 1
ATOM 18357 C CA . SER B 1 1041 ? -34.359 -27.927 -20.787 1 75.13 1041 SER B CA 1
ATOM 18358 C C . SER B 1 1041 ? -35.343 -28.913 -20.166 1 75.13 1041 SER B C 1
ATOM 18360 O O . SER B 1 1041 ? -36 -28.598 -19.172 1 75.13 1041 SER B O 1
ATOM 18362 N N . ALA B 1 1042 ? -35.415 -30.121 -20.68 1 80.81 1042 ALA B N 1
ATOM 18363 C CA . ALA B 1 1042 ? -36.351 -31.125 -20.181 1 80.81 1042 ALA B CA 1
ATOM 18364 C C . ALA B 1 1042 ? -36.053 -31.477 -18.726 1 80.81 1042 ALA B C 1
ATOM 18366 O O . ALA B 1 1042 ? -36.973 -31.672 -17.928 1 80.81 1042 ALA B O 1
ATOM 18367 N N . ILE B 1 1043 ? -34.863 -31.478 -18.434 1 85.83 1043 ILE B N 1
ATOM 18368 C CA . ILE B 1 1043 ? -34.435 -31.824 -17.083 1 85.83 1043 ILE B CA 1
ATOM 18369 C C . ILE B 1 1043 ? -34.777 -30.684 -16.126 1 85.83 1043 ILE B C 1
ATOM 18371 O O . ILE B 1 1043 ? -35.128 -30.922 -14.968 1 85.83 1043 ILE B O 1
ATOM 18375 N N . LYS B 1 1044 ? -34.793 -29.494 -16.721 1 87.2 1044 LYS B N 1
ATOM 18376 C CA . LYS B 1 1044 ? -35.174 -28.343 -15.907 1 87.2 1044 LYS B CA 1
ATOM 18377 C C . LYS B 1 1044 ? -36.629 -28.444 -15.46 1 87.2 1044 LYS B C 1
ATOM 18379 O O . LYS B 1 1044 ? -36.941 -28.222 -14.288 1 87.2 1044 LYS B O 1
ATOM 18384 N N . TYR B 1 1045 ? -37.363 -28.857 -16.37 1 88.77 1045 TYR B N 1
ATOM 18385 C CA . TYR B 1 1045 ? -38.793 -28.991 -16.113 1 88.77 1045 TYR B CA 1
ATOM 18386 C C . TYR B 1 1045 ? -39.061 -30.071 -15.072 1 88.77 1045 TYR B C 1
ATOM 18388 O O . TYR B 1 1045 ? -39.833 -29.86 -14.134 1 88.77 1045 TYR B O 1
ATOM 18396 N N . GLN B 1 1046 ? -38.382 -31.108 -15.263 1 89.39 1046 GLN B N 1
ATOM 18397 C CA . GLN B 1 1046 ? -38.6 -32.231 -14.358 1 89.39 1046 GLN B CA 1
ATOM 18398 C C . GLN B 1 1046 ? -38.15 -31.89 -12.94 1 89.39 1046 GLN B C 1
ATOM 18400 O O . GLN B 1 1046 ? -38.801 -32.278 -11.967 1 89.39 1046 GLN B O 1
ATOM 18405 N N . LEU B 1 1047 ? -37.088 -31.21 -12.903 1 91.84 1047 LEU B N 1
ATOM 18406 C CA . LEU B 1 1047 ? -36.537 -30.823 -11.608 1 91.84 1047 LEU B CA 1
ATOM 18407 C C . LEU B 1 1047 ? -37.498 -29.904 -10.861 1 91.84 1047 LEU B C 1
ATOM 18409 O O . LEU B 1 1047 ? -37.897 -30.202 -9.733 1 91.84 1047 LEU B O 1
ATOM 18413 N N . ILE B 1 1048 ? -37.968 -28.781 -11.523 1 94.09 1048 ILE B N 1
ATOM 18414 C CA . ILE B 1 1048 ? -38.808 -27.778 -10.879 1 94.09 1048 ILE B CA 1
ATOM 18415 C C . ILE B 1 1048 ? -40.196 -28.358 -10.617 1 94.09 1048 ILE B C 1
ATOM 18417 O O . ILE B 1 1048 ? -40.74 -28.213 -9.52 1 94.09 1048 ILE B O 1
ATOM 18421 N N . ASP B 1 1049 ? -40.756 -29.106 -11.563 1 93.65 1049 ASP B N 1
ATOM 18422 C CA . ASP B 1 1049 ? -42.074 -29.711 -11.399 1 93.65 1049 ASP B CA 1
ATOM 18423 C C . ASP B 1 1049 ? -42.06 -30.772 -10.302 1 93.65 1049 ASP B C 1
ATOM 18425 O O . ASP B 1 1049 ? -43.015 -30.889 -9.531 1 93.65 1049 ASP B O 1
ATOM 18429 N N . GLY B 1 1050 ? -40.953 -31.543 -10.32 1 93.49 1050 GLY B N 1
ATOM 18430 C CA . GLY B 1 1050 ? -40.831 -32.568 -9.295 1 93.49 1050 GLY B CA 1
ATOM 18431 C C . GLY B 1 1050 ? -40.781 -32.003 -7.889 1 93.49 1050 GLY B C 1
ATOM 18432 O O . GLY B 1 1050 ? -41.482 -32.483 -6.996 1 93.49 1050 GLY B O 1
ATOM 18433 N N . ILE B 1 1051 ? -40.036 -30.973 -7.707 1 95.22 1051 ILE B N 1
ATOM 18434 C CA . ILE B 1 1051 ? -39.884 -30.363 -6.391 1 95.22 1051 ILE B CA 1
ATOM 18435 C C . ILE B 1 1051 ? -41.172 -29.639 -6.006 1 95.22 1051 ILE B C 1
ATOM 18437 O O . ILE B 1 1051 ? -41.605 -29.699 -4.853 1 95.22 1051 ILE B O 1
ATOM 18441 N N . LEU B 1 1052 ? -41.782 -28.927 -6.984 1 95.87 1052 LEU B N 1
ATOM 18442 C CA . LEU B 1 1052 ? -43.03 -28.213 -6.739 1 95.87 1052 LEU B CA 1
ATOM 18443 C C . LEU B 1 1052 ? -44.14 -29.18 -6.339 1 95.87 1052 LEU B C 1
ATOM 18445 O O . LEU B 1 1052 ? -44.883 -28.92 -5.389 1 95.87 1052 LEU B O 1
ATOM 18449 N N . SER B 1 1053 ? -44.239 -30.31 -7.02 1 95.6 1053 SER B N 1
ATOM 18450 C CA . SER B 1 1053 ? -45.237 -31.325 -6.699 1 95.6 1053 SER B CA 1
ATOM 18451 C C . SER B 1 1053 ? -45.015 -31.898 -5.303 1 95.6 1053 SER B C 1
ATOM 18453 O O . SER B 1 1053 ? -45.965 -32.062 -4.535 1 95.6 1053 SER B O 1
ATOM 18455 N N . THR B 1 1054 ? -43.804 -32.197 -4.992 1 96.11 1054 THR B N 1
ATOM 18456 C CA . THR B 1 1054 ? -43.476 -32.717 -3.669 1 96.11 1054 THR B CA 1
ATOM 18457 C C . THR B 1 1054 ? -43.786 -31.684 -2.59 1 96.11 1054 THR B C 1
ATOM 18459 O O . THR B 1 1054 ? -44.314 -32.025 -1.53 1 96.11 1054 THR B O 1
ATOM 18462 N N . PHE B 1 1055 ? -43.423 -30.433 -2.892 1 95.81 1055 PHE B N 1
ATOM 18463 C CA . PHE B 1 1055 ? -43.728 -29.325 -1.996 1 95.81 1055 PHE B CA 1
ATOM 18464 C C . PHE B 1 1055 ? -45.215 -29.288 -1.666 1 95.81 1055 PHE B C 1
ATOM 18466 O O . PHE B 1 1055 ? -45.595 -29.219 -0.495 1 95.81 1055 PHE B O 1
ATOM 18473 N N . LEU B 1 1056 ? -46.104 -29.409 -2.618 1 95.82 1056 LEU B N 1
ATOM 18474 C CA . LEU B 1 1056 ? -47.548 -29.267 -2.468 1 95.82 1056 LEU B CA 1
ATOM 18475 C C . LEU B 1 1056 ? -48.145 -30.484 -1.77 1 95.82 1056 LEU B C 1
ATOM 18477 O O . LEU B 1 1056 ? -49.268 -30.427 -1.266 1 95.82 1056 LEU B O 1
ATOM 18481 N N . THR B 1 1057 ? -47.374 -31.566 -1.705 1 95.26 1057 THR B N 1
ATOM 18482 C CA . THR B 1 1057 ? -47.854 -32.758 -1.016 1 95.26 1057 THR B CA 1
ATOM 18483 C C . THR B 1 1057 ? -47.666 -32.624 0.493 1 95.26 1057 THR B C 1
ATOM 18485 O O . THR B 1 1057 ? -48.411 -33.222 1.272 1 95.26 1057 THR B O 1
ATOM 18488 N N . VAL B 1 1058 ? -46.724 -31.784 0.902 1 95.51 1058 VAL B N 1
ATOM 18489 C CA . VAL B 1 1058 ? -46.368 -31.78 2.317 1 95.51 1058 VAL B CA 1
ATOM 18490 C C . VAL B 1 1058 ? -46.591 -30.387 2.902 1 95.51 1058 VAL B C 1
ATOM 18492 O O . VAL B 1 1058 ? -46.721 -30.231 4.118 1 95.51 1058 VAL B O 1
ATOM 18495 N N . LEU B 1 1059 ? -46.572 -29.334 2.093 1 94.77 1059 LEU B N 1
ATOM 18496 C CA . LEU B 1 1059 ? -46.732 -27.96 2.557 1 94.77 1059 LEU B CA 1
ATOM 18497 C C . LEU B 1 1059 ? -47.804 -27.235 1.749 1 94.77 1059 LEU B C 1
ATOM 18499 O O . LEU B 1 1059 ? -48.171 -27.678 0.658 1 94.77 1059 LEU B O 1
ATOM 18503 N N . THR B 1 1060 ? -48.325 -26.171 2.289 1 92.77 1060 THR B N 1
ATOM 18504 C CA . THR B 1 1060 ? -49.241 -25.288 1.576 1 92.77 1060 THR B CA 1
ATOM 18505 C C . THR B 1 1060 ? -48.531 -24.009 1.142 1 92.77 1060 THR B C 1
ATOM 18507 O O . THR B 1 1060 ? -47.534 -23.611 1.746 1 92.77 1060 THR B O 1
ATOM 18510 N N . PRO B 1 1061 ? -48.966 -23.376 0.14 1 92.06 1061 PRO B N 1
ATOM 18511 C CA . PRO B 1 1061 ? -48.348 -22.135 -0.331 1 92.06 1061 PRO B CA 1
ATOM 18512 C C . PRO B 1 1061 ? -48.227 -21.082 0.768 1 92.06 1061 PRO B C 1
ATOM 18514 O O . PRO B 1 1061 ? -47.258 -20.319 0.793 1 92.06 1061 PRO B O 1
ATOM 18517 N N . GLU B 1 1062 ? -49.042 -21.118 1.781 1 89.59 1062 GLU B N 1
ATOM 18518 C CA . GLU B 1 1062 ? -49.055 -20.108 2.835 1 89.59 1062 GLU B CA 1
ATOM 18519 C C . GLU B 1 1062 ? -48.006 -20.411 3.902 1 89.59 1062 GLU B C 1
ATOM 18521 O O . GLU B 1 1062 ? -47.526 -19.502 4.583 1 89.59 1062 GLU B O 1
ATOM 18526 N N . THR B 1 1063 ? -47.75 -21.75 3.984 1 91.41 1063 THR B N 1
ATOM 18527 C CA . THR B 1 1063 ? -46.796 -22.152 5.011 1 91.41 1063 THR B CA 1
ATOM 18528 C C . THR B 1 1063 ? -45.389 -21.677 4.659 1 91.41 1063 THR B C 1
ATOM 18530 O O . THR B 1 1063 ? -44.561 -21.46 5.546 1 91.41 1063 THR B O 1
ATOM 18533 N N . ASP B 1 1064 ? -45.104 -21.553 3.396 1 93.74 1064 ASP B N 1
ATOM 18534 C CA . ASP B 1 1064 ? -43.858 -21.001 2.872 1 93.74 1064 ASP B CA 1
ATOM 18535 C C . ASP B 1 1064 ? -44.084 -20.315 1.526 1 93.74 1064 ASP B C 1
ATOM 18537 O O . ASP B 1 1064 ? -43.707 -20.849 0.481 1 93.74 1064 ASP B O 1
ATOM 18541 N N . THR B 1 1065 ? -44.533 -19.212 1.662 1 92.96 1065 THR B N 1
ATOM 18542 C CA . THR B 1 1065 ? -44.998 -18.468 0.497 1 92.96 1065 THR B CA 1
ATOM 18543 C C . THR B 1 1065 ? -43.835 -18.138 -0.434 1 92.96 1065 THR B C 1
ATOM 18545 O O . THR B 1 1065 ? -43.946 -18.291 -1.653 1 92.96 1065 THR B O 1
ATOM 18548 N N . LYS B 1 1066 ? -42.764 -17.688 0.075 1 92.75 1066 LYS B N 1
ATOM 18549 C CA . LYS B 1 1066 ? -41.629 -17.274 -0.745 1 92.75 1066 LYS B CA 1
ATOM 18550 C C . LYS B 1 1066 ? -41.098 -18.437 -1.577 1 92.75 1066 LYS B C 1
ATOM 18552 O O . LYS B 1 1066 ? -40.871 -18.294 -2.781 1 92.75 1066 LYS B O 1
ATOM 18557 N N . SER B 1 1067 ? -40.909 -19.597 -0.908 1 94.55 1067 SER B N 1
ATOM 18558 C CA . SER B 1 1067 ? -40.412 -20.762 -1.632 1 94.55 1067 SER B CA 1
ATOM 18559 C C . SER B 1 1067 ? -41.378 -21.182 -2.734 1 94.55 1067 SER B C 1
ATOM 18561 O O . SER B 1 1067 ? -40.957 -21.503 -3.847 1 94.55 1067 SER B O 1
ATOM 18563 N N . TYR B 1 1068 ? -42.702 -21.143 -2.387 1 95 1068 TYR B N 1
ATOM 18564 C CA . TYR B 1 1068 ? -43.721 -21.504 -3.367 1 95 1068 TYR B CA 1
ATOM 18565 C C . TYR B 1 1068 ? -43.672 -20.574 -4.573 1 95 1068 TYR B C 1
ATOM 18567 O O . TYR B 1 1068 ? -43.657 -21.033 -5.718 1 95 1068 TYR B O 1
ATOM 18575 N N . LEU B 1 1069 ? -43.603 -19.334 -4.335 1 94.77 1069 LEU B N 1
ATOM 18576 C CA . LEU B 1 1069 ? -43.586 -18.348 -5.411 1 94.77 1069 LEU B CA 1
ATOM 18577 C C . LEU B 1 1069 ? -42.323 -18.484 -6.253 1 94.77 1069 LEU B C 1
ATOM 18579 O O . LEU B 1 1069 ? -42.373 -18.362 -7.48 1 94.77 1069 LEU B O 1
ATOM 18583 N N . MET B 1 1070 ? -41.248 -18.737 -5.606 1 94.46 1070 MET B N 1
ATOM 18584 C CA . MET B 1 1070 ? -39.993 -18.917 -6.332 1 94.46 1070 MET B CA 1
ATOM 18585 C C . MET B 1 1070 ? -40.087 -20.093 -7.297 1 94.46 1070 MET B C 1
ATOM 18587 O O . MET B 1 1070 ? -39.653 -19.995 -8.446 1 94.46 1070 MET B O 1
ATOM 18591 N N . LEU B 1 1071 ? -40.661 -21.181 -6.845 1 95.01 1071 LEU B N 1
ATOM 18592 C CA . LEU B 1 1071 ? -40.817 -22.362 -7.686 1 95.01 1071 LEU B CA 1
ATOM 18593 C C . LEU B 1 1071 ? -41.777 -22.086 -8.839 1 95.01 1071 LEU B C 1
ATOM 18595 O O . LEU B 1 1071 ? -41.514 -22.477 -9.978 1 95.01 1071 LEU B O 1
ATOM 18599 N N . VAL B 1 1072 ? -42.816 -21.372 -8.56 1 94.91 1072 VAL B N 1
ATOM 18600 C CA . VAL B 1 1072 ? -43.812 -21.056 -9.579 1 94.91 1072 VAL B CA 1
ATOM 18601 C C . VAL B 1 1072 ? -43.196 -20.147 -10.64 1 94.91 1072 VAL B C 1
ATOM 18603 O O . VAL B 1 1072 ? -43.374 -20.373 -11.839 1 94.91 1072 VAL B O 1
ATOM 18606 N N . PHE B 1 1073 ? -42.504 -19.157 -10.206 1 93.93 1073 PHE B N 1
ATOM 18607 C CA . PHE B 1 1073 ? -41.868 -18.237 -11.142 1 93.93 1073 PHE B CA 1
ATOM 18608 C C . PHE B 1 1073 ? -40.821 -18.957 -11.983 1 93.93 1073 PHE B C 1
ATOM 18610 O O . PHE B 1 1073 ? -40.71 -18.713 -13.186 1 93.93 1073 PHE B O 1
ATOM 18617 N N . ALA B 1 1074 ? -40.044 -19.766 -11.302 1 92.78 1074 ALA B N 1
ATOM 18618 C CA . ALA B 1 1074 ? -39.04 -20.536 -12.031 1 92.78 1074 ALA B CA 1
ATOM 18619 C C . ALA B 1 1074 ? -39.689 -21.416 -13.095 1 92.78 1074 ALA B C 1
ATOM 18621 O O . ALA B 1 1074 ? -39.171 -21.541 -14.207 1 92.78 1074 ALA B O 1
ATOM 18622 N N . ARG B 1 1075 ? -40.787 -22.021 -12.787 1 93.21 1075 ARG B N 1
ATOM 18623 C CA . ARG B 1 1075 ? -41.518 -22.863 -13.728 1 93.21 1075 ARG B CA 1
ATOM 18624 C C . ARG B 1 1075 ? -41.957 -22.065 -14.951 1 93.21 1075 ARG B C 1
ATOM 18626 O O . ARG B 1 1075 ? -41.824 -22.532 -16.084 1 93.21 1075 ARG B O 1
ATOM 18633 N N . GLU B 1 1076 ? -42.481 -20.925 -14.722 1 92.95 1076 GLU B N 1
ATOM 18634 C CA . GLU B 1 1076 ? -42.92 -20.072 -15.823 1 92.95 1076 GLU B CA 1
ATOM 18635 C C . GLU B 1 1076 ? -41.736 -19.604 -16.664 1 92.95 1076 GLU B C 1
ATOM 18637 O O . GLU B 1 1076 ? -41.853 -19.459 -17.883 1 92.95 1076 GLU B O 1
ATOM 18642 N N . GLN B 1 1077 ? -40.7 -19.333 -16.022 1 90.72 1077 GLN B N 1
ATOM 18643 C CA . GLN B 1 1077 ? -39.508 -18.89 -16.738 1 90.72 1077 GLN B CA 1
ATOM 18644 C C . GLN B 1 1077 ? -38.981 -19.985 -17.66 1 90.72 1077 GLN B C 1
ATOM 18646 O O . GLN B 1 1077 ? -38.624 -19.718 -18.809 1 90.72 1077 GLN B O 1
ATOM 18651 N N . ILE B 1 1078 ? -38.96 -21.175 -17.147 1 87.29 1078 ILE B N 1
ATOM 18652 C CA . ILE B 1 1078 ? -38.435 -22.3 -17.914 1 87.29 1078 ILE B CA 1
ATOM 18653 C C . ILE B 1 1078 ? -39.342 -22.574 -19.112 1 87.29 1078 ILE B C 1
ATOM 18655 O O . ILE B 1 1078 ? -38.867 -22.968 -20.18 1 87.29 1078 ILE B O 1
ATOM 18659 N N . SER B 1 1079 ? -40.607 -22.255 -18.937 1 88.22 1079 SER B N 1
ATOM 18660 C CA . SER B 1 1079 ? -41.582 -22.496 -19.995 1 88.22 1079 SER B CA 1
ATOM 18661 C C . SER B 1 1079 ? -41.561 -21.378 -21.032 1 88.22 1079 SER B C 1
ATOM 18663 O O . SER B 1 1079 ? -42.25 -21.456 -22.051 1 88.22 1079 SER B O 1
ATOM 18665 N N . SER B 1 1080 ? -40.764 -20.357 -20.779 1 89.1 1080 SER B N 1
ATOM 18666 C CA . SER B 1 1080 ? -40.732 -19.202 -21.671 1 89.1 1080 SER B CA 1
ATOM 18667 C C . SER B 1 1080 ? -39.427 -19.147 -22.458 1 89.1 1080 SER B C 1
ATOM 18669 O O . SER B 1 1080 ? -38.357 -19.429 -21.915 1 89.1 1080 SER B O 1
ATOM 18671 N N . LYS B 1 1081 ? -39.517 -18.805 -23.71 1 86.29 1081 LYS B N 1
ATOM 18672 C CA . LYS B 1 1081 ? -38.339 -18.739 -24.57 1 86.29 1081 LYS B CA 1
ATOM 18673 C C . LYS B 1 1081 ? -37.695 -17.357 -24.514 1 86.29 1081 LYS B C 1
ATOM 18675 O O . LYS B 1 1081 ? -36.507 -17.207 -24.805 1 86.29 1081 LYS B O 1
ATOM 18680 N N . THR B 1 1082 ? -38.63 -16.321 -24.326 1 89.29 1082 THR B N 1
ATOM 18681 C CA . THR B 1 1082 ? -38.145 -14.948 -24.233 1 89.29 1082 THR B CA 1
ATOM 18682 C C . THR B 1 1082 ? -38.64 -14.286 -22.95 1 89.29 1082 THR B C 1
ATOM 18684 O O . THR B 1 1082 ? -39.645 -14.709 -22.375 1 89.29 1082 THR B O 1
ATOM 18687 N N . PRO B 1 1083 ? -37.978 -13.31 -22.544 1 91.06 1083 PRO B N 1
ATOM 18688 C CA . PRO B 1 1083 ? -38.454 -12.588 -21.363 1 91.06 1083 PRO B CA 1
ATOM 18689 C C . PRO B 1 1083 ? -39.849 -11.996 -21.555 1 91.06 1083 PRO B C 1
ATOM 18691 O O . PRO B 1 1083 ? -40.633 -11.932 -20.605 1 91.06 1083 PRO B O 1
ATOM 18694 N N . LYS B 1 1084 ? -40.14 -11.524 -22.749 1 93.75 1084 LYS B N 1
ATOM 18695 C CA . LYS B 1 1084 ? -41.471 -10.99 -23.026 1 93.75 1084 LYS B CA 1
ATOM 18696 C C . LYS B 1 1084 ? -42.544 -12.055 -22.824 1 93.75 1084 LYS B C 1
ATOM 18698 O O . LYS B 1 1084 ? -43.578 -11.792 -22.206 1 93.75 1084 LYS B O 1
ATOM 18703 N N . GLU B 1 1085 ? -42.236 -13.268 -23.358 1 94.12 1085 GLU B N 1
ATOM 18704 C CA . GLU B 1 1085 ? -43.153 -14.386 -23.153 1 94.12 1085 GLU B CA 1
ATOM 18705 C C . GLU B 1 1085 ? -43.307 -14.708 -21.67 1 94.12 1085 GLU B C 1
ATOM 18707 O O . GLU B 1 1085 ? -44.403 -15.036 -21.211 1 94.12 1085 GLU B O 1
ATOM 18712 N N . PHE B 1 1086 ? -42.234 -14.629 -21.045 1 93.09 1086 PHE B N 1
ATOM 18713 C CA . PHE B 1 1086 ? -42.264 -14.833 -19.601 1 93.09 1086 PHE B CA 1
ATOM 18714 C C . PHE B 1 1086 ? -43.173 -13.811 -18.929 1 93.09 1086 PHE B C 1
ATOM 18716 O O . PHE B 1 1086 ? -43.971 -14.161 -18.057 1 93.09 1086 PHE B O 1
ATOM 18723 N N . GLY B 1 1087 ? -43.087 -12.584 -19.356 1 95.06 1087 GLY B N 1
ATOM 18724 C CA . GLY B 1 1087 ? -43.959 -11.546 -18.828 1 95.06 1087 GLY B CA 1
ATOM 18725 C C . GLY B 1 1087 ? -45.43 -11.821 -19.072 1 95.06 1087 GLY B C 1
ATOM 18726 O O . GLY B 1 1087 ? -46.262 -11.616 -18.185 1 95.06 1087 GLY B O 1
ATOM 18727 N N . MET B 1 1088 ? -45.744 -12.32 -20.197 1 95.53 1088 MET B N 1
ATOM 18728 C CA . MET B 1 1088 ? -47.127 -12.636 -20.541 1 95.53 1088 MET B CA 1
ATOM 18729 C C . MET B 1 1088 ? -47.65 -13.789 -19.691 1 95.53 1088 MET B C 1
ATOM 18731 O O . MET B 1 1088 ? -48.748 -13.71 -19.137 1 95.53 1088 MET B O 1
ATOM 18735 N N . ASN B 1 1089 ? -46.836 -14.785 -19.566 1 94.39 1089 ASN B N 1
ATOM 18736 C CA . ASN B 1 1089 ? -47.227 -15.94 -18.764 1 94.39 1089 ASN B CA 1
ATOM 18737 C C . ASN B 1 1089 ? -47.4 -15.569 -17.294 1 94.39 1089 ASN B C 1
ATOM 18739 O O . ASN B 1 1089 ? -48.333 -16.034 -16.638 1 94.39 1089 ASN B O 1
ATOM 18743 N N . LEU B 1 1090 ? -46.478 -14.78 -16.878 1 93.99 1090 LEU B N 1
ATOM 18744 C CA . LEU B 1 1090 ? -46.533 -14.334 -15.49 1 93.99 1090 LEU B CA 1
ATOM 18745 C C . LEU B 1 1090 ? -47.79 -13.508 -15.233 1 93.99 1090 LEU B C 1
ATOM 18747 O O . LEU B 1 1090 ? -48.421 -13.641 -14.182 1 93.99 1090 LEU B O 1
ATOM 18751 N N . GLY B 1 1091 ? -48.148 -12.597 -16.202 1 93.36 1091 GLY B N 1
ATOM 18752 C CA . GLY B 1 1091 ? -49.351 -11.791 -16.065 1 93.36 1091 GLY B CA 1
ATOM 18753 C C . GLY B 1 1091 ? -50.608 -12.622 -15.886 1 93.36 1091 GLY B C 1
ATOM 18754 O O . GLY B 1 1091 ? -51.471 -12.284 -15.073 1 93.36 1091 GLY B O 1
ATOM 18755 N N . GLN B 1 1092 ? -50.647 -13.735 -16.55 1 92.62 1092 GLN B N 1
ATOM 18756 C CA . GLN B 1 1092 ? -51.788 -14.637 -16.435 1 92.62 1092 GLN B CA 1
ATOM 18757 C C . GLN B 1 1092 ? -51.755 -15.4 -15.114 1 92.62 1092 GLN B C 1
ATOM 18759 O O . GLN B 1 1092 ? -52.786 -15.56 -14.457 1 92.62 1092 GLN B O 1
ATOM 18764 N N . ARG B 1 1093 ? -50.621 -15.789 -14.716 1 93.19 1093 ARG B N 1
ATOM 18765 C CA . ARG B 1 1093 ? -50.452 -16.586 -13.505 1 93.19 1093 ARG B CA 1
ATOM 18766 C C . ARG B 1 1093 ? -50.749 -15.759 -12.259 1 93.19 1093 ARG B C 1
ATOM 18768 O O . ARG B 1 1093 ? -51.238 -16.288 -11.258 1 93.19 1093 ARG B O 1
ATOM 18775 N N . ILE B 1 1094 ? -50.43 -14.466 -12.329 1 92.04 1094 ILE B N 1
ATOM 18776 C CA . ILE B 1 1094 ? -50.605 -13.573 -11.19 1 92.04 1094 ILE B CA 1
ATOM 18777 C C . ILE B 1 1094 ? -52.079 -13.525 -10.794 1 92.04 1094 ILE B C 1
ATOM 18779 O O . ILE B 1 1094 ? -52.408 -13.445 -9.608 1 92.04 1094 ILE B O 1
ATOM 18783 N N . VAL B 1 1095 ? -52.973 -13.623 -11.721 1 88.84 1095 VAL B N 1
ATOM 18784 C CA . VAL B 1 1095 ? -54.407 -13.622 -11.451 1 88.84 1095 VAL B CA 1
ATOM 18785 C C . VAL B 1 1095 ? -54.77 -14.821 -10.578 1 88.84 1095 VAL B C 1
ATOM 18787 O O . VAL B 1 1095 ? -55.514 -14.686 -9.604 1 88.84 1095 VAL B O 1
ATOM 18790 N N . GLU B 1 1096 ? -54.134 -15.925 -10.903 1 89.64 1096 GLU B N 1
ATOM 18791 C CA . GLU B 1 1096 ? -54.364 -17.131 -10.112 1 89.64 1096 GLU B CA 1
ATOM 18792 C C . GLU B 1 1096 ? -53.762 -16.998 -8.717 1 89.64 1096 GLU B C 1
ATOM 18794 O O . GLU B 1 1096 ? -54.356 -17.445 -7.733 1 89.64 1096 GLU B O 1
ATOM 18799 N N . LEU B 1 1097 ? -52.618 -16.439 -8.67 1 92.05 1097 LEU B N 1
ATOM 18800 C CA . LEU B 1 1097 ? -51.929 -16.272 -7.395 1 92.05 1097 LEU B CA 1
ATOM 18801 C C . LEU B 1 1097 ? -52.688 -15.307 -6.49 1 92.05 1097 LEU B C 1
ATOM 18803 O O . LEU B 1 1097 ? -52.728 -15.493 -5.271 1 92.05 1097 LEU B O 1
ATOM 18807 N N . ILE B 1 1098 ? -53.326 -14.292 -7.073 1 92.11 1098 ILE B N 1
ATOM 18808 C CA . ILE B 1 1098 ? -54.11 -13.32 -6.319 1 92.11 1098 ILE B CA 1
ATOM 18809 C C . ILE B 1 1098 ? -55.334 -14.003 -5.713 1 92.11 1098 ILE B C 1
ATOM 18811 O O . ILE B 1 1098 ? -55.719 -13.709 -4.579 1 92.11 1098 ILE B O 1
ATOM 18815 N N . GLU B 1 1099 ? -55.854 -14.888 -6.481 1 89.04 1099 GLU B N 1
ATOM 18816 C CA . GLU B 1 1099 ? -56.993 -15.64 -5.964 1 89.04 1099 GLU B CA 1
ATOM 18817 C C . GLU B 1 1099 ? -56.583 -16.526 -4.791 1 89.04 1099 GLU B C 1
ATOM 18819 O O . GLU B 1 1099 ? -57.346 -16.695 -3.838 1 89.04 1099 GLU B O 1
ATOM 18824 N N . MET B 1 1100 ? -55.389 -16.961 -4.78 1 88.98 1100 MET B N 1
ATOM 18825 C CA . MET B 1 1100 ? -54.886 -17.867 -3.751 1 88.98 1100 MET B CA 1
ATOM 18826 C C . MET B 1 1100 ? -54.483 -17.097 -2.498 1 88.98 1100 MET B C 1
ATOM 18828 O O . MET B 1 1100 ? -54.758 -17.535 -1.38 1 88.98 1100 MET B O 1
ATOM 18832 N N . PHE B 1 1101 ? -53.793 -16 -2.533 1 88.16 1101 PHE B N 1
ATOM 18833 C CA . PHE B 1 1101 ? -53.268 -15.25 -1.398 1 88.16 1101 PHE B CA 1
ATOM 18834 C C . PHE B 1 1101 ? -54.113 -14.01 -1.131 1 88.16 1101 PHE B C 1
ATOM 18836 O O . PHE B 1 1101 ? -54.653 -13.844 -0.036 1 88.16 1101 PHE B O 1
ATOM 18843 N N . SER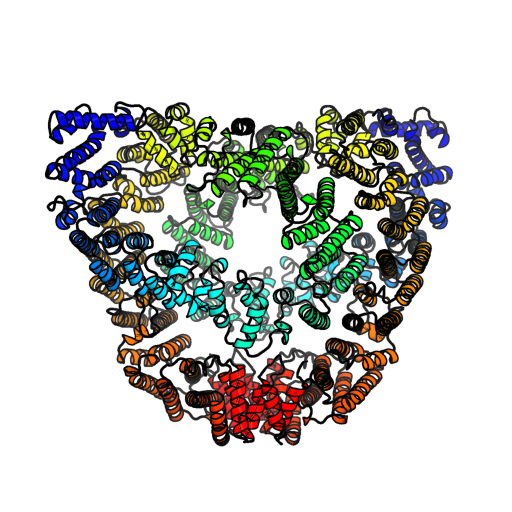 B 1 1102 ? -54.26 -12.996 -2.078 1 88.82 1102 SER B N 1
ATOM 18844 C CA . SER B 1 1102 ? -54.946 -11.708 -2.033 1 88.82 1102 SER B CA 1
ATOM 18845 C C . SER B 1 1102 ? -54.269 -10.689 -2.942 1 88.82 1102 SER B C 1
ATOM 18847 O O . SER B 1 1102 ? -53.062 -10.766 -3.18 1 88.82 1102 SER B O 1
ATOM 18849 N N . ILE B 1 1103 ? -55.027 -9.898 -3.419 1 90.31 1103 ILE B N 1
ATOM 18850 C CA . ILE B 1 1103 ? -54.497 -8.854 -4.29 1 90.31 1103 ILE B CA 1
ATOM 18851 C C . ILE B 1 1103 ? -53.525 -7.974 -3.508 1 90.31 1103 ILE B C 1
ATOM 18853 O O . ILE B 1 1103 ? -52.626 -7.362 -4.091 1 90.31 1103 ILE B O 1
ATOM 18857 N N . LEU B 1 1104 ? -53.676 -8.024 -2.19 1 89.78 1104 LEU B N 1
ATOM 18858 C CA . LEU B 1 1104 ? -52.818 -7.198 -1.347 1 89.78 1104 LEU B CA 1
ATOM 18859 C C . LEU B 1 1104 ? -51.38 -7.703 -1.377 1 89.78 1104 LEU B C 1
ATOM 18861 O O . LEU B 1 1104 ? -50.453 -6.97 -1.023 1 89.78 1104 LEU B O 1
ATOM 18865 N N . PHE B 1 1105 ? -51.222 -8.908 -1.947 1 89.98 1105 PHE B N 1
ATOM 18866 C CA . PHE B 1 1105 ? -49.91 -9.544 -1.963 1 89.98 1105 PHE B CA 1
ATOM 18867 C C . PHE B 1 1105 ? -49.134 -9.152 -3.215 1 89.98 1105 PHE B C 1
ATOM 18869 O O . PHE B 1 1105 ? -47.979 -9.547 -3.384 1 89.98 1105 PHE B O 1
ATOM 18876 N N . ILE B 1 1106 ? -49.703 -8.403 -3.966 1 90.44 1106 ILE B N 1
ATOM 18877 C CA . ILE B 1 1106 ? -49.187 -8.172 -5.311 1 90.44 1106 ILE B CA 1
ATOM 18878 C C . ILE B 1 1106 ? -47.795 -7.549 -5.23 1 90.44 1106 ILE B C 1
ATOM 18880 O O . ILE B 1 1106 ? -46.896 -7.923 -5.986 1 90.44 1106 ILE B O 1
ATOM 18884 N N . PHE B 1 1107 ? -47.528 -6.638 -4.281 1 90.64 1107 PHE B N 1
ATOM 18885 C CA . PHE B 1 1107 ? -46.22 -6.003 -4.173 1 90.64 1107 PHE B CA 1
ATOM 18886 C C . PHE B 1 1107 ? -45.192 -6.974 -3.607 1 90.64 1107 PHE B C 1
ATOM 18888 O O . PHE B 1 1107 ? -44.032 -6.972 -4.025 1 90.64 1107 PHE B O 1
ATOM 18895 N N . TYR B 1 1108 ? -45.61 -7.833 -2.719 1 90.51 1108 TYR B N 1
ATOM 18896 C CA . TYR B 1 1108 ? -44.715 -8.846 -2.171 1 90.51 1108 TYR B CA 1
ATOM 18897 C C . TYR B 1 1108 ? -44.275 -9.827 -3.25 1 90.51 1108 TYR B C 1
ATOM 18899 O O . TYR B 1 1108 ? -43.097 -10.182 -3.332 1 90.51 1108 TYR B O 1
ATOM 18907 N N . MET B 1 1109 ? -45.235 -10.182 -4.035 1 91.95 1109 MET B N 1
ATOM 18908 C CA . MET B 1 1109 ? -44.943 -11.069 -5.157 1 91.95 1109 MET B CA 1
ATOM 18909 C C . MET B 1 1109 ? -43.94 -10.427 -6.11 1 91.95 1109 MET B C 1
ATOM 18911 O O . MET B 1 1109 ? -43.022 -11.093 -6.592 1 91.95 1109 MET B O 1
ATOM 18915 N N . THR B 1 1110 ? -44.178 -9.18 -6.29 1 91.94 1110 THR B N 1
ATOM 18916 C CA . THR B 1 1110 ? -43.317 -8.467 -7.227 1 91.94 1110 THR B CA 1
ATOM 18917 C C . THR B 1 1110 ? -41.897 -8.355 -6.679 1 91.94 1110 THR B C 1
ATOM 18919 O O . THR B 1 1110 ? -40.928 -8.399 -7.439 1 91.94 1110 THR B O 1
ATOM 18922 N N . ASP B 1 1111 ? -41.764 -8.201 -5.438 1 90.33 1111 ASP B N 1
ATOM 18923 C CA . ASP B 1 1111 ? -40.44 -8.133 -4.827 1 90.33 1111 ASP B CA 1
ATOM 18924 C C . ASP B 1 1111 ? -39.664 -9.429 -5.052 1 90.33 1111 ASP B C 1
ATOM 18926 O O . ASP B 1 1111 ? -38.468 -9.399 -5.348 1 90.33 1111 ASP B O 1
ATOM 18930 N N . ILE B 1 1112 ? -40.3 -10.487 -4.878 1 91.32 1112 ILE B N 1
ATOM 18931 C CA . ILE B 1 1112 ? -39.678 -11.79 -5.082 1 91.32 1112 ILE B CA 1
ATOM 18932 C C . ILE B 1 1112 ? -39.278 -11.948 -6.547 1 91.32 1112 ILE B C 1
ATOM 18934 O O . ILE B 1 1112 ? -38.178 -12.418 -6.85 1 91.32 1112 ILE B O 1
ATOM 18938 N N . LEU B 1 1113 ? -40.209 -11.495 -7.389 1 92.47 1113 LEU B N 1
ATOM 18939 C CA . LEU B 1 1113 ? -39.939 -11.547 -8.822 1 92.47 1113 LEU B CA 1
ATOM 18940 C C . LEU B 1 1113 ? -38.713 -10.711 -9.174 1 92.47 1113 LEU B C 1
ATOM 18942 O O . LEU B 1 1113 ? -37.871 -11.14 -9.967 1 92.47 1113 LEU B O 1
ATOM 18946 N N . CYS B 1 1114 ? -38.744 -9.587 -8.578 1 90.1 1114 CYS B N 1
ATOM 18947 C CA . CYS B 1 1114 ? -37.628 -8.685 -8.84 1 90.1 1114 CYS B CA 1
ATOM 18948 C C . CYS B 1 1114 ? -36.302 -9.333 -8.459 1 90.1 1114 CYS B C 1
ATOM 18950 O O . CYS B 1 1114 ? -35.312 -9.202 -9.18 1 90.1 1114 CYS B O 1
ATOM 18952 N N . ASN B 1 1115 ? -36.265 -9.985 -7.385 1 87.32 1115 ASN B N 1
ATOM 18953 C CA . ASN B 1 1115 ? -35.052 -10.658 -6.933 1 87.32 1115 ASN B CA 1
ATOM 18954 C C . ASN B 1 1115 ? -34.651 -11.785 -7.88 1 87.32 1115 ASN B C 1
ATOM 18956 O O . ASN B 1 1115 ? -33.464 -11.99 -8.141 1 87.32 1115 ASN B O 1
ATOM 18960 N N . MET B 1 1116 ? -35.566 -12.451 -8.38 1 89.7 1116 MET B N 1
ATOM 18961 C CA . MET B 1 1116 ? -35.307 -13.538 -9.32 1 89.7 1116 MET B CA 1
ATOM 18962 C C . MET B 1 1116 ? -34.745 -13.001 -10.632 1 89.7 1116 MET B C 1
ATOM 18964 O O . MET B 1 1116 ? -33.8 -13.567 -11.186 1 89.7 1116 MET B O 1
ATOM 18968 N N . LEU B 1 1117 ? -35.34 -11.859 -11.127 1 89.19 1117 LEU B N 1
ATOM 18969 C CA . LEU B 1 1117 ? -34.948 -11.282 -12.408 1 89.19 1117 LEU B CA 1
ATOM 18970 C C . LEU B 1 1117 ? -33.543 -10.695 -12.333 1 89.19 1117 LEU B C 1
ATOM 18972 O O . LEU B 1 1117 ? -32.913 -10.446 -13.363 1 89.19 1117 LEU B O 1
ATOM 18976 N N . SER B 1 1118 ? -33.194 -10.434 -11.203 1 81.91 1118 SER B N 1
ATOM 18977 C CA . SER B 1 1118 ? -31.866 -9.852 -11.038 1 81.91 1118 SER B CA 1
ATOM 18978 C C . SER B 1 1118 ? -30.778 -10.912 -11.169 1 81.91 1118 SER B C 1
ATOM 18980 O O . SER B 1 1118 ? -29.587 -10.591 -11.174 1 81.91 1118 SER B O 1
ATOM 18982 N N . GLU B 1 1119 ? -31.216 -12.185 -11.302 1 73.22 1119 GLU B N 1
ATOM 18983 C CA . GLU B 1 1119 ? -30.247 -13.265 -11.462 1 73.22 1119 GLU B CA 1
ATOM 18984 C C . GLU B 1 1119 ? -29.705 -13.313 -12.888 1 73.22 1119 GLU B C 1
ATOM 18986 O O . GLU B 1 1119 ? -30.468 -13.215 -13.851 1 73.22 1119 GLU B O 1
ATOM 18991 N N . VAL B 1 1120 ? -28.442 -13.203 -13.247 1 57.71 1120 VAL B N 1
ATOM 18992 C CA . VAL B 1 1120 ? -27.705 -12.987 -14.488 1 57.71 1120 VAL B CA 1
ATOM 18993 C C . VAL B 1 1120 ? -28.032 -14.097 -15.484 1 57.71 1120 VAL B C 1
ATOM 18995 O O . VAL B 1 1120 ? -28.084 -13.86 -16.693 1 57.71 1120 VAL B O 1
ATOM 18998 N N . ASN B 1 1121 ? -28.43 -15.382 -15.109 1 64.69 1121 ASN B N 1
ATOM 18999 C CA . ASN B 1 1121 ? -28.384 -16.485 -16.063 1 64.69 1121 ASN B CA 1
ATOM 19000 C C . ASN B 1 1121 ? -29.785 -16.943 -16.458 1 64.69 1121 ASN B C 1
ATOM 19002 O O . ASN B 1 1121 ? -29.958 -18.046 -16.979 1 64.69 1121 ASN B O 1
ATOM 19006 N N . LEU B 1 1122 ? -30.883 -16.146 -16.468 1 75.65 1122 LEU B N 1
ATOM 19007 C CA . LEU B 1 1122 ? -32.262 -16.592 -16.637 1 75.65 1122 LEU B CA 1
ATOM 19008 C C . LEU B 1 1122 ? -32.535 -16.974 -18.088 1 75.65 1122 LEU B C 1
ATOM 19010 O O . LEU B 1 1122 ? -33.213 -17.969 -18.355 1 75.65 1122 LEU B O 1
ATOM 19014 N N . PHE B 1 1123 ? -31.89 -16.287 -19.121 1 76.47 1123 PHE B N 1
ATOM 19015 C CA . PHE B 1 1123 ? -32.208 -16.547 -20.52 1 76.47 1123 PHE B CA 1
ATOM 19016 C C . PHE B 1 1123 ? -30.936 -16.726 -21.34 1 76.47 1123 PHE B C 1
ATOM 19018 O O . PHE B 1 1123 ? -30.92 -16.445 -22.54 1 76.47 1123 PHE B O 1
ATOM 19025 N N . GLN B 1 1124 ? -29.944 -17.188 -20.78 1 66.31 1124 GLN B N 1
ATOM 19026 C CA . GLN B 1 1124 ? -28.662 -17.318 -21.464 1 66.31 1124 GLN B CA 1
ATOM 19027 C C . GLN B 1 1124 ? -28.715 -18.406 -22.533 1 66.31 1124 GLN B C 1
ATOM 19029 O O . GLN B 1 1124 ? -27.987 -18.345 -23.526 1 66.31 1124 GLN B O 1
ATOM 19034 N N . GLU B 1 1125 ? -29.536 -19.454 -22.379 1 60.6 1125 GLU B N 1
ATOM 19035 C CA . GLU B 1 1125 ? -29.595 -20.575 -23.312 1 60.6 1125 GLU B CA 1
ATOM 19036 C C . GLU B 1 1125 ? -30.074 -20.124 -24.688 1 60.6 1125 GLU B C 1
ATOM 19038 O O . GLU B 1 1125 ? -29.783 -20.772 -25.696 1 60.6 1125 GLU B O 1
ATOM 19043 N N . TYR B 1 1126 ? -30.846 -19.046 -24.766 1 54.26 1126 TYR B N 1
ATOM 19044 C CA . TYR B 1 1126 ? -31.44 -18.701 -26.052 1 54.26 1126 TYR B CA 1
ATOM 19045 C C . TYR B 1 1126 ? -30.615 -17.637 -26.766 1 54.26 1126 TYR B C 1
ATOM 19047 O O . TYR B 1 1126 ? -31.097 -16.991 -27.699 1 54.26 1126 TYR B O 1
ATOM 19055 N N . ASN B 1 1127 ? -29.192 -17.775 -26.607 1 52.74 1127 ASN B N 1
ATOM 19056 C CA . ASN B 1 1127 ? -28.165 -17.051 -27.349 1 52.74 1127 ASN B CA 1
ATOM 19057 C C . ASN B 1 1127 ? -28.474 -15.558 -27.422 1 52.74 1127 ASN B C 1
ATOM 19059 O O . ASN B 1 1127 ? -28.012 -14.868 -28.332 1 52.74 1127 ASN B O 1
ATOM 19063 N N . ASN B 1 1128 ? -29.524 -15.137 -26.687 1 56.98 1128 ASN B N 1
ATOM 19064 C CA . ASN B 1 1128 ? -29.793 -13.709 -26.81 1 56.98 1128 ASN B CA 1
ATOM 19065 C C . ASN B 1 1128 ? -29.182 -12.922 -25.654 1 56.98 1128 ASN B C 1
ATOM 19067 O O . ASN B 1 1128 ? -29.236 -13.359 -24.503 1 56.98 1128 ASN B O 1
ATOM 19071 N N . ASN B 1 1129 ? -27.958 -12.436 -25.718 1 59.33 1129 ASN B N 1
ATOM 19072 C CA . ASN B 1 1129 ? -27.152 -11.615 -24.821 1 59.33 1129 ASN B CA 1
ATOM 19073 C C . ASN B 1 1129 ? -28.01 -10.609 -24.059 1 59.33 1129 ASN B C 1
ATOM 19075 O O . ASN B 1 1129 ? -27.825 -9.398 -24.198 1 59.33 1129 ASN B O 1
ATOM 19079 N N . TYR B 1 1130 ? -29.134 -11.196 -23.306 1 71.27 1130 TYR B N 1
ATOM 19080 C CA . TYR B 1 1130 ? -29.959 -10.273 -22.536 1 71.27 1130 TYR B CA 1
ATOM 19081 C C . TYR B 1 1130 ? -29.232 -9.809 -21.28 1 71.27 1130 TYR B C 1
ATOM 19083 O O . TYR B 1 1130 ? -28.701 -10.627 -20.525 1 71.27 1130 TYR B O 1
ATOM 19091 N N . ASP B 1 1131 ? -29.049 -8.542 -21.141 1 73.01 1131 ASP B N 1
ATOM 19092 C CA . ASP B 1 1131 ? -28.609 -8.057 -19.836 1 73.01 1131 ASP B CA 1
ATOM 19093 C C . ASP B 1 1131 ? -29.788 -7.915 -18.877 1 73.01 1131 ASP B C 1
ATOM 19095 O O . ASP B 1 1131 ? -30.94 -8.12 -19.266 1 73.01 1131 ASP B O 1
ATOM 19099 N N . THR B 1 1132 ? -29.705 -7.71 -17.638 1 80.81 1132 THR B N 1
ATOM 19100 C CA . THR B 1 1132 ? -30.712 -7.647 -16.584 1 80.81 1132 THR B CA 1
ATOM 19101 C C . THR B 1 1132 ? -31.759 -6.583 -16.9 1 80.81 1132 THR B C 1
ATOM 19103 O O . THR B 1 1132 ? -32.952 -6.792 -16.67 1 80.81 1132 THR B O 1
ATOM 19106 N N . ILE B 1 1133 ? -31.405 -5.433 -17.496 1 82.13 1133 ILE B N 1
ATOM 19107 C CA . ILE B 1 1133 ? -32.321 -4.339 -17.798 1 82.13 1133 ILE B CA 1
ATOM 19108 C C . ILE B 1 1133 ? -33.232 -4.734 -18.958 1 82.13 1133 ILE B C 1
ATOM 19110 O O . ILE B 1 1133 ? -34.442 -4.498 -18.913 1 82.13 1133 ILE B O 1
ATOM 19114 N N . ASP B 1 1134 ? -32.597 -5.473 -19.909 1 82.43 1134 ASP B N 1
ATOM 19115 C CA . ASP B 1 1134 ? -33.382 -5.937 -21.049 1 82.43 1134 ASP B CA 1
ATOM 19116 C C . ASP B 1 1134 ? -34.446 -6.941 -20.611 1 82.43 1134 ASP B C 1
ATOM 19118 O O . ASP B 1 1134 ? -35.575 -6.911 -21.105 1 82.43 1134 ASP B O 1
ATOM 19122 N N . ILE B 1 1135 ? -33.984 -7.73 -19.734 1 88.58 1135 ILE B N 1
ATOM 19123 C CA . ILE B 1 1135 ? -34.918 -8.737 -19.243 1 88.58 1135 ILE B CA 1
ATOM 19124 C C . ILE B 1 1135 ? -36.09 -8.055 -18.541 1 88.58 1135 ILE B C 1
ATOM 19126 O O . ILE B 1 1135 ? -37.252 -8.361 -18.819 1 88.58 1135 ILE B O 1
ATOM 19130 N N . LYS B 1 1136 ? -35.816 -7.12 -17.73 1 90.3 1136 LYS B N 1
ATOM 19131 C CA . LYS B 1 1136 ? -36.864 -6.427 -16.985 1 90.3 1136 LYS B CA 1
ATOM 19132 C C . LYS B 1 1136 ? -37.781 -5.647 -17.923 1 90.3 1136 LYS B C 1
ATOM 19134 O O . LYS B 1 1136 ? -39.002 -5.658 -17.757 1 90.3 1136 LYS B O 1
ATOM 19139 N N . LEU B 1 1137 ? -37.2 -5.026 -18.945 1 90.43 1137 LEU B N 1
ATOM 19140 C CA . LEU B 1 1137 ? -37.986 -4.243 -19.893 1 90.43 1137 LEU B CA 1
ATOM 19141 C C . LEU B 1 1137 ? -38.903 -5.143 -20.713 1 90.43 1137 LEU B C 1
ATOM 19143 O O . LEU B 1 1137 ? -40.085 -4.838 -20.888 1 90.43 1137 LEU B O 1
ATOM 19147 N N . GLU B 1 1138 ? -38.35 -6.245 -21.12 1 91.4 1138 GLU B N 1
ATOM 19148 C CA . GLU B 1 1138 ? -39.156 -7.166 -21.915 1 91.4 1138 GLU B CA 1
ATOM 19149 C C . GLU B 1 1138 ? -40.253 -7.809 -21.071 1 91.4 1138 GLU B C 1
ATOM 19151 O O . GLU B 1 1138 ? -41.361 -8.043 -21.558 1 91.4 1138 GLU B O 1
ATOM 19156 N N . VAL B 1 1139 ? -39.891 -8.112 -19.9 1 93.77 1139 VAL B N 1
ATOM 19157 C CA . VAL B 1 1139 ? -40.904 -8.649 -18.997 1 93.77 1139 VAL B CA 1
ATOM 19158 C C . VAL B 1 1139 ? -42.018 -7.623 -18.8 1 93.77 1139 VAL B C 1
ATOM 19160 O O . VAL B 1 1139 ? -43.201 -7.969 -18.823 1 93.77 1139 VAL B O 1
ATOM 19163 N N . MET B 1 1140 ? -41.679 -6.377 -18.619 1 94.07 1140 MET B N 1
ATOM 19164 C CA . MET B 1 1140 ? -42.665 -5.311 -18.467 1 94.07 1140 MET B CA 1
ATOM 19165 C C . MET B 1 1140 ? -43.537 -5.194 -19.712 1 94.07 1140 MET B C 1
ATOM 19167 O O . MET B 1 1140 ? -44.75 -5.003 -19.61 1 94.07 1140 MET B O 1
ATOM 19171 N N . GLU B 1 1141 ? -42.943 -5.311 -20.856 1 94.79 1141 GLU B N 1
ATOM 19172 C CA . GLU B 1 1141 ? -43.695 -5.269 -22.107 1 94.79 1141 GLU B CA 1
ATOM 19173 C C . GLU B 1 1141 ? -44.729 -6.39 -22.166 1 94.79 1141 GLU B C 1
ATOM 19175 O O . GLU B 1 1141 ? -45.872 -6.167 -22.57 1 94.79 1141 GLU B O 1
ATOM 19180 N N . GLY B 1 1142 ? -44.286 -7.579 -21.746 1 95.36 1142 GLY B N 1
ATOM 19181 C CA . GLY B 1 1142 ? -45.211 -8.701 -21.7 1 95.36 1142 GLY B CA 1
ATOM 19182 C C . GLY B 1 1142 ? -46.351 -8.494 -20.721 1 95.36 1142 GLY B C 1
ATOM 19183 O O . GLY B 1 1142 ? -47.5 -8.822 -21.02 1 95.36 1142 GLY B O 1
ATOM 19184 N N . LEU B 1 1143 ? -46.036 -7.935 -19.609 1 95.28 1143 LEU B N 1
ATOM 19185 C CA . LEU B 1 1143 ? -47.043 -7.673 -18.587 1 95.28 1143 LEU B CA 1
ATOM 19186 C C . LEU B 1 1143 ? -48.065 -6.654 -19.08 1 95.28 1143 LEU B C 1
ATOM 19188 O O . LEU B 1 1143 ? -49.271 -6.842 -18.901 1 95.28 1143 LEU B O 1
ATOM 19192 N N . ILE B 1 1144 ? -47.621 -5.618 -19.698 1 94.6 1144 ILE B N 1
ATOM 19193 C CA . ILE B 1 1144 ? -48.491 -4.55 -20.178 1 94.6 1144 ILE B CA 1
ATOM 19194 C C . ILE B 1 1144 ? -49.385 -5.076 -21.298 1 94.6 1144 ILE B C 1
ATOM 19196 O O . ILE B 1 1144 ? -50.545 -4.673 -21.416 1 94.6 1144 ILE B O 1
ATOM 19200 N N . GLU B 1 1145 ? -48.905 -5.997 -22.087 1 93.52 1145 GLU B N 1
ATOM 19201 C CA . GLU B 1 1145 ? -49.655 -6.567 -23.202 1 93.52 1145 GLU B CA 1
ATOM 19202 C C . GLU B 1 1145 ? -50.882 -7.329 -22.71 1 93.52 1145 GLU B C 1
ATOM 19204 O O . GLU B 1 1145 ? -51.901 -7.389 -23.402 1 93.52 1145 GLU B O 1
ATOM 19209 N N . ILE B 1 1146 ? -50.806 -7.938 -21.585 1 92.49 1146 ILE B N 1
ATOM 19210 C CA . ILE B 1 1146 ? -51.943 -8.649 -21.011 1 92.49 1146 ILE B CA 1
ATOM 19211 C C . ILE B 1 1146 ? -53.089 -7.672 -20.76 1 92.49 1146 ILE B C 1
ATOM 19213 O O . ILE B 1 1146 ? -54.262 -8.041 -20.864 1 92.49 1146 ILE B O 1
ATOM 19217 N N . GLY B 1 1147 ? -52.799 -6.383 -20.324 1 86.33 1147 GLY B N 1
ATOM 19218 C CA . GLY B 1 1147 ? -53.774 -5.308 -20.226 1 86.33 1147 GLY B CA 1
ATOM 19219 C C . GLY B 1 1147 ? -54.582 -5.35 -18.943 1 86.33 1147 GLY B C 1
ATOM 19220 O O . GLY B 1 1147 ? -55.532 -4.583 -18.776 1 86.33 1147 GLY B O 1
ATOM 19221 N N . SER B 1 1148 ? -54.324 -6.322 -18.017 1 89.82 1148 SER B N 1
ATOM 19222 C CA . SER B 1 1148 ? -55.032 -6.362 -16.741 1 89.82 1148 SER B CA 1
ATOM 19223 C C . SER B 1 1148 ? -54.461 -5.343 -15.76 1 89.82 1148 SER B C 1
ATOM 19225 O O . SER B 1 1148 ? -53.311 -4.918 -15.897 1 89.82 1148 SER B O 1
ATOM 19227 N N . MET B 1 1149 ? -55.284 -4.929 -14.837 1 91.2 1149 MET B N 1
ATOM 19228 C CA . MET B 1 1149 ? -54.855 -3.96 -13.832 1 91.2 1149 MET B CA 1
ATOM 19229 C C . MET B 1 1149 ? -53.738 -4.532 -12.966 1 91.2 1149 MET B C 1
ATOM 19231 O O . MET B 1 1149 ? -52.79 -3.825 -12.622 1 91.2 1149 MET B O 1
ATOM 19235 N N . GLU B 1 1150 ? -53.828 -5.781 -12.734 1 92.35 1150 GLU B N 1
ATOM 19236 C CA . GLU B 1 1150 ? -52.85 -6.451 -11.881 1 92.35 1150 GLU B CA 1
ATOM 19237 C C . GLU B 1 1150 ? -51.477 -6.495 -12.546 1 92.35 1150 GLU B C 1
ATOM 19239 O O . GLU B 1 1150 ? -50.465 -6.189 -11.912 1 92.35 1150 GLU B O 1
ATOM 19244 N N . ALA B 1 1151 ? -51.517 -6.762 -13.787 1 92.94 1151 ALA B N 1
ATOM 19245 C CA . ALA B 1 1151 ? -50.265 -6.803 -14.539 1 92.94 1151 ALA B CA 1
ATOM 19246 C C . ALA B 1 1151 ? -49.643 -5.414 -14.645 1 92.94 1151 ALA B C 1
ATOM 19248 O O . ALA B 1 1151 ? -48.419 -5.269 -14.596 1 92.94 1151 ALA B O 1
ATOM 19249 N N . GLY B 1 1152 ? -50.554 -4.492 -14.771 1 92.62 1152 GLY B N 1
ATOM 19250 C CA . GLY B 1 1152 ? -50.084 -3.117 -14.833 1 92.62 1152 GLY B CA 1
ATOM 19251 C C . GLY B 1 1152 ? -49.396 -2.664 -13.559 1 92.62 1152 GLY B C 1
ATOM 19252 O O . GLY B 1 1152 ? -48.396 -1.945 -13.61 1 92.62 1152 GLY B O 1
ATOM 19253 N N . ILE B 1 1153 ? -49.903 -3.09 -12.469 1 93.17 1153 ILE B N 1
ATOM 19254 C CA . ILE B 1 1153 ? -49.332 -2.722 -11.178 1 93.17 1153 ILE B CA 1
ATOM 19255 C C . ILE B 1 1153 ? -47.942 -3.338 -11.035 1 93.17 1153 ILE B C 1
ATOM 19257 O O . ILE B 1 1153 ? -47.005 -2.673 -10.587 1 93.17 1153 ILE B O 1
ATOM 19261 N N . VAL B 1 1154 ? -47.771 -4.536 -11.439 1 94.24 1154 VAL B N 1
ATOM 19262 C CA . VAL B 1 1154 ? -46.49 -5.23 -11.364 1 94.24 1154 VAL B CA 1
ATOM 19263 C C . VAL B 1 1154 ? -45.471 -4.532 -12.261 1 94.24 1154 VAL B C 1
ATOM 19265 O O . VAL B 1 1154 ? -44.329 -4.303 -11.853 1 94.24 1154 VAL B O 1
ATOM 19268 N N . ALA B 1 1155 ? -45.93 -4.165 -13.396 1 94.78 1155 ALA B N 1
ATOM 19269 C CA . ALA B 1 1155 ? -45.047 -3.489 -14.343 1 94.78 1155 ALA B CA 1
ATOM 19270 C C . ALA B 1 1155 ? -44.584 -2.142 -13.797 1 94.78 1155 ALA B C 1
ATOM 19272 O O . ALA B 1 1155 ? -43.415 -1.776 -13.937 1 94.78 1155 ALA B O 1
ATOM 19273 N N . ALA B 1 1156 ? -45.537 -1.475 -13.247 1 93.3 1156 ALA B N 1
ATOM 19274 C CA . ALA B 1 1156 ? -45.208 -0.168 -12.685 1 93.3 1156 ALA B CA 1
ATOM 19275 C C . ALA B 1 1156 ? -44.165 -0.293 -11.578 1 93.3 1156 ALA B C 1
ATOM 19277 O O . ALA B 1 1156 ? -43.198 0.471 -11.539 1 93.3 1156 ALA B O 1
ATOM 19278 N N . LYS B 1 1157 ? -44.346 -1.195 -10.695 1 92.35 1157 LYS B N 1
ATOM 19279 C CA . LYS B 1 1157 ? -43.42 -1.397 -9.585 1 92.35 1157 LYS B CA 1
ATOM 19280 C C . LYS B 1 1157 ? -42.042 -1.819 -10.088 1 92.35 1157 LYS B C 1
ATOM 19282 O O . LYS B 1 1157 ? -41.02 -1.363 -9.572 1 92.35 1157 LYS B O 1
ATOM 19287 N N . LEU B 1 1158 ? -42.04 -2.616 -11.065 1 91.69 1158 LEU B N 1
ATOM 19288 C CA . LEU B 1 1158 ? -40.789 -3.081 -11.653 1 91.69 1158 LEU B CA 1
ATOM 19289 C C . LEU B 1 1158 ? -40.026 -1.926 -12.292 1 91.69 1158 LEU B C 1
ATOM 19291 O O . LEU B 1 1158 ? -38.793 -1.908 -12.277 1 91.69 1158 LEU B O 1
ATOM 19295 N N . SER B 1 1159 ? -40.733 -1.063 -12.861 1 90.24 1159 SER B N 1
ATOM 19296 C CA . SER B 1 1159 ? -40.115 0.069 -13.545 1 90.24 1159 SER B CA 1
ATOM 19297 C C . SER B 1 1159 ? -39.277 0.905 -12.584 1 90.24 1159 SER B C 1
ATOM 19299 O O . SER B 1 1159 ? -38.302 1.539 -12.993 1 90.24 1159 SER B O 1
ATOM 19301 N N . GLY B 1 1160 ? -39.685 0.873 -11.358 1 86.8 1160 GLY B N 1
ATOM 19302 C CA . GLY B 1 1160 ? -38.962 1.649 -10.363 1 86.8 1160 GLY B CA 1
ATOM 19303 C C . GLY B 1 1160 ? -37.599 1.072 -10.031 1 86.8 1160 GLY B C 1
ATOM 19304 O O . GLY B 1 1160 ? -36.752 1.759 -9.456 1 86.8 1160 GLY B O 1
ATOM 19305 N N . THR B 1 1161 ? -37.394 -0.086 -10.364 1 86.22 1161 THR B N 1
ATOM 19306 C CA . THR B 1 1161 ? -36.136 -0.738 -10.017 1 86.22 1161 THR B CA 1
ATOM 19307 C C . THR B 1 1161 ? -35.124 -0.599 -11.15 1 86.22 1161 THR B C 1
ATOM 19309 O O . THR B 1 1161 ? -33.987 -1.059 -11.034 1 86.22 1161 THR B O 1
ATOM 19312 N N . ILE B 1 1162 ? -35.522 0.015 -12.237 1 83.1 1162 ILE B N 1
ATOM 19313 C CA . ILE B 1 1162 ? -34.649 0.172 -13.396 1 83.1 1162 ILE B CA 1
ATOM 19314 C C . ILE B 1 1162 ? -33.929 1.516 -13.321 1 83.1 1162 ILE B C 1
ATOM 19316 O O . ILE B 1 1162 ? -34.569 2.568 -13.257 1 83.1 1162 ILE B O 1
ATOM 19320 N N . ALA B 1 1163 ? -32.695 1.485 -12.959 1 64.3 1163 ALA B N 1
ATOM 19321 C CA . ALA B 1 1163 ? -31.904 2.713 -12.935 1 64.3 1163 ALA B CA 1
ATOM 19322 C C . ALA B 1 1163 ? -31.334 3.024 -14.316 1 64.3 1163 ALA B C 1
ATOM 19324 O O . ALA B 1 1163 ? -30.459 2.308 -14.809 1 64.3 1163 ALA B O 1
ATOM 19325 N N . LEU B 1 1164 ? -32.044 3.723 -15.139 1 58.46 1164 LEU B N 1
ATOM 19326 C CA . LEU B 1 1164 ? -31.517 4.061 -16.457 1 58.46 1164 LEU B CA 1
ATOM 19327 C C . LEU B 1 1164 ? -30.805 5.41 -16.429 1 58.46 1164 LEU B C 1
ATOM 19329 O O . LEU B 1 1164 ? -31.313 6.372 -15.849 1 58.46 1164 LEU B O 1
ATOM 19333 N N . ASP B 1 1165 ? -29.491 5.423 -16.41 1 51.07 1165 ASP B N 1
ATOM 19334 C CA . ASP B 1 1165 ? -28.795 6.697 -16.556 1 51.07 1165 ASP B CA 1
ATOM 19335 C C . ASP B 1 1165 ? -29.414 7.536 -17.671 1 51.07 1165 ASP B C 1
ATOM 19337 O O . ASP B 1 1165 ? -29.481 8.763 -17.568 1 51.07 1165 ASP B O 1
ATOM 19341 N N . GLU B 1 1166 ? -29.616 7.04 -19.083 1 50.36 1166 GLU B N 1
ATOM 19342 C CA . GLU B 1 1166 ? -30.035 7.78 -20.27 1 50.36 1166 GLU B CA 1
ATOM 19343 C C . GLU B 1 1166 ? -31.432 7.358 -20.718 1 50.36 1166 GLU B C 1
ATOM 19345 O O . GLU B 1 1166 ? -31.887 6.259 -20.397 1 50.36 1166 GLU B O 1
ATOM 19350 N N . CYS B 1 1167 ? -32.27 8.28 -21.237 1 53 1167 CYS B N 1
ATOM 19351 C CA . CYS B 1 1167 ? -33.629 8.2 -21.759 1 53 1167 CYS B CA 1
ATOM 19352 C C . CYS B 1 1167 ? -33.772 7.038 -22.734 1 53 1167 CYS B C 1
ATOM 19354 O O . CYS B 1 1167 ? -33.384 7.148 -23.899 1 53 1167 CYS B O 1
ATOM 19356 N N . SER B 1 1168 ? -33.79 5.794 -22.271 1 65.53 1168 SER B N 1
ATOM 19357 C CA . SER B 1 1168 ? -34.128 4.704 -23.18 1 65.53 1168 SER B CA 1
ATOM 19358 C C . SER B 1 1168 ? -35.517 4.894 -23.78 1 65.53 1168 SER B C 1
ATOM 19360 O O . SER B 1 1168 ? -36.488 5.112 -23.053 1 65.53 1168 SER B O 1
ATOM 19362 N N . GLU B 1 1169 ? -35.524 5.304 -25.125 1 73.73 1169 GLU B N 1
ATOM 19363 C CA . GLU B 1 1169 ? -36.796 5.447 -25.827 1 73.73 1169 GLU B CA 1
ATOM 19364 C C . GLU B 1 1169 ? -37.762 4.328 -25.45 1 73.73 1169 GLU B C 1
ATOM 19366 O O . GLU B 1 1169 ? -38.96 4.565 -25.281 1 73.73 1169 GLU B O 1
ATOM 19371 N N . ARG B 1 1170 ? -37.192 3.195 -25.226 1 81.15 1170 ARG B N 1
ATOM 19372 C CA . ARG B 1 1170 ? -38.027 2.047 -24.886 1 81.15 1170 ARG B CA 1
ATOM 19373 C C . ARG B 1 1170 ? -38.654 2.216 -23.506 1 81.15 1170 ARG B C 1
ATOM 19375 O O . ARG B 1 1170 ? -39.848 1.969 -23.326 1 81.15 1170 ARG B O 1
ATOM 19382 N N . TYR B 1 1171 ? -37.872 2.649 -22.622 1 86.38 1171 TYR B N 1
ATOM 19383 C CA . TYR B 1 1171 ? -38.367 2.863 -21.267 1 86.38 1171 TYR B CA 1
ATOM 19384 C C . TYR B 1 1171 ? -39.401 3.983 -21.235 1 86.38 1171 TYR B C 1
ATOM 19386 O O . TYR B 1 1171 ? -40.437 3.861 -20.577 1 86.38 1171 TYR B O 1
ATOM 19394 N N . ASN B 1 1172 ? -39.195 5.012 -22.063 1 82.34 1172 ASN B N 1
ATOM 19395 C CA . ASN B 1 1172 ? -40.125 6.135 -22.112 1 82.34 1172 ASN B CA 1
ATOM 19396 C C . ASN B 1 1172 ? -41.47 5.724 -22.704 1 82.34 1172 ASN B C 1
ATOM 19398 O O . ASN B 1 1172 ? -42.521 6.163 -22.232 1 82.34 1172 ASN B O 1
ATOM 19402 N N . GLU B 1 1173 ? -41.326 4.912 -23.644 1 87.15 1173 GLU B N 1
ATOM 19403 C CA . GLU B 1 1173 ? -42.562 4.422 -24.247 1 87.15 1173 GLU B CA 1
ATOM 19404 C C . GLU B 1 1173 ? -43.374 3.601 -23.249 1 87.15 1173 GLU B C 1
ATOM 19406 O O . GLU B 1 1173 ? -44.602 3.701 -23.208 1 87.15 1173 GLU B O 1
ATOM 19411 N N . LEU B 1 1174 ? -42.663 2.86 -22.509 1 90.66 1174 LEU B N 1
ATOM 19412 C CA . LEU B 1 1174 ? -43.33 2.045 -21.498 1 90.66 1174 LEU B CA 1
ATOM 19413 C C . LEU B 1 1174 ? -43.956 2.922 -20.42 1 90.66 1174 LEU B C 1
ATOM 19415 O O . LEU B 1 1174 ? -45.073 2.657 -19.969 1 90.66 1174 LEU B O 1
ATOM 19419 N N . MET B 1 1175 ? -43.303 3.93 -20.093 1 89.09 1175 MET B N 1
ATOM 19420 C CA . MET B 1 1175 ? -43.825 4.843 -19.081 1 89.09 1175 MET B CA 1
ATOM 19421 C C . MET B 1 1175 ? -45.066 5.569 -19.591 1 89.09 1175 MET B C 1
ATOM 19423 O O . MET B 1 1175 ? -46.01 5.8 -18.834 1 89.09 1175 MET B O 1
ATOM 19427 N N . ILE B 1 1176 ? -45.08 5.857 -20.864 1 89.04 1176 ILE B N 1
ATOM 19428 C CA . ILE B 1 1176 ? -46.24 6.501 -21.472 1 89.04 1176 ILE B CA 1
ATOM 19429 C C . ILE B 1 1176 ? -47.428 5.542 -21.458 1 89.04 1176 ILE B C 1
ATOM 19431 O O . ILE B 1 1176 ? -48.547 5.935 -21.117 1 89.04 1176 ILE B O 1
ATOM 19435 N N . LYS B 1 1177 ? -47.191 4.31 -21.751 1 92.02 1177 LYS B N 1
ATOM 19436 C CA . LYS B 1 1177 ? -48.257 3.313 -21.744 1 92.02 1177 LYS B CA 1
ATOM 19437 C C . LYS B 1 1177 ? -48.821 3.12 -20.339 1 92.02 1177 LYS B C 1
ATOM 19439 O O . LYS B 1 1177 ? -50.035 2.994 -20.163 1 92.02 1177 LYS B O 1
ATOM 19444 N N . LEU B 1 1178 ? -47.932 3.159 -19.409 1 93.1 1178 LEU B N 1
ATOM 19445 C CA . LEU B 1 1178 ? -48.357 2.974 -18.026 1 93.1 1178 LEU B CA 1
ATOM 19446 C C . LEU B 1 1178 ? -49.129 4.191 -17.527 1 93.1 1178 LEU B C 1
ATOM 19448 O O . LEU B 1 1178 ? -50.061 4.057 -16.731 1 93.1 1178 LEU B O 1
ATOM 19452 N N . SER B 1 1179 ? -48.764 5.316 -18.038 1 88.92 1179 SER B N 1
ATOM 19453 C CA . SER B 1 1179 ? -49.43 6.542 -17.61 1 88.92 1179 SER B CA 1
ATOM 19454 C C . SER B 1 1179 ? -50.865 6.6 -18.122 1 88.92 1179 SER B C 1
ATOM 19456 O O . SER B 1 1179 ? -51.687 7.354 -17.597 1 88.92 1179 SER B O 1
ATOM 19458 N N . LYS B 1 1180 ? -51.225 5.814 -19.049 1 88.34 1180 LYS B N 1
ATOM 19459 C CA . LYS B 1 1180 ? -52.557 5.821 -19.647 1 88.34 1180 LYS B CA 1
ATOM 19460 C C . LYS B 1 1180 ? -53.541 5.01 -18.809 1 88.34 1180 LYS B C 1
ATOM 19462 O O . LYS B 1 1180 ? -54.756 5.124 -18.985 1 88.34 1180 LYS B O 1
ATOM 19467 N N . TYR B 1 1181 ? -53.016 4.201 -17.882 1 89.63 1181 TYR B N 1
ATOM 19468 C CA . TYR B 1 1181 ? -53.902 3.45 -16.998 1 89.63 1181 TYR B CA 1
ATOM 19469 C C . TYR B 1 1181 ? -54.675 4.386 -16.077 1 89.63 1181 TYR B C 1
ATOM 19471 O O . TYR B 1 1181 ? -54.118 5.358 -15.56 1 89.63 1181 TYR B O 1
ATOM 19479 N N . ASN B 1 1182 ? -55.873 4.216 -16.001 1 85.34 1182 ASN B N 1
ATOM 19480 C CA . ASN B 1 1182 ? -56.691 5.039 -15.116 1 85.34 1182 ASN B CA 1
ATOM 19481 C C . ASN B 1 1182 ? -56.778 4.44 -13.715 1 85.34 1182 ASN B C 1
ATOM 19483 O O . ASN B 1 1182 ? -57.865 4.09 -13.252 1 85.34 1182 ASN B O 1
ATOM 19487 N N . ASP B 1 1183 ? -55.751 4.153 -13.091 1 88.9 1183 ASP B N 1
ATOM 19488 C CA . ASP B 1 1183 ? -55.626 3.605 -11.744 1 88.9 1183 ASP B CA 1
ATOM 19489 C C . ASP B 1 1183 ? -54.692 4.458 -10.889 1 88.9 1183 ASP B C 1
ATOM 19491 O O . ASP B 1 1183 ? -53.563 4.747 -11.292 1 88.9 1183 ASP B O 1
ATOM 19495 N N . PRO B 1 1184 ? -55.214 4.848 -9.791 1 88.64 1184 PRO B N 1
ATOM 19496 C CA . PRO B 1 1184 ? -54.435 5.765 -8.956 1 88.64 1184 PRO B CA 1
ATOM 19497 C C . PRO B 1 1184 ? -53.105 5.166 -8.504 1 88.64 1184 PRO B C 1
ATOM 19499 O O . PRO B 1 1184 ? -52.131 5.896 -8.303 1 88.64 1184 PRO B O 1
ATOM 19502 N N . VAL B 1 1185 ? -53.027 3.862 -8.372 1 91.35 1185 VAL B N 1
ATOM 19503 C CA . VAL B 1 1185 ? -51.808 3.203 -7.916 1 91.35 1185 VAL B CA 1
ATOM 19504 C C . VAL B 1 1185 ? -50.738 3.285 -9.003 1 91.35 1185 VAL B C 1
ATOM 19506 O O . VAL B 1 1185 ? -49.603 3.686 -8.736 1 91.35 1185 VAL B O 1
ATOM 19509 N N . ILE B 1 1186 ? -51.094 2.986 -10.201 1 93 1186 ILE B N 1
ATOM 19510 C CA . ILE B 1 1186 ? -50.156 3.006 -11.318 1 93 1186 ILE B CA 1
ATOM 19511 C C . ILE B 1 1186 ? -49.711 4.441 -11.592 1 93 1186 ILE B C 1
ATOM 19513 O O . ILE B 1 1186 ? -48.516 4.71 -11.736 1 93 1186 ILE B O 1
ATOM 19517 N N . LYS B 1 1187 ? -50.675 5.317 -11.555 1 90.95 1187 LYS B N 1
ATOM 19518 C CA . LYS B 1 1187 ? -50.374 6.72 -11.824 1 90.95 1187 LYS B CA 1
ATOM 19519 C C . LYS B 1 1187 ? -49.428 7.29 -10.77 1 90.95 1187 LYS B C 1
ATOM 19521 O O . LYS B 1 1187 ? -48.482 8.009 -11.101 1 90.95 1187 LYS B O 1
ATOM 19526 N N . GLY B 1 1188 ? -49.745 6.989 -9.585 1 90.76 1188 GLY B N 1
ATOM 19527 C CA . GLY B 1 1188 ? -48.909 7.486 -8.505 1 90.76 1188 GLY B CA 1
ATOM 19528 C C . GLY B 1 1188 ? -47.466 7.028 -8.608 1 90.76 1188 GLY B C 1
ATOM 19529 O O . GLY B 1 1188 ? -46.542 7.817 -8.403 1 90.76 1188 GLY B O 1
ATOM 19530 N N . ILE B 1 1189 ? -47.206 5.825 -8.947 1 92.3 1189 ILE B N 1
ATOM 19531 C CA . ILE B 1 1189 ? -45.863 5.26 -9.03 1 92.3 1189 ILE B CA 1
ATOM 19532 C C . ILE B 1 1189 ? -45.127 5.853 -10.23 1 92.3 1189 ILE B C 1
ATOM 19534 O O . ILE B 1 1189 ? -43.976 6.28 -10.11 1 92.3 1189 ILE B O 1
ATOM 19538 N N . VAL B 1 1190 ? -45.818 5.969 -11.317 1 92.11 1190 VAL B N 1
ATOM 19539 C CA . VAL B 1 1190 ? -45.211 6.443 -12.556 1 92.11 1190 VAL B CA 1
ATOM 19540 C C . VAL B 1 1190 ? -44.808 7.908 -12.407 1 92.11 1190 VAL B C 1
ATOM 19542 O O . VAL B 1 1190 ? -43.702 8.297 -12.79 1 92.11 1190 VAL B O 1
ATOM 19545 N N . CYS B 1 1191 ? -45.703 8.651 -11.84 1 91.92 1191 CYS B N 1
ATOM 19546 C CA . CYS B 1 1191 ? -45.391 10.06 -11.628 1 91.92 1191 CYS B CA 1
ATOM 19547 C C . CYS B 1 1191 ? -44.18 10.219 -10.717 1 91.92 1191 CYS B C 1
ATOM 19549 O O . CYS B 1 1191 ? -43.322 11.07 -10.96 1 91.92 1191 CYS B O 1
ATOM 19551 N N . SER B 1 1192 ? -44.114 9.48 -9.733 1 90.98 1192 SER B N 1
ATOM 19552 C CA . SER B 1 1192 ? -42.992 9.556 -8.803 1 90.98 1192 SER B CA 1
ATOM 19553 C C . SER B 1 1192 ? -41.671 9.259 -9.505 1 90.98 1192 SER B C 1
ATOM 19555 O O . SER B 1 1192 ? -40.645 9.865 -9.191 1 90.98 1192 SER B O 1
ATOM 19557 N N . ILE B 1 1193 ? -41.748 8.416 -10.446 1 90.28 1193 ILE B N 1
ATOM 19558 C CA . ILE B 1 1193 ? -40.546 8.027 -11.175 1 90.28 1193 ILE B CA 1
ATOM 19559 C C . ILE B 1 1193 ? -40.153 9.136 -12.149 1 90.28 1193 ILE B C 1
ATOM 19561 O O . ILE B 1 1193 ? -38.986 9.53 -12.212 1 90.28 1193 ILE B O 1
ATOM 19565 N N . ILE B 1 1194 ? -41.107 9.662 -12.803 1 89.19 1194 ILE B N 1
ATOM 19566 C CA . ILE B 1 1194 ? -40.871 10.681 -13.82 1 89.19 1194 ILE B CA 1
ATOM 19567 C C . ILE B 1 1194 ? -40.343 11.953 -13.161 1 89.19 1194 ILE B C 1
ATOM 19569 O O . ILE B 1 1194 ? -39.422 12.591 -13.678 1 89.19 1194 ILE B O 1
ATOM 19573 N N . ASN B 1 1195 ? -40.933 12.286 -12.082 1 90.69 1195 ASN B N 1
ATOM 19574 C CA . ASN B 1 1195 ? -40.565 13.512 -11.383 1 90.69 1195 ASN B CA 1
ATOM 19575 C C . ASN B 1 1195 ? -39.123 13.463 -10.887 1 90.69 1195 ASN B C 1
ATOM 19577 O O . ASN B 1 1195 ? -38.508 14.504 -10.647 1 90.69 1195 ASN B O 1
ATOM 19581 N N . ARG B 1 1196 ? -38.552 12.378 -10.682 1 89.19 1196 ARG B N 1
ATOM 19582 C CA . ARG B 1 1196 ? -37.237 12.264 -10.061 1 89.19 1196 ARG B CA 1
ATOM 19583 C C . ARG B 1 1196 ? -36.176 11.889 -11.091 1 89.19 1196 ARG B C 1
ATOM 19585 O O . ARG B 1 1196 ? -35.031 11.605 -10.734 1 89.19 1196 ARG B O 1
ATOM 19592 N N . LYS B 1 1197 ? -36.56 11.982 -12.263 1 84.36 1197 LYS B N 1
ATOM 19593 C CA . LYS B 1 1197 ? -35.603 11.703 -13.329 1 84.36 1197 LYS B CA 1
ATOM 19594 C C . LYS B 1 1197 ? -34.537 12.792 -13.409 1 84.36 1197 LYS B C 1
ATOM 19596 O O . LYS B 1 1197 ? -34.842 13.978 -13.273 1 84.36 1197 LYS B O 1
ATOM 19601 N N . LYS B 1 1198 ? -33.385 12.43 -13.555 1 73.51 1198 LYS B N 1
ATOM 19602 C CA . LYS B 1 1198 ? -32.276 13.375 -13.642 1 73.51 1198 LYS B CA 1
ATOM 19603 C C . LYS B 1 1198 ? -32.003 13.771 -15.09 1 73.51 1198 LYS B C 1
ATOM 19605 O O . LYS B 1 1198 ? -32.465 13.104 -16.019 1 73.51 1198 LYS B O 1
ATOM 19610 N N . PHE B 1 1199 ? -31.353 14.862 -15.274 1 71.13 1199 PHE B N 1
ATOM 19611 C CA . PHE B 1 1199 ? -31.029 15.385 -16.595 1 71.13 1199 PHE B CA 1
ATOM 19612 C C . PHE B 1 1199 ? -30.048 14.468 -17.315 1 71.13 1199 PHE B C 1
ATOM 19614 O O . PHE B 1 1199 ? -29.049 14.039 -16.733 1 71.13 1199 PHE B O 1
#

pLDDT: mean 88.8, std 8.65, range [40.21, 97.77]

Secondary structure (DSSP, 8-state):
-----HHHHHHHHSS-SSHHHHHHHHHHHHHHHHHH---HHHHHT-TTS-GGGHHHHHHHHHHHHHHH-TT-HHHHHHHHHHHT-S-HHHHHHHTT-HHHHSSSSTTTSSHHHHHHHTGGGSBHHHHHHHHHHHHHHHTTT-HHHHHHHHHHHHHHH-HHHHGGGGGGS-HHHHHHHHHHHT----HHHHHHHHHH-HHHHHHHHTTS-----TTS-------GGGGGGGSGGGTTT-HHHHHHHHHHH-------HHHHHHHHHH-HHHHHH-HHHHTTTS-GGGS-HHHHHHHHHHHS-SSGGG--HHHHHHHTTTS-HHHHHHHHHHHHHHHHSS-GGG-GGG--HHHHHHS-HHHHHHHHHHHHHH-GGGGG-S-GGG-GGGGS-HHHHHHHHHHHHHT--SHHHHHHHHHHHHHHHHHTT-HHHHHHHHHHHHHHTTTS-HHHHHHHHHHHHHHS-GGGS-HHHHHHHHHHHHHHHHHTGGGTTHHHHHHHHHHHHHHHHHTT---HHHHHHHHHHHHHTT-------TT-HHHHHHHHHHHHHHHHHHTT--STTTTS-HHHHHHHHHHHHHHHHHHH--SSS-PPPP-GGG-HHHHHHHHHHHH----GGGHHHHHHHHHHHHHH-HHHHHHHS-SS---TTTTHHHHHHHH-HHHHHHTHHHHHHHHHH---HHHHHHHHHHTTSSSHHHHHHHHHHHHHHHH----THHHHHS-HHHHHHHHGGGS-S-SS--TTSTTHHHHHHHHHHHHHHHTT-SSPPPHHHHHTTSSGGGHHHHHHHHHHHHHTSBHHHHHHHHHHHTTS-HHHHHHHHHHHHHHS-HHHHHHHHHHHHHH---HHHHHHHHHHHHHHHHHS--HHHHHHHHHHHHT--GGGGGGS-HHHHHHHHHS-HHHHHHHHHHHHHHHHHHHHHS-S-HHHHHHHHHHHHHT--HHHHTTS-HHHHHHHHHHHTT-SSHHHHHHHHHHHHHTGGGS-HHHHHHHHHHHHHHHHHHHHHHTTPPPSS-TT--HHHHHHHHHHHHHHHHHTT-SSHHHHHHHHHHHHHHHHHH--TTTTHHHHHHHHHHHHHHT-SSHHHHHHHHHHHHHHHHHHS-GGGHHHHHHHHHHHHT-TTTTGGGT----HHHHHHHHHHHHHHH--HHHHHHHHHHHTT---SS--HHHHHHHHHHHTS--HHHHHHHHHHHHT---/-----HHHHHHHHSS-SSHHHHHHHHHHHHHHHHHH---HHHHHT-TTS-GGGHHHHHHHHHHHHHHH-TT-HHHHHHHHHHHT-S-HHHHHHHTT-HHHHSSSSTTTSSHHHIIIIIGGGSBHHHHHHHHHHHHHHHTTT-HHHHHHHHHHHHHHH-HHHHGGGGGGS-HHHHHHHHHHHT----HHHHHHHHHH-HHHHHHHHTTS-----TTS-------GGGGGGGSGGGTTT-HHHHHHHHHHH-------HHHHHHHHHH-HHHHHH-HHHHTTTS-GGGS-HHHHHHHHHHHS-SSGGG--HHHHHHHTTTS-HHHHHHHHHHHHHHHHSS-GGG-TTT--HHHHHHS-HHHHHHHHHHHHHH-GGGGG-S-GGG-GGGGS-HHHHHHHHHHHHHT--SHHHHHHHHHHHHHHHHHTT-HHHHHHHHHHHHHHTTTS-HHHHHHHHHHHHHHS-GGGS-HHHHHHHHHHHHHHHHHTGGGTTHHHHHHHHHHHHHHHHHTT---HHHHHHHHHHHHHTT-------TT-HHHHHHHHHHHHHHHHHHTT--STTTTTTHHHHHHHHHHHHHHHHHHH--SSS-PPPP-GGG-HHHHHHHHHHHH----THHHHHHHHHHHHHHHH-HHHHHHHS-SSPPPTTTTHHHHHHHH-HHHHHHTHHHHHHHHHH---HHHHHHHHHHTTSSSHHHHHHHHHHHHHHHH----THHHHHS-HHHHHHHHGGGS-S-SS--TTSTTHHHHHHHHHHHHHHHHH-SSPPPHHHHHTTSSGGGHHHHHHHHHHHHHTSBHHHHHHHHHHHTTS-HHHHHHHHHHHHHHS-HHHHHHHHHHHHHH---HHHHHHHHHHHHHHHHHS--HHHHHHHHHHHHT--GGGGGGS-HHHHHHHHHS-HHHHHHHHHHHHHHHHHHHHHS-S-HHHHHHHHHHHHHT--HHHHTTS-HHHHHHHHHHHTT-SSHHHHHHHHHHHHHTGGGS-HHHHHHHHHHHHHHHHHHHHHHTTPPPSS-TT--HHHHHHHHHHHHHHHHHTT-SSHHHHHHHHHHHHHHHHHH--TTTTHHHHHHHHHHHHHHT-SSHHHHHHHHHHHHHHHHHHS-GGGHHHHHHHHHHHHT-TTTTGGGT----HHHHHHHHHHHHHHH--HHHHHHHHHHHTT---SS--HHHHHHHHHHHT---HHHHHHHHHHHHT---

Sequence (2398 aa):
MAVQTSHLEAIQALPGDTPGEKYKWISDLIKERLSESNSLEEVIESEKIPRPLVPFVQIHAAMMLNKKNPNDQSTYAAIAEALKSRDEIIVNKALQANNFFNGTNEYITNVQYFFNYLFPYVSLNTRTRIINVLASRLASKNPALAEEFFKAVASFYGLKQALPLLPACSESFMYNVIVEKRIVLTRKLIKQIFRKNPDFIVRYFKLTEQSNDPCERRLHPINIYKLSDFLPKLIKKRLDSFVELYEMFEPRVTLSNLCAEAFLKNGKEHLQQKPKLYIKILPLKRISNNCMEIIFPKLFPTNVDNFDTDTMLDYLEYYRQDKKLDFFLKSYKQVYGKNILDDSSKVTATLLKMLPVKERVKQARIKLQRDDSTEDRMDYTICWKCYLPINESIPQLKEQINTTSEMEYRSALACNMIYSCKVNNDDQALLETMMYIKIRHKNEQGLFLMNVFETLLELYDLPQMGENFWSILMDIIMRAHVKGDLNIRNTTGVRIVEAAIHYKILQSQPIYQMIEIFMELKMMSYMDNWNILEKYSEYERTCLEICITIASQKYDSDQQPWKWNKAEMVYNLCSSIYHFNDTHVNKTYRVERMSIKNYPWLMEKVKEIFSANDEKRDQYVIDNLKRILSRHEQDLYESLAVEEIANVSKGEALKILKRNPEKILARWREYLDGCRISYTEHTMRFLKASRWYNEIPIKFVEQSLDDLAKKKKVCKILVNLVDGDTFSRIVEPFIPTHKSIDVENEEARTNYKLVKHIIHCMILANPPVPLTLLTKLFEGDYLSVALAALINVCRRTNAMDTISFARTLASQRVSVRKHGIRLMRMLAPRDQLINFLQAQWEIEENHSVREVLFTESMELFSDDPESVTWSHLASLISMLTPKDEHLFSNKLFSLIKLTPNEYVADFMKLALYTIDKFAGAGEIGKGKIAHYVKSFLSSIDAGICNLLSEEFFEQLARRFFFHQDSEISSCAIKYVVGNMLRLPADKFDALMKITCNVLKEIVKSGWDVPHPENSCYYPVNEIVCRFIDDVVHHSYSFQPSAIKYQLIDGILSTFLTVLTPETDTKSYLMLVFAREQISSKTPKEFGMNLGQRIVELIEMFSILFIFYMTDILCNMLSEVNLFQEYNNNYDTIDIKLEVMEGLIEIGSMEAGIVAAKLSGTIALDECSERYNELMIKLSKYNDPVIKGIVCSIINRKKFMAVQTSHLEAIQALPGDTPGEKYKWISDLIKERLSESNSLEEVIESEKIPRPLVPFVQIHAAMMLNKKNPNDQSTYAAIAEALKSRDEIIVNKALQANNFFNGTNEYITNVQYFFNYLFPYVSLNTRTRIINVLASRLASKNPALAEEFFKAVASFYGLKQALPLLPACSESFMYNVIVEKRIVLTRKLIKQIFRKNPDFIVRYFKLTEQSNDPCERRLHPINIYKLSDFLPKLIKKRLDSFVELYEMFEPRVTLSNLCAEAFLKNGKEHLQQKPKLYIKILPLKRISNNCMEIIFPKLFPTNVDNFDTDTMLDYLEYYRQDKKLDFFLKSYKQVYGKNILDDSSKVTATLLKMLPVKERVKQARIKLQRDDSTEDRMDYTICWKCYLPINESIPQLKEQINTTSEMEYRSALACNMIYSCKVNNDDQALLETMMYIKIRHKNEQGLFLMNVFETLLELYDLPQMGENFWSILMDIIMRAHVKGDLNIRNTTGVRIVEAAIHYKILQSQPIYQMIEIFMELKMMSYMDNWNILEKYSEYERTCLEICITIASQKYDSDQQPWKWNKAEMVYNLCSSIYHFNDTHVNKTYRVERMSIKNYPWLMEKVKEIFSANDEKRDQYVIDNLKRILSRHEQDLYESLAVEEIANVSKGEALKILKRNPEKILARWREYLDGCRISYTEHTMRFLKASRWYNEIPIKFVEQSLDDLAKKKKVCKILVNLVDGDTFSRIVEPFIPTHKSIDVENEEARTNYKLVKHIIHCMILANPPVPLTLLTKLFEGDYLSVALAALINVCRRTNAMDTISFARTLASQRVSVRKHGIRLMRMLAPRDQLINFLQAQWEIEENHSVREVLFTESMELFSDDPESVTWSHLASLISMLTPKDEHLFSNKLFSLIKLTPNEYVADFMKLALYTIDKFAGAGEIGKGKIAHYVKSFLSSIDAGICNLLSEEFFEQLARRFFFHQDSEISSCAIKYVVGNMLRLPADKFDALMKITCNVLKEIVKSGWDVPHPENSCYYPVNEIVCRFIDDVVHHSYSFQPSAIKYQLIDGILSTFLTVLTPETDTKSYLMLVFAREQISSKTPKEFGMNLGQRIVELIEMFSILFIFYMTDILCNMLSEVNLFQEYNNNYDTIDIKLEVMEGLIEIGSMEAGIVAAKLSGTIALDECSERYNELMIKLSKYNDPVIKGIVCSIINRKKF

Nearest PDB structures (foldseek):
  8f1e-assembly1_A  TM=2.280E-01  e=5.220E-05  Saccharomyces cerevisiae S288C
  2ot8-assembly2_B  TM=2.125E-01  e=1.621E-04  Homo sapiens
  8f19-assembly1_A  TM=2.224E-01  e=9.859E-04  Saccharomyces cerevisiae S288C
  3sf4-assembly2_B  TM=1.987E-01  e=3.395E-01  Homo sapiens
  8wqa-assembly1_B  TM=1.347E-01  e=4.198E-01  Homo sapiens

Foldseek 3Di:
DDFDQLLLVQLLLAPDLALVVRVVSLVVLLVVQCVVPVDLVSSLPDPNHRPNCSLVSSLVSLLVSCVVPVPDVVSLVSLLVQCLDLFVVSNVSSLPNLSQQQCVDVVRNAQVNCVPPHQLRFFLVSLLSSLLSNLVNPLPRPQPRLLRNLVSCCQWQRNVSSVSSLNSHDLVSSVVCCVVQLDADDPVVLVVNCVVPVPSVLVVLVLCDPPPDQQAFNQNNHDVLVVVACLLVCLQPNVVSSLVSCVVPVHDAAHDPVSLLSCCVPPLVVCLVPVCSCVNRHDLLNQAQVSCLRRLLVNADLDCVPGAQVVSLVSCVNHDLVCSLVSSQVSVCVRPVDGLLVPLVRCALVSLLSDDLVSSQVSLVVVCVPCVVCLQDLDLSPNSLLSHDLVRSLVVLVVVLVVDDDLSSNLSSLLNQCSSCLSNVPVPSNLVSLVCCVPVVLPRALVSVLSVLVSCLVRDLLLPDDPSSVVSVVVSLVSCLVVVSCLVPLVSSLSSLLSVLSNCVVVVHDSLVSLVSNVQSVLSPLDQASQGPLVDLVSRVVSLVSLLVVCLVCCPPCDPPNVPPSLSSLLSSLVHLVVSCVRPVDPPDDDDRDDLVVPVSSLVVLLCVLPVPDDDDCVVSVVSSLVSCVVPPVVSSVVRNPDDQQQQQVQRNVVCCNVPVVNCVVVVVVVLVSCQVDPHPSNLVSLLSSSNRHPSLVVSQVVQLVCCVPVVDHGLNNQSNGAQASLCVSCLVLQDQDQEQPPPDPCSVVSVVSVLVSLVSQLSHGSHHDPVSLVSNCGHPSNVSSLVSNLSNSSSRSLVVSLVVLVVQCPDDDVSVLSSLVSCLNRGTPVVNLVVLLVCCVVDDDQVSNLSSLVSLLVSCLSRVDPSSLVSNLVSLLPDDLVNVPSLDLVLLVVLSNHDLVCNQVSLVSLVVSLVRNVVVVPDDPVVSLVSLLSSLQSDAQNNLQSYDLVVLLVLCLDQCLDPPPSSNVSSLCSLQVHNCLHDPVCNVSSLVSNLVSLLVCCQPQPQCADPVGRVDRSNVVSLQVSLVSNLLCLLVRPDLVSSLCSLVSNLVSCVVRHDCVSPVLSNLSSVLSNLLSVDQALLSSLQSVLVVVVVVCVVPNLVCLVVSLVSVLVSLQRQRSNVVNVPNDGSLNSLLSSLNSLVVNVDPSSLLSSLSSLQVRDDLDPPVSSVVSLVSQCPDPDPNSVVSSVVSVVPRDD/DDFDQLLLVQLLLAPDFALVVRVVSLVVLLVVQCVVPVDLVSSLPDPNHRPNCSLVSSLVSLLVSCVVPVPDVVSLVSLLVQCLDLFVVSNVSSLPNLSQQQCVDVVRNAQVNCVPPHQLRFFLVSLLSSLLSNLVRPLPPPQPRLLRNLVSCCQWVRNVSSVSSLNSHDLVSSVVCCVVQLDADDPVVLVVNCVVPVVSVLVVLVLCDPPPDQQAFNQNNHDVLVVVACLLVCLQPNVVSSLVSCVVPVHDAAHDPVSLLSCCVPPLVVCLVPVCSCVNRHDLLNQAQVSCLRRLLVNADLDCVPGAQVVSLVSCVNHDLVCSLVSSQVSVCVRPVDGLLVPLVRCALVSLLSDDLVSSQVSLVVVCVPCVVLLPDLDLSPNSLLSHDLVRSLVVLVVVLVVDDDLSSNLSSLLNQCSSCLSNVPVPSNLVSLVCCVPVVVPPALVSVLSVLVSCLVRDLLLPDDPSSVVSVVVSLVSCLVVVSCLVDLVSSLSSLLSVLSNCVVVVHDSLVSLVSNVQSVLSPLDQASQGPLVDLVSRVVSLVSLLVVCLVCCPPCDPPNVPPSLSSLLSSLVHLVVSCVRPVDPPDDDDRGHLVVPVSSLVVLLCLLPVPDDDPCVVSVVSSLVSCVVPPVVSSVVRNPDPQQQQQVQRNVVCCNVPVVSCVVVVVVVLVSCQVDPHPSNLVSLLSCSNRHPSLVVSQVVQLVCCVPVVDHGLNNQSNGAQASLCVSCLVLQDQDQEQPPPDPCSVVSVVSVLVSLVSQLSHGSHHDPVSLVSNCGHPSNVSSLVSNLSNSSSRSLVVSLVVLVVQCPDDDVSVLSSLVSCLNRGTPVVNLVVLLVCCVVDDDQSSNLSSLVSLLVSCLSRVDPSSLVSNLVSLLPDDLVNVPSLDLVLLVVLSNHDLVCNQVSLVSLVVSLVRNVVVVPDDPVVSLVSLLSSLQSDAQNNLQSYDLVVLLVLCLPQCLDPPPSSNVSSLCSLQVHNCLHDPVCNVSSLVSNLVSLLVCLQPQPQPADPVGRVDRSNVVSLQVSLVSLLLCLLVRPDLVSSLCSLVSNLVSCVVRHDCVSPVLSNLSSVLSNLLSVDQALLSSLQSVLVVVVVVCVVPHLVCLVVSLVSVLVSLQRQRSNVVNVPNDGSLNSLLSSLNSLVVNVDPSSLLSSLSSLQVDDDLDPPVSSVVSLVSQCPDPDPNSVVSSVVSVVPRDD

Radius of gyration: 48.1 Å; Cα contacts (8 Å, |Δi|>4): 2909; chains: 2; bounding box: 114×124×96 Å